Protein AF-0000000077615994 (afdb_homodimer)

pLDDT: mean 76.35, std 24.0, range [14.27, 98.44]

Structure (mmCIF, N/CA/C/O backbone):
data_AF-0000000077615994-model_v1
#
loop_
_entity.id
_entity.type
_entity.pdbx_description
1 polymer 'Hydroxyproline O-arabinosyltransferase-like domain-containing protein'
#
loop_
_atom_site.group_PDB
_atom_site.id
_atom_site.type_symbol
_atom_site.label_atom_id
_atom_site.label_alt_id
_atom_site.label_comp_id
_atom_site.label_asym_id
_atom_site.label_entity_id
_atom_site.label_seq_id
_atom_site.pdbx_PDB_ins_code
_atom_site.Cartn_x
_atom_site.Cartn_y
_atom_site.Cartn_z
_atom_site.occupancy
_atom_site.B_iso_or_equiv
_atom_site.auth_seq_id
_atom_site.auth_comp_id
_atom_site.auth_asym_id
_atom_site.auth_atom_id
_atom_site.pdbx_PDB_model_num
ATOM 1 N N . MET A 1 1 ? -50.781 -60.438 -4.234 1 17.06 1 MET A N 1
ATOM 2 C CA . MET A 1 1 ? -51.781 -60.625 -3.178 1 17.06 1 MET A CA 1
ATOM 3 C C . MET A 1 1 ? -51.125 -60.625 -1.803 1 17.06 1 MET A C 1
ATOM 5 O O . MET A 1 1 ? -51.562 -59.938 -0.894 1 17.06 1 MET A O 1
ATOM 9 N N . LEU A 1 2 ? -50.469 -61.656 -1.183 1 14.94 2 LEU A N 1
ATOM 10 C CA . LEU A 1 2 ? -51.156 -62.062 0.047 1 14.94 2 LEU A CA 1
ATOM 11 C C . LEU A 1 2 ? -50.844 -61.062 1.172 1 14.94 2 LEU A C 1
ATOM 13 O O . LEU A 1 2 ? -49.938 -60.25 1.052 1 14.94 2 LEU A O 1
ATOM 17 N N . PRO A 1 3 ? -50.562 -61.25 2.441 1 15.77 3 PRO A N 1
ATOM 18 C CA . PRO A 1 3 ? -50.938 -61.656 3.789 1 15.77 3 PRO A CA 1
ATOM 19 C C . PRO A 1 3 ? -50.094 -61.031 4.879 1 15.77 3 PRO A C 1
ATOM 21 O O . PRO A 1 3 ? -49.031 -60.469 4.586 1 15.77 3 PRO A O 1
ATOM 24 N N . GLN A 1 4 ? -49.781 -61.625 6.039 1 14.88 4 GLN A N 1
ATOM 25 C CA . GLN A 1 4 ? -49.719 -61.5 7.492 1 14.88 4 GLN A CA 1
ATOM 26 C C . GLN A 1 4 ? -48.312 -61.031 7.918 1 14.88 4 GLN A C 1
ATOM 28 O O . GLN A 1 4 ? -47.969 -61.125 9.094 1 14.88 4 GLN A O 1
ATOM 33 N N . ARG A 1 5 ? -47.375 -60.594 6.938 1 19.38 5 ARG A N 1
ATOM 34 C CA . ARG A 1 5 ? -46.031 -60 7.004 1 19.38 5 ARG A CA 1
ATOM 35 C C . ARG A 1 5 ? -46.062 -58.719 7.824 1 19.38 5 ARG A C 1
ATOM 37 O O . ARG A 1 5 ? -46.531 -57.656 7.348 1 19.38 5 ARG A O 1
ATOM 44 N N . GLN A 1 6 ? -45.938 -58.344 9.297 1 15.24 6 GLN A N 1
ATOM 45 C CA . GLN A 1 6 ? -46.531 -58.969 10.461 1 15.24 6 GLN A CA 1
ATOM 46 C C . GLN A 1 6 ? -46.656 -58 11.633 1 15.24 6 GLN A C 1
ATOM 48 O O . GLN A 1 6 ? -46 -56.938 11.633 1 15.24 6 GLN A O 1
ATOM 53 N N . ASN A 1 7 ? -46.531 -58.375 12.969 1 14.45 7 ASN A N 1
ATOM 54 C CA . ASN A 1 7 ? -47.281 -58.719 14.172 1 14.45 7 ASN A CA 1
ATOM 55 C C . ASN A 1 7 ? -47.062 -57.719 15.289 1 14.45 7 ASN A C 1
ATOM 57 O O . ASN A 1 7 ? -48.031 -57.125 15.797 1 14.45 7 ASN A O 1
ATOM 61 N N . SER A 1 8 ? -46.344 -57.969 16.438 1 14.8 8 SER A N 1
ATOM 62 C CA . SER A 1 8 ? -46.75 -58.406 17.766 1 14.8 8 SER A CA 1
ATOM 63 C C . SER A 1 8 ? -46.625 -57.281 18.781 1 14.8 8 SER A C 1
ATOM 65 O O . SER A 1 8 ? -47.594 -56.875 19.406 1 14.8 8 SER A O 1
ATOM 67 N N . GLY A 1 9 ? -45.875 -57.406 19.891 1 14.79 9 GLY A N 1
ATOM 68 C CA . GLY A 1 9 ? -46.156 -57.719 21.297 1 14.79 9 GLY A CA 1
ATOM 69 C C . GLY A 1 9 ? -46.125 -56.5 22.172 1 14.79 9 GLY A C 1
ATOM 70 O O . GLY A 1 9 ? -45.688 -55.406 21.75 1 14.79 9 GLY A O 1
ATOM 71 N N . LYS A 1 10 ? -45.719 -56.469 23.484 1 15.23 10 LYS A N 1
ATOM 72 C CA . LYS A 1 10 ? -46.156 -56.469 24.875 1 15.23 10 LYS A CA 1
ATOM 73 C C . LYS A 1 10 ? -45.844 -55.125 25.562 1 15.23 10 LYS A C 1
ATOM 75 O O . LYS A 1 10 ? -45.406 -54.188 24.906 1 15.23 10 LYS A O 1
ATOM 80 N N . ARG A 1 11 ? -45 -54.906 26.781 1 14.82 11 ARG A N 1
ATOM 81 C CA . ARG A 1 11 ? -45.281 -54.812 28.219 1 14.82 11 ARG A CA 1
ATOM 82 C C . ARG A 1 11 ? -44.938 -53.438 28.766 1 14.82 11 ARG A C 1
ATOM 84 O O . ARG A 1 11 ? -45.656 -52.875 29.578 1 14.82 11 ARG A O 1
ATOM 91 N N . ALA A 1 12 ? -43.625 -52.812 28.859 1 15.65 12 ALA A N 1
ATOM 92 C CA . ALA A 1 12 ? -43.125 -52.625 30.219 1 15.65 12 ALA A CA 1
ATOM 93 C C . ALA A 1 12 ? -43.688 -51.375 30.859 1 15.65 12 ALA A C 1
ATOM 95 O O . ALA A 1 12 ? -44 -50.406 30.172 1 15.65 12 ALA A O 1
ATOM 96 N N . ASN A 1 13 ? -43.719 -50.969 32.219 1 15.1 13 ASN A N 1
ATOM 97 C CA . ASN A 1 13 ? -44.344 -50.719 33.5 1 15.1 13 ASN A CA 1
ATOM 98 C C . ASN A 1 13 ? -44.375 -49.219 33.844 1 15.1 13 ASN A C 1
ATOM 100 O O . ASN A 1 13 ? -44.906 -48.406 33.094 1 15.1 13 ASN A O 1
ATOM 104 N N . SER A 1 14 ? -43.625 -48.562 34.906 1 15.54 14 SER A N 1
ATOM 105 C CA . SER A 1 14 ? -44.125 -48.156 36.219 1 15.54 14 SER A CA 1
ATOM 106 C C . SER A 1 14 ? -44.281 -46.656 36.312 1 15.54 14 SER A C 1
ATOM 108 O O . SER A 1 14 ? -44.531 -45.969 35.312 1 15.54 14 SER A O 1
ATOM 110 N N . SER A 1 15 ? -43.531 -45.719 37.281 1 16.31 15 SER A N 1
ATOM 111 C CA . SER A 1 15 ? -43.938 -45.188 38.562 1 16.31 15 SER A CA 1
ATOM 112 C C . SER A 1 15 ? -44.188 -43.688 38.469 1 16.31 15 SER A C 1
ATOM 114 O O . SER A 1 15 ? -43.812 -43.031 37.5 1 16.31 15 SER A O 1
ATOM 116 N N . HIS A 1 16 ? -43.969 -42.625 39.594 1 17.16 16 HIS A N 1
ATOM 117 C CA . HIS A 1 16 ? -44.688 -41.812 40.562 1 17.16 16 HIS A CA 1
ATOM 118 C C . HIS A 1 16 ? -44.438 -40.312 40.344 1 17.16 16 HIS A C 1
ATOM 120 O O . HIS A 1 16 ? -44.844 -39.5 41.125 1 17.16 16 HIS A O 1
ATOM 126 N N . ARG A 1 17 ? -44 -39.75 39.188 1 16.31 17 ARG A N 1
ATOM 127 C CA . ARG A 1 17 ? -43.125 -38.562 39.281 1 16.31 17 ARG A CA 1
ATOM 128 C C . ARG A 1 17 ? -43.938 -37.344 39.656 1 16.31 17 ARG A C 1
ATOM 130 O O . ARG A 1 17 ? -44.875 -36.938 38.938 1 16.31 17 ARG A O 1
ATOM 137 N N . LYS A 1 18 ? -43.75 -36.719 40.875 1 18.58 18 LYS A N 1
ATOM 138 C CA . LYS A 1 18 ? -44.312 -35.812 41.875 1 18.58 18 LYS A CA 1
ATOM 139 C C . LYS A 1 18 ? -44.375 -34.375 41.406 1 18.58 18 LYS A C 1
ATOM 141 O O . LYS A 1 18 ? -43.344 -33.781 41.062 1 18.58 18 LYS A O 1
ATOM 146 N N . ALA A 1 19 ? -45.438 -33.812 40.781 1 19.78 19 ALA A N 1
ATOM 147 C CA . ALA A 1 19 ? -45.75 -32.594 40.062 1 19.78 19 ALA A CA 1
ATOM 148 C C . ALA A 1 19 ? -45.812 -31.406 41 1 19.78 19 ALA A C 1
ATOM 150 O O . ALA A 1 19 ? -46.594 -30.484 40.781 1 19.78 19 ALA A O 1
ATOM 151 N N . LYS A 1 20 ? -44.969 -31.5 42.031 1 20.48 20 LYS A N 1
ATOM 152 C CA . LYS A 1 20 ? -45.469 -30.641 43.125 1 20.48 20 LYS A CA 1
ATOM 153 C C . LYS A 1 20 ? -45.594 -29.203 42.656 1 20.48 20 LYS A C 1
ATOM 155 O O . LYS A 1 20 ? -44.781 -28.734 41.844 1 20.48 20 LYS A O 1
ATOM 160 N N . PHE A 1 21 ? -46.719 -28.469 42.844 1 20.42 21 PHE A N 1
ATOM 161 C CA . PHE A 1 21 ? -47.5 -27.281 42.469 1 20.42 21 PHE A CA 1
ATOM 162 C C . PHE A 1 21 ? -46.812 -26.016 42.938 1 20.42 21 PHE A C 1
ATOM 164 O O . PHE A 1 21 ? -47.375 -24.922 42.844 1 20.42 21 PHE A O 1
ATOM 171 N N . ASN A 1 22 ? -45.406 -26.031 43.219 1 19.73 22 ASN A N 1
ATOM 172 C CA . ASN A 1 22 ? -45.031 -25.109 44.281 1 19.73 22 ASN A CA 1
ATOM 173 C C . ASN A 1 22 ? -45.406 -23.656 43.938 1 19.73 22 ASN A C 1
ATOM 175 O O . ASN A 1 22 ? -45.562 -23.328 42.781 1 19.73 22 ASN A O 1
ATOM 179 N N . VAL A 1 23 ? -45.375 -22.703 44.906 1 23.8 23 VAL A N 1
ATOM 180 C CA . VAL A 1 23 ? -45.781 -21.422 45.5 1 23.8 23 VAL A CA 1
ATOM 181 C C . VAL A 1 23 ? -45.25 -20.266 44.656 1 23.8 23 VAL A C 1
ATOM 183 O O . VAL A 1 23 ? -45.781 -19.156 44.719 1 23.8 23 VAL A O 1
ATOM 186 N N . ARG A 1 24 ? -44.062 -20.531 43.969 1 22.97 24 ARG A N 1
ATOM 187 C CA . ARG A 1 24 ? -43.125 -19.438 43.75 1 22.97 24 ARG A CA 1
ATOM 188 C C . ARG A 1 24 ? -43.625 -18.484 42.688 1 22.97 24 ARG A C 1
ATOM 190 O O . ARG A 1 24 ? -42.906 -17.578 42.25 1 22.97 24 ARG A O 1
ATOM 197 N N . ASN A 1 25 ? -44.75 -18.906 42.031 1 24.12 25 ASN A N 1
ATOM 198 C CA . ASN A 1 25 ? -45.312 -18.188 40.906 1 24.12 25 ASN A CA 1
ATOM 199 C C . ASN A 1 25 ? -45.781 -16.781 41.281 1 24.12 25 ASN A C 1
ATOM 201 O O . ASN A 1 25 ? -46.125 -15.992 40.406 1 24.12 25 ASN A O 1
ATOM 205 N N . ALA A 1 26 ? -46.188 -16.922 42.531 1 25.3 26 ALA A N 1
ATOM 206 C CA . ALA A 1 26 ? -47.031 -15.82 43 1 25.3 26 ALA A CA 1
ATOM 207 C C . ALA A 1 26 ? -46.344 -14.469 42.812 1 25.3 26 ALA A C 1
ATOM 209 O O . ALA A 1 26 ? -47 -13.469 42.5 1 25.3 26 ALA A O 1
ATOM 210 N N . VAL A 1 27 ? -45.031 -14.586 43.125 1 26.67 27 VAL A N 1
ATOM 211 C CA . VAL A 1 27 ? -44.438 -13.32 43.562 1 26.67 27 VAL A CA 1
ATOM 212 C C . VAL A 1 27 ? -44.281 -12.406 42.344 1 26.67 27 VAL A C 1
ATOM 214 O O . VAL A 1 27 ? -44.062 -11.203 42.5 1 26.67 27 VAL A O 1
ATOM 217 N N . PHE A 1 28 ? -44.406 -13.078 41.25 1 25.27 28 PHE A N 1
ATOM 218 C CA . PHE A 1 28 ? -44.031 -12.344 40.031 1 25.27 28 PHE A CA 1
ATOM 219 C C . PHE A 1 28 ? -45.031 -11.242 39.719 1 25.27 28 PHE A C 1
ATOM 221 O O . PHE A 1 28 ? -44.688 -10.258 39.062 1 25.27 28 PHE A O 1
ATOM 228 N N . VAL A 1 29 ? -46.312 -11.672 40.062 1 29.61 29 VAL A N 1
ATOM 229 C CA . VAL A 1 29 ? -47.406 -10.828 39.625 1 29.61 29 VAL A CA 1
ATOM 230 C C . VAL A 1 29 ? -47.281 -9.438 40.25 1 29.61 29 VAL A C 1
ATOM 232 O O . VAL A 1 29 ? -47.5 -8.43 39.594 1 29.61 29 VAL A O 1
ATOM 235 N N . VAL A 1 30 ? -47.031 -9.555 41.625 1 30.33 30 VAL A N 1
ATOM 236 C CA . VAL A 1 30 ? -47.125 -8.336 42.406 1 30.33 30 VAL A CA 1
ATOM 237 C C . VAL A 1 30 ? -46.094 -7.324 41.906 1 30.33 30 VAL A C 1
ATOM 239 O O . VAL A 1 30 ? -46.375 -6.121 41.875 1 30.33 30 VAL A O 1
ATOM 242 N N . LEU A 1 31 ? -44.906 -7.938 41.594 1 27.86 31 LEU A N 1
ATOM 243 C CA . LEU A 1 31 ? -43.812 -7.016 41.406 1 27.86 31 LEU A CA 1
ATOM 244 C C . LEU A 1 31 ? -44 -6.191 40.156 1 27.86 31 LEU A C 1
ATOM 246 O O . LEU A 1 31 ? -43.25 -5.246 39.906 1 27.86 31 LEU A O 1
ATOM 250 N N . GLY A 1 32 ? -44.781 -6.695 39.219 1 28.69 32 GLY A N 1
ATOM 251 C CA . GLY A 1 32 ? -45.156 -6.023 37.969 1 28.69 32 GLY A CA 1
ATOM 252 C C . GLY A 1 32 ? -45.812 -4.68 38.219 1 28.69 32 GLY A C 1
ATOM 253 O O . GLY A 1 32 ? -45.562 -3.717 37.469 1 28.69 32 GLY A O 1
ATOM 254 N N . LEU A 1 33 ? -46.844 -4.809 39.062 1 31.55 33 LEU A N 1
ATOM 255 C CA . LEU A 1 33 ? -47.75 -3.701 39.344 1 31.55 33 LEU A CA 1
ATOM 256 C C . LEU A 1 33 ? -47 -2.496 39.875 1 31.55 33 LEU A C 1
ATOM 258 O O . LEU A 1 33 ? -47.344 -1.353 39.562 1 31.55 33 LEU A O 1
ATOM 262 N N . ILE A 1 34 ? -46.125 -2.881 40.844 1 30.86 34 ILE A N 1
ATOM 263 C CA . ILE A 1 34 ? -45.469 -1.757 41.5 1 30.86 34 ILE A CA 1
ATOM 264 C C . ILE A 1 34 ? -44.688 -0.954 40.469 1 30.86 34 ILE A C 1
ATOM 266 O O . ILE A 1 34 ? -44.594 0.271 40.594 1 30.86 34 ILE A O 1
ATOM 270 N N . PHE A 1 35 ? -44.188 -1.777 39.562 1 28.83 35 PHE A N 1
ATOM 271 C CA . PHE A 1 35 ? -43.375 -1.096 38.562 1 28.83 35 PHE A CA 1
ATOM 272 C C . PHE A 1 35 ? -44.188 -0.101 37.75 1 28.83 35 PHE A C 1
ATOM 274 O O . PHE A 1 35 ? -43.719 0.986 37.438 1 28.83 35 PHE A O 1
ATOM 281 N N . ALA A 1 36 ? -45.438 -0.506 37.469 1 29.05 36 ALA A N 1
ATOM 282 C CA . ALA A 1 36 ? -46.375 0.344 36.719 1 29.05 36 ALA A CA 1
ATOM 283 C C . ALA A 1 36 ? -46.688 1.622 37.5 1 29.05 36 ALA A C 1
ATOM 285 O O . ALA A 1 36 ? -46.781 2.703 36.906 1 29.05 36 ALA A O 1
ATOM 286 N N . LEU A 1 37 ? -47.094 1.357 38.781 1 28.27 37 LEU A N 1
ATOM 287 C CA . LEU A 1 37 ? -47.531 2.492 39.594 1 28.27 37 LEU A CA 1
ATOM 288 C C . LEU A 1 37 ? -46.406 3.518 39.719 1 28.27 37 LEU A C 1
ATOM 290 O O . LEU A 1 37 ? -46.656 4.727 39.688 1 28.27 37 LEU A O 1
ATOM 294 N N . CYS A 1 38 ? -45.156 2.951 40.062 1 25.77 38 CYS A N 1
ATOM 295 C CA . CYS A 1 38 ? -44.156 3.98 40.312 1 25.77 38 CYS A CA 1
ATOM 296 C C . CYS A 1 38 ? -43.906 4.801 39.062 1 25.77 38 CYS A C 1
ATOM 298 O O . CYS A 1 38 ? -43.219 5.828 39.094 1 25.77 38 CYS A O 1
ATOM 300 N N . MET A 1 39 ? -44.25 4.234 37.938 1 27.11 39 MET A N 1
ATOM 301 C CA . MET A 1 39 ? -44.312 5.016 36.688 1 27.11 39 MET A CA 1
ATOM 302 C C . MET A 1 39 ? -45.344 6.129 36.812 1 27.11 39 MET A C 1
ATOM 304 O O . MET A 1 39 ? -45.281 7.137 36.125 1 27.11 39 MET A O 1
ATOM 308 N N . TYR A 1 40 ? -46.531 5.73 37.375 1 26.12 40 TYR A N 1
ATOM 309 C CA . TYR A 1 40 ? -47.656 6.66 37.406 1 26.12 40 TYR A CA 1
ATOM 310 C C . TYR A 1 40 ? -47.281 7.953 38.125 1 26.12 40 TYR A C 1
ATOM 312 O O . TYR A 1 40 ? -47.625 9.047 37.656 1 26.12 40 TYR A O 1
ATOM 320 N N . PHE A 1 41 ? -46.906 7.832 39.469 1 24.16 41 PHE A N 1
ATOM 321 C CA . PHE A 1 41 ? -46.812 9.109 40.188 1 24.16 41 PHE A CA 1
ATOM 322 C C . PHE A 1 41 ? -45.812 10.023 39.469 1 24.16 41 PHE A C 1
ATOM 324 O O . PHE A 1 41 ? -45.969 11.25 39.5 1 24.16 41 PHE A O 1
ATOM 331 N N . ASN A 1 42 ? -44.688 9.445 39.125 1 21.39 42 ASN A N 1
ATOM 332 C CA . ASN A 1 42 ? -43.75 10.531 38.781 1 21.39 42 ASN A CA 1
ATOM 333 C C . ASN A 1 42 ? -44.188 11.273 37.531 1 21.39 42 ASN A C 1
ATOM 335 O O . ASN A 1 42 ? -43.438 12.062 36.969 1 21.39 42 ASN A O 1
ATOM 339 N N . LEU A 1 43 ? -45.312 10.82 36.844 1 21.45 43 LEU A N 1
ATOM 340 C CA . LEU A 1 43 ? -46.031 11.469 35.75 1 21.45 43 LEU A CA 1
ATOM 341 C C . LEU A 1 43 ? -46.594 12.812 36.188 1 21.45 43 LEU A C 1
ATOM 343 O O . LEU A 1 43 ? -46.594 13.773 35.406 1 21.45 43 LEU A O 1
ATOM 347 N N . ARG A 1 44 ? -47.438 12.703 37.25 1 20.36 44 ARG A N 1
ATOM 348 C CA . ARG A 1 44 ? -48.406 13.742 37.562 1 20.36 44 ARG A CA 1
ATOM 349 C C . ARG A 1 44 ? -47.719 15.07 37.844 1 20.36 44 ARG A C 1
ATOM 351 O O . ARG A 1 44 ? -48.344 16.125 37.844 1 20.36 44 ARG A O 1
ATOM 358 N N . PHE A 1 45 ? -46.656 14.977 38.75 1 20.23 45 PHE A N 1
ATOM 359 C CA . PHE A 1 45 ? -46.344 16.266 39.344 1 20.23 45 PHE A CA 1
ATOM 360 C C . PHE A 1 45 ? -46.094 17.328 38.281 1 20.23 45 PHE A C 1
ATOM 362 O O . PHE A 1 45 ? -45.938 18.5 38.594 1 20.23 45 PHE A O 1
ATOM 369 N N . PHE A 1 46 ? -45.75 16.938 37.062 1 20.64 46 PHE A N 1
ATOM 370 C CA . PHE A 1 46 ? -45.625 18.109 36.219 1 20.64 46 PHE A CA 1
ATOM 371 C C . PHE A 1 46 ? -47 18.656 35.844 1 20.64 46 PHE A C 1
ATOM 373 O O . PHE A 1 46 ? -47.094 19.531 34.969 1 20.64 46 PHE A O 1
ATOM 380 N N . ALA A 1 47 ? -48 17.875 36.156 1 19.61 47 ALA A N 1
ATOM 381 C CA . ALA A 1 47 ? -49.25 18.312 35.562 1 19.61 47 ALA A CA 1
ATOM 382 C C . ALA A 1 47 ? -49.625 19.719 36 1 19.61 47 ALA A C 1
ATOM 384 O O . ALA A 1 47 ? -50.094 20.516 35.219 1 19.61 47 ALA A O 1
ATOM 385 N N . THR A 1 48 ? -50 19.797 37.281 1 18.84 48 THR A N 1
ATOM 386 C CA . THR A 1 48 ? -51.156 20.594 37.625 1 18.84 48 THR A CA 1
ATOM 387 C C . THR A 1 48 ? -50.906 22.078 37.438 1 18.84 48 THR A C 1
ATOM 389 O O . THR A 1 48 ? -51.844 22.875 37.344 1 18.84 48 THR A O 1
ATOM 392 N N . SER A 1 49 ? -49.812 22.562 38.125 1 19.34 49 SER A N 1
ATOM 393 C CA . SER A 1 49 ? -50.062 23.906 38.625 1 19.34 49 SER A CA 1
ATOM 394 C C . SER A 1 49 ? -50.375 24.875 37.5 1 19.34 49 SER A C 1
ATOM 396 O O . SER A 1 49 ? -49.656 24.906 36.469 1 19.34 49 SER A O 1
ATOM 398 N N . THR A 1 50 ? -51.656 25.156 37.344 1 19.67 50 THR A N 1
ATOM 399 C CA . THR A 1 50 ? -52.5 26.047 36.562 1 19.67 50 THR A CA 1
ATOM 400 C C . THR A 1 50 ? -51.875 27.438 36.438 1 19.67 50 THR A C 1
ATOM 402 O O . THR A 1 50 ? -51.938 28.219 37.406 1 19.67 50 THR A O 1
ATOM 405 N N . ILE A 1 51 ? -50.656 27.391 36.062 1 18.2 51 ILE A N 1
ATOM 406 C CA . ILE A 1 51 ? -50 28.703 36.094 1 18.2 51 ILE A CA 1
ATOM 407 C C . ILE A 1 51 ? -50.906 29.734 35.406 1 18.2 51 ILE A C 1
ATOM 409 O O . ILE A 1 51 ? -51.219 29.609 34.219 1 18.2 51 ILE A O 1
ATOM 413 N N . SER A 1 52 ? -51.938 30.219 36.219 1 18.77 52 SER A N 1
ATOM 414 C CA . SER A 1 52 ? -52.75 31.359 35.844 1 18.77 52 SER A CA 1
ATOM 415 C C . SER A 1 52 ? -51.969 32.375 35.031 1 18.77 52 SER A C 1
ATOM 417 O O . SER A 1 52 ? -50.906 32.844 35.469 1 18.77 52 SER A O 1
ATOM 419 N N . THR A 1 53 ? -52.031 32.094 33.844 1 19.78 53 THR A N 1
ATOM 420 C CA . THR A 1 53 ? -51.344 32.844 32.781 1 19.78 53 THR A CA 1
ATOM 421 C C . THR A 1 53 ? -51.594 34.344 32.938 1 19.78 53 THR A C 1
ATOM 423 O O . THR A 1 53 ? -51.5 35.094 31.969 1 19.78 53 THR A O 1
ATOM 426 N N . ASN A 1 54 ? -51.875 34.75 34.25 1 17.77 54 ASN A N 1
ATOM 427 C CA . ASN A 1 54 ? -52.281 36.125 34.344 1 17.77 54 ASN A CA 1
ATOM 428 C C . ASN A 1 54 ? -51.438 37.031 33.406 1 17.77 54 ASN A C 1
ATOM 430 O O . ASN A 1 54 ? -50.25 36.812 33.25 1 17.77 54 ASN A O 1
ATOM 434 N N . SER A 1 55 ? -52.156 37.594 32.5 1 19.73 55 SER A N 1
ATOM 435 C CA . SER A 1 55 ? -51.844 38.438 31.344 1 19.73 55 SER A CA 1
ATOM 436 C C . SER A 1 55 ? -50.938 39.594 31.734 1 19.73 55 SER A C 1
ATOM 438 O O . SER A 1 55 ? -50.812 40.562 30.984 1 19.73 55 SER A O 1
ATOM 440 N N . ILE A 1 56 ? -50.344 39.469 32.938 1 19.02 56 ILE A N 1
ATOM 441 C CA . ILE A 1 56 ? -50.031 40.812 33.438 1 19.02 56 ILE A CA 1
ATOM 442 C C . ILE A 1 56 ? -49.312 41.594 32.344 1 19.02 56 ILE A C 1
ATOM 444 O O . ILE A 1 56 ? -48.375 41.094 31.719 1 19.02 56 ILE A O 1
ATOM 448 N N . THR A 1 57 ? -49.844 42.719 31.938 1 19.84 57 THR A N 1
ATOM 449 C CA . THR A 1 57 ? -49.625 43.875 31.062 1 19.84 57 THR A CA 1
ATOM 450 C C . THR A 1 57 ? -48.188 44.406 31.219 1 19.84 57 THR A C 1
ATOM 452 O O . THR A 1 57 ? -47.875 45.5 30.75 1 19.84 57 THR A O 1
ATOM 455 N N . ALA A 1 58 ? -47.406 43.594 31.797 1 19.81 58 ALA A N 1
ATOM 456 C CA . ALA A 1 58 ? -46.25 44.25 32.438 1 19.81 58 ALA A CA 1
ATOM 457 C C . ALA A 1 58 ? -45.562 45.219 31.5 1 19.81 58 ALA A C 1
ATOM 459 O O . ALA A 1 58 ? -45.188 44.844 30.375 1 19.81 58 ALA A O 1
ATOM 460 N N . THR A 1 59 ? -45.812 46.5 31.781 1 20.5 59 THR A N 1
ATOM 461 C CA . THR A 1 59 ? -45.438 47.719 31.094 1 20.5 59 THR A CA 1
ATOM 462 C C . THR A 1 59 ? -43.969 47.656 30.656 1 20.5 59 THR A C 1
ATOM 464 O O . THR A 1 59 ? -43.062 47.5 31.484 1 20.5 59 THR A O 1
ATOM 467 N N . GLY A 1 60 ? -43.781 46.938 29.75 1 19.5 60 GLY A N 1
ATOM 468 C CA . GLY A 1 60 ? -42.594 46.5 29.047 1 19.5 60 GLY A CA 1
ATOM 469 C C . GLY A 1 60 ? -41.531 47.594 28.922 1 19.5 60 GLY A C 1
ATOM 470 O O . GLY A 1 60 ? -41.469 48.312 27.938 1 19.5 60 GLY A O 1
ATOM 471 N N . LYS A 1 61 ? -41.375 48.312 30.125 1 21.08 61 LYS A N 1
ATOM 472 C CA . LYS A 1 61 ? -40.531 49.5 30.125 1 21.08 61 LYS A CA 1
ATOM 473 C C . LYS A 1 61 ? -39.219 49.25 29.375 1 21.08 61 LYS A C 1
ATOM 475 O O . LYS A 1 61 ? -38.688 48.156 29.453 1 21.08 61 LYS A O 1
ATOM 480 N N . GLY A 1 62 ? -38.969 50.031 28.438 1 19.62 62 GLY A N 1
ATOM 481 C CA . GLY A 1 62 ? -38.094 50.188 27.297 1 19.62 62 GLY A CA 1
ATOM 482 C C . GLY A 1 62 ? -36.625 49.969 27.625 1 19.62 62 GLY A C 1
ATOM 483 O O . GLY A 1 62 ? -36.156 50.375 28.688 1 19.62 62 GLY A O 1
ATOM 484 N N . TRP A 1 63 ? -36.156 48.844 27.688 1 20.42 63 TRP A N 1
ATOM 485 C CA . TRP A 1 63 ? -34.75 48.688 28.047 1 20.42 63 TRP A CA 1
ATOM 486 C C . TRP A 1 63 ? -33.938 49.875 27.609 1 20.42 63 TRP A C 1
ATOM 488 O O . TRP A 1 63 ? -33.906 50.219 26.422 1 20.42 63 TRP A O 1
ATOM 498 N N . ARG A 1 64 ? -33.969 50.875 28.312 1 19.66 64 ARG A N 1
ATOM 499 C CA . ARG A 1 64 ? -33.375 52.156 27.938 1 19.66 64 ARG A CA 1
ATOM 500 C C . ARG A 1 64 ? -32 51.938 27.281 1 19.66 64 ARG A C 1
ATOM 502 O O . ARG A 1 64 ? -31.219 51.094 27.703 1 19.66 64 ARG A O 1
ATOM 509 N N . SER A 1 65 ? -31.953 52.188 26.047 1 21.16 65 SER A N 1
ATOM 510 C CA . SER A 1 65 ? -30.844 52.562 25.156 1 21.16 65 SER A CA 1
ATOM 511 C C . SER A 1 65 ? -29.859 53.469 25.844 1 21.16 65 SER A C 1
ATOM 513 O O . SER A 1 65 ? -30.234 54.531 26.375 1 21.16 65 SER A O 1
ATOM 515 N N . PHE A 1 66 ? -29.047 53 26.875 1 20.94 66 PHE A N 1
ATOM 516 C CA . PHE A 1 66 ? -28.266 54.031 27.562 1 20.94 66 PHE A CA 1
ATOM 517 C C . PHE A 1 66 ? -27.797 55.094 26.578 1 20.94 66 PHE A C 1
ATOM 519 O O . PHE A 1 66 ? -26.812 54.906 25.859 1 20.94 66 PHE A O 1
ATOM 526 N N . ASP A 1 67 ? -28.703 55.688 25.891 1 22.05 67 ASP A N 1
ATOM 527 C CA . ASP A 1 67 ? -28.672 56.844 24.984 1 22.05 67 ASP A CA 1
ATOM 528 C C . ASP A 1 67 ? -28.016 58.062 25.656 1 22.05 67 ASP A C 1
ATOM 530 O O . ASP A 1 67 ? -28.172 59.188 25.203 1 22.05 67 ASP A O 1
ATOM 534 N N . GLY A 1 68 ? -27.938 58 26.984 1 21.98 68 GLY A N 1
ATOM 535 C CA . GLY A 1 68 ? -27.594 59.344 27.406 1 21.98 68 GLY A CA 1
ATOM 536 C C . GLY A 1 68 ? -26.25 59.812 26.875 1 21.98 68 GLY A C 1
ATOM 537 O O . GLY A 1 68 ? -25.312 59.031 26.781 1 21.98 68 GLY A O 1
ATOM 538 N N . ALA A 1 69 ? -26.266 60.844 26.031 1 24 69 ALA A N 1
ATOM 539 C CA . ALA A 1 69 ? -25.25 61.594 25.312 1 24 69 ALA A CA 1
ATOM 540 C C . ALA A 1 69 ? -24.094 61.969 26.219 1 24 69 ALA A C 1
ATOM 542 O O . ALA A 1 69 ? -23.922 63.156 26.547 1 24 69 ALA A O 1
ATOM 543 N N . PRO A 1 70 ? -23.812 61.125 27.281 1 25.11 70 PRO A N 1
ATOM 544 C CA . PRO A 1 70 ? -23 62.062 28.078 1 25.11 70 PRO A CA 1
ATOM 545 C C . PRO A 1 70 ? -21.953 62.812 27.234 1 25.11 70 PRO A C 1
ATOM 547 O O . PRO A 1 70 ? -21.609 62.344 26.141 1 25.11 70 PRO A O 1
ATOM 550 N N . ASN A 1 71 ? -21.672 64 27.578 1 25.3 71 ASN A N 1
ATOM 551 C CA . ASN A 1 71 ? -20.672 64.812 26.859 1 25.3 71 ASN A CA 1
ATOM 552 C C . ASN A 1 71 ? -19.422 64 26.531 1 25.3 71 ASN A C 1
ATOM 554 O O . ASN A 1 71 ? -18.922 63.25 27.391 1 25.3 71 ASN A O 1
ATOM 558 N N . LYS A 1 72 ? -19.219 63.656 25.188 1 28.83 72 LYS A N 1
ATOM 559 C CA . LYS A 1 72 ? -18.094 63 24.516 1 28.83 72 LYS A CA 1
ATOM 560 C C . LYS A 1 72 ? -16.766 63.438 25.125 1 28.83 72 LYS A C 1
ATOM 562 O O . LYS A 1 72 ? -16.344 64.562 24.953 1 28.83 72 LYS A O 1
ATOM 567 N N . PRO A 1 73 ? -16.484 63.031 26.406 1 27.88 73 PRO A N 1
ATOM 568 C CA . PRO A 1 73 ? -15.344 63.906 26.703 1 27.88 73 PRO A CA 1
ATOM 569 C C . PRO A 1 73 ? -14.352 64 25.547 1 27.88 73 PRO A C 1
ATOM 571 O O . PRO A 1 73 ? -14.359 63.156 24.656 1 27.88 73 PRO A O 1
ATOM 574 N N . ASN A 1 74 ? -13.477 64.938 25.438 1 26.36 74 ASN A N 1
ATOM 575 C CA . ASN A 1 74 ? -12.516 65.188 24.359 1 26.36 74 ASN A CA 1
ATOM 576 C C . ASN A 1 74 ? -11.781 63.906 23.953 1 26.36 74 ASN A C 1
ATOM 578 O O . ASN A 1 74 ? -11.344 63.156 24.812 1 26.36 74 ASN A O 1
ATOM 582 N N . GLU A 1 75 ? -12.047 63.219 22.797 1 29.2 75 GLU A N 1
ATOM 583 C CA . GLU A 1 75 ? -11.82 62.062 21.938 1 29.2 75 GLU A CA 1
ATOM 584 C C . GLU A 1 75 ? -10.375 61.562 22.047 1 29.2 75 GLU A C 1
ATOM 586 O O . GLU A 1 75 ? -9.961 60.688 21.281 1 29.2 75 GLU A O 1
ATOM 591 N N . ALA A 1 76 ? -9.453 62.25 22.859 1 27.47 76 ALA A N 1
ATOM 592 C CA . ALA A 1 76 ? -8 62.094 22.734 1 27.47 76 ALA A CA 1
ATOM 593 C C . ALA A 1 76 ? -7.523 60.75 23.25 1 27.47 76 ALA A C 1
ATOM 595 O O . ALA A 1 76 ? -6.699 60.094 22.609 1 27.47 76 ALA A O 1
ATOM 596 N N . ASN A 1 77 ? -7.707 60.344 24.594 1 26.17 77 ASN A N 1
ATOM 597 C CA . ASN A 1 77 ? -6.742 59.5 25.266 1 26.17 77 ASN A CA 1
ATOM 598 C C . ASN A 1 77 ? -7.195 58.031 25.281 1 26.17 77 ASN A C 1
ATOM 600 O O . ASN A 1 77 ? -6.77 57.25 26.125 1 26.17 77 ASN A O 1
ATOM 604 N N . GLY A 1 78 ? -8.242 57.594 24.797 1 29.48 78 GLY A N 1
ATOM 605 C CA . GLY A 1 78 ? -8.773 56.281 25.078 1 29.48 78 GLY A CA 1
ATOM 606 C C . GLY A 1 78 ? -7.906 55.156 24.531 1 29.48 78 GLY A C 1
ATOM 607 O O . GLY A 1 78 ? -8.273 53.969 24.609 1 29.48 78 GLY A O 1
ATOM 608 N N . ASP A 1 79 ? -7.191 55.312 23.484 1 29.67 79 ASP A N 1
ATOM 609 C CA . ASP A 1 79 ? -6.238 54.5 22.734 1 29.67 79 ASP A CA 1
ATOM 610 C C . ASP A 1 79 ? -5.152 53.938 23.656 1 29.67 79 ASP A C 1
ATOM 612 O O . ASP A 1 79 ? -4.199 53.312 23.188 1 29.67 79 ASP A O 1
ATOM 616 N N . LEU A 1 80 ? -5.094 54.312 24.953 1 28.86 80 LEU A N 1
ATOM 617 C CA . LEU A 1 80 ? -3.941 54.031 25.812 1 28.86 80 LEU A CA 1
ATOM 618 C C . LEU A 1 80 ? -4.02 52.625 26.375 1 28.86 80 LEU A C 1
ATOM 620 O O . LEU A 1 80 ? -2.992 52 26.609 1 28.86 80 LEU A O 1
ATOM 624 N N . LEU A 1 81 ? -5.164 52.188 26.891 1 30.06 81 LEU A N 1
ATOM 625 C CA . LEU A 1 81 ? -4.984 51.094 27.844 1 30.06 81 LEU A CA 1
ATOM 626 C C . LEU A 1 81 ? -4.859 49.75 27.125 1 30.06 81 LEU A C 1
ATOM 628 O O . LEU A 1 81 ? -4.66 48.719 27.766 1 30.06 81 LEU A O 1
ATOM 632 N N . VAL A 1 82 ? -5.598 49.469 26.109 1 35.69 82 VAL A N 1
ATOM 633 C CA . VAL A 1 82 ? -5.406 48.188 25.438 1 35.69 82 VAL A CA 1
ATOM 634 C C . VAL A 1 82 ? -3.945 48 25.031 1 35.69 82 VAL A C 1
ATOM 636 O O . VAL A 1 82 ? -3.602 47.094 24.266 1 35.69 82 VAL A O 1
ATOM 639 N N . ASP A 1 83 ? -3.074 48.969 25.125 1 32.78 83 ASP A N 1
ATOM 640 C CA . ASP A 1 83 ? -1.708 49.094 24.641 1 32.78 83 ASP A CA 1
ATOM 641 C C . ASP A 1 83 ? -0.812 48 25.156 1 32.78 83 ASP A C 1
ATOM 643 O O . ASP A 1 83 ? -0.141 47.312 24.391 1 32.78 83 ASP A O 1
ATOM 647 N N . ALA A 1 84 ? -0.171 48.156 26.406 1 37.09 84 ALA A N 1
ATOM 648 C CA . ALA A 1 84 ? 1.048 47.531 26.922 1 37.09 84 ALA A CA 1
ATOM 649 C C . ALA A 1 84 ? 0.783 46.094 27.406 1 37.09 84 ALA A C 1
ATOM 651 O O . ALA A 1 84 ? 1.705 45.281 27.484 1 37.09 84 ALA A O 1
ATOM 652 N N . SER A 1 85 ? -0.364 45.75 27.875 1 40.91 85 SER A N 1
ATOM 653 C CA . SER A 1 85 ? -0.625 44.5 28.578 1 40.91 85 SER A CA 1
ATOM 654 C C . SER A 1 85 ? -0.792 43.312 27.609 1 40.91 85 SER A C 1
ATOM 656 O O . SER A 1 85 ? -0.805 42.156 28.016 1 40.91 85 SER A O 1
ATOM 658 N N . ALA A 1 86 ? -1.353 43.469 26.484 1 44.56 86 ALA A N 1
ATOM 659 C CA . ALA A 1 86 ? -1.652 42.438 25.469 1 44.56 86 ALA A CA 1
ATOM 660 C C . ALA A 1 86 ? -0.409 41.625 25.125 1 44.56 86 ALA A C 1
ATOM 662 O O . ALA A 1 86 ? -0.514 40.531 24.578 1 44.56 86 ALA A O 1
ATOM 663 N N . THR A 1 87 ? 0.657 42.188 25.344 1 54.5 87 THR A N 1
ATOM 664 C CA . THR A 1 87 ? 1.882 41.5 24.922 1 54.5 87 THR A CA 1
ATOM 665 C C . THR A 1 87 ? 2.43 40.625 26.031 1 54.5 87 THR A C 1
ATOM 667 O O . THR A 1 87 ? 3.48 40 25.875 1 54.5 87 THR A O 1
ATOM 670 N N . ARG A 1 88 ? 1.58 40.469 27.109 1 73.38 88 ARG A N 1
ATOM 671 C CA . ARG A 1 88 ? 2.18 39.719 28.203 1 73.38 88 ARG A CA 1
ATOM 672 C C . ARG A 1 88 ? 1.912 38.219 28.062 1 73.38 88 ARG A C 1
ATOM 674 O O . ARG A 1 88 ? 0.786 37.812 27.766 1 73.38 88 ARG A O 1
ATOM 681 N N . GLN A 1 89 ? 2.852 37.406 27.859 1 81.56 89 GLN A N 1
ATOM 682 C CA . GLN A 1 89 ? 2.777 35.969 27.703 1 81.56 89 GLN A CA 1
ATOM 683 C C . GLN A 1 89 ? 3.236 35.25 28.984 1 81.56 89 GLN A C 1
ATOM 685 O O . GLN A 1 89 ? 3.879 35.844 29.844 1 81.56 89 GLN A O 1
ATOM 690 N N . VAL A 1 90 ? 2.699 34.094 29.141 1 91.19 90 VAL A N 1
ATOM 691 C CA . VAL A 1 90 ? 3.199 33.25 30.219 1 91.19 90 VAL A CA 1
ATOM 692 C C . VAL A 1 90 ? 4.695 33 30.031 1 91.19 90 VAL A C 1
ATOM 694 O O . VAL A 1 90 ? 5.105 32.375 29.031 1 91.19 90 VAL A O 1
ATOM 697 N N . LYS A 1 91 ? 5.438 33.531 30.984 1 91.69 91 LYS A N 1
ATOM 698 C CA . LYS A 1 91 ? 6.887 33.438 30.828 1 91.69 91 LYS A CA 1
ATOM 699 C C . LYS A 1 91 ? 7.445 32.219 31.547 1 91.69 91 LYS A C 1
ATOM 701 O O . LYS A 1 91 ? 8.57 31.781 31.266 1 91.69 91 LYS A O 1
ATOM 706 N N . HIS A 1 92 ? 6.688 31.703 32.469 1 93.75 92 HIS A N 1
ATOM 707 C CA . HIS A 1 92 ? 7.195 30.594 33.281 1 93.75 92 HIS A CA 1
ATOM 708 C C . HIS A 1 92 ? 6.078 29.625 33.625 1 93.75 92 HIS A C 1
ATOM 710 O O . HIS A 1 92 ? 4.977 30.031 34 1 93.75 92 HIS A O 1
ATOM 716 N N . LEU A 1 93 ? 6.367 28.344 33.406 1 95.69 93 LEU A N 1
ATOM 717 C CA . LEU A 1 93 ? 5.465 27.266 33.844 1 95.69 93 LEU A CA 1
ATOM 718 C C . LEU A 1 93 ? 6.086 26.438 34.969 1 95.69 93 LEU A C 1
ATOM 720 O O . LEU A 1 93 ? 7.277 26.125 34.906 1 95.69 93 LEU A O 1
ATOM 724 N N . VAL A 1 94 ? 5.23 26.125 36 1 95.38 94 VAL A N 1
ATOM 725 C CA . VAL A 1 94 ? 5.73 25.359 37.125 1 95.38 94 VAL A CA 1
ATOM 726 C C . VAL A 1 94 ? 4.742 24.234 37.469 1 95.38 94 VAL A C 1
ATOM 728 O O . VAL A 1 94 ? 3.531 24.406 37.312 1 95.38 94 VAL A O 1
ATOM 731 N N . PHE A 1 95 ? 5.266 23.062 37.844 1 94.62 95 PHE A N 1
ATOM 732 C CA . PHE A 1 95 ? 4.434 21.969 38.312 1 94.62 95 PHE A CA 1
ATOM 733 C C . PHE A 1 95 ? 5.133 21.219 39.438 1 94.62 95 PHE A C 1
ATOM 735 O O . PHE A 1 95 ? 6.352 21.312 39.594 1 94.62 95 PHE A O 1
ATOM 742 N N . THR A 1 96 ? 4.305 20.562 40.281 1 92.12 96 THR A N 1
ATOM 743 C CA . THR A 1 96 ? 4.812 19.859 41.438 1 92.12 96 THR A CA 1
ATOM 744 C C . THR A 1 96 ? 4.504 18.375 41.375 1 92.12 96 THR A C 1
ATOM 746 O O . THR A 1 96 ? 3.498 17.969 40.781 1 92.12 96 THR A O 1
ATOM 749 N N . SER A 1 97 ? 5.453 17.547 41.844 1 90.38 97 SER A N 1
ATOM 750 C CA . SER A 1 97 ? 5.184 16.109 41.938 1 90.38 97 SER A CA 1
ATOM 751 C C . SER A 1 97 ? 6.094 15.453 42.969 1 90.38 97 SER A C 1
ATOM 753 O O . SER A 1 97 ? 7.074 16.047 43.406 1 90.38 97 SER A O 1
ATOM 755 N N . THR A 1 98 ? 5.645 14.234 43.312 1 88.88 98 THR A N 1
ATOM 756 C CA . THR A 1 98 ? 6.551 13.383 44.094 1 88.88 98 THR A CA 1
ATOM 757 C C . THR A 1 98 ? 7.52 12.656 43.156 1 88.88 98 THR A C 1
ATOM 759 O O . THR A 1 98 ? 7.656 13.023 41.969 1 88.88 98 THR A O 1
ATOM 762 N N . CYS A 1 99 ? 8.289 11.672 43.75 1 89.19 99 CYS A N 1
ATOM 763 C CA . CYS A 1 99 ? 9.305 10.977 42.969 1 89.19 99 CYS A CA 1
ATOM 764 C C . CYS A 1 99 ? 8.852 9.562 42.625 1 89.19 99 CYS A C 1
ATOM 766 O O . CYS A 1 99 ? 9.688 8.695 42.344 1 89.19 99 CYS A O 1
ATOM 768 N N . ARG A 1 100 ? 7.566 9.305 42.656 1 85.81 100 ARG A N 1
ATOM 769 C CA . ARG A 1 100 ? 7.059 8.008 42.188 1 85.81 100 ARG A CA 1
ATOM 770 C C . ARG A 1 100 ? 7.328 7.797 40.719 1 85.81 100 ARG A C 1
ATOM 772 O O . ARG A 1 100 ? 7.395 8.758 39.938 1 85.81 100 ARG A O 1
ATOM 779 N N . ASP A 1 101 ? 7.355 6.508 40.375 1 87.62 101 ASP A N 1
ATOM 780 C CA . ASP A 1 101 ? 7.59 6.176 38.969 1 87.62 101 ASP A CA 1
ATOM 781 C C . ASP A 1 101 ? 6.488 6.742 38.094 1 87.62 101 ASP A C 1
ATOM 783 O O . ASP A 1 101 ? 6.762 7.246 37 1 87.62 101 ASP A O 1
ATOM 787 N N . LEU A 1 102 ? 5.242 6.68 38.531 1 87.94 102 LEU A N 1
ATOM 788 C CA . LEU A 1 102 ? 4.117 7.176 37.75 1 87.94 102 LEU A CA 1
ATOM 789 C C . LEU A 1 102 ? 4.188 8.695 37.594 1 87.94 102 LEU A C 1
ATOM 791 O O . LEU A 1 102 ? 3.793 9.234 36.562 1 87.94 102 LEU A O 1
ATOM 795 N N . ASP A 1 103 ? 4.648 9.367 38.656 1 89.94 103 ASP A N 1
ATOM 796 C CA . ASP A 1 103 ? 4.785 10.812 38.594 1 89.94 103 ASP A CA 1
ATOM 797 C C . ASP A 1 103 ? 5.836 11.227 37.562 1 89.94 103 ASP A C 1
ATOM 799 O O . ASP A 1 103 ? 5.688 12.25 36.875 1 89.94 103 ASP A O 1
ATOM 803 N N .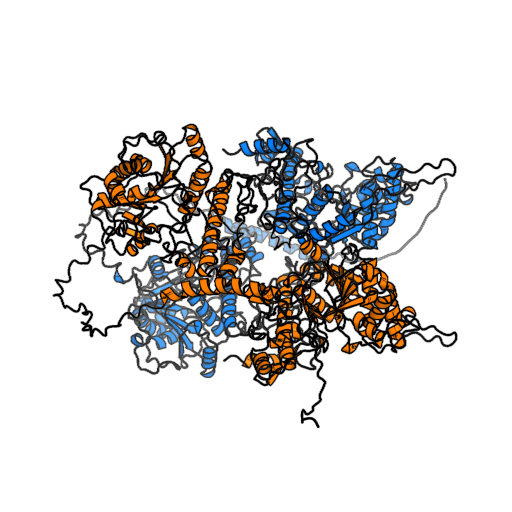 PHE A 1 104 ? 6.836 10.391 37.531 1 93.31 104 PHE A N 1
ATOM 804 C CA . PHE A 1 104 ? 7.852 10.648 36.531 1 93.31 104 PHE A CA 1
ATOM 805 C C . PHE A 1 104 ? 7.258 10.555 35.125 1 93.31 104 PHE A C 1
ATOM 807 O O . PHE A 1 104 ? 7.508 11.414 34.281 1 93.31 104 PHE A O 1
ATOM 814 N N . ILE A 1 105 ? 6.469 9.539 34.875 1 93.62 105 ILE A N 1
ATOM 815 C CA . ILE A 1 105 ? 5.867 9.328 33.562 1 93.62 105 ILE A CA 1
ATOM 816 C C . ILE A 1 105 ? 4.957 10.5 33.219 1 93.62 105 ILE A C 1
ATOM 818 O O . ILE A 1 105 ? 5.047 11.062 32.125 1 93.62 105 ILE A O 1
ATOM 822 N N . HIS A 1 106 ? 4.148 10.922 34.125 1 93.69 106 HIS A N 1
ATOM 823 C CA . HIS A 1 106 ? 3.244 12.047 33.906 1 93.69 106 HIS A CA 1
ATOM 824 C C . HIS A 1 106 ? 4.016 13.328 33.625 1 93.69 106 HIS A C 1
ATOM 826 O O . HIS A 1 106 ? 3.658 14.078 32.688 1 93.69 106 HIS A O 1
ATOM 832 N N . ALA A 1 107 ? 5.059 13.492 34.344 1 94.75 107 ALA A N 1
ATOM 833 C CA . ALA A 1 107 ? 5.859 14.703 34.188 1 94.75 107 ALA A CA 1
ATOM 834 C C . ALA A 1 107 ? 6.488 14.773 32.781 1 94.75 107 ALA A C 1
ATOM 836 O O . ALA A 1 107 ? 6.539 15.844 32.188 1 94.75 107 ALA A O 1
ATOM 837 N N . GLU A 1 108 ? 6.957 13.641 32.375 1 96.38 108 GLU A N 1
ATOM 838 C CA . GLU A 1 108 ? 7.578 13.609 31.062 1 96.38 108 GLU A CA 1
ATOM 839 C C . GLU A 1 108 ? 6.543 13.812 29.969 1 96.38 108 GLU A C 1
ATOM 841 O O . GLU A 1 108 ? 6.828 14.445 28.953 1 96.38 108 GLU A O 1
ATOM 846 N N . VAL A 1 109 ? 5.328 13.266 30.109 1 96.88 109 VAL A N 1
ATOM 847 C CA . VAL A 1 109 ? 4.262 13.469 29.141 1 96.88 109 VAL A CA 1
ATOM 848 C C . VAL A 1 109 ? 3.861 14.938 29.109 1 96.88 109 VAL A C 1
ATOM 850 O O . VAL A 1 109 ? 3.672 15.516 28.031 1 96.88 109 VAL A O 1
ATOM 853 N N . LEU A 1 110 ? 3.799 15.539 30.266 1 96.44 110 LEU A N 1
ATOM 854 C CA . LEU A 1 110 ? 3.5 16.953 30.359 1 96.44 110 LEU A CA 1
ATOM 855 C C . LEU A 1 110 ? 4.551 17.781 29.625 1 96.44 110 LEU A C 1
ATOM 857 O O . LEU A 1 110 ? 4.215 18.641 28.797 1 96.44 110 LEU A O 1
ATOM 861 N N . ALA A 1 111 ? 5.793 17.516 29.938 1 97 111 ALA A N 1
ATOM 862 C CA . ALA A 1 111 ? 6.883 18.297 29.344 1 97 111 ALA A CA 1
ATOM 863 C C . ALA A 1 111 ? 6.891 18.141 27.828 1 97 111 ALA A C 1
ATOM 865 O O . ALA A 1 111 ? 7.055 19.125 27.094 1 97 111 ALA A O 1
ATOM 866 N N . PHE A 1 112 ? 6.715 16.953 27.391 1 96.62 112 PHE A N 1
ATOM 867 C CA . PHE A 1 112 ? 6.719 16.672 25.969 1 96.62 112 PHE A CA 1
ATOM 868 C C . PHE A 1 112 ? 5.594 17.406 25.266 1 96.62 112 PHE A C 1
ATOM 870 O O . PHE A 1 112 ? 5.82 18.078 24.25 1 96.62 112 PHE A O 1
ATOM 877 N N . THR A 1 113 ? 4.355 17.266 25.766 1 96.75 113 THR A N 1
ATOM 878 C CA . THR A 1 113 ? 3.205 17.859 25.094 1 96.75 113 THR A CA 1
ATOM 879 C C . THR A 1 113 ? 3.27 19.391 25.172 1 96.75 113 THR A C 1
ATOM 881 O O . THR A 1 113 ? 2.816 20.078 24.25 1 96.75 113 THR A O 1
ATOM 884 N N . LEU A 1 114 ? 3.82 19.906 26.219 1 95.81 114 LEU A N 1
ATOM 885 C CA . LEU A 1 114 ? 3.998 21.344 26.375 1 95.81 114 LEU A CA 1
ATOM 886 C C . LEU A 1 114 ? 4.898 21.906 25.266 1 95.81 114 LEU A C 1
ATOM 888 O O . LEU A 1 114 ? 4.566 22.906 24.641 1 95.81 114 LEU A O 1
ATOM 892 N N . ARG A 1 115 ? 5.957 21.281 25.078 1 95.38 115 ARG A N 1
ATOM 893 C CA . ARG A 1 115 ? 6.895 21.734 24.062 1 95.38 115 ARG A CA 1
ATOM 894 C C . ARG A 1 115 ? 6.336 21.484 22.656 1 95.38 115 ARG A C 1
ATOM 896 O O . ARG A 1 115 ? 6.52 22.297 21.766 1 95.38 115 ARG A O 1
ATOM 903 N N . ARG A 1 116 ? 5.645 20.344 22.516 1 92.69 116 ARG A N 1
ATOM 904 C CA . ARG A 1 116 ? 5.074 20 21.219 1 92.69 116 ARG A CA 1
ATOM 905 C C . ARG A 1 116 ? 4.07 21.047 20.766 1 92.69 116 ARG A C 1
ATOM 907 O O . ARG A 1 116 ? 3.943 21.328 19.562 1 92.69 116 ARG A O 1
ATOM 914 N N . THR A 1 117 ? 3.389 21.656 21.703 1 90.56 117 THR A N 1
ATOM 915 C CA . THR A 1 117 ? 2.365 22.641 21.359 1 90.56 117 THR A CA 1
ATOM 916 C C . THR A 1 117 ? 2.988 24 21.109 1 90.56 117 THR A C 1
ATOM 918 O O . THR A 1 117 ? 2.285 24.953 20.766 1 90.56 117 THR A O 1
ATOM 921 N N . GLY A 1 118 ? 4.309 24.188 21.375 1 88 118 GLY A N 1
ATOM 922 C CA . GLY A 1 118 ? 5.012 25.391 20.938 1 88 118 GLY A CA 1
ATOM 923 C C . GLY A 1 118 ? 5.406 26.297 22.078 1 88 118 GLY A C 1
ATOM 924 O O . GLY A 1 118 ? 5.891 27.406 21.859 1 88 118 GLY A O 1
ATOM 925 N N . TYR A 1 119 ? 5.234 25.875 23.297 1 92.12 119 TYR A N 1
ATOM 926 C CA . TYR A 1 119 ? 5.652 26.703 24.422 1 92.12 119 TYR A CA 1
ATOM 927 C C . TYR A 1 119 ? 7.168 26.734 24.547 1 92.12 119 TYR A C 1
ATOM 929 O O . TYR A 1 119 ? 7.809 25.688 24.656 1 92.12 119 TYR A O 1
ATOM 937 N N . THR A 1 120 ? 7.773 27.922 24.594 1 88.75 120 THR A N 1
ATOM 938 C CA . THR A 1 120 ? 9.227 28.031 24.609 1 88.75 120 THR A CA 1
ATOM 939 C C . THR A 1 120 ? 9.703 28.688 25.906 1 88.75 120 THR A C 1
ATOM 941 O O . THR A 1 120 ? 10.898 28.906 26.094 1 88.75 120 THR A O 1
ATOM 944 N N . GLY A 1 121 ? 8.805 29.062 26.844 1 89.75 121 GLY A N 1
ATOM 945 C CA . GLY A 1 121 ? 9.172 29.703 28.094 1 89.75 121 GLY A CA 1
ATOM 946 C C . GLY A 1 121 ? 9.859 28.766 29.062 1 89.75 121 GLY A C 1
ATOM 947 O O . GLY A 1 121 ? 10.148 27.625 28.734 1 89.75 121 GLY A O 1
ATOM 948 N N . ASN A 1 122 ? 10.148 29.328 30.234 1 92.38 122 ASN A N 1
ATOM 949 C CA . ASN A 1 122 ? 10.805 28.547 31.281 1 92.38 122 ASN A CA 1
ATOM 950 C C . ASN A 1 122 ? 9.844 27.547 31.938 1 92.38 122 ASN A C 1
ATOM 952 O O . ASN A 1 122 ? 8.648 27.828 32.062 1 92.38 122 ASN A O 1
ATOM 956 N N . VAL A 1 123 ? 10.375 26.422 32.25 1 95 123 VAL A N 1
ATOM 957 C CA . VAL A 1 123 ? 9.594 25.391 32.938 1 95 123 VAL A CA 1
ATOM 958 C C . VAL A 1 123 ? 10.359 24.875 34.156 1 95 123 VAL A C 1
ATOM 960 O O . VAL A 1 123 ? 11.555 24.594 34.062 1 95 123 VAL A O 1
ATOM 963 N N . THR A 1 124 ? 9.68 24.844 35.25 1 94.88 124 THR A N 1
ATOM 964 C CA . THR A 1 124 ? 10.312 24.344 36.469 1 94.88 124 THR A CA 1
ATOM 965 C C . THR A 1 124 ? 9.5 23.203 37.094 1 94.88 124 THR A C 1
ATOM 967 O O . THR A 1 124 ? 8.281 23.328 37.25 1 94.88 124 THR A O 1
ATOM 970 N N . HIS A 1 125 ? 10.172 22.125 37.438 1 95.19 125 HIS A N 1
ATOM 971 C CA . HIS A 1 125 ? 9.633 20.969 38.125 1 95.19 125 HIS A CA 1
ATOM 972 C C . HIS A 1 125 ? 10.039 20.969 39.594 1 95.19 125 HIS A C 1
ATOM 974 O O . HIS A 1 125 ? 11.227 20.859 39.906 1 95.19 125 HIS A O 1
ATOM 980 N N . LEU A 1 126 ? 9.023 21.094 40.469 1 93.75 126 LEU A N 1
ATOM 981 C CA . LEU A 1 126 ? 9.289 21.125 41.906 1 93.75 126 LEU A CA 1
ATOM 982 C C . LEU A 1 126 ? 9.016 19.766 42.531 1 93.75 126 LEU A C 1
ATOM 984 O O . LEU A 1 126 ? 7.863 19.328 42.594 1 93.75 126 LEU A O 1
ATOM 988 N N . LEU A 1 127 ? 10.094 19.141 43 1 91.94 127 LEU A N 1
ATOM 989 C CA . LEU A 1 127 ? 9.977 17.828 43.594 1 91.94 127 LEU A CA 1
ATOM 990 C C . LEU A 1 127 ? 9.891 17.938 45.125 1 91.94 127 LEU A C 1
ATOM 992 O O . LEU A 1 127 ? 10.555 18.766 45.719 1 91.94 127 LEU A O 1
ATOM 996 N N . TYR A 1 128 ? 9 17.094 45.656 1 89.69 128 TYR A N 1
ATOM 997 C CA . TYR A 1 128 ? 8.867 17.047 47.125 1 89.69 128 TYR A CA 1
ATOM 998 C C . TYR A 1 128 ? 8.586 15.625 47.594 1 89.69 128 TYR A C 1
ATOM 1000 O O . TYR A 1 128 ? 8.234 14.75 46.812 1 89.69 128 TYR A O 1
ATOM 1008 N N . GLY A 1 129 ? 8.859 15.406 48.844 1 87.69 129 GLY A N 1
ATOM 1009 C CA . GLY A 1 129 ? 8.633 14.078 49.406 1 87.69 129 GLY A CA 1
ATOM 1010 C C . GLY A 1 129 ? 9.594 13.039 48.875 1 87.69 129 GLY A C 1
ATOM 1011 O O . GLY A 1 129 ? 9.273 11.844 48.812 1 87.69 129 GLY A O 1
ATOM 1012 N N . CYS A 1 130 ? 10.711 13.414 48.375 1 90.81 130 CYS A N 1
ATOM 1013 C CA . CYS A 1 130 ? 11.664 12.531 47.719 1 90.81 130 CYS A CA 1
ATOM 1014 C C . CYS A 1 130 ? 12.961 12.43 48.531 1 90.81 130 CYS A C 1
ATOM 1016 O O . CYS A 1 130 ? 13.328 13.375 49.25 1 90.81 130 CYS A O 1
ATOM 1018 N N . THR A 1 131 ? 13.602 11.266 48.406 1 89.62 131 THR A N 1
ATOM 1019 C CA . THR A 1 131 ? 14.969 11.148 48.906 1 89.62 131 THR A CA 1
ATOM 1020 C C . THR A 1 131 ? 15.961 11.75 47.938 1 89.62 131 THR A C 1
ATOM 1022 O O . THR A 1 131 ? 15.625 11.969 46.75 1 89.62 131 THR A O 1
ATOM 1025 N N . SER A 1 132 ? 17.125 12.023 48.438 1 88.5 132 SER A N 1
ATOM 1026 C CA . SER A 1 132 ? 18.156 12.586 47.562 1 88.5 132 SER A CA 1
ATOM 1027 C C . SER A 1 132 ? 18.516 11.609 46.438 1 88.5 132 SER A C 1
ATOM 1029 O O . SER A 1 132 ? 18.812 12.023 45.312 1 88.5 132 SER A O 1
ATOM 1031 N N . GLU A 1 133 ? 18.469 10.43 46.812 1 91.44 133 GLU A N 1
ATOM 1032 C CA . GLU A 1 133 ? 18.781 9.406 45.812 1 91.44 133 GLU A CA 1
ATOM 1033 C C . GLU A 1 133 ? 17.703 9.336 44.719 1 91.44 133 GLU A C 1
ATOM 1035 O O . GLU A 1 133 ? 18.016 9.211 43.531 1 91.44 133 GLU A O 1
ATOM 1040 N N . ALA A 1 134 ? 16.516 9.422 45.156 1 92 134 ALA A N 1
ATOM 1041 C CA . ALA A 1 134 ? 15.398 9.359 44.219 1 92 134 ALA A CA 1
ATOM 1042 C C . ALA A 1 134 ? 15.422 10.555 43.25 1 92 134 ALA A C 1
ATOM 1044 O O . ALA A 1 134 ? 15.125 10.422 42.062 1 92 134 ALA A O 1
ATOM 1045 N N . VAL A 1 135 ? 15.789 11.68 43.781 1 92.56 135 VAL A N 1
ATOM 1046 C CA . VAL A 1 135 ? 15.852 12.891 42.969 1 92.56 135 VAL A CA 1
ATOM 1047 C C . VAL A 1 135 ? 16.953 12.773 41.938 1 92.56 135 VAL A C 1
ATOM 1049 O O . VAL A 1 135 ? 16.766 13.156 40.781 1 92.56 135 VAL A O 1
ATOM 1052 N N . SER A 1 136 ? 18.047 12.227 42.375 1 92 136 SER A N 1
ATOM 1053 C CA . SER A 1 136 ? 19.156 12.047 41.469 1 92 136 SER A CA 1
ATOM 1054 C C . SER A 1 136 ? 18.781 11.102 40.312 1 92 136 SER A C 1
ATOM 1056 O O . SER A 1 136 ? 19.156 11.32 39.156 1 92 136 SER A O 1
ATOM 1058 N N . GLU A 1 137 ? 18.078 10.141 40.688 1 92.31 137 GLU A N 1
ATOM 1059 C CA . GLU A 1 137 ? 17.641 9.188 39.656 1 92.31 137 GLU A CA 1
ATOM 1060 C C . GLU A 1 137 ? 16.672 9.844 38.688 1 92.31 137 GLU A C 1
ATOM 1062 O O . GLU A 1 137 ? 16.781 9.633 37.469 1 92.31 137 GLU A O 1
ATOM 1067 N N . ILE A 1 138 ? 15.75 10.633 39.125 1 92.38 138 ILE A N 1
ATOM 1068 C CA . ILE A 1 138 ? 14.773 11.32 38.281 1 92.38 138 ILE A CA 1
ATOM 1069 C C . ILE A 1 138 ? 15.492 12.297 37.375 1 92.38 138 ILE A C 1
ATOM 1071 O O . ILE A 1 138 ? 15.156 12.391 36.188 1 92.38 138 ILE A O 1
ATOM 1075 N N . MET A 1 139 ? 16.469 12.93 37.875 1 92.56 139 MET A N 1
ATOM 1076 C CA . MET A 1 139 ? 17.219 13.906 37.062 1 92.56 139 MET A CA 1
ATOM 1077 C C . MET A 1 139 ? 17.984 13.227 35.938 1 92.56 139 MET A C 1
ATOM 1079 O O . MET A 1 139 ? 18.047 13.75 34.844 1 92.56 139 MET A O 1
ATOM 1083 N N . ARG A 1 140 ? 18.406 12.117 36.281 1 91.12 140 ARG A N 1
ATOM 1084 C CA . ARG A 1 140 ? 19.141 11.359 35.25 1 91.12 140 ARG A CA 1
ATOM 1085 C C . ARG A 1 140 ? 18.219 10.883 34.156 1 91.12 140 ARG A C 1
ATOM 1087 O O . ARG A 1 140 ? 18.609 10.859 32.969 1 91.12 140 ARG A O 1
ATOM 1094 N N . LYS A 1 141 ? 17.047 10.586 34.531 1 93.12 141 LYS A N 1
ATOM 1095 C CA . LYS A 1 141 ? 16.094 9.992 33.594 1 93.12 141 LYS A CA 1
ATOM 1096 C C . LYS A 1 141 ? 15.398 11.07 32.75 1 93.12 141 LYS A C 1
ATOM 1098 O O . LYS A 1 141 ? 14.875 10.781 31.672 1 93.12 141 LYS A O 1
ATOM 1103 N N . LYS A 1 142 ? 15.336 12.289 33.188 1 94.75 142 LYS A N 1
ATOM 1104 C CA . LYS A 1 142 ? 14.594 13.352 32.531 1 94.75 142 LYS A CA 1
ATOM 1105 C C . LYS A 1 142 ? 15.156 13.641 31.141 1 94.75 142 LYS A C 1
ATOM 1107 O O . LYS A 1 142 ? 16.375 13.586 30.938 1 94.75 142 LYS A O 1
ATOM 1112 N N . ASP A 1 143 ? 14.305 13.883 30.219 1 94.81 143 ASP A N 1
ATOM 1113 C CA . ASP A 1 143 ? 14.711 14.242 28.859 1 94.81 143 ASP A CA 1
ATOM 1114 C C . ASP A 1 143 ? 15.219 15.688 28.812 1 94.81 143 ASP A C 1
ATOM 1116 O O . ASP A 1 143 ? 14.438 16.625 28.984 1 94.81 143 ASP A O 1
ATOM 1120 N N . PRO A 1 144 ? 16.453 15.883 28.547 1 93.12 144 PRO A N 1
ATOM 1121 C CA . PRO A 1 144 ? 17 17.234 28.562 1 93.12 144 PRO A CA 1
ATOM 1122 C C . PRO A 1 144 ? 16.453 18.094 27.422 1 93.12 144 PRO A C 1
ATOM 1124 O O . PRO A 1 144 ? 16.516 19.328 27.484 1 93.12 144 PRO A O 1
ATOM 1127 N N . ARG A 1 145 ? 15.867 17.484 26.469 1 91.69 145 ARG A N 1
ATOM 1128 C CA . ARG A 1 145 ? 15.391 18.203 25.297 1 91.69 145 ARG A CA 1
ATOM 1129 C C . ARG A 1 145 ? 14.211 19.109 25.656 1 91.69 145 ARG A C 1
ATOM 1131 O O . ARG A 1 145 ? 13.906 20.062 24.938 1 91.69 145 ARG A O 1
ATOM 1138 N N . HIS A 1 146 ? 13.57 18.797 26.797 1 94.69 146 HIS A N 1
ATOM 1139 C CA . HIS A 1 146 ? 12.406 19.578 27.203 1 94.69 146 HIS A CA 1
ATOM 1140 C C . HIS A 1 146 ? 12.82 20.797 28.016 1 94.69 146 HIS A C 1
ATOM 1142 O O . HIS A 1 146 ? 12.008 21.703 28.266 1 94.69 146 HIS A O 1
ATOM 1148 N N . ASN A 1 147 ? 14.055 20.906 28.391 1 93.25 147 ASN A N 1
ATOM 1149 C CA . ASN A 1 147 ? 14.594 22.031 29.125 1 93.25 147 ASN A CA 1
ATOM 1150 C C . ASN A 1 147 ? 13.75 22.375 30.344 1 93.25 147 ASN A C 1
ATOM 1152 O O . ASN A 1 147 ? 13.32 23.516 30.516 1 93.25 147 ASN A O 1
ATOM 1156 N N . VAL A 1 148 ? 13.523 21.344 31.172 1 95 148 VAL A N 1
ATOM 1157 C CA . VAL A 1 148 ? 12.773 21.516 32.406 1 95 148 VAL A CA 1
ATOM 1158 C C . VAL A 1 148 ? 13.742 21.609 33.594 1 95 148 VAL A C 1
ATOM 1160 O O . VAL A 1 148 ? 14.523 20.688 33.844 1 95 148 VAL A O 1
ATOM 1163 N N . GLN A 1 149 ? 13.695 22.734 34.25 1 92.31 149 GLN A N 1
ATOM 1164 C CA . GLN A 1 149 ? 14.5 22.891 35.438 1 92.31 149 GLN A CA 1
ATOM 1165 C C . GLN A 1 149 ? 13.867 22.156 36.625 1 92.31 149 GLN A C 1
ATOM 1167 O O . GLN A 1 149 ? 12.648 22.172 36.781 1 92.31 149 GLN A O 1
ATOM 1172 N N . THR A 1 150 ? 14.781 21.516 37.438 1 92.88 150 THR A N 1
ATOM 1173 C CA . THR A 1 150 ? 14.25 20.734 38.562 1 92.88 150 THR A CA 1
ATOM 1174 C C . THR A 1 150 ? 14.773 21.281 39.875 1 92.88 150 THR A C 1
ATOM 1176 O O . THR A 1 150 ? 15.961 21.594 40 1 92.88 150 THR A O 1
ATOM 1179 N N . ARG A 1 151 ? 13.836 21.484 40.812 1 91.44 151 ARG A N 1
ATOM 1180 C CA . ARG A 1 151 ? 14.172 21.875 42.188 1 91.44 151 ARG A CA 1
ATOM 1181 C C . ARG A 1 151 ? 13.594 20.875 43.188 1 91.44 151 ARG A C 1
ATOM 1183 O O . ARG A 1 151 ? 12.547 20.281 42.938 1 91.44 151 ARG A O 1
ATOM 1190 N N . HIS A 1 152 ? 14.383 20.688 44.281 1 92.06 152 HIS A N 1
ATOM 1191 C CA . HIS A 1 152 ? 13.984 19.703 45.281 1 92.06 152 HIS A CA 1
ATOM 1192 C C . HIS A 1 152 ? 13.75 20.359 46.625 1 92.06 152 HIS A C 1
ATOM 1194 O O . HIS A 1 152 ? 14.578 21.156 47.094 1 92.06 152 HIS A O 1
ATOM 1200 N N . TYR A 1 153 ? 12.625 20.031 47.25 1 89.69 153 TYR A N 1
ATOM 1201 C CA . TYR A 1 153 ? 12.258 20.531 48.562 1 89.69 153 TYR A CA 1
ATOM 1202 C C . TYR A 1 153 ? 12.062 19.375 49.531 1 89.69 153 TYR A C 1
ATOM 1204 O O . TYR A 1 153 ? 10.93 18.953 49.781 1 89.69 153 TYR A O 1
ATOM 1212 N N . PRO A 1 154 ? 13.102 18.922 50.125 1 87.19 154 PRO A N 1
ATOM 1213 C CA . PRO A 1 154 ? 13.078 17.719 50.969 1 87.19 154 PRO A CA 1
ATOM 1214 C C . PRO A 1 154 ? 12.25 17.891 52.219 1 87.19 154 PRO A C 1
ATOM 1216 O O . PRO A 1 154 ? 11.789 16.906 52.812 1 87.19 154 PRO A O 1
ATOM 1219 N N . ASP A 1 155 ? 12.086 19.062 52.719 1 83.75 155 ASP A N 1
ATOM 1220 C CA . ASP A 1 155 ? 11.422 19.312 54 1 83.75 155 ASP A CA 1
ATOM 1221 C C . ASP A 1 155 ? 9.906 19.172 53.875 1 83.75 155 ASP A C 1
ATOM 1223 O O . ASP A 1 155 ? 9.195 19.109 54.875 1 83.75 155 ASP A O 1
ATOM 1227 N N . VAL A 1 156 ? 9.461 19.203 52.625 1 85.19 156 VAL A N 1
ATOM 1228 C CA . VAL A 1 156 ? 8.023 19.047 52.406 1 85.19 156 VAL A CA 1
ATOM 1229 C C . VAL A 1 156 ? 7.695 17.562 52.219 1 85.19 156 VAL A C 1
ATOM 1231 O O . VAL A 1 156 ? 8.234 16.906 51.312 1 85.19 156 VAL A O 1
ATOM 1234 N N . SER A 1 157 ? 6.859 17 53.062 1 80.56 157 SER A N 1
ATOM 1235 C CA . SER A 1 157 ? 6.512 15.586 53.031 1 80.56 157 SER A CA 1
ATOM 1236 C C . SER A 1 157 ? 5.516 15.289 51.938 1 80.56 157 SER A C 1
ATOM 1238 O O . SER A 1 157 ? 4.738 16.156 51.531 1 80.56 157 SER A O 1
ATOM 1240 N N . ALA A 1 158 ? 5.75 14.055 51.469 1 75.12 158 ALA A N 1
ATOM 1241 C CA . ALA A 1 158 ? 4.789 13.602 50.438 1 75.12 158 ALA A CA 1
ATOM 1242 C C . ALA A 1 158 ? 3.408 13.398 51.062 1 75.12 158 ALA A C 1
ATOM 1244 O O . ALA A 1 158 ? 3.291 12.898 52.188 1 75.12 158 ALA A O 1
ATOM 1245 N N . VAL A 1 159 ? 2.41 14.148 50.625 1 62.25 159 VAL A N 1
ATOM 1246 C CA . VAL A 1 159 ? 1.047 13.977 51.125 1 62.25 159 VAL A CA 1
ATOM 1247 C C . VAL A 1 159 ? 0.176 13.367 50.031 1 62.25 159 VAL A C 1
ATOM 1249 O O . VAL A 1 159 ? 0.375 13.641 48.844 1 62.25 159 VAL A O 1
ATOM 1252 N N . ASN A 1 160 ? -0.517 12.266 50.375 1 54.59 160 ASN A N 1
ATOM 1253 C CA . ASN A 1 160 ? -1.512 11.719 49.469 1 54.59 160 ASN A CA 1
ATOM 1254 C C . ASN A 1 160 ? -2.605 12.734 49.156 1 54.59 160 ASN A C 1
ATOM 1256 O O . ASN A 1 160 ? -3.168 13.344 50.062 1 54.59 160 ASN A O 1
ATOM 1260 N N . THR A 1 161 ? -2.58 13.445 48.094 1 51.38 161 THR A N 1
ATOM 1261 C CA . THR A 1 161 ? -3.631 14.414 47.781 1 51.38 161 THR A CA 1
ATOM 1262 C C . THR A 1 161 ? -4.719 13.789 46.938 1 51.38 161 THR A C 1
ATOM 1264 O O . THR A 1 161 ? -4.574 13.695 45.719 1 51.38 161 THR A O 1
ATOM 1267 N N . THR A 1 162 ? -5.555 12.773 47.312 1 48.38 162 THR A N 1
ATOM 1268 C CA . THR A 1 162 ? -6.664 12.25 46.5 1 48.38 162 THR A CA 1
ATOM 1269 C C . THR A 1 162 ? -7.832 13.234 46.5 1 48.38 162 THR A C 1
ATOM 1271 O O . THR A 1 162 ? -8.25 13.703 47.562 1 48.38 162 THR A O 1
ATOM 1274 N N . PHE A 1 163 ? -8.062 13.898 45.312 1 45.94 163 PHE A N 1
ATOM 1275 C CA . PHE A 1 163 ? -9.195 14.82 45.344 1 45.94 163 PHE A CA 1
ATOM 1276 C C . PHE A 1 163 ? -10.414 14.195 44.688 1 45.94 163 PHE A C 1
ATOM 1278 O O . PHE A 1 163 ? -10.281 13.5 43.688 1 45.94 163 PHE A O 1
ATOM 1285 N N . GLY A 1 164 ? -11.758 14.43 45.094 1 42.28 164 GLY A N 1
ATOM 1286 C CA . GLY A 1 164 ? -13.102 14.094 44.656 1 42.28 164 GLY A CA 1
ATOM 1287 C C . GLY A 1 164 ? -13.406 12.609 44.719 1 42.28 164 GLY A C 1
ATOM 1288 O O . GLY A 1 164 ? -12.742 11.867 45.438 1 42.28 164 GLY A O 1
ATOM 1289 N N . GLU A 1 165 ? -14.672 12.203 44.062 1 39.16 165 GLU A N 1
ATOM 1290 C CA . GLU A 1 165 ? -15.172 10.836 44 1 39.16 165 GLU A CA 1
ATOM 1291 C C . GLU A 1 165 ? -14.258 9.945 43.156 1 39.16 165 GLU A C 1
ATOM 1293 O O . GLU A 1 165 ? -14.602 8.805 42.844 1 39.16 165 GLU A O 1
ATOM 1298 N N . LYS A 1 166 ? -12.945 10.078 43.031 1 46.22 166 LYS A N 1
ATOM 1299 C CA . LYS A 1 166 ? -11.82 9.328 42.469 1 46.22 166 LYS A CA 1
ATOM 1300 C C . LYS A 1 166 ? -10.531 10.133 42.562 1 46.22 166 LYS A C 1
ATOM 1302 O O . LYS A 1 166 ? -10.508 11.328 42.25 1 46.22 166 LYS A O 1
ATOM 1307 N N . ILE A 1 167 ? -9.469 9.781 43.344 1 43.22 167 ILE A N 1
ATOM 1308 C CA . ILE A 1 167 ? -8.344 10.328 44.125 1 43.22 167 ILE A CA 1
ATOM 1309 C C . ILE A 1 167 ? -7.359 11 43.156 1 43.22 167 ILE A C 1
ATOM 1311 O O . ILE A 1 167 ? -6.699 10.32 42.375 1 43.22 167 ILE A O 1
ATOM 1315 N N . LEU A 1 168 ? -7.629 12.258 42.75 1 44.94 168 LEU A N 1
ATOM 1316 C CA . LEU A 1 168 ? -6.602 13.078 42.125 1 44.94 168 LEU A CA 1
ATOM 1317 C C . LEU A 1 168 ? -5.355 13.156 43 1 44.94 168 LEU A C 1
ATOM 1319 O O . LEU A 1 168 ? -5.426 13.625 44.125 1 44.94 168 LEU A O 1
ATOM 1323 N N . THR A 1 169 ? -4.594 12.438 43 1 46.94 169 THR A N 1
ATOM 1324 C CA . THR A 1 169 ? -3.387 12.375 43.812 1 46.94 169 THR A CA 1
ATOM 1325 C C . THR A 1 169 ? -2.443 13.523 43.469 1 46.94 169 THR A C 1
ATOM 1327 O O . THR A 1 169 ? -1.528 13.836 44.219 1 46.94 169 THR A O 1
ATOM 1330 N N . THR A 1 170 ? -2.482 14 42.188 1 54.38 170 THR A N 1
ATOM 1331 C CA . THR A 1 170 ? -1.343 14.867 41.938 1 54.38 170 THR A CA 1
ATOM 1332 C C . THR A 1 170 ? -1.807 16.297 41.656 1 54.38 170 THR A C 1
ATOM 1334 O O . THR A 1 170 ? -2.557 16.547 40.719 1 54.38 170 THR A O 1
ATOM 1337 N N . THR A 1 171 ? -2.246 17.062 42.844 1 62.59 171 THR A N 1
ATOM 1338 C CA . THR A 1 171 ? -2.621 18.469 42.688 1 62.59 171 THR A CA 1
ATOM 1339 C C . THR A 1 171 ? -1.436 19.375 43 1 62.59 171 THR A C 1
ATOM 1341 O O . THR A 1 171 ? -0.51 18.984 43.719 1 62.59 171 THR A O 1
ATOM 1344 N N . LEU A 1 172 ? -1.578 20.516 42.5 1 80.44 172 LEU A N 1
ATOM 1345 C CA . LEU A 1 172 ? -0.643 21.609 42.75 1 80.44 172 LEU A CA 1
ATOM 1346 C C . LEU A 1 172 ? -0.454 21.797 44.281 1 80.44 172 LEU A C 1
ATOM 1348 O O . LEU A 1 172 ? -1.431 21.938 45 1 80.44 172 LEU A O 1
ATOM 1352 N N . ASN A 1 173 ? 0.744 21.594 44.781 1 86.19 173 ASN A N 1
ATOM 1353 C CA . ASN A 1 173 ? 1.082 21.797 46.188 1 86.19 173 ASN A CA 1
ATOM 1354 C C . ASN A 1 173 ? 1.503 23.25 46.438 1 86.19 173 ASN A C 1
ATOM 1356 O O . ASN A 1 173 ? 2.631 23.641 46.156 1 86.19 173 ASN A O 1
ATOM 1360 N N . PRO A 1 174 ? 0.585 24 47.094 1 89.81 174 PRO A N 1
ATOM 1361 C CA . PRO A 1 174 ? 0.902 25.422 47.281 1 89.81 174 PRO A CA 1
ATOM 1362 C C . PRO A 1 174 ? 2.068 25.641 48.219 1 89.81 174 PRO A C 1
ATOM 1364 O O . PRO A 1 174 ? 2.719 26.688 48.188 1 89.81 174 PRO A O 1
ATOM 1367 N N . VAL A 1 175 ? 2.383 24.688 49.125 1 89.25 175 VAL A N 1
ATOM 1368 C CA . VAL A 1 175 ? 3.496 24.828 50.062 1 89.25 175 VAL A CA 1
ATOM 1369 C C . VAL A 1 175 ? 4.816 24.844 49.312 1 89.25 175 VAL A C 1
ATOM 1371 O O . VAL A 1 175 ? 5.672 25.688 49.531 1 89.25 175 VAL A O 1
ATOM 1374 N N . VAL A 1 176 ? 4.895 23.938 48.406 1 90.81 176 VAL A N 1
ATOM 1375 C CA . VAL A 1 176 ? 6.109 23.828 47.594 1 90.81 176 VAL A CA 1
ATOM 1376 C C . VAL A 1 176 ? 6.234 25.031 46.688 1 90.81 176 VAL A C 1
ATOM 1378 O O . VAL A 1 176 ? 7.328 25.562 46.5 1 90.81 176 VAL A O 1
ATOM 1381 N N . LEU A 1 177 ? 5.133 25.422 46.094 1 92.19 177 LEU A N 1
ATOM 1382 C CA . LEU A 1 177 ? 5.125 26.594 45.219 1 92.19 177 LEU A CA 1
ATOM 1383 C C . LEU A 1 177 ? 5.582 27.844 46 1 92.19 177 LEU A C 1
ATOM 1385 O O . LEU A 1 177 ? 6.328 28.656 45.438 1 92.19 177 LEU A O 1
ATOM 1389 N N . SER A 1 178 ? 5.113 27.938 47.25 1 91.44 178 SER A N 1
ATOM 1390 C CA . SER A 1 178 ? 5.465 29.094 48.094 1 91.44 178 SER A CA 1
ATOM 1391 C C . SER A 1 178 ? 6.953 29.094 48.438 1 91.44 178 SER A C 1
ATOM 1393 O O . SER A 1 178 ? 7.602 30.141 48.375 1 91.44 178 SER A O 1
ATOM 1395 N N . GLU A 1 179 ? 7.438 27.969 48.719 1 89.31 179 GLU A N 1
ATOM 1396 C CA . GLU A 1 179 ? 8.859 27.875 49.031 1 89.31 179 GLU A CA 1
ATOM 1397 C C . GLU A 1 179 ? 9.703 28.266 47.812 1 89.31 179 GLU A C 1
ATOM 1399 O O . GLU A 1 179 ? 10.766 28.875 47.969 1 89.31 179 GLU A O 1
ATOM 1404 N N . TRP A 1 180 ? 9.266 27.953 46.688 1 91.31 180 TRP A N 1
ATOM 1405 C CA . TRP A 1 180 ? 9.977 28.234 45.438 1 91.31 180 TRP A CA 1
ATOM 1406 C C . TRP A 1 180 ? 9.914 29.719 45.125 1 91.31 180 TRP A C 1
ATOM 1408 O O . TRP A 1 180 ? 10.93 30.328 44.781 1 91.31 180 TRP A O 1
ATOM 1418 N N . LEU A 1 181 ? 8.758 30.312 45.25 1 89.06 181 LEU A N 1
ATOM 1419 C CA . LEU A 1 181 ? 8.531 31.672 44.75 1 89.06 181 LEU A CA 1
ATOM 1420 C C . LEU A 1 181 ? 8.953 32.688 45.812 1 89.06 181 LEU A C 1
ATOM 1422 O O . LEU A 1 181 ? 9.469 33.75 45.469 1 89.06 181 LEU A O 1
ATOM 1426 N N . LEU A 1 182 ? 8.688 32.438 47.188 1 83.81 182 LEU A N 1
ATOM 1427 C CA . LEU A 1 182 ? 8.891 33.406 48.25 1 83.81 182 LEU A CA 1
ATOM 1428 C C . LEU A 1 182 ? 10.156 33.125 49.031 1 83.81 182 LEU A C 1
ATOM 1430 O O . LEU A 1 182 ? 10.68 34 49.75 1 83.81 182 LEU A O 1
ATOM 1434 N N . GLY A 1 183 ? 10.523 31.891 49.219 1 71.38 183 GLY A N 1
ATOM 1435 C CA . GLY A 1 183 ? 11.602 31.5 50.125 1 71.38 183 GLY A CA 1
ATOM 1436 C C . GLY A 1 183 ? 12.977 31.906 49.625 1 71.38 183 GLY A C 1
ATOM 1437 O O . GLY A 1 183 ? 13.102 32.469 48.531 1 71.38 183 GLY A O 1
ATOM 1438 N N . SER A 1 184 ? 13.859 31.859 50.625 1 57.97 184 SER A N 1
ATOM 1439 C CA . SER A 1 184 ? 15.273 31.938 50.281 1 57.97 184 SER A CA 1
ATOM 1440 C C . SER A 1 184 ? 15.711 30.688 49.5 1 57.97 184 SER A C 1
ATOM 1442 O O . SER A 1 184 ? 15.445 29.562 49.906 1 57.97 184 SER A O 1
ATOM 1444 N N . ASP A 1 185 ? 15.555 30.562 48.25 1 54.62 185 ASP A N 1
ATOM 1445 C CA . ASP A 1 185 ? 15.648 29.422 47.375 1 54.62 185 ASP A CA 1
ATOM 1446 C C . ASP A 1 185 ? 16.594 28.359 47.938 1 54.62 185 ASP A C 1
ATOM 1448 O O . ASP A 1 185 ? 17.797 28.391 47.688 1 54.62 185 ASP A O 1
ATOM 1452 N N . THR A 1 186 ? 16.234 27.719 48.938 1 53.22 186 THR A N 1
ATOM 1453 C CA . THR A 1 186 ? 17.047 26.656 49.562 1 53.22 186 THR A CA 1
ATOM 1454 C C . THR A 1 186 ? 16.906 25.359 48.781 1 53.22 186 THR A C 1
ATOM 1456 O O . THR A 1 186 ? 17.328 24.297 49.25 1 53.22 186 THR A O 1
ATOM 1459 N N . GLY A 1 187 ? 16.156 25.219 47.719 1 55.72 187 GLY A N 1
ATOM 1460 C CA . GLY A 1 187 ? 16.078 23.953 47 1 55.72 187 GLY A CA 1
ATOM 1461 C C . GLY A 1 187 ? 17.438 23.391 46.625 1 55.72 187 GLY A C 1
ATOM 1462 O O . GLY A 1 187 ? 18.391 24.141 46.469 1 55.72 187 GLY A O 1
ATOM 1463 N N . GLU A 1 188 ? 17.594 22.125 46.75 1 57.09 188 GLU A N 1
ATOM 1464 C CA . GLU A 1 188 ? 18.812 21.359 46.5 1 57.09 188 GLU A CA 1
ATOM 1465 C C . GLU A 1 188 ? 18.984 21.062 45.031 1 57.09 188 GLU A C 1
ATOM 1467 O O . GLU A 1 188 ? 18 20.922 44.281 1 57.09 188 GLU A O 1
ATOM 1472 N N . LEU A 1 189 ? 20.109 21.562 44.281 1 56.62 189 LEU A N 1
ATOM 1473 C CA . LEU A 1 189 ? 20.703 21.203 42.969 1 56.62 189 LEU A CA 1
ATOM 1474 C C . LEU A 1 189 ? 21 22.469 42.156 1 56.62 189 LEU A C 1
ATOM 1476 O O . LEU A 1 189 ? 21.656 22.391 41.125 1 56.62 189 LEU A O 1
ATOM 1480 N N . SER A 1 190 ? 20.188 23.484 42.406 1 47.56 190 SER A N 1
ATOM 1481 C CA . SER A 1 190 ? 20.484 24.641 41.562 1 47.56 190 SER A CA 1
ATOM 1482 C C . SER A 1 190 ? 21.562 25.516 42.188 1 47.56 190 SER A C 1
ATOM 1484 O O . SER A 1 190 ? 21.891 25.359 43.375 1 47.56 190 SER A O 1
ATOM 1486 N N . ASP A 1 191 ? 21.781 26.703 41.531 1 48.88 191 ASP A N 1
ATOM 1487 C CA . ASP A 1 191 ? 22.641 27.875 41.688 1 48.88 191 ASP A CA 1
ATOM 1488 C C . ASP A 1 191 ? 22.516 28.469 43.062 1 48.88 191 ASP A C 1
ATOM 1490 O O . ASP A 1 191 ? 21.438 28.875 43.469 1 48.88 191 ASP A O 1
ATOM 1494 N N . LYS A 1 192 ? 23.297 28.062 43.969 1 49.47 192 LYS A N 1
ATOM 1495 C CA . LYS A 1 192 ? 23.406 28.547 45.344 1 49.47 192 LYS A CA 1
ATOM 1496 C C . LYS A 1 192 ? 23.484 30.078 45.375 1 49.47 192 LYS A C 1
ATOM 1498 O O . LYS A 1 192 ? 23.672 30.672 46.438 1 49.47 192 LYS A O 1
ATOM 1503 N N . ARG A 1 193 ? 23.469 30.719 44.375 1 49.69 193 ARG A N 1
ATOM 1504 C CA . ARG A 1 193 ? 23.625 32.156 44.438 1 49.69 193 ARG A CA 1
ATOM 1505 C C . ARG A 1 193 ? 22.422 32.812 45.125 1 49.69 193 ARG A C 1
ATOM 1507 O O . ARG A 1 193 ? 21.281 32.438 44.875 1 49.69 193 ARG A O 1
ATOM 1514 N N . ALA A 1 194 ? 22.516 33.5 46.031 1 53.12 194 ALA A N 1
ATOM 1515 C CA . ALA A 1 194 ? 21.516 34.312 46.719 1 53.12 194 ALA A CA 1
ATOM 1516 C C . ALA A 1 194 ? 20.875 35.312 45.75 1 53.12 194 ALA A C 1
ATOM 1518 O O . ALA A 1 194 ? 21.391 36.438 45.562 1 53.12 194 ALA A O 1
ATOM 1519 N N . MET A 1 195 ? 20.203 34.969 44.812 1 62.5 195 MET A N 1
ATOM 1520 C CA . MET A 1 195 ? 19.5 35.875 43.906 1 62.5 195 MET A CA 1
ATOM 1521 C C . MET A 1 195 ? 18 35.875 44.188 1 62.5 195 MET A C 1
ATOM 1523 O O . MET A 1 195 ? 17.453 34.844 44.625 1 62.5 195 MET A O 1
ATOM 1527 N N . SER A 1 196 ? 17.469 37.031 44.156 1 67.31 196 SER A N 1
ATOM 1528 C CA . SER A 1 196 ? 16.016 37.156 44.25 1 67.31 196 SER A CA 1
ATOM 1529 C C . SER A 1 196 ? 15.32 36.344 43.156 1 67.31 196 SER A C 1
ATOM 1531 O O . SER A 1 196 ? 15.922 36.062 42.125 1 67.31 196 SER A O 1
ATOM 1533 N N . PHE A 1 197 ? 14.094 35.812 43.438 1 77.06 197 PHE A N 1
ATOM 1534 C CA . PHE A 1 197 ? 13.25 35.062 42.5 1 77.06 197 PHE A CA 1
ATOM 1535 C C . PHE A 1 197 ? 13.188 35.781 41.156 1 77.06 197 PHE A C 1
ATOM 1537 O O . PHE A 1 197 ? 13.336 35.156 40.094 1 77.06 197 PHE A O 1
ATOM 1544 N N . GLU A 1 198 ? 13.07 37.094 41.188 1 76.31 198 GLU A N 1
ATOM 1545 C CA . GLU A 1 198 ? 12.953 37.938 39.969 1 76.31 198 GLU A CA 1
ATOM 1546 C C . GLU A 1 198 ? 14.25 37.906 39.156 1 76.31 198 GLU A C 1
ATOM 1548 O O . G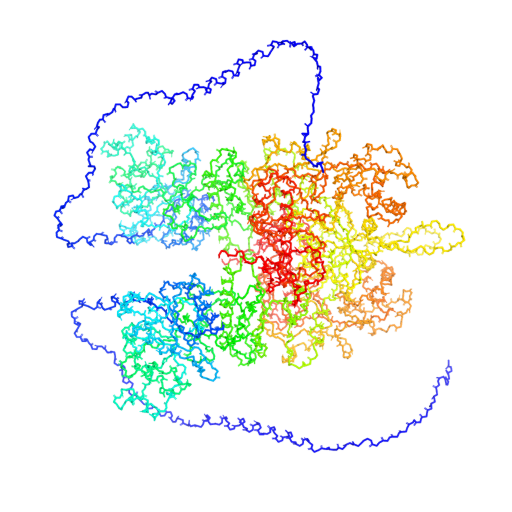LU A 1 198 ? 14.219 37.844 37.938 1 76.31 198 GLU A O 1
ATOM 1553 N N . GLN A 1 199 ? 15.219 37.906 39.906 1 74.38 199 GLN A N 1
ATOM 1554 C CA . GLN A 1 199 ? 16.516 37.969 39.219 1 74.38 199 GLN A CA 1
ATOM 1555 C C . GLN A 1 199 ? 16.906 36.594 38.688 1 74.38 199 GLN A C 1
ATOM 1557 O O . GLN A 1 199 ? 17.484 36.469 37.625 1 74.38 199 GLN A O 1
ATOM 1562 N N . ARG A 1 200 ? 16.453 35.594 39.406 1 77.31 200 ARG A N 1
ATOM 1563 C CA . ARG A 1 200 ? 16.844 34.25 39.062 1 77.31 200 ARG A CA 1
ATOM 1564 C C . ARG A 1 200 ? 16.172 33.781 37.75 1 77.31 200 ARG A C 1
ATOM 1566 O O . ARG A 1 200 ? 16.797 33.156 36.906 1 77.31 200 ARG A O 1
ATOM 1573 N N . TYR A 1 201 ? 14.938 34.125 37.719 1 83.5 201 TYR A N 1
ATOM 1574 C CA . TYR A 1 201 ? 14.18 33.625 36.562 1 83.5 201 TYR A CA 1
ATOM 1575 C C . TYR A 1 201 ? 13.844 34.719 35.594 1 83.5 201 TYR A C 1
ATOM 1577 O O . TYR A 1 201 ? 13.102 34.531 34.625 1 83.5 201 TYR A O 1
ATOM 1585 N N . ALA A 1 202 ? 14.398 35.969 35.781 1 81.69 202 ALA A N 1
ATOM 1586 C CA . ALA A 1 202 ? 14.172 37.125 34.938 1 81.69 202 ALA A CA 1
ATOM 1587 C C . ALA A 1 202 ? 12.68 37.406 34.75 1 81.69 202 ALA A C 1
ATOM 1589 O O . ALA A 1 202 ? 12.203 37.5 33.625 1 81.69 202 ALA A O 1
ATOM 1590 N N . LEU A 1 203 ? 11.984 37.312 35.906 1 87.5 203 LEU A N 1
ATOM 1591 C CA . LEU A 1 203 ? 10.539 37.531 35.906 1 87.5 203 LEU A CA 1
ATOM 1592 C C . LEU A 1 203 ? 10.195 38.906 36.5 1 87.5 203 LEU A C 1
ATOM 1594 O O . LEU A 1 203 ? 10.672 39.25 37.594 1 87.5 203 LEU A O 1
ATOM 1598 N N . ALA A 1 204 ? 9.461 39.656 35.812 1 86 204 ALA A N 1
ATOM 1599 C CA . ALA A 1 204 ? 8.93 40.906 36.344 1 86 204 ALA A CA 1
ATOM 1600 C C . ALA A 1 204 ? 7.672 40.656 37.156 1 86 204 ALA A C 1
ATOM 1602 O O . ALA A 1 204 ? 7.113 39.562 37.156 1 86 204 ALA A O 1
ATOM 1603 N N . SER A 1 205 ? 7.27 41.656 37.938 1 86.94 205 SER A N 1
ATOM 1604 C CA . SER A 1 205 ? 6.129 41.531 38.812 1 86.94 205 SER A CA 1
ATOM 1605 C C . SER A 1 205 ? 4.832 41.312 38.062 1 86.94 205 SER A C 1
ATOM 1607 O O . SER A 1 205 ? 3.896 40.688 38.562 1 86.94 205 SER A O 1
ATOM 1609 N N . ASP A 1 206 ? 4.809 41.719 36.812 1 88.12 206 ASP A N 1
ATOM 1610 C CA . ASP A 1 206 ? 3.576 41.625 36.031 1 88.12 206 ASP A CA 1
ATOM 1611 C C . ASP A 1 206 ? 3.686 40.5 35 1 88.12 206 ASP A C 1
ATOM 1613 O O . ASP A 1 206 ? 2.805 40.344 34.156 1 88.12 206 ASP A O 1
ATOM 1617 N N . ASP A 1 207 ? 4.75 39.719 35.156 1 90.25 207 ASP A N 1
ATOM 1618 C CA . ASP A 1 207 ? 4.855 38.531 34.312 1 90.25 207 ASP A CA 1
ATOM 1619 C C . ASP A 1 207 ? 3.949 37.406 34.781 1 90.25 207 ASP A C 1
ATOM 1621 O O . ASP A 1 207 ? 3.791 37.219 36 1 90.25 207 ASP A O 1
ATOM 1625 N N . PHE A 1 208 ? 3.42 36.656 33.844 1 93.31 208 PHE A N 1
ATOM 1626 C CA . PHE A 1 208 ? 2.523 35.562 34.219 1 93.31 208 PHE A CA 1
ATOM 1627 C C . PHE A 1 208 ? 3.301 34.281 34.438 1 93.31 208 PHE A C 1
ATOM 1629 O O . PHE A 1 208 ? 4.227 33.969 33.656 1 93.31 208 PHE A O 1
ATOM 1636 N N . VAL A 1 209 ? 2.92 33.531 35.5 1 94.38 209 VAL A N 1
ATOM 1637 C CA . VAL A 1 209 ? 3.412 32.188 35.844 1 94.38 209 VAL A CA 1
ATOM 1638 C C . VAL A 1 209 ? 2.248 31.203 35.875 1 94.38 209 VAL A C 1
ATOM 1640 O O . VAL A 1 209 ? 1.245 31.453 36.562 1 94.38 209 VAL A O 1
ATOM 1643 N N . MET A 1 210 ? 2.42 30.172 35.125 1 95.56 210 MET A N 1
ATOM 1644 C CA . MET A 1 210 ? 1.393 29.141 35.125 1 95.56 210 MET A CA 1
ATOM 1645 C C . MET A 1 210 ? 1.775 28 36.062 1 95.56 210 MET A C 1
ATOM 1647 O O . MET A 1 210 ? 2.887 27.469 36 1 95.56 210 MET A O 1
ATOM 1651 N N . ALA A 1 211 ? 0.896 27.641 36.969 1 95.25 211 ALA A N 1
ATOM 1652 C CA . ALA A 1 211 ? 1.004 26.453 37.812 1 95.25 211 ALA A CA 1
ATOM 1653 C C . ALA A 1 211 ? 0.033 25.375 37.344 1 95.25 211 ALA A C 1
ATOM 1655 O O . ALA A 1 211 ? -1.179 25.594 37.312 1 95.25 211 ALA A O 1
ATOM 1656 N N . VAL A 1 212 ? 0.607 24.266 37.031 1 93.56 212 VAL A N 1
ATOM 1657 C CA . VAL A 1 212 ? -0.217 23.219 36.406 1 93.56 212 VAL A CA 1
ATOM 1658 C C . VAL A 1 212 ? 0.024 21.891 37.125 1 93.56 212 VAL A C 1
ATOM 1660 O O . VAL A 1 212 ? 1.037 21.719 37.812 1 93.56 212 VAL A O 1
ATOM 1663 N N . ASP A 1 213 ? -0.953 20.969 37 1 89.25 213 ASP A N 1
ATOM 1664 C CA . ASP A 1 213 ? -0.82 19.625 37.562 1 89.25 213 ASP A CA 1
ATOM 1665 C C . ASP A 1 213 ? 0.159 18.781 36.75 1 89.25 213 ASP A C 1
ATOM 1667 O O . ASP A 1 213 ? 0.261 18.953 35.531 1 89.25 213 ASP A O 1
ATOM 1671 N N . SER A 1 214 ? 0.798 17.844 37.406 1 91.12 214 SER A N 1
ATOM 1672 C CA . SER A 1 214 ? 1.878 17.094 36.781 1 91.12 214 SER A CA 1
ATOM 1673 C C . SER A 1 214 ? 1.339 16.125 35.719 1 91.12 214 SER A C 1
ATOM 1675 O O . SER A 1 214 ? 2.086 15.664 34.875 1 91.12 214 SER A O 1
ATOM 1677 N N . ASP A 1 215 ? 0.041 15.773 35.781 1 90.31 215 ASP A N 1
ATOM 1678 C CA . ASP A 1 215 ? -0.522 14.828 34.844 1 90.31 215 ASP A CA 1
ATOM 1679 C C . ASP A 1 215 ? -1.237 15.562 33.688 1 90.31 215 ASP A C 1
ATOM 1681 O O . ASP A 1 215 ? -2.012 14.961 32.969 1 90.31 215 ASP A O 1
ATOM 1685 N N . ALA A 1 216 ? -1.019 16.844 33.562 1 92.94 216 ALA A N 1
ATOM 1686 C CA . ALA A 1 216 ? -1.627 17.625 32.5 1 92.94 216 ALA A CA 1
ATOM 1687 C C . ALA A 1 216 ? -1.036 17.25 31.125 1 92.94 216 ALA A C 1
ATOM 1689 O O . ALA A 1 216 ? 0.171 17.016 31.016 1 92.94 216 ALA A O 1
ATOM 1690 N N . ILE A 1 217 ? -1.911 17.141 30.156 1 94.94 217 ILE A N 1
ATOM 1691 C CA . ILE A 1 217 ? -1.54 16.922 28.75 1 94.94 217 ILE A CA 1
ATOM 1692 C C . ILE A 1 217 ? -1.879 18.172 27.938 1 94.94 217 ILE A C 1
ATOM 1694 O O . ILE A 1 217 ? -3.051 18.516 27.781 1 94.94 217 ILE A O 1
ATOM 1698 N N . PHE A 1 218 ? -0.915 18.844 27.422 1 94.62 218 PHE A N 1
ATOM 1699 C CA . PHE A 1 218 ? -1.173 20.062 26.656 1 94.62 218 PHE A CA 1
ATOM 1700 C C . PHE A 1 218 ? -1.623 19.719 25.234 1 94.62 218 PHE A C 1
ATOM 1702 O O . PHE A 1 218 ? -1.021 18.875 24.578 1 94.62 218 PHE A O 1
ATOM 1709 N N . THR A 1 219 ? -2.646 20.375 24.844 1 91.81 219 THR A N 1
ATOM 1710 C CA . THR A 1 219 ? -3.238 20.109 23.547 1 91.81 219 THR A CA 1
ATOM 1711 C C . THR A 1 219 ? -3.045 21.297 22.609 1 91.81 219 THR A C 1
ATOM 1713 O O . THR A 1 219 ? -3.154 21.156 21.391 1 91.81 219 THR A O 1
ATOM 1716 N N . LYS A 1 220 ? -2.875 22.422 23.125 1 88.81 220 LYS A N 1
ATOM 1717 C CA . LYS A 1 220 ? -2.621 23.625 22.328 1 88.81 220 LYS A CA 1
ATOM 1718 C C . LYS A 1 220 ? -1.777 24.625 23.125 1 88.81 220 LYS A C 1
ATOM 1720 O O . LYS A 1 220 ? -1.647 24.516 24.344 1 88.81 220 LYS A O 1
ATOM 1725 N N . LYS A 1 221 ? -1.171 25.562 22.422 1 87.12 221 LYS A N 1
ATOM 1726 C CA . LYS A 1 221 ? -0.328 26.578 23.047 1 87.12 221 LYS A CA 1
ATOM 1727 C C . LYS A 1 221 ? -1.161 27.547 23.891 1 87.12 221 LYS A C 1
ATOM 1729 O O . LYS A 1 221 ? -2.26 27.938 23.484 1 87.12 221 LYS A O 1
ATOM 1734 N N . LEU A 1 222 ? -0.649 27.828 25.078 1 82.5 222 LEU A N 1
ATOM 1735 C CA . LEU A 1 222 ? -1.303 28.781 25.953 1 82.5 222 LEU A CA 1
ATOM 1736 C C . LEU A 1 222 ? -1.314 30.172 25.328 1 82.5 222 LEU A C 1
ATOM 1738 O O . LEU A 1 222 ? -0.262 30.703 24.953 1 82.5 222 LEU A O 1
ATOM 1742 N N . ASP A 1 223 ? -2.5 30.719 25.156 1 76.56 223 ASP A N 1
ATOM 1743 C CA . ASP A 1 223 ? -2.707 32.031 24.578 1 76.56 223 ASP A CA 1
ATOM 1744 C C . ASP A 1 223 ? -3.393 32.969 25.578 1 76.56 223 ASP A C 1
ATOM 1746 O O . ASP A 1 223 ? -4.566 32.781 25.891 1 76.56 223 ASP A O 1
ATOM 1750 N N . MET A 1 224 ? -2.666 34.031 26.016 1 82.38 224 MET A N 1
ATOM 1751 C CA . MET A 1 224 ? -3.188 34.938 27.047 1 82.38 224 MET A CA 1
ATOM 1752 C C . MET A 1 224 ? -4.324 35.781 26.484 1 82.38 224 MET A C 1
ATOM 1754 O O . MET A 1 224 ? -5.254 36.125 27.219 1 82.38 224 MET A O 1
ATOM 1758 N N . TRP A 1 225 ? -4.191 36 25.203 1 73.88 225 TRP A N 1
ATOM 1759 C CA . TRP A 1 225 ? -5.262 36.781 24.594 1 73.88 225 TRP A CA 1
ATOM 1760 C C . TRP A 1 225 ? -6.59 36.031 24.672 1 73.88 225 TRP A C 1
ATOM 1762 O O . TRP A 1 225 ? -7.621 36.625 25 1 73.88 225 TRP A O 1
ATOM 1772 N N . ASN A 1 226 ? -6.535 34.875 24.484 1 72.5 226 ASN A N 1
ATOM 1773 C CA . ASN A 1 226 ? -7.742 34.031 24.531 1 72.5 226 ASN A CA 1
ATOM 1774 C C . ASN A 1 226 ? -8.266 33.906 25.969 1 72.5 226 ASN A C 1
ATOM 1776 O O . ASN A 1 226 ? -9.477 33.906 26.188 1 72.5 226 ASN A O 1
ATOM 1780 N N . LEU A 1 227 ? -7.387 33.812 26.906 1 80.12 227 LEU A N 1
ATOM 1781 C CA . LEU A 1 227 ? -7.801 33.688 28.297 1 80.12 227 LEU A CA 1
ATOM 1782 C C . LEU A 1 227 ? -8.477 34.969 28.766 1 80.12 227 LEU A C 1
ATOM 1784 O O . LEU A 1 227 ? -9.492 34.938 29.469 1 80.12 227 LEU A O 1
ATOM 1788 N N . MET A 1 228 ? -7.988 36.094 28.297 1 76.12 228 MET A N 1
ATOM 1789 C CA . MET A 1 228 ? -8.547 37.375 28.672 1 76.12 228 MET A CA 1
ATOM 1790 C C . MET A 1 228 ? -9.922 37.594 28.031 1 76.12 228 MET A C 1
ATOM 1792 O O . MET A 1 228 ? -10.82 38.125 28.656 1 76.12 228 MET A O 1
ATOM 1796 N N . ALA A 1 229 ? -9.969 37.031 26.859 1 70 229 ALA A N 1
ATOM 1797 C CA . ALA A 1 229 ? -11.227 37.188 26.125 1 70 229 ALA A CA 1
ATOM 1798 C C . ALA A 1 229 ? -12.32 36.312 26.75 1 70 229 ALA A C 1
ATOM 1800 O O . ALA A 1 229 ? -13.5 36.688 26.734 1 70 229 ALA A O 1
ATOM 1801 N N . GLU A 1 230 ? -11.984 35.312 27.359 1 70.75 230 GLU A N 1
ATOM 1802 C CA . GLU A 1 230 ? -12.961 34.375 27.906 1 70.75 230 GLU A CA 1
ATOM 1803 C C . GLU A 1 230 ? -13.336 34.719 29.328 1 70.75 230 GLU A C 1
ATOM 1805 O O . GLU A 1 230 ? -14.406 34.344 29.812 1 70.75 230 GLU A O 1
ATOM 1810 N N . ALA A 1 231 ? -12.438 35.469 29.984 1 68.81 231 ALA A N 1
ATOM 1811 C CA . ALA A 1 231 ? -12.734 35.812 31.375 1 68.81 231 ALA A CA 1
ATOM 1812 C C . ALA A 1 231 ? -13.758 36.938 31.453 1 68.81 231 ALA A C 1
ATOM 1814 O O . ALA A 1 231 ? -13.43 38.125 31.203 1 68.81 231 ALA A O 1
ATOM 1815 N N . ASN A 1 232 ? -15.07 36.844 31.188 1 58.22 232 ASN A N 1
ATOM 1816 C CA . ASN A 1 232 ? -16.141 37.812 31.062 1 58.22 232 ASN A CA 1
ATOM 1817 C C . ASN A 1 232 ? -16.234 38.688 32.312 1 58.22 232 ASN A C 1
ATOM 1819 O O . ASN A 1 232 ? -16.484 39.906 32.219 1 58.22 232 ASN A O 1
ATOM 1823 N N . ASP A 1 233 ? -16.031 38.094 33.531 1 56.28 233 ASP A N 1
ATOM 1824 C CA . ASP A 1 233 ? -16.531 38.812 34.719 1 56.28 233 ASP A CA 1
ATOM 1825 C C . ASP A 1 233 ? -15.422 39.656 35.344 1 56.28 233 ASP A C 1
ATOM 1827 O O . ASP A 1 233 ? -15.688 40.469 36.219 1 56.28 233 ASP A O 1
ATOM 1831 N N . VAL A 1 234 ? -14.164 39.375 34.969 1 67.25 234 VAL A N 1
ATOM 1832 C CA . VAL A 1 234 ? -13.07 40.094 35.594 1 67.25 234 VAL A CA 1
ATOM 1833 C C . VAL A 1 234 ? -12.266 40.844 34.531 1 67.25 234 VAL A C 1
ATOM 1835 O O . VAL A 1 234 ? -11.688 40.25 33.656 1 67.25 234 VAL A O 1
ATOM 1838 N N . ILE A 1 235 ? -12.461 42.219 34.562 1 66.81 235 ILE A N 1
ATOM 1839 C CA . ILE A 1 235 ? -11.688 43.031 33.656 1 66.81 235 ILE A CA 1
ATOM 1840 C C . ILE A 1 235 ? -10.211 42.969 34.031 1 66.81 235 ILE A C 1
ATOM 1842 O O . ILE A 1 235 ? -9.828 43.312 35.156 1 66.81 235 ILE A O 1
ATOM 1846 N N . ASP A 1 236 ? -9.305 42.469 33.281 1 73.75 236 ASP A N 1
ATOM 1847 C CA . ASP A 1 236 ? -7.848 42.344 33.375 1 73.75 236 ASP A CA 1
ATOM 1848 C C . ASP A 1 236 ? -7.43 41.594 34.625 1 73.75 236 ASP A C 1
ATOM 1850 O O . ASP A 1 236 ? -6.723 42.156 35.5 1 73.75 236 ASP A O 1
ATOM 1854 N N . PRO A 1 237 ? -7.859 40.469 34.75 1 84.69 237 PRO A N 1
ATOM 1855 C CA . PRO A 1 237 ? -7.504 39.688 35.906 1 84.69 237 PRO A CA 1
ATOM 1856 C C . PRO A 1 237 ? -6 39.438 36.062 1 84.69 237 PRO A C 1
ATOM 1858 O O . PRO A 1 237 ? -5.309 39.25 35.062 1 84.69 237 PRO A O 1
ATOM 1861 N N . ARG A 1 238 ? -5.469 39.5 37.281 1 90.38 238 ARG A N 1
ATOM 1862 C CA . ARG A 1 238 ? -4.07 39.219 37.562 1 90.38 238 ARG A CA 1
ATOM 1863 C C . ARG A 1 238 ? -3.867 37.719 37.781 1 90.38 238 ARG A C 1
ATOM 1865 O O . ARG A 1 238 ? -2.734 37.25 37.906 1 90.38 238 ARG A O 1
ATOM 1872 N N . ILE A 1 239 ? -5.016 37.031 37.875 1 91.81 239 ILE A N 1
ATOM 1873 C CA . ILE A 1 239 ? -4.992 35.562 38.094 1 91.81 239 ILE A CA 1
ATOM 1874 C C . ILE A 1 239 ? -6.148 34.938 37.312 1 91.81 239 ILE A C 1
ATOM 1876 O O . ILE A 1 239 ? -7.262 35.469 37.281 1 91.81 239 ILE A O 1
ATOM 1880 N N . PHE A 1 240 ? -5.801 33.844 36.594 1 89.88 240 PHE A N 1
ATOM 1881 C CA . PHE A 1 240 ? -6.777 33 35.875 1 89.88 240 PHE A CA 1
ATOM 1882 C C . PHE A 1 240 ? -6.816 31.594 36.438 1 89.88 240 PHE A C 1
ATOM 1884 O O . PHE A 1 240 ? -5.785 31.047 36.844 1 89.88 240 PHE A O 1
ATOM 1891 N N . GLY A 1 241 ? -7.996 30.984 36.531 1 87.5 241 GLY A N 1
ATOM 1892 C CA . GLY A 1 241 ? -8.141 29.594 36.938 1 87.5 241 GLY A CA 1
ATOM 1893 C C . GLY A 1 241 ? -9.141 28.828 36.125 1 87.5 241 GLY A C 1
ATOM 1894 O O . GLY A 1 241 ? -9.969 29.422 35.406 1 87.5 241 GLY A O 1
ATOM 1895 N N . GLN A 1 242 ? -8.938 27.562 36.125 1 83.06 242 GLN A N 1
ATOM 1896 C CA . GLN A 1 242 ? -9.883 26.672 35.438 1 83.06 242 GLN A CA 1
ATOM 1897 C C . GLN A 1 242 ? -11.25 26.719 36.125 1 83.06 242 GLN A C 1
ATOM 1899 O O . GLN A 1 242 ? -11.336 26.703 37.375 1 83.06 242 GLN A O 1
ATOM 1904 N N . ASP A 1 243 ? -12.266 26.734 35.25 1 75.12 243 ASP A N 1
ATOM 1905 C CA . ASP A 1 243 ? -13.633 26.688 35.75 1 75.12 243 ASP A CA 1
ATOM 1906 C C . ASP A 1 243 ? -13.859 25.406 36.562 1 75.12 243 ASP A C 1
ATOM 1908 O O . ASP A 1 243 ? -13.523 24.312 36.125 1 75.12 243 ASP A O 1
ATOM 1912 N N . ALA A 1 244 ? -14.141 25.609 37.875 1 68.38 244 ALA A N 1
ATOM 1913 C CA . ALA A 1 244 ? -14.227 24.516 38.812 1 68.38 244 ALA A CA 1
ATOM 1914 C C . ALA A 1 244 ? -15.617 23.891 38.812 1 68.38 244 ALA A C 1
ATOM 1916 O O . ALA A 1 244 ? -16.625 24.609 38.75 1 68.38 244 ALA A O 1
ATOM 1917 N N . SER A 1 245 ? -15.695 22.547 38.594 1 54.53 245 SER A N 1
ATOM 1918 C CA . SER A 1 245 ? -16.922 21.75 38.625 1 54.53 245 SER A CA 1
ATOM 1919 C C . SER A 1 245 ? -17.641 21.906 39.969 1 54.53 245 SER A C 1
ATOM 1921 O O . SER A 1 245 ? -18.766 21.422 40.125 1 54.53 245 SER A O 1
ATOM 1923 N N . TRP A 1 246 ? -16.984 22.234 41 1 53.81 246 TRP A N 1
ATOM 1924 C CA . TRP A 1 246 ? -17.688 22.234 42.281 1 53.81 246 TRP A CA 1
ATOM 1925 C C . TRP A 1 246 ? -18.844 23.234 42.281 1 53.81 246 TRP A C 1
ATOM 1927 O O . TRP A 1 246 ? -19.672 23.25 43.188 1 53.81 246 TRP A O 1
ATOM 1937 N N . TYR A 1 247 ? -18.688 24.109 41.344 1 49.09 247 TYR A N 1
ATOM 1938 C CA . TYR A 1 247 ? -19.844 25 41.438 1 49.09 247 TYR A CA 1
ATOM 1939 C C . TYR A 1 247 ? -21.094 24.312 40.906 1 49.09 247 TYR A C 1
ATOM 1941 O O . TYR A 1 247 ? -21.297 24.203 39.688 1 49.09 247 TYR A O 1
ATOM 1949 N N . TRP A 1 248 ? -21.359 23.234 41.344 1 43.53 248 TRP A N 1
ATOM 1950 C CA . TRP A 1 248 ? -22.781 23 41.094 1 43.53 248 TRP A CA 1
ATOM 1951 C C . TRP A 1 248 ? -23.594 24.266 41.375 1 43.53 248 TRP A C 1
ATOM 1953 O O . TRP A 1 248 ? -23.25 25.047 42.281 1 43.53 248 TRP A O 1
ATOM 1963 N N . PRO A 1 249 ? -24.422 24.578 40.562 1 47.09 249 PRO A N 1
ATOM 1964 C CA . PRO A 1 249 ? -25.016 25.922 40.562 1 47.09 249 PRO A CA 1
ATOM 1965 C C . PRO A 1 249 ? -25.141 26.516 41.969 1 47.09 249 PRO A C 1
ATOM 1967 O O . PRO A 1 249 ? -25.094 27.734 42.125 1 47.09 249 PRO A O 1
ATOM 1970 N N . LYS A 1 250 ? -25.125 25.688 43.219 1 50.53 250 LYS A N 1
ATOM 1971 C CA . LYS A 1 250 ? -25.609 26.562 44.281 1 50.53 250 LYS A CA 1
ATOM 1972 C C . LYS A 1 250 ? -24.812 26.344 45.562 1 50.53 250 LYS A C 1
ATOM 1974 O O . LYS A 1 250 ? -25.281 26.734 46.656 1 50.53 250 LYS A O 1
ATOM 1979 N N . ARG A 1 251 ? -23.625 25.516 45.625 1 58.44 251 ARG A N 1
ATOM 1980 C CA . ARG A 1 251 ? -23.109 25.531 47 1 58.44 251 ARG A CA 1
ATOM 1981 C C . ARG A 1 251 ? -21.594 25.375 47 1 58.44 251 ARG A C 1
ATOM 1983 O O . ARG A 1 251 ? -21.031 24.547 46.281 1 58.44 251 ARG A O 1
ATOM 1990 N N . PHE A 1 252 ? -20.812 26.281 47.5 1 69.5 252 PHE A N 1
ATOM 1991 C CA . PHE A 1 252 ? -19.422 26.188 47.875 1 69.5 252 PHE A CA 1
ATOM 1992 C C . PHE A 1 252 ? -19.172 24.938 48.719 1 69.5 252 PHE A C 1
ATOM 1994 O O . PHE A 1 252 ? -20 24.578 49.562 1 69.5 252 PHE A O 1
ATOM 2001 N N . PRO A 1 253 ? -18.109 24.188 48.312 1 74.44 253 PRO A N 1
ATOM 2002 C CA . PRO A 1 253 ? -17.922 22.875 48.938 1 74.44 253 PRO A CA 1
ATOM 2003 C C . PRO A 1 253 ? -17.781 22.953 50.438 1 74.44 253 PRO A C 1
ATOM 2005 O O . PRO A 1 253 ? -17.969 21.953 51.125 1 74.44 253 PRO A O 1
ATOM 2008 N N . LEU A 1 254 ? -17.469 24.156 50.969 1 83.62 254 LEU A N 1
ATOM 2009 C CA . LEU A 1 254 ? -17.344 24.281 52.438 1 83.62 254 LEU A CA 1
ATOM 2010 C C . LEU A 1 254 ? -18.594 24.938 53.031 1 83.62 254 LEU A C 1
ATOM 2012 O O . LEU A 1 254 ? -19.203 25.812 52.406 1 83.62 254 LEU A O 1
ATOM 2016 N N . THR A 1 255 ? -18.938 24.484 54.312 1 82.62 255 THR A N 1
ATOM 2017 C CA . THR A 1 255 ? -20.016 25.125 55.062 1 82.62 255 THR A CA 1
ATOM 2018 C C . THR A 1 255 ? -19.562 26.453 55.625 1 82.62 255 THR A C 1
ATOM 2020 O O . THR A 1 255 ? -18.359 26.719 55.719 1 82.62 255 THR A O 1
ATOM 2023 N N . GLY A 1 256 ? -20.469 27.312 55.969 1 83.88 256 GLY A N 1
ATOM 2024 C CA . GLY A 1 256 ? -20.125 28.578 56.594 1 83.88 256 GLY A CA 1
ATOM 2025 C C . GLY A 1 256 ? -19.297 28.422 57.844 1 83.88 256 GLY A C 1
ATOM 2026 O O . GLY A 1 256 ? -18.375 29.203 58.094 1 83.88 256 GLY A O 1
ATOM 2027 N N . GLU A 1 257 ? -19.578 27.359 58.594 1 88.56 257 GLU A N 1
ATOM 2028 C CA . GLU A 1 257 ? -18.844 27.078 59.844 1 88.56 257 GLU A CA 1
ATOM 2029 C C . GLU A 1 257 ? -17.406 26.656 59.531 1 88.56 257 GLU A C 1
ATOM 2031 O O . GLU A 1 257 ? -16.484 27.078 60.219 1 88.56 257 GLU A O 1
ATOM 2036 N N . GLN A 1 258 ? -17.25 25.906 58.5 1 89.31 258 GLN A N 1
ATOM 2037 C CA . GLN A 1 258 ? -15.922 25.469 58.094 1 89.31 258 GLN A CA 1
ATOM 2038 C C . GLN A 1 258 ? -15.07 26.641 57.625 1 89.31 258 GLN A C 1
ATOM 2040 O O . GLN A 1 258 ? -13.883 26.719 57.938 1 89.31 258 GLN A O 1
ATOM 2045 N N . LEU A 1 259 ? -15.664 27.5 56.906 1 90.69 259 LEU A N 1
ATOM 2046 C CA . LEU A 1 259 ? -14.953 28.672 56.375 1 90.69 259 LEU A CA 1
ATOM 2047 C C . LEU A 1 259 ? -14.516 29.578 57.531 1 90.69 259 LEU A C 1
ATOM 2049 O O . LEU A 1 259 ? -13.406 30.125 57.5 1 90.69 259 LEU A O 1
ATOM 2053 N N . ARG A 1 260 ? -15.32 29.688 58.594 1 92.31 260 ARG A N 1
ATOM 2054 C CA . ARG A 1 260 ? -15.016 30.547 59.719 1 92.31 260 ARG A CA 1
ATOM 2055 C C . ARG A 1 260 ? -13.883 29.953 60.562 1 92.31 260 ARG A C 1
ATOM 2057 O O . ARG A 1 260 ? -13.141 30.688 61.219 1 92.31 260 ARG A O 1
ATOM 2064 N N . SER A 1 261 ? -13.844 28.688 60.469 1 93.25 261 SER A N 1
ATOM 2065 C CA . SER A 1 261 ? -12.836 28.016 61.312 1 93.25 261 SER A CA 1
ATOM 2066 C C . SER A 1 261 ? -11.445 28.156 60.688 1 93.25 261 SER A C 1
ATOM 2068 O O . SER A 1 261 ? -10.438 28.031 61.406 1 93.25 261 SER A O 1
ATOM 2070 N N . ILE A 1 262 ? -11.391 28.391 59.375 1 93.38 262 ILE A N 1
ATOM 2071 C CA . ILE A 1 262 ? -10.07 28.375 58.75 1 93.38 262 ILE A CA 1
ATOM 2072 C C . ILE A 1 262 ? -9.641 29.797 58.406 1 93.38 262 ILE A C 1
ATOM 2074 O O . ILE A 1 262 ? -8.484 30.031 58.062 1 93.38 262 ILE A O 1
ATOM 2078 N N . LEU A 1 263 ? -10.508 30.781 58.469 1 94 263 LEU A N 1
ATOM 2079 C CA . LEU A 1 263 ? -10.211 32.156 58.094 1 94 263 LEU A CA 1
ATOM 2080 C C . LEU A 1 263 ? -10.281 33.094 59.312 1 94 263 LEU A C 1
ATOM 2082 O O . LEU A 1 263 ? -10.984 32.781 60.281 1 94 263 LEU A O 1
ATOM 2086 N N . PRO A 1 264 ? -9.461 34.156 59.25 1 90.25 264 PRO A N 1
ATOM 2087 C CA . PRO A 1 264 ? -9.641 35.156 60.281 1 90.25 264 PRO A CA 1
ATOM 2088 C C . PRO A 1 264 ? -11.031 35.781 60.281 1 90.25 264 PRO A C 1
ATOM 2090 O O . PRO A 1 264 ? -11.695 35.812 59.25 1 90.25 264 PRO A O 1
ATOM 2093 N N . THR A 1 265 ? -11.469 36.312 61.406 1 86.06 265 THR A N 1
ATOM 2094 C CA . THR A 1 265 ? -12.82 36.812 61.594 1 86.06 265 THR A CA 1
ATOM 2095 C C . THR A 1 265 ? -13.078 38.031 60.719 1 86.06 265 THR A C 1
ATOM 2097 O O . THR A 1 265 ? -14.219 38.312 60.344 1 86.06 265 THR A O 1
ATOM 2100 N N . ASN A 1 266 ? -11.977 38.688 60.312 1 86.94 266 ASN A N 1
ATOM 2101 C CA . ASN A 1 266 ? -12.125 39.875 59.469 1 86.94 266 ASN A CA 1
ATOM 2102 C C . ASN A 1 266 ? -11.883 39.562 58 1 86.94 266 ASN A C 1
ATOM 2104 O O . ASN A 1 266 ? -11.727 40.5 57.188 1 86.94 266 ASN A O 1
ATOM 2108 N N . SER A 1 267 ? -11.977 38.344 57.688 1 91.75 267 SER A N 1
ATOM 2109 C CA . SER A 1 267 ? -11.68 37.969 56.281 1 91.75 267 SER A CA 1
ATOM 2110 C C . SER A 1 267 ? -12.844 38.344 55.375 1 91.75 267 SER A C 1
ATOM 2112 O O . SER A 1 267 ? -14.008 38.125 55.719 1 91.75 267 SER A O 1
ATOM 2114 N N . ARG A 1 268 ? -12.531 38.875 54.188 1 88.38 268 ARG A N 1
ATOM 2115 C CA . ARG A 1 268 ? -13.516 39.219 53.188 1 88.38 268 ARG A CA 1
ATOM 2116 C C . ARG A 1 268 ? -14.203 38 52.625 1 88.38 268 ARG A C 1
ATOM 2118 O O . ARG A 1 268 ? -15.344 38.062 52.188 1 88.38 268 ARG A O 1
ATOM 2125 N N . ALA A 1 269 ? -13.586 36.906 52.656 1 89.94 269 ALA A N 1
ATOM 2126 C CA . ALA A 1 269 ? -14.125 35.656 52.156 1 89.94 269 ALA A CA 1
ATOM 2127 C C . ALA A 1 269 ? -15.367 35.25 52.906 1 89.94 269 ALA A C 1
ATOM 2129 O O . ALA A 1 269 ? -16.25 34.562 52.375 1 89.94 269 ALA A O 1
ATOM 2130 N N . LEU A 1 270 ? -15.492 35.656 54.094 1 90 270 LEU A N 1
ATOM 2131 C CA . LEU A 1 270 ? -16.609 35.281 54.969 1 90 270 LEU A CA 1
ATOM 2132 C C . LEU A 1 270 ? -17.859 36.094 54.594 1 90 270 LEU A C 1
ATOM 2134 O O . LEU A 1 270 ? -18.984 35.719 54.938 1 90 270 LEU A O 1
ATOM 2138 N N . LEU A 1 271 ? -17.609 37.156 53.875 1 86.12 271 LEU A N 1
ATOM 2139 C CA . LEU A 1 271 ? -18.703 38.062 53.531 1 86.12 271 LEU A CA 1
ATOM 2140 C C . LEU A 1 271 ? -19.234 37.75 52.125 1 86.12 271 LEU A C 1
ATOM 2142 O O . LEU A 1 271 ? -20.203 38.375 51.688 1 86.12 271 LEU A O 1
ATOM 2146 N N . LEU A 1 272 ? -18.656 36.812 51.5 1 84.06 272 LEU A N 1
ATOM 2147 C CA . LEU A 1 272 ? -19.062 36.531 50.125 1 84.06 272 LEU A CA 1
ATOM 2148 C C . LEU A 1 272 ? -20.344 35.688 50.094 1 84.06 272 LEU A C 1
ATOM 2150 O O . LEU A 1 272 ? -20.422 34.656 50.75 1 84.06 272 LEU A O 1
ATOM 2154 N N . ASP A 1 273 ? -21.359 36.188 49.406 1 75.56 273 ASP A N 1
ATOM 2155 C CA . ASP A 1 273 ? -22.594 35.406 49.156 1 75.56 273 ASP A CA 1
ATOM 2156 C C . ASP A 1 273 ? -22.5 34.594 47.875 1 75.56 273 ASP A C 1
ATOM 2158 O O . ASP A 1 273 ? -23.156 33.562 47.75 1 75.56 273 ASP A O 1
ATOM 2162 N N . ASP A 1 274 ? -21.766 35.125 46.906 1 74.44 274 ASP A N 1
ATOM 2163 C CA . ASP A 1 274 ? -21.578 34.5 45.594 1 74.44 274 ASP A CA 1
ATOM 2164 C C . ASP A 1 274 ? -20.094 34.219 45.344 1 74.44 274 ASP A C 1
ATOM 2166 O O . ASP A 1 274 ? -19.281 35.156 45.375 1 74.44 274 ASP A O 1
ATOM 2170 N N . TRP A 1 275 ? -19.703 32.906 45.156 1 79.5 275 TRP A N 1
ATOM 2171 C CA . TRP A 1 275 ? -18.312 32.531 44.969 1 79.5 275 TRP A CA 1
ATOM 2172 C C . TRP A 1 275 ? -17.953 32.375 43.5 1 79.5 275 TRP A C 1
ATOM 2174 O O . TRP A 1 275 ? -16.906 31.828 43.156 1 79.5 275 TRP A O 1
ATOM 2184 N N . ARG A 1 276 ? -18.734 32.812 42.562 1 74.06 276 ARG A N 1
ATOM 2185 C CA . ARG A 1 276 ? -18.547 32.625 41.125 1 74.06 276 ARG A CA 1
ATOM 2186 C C . ARG A 1 276 ? -17.219 33.219 40.656 1 74.06 276 ARG A C 1
ATOM 2188 O O . ARG A 1 276 ? -16.562 32.656 39.781 1 74.06 276 ARG A O 1
ATOM 2195 N N . GLU A 1 277 ? -16.812 34.25 41.281 1 79.12 277 GLU A N 1
ATOM 2196 C CA . GLU A 1 277 ? -15.594 34.938 40.875 1 79.12 277 GLU A CA 1
ATOM 2197 C C . GLU A 1 277 ? -14.352 34.219 41.375 1 79.12 277 GLU A C 1
ATOM 2199 O O . GLU A 1 277 ? -13.234 34.531 40.969 1 79.12 277 GLU A O 1
ATOM 2204 N N . TYR A 1 278 ? -14.531 33.219 42.25 1 85.88 278 TYR A N 1
ATOM 2205 C CA . TYR A 1 278 ? -13.398 32.531 42.844 1 85.88 278 TYR A CA 1
ATOM 2206 C C . TYR A 1 278 ? -13.523 31.016 42.625 1 85.88 278 TYR A C 1
ATOM 2208 O O . TYR A 1 278 ? -12.703 30.25 43.125 1 85.88 278 TYR A O 1
ATOM 2216 N N . ALA A 1 279 ? -14.594 30.609 41.875 1 80.44 279 ALA A N 1
ATOM 2217 C CA . ALA A 1 279 ? -14.859 29.203 41.656 1 80.44 279 ALA A CA 1
ATOM 2218 C C . ALA A 1 279 ? -13.914 28.609 40.625 1 80.44 279 ALA A C 1
ATOM 2220 O O . ALA A 1 279 ? -14.32 28.312 39.5 1 80.44 279 ALA A O 1
ATOM 2221 N N . ALA A 1 280 ? -12.609 28.438 41.031 1 82.75 280 ALA A N 1
ATOM 2222 C CA . ALA A 1 280 ? -11.578 28 40.094 1 82.75 280 ALA A CA 1
ATOM 2223 C C . ALA A 1 280 ? -10.734 26.891 40.688 1 82.75 280 ALA A C 1
ATOM 2225 O O . ALA A 1 280 ? -10.703 26.703 41.906 1 82.75 280 ALA A O 1
ATOM 2226 N N . ILE A 1 281 ? -10.219 26.031 39.875 1 81.88 281 ILE A N 1
ATOM 2227 C CA . ILE A 1 281 ? -9.227 25.016 40.219 1 81.88 281 ILE A CA 1
ATOM 2228 C C . ILE A 1 281 ? -8.008 25.156 39.312 1 81.88 281 ILE A C 1
ATOM 2230 O O . ILE A 1 281 ? -7.984 26.016 38.406 1 81.88 281 ILE A O 1
ATOM 2234 N N . ALA A 1 282 ? -6.938 24.422 39.562 1 85.19 282 ALA A N 1
ATOM 2235 C CA . ALA A 1 282 ? -5.781 24.422 38.688 1 85.19 282 ALA A CA 1
ATOM 2236 C C . ALA A 1 282 ? -6.145 23.828 37.312 1 85.19 282 ALA A C 1
ATOM 2238 O O . ALA A 1 282 ? -7.066 23.016 37.219 1 85.19 282 ALA A O 1
ATOM 2239 N N . PRO A 1 283 ? -5.418 24.188 36.375 1 90.06 283 PRO A N 1
ATOM 2240 C CA . PRO A 1 283 ? -4.238 25.062 36.375 1 90.06 283 PRO A CA 1
ATOM 2241 C C . PRO A 1 283 ? -4.582 26.531 36.656 1 90.06 283 PRO A C 1
ATOM 2243 O O . PRO A 1 283 ? -5.719 26.953 36.438 1 90.06 283 PRO A O 1
ATOM 2246 N N . PHE A 1 284 ? -3.566 27.234 37.188 1 93.56 284 PHE A N 1
ATOM 2247 C CA . PHE A 1 284 ? -3.666 28.656 37.469 1 93.56 284 PHE A CA 1
ATOM 2248 C C . PHE A 1 284 ? -2.617 29.438 36.688 1 93.56 284 PHE A C 1
ATOM 2250 O O . PHE A 1 284 ? -1.469 29 36.562 1 93.56 284 PHE A O 1
ATOM 2257 N N . VAL A 1 285 ? -3.07 30.5 36.125 1 94.12 285 VAL A N 1
ATOM 2258 C CA . VAL A 1 285 ? -2.174 31.469 35.5 1 94.12 285 VAL A CA 1
ATOM 2259 C C . VAL A 1 285 ? -2.26 32.781 36.25 1 94.12 285 VAL A C 1
ATOM 2261 O O . VAL A 1 285 ? -3.316 33.438 36.281 1 94.12 285 VAL A O 1
ATOM 2264 N N . ALA A 1 286 ? -1.128 33.188 36.844 1 94.94 286 ALA A N 1
ATOM 2265 C CA . ALA A 1 286 ? -1.161 34.406 37.656 1 94.94 286 ALA A CA 1
ATOM 2266 C C . ALA A 1 286 ? 0.116 35.219 37.469 1 94.94 286 ALA A C 1
ATOM 2268 O O . ALA A 1 286 ? 1.175 34.688 37.156 1 94.94 286 ALA A O 1
ATOM 2269 N N . GLU A 1 287 ? -0.031 36.531 37.688 1 93.56 287 GLU A N 1
ATOM 2270 C CA . GLU A 1 287 ? 1.157 37.375 37.75 1 93.56 287 GLU A CA 1
ATOM 2271 C C . GLU A 1 287 ? 2.033 37 38.938 1 93.56 287 GLU A C 1
ATOM 2273 O O . GLU A 1 287 ? 1.529 36.531 39.969 1 93.56 287 GLU A O 1
ATOM 2278 N N . ALA A 1 288 ? 3.312 37.25 38.812 1 92.5 288 ALA A N 1
ATOM 2279 C CA . ALA A 1 288 ? 4.238 36.938 39.906 1 92.5 288 ALA A CA 1
ATOM 2280 C C . ALA A 1 288 ? 3.846 37.656 41.188 1 92.5 288 ALA A C 1
ATOM 2282 O O . ALA A 1 288 ? 3.869 37.094 42.281 1 92.5 288 ALA A O 1
ATOM 2283 N N . SER A 1 289 ? 3.4 38.906 41.031 1 92.5 289 SER A N 1
ATOM 2284 C CA . SER A 1 289 ? 2.992 39.688 42.188 1 92.5 289 SER A CA 1
ATOM 2285 C C . SER A 1 289 ? 1.729 39.125 42.844 1 92.5 289 SER A C 1
ATOM 2287 O O . SER A 1 289 ? 1.584 39.125 44.062 1 92.5 289 SER A O 1
ATOM 2289 N N . ALA A 1 290 ? 0.853 38.656 42.031 1 94.62 290 ALA A N 1
ATOM 2290 C CA . ALA A 1 290 ? -0.376 38.062 42.531 1 94.62 290 ALA A CA 1
ATOM 2291 C C . ALA A 1 290 ? -0.078 36.781 43.312 1 94.62 290 ALA A C 1
ATOM 2293 O O . ALA A 1 290 ? -0.666 36.562 44.375 1 94.62 290 ALA A O 1
ATOM 2294 N N . TRP A 1 291 ? 0.827 36 42.844 1 94.94 291 TRP A N 1
ATOM 2295 C CA . TRP A 1 291 ? 1.247 34.812 43.562 1 94.94 291 TRP A CA 1
ATOM 2296 C C . TRP A 1 291 ? 1.839 35.188 44.938 1 94.94 291 TRP A C 1
ATOM 2298 O O . TRP A 1 291 ? 1.537 34.531 45.938 1 94.94 291 TRP A O 1
ATOM 2308 N N . GLN A 1 292 ? 2.641 36.188 44.969 1 92 292 GLN A N 1
ATOM 2309 C CA . GLN A 1 292 ? 3.293 36.625 46.188 1 92 292 GLN A CA 1
ATOM 2310 C C . GLN A 1 292 ? 2.27 37.031 47.25 1 92 292 GLN A C 1
ATOM 2312 O O . GLN A 1 292 ? 2.475 36.844 48.438 1 92 292 GLN A O 1
ATOM 2317 N N . GLU A 1 293 ? 1.216 37.562 46.75 1 93.5 293 GLU A N 1
ATOM 2318 C CA . GLU A 1 293 ? 0.17 38.062 47.625 1 93.5 293 GLU A CA 1
ATOM 2319 C C . GLU A 1 293 ? -0.689 36.906 48.156 1 93.5 293 GLU A C 1
ATOM 2321 O O . GLU A 1 293 ? -1.069 36.906 49.344 1 93.5 293 GLU A O 1
ATOM 2326 N N . ILE A 1 294 ? -0.899 35.906 47.406 1 95 294 ILE A N 1
ATOM 2327 C CA . ILE A 1 294 ? -1.914 34.906 47.719 1 95 294 ILE A CA 1
ATOM 2328 C C . ILE A 1 294 ? -1.264 33.719 48.406 1 95 294 ILE A C 1
ATOM 2330 O O . ILE A 1 294 ? -1.891 33.062 49.25 1 95 294 ILE A O 1
ATOM 2334 N N . LEU A 1 295 ? -0.047 33.406 48.188 1 94.62 295 LEU A N 1
ATOM 2335 C CA . LEU A 1 295 ? 0.566 32.125 48.562 1 94.62 295 LEU A CA 1
ATOM 2336 C C . LEU A 1 295 ? 0.708 32 50.062 1 94.62 295 LEU A C 1
ATOM 2338 O O . LEU A 1 295 ? 0.453 30.938 50.656 1 94.62 295 LEU A O 1
ATOM 2342 N N . PRO A 1 296 ? 1.113 33.094 50.812 1 93.75 296 PRO A N 1
ATOM 2343 C CA . PRO A 1 296 ? 1.202 32.938 52.25 1 93.75 296 PRO A CA 1
ATOM 2344 C C . PRO A 1 296 ? -0.118 32.469 52.875 1 93.75 296 PRO A C 1
ATOM 2346 O O . PRO A 1 296 ? -0.133 31.578 53.75 1 93.75 296 PRO A O 1
ATOM 2349 N N . THR A 1 297 ? -1.181 33.094 52.406 1 95.19 297 THR A N 1
ATOM 2350 C CA . THR A 1 297 ? -2.5 32.719 52.875 1 95.19 297 THR A CA 1
ATOM 2351 C C . THR A 1 297 ? -2.861 31.297 52.438 1 95.19 297 THR A C 1
ATOM 2353 O O . THR A 1 297 ? -3.436 30.531 53.219 1 95.19 297 THR A O 1
ATOM 2356 N N . ALA A 1 298 ? -2.539 30.953 51.188 1 94.88 298 ALA A N 1
ATOM 2357 C CA . ALA A 1 298 ? -2.836 29.625 50.688 1 94.88 298 ALA A CA 1
ATOM 2358 C C . ALA A 1 298 ? -2.115 28.547 51.469 1 94.88 298 ALA A C 1
ATOM 2360 O O . ALA A 1 298 ? -2.678 27.469 51.719 1 94.88 298 ALA A O 1
ATOM 2361 N N . VAL A 1 299 ? -0.873 28.797 51.906 1 92.75 299 VAL A N 1
ATOM 2362 C CA . VAL A 1 299 ? -0.088 27.844 52.656 1 92.75 299 VAL A CA 1
ATOM 2363 C C . VAL A 1 299 ? -0.735 27.641 54.031 1 92.75 299 VAL A C 1
ATOM 2365 O O . VAL A 1 299 ? -0.839 26.516 54.531 1 92.75 299 VAL A O 1
ATOM 2368 N N . ASP A 1 300 ? -1.163 28.734 54.625 1 93.56 300 ASP A N 1
ATOM 2369 C CA . ASP A 1 300 ? -1.843 28.656 55.906 1 93.56 300 ASP A CA 1
ATOM 2370 C C . ASP A 1 300 ? -3.129 27.828 55.812 1 93.56 300 ASP A C 1
ATOM 2372 O O . ASP A 1 300 ? -3.408 26.984 56.656 1 93.56 300 ASP A O 1
ATOM 2376 N N . LEU A 1 301 ? -3.832 28.078 54.75 1 93.38 301 LEU A N 1
ATOM 2377 C CA . LEU A 1 301 ? -5.094 27.375 54.531 1 93.38 301 LEU A CA 1
ATOM 2378 C C . LEU A 1 301 ? -4.852 25.906 54.219 1 93.38 301 LEU A C 1
ATOM 2380 O O . LEU A 1 301 ? -5.648 25.047 54.625 1 93.38 301 LEU A O 1
ATOM 2384 N N . TRP A 1 302 ? -3.803 25.609 53.531 1 88.88 302 TRP A N 1
ATOM 2385 C CA . TRP A 1 302 ? -3.451 24.234 53.156 1 88.88 302 TRP A CA 1
ATOM 2386 C C . TRP A 1 302 ? -3.363 23.359 54.406 1 88.88 302 TRP A C 1
ATOM 2388 O O . TRP A 1 302 ? -3.826 22.219 54.406 1 88.88 302 TRP A O 1
ATOM 2398 N N . ASP A 1 303 ? -2.896 23.875 55.438 1 85.5 303 ASP A N 1
ATOM 2399 C CA . ASP A 1 303 ? -2.729 23.125 56.688 1 85.5 303 ASP A CA 1
ATOM 2400 C C . ASP A 1 303 ? -4.055 23 57.438 1 85.5 303 ASP A C 1
ATOM 2402 O O . ASP A 1 303 ? -4.281 22.031 58.156 1 85.5 303 ASP A O 1
ATOM 2406 N N . LYS A 1 304 ? -4.918 23.922 57.188 1 91.06 304 LYS A N 1
ATOM 2407 C CA . LYS A 1 304 ? -6.16 23.984 57.938 1 91.06 304 LYS A CA 1
ATOM 2408 C C . LYS A 1 304 ? -7.277 23.219 57.25 1 91.06 304 LYS A C 1
ATOM 2410 O O . LYS A 1 304 ? -8.234 22.781 57.906 1 91.06 304 LYS A O 1
ATOM 2415 N N . LEU A 1 305 ? -7.152 23.047 55.938 1 87.88 305 LEU A N 1
ATOM 2416 C CA . LEU A 1 305 ? -8.172 22.359 55.188 1 87.88 305 LEU A CA 1
ATOM 2417 C C . LEU A 1 305 ? -8.023 20.844 55.312 1 87.88 305 LEU A C 1
ATOM 2419 O O . LEU A 1 305 ? -6.91 20.344 55.469 1 87.88 305 LEU A O 1
ATOM 2423 N N . ALA A 1 306 ? -9.242 20.172 55.281 1 79.56 306 ALA A N 1
ATOM 2424 C CA . ALA A 1 306 ? -9.219 18.703 55.188 1 79.56 306 ALA A CA 1
ATOM 2425 C C . ALA A 1 306 ? -8.539 18.25 53.906 1 79.56 306 ALA A C 1
ATOM 2427 O O . ALA A 1 306 ? -8.492 18.984 52.938 1 79.56 306 ALA A O 1
ATOM 2428 N N . HIS A 1 307 ? -8.062 17.141 54 1 75.69 307 HIS A N 1
ATOM 2429 C CA . HIS A 1 307 ? -7.289 16.578 52.875 1 75.69 307 HIS A CA 1
ATOM 2430 C C . HIS A 1 307 ? -8.07 16.656 51.562 1 75.69 307 HIS A C 1
ATOM 2432 O O . HIS A 1 307 ? -7.516 17.031 50.531 1 75.69 307 HIS A O 1
ATOM 2438 N N . GLU A 1 308 ? -9.312 16.375 51.531 1 73.62 308 GLU A N 1
ATOM 2439 C CA . GLU A 1 308 ? -10.141 16.312 50.312 1 73.62 308 GLU A CA 1
ATOM 2440 C C . GLU A 1 308 ? -10.516 17.719 49.844 1 73.62 308 GLU A C 1
ATOM 2442 O O . GLU A 1 308 ? -10.93 17.891 48.688 1 73.62 308 GLU A O 1
ATOM 2447 N N . GLU A 1 309 ? -10.188 18.703 50.625 1 78.75 309 GLU A N 1
ATOM 2448 C CA . GLU A 1 309 ? -10.617 20.062 50.312 1 78.75 309 GLU A CA 1
ATOM 2449 C C . GLU A 1 309 ? -9.43 20.984 50.062 1 78.75 309 GLU A C 1
ATOM 2451 O O . GLU A 1 309 ? -9.602 22.188 49.812 1 78.75 309 GLU A O 1
ATOM 2456 N N . ARG A 1 310 ? -8.289 20.422 49.969 1 82.06 310 ARG A N 1
ATOM 2457 C CA . ARG A 1 310 ? -7.07 21.219 49.875 1 82.06 310 ARG A CA 1
ATOM 2458 C C . ARG A 1 310 ? -6.98 21.938 48.531 1 82.06 310 ARG A C 1
ATOM 2460 O O . ARG A 1 310 ? -6.281 22.953 48.438 1 82.06 310 ARG A O 1
ATOM 2467 N N . TYR A 1 311 ? -7.719 21.422 47.531 1 80.38 311 TYR A N 1
ATOM 2468 C CA . TYR A 1 311 ? -7.711 22.078 46.219 1 80.38 311 TYR A CA 1
ATOM 2469 C C . TYR A 1 311 ? -8.352 23.469 46.312 1 80.38 311 TYR A C 1
ATOM 2471 O O . TYR A 1 311 ? -8.188 24.281 45.406 1 80.38 311 TYR A O 1
ATOM 2479 N N . LEU A 1 312 ? -8.977 23.797 47.406 1 84.56 312 LEU A N 1
ATOM 2480 C CA . LEU A 1 312 ? -9.672 25.062 47.594 1 84.56 312 LEU A CA 1
ATOM 2481 C C . LEU A 1 312 ? -8.742 26.109 48.188 1 84.56 312 LEU A C 1
ATOM 2483 O O . LEU A 1 312 ? -9.102 27.281 48.281 1 84.56 312 LEU A O 1
ATOM 2487 N N . ALA A 1 313 ? -7.539 25.75 48.5 1 89.38 313 ALA A N 1
ATOM 2488 C CA . ALA A 1 313 ? -6.629 26.641 49.188 1 89.38 313 ALA A CA 1
ATOM 2489 C C . ALA A 1 313 ? -6.383 27.922 48.406 1 89.38 313 ALA A C 1
ATOM 2491 O O . ALA A 1 313 ? -6.473 29.016 48.938 1 89.38 313 ALA A O 1
ATOM 2492 N N . VAL A 1 314 ? -6.219 27.766 47.125 1 91.38 314 VAL A N 1
ATOM 2493 C CA . VAL A 1 314 ? -5.859 28.922 46.312 1 91.38 314 VAL A CA 1
ATOM 2494 C C . VAL A 1 314 ? -7.09 29.797 46.062 1 91.38 314 VAL A C 1
ATOM 2496 O O . VAL A 1 314 ? -7.043 31.016 46.281 1 91.38 314 VAL A O 1
ATOM 2499 N N . PRO A 1 315 ? -8.203 29.188 45.719 1 90.12 315 PRO A N 1
ATOM 2500 C CA . PRO A 1 315 ? -9.383 30.031 45.531 1 90.12 315 PRO A CA 1
ATOM 2501 C C . PRO A 1 315 ? -9.812 30.766 46.812 1 90.12 315 PRO A C 1
ATOM 2503 O O . PRO A 1 315 ? -10.195 31.938 46.75 1 90.12 315 PRO A O 1
ATOM 2506 N N . ILE A 1 316 ? -9.766 30.188 47.969 1 92.19 316 ILE A N 1
ATOM 2507 C CA . ILE A 1 316 ? -10.156 30.812 49.219 1 92.19 316 ILE A CA 1
ATOM 2508 C C . ILE A 1 316 ? -9.148 31.906 49.562 1 92.19 316 ILE A C 1
ATOM 2510 O O . ILE A 1 316 ? -9.531 32.969 50.031 1 92.19 316 ILE A O 1
ATOM 2514 N N . ALA A 1 317 ? -7.883 31.625 49.344 1 94.81 317 ALA A N 1
ATOM 2515 C CA . ALA A 1 317 ? -6.848 32.625 49.594 1 94.81 317 ALA A CA 1
ATOM 2516 C C . ALA A 1 317 ? -7.047 33.875 48.719 1 94.81 317 ALA A C 1
ATOM 2518 O O . ALA A 1 317 ? -6.871 35 49.156 1 94.81 317 ALA A O 1
ATOM 2519 N N . ALA A 1 318 ? -7.375 33.656 47.469 1 94.31 318 ALA A N 1
ATOM 2520 C CA . ALA A 1 318 ? -7.625 34.75 46.562 1 94.31 318 ALA A CA 1
ATOM 2521 C C . ALA A 1 318 ? -8.797 35.625 47.031 1 94.31 318 ALA A C 1
ATOM 2523 O O . ALA A 1 318 ? -8.758 36.844 46.969 1 94.31 318 ALA A O 1
ATOM 2524 N N . ALA A 1 319 ? -9.812 35 47.531 1 91.88 319 ALA A N 1
ATOM 2525 C CA . ALA A 1 319 ? -10.969 35.719 48.062 1 91.88 319 ALA A CA 1
ATOM 2526 C C . ALA A 1 319 ? -10.594 36.5 49.281 1 91.88 319 ALA A C 1
ATOM 2528 O O . ALA A 1 319 ? -11.031 37.656 49.438 1 91.88 319 ALA A O 1
ATOM 2529 N N . HIS A 1 320 ? -9.82 35.938 50.125 1 94.44 320 HIS A N 1
ATOM 2530 C CA . HIS A 1 320 ? -9.352 36.594 51.312 1 94.44 320 HIS A CA 1
ATOM 2531 C C . HIS A 1 320 ? -8.531 37.844 50.969 1 94.44 320 HIS A C 1
ATOM 2533 O O . HIS A 1 320 ? -8.688 38.875 51.625 1 94.44 320 HIS A O 1
ATOM 2539 N N . GLU A 1 321 ? -7.652 37.719 49.969 1 94.06 321 GLU A N 1
ATOM 2540 C CA . GLU A 1 321 ? -6.758 38.812 49.594 1 94.06 321 GLU A CA 1
ATOM 2541 C C . GLU A 1 321 ? -7.43 39.75 48.594 1 94.06 321 GLU A C 1
ATOM 2543 O O . GLU A 1 321 ? -6.793 40.688 48.062 1 94.06 321 GLU A O 1
ATOM 2548 N N . LYS A 1 322 ? -8.656 39.594 48.281 1 90.31 322 LYS A N 1
ATOM 2549 C CA . LYS A 1 322 ? -9.461 40.406 47.375 1 90.31 322 LYS A CA 1
ATOM 2550 C C . LYS A 1 322 ? -8.844 40.438 45.969 1 90.31 322 LYS A C 1
ATOM 2552 O O . LYS A 1 322 ? -8.75 41.5 45.344 1 90.31 322 LYS A O 1
ATOM 2557 N N . MET A 1 323 ? -8.383 39.25 45.625 1 91.62 323 MET A N 1
ATOM 2558 C CA . MET A 1 323 ? -7.848 39.094 44.281 1 91.62 323 MET A CA 1
ATOM 2559 C C . MET A 1 323 ? -8.828 38.344 43.375 1 91.62 323 MET A C 1
ATOM 2561 O O . MET A 1 323 ? -8.898 37.094 43.438 1 91.62 323 MET A O 1
ATOM 2565 N N . LEU A 1 324 ? -9.453 39.062 42.5 1 88.56 324 LEU A N 1
ATOM 2566 C CA . LEU A 1 324 ? -10.422 38.406 41.594 1 88.56 324 LEU A CA 1
ATOM 2567 C C . LEU A 1 324 ? -9.719 37.469 40.625 1 88.56 324 LEU A C 1
ATOM 2569 O O . LEU A 1 324 ? -8.641 37.781 40.125 1 88.56 324 LEU A O 1
ATOM 2573 N N . ILE A 1 325 ? -10.273 36.25 40.469 1 89.5 325 ILE A N 1
ATOM 2574 C CA . ILE A 1 325 ? -9.75 35.25 39.562 1 89.5 325 ILE A CA 1
ATOM 2575 C C . ILE A 1 325 ? -10.555 35.281 38.25 1 89.5 325 ILE A C 1
ATOM 2577 O O . ILE A 1 325 ? -11.781 35.125 38.281 1 89.5 325 ILE A O 1
ATOM 2581 N N . GLY A 1 326 ? -9.859 35.562 37.062 1 87.31 326 GLY A N 1
ATOM 2582 C CA . GLY A 1 326 ? -10.5 35.281 35.781 1 87.31 326 GLY A CA 1
ATOM 2583 C C . GLY A 1 326 ? -10.766 33.812 35.531 1 87.31 326 GLY A C 1
ATOM 2584 O O . GLY A 1 326 ? -9.844 33.062 35.281 1 87.31 326 GLY A O 1
ATOM 2585 N N . VAL A 1 327 ? -12.039 33.344 35.656 1 81.69 327 VAL A N 1
ATOM 2586 C CA . VAL A 1 327 ? -12.406 31.953 35.5 1 81.69 327 VAL A CA 1
ATOM 2587 C C . VAL A 1 327 ? -12.594 31.625 34 1 81.69 327 VAL A C 1
ATOM 2589 O O . VAL A 1 327 ? -13.312 32.344 33.312 1 81.69 327 VAL A O 1
ATOM 2592 N N . SER A 1 328 ? -11.781 30.672 33.594 1 80 328 SER A N 1
ATOM 2593 C CA . SER A 1 328 ? -11.812 30.25 32.188 1 80 328 SER A CA 1
ATOM 2594 C C . SER A 1 328 ? -12.125 28.766 32.062 1 80 328 SER A C 1
ATOM 2596 O O . SER A 1 328 ? -11.602 27.953 32.812 1 80 328 SER A O 1
ATOM 2598 N N . GLY A 1 329 ? -12.938 28.406 31.094 1 77.12 329 GLY A N 1
ATOM 2599 C CA . GLY A 1 329 ? -13.266 27.016 30.844 1 77.12 329 GLY A CA 1
ATOM 2600 C C . GLY A 1 329 ? -12.328 26.359 29.844 1 77.12 329 GLY A C 1
ATOM 2601 O O . GLY A 1 329 ? -12.438 25.156 29.578 1 77.12 329 GLY A O 1
ATOM 2602 N N . VAL A 1 330 ? -11.352 27.062 29.328 1 80.5 330 VAL A N 1
ATOM 2603 C CA . VAL A 1 330 ? -10.578 26.547 28.203 1 80.5 330 VAL A CA 1
ATOM 2604 C C . VAL A 1 330 ? -9.219 26.062 28.688 1 80.5 330 VAL A C 1
ATOM 2606 O O . VAL A 1 330 ? -8.453 25.469 27.922 1 80.5 330 VAL A O 1
ATOM 2609 N N . LEU A 1 331 ? -8.961 26.266 29.969 1 86.44 331 LEU A N 1
ATOM 2610 C CA . LEU A 1 331 ? -7.641 25.906 30.469 1 86.44 331 LEU A CA 1
ATOM 2611 C C . LEU A 1 331 ? -7.453 24.391 30.5 1 86.44 331 LEU A C 1
ATOM 2613 O O . LEU A 1 331 ? -6.391 23.891 30.125 1 86.44 331 LEU A O 1
ATOM 2617 N N . SER A 1 332 ? -8.508 23.688 30.891 1 87.19 332 SER A N 1
ATOM 2618 C CA . SER A 1 332 ? -8.336 22.25 31.016 1 87.19 332 SER A CA 1
ATOM 2619 C C . SER A 1 332 ? -9.68 21.531 31 1 87.19 332 SER A C 1
ATOM 2621 O O . SER A 1 332 ? -10.695 22.094 31.422 1 87.19 332 SER A O 1
ATOM 2623 N N . VAL A 1 333 ? -9.672 20.359 30.406 1 82 333 VAL A N 1
ATOM 2624 C CA . VAL A 1 333 ? -10.82 19.469 30.547 1 82 333 VAL A CA 1
ATOM 2625 C C . VAL A 1 333 ? -10.383 18.156 31.203 1 82 333 VAL A C 1
ATOM 2627 O O . VAL A 1 333 ? -9.281 17.672 30.953 1 82 333 VAL A O 1
ATOM 2630 N N . HIS A 1 334 ? -11.195 17.578 32.062 1 76.12 334 HIS A N 1
ATOM 2631 C CA . HIS A 1 334 ? -10.766 16.391 32.781 1 76.12 334 HIS A CA 1
ATOM 2632 C C . HIS A 1 334 ? -11.867 15.344 32.844 1 76.12 334 HIS A C 1
ATOM 2634 O O . HIS A 1 334 ? -11.594 14.164 33.031 1 76.12 334 HIS A O 1
ATOM 2640 N N . HIS A 1 335 ? -13.094 15.781 32.844 1 65.06 335 HIS A N 1
ATOM 2641 C CA . HIS A 1 335 ? -14.211 14.852 32.938 1 65.06 335 HIS A CA 1
ATOM 2642 C C . HIS A 1 335 ? -15.289 15.156 31.906 1 65.06 335 HIS A C 1
ATOM 2644 O O . HIS A 1 335 ? -15.945 16.188 31.969 1 65.06 335 HIS A O 1
ATOM 2650 N N . TYR A 1 336 ? -15.336 14.328 30.953 1 64 336 TYR A N 1
ATOM 2651 C CA . TYR A 1 336 ? -16.25 14.648 29.859 1 64 336 TYR A CA 1
ATOM 2652 C C . TYR A 1 336 ? -17.703 14.562 30.328 1 64 336 TYR A C 1
ATOM 2654 O O . TYR A 1 336 ? -18.578 15.18 29.719 1 64 336 TYR A O 1
ATOM 2662 N N . PRO A 1 337 ? -17.953 13.781 31.453 1 53.59 337 PRO A N 1
ATOM 2663 C CA . PRO A 1 337 ? -19.344 13.891 31.891 1 53.59 337 PRO A CA 1
ATOM 2664 C C . PRO A 1 337 ? -19.625 15.211 32.594 1 53.59 337 PRO A C 1
ATOM 2666 O O . PRO A 1 337 ? -20.781 15.516 32.906 1 53.59 337 PRO A O 1
ATOM 2669 N N . SER A 1 338 ? -18.516 15.969 32.719 1 56.69 338 SER A N 1
ATOM 2670 C CA . SER A 1 338 ? -18.719 17.203 33.5 1 56.69 338 SER A CA 1
ATOM 2671 C C . SER A 1 338 ? -19.453 18.25 32.656 1 56.69 338 SER A C 1
ATOM 2673 O O . SER A 1 338 ? -19.062 18.531 31.531 1 56.69 338 SER A O 1
ATOM 2675 N N . ARG A 1 339 ? -20.531 18.703 33.125 1 46.41 339 ARG A N 1
ATOM 2676 C CA . ARG A 1 339 ? -21.297 19.766 32.5 1 46.41 339 ARG A CA 1
ATOM 2677 C C . ARG A 1 339 ? -20.594 21.109 32.656 1 46.41 339 ARG A C 1
ATOM 2679 O O . ARG A 1 339 ? -20.938 22.094 31.984 1 46.41 339 ARG A O 1
ATOM 2686 N N . TYR A 1 340 ? -19.562 21.172 33.438 1 53.41 340 TYR A N 1
ATOM 2687 C CA . TYR A 1 340 ? -18.969 22.453 33.781 1 53.41 340 TYR A CA 1
ATOM 2688 C C . TYR A 1 340 ? -17.688 22.688 32.969 1 53.41 340 TYR A C 1
ATOM 2690 O O . TYR A 1 340 ? -17.141 23.797 32.969 1 53.41 340 TYR A O 1
ATOM 2698 N N . GLN A 1 341 ? -17.266 21.656 32.438 1 69.25 341 GLN A N 1
ATOM 2699 C CA . GLN A 1 341 ? -16.078 21.797 31.578 1 69.25 341 GLN A CA 1
ATOM 2700 C C . GLN A 1 341 ? -16.469 22.031 30.125 1 69.25 341 GLN A C 1
ATOM 2702 O O . GLN A 1 341 ? -17.484 21.5 29.656 1 69.25 341 GLN A O 1
ATOM 2707 N N . ASN A 1 342 ? -15.797 22.922 29.547 1 70.62 342 ASN A N 1
ATOM 2708 C CA . ASN A 1 342 ? -16.141 23.312 28.188 1 70.62 342 ASN A CA 1
ATOM 2709 C C . ASN A 1 342 ? -15.742 22.234 27.188 1 70.62 342 ASN A C 1
ATOM 2711 O O . ASN A 1 342 ? -14.656 22.281 26.609 1 70.62 342 ASN A O 1
ATOM 2715 N N . TRP A 1 343 ? -16.703 21.297 27.016 1 74.44 343 TRP A N 1
ATOM 2716 C CA . TRP A 1 343 ? -16.484 20.234 26.062 1 74.44 343 TRP A CA 1
ATOM 2717 C C . TRP A 1 343 ? -17.094 20.578 24.703 1 74.44 343 TRP A C 1
ATOM 2719 O O . TRP A 1 343 ? -17.125 19.75 23.797 1 74.44 343 TRP A O 1
ATOM 2729 N N . ASP A 1 344 ? -17.516 21.812 24.547 1 70.31 344 ASP A N 1
ATOM 2730 C CA . ASP A 1 344 ? -18.234 22.234 23.344 1 70.31 344 ASP A CA 1
ATOM 2731 C C . ASP A 1 344 ? -17.328 22.172 22.125 1 70.31 344 ASP A C 1
ATOM 2733 O O . ASP A 1 344 ? -17.797 22.047 21 1 70.31 344 ASP A O 1
ATOM 2737 N N . PHE A 1 345 ? -16.047 22.156 22.484 1 76.94 345 PHE A N 1
ATOM 2738 C CA . PHE A 1 345 ? -15.125 22.156 21.359 1 76.94 345 PHE A CA 1
ATOM 2739 C C . PHE A 1 345 ? -15.25 20.859 20.562 1 76.94 345 PHE A C 1
ATOM 2741 O O . PHE A 1 345 ? -14.953 20.812 19.375 1 76.94 345 PHE A O 1
ATOM 2748 N N . VAL A 1 346 ? -15.719 19.766 21.172 1 79.75 346 VAL A N 1
ATOM 2749 C CA . VAL A 1 346 ? -15.805 18.453 20.547 1 79.75 346 VAL A CA 1
ATOM 2750 C C . VAL A 1 346 ? -16.875 18.469 19.469 1 79.75 346 VAL A C 1
ATOM 2752 O O . VAL A 1 346 ? -16.766 17.766 18.453 1 79.75 346 VAL A O 1
ATOM 2755 N N . ASP A 1 347 ? -17.844 19.312 19.688 1 69.06 347 ASP A N 1
ATOM 2756 C CA . ASP A 1 347 ? -18.953 19.391 18.75 1 69.06 347 ASP A CA 1
ATOM 2757 C C . ASP A 1 347 ? -18.562 20.203 17.5 1 69.06 347 ASP A C 1
ATOM 2759 O O . ASP A 1 347 ? -19.188 20.047 16.453 1 69.06 347 ASP A O 1
ATOM 2763 N N . ASP A 1 348 ? -17.5 20.938 17.672 1 69.69 348 ASP A N 1
ATOM 2764 C CA . ASP A 1 348 ? -17.094 21.828 16.578 1 69.69 348 ASP A CA 1
ATOM 2765 C C . ASP A 1 348 ? -16 21.203 15.734 1 69.69 348 ASP A C 1
ATOM 2767 O O . ASP A 1 348 ? -15.695 21.672 14.641 1 69.69 348 ASP A O 1
ATOM 2771 N N . ILE A 1 349 ? -15.445 20.188 16.266 1 75.94 349 ILE A N 1
ATOM 2772 C CA . ILE A 1 349 ? -14.297 19.641 15.539 1 75.94 349 ILE A CA 1
ATOM 2773 C C . ILE A 1 349 ? -14.781 18.781 14.383 1 75.94 349 ILE A C 1
ATOM 2775 O O . ILE A 1 349 ? -15.781 18.062 14.508 1 75.94 349 ILE A O 1
ATOM 2779 N N . LYS A 1 350 ? -14.078 18.969 13.25 1 70.81 350 LYS A N 1
ATOM 2780 C CA . LYS A 1 350 ? -14.461 18.219 12.055 1 70.81 350 LYS A CA 1
ATOM 2781 C C . LYS A 1 350 ? -13.414 17.172 11.695 1 70.81 350 LYS A C 1
ATOM 2783 O O . LYS A 1 350 ? -13.648 16.328 10.836 1 70.81 350 LYS A O 1
ATOM 2788 N N . HIS A 1 351 ? -12.297 17.188 12.43 1 79.06 351 HIS A N 1
ATOM 2789 C CA . HIS A 1 351 ? -11.266 16.203 12.133 1 79.06 351 HIS A CA 1
ATOM 2790 C C . HIS A 1 351 ? -11.445 14.945 12.984 1 79.06 351 HIS A C 1
ATOM 2792 O O . HIS A 1 351 ? -12.164 14.969 13.984 1 79.06 351 HIS A O 1
ATOM 2798 N N . ASP A 1 352 ? -10.883 13.82 12.547 1 85.19 352 ASP A N 1
ATOM 2799 C CA . ASP A 1 352 ? -10.867 12.578 13.32 1 85.19 352 ASP A CA 1
ATOM 2800 C C . ASP A 1 352 ? -9.727 12.594 14.336 1 85.19 352 ASP A C 1
ATOM 2802 O O . ASP A 1 352 ? -8.562 12.422 13.977 1 85.19 352 ASP A O 1
ATOM 2806 N N . PRO A 1 353 ? -10.094 12.781 15.609 1 88.94 353 PRO A N 1
ATOM 2807 C CA . PRO A 1 353 ? -9.047 12.898 16.625 1 88.94 353 PRO A CA 1
ATOM 2808 C C . PRO A 1 353 ? -8.297 11.594 16.859 1 88.94 353 PRO A C 1
ATOM 2810 O O . PRO A 1 353 ? -7.246 11.586 17.516 1 88.94 353 PRO A O 1
ATOM 2813 N N . CYS A 1 354 ? -8.82 10.508 16.438 1 90.31 354 CYS A N 1
ATOM 2814 C CA . CYS A 1 354 ? -8.172 9.219 16.641 1 90.31 354 CYS A CA 1
ATOM 2815 C C . CYS A 1 354 ? -7.102 8.977 15.578 1 90.31 354 CYS A C 1
ATOM 2817 O O . CYS A 1 354 ? -6.262 8.086 15.727 1 90.31 354 CYS A O 1
ATOM 2819 N N . GLU A 1 355 ? -7.18 9.789 14.539 1 87 355 GLU A N 1
ATOM 2820 C CA . GLU A 1 355 ? -6.234 9.594 13.445 1 87 355 GLU A CA 1
ATOM 2821 C C . GLU A 1 355 ? -5.199 10.719 13.398 1 87 355 GLU A C 1
ATOM 2823 O O . GLU A 1 355 ? -4.043 10.492 13.047 1 87 355 GLU A O 1
ATOM 2828 N N . THR A 1 356 ? -5.738 11.945 13.656 1 82.5 356 THR A N 1
ATOM 2829 C CA . THR A 1 356 ? -4.84 13.094 13.547 1 82.5 356 THR A CA 1
ATOM 2830 C C . THR A 1 356 ? -5.094 14.086 14.672 1 82.5 356 THR A C 1
ATOM 2832 O O . THR A 1 356 ? -6.215 14.203 15.164 1 82.5 356 THR A O 1
ATOM 2835 N N . LEU A 1 357 ? -3.965 14.766 15.039 1 80.88 357 LEU A N 1
ATOM 2836 C CA . LEU A 1 357 ? -4.094 15.859 16 1 80.88 357 LEU A CA 1
ATOM 2837 C C . LEU A 1 357 ? -4.719 17.078 15.344 1 80.88 357 LEU A C 1
ATOM 2839 O O . LEU A 1 357 ? -4.617 17.266 14.133 1 80.88 357 LEU A O 1
ATOM 2843 N N . ALA A 1 358 ? -5.363 17.812 16.219 1 75 358 ALA A N 1
ATOM 2844 C CA . ALA A 1 358 ? -5.969 19.047 15.734 1 75 358 ALA A CA 1
ATOM 2845 C C . ALA A 1 358 ? -4.902 20.016 15.242 1 75 358 ALA A C 1
ATOM 2847 O O . ALA A 1 358 ? -3.838 20.141 15.852 1 75 358 ALA A O 1
ATOM 2848 N N . GLU A 1 359 ? -5.043 20.547 14.07 1 72.06 359 GLU A N 1
ATOM 2849 C CA . GLU A 1 359 ? -4.125 21.562 13.539 1 72.06 359 GLU A CA 1
ATOM 2850 C C . GLU A 1 359 ? -4.887 22.75 12.977 1 72.06 359 GLU A C 1
ATOM 2852 O O . GLU A 1 359 ? -6.105 22.688 12.781 1 72.06 359 GLU A O 1
ATOM 2857 N N . GLY A 1 360 ? -4.328 23.828 12.938 1 62.66 360 GLY A N 1
ATOM 2858 C CA . GLY A 1 360 ? -4.871 25.016 12.281 1 62.66 360 GLY A CA 1
ATOM 2859 C C . GLY A 1 360 ? -6.129 25.531 12.945 1 62.66 360 GLY A C 1
ATOM 2860 O O . GLY A 1 360 ? -6.129 25.828 14.148 1 62.66 360 GLY A O 1
ATOM 2861 N N . LYS A 1 361 ? -7.164 25.578 12.188 1 59.28 361 LYS A N 1
ATOM 2862 C CA . LYS A 1 361 ? -8.438 26.156 12.602 1 59.28 361 LYS A CA 1
ATOM 2863 C C . LYS A 1 361 ? -9.086 25.328 13.711 1 59.28 361 LYS A C 1
ATOM 2865 O O . LYS A 1 361 ? -9.805 25.875 14.555 1 59.28 361 LYS A O 1
ATOM 2870 N N . ASP A 1 362 ? -8.734 24.109 13.742 1 65 362 ASP A N 1
ATOM 2871 C CA . ASP A 1 362 ? -9.336 23.234 14.742 1 65 362 ASP A CA 1
ATOM 2872 C C . ASP A 1 362 ? -8.773 23.531 16.141 1 65 362 ASP A C 1
ATOM 2874 O O . ASP A 1 362 ? -9.492 23.453 17.125 1 65 362 ASP A O 1
ATOM 2878 N N . LEU A 1 363 ? -7.52 23.922 16.125 1 68.31 363 LEU A N 1
ATOM 2879 C CA . LEU A 1 363 ? -6.871 24.266 17.391 1 68.31 363 LEU A CA 1
ATOM 2880 C C . LEU A 1 363 ? -7.195 25.703 17.781 1 68.31 363 LEU A C 1
ATOM 2882 O O . LEU A 1 363 ? -7.145 26.047 18.969 1 68.31 363 LEU A O 1
ATOM 2886 N N . ALA A 1 364 ? -7.535 26.422 16.656 1 58.69 364 ALA A N 1
ATOM 2887 C CA . ALA A 1 364 ? -7.742 27.844 16.875 1 58.69 364 ALA A CA 1
ATOM 2888 C C . ALA A 1 364 ? -9.117 28.109 17.484 1 58.69 364 ALA A C 1
ATOM 2890 O O . ALA A 1 364 ? -9.406 29.234 17.922 1 58.69 364 ALA A O 1
ATOM 2891 N N . LEU A 1 365 ? -9.883 27.031 17.578 1 57.66 365 LEU A N 1
ATOM 2892 C CA . LEU A 1 365 ? -11.172 27.234 18.234 1 57.66 365 LEU A CA 1
ATOM 2893 C C . LEU A 1 365 ? -10.992 27.781 19.641 1 57.66 365 LEU A C 1
ATOM 2895 O O . LEU A 1 365 ? -10.227 27.219 20.438 1 57.66 365 LEU A O 1
ATOM 2899 N N . SER A 1 366 ? -11.656 28.844 19.859 1 64.19 366 SER A N 1
ATOM 2900 C CA . SER A 1 366 ? -11.547 29.484 21.156 1 64.19 366 SER A CA 1
ATOM 2901 C C . SER A 1 366 ? -11.961 28.531 22.281 1 64.19 366 SER A C 1
ATOM 2903 O O . SER A 1 366 ? -11.484 28.656 23.406 1 64.19 366 SER A O 1
ATOM 2905 N N . SER A 1 367 ? -12.641 27.469 21.828 1 69.12 367 SER A N 1
ATOM 2906 C CA . SER A 1 367 ? -13.164 26.562 22.859 1 69.12 367 SER A CA 1
ATOM 2907 C C . SER A 1 367 ? -12.242 25.359 23.062 1 69.12 367 SER A C 1
ATOM 2909 O O . SER A 1 367 ? -12.398 24.625 24.031 1 69.12 367 SER A O 1
ATOM 2911 N N . TYR A 1 368 ? -11.266 25.219 22.266 1 82.88 368 TYR A N 1
ATOM 2912 C CA . TYR A 1 368 ? -10.367 24.062 22.406 1 82.88 368 TYR A CA 1
ATOM 2913 C C . TYR A 1 368 ? -9.516 24.188 23.656 1 82.88 368 TYR A C 1
ATOM 2915 O O . TYR A 1 368 ? -8.922 25.234 23.922 1 82.88 368 TYR A O 1
ATOM 2923 N N . PRO A 1 369 ? -9.547 23.141 24.422 1 86.5 369 PRO A N 1
ATOM 2924 C CA . PRO A 1 369 ? -8.852 23.281 25.703 1 86.5 369 PRO A CA 1
ATOM 2925 C C . PRO A 1 369 ? -7.332 23.359 25.547 1 86.5 369 PRO A C 1
ATOM 2927 O O . PRO A 1 369 ? -6.77 22.75 24.641 1 86.5 369 PRO A O 1
ATOM 2930 N N . ILE A 1 370 ? -6.73 24.078 26.438 1 90 370 ILE A N 1
ATOM 2931 C CA . ILE A 1 370 ? -5.281 24.219 26.469 1 90 370 ILE A CA 1
ATOM 2932 C C . ILE A 1 370 ? -4.641 22.922 26.953 1 90 370 ILE A C 1
ATOM 2934 O O . ILE A 1 370 ? -3.555 22.547 26.5 1 90 370 ILE A O 1
ATOM 2938 N N . SER A 1 371 ? -5.324 22.219 27.891 1 91.38 371 SER A N 1
ATOM 2939 C CA . SER A 1 371 ? -4.809 20.953 28.406 1 91.38 371 SER A CA 1
ATOM 2940 C C . SER A 1 371 ? -5.945 20.016 28.781 1 91.38 371 SER A C 1
ATOM 2942 O O . SER A 1 371 ? -7.102 20.422 28.875 1 91.38 371 SER A O 1
ATOM 2944 N N . ILE A 1 372 ? -5.586 18.75 28.875 1 90.69 372 ILE A N 1
ATOM 2945 C CA . ILE A 1 372 ? -6.504 17.734 29.375 1 90.69 372 ILE A CA 1
ATOM 2946 C C . ILE A 1 372 ? -5.836 16.953 30.516 1 90.69 372 ILE A C 1
ATOM 2948 O O . ILE A 1 372 ? -4.613 16.828 30.547 1 90.69 372 ILE A O 1
ATOM 2952 N N . ARG A 1 373 ? -6.609 16.562 31.469 1 87.38 373 ARG A N 1
ATOM 2953 C CA . ARG A 1 373 ? -6.16 15.617 32.5 1 87.38 373 ARG A CA 1
ATOM 2954 C C . ARG A 1 373 ? -6.906 14.297 32.375 1 87.38 373 ARG A C 1
ATOM 2956 O O . ARG A 1 373 ? -8.125 14.25 32.531 1 87.38 373 ARG A O 1
ATOM 2963 N N . ALA A 1 374 ? -6.18 13.297 31.969 1 82.81 374 ALA A N 1
ATOM 2964 C CA . ALA A 1 374 ? -6.805 12.008 31.688 1 82.81 374 ALA A CA 1
ATOM 2965 C C . ALA A 1 374 ? -6.844 11.133 32.938 1 82.81 374 ALA A C 1
ATOM 2967 O O . ALA A 1 374 ? -6.387 9.984 32.906 1 82.81 374 ALA A O 1
ATOM 2968 N N . LEU A 1 375 ? -7.52 11.641 33.906 1 76.94 375 LEU A N 1
ATOM 2969 C CA . LEU A 1 375 ? -7.582 10.93 35.188 1 76.94 375 LEU A CA 1
ATOM 2970 C C . LEU A 1 375 ? -8.422 9.656 35.062 1 76.94 375 LEU A C 1
ATOM 2972 O O . LEU A 1 375 ? -7.996 8.586 35.469 1 76.94 375 LEU A O 1
ATOM 2976 N N . ASN A 1 376 ? -9.578 9.828 34.531 1 76.25 376 ASN A N 1
ATOM 2977 C CA . ASN A 1 376 ? -10.523 8.734 34.375 1 76.25 376 ASN A CA 1
ATOM 2978 C C . ASN A 1 376 ? -11.484 9 33.219 1 76.25 376 ASN A C 1
ATOM 2980 O O . ASN A 1 376 ? -12.508 9.664 33.375 1 76.25 376 ASN A O 1
ATOM 2984 N N . PHE A 1 377 ? -11.164 8.461 32.156 1 82.75 377 PHE A N 1
ATOM 2985 C CA . PHE A 1 377 ? -12.047 8.523 30.984 1 82.75 377 PHE A CA 1
ATOM 2986 C C . PHE A 1 377 ? -12.664 7.156 30.703 1 82.75 377 PHE A C 1
ATOM 2988 O O . PHE A 1 377 ? -11.992 6.27 30.156 1 82.75 377 PHE A O 1
ATOM 2995 N N . THR A 1 378 ? -13.844 6.969 31.172 1 79.31 378 THR A N 1
ATOM 2996 C CA . THR A 1 378 ? -14.562 5.719 30.922 1 79.31 378 THR A CA 1
ATOM 2997 C C . THR A 1 378 ? -16.031 5.992 30.609 1 79.31 378 THR A C 1
ATOM 2999 O O . THR A 1 378 ? -16.594 6.977 31.078 1 79.31 378 THR A O 1
ATOM 3002 N N . LEU A 1 379 ? -16.531 5.285 29.734 1 77.81 379 LEU A N 1
ATOM 3003 C CA . LEU A 1 379 ? -17.953 5.32 29.391 1 77.81 379 LEU A CA 1
ATOM 3004 C C . LEU A 1 379 ? -18.5 3.912 29.203 1 77.81 379 LEU A C 1
ATOM 3006 O O . LEU A 1 379 ? -18.797 3.502 28.078 1 77.81 379 LEU A O 1
ATOM 3010 N N . PRO A 1 380 ? -18.672 3.25 30.312 1 69 380 PRO A N 1
ATOM 3011 C CA . PRO A 1 380 ? -19.016 1.83 30.25 1 69 380 PRO A CA 1
ATOM 3012 C C . PRO A 1 380 ? -20.391 1.59 29.609 1 69 380 PRO A C 1
ATOM 3014 O O . PRO A 1 380 ? -20.656 0.494 29.109 1 69 380 PRO A O 1
ATOM 3017 N N . GLN A 1 381 ? -21.25 2.637 29.641 1 67.69 381 GLN A N 1
ATOM 3018 C CA . GLN A 1 381 ? -22.594 2.486 29.094 1 67.69 381 GLN A CA 1
ATOM 3019 C C . GLN A 1 381 ? -22.562 2.375 27.578 1 67.69 381 GLN A C 1
ATOM 3021 O O . GLN A 1 381 ? -23.516 1.88 26.953 1 67.69 381 GLN A O 1
ATOM 3026 N N . TRP A 1 382 ? -21.516 2.885 27.016 1 74.5 382 TRP A N 1
ATOM 3027 C CA . TRP A 1 382 ? -21.391 2.811 25.562 1 74.5 382 TRP A CA 1
ATOM 3028 C C . TRP A 1 382 ? -20.672 1.528 25.141 1 74.5 382 TRP A C 1
ATOM 3030 O O . TRP A 1 382 ? -19.453 1.4 25.328 1 74.5 382 TRP A O 1
ATOM 3040 N N . ILE A 1 383 ? -21.375 0.662 24.547 1 67.25 383 ILE A N 1
ATOM 3041 C CA . ILE A 1 383 ? -20.906 -0.691 24.266 1 67.25 383 ILE A CA 1
ATOM 3042 C C . ILE A 1 383 ? -19.656 -0.633 23.375 1 67.25 383 ILE A C 1
ATOM 3044 O O . ILE A 1 383 ? -18.688 -1.351 23.609 1 67.25 383 ILE A O 1
ATOM 3048 N N . ASP A 1 384 ? -19.688 0.234 22.375 1 71.06 384 ASP A N 1
ATOM 3049 C CA . ASP A 1 384 ? -18.562 0.308 21.438 1 71.06 384 ASP A CA 1
ATOM 3050 C C . ASP A 1 384 ? -17.391 1.055 22.047 1 71.06 384 ASP A C 1
ATOM 3052 O O . ASP A 1 384 ? -16.25 0.938 21.562 1 71.06 384 ASP A O 1
ATOM 3056 N N . GLY A 1 385 ? -17.75 1.809 23.078 1 74.25 385 GLY A N 1
ATOM 3057 C CA . GLY A 1 385 ? -16.734 2.625 23.719 1 74.25 385 GLY A CA 1
ATOM 3058 C C . GLY A 1 385 ? -16.203 2.021 25 1 74.25 385 GLY A C 1
ATOM 3059 O O . GLY A 1 385 ? -15.195 2.484 25.547 1 74.25 385 GLY A O 1
ATOM 3060 N N . ARG A 1 386 ? -16.797 0.97 25.375 1 72.44 386 ARG A N 1
ATOM 3061 C CA . ARG A 1 386 ? -16.5 0.419 26.688 1 72.44 386 ARG A CA 1
ATOM 3062 C C . ARG A 1 386 ? -15.086 -0.163 26.734 1 72.44 386 ARG A C 1
ATOM 3064 O O . ARG A 1 386 ? -14.453 -0.21 27.781 1 72.44 386 ARG A O 1
ATOM 3071 N N . ASP A 1 387 ? -14.617 -0.573 25.547 1 75.06 387 ASP A N 1
ATOM 3072 C CA . ASP A 1 387 ? -13.281 -1.175 25.516 1 75.06 387 ASP A CA 1
ATOM 3073 C C . ASP A 1 387 ? -12.195 -0.103 25.469 1 75.06 387 ASP A C 1
ATOM 3075 O O . ASP A 1 387 ? -11.008 -0.416 25.547 1 75.06 387 ASP A O 1
ATOM 3079 N N . TRP A 1 388 ? -12.68 1.079 25.375 1 84.75 388 TRP A N 1
ATOM 3080 C CA . TRP A 1 388 ? -11.734 2.186 25.266 1 84.75 388 TRP A CA 1
ATOM 3081 C C . TRP A 1 388 ? -11.859 3.117 26.469 1 84.75 388 TRP A C 1
ATOM 3083 O O . TRP A 1 388 ? -12.859 3.822 26.609 1 84.75 388 TRP A O 1
ATOM 3093 N N . SER A 1 389 ? -10.961 3 27.344 1 82.88 389 SER A N 1
ATOM 3094 C CA . SER A 1 389 ? -10.867 3.848 28.531 1 82.88 389 SER A CA 1
ATOM 3095 C C . SER A 1 389 ? -9.43 4.312 28.766 1 82.88 389 SER A C 1
ATOM 3097 O O . SER A 1 389 ? -8.508 3.844 28.109 1 82.88 389 SER A O 1
ATOM 3099 N N . PHE A 1 390 ? -9.273 5.312 29.562 1 86.94 390 PHE A N 1
ATOM 3100 C CA . PHE A 1 390 ? -7.953 5.758 30 1 86.94 390 PHE A CA 1
ATOM 3101 C C . PHE A 1 390 ? -7.945 6.07 31.484 1 86.94 390 PHE A C 1
ATOM 3103 O O . PHE A 1 390 ? -8.828 6.766 31.984 1 86.94 390 PHE A O 1
ATOM 3110 N N . PHE A 1 391 ? -7.004 5.438 32.125 1 80.44 391 PHE A N 1
ATOM 3111 C CA . PHE A 1 391 ? -6.77 5.668 33.562 1 80.44 391 PHE A CA 1
ATOM 3112 C C . PHE A 1 391 ? -5.328 6.09 33.812 1 80.44 391 PHE A C 1
ATOM 3114 O O . PHE A 1 391 ? -4.41 5.281 33.688 1 80.44 391 PHE A O 1
ATOM 3121 N N . ALA A 1 392 ? -5.133 7.301 34.219 1 81.38 392 ALA A N 1
ATOM 3122 C CA . ALA A 1 392 ? -3.779 7.816 34.406 1 81.38 392 ALA A CA 1
ATOM 3123 C C . ALA A 1 392 ? -3.037 7.023 35.469 1 81.38 392 ALA A C 1
ATOM 3125 O O . ALA A 1 392 ? -1.827 6.805 35.375 1 81.38 392 ALA A O 1
ATOM 3126 N N . ASP A 1 393 ? -3.754 6.523 36.438 1 77.69 393 ASP A N 1
ATOM 3127 C CA . ASP A 1 393 ? -3.127 5.848 37.562 1 77.69 393 ASP A CA 1
ATOM 3128 C C . ASP A 1 393 ? -2.832 4.383 37.219 1 77.69 393 ASP A C 1
ATOM 3130 O O . ASP A 1 393 ? -2.168 3.691 38 1 77.69 393 ASP A O 1
ATOM 3134 N N . GLN A 1 394 ? -3.248 3.984 36.125 1 78.75 394 GLN A N 1
ATOM 3135 C CA . GLN A 1 394 ? -3.043 2.588 35.75 1 78.75 394 GLN A CA 1
ATOM 3136 C C . GLN A 1 394 ? -1.972 2.453 34.688 1 78.75 394 GLN A C 1
ATOM 3138 O O . GLN A 1 394 ? -1.732 1.357 34.188 1 78.75 394 GLN A O 1
ATOM 3143 N N . VAL A 1 395 ? -1.371 3.57 34.344 1 86.25 395 VAL A N 1
ATOM 3144 C CA . VAL A 1 395 ? -0.254 3.51 33.406 1 86.25 395 VAL A CA 1
ATOM 3145 C C . VAL A 1 395 ? 0.904 2.736 34.031 1 86.25 395 VAL A C 1
ATOM 3147 O O . VAL A 1 395 ? 1.274 2.984 35.188 1 86.25 395 VAL A O 1
ATOM 3150 N N . PRO A 1 396 ? 1.446 1.773 33.344 1 82.44 396 PRO A N 1
ATOM 3151 C CA . PRO A 1 396 ? 2.529 0.976 33.906 1 82.44 396 PRO A CA 1
ATOM 3152 C C . PRO A 1 396 ? 3.748 1.817 34.281 1 82.44 396 PRO A C 1
ATOM 3154 O O . PRO A 1 396 ? 4.102 2.754 33.562 1 82.44 396 PRO A O 1
ATOM 3157 N N . SER A 1 397 ? 4.438 1.366 35.344 1 83.31 397 SER A N 1
ATOM 3158 C CA . SER A 1 397 ? 5.574 2.121 35.875 1 83.31 397 SER A CA 1
ATOM 3159 C C . SER A 1 397 ? 6.762 2.053 34.906 1 83.31 397 SER A C 1
ATOM 3161 O O . SER A 1 397 ? 7.652 2.904 34.969 1 83.31 397 SER A O 1
ATOM 3163 N N . ASP A 1 398 ? 6.82 1.014 34.094 1 85.06 398 ASP A N 1
ATOM 3164 C CA . ASP A 1 398 ? 7.938 0.853 33.156 1 85.06 398 ASP A CA 1
ATOM 3165 C C . ASP A 1 398 ? 7.531 1.239 31.734 1 85.06 398 ASP A C 1
ATOM 3167 O O . ASP A 1 398 ? 8.109 0.748 30.766 1 85.06 398 ASP A O 1
ATOM 3171 N N . PHE A 1 399 ? 6.551 2.109 31.578 1 89.19 399 PHE A N 1
ATOM 3172 C CA . PHE A 1 399 ? 5.949 2.488 30.297 1 89.19 399 PHE A CA 1
ATOM 3173 C C . PHE A 1 399 ? 7.004 3.033 29.344 1 89.19 399 PHE A C 1
ATOM 3175 O O . PHE A 1 399 ? 6.895 2.865 28.125 1 89.19 399 PHE A O 1
ATOM 3182 N N . PHE A 1 400 ? 8.125 3.607 29.859 1 91.44 400 PHE A N 1
ATOM 3183 C CA . PHE A 1 400 ? 9.125 4.262 29.016 1 91.44 400 PHE A CA 1
ATOM 3184 C C . PHE A 1 400 ? 10.297 3.324 28.734 1 91.44 400 PHE A C 1
ATOM 3186 O O . PHE A 1 400 ? 11.258 3.707 28.062 1 91.44 400 PHE A O 1
ATOM 3193 N N . SER A 1 401 ? 10.156 2.094 29.219 1 86.38 401 SER A N 1
ATOM 3194 C CA . SER A 1 401 ? 11.234 1.145 28.969 1 86.38 401 SER A CA 1
ATOM 3195 C C . SER A 1 401 ? 11.297 0.757 27.5 1 86.38 401 SER A C 1
ATOM 3197 O O . SER A 1 401 ? 10.281 0.765 26.797 1 86.38 401 SER A O 1
ATOM 3199 N N . CYS A 1 402 ? 12.453 0.431 27.016 1 85.62 402 CYS A N 1
ATOM 3200 C CA . CYS A 1 402 ? 12.688 0.179 25.594 1 85.62 402 CYS A CA 1
ATOM 3201 C C . CYS A 1 402 ? 11.859 -1.009 25.109 1 85.62 402 CYS A C 1
ATOM 3203 O O . CYS A 1 402 ? 11.43 -1.043 23.953 1 85.62 402 CYS A O 1
ATOM 3205 N N . ASP A 1 403 ? 11.508 -2.025 25.938 1 81.94 403 ASP A N 1
ATOM 3206 C CA . ASP A 1 403 ? 10.828 -3.242 25.5 1 81.94 403 ASP A CA 1
ATOM 3207 C C . ASP A 1 403 ? 9.359 -3.219 25.906 1 81.94 403 ASP A C 1
ATOM 3209 O O . ASP A 1 403 ? 8.609 -4.148 25.594 1 81.94 403 ASP A O 1
ATOM 3213 N N . ALA A 1 404 ? 8.922 -2.146 26.547 1 84.69 404 ALA A N 1
ATOM 3214 C CA . ALA A 1 404 ? 7.535 -2.059 27 1 84.69 404 ALA A CA 1
ATOM 3215 C C . ALA A 1 404 ? 6.594 -1.841 25.812 1 84.69 404 ALA A C 1
ATOM 3217 O O . ALA A 1 404 ? 6.945 -1.164 24.844 1 84.69 404 ALA A O 1
ATOM 3218 N N . TRP A 1 405 ? 5.398 -2.457 25.922 1 85.19 405 TRP A N 1
ATOM 3219 C CA . TRP A 1 405 ? 4.348 -2.168 24.953 1 85.19 405 TRP A CA 1
ATOM 3220 C C . TRP A 1 405 ? 3.814 -0.751 25.125 1 85.19 405 TRP A C 1
ATOM 3222 O O . TRP A 1 405 ? 3.969 -0.154 26.203 1 85.19 405 TRP A O 1
ATOM 3232 N N . MET A 1 406 ? 3.305 -0.267 24.094 1 89.19 406 MET A N 1
ATOM 3233 C CA . MET A 1 406 ? 2.549 0.98 24.141 1 89.19 406 MET A CA 1
ATOM 3234 C C . MET A 1 406 ? 1.053 0.704 24.25 1 89.19 406 MET A C 1
ATOM 3236 O O . MET A 1 406 ? 0.626 -0.452 24.219 1 89.19 406 MET A O 1
ATOM 3240 N N . MET A 1 407 ? 0.33 1.744 24.469 1 89.12 407 MET A N 1
ATOM 3241 C CA . MET A 1 407 ? -1.11 1.595 24.656 1 89.12 407 MET A CA 1
ATOM 3242 C C . MET A 1 407 ? -1.804 1.312 23.328 1 89.12 407 MET A C 1
ATOM 3244 O O . MET A 1 407 ? -1.452 1.897 22.297 1 89.12 407 MET A O 1
ATOM 3248 N N . HIS A 1 408 ? -2.721 0.404 23.406 1 87 408 HIS A N 1
ATOM 3249 C CA . HIS A 1 408 ? -3.539 0.128 22.234 1 87 408 HIS A CA 1
ATOM 3250 C C . HIS A 1 408 ? -4.289 1.376 21.781 1 87 408 HIS A C 1
ATOM 3252 O O . HIS A 1 408 ? -4.988 2.01 22.578 1 87 408 HIS A O 1
ATOM 3258 N N . GLN A 1 409 ? -4.066 1.786 20.562 1 87.06 409 GLN A N 1
ATOM 3259 C CA . GLN A 1 409 ? -4.621 3.029 20.031 1 87.06 409 GLN A CA 1
ATOM 3260 C C . GLN A 1 409 ? -5.867 2.764 19.188 1 87.06 409 GLN A C 1
ATOM 3262 O O . GLN A 1 409 ? -5.867 1.871 18.344 1 87.06 409 GLN A O 1
ATOM 3267 N N . PRO A 1 410 ? -6.922 3.586 19.578 1 85.69 410 PRO A N 1
ATOM 3268 C CA . PRO A 1 410 ? -8.109 3.461 18.734 1 85.69 410 PRO A CA 1
ATOM 3269 C C . PRO A 1 410 ? -7.875 3.967 17.312 1 85.69 410 PRO A C 1
ATOM 3271 O O . PRO A 1 410 ? -6.992 4.801 17.094 1 85.69 410 PRO A O 1
ATOM 3274 N N . THR A 1 411 ? -8.648 3.518 16.438 1 82.62 411 THR A N 1
ATOM 3275 C CA . THR A 1 411 ? -8.602 3.961 15.047 1 82.62 411 THR A CA 1
ATOM 3276 C C . THR A 1 411 ? -9.773 4.895 14.734 1 82.62 411 THR A C 1
ATOM 3278 O O . THR A 1 411 ? -10.617 5.145 15.594 1 82.62 411 THR A O 1
ATOM 3281 N N . GLY A 1 412 ? -9.719 5.41 13.516 1 81.62 412 GLY A N 1
ATOM 3282 C CA . GLY A 1 412 ? -10.805 6.285 13.078 1 81.62 412 GLY A CA 1
ATOM 3283 C C . GLY A 1 412 ? -12.172 5.641 13.18 1 81.62 412 GLY A C 1
ATOM 3284 O O . GLY A 1 412 ? -13.188 6.336 13.258 1 81.62 412 GLY A O 1
ATOM 3285 N N . ASN A 1 413 ? -12.172 4.352 13.406 1 76.5 413 ASN A N 1
ATOM 3286 C CA . ASN A 1 413 ? -13.438 3.639 13.555 1 76.5 413 ASN A CA 1
ATOM 3287 C C . ASN A 1 413 ? -14.164 4.047 14.836 1 76.5 413 ASN A C 1
ATOM 3289 O O . ASN A 1 413 ? -15.391 4.164 14.852 1 76.5 413 ASN A O 1
ATOM 3293 N N . LEU A 1 414 ? -13.438 4.238 15.891 1 84.25 414 LEU A N 1
ATOM 3294 C CA . LEU A 1 414 ? -14.055 4.656 17.141 1 84.25 414 LEU A CA 1
ATOM 3295 C C . LEU A 1 414 ? -14.719 6.02 16.984 1 84.25 414 LEU A C 1
ATOM 3297 O O . LEU A 1 414 ? -15.836 6.227 17.469 1 84.25 414 LEU A O 1
ATOM 3301 N N . TRP A 1 415 ? -14.008 6.949 16.359 1 86.62 415 TRP A N 1
ATOM 3302 C CA . TRP A 1 415 ? -14.562 8.281 16.141 1 86.62 415 TRP A CA 1
ATOM 3303 C C . TRP A 1 415 ? -15.797 8.211 15.242 1 86.62 415 TRP A C 1
ATOM 3305 O O . TRP A 1 415 ? -16.797 8.898 15.492 1 86.62 415 TRP A O 1
ATOM 3315 N N . HIS A 1 416 ? -15.648 7.383 14.25 1 77.5 416 HIS A N 1
ATOM 3316 C CA . HIS A 1 416 ? -16.797 7.184 13.375 1 77.5 416 HIS A CA 1
ATOM 3317 C C . HIS A 1 416 ? -18 6.672 14.148 1 77.5 416 HIS A C 1
ATOM 3319 O O . HIS A 1 416 ? -19.125 7.172 13.977 1 77.5 416 HIS A O 1
ATOM 3325 N N . LEU A 1 417 ? -17.766 5.738 15.07 1 72.81 417 LEU A N 1
ATOM 3326 C CA . LEU A 1 417 ? -18.844 5.18 15.883 1 72.81 417 LEU A CA 1
ATOM 3327 C C . LEU A 1 417 ? -19.406 6.227 16.844 1 72.81 417 LEU A C 1
ATOM 3329 O O . LEU A 1 417 ? -20.609 6.289 17.047 1 72.81 417 LEU A O 1
ATOM 3333 N N . ALA A 1 418 ? -18.578 7.035 17.328 1 80.94 418 ALA A N 1
ATOM 3334 C CA . ALA A 1 418 ? -18.984 8.07 18.281 1 80.94 418 ALA A CA 1
ATOM 3335 C C . ALA A 1 418 ? -19.844 9.141 17.594 1 80.94 418 ALA A C 1
ATOM 3337 O O . ALA A 1 418 ? -20.766 9.688 18.188 1 80.94 418 ALA A O 1
ATOM 3338 N N . THR A 1 419 ? -19.531 9.43 16.344 1 75.56 419 THR A N 1
ATOM 3339 C CA . THR A 1 419 ? -20.125 10.555 15.648 1 75.56 419 THR A CA 1
ATOM 3340 C C . THR A 1 419 ? -21.391 10.125 14.898 1 75.56 419 THR A C 1
ATOM 3342 O O . THR A 1 419 ? -22.344 10.898 14.773 1 75.56 419 THR A O 1
ATOM 3345 N N . HIS A 1 420 ? -21.328 9.086 14.391 1 60.69 420 HIS A N 1
ATOM 3346 C CA . HIS A 1 420 ? -22.359 8.773 13.406 1 60.69 420 HIS A CA 1
ATOM 3347 C C . HIS A 1 420 ? -23.297 7.68 13.914 1 60.69 420 HIS A C 1
ATOM 3349 O O . HIS A 1 420 ? -24.25 7.309 13.234 1 60.69 420 HIS A O 1
ATOM 3355 N N . THR A 1 421 ? -22.828 7.176 14.945 1 55.62 421 THR A N 1
ATOM 3356 C CA . THR A 1 421 ? -23.703 6.098 15.406 1 55.62 421 THR A CA 1
ATOM 3357 C C . THR A 1 421 ? -24.562 6.559 16.578 1 55.62 421 THR A C 1
ATOM 3359 O O . THR A 1 421 ? -24.188 7.469 17.312 1 55.62 421 THR A O 1
ATOM 3362 N N . SER A 1 422 ? -25.781 6.648 16.469 1 50.19 422 SER A N 1
ATOM 3363 C CA . SER A 1 422 ? -26.672 6.945 17.578 1 50.19 422 SER A CA 1
ATOM 3364 C C . SER A 1 422 ? -26.859 5.727 18.484 1 50.19 422 SER A C 1
ATOM 3366 O O . SER A 1 422 ? -27.172 4.637 18 1 50.19 422 SER A O 1
ATOM 3368 N N . GLY A 1 423 ? -25.953 5.488 19.281 1 44.75 423 GLY A N 1
ATOM 3369 C CA . GLY A 1 423 ? -26 4.27 20.062 1 44.75 423 GLY A CA 1
ATOM 3370 C C . GLY A 1 423 ? -27.312 4.09 20.797 1 44.75 423 GLY A C 1
ATOM 3371 O O . GLY A 1 423 ? -28.047 5.059 21.016 1 44.75 423 GLY A O 1
ATOM 3372 N N . TYR A 1 424 ? -28.016 2.979 20.641 1 42.31 424 TYR A N 1
ATOM 3373 C CA . TYR A 1 424 ? -29.188 2.584 21.422 1 42.31 424 TYR A CA 1
ATOM 3374 C C . TYR A 1 424 ? -28.922 2.738 22.906 1 42.31 424 TYR A C 1
ATOM 3376 O O . TYR A 1 424 ? -29.844 2.627 23.719 1 42.31 424 TYR A O 1
ATOM 3384 N N . GLU A 1 425 ? -27.672 2.805 23.375 1 52.44 425 GLU A N 1
ATOM 3385 C CA . GLU A 1 425 ? -27.312 2.744 24.797 1 52.44 425 GLU A CA 1
ATOM 3386 C C . GLU A 1 425 ? -27.719 4.023 25.516 1 52.44 425 GLU A C 1
ATOM 3388 O O . GLU A 1 425 ? -27.562 4.125 26.734 1 52.44 425 GLU A O 1
ATOM 3393 N N . ARG A 1 426 ? -28.625 4.695 24.797 1 51.56 426 ARG A N 1
ATOM 3394 C CA . ARG A 1 426 ? -29.109 5.938 25.391 1 51.56 426 ARG A CA 1
ATOM 3395 C C . ARG A 1 426 ? -27.953 6.828 25.812 1 51.56 426 ARG A C 1
ATOM 3397 O O . ARG A 1 426 ? -28.016 7.492 26.859 1 51.56 426 ARG A O 1
ATOM 3404 N N . VAL A 1 427 ? -26.781 6.535 25.172 1 65.44 427 VAL A N 1
ATOM 3405 C CA . VAL A 1 427 ? -25.672 7.469 25.406 1 65.44 427 VAL A CA 1
ATOM 3406 C C . VAL A 1 427 ? -25.656 8.516 24.297 1 65.44 427 VAL A C 1
ATOM 3408 O O . VAL A 1 427 ? -25.5 8.188 23.125 1 65.44 427 VAL A O 1
ATOM 3411 N N . PRO A 1 428 ? -25.938 9.68 24.688 1 63.19 428 PRO A N 1
ATOM 3412 C CA . PRO A 1 428 ? -26 10.734 23.672 1 63.19 428 PRO A CA 1
ATOM 3413 C C . PRO A 1 428 ? -24.719 10.844 22.844 1 63.19 428 PRO A C 1
ATOM 3415 O O . PRO A 1 428 ? -23.641 10.539 23.344 1 63.19 428 PRO A O 1
ATOM 3418 N N . ASN A 1 429 ? -24.891 11.25 21.594 1 70.44 429 ASN A N 1
ATOM 3419 C CA . ASN A 1 429 ? -23.781 11.445 20.672 1 70.44 429 ASN A CA 1
ATOM 3420 C C . ASN A 1 429 ? -22.719 12.383 21.25 1 70.44 429 ASN A C 1
ATOM 3422 O O . ASN A 1 429 ? -21.516 12.156 21.078 1 70.44 429 ASN A O 1
ATOM 3426 N N . ILE A 1 430 ? -23.219 13.273 21.922 1 71.88 430 ILE A N 1
ATOM 3427 C CA . ILE A 1 430 ? -22.297 14.273 22.484 1 71.88 430 ILE A CA 1
ATOM 3428 C C . ILE A 1 430 ? -21.375 13.609 23.5 1 71.88 430 ILE A C 1
ATOM 3430 O O . ILE A 1 430 ? -20.172 13.867 23.5 1 71.88 430 ILE A O 1
ATOM 3434 N N . LEU A 1 431 ? -21.922 12.703 24.281 1 76.81 431 LEU A N 1
ATOM 3435 C CA . LEU A 1 431 ? -21.109 12.031 25.297 1 76.81 431 LEU A CA 1
ATOM 3436 C C . LEU A 1 431 ? -20.156 11.039 24.656 1 76.81 431 LEU A C 1
ATOM 3438 O O . LEU A 1 431 ? -19.016 10.898 25.094 1 76.81 431 LEU A O 1
ATOM 3442 N N . ARG A 1 432 ? -20.562 10.445 23.656 1 81.62 432 ARG A N 1
ATOM 3443 C CA . ARG A 1 432 ? -19.719 9.492 22.938 1 81.62 432 ARG A CA 1
ATOM 3444 C C . ARG A 1 432 ? -18.547 10.203 22.281 1 81.62 432 ARG A C 1
ATOM 3446 O O . ARG A 1 432 ? -17.406 9.727 22.344 1 81.62 432 ARG A O 1
ATOM 3453 N N . ARG A 1 433 ? -18.828 11.32 21.672 1 84.31 433 ARG A N 1
ATOM 3454 C CA . ARG A 1 433 ? -17.781 12.109 21.016 1 84.31 433 ARG A CA 1
ATOM 3455 C C . ARG A 1 433 ? -16.781 12.641 22.031 1 84.31 433 ARG A C 1
ATOM 3457 O O . ARG A 1 433 ? -15.57 12.602 21.797 1 84.31 433 ARG A O 1
ATOM 3464 N N . ARG A 1 434 ? -17.359 13.031 23.141 1 84.06 434 ARG A N 1
ATOM 3465 C CA . ARG A 1 434 ? -16.484 13.531 24.203 1 84.06 434 ARG A CA 1
ATOM 3466 C C . ARG A 1 434 ? -15.586 12.422 24.734 1 84.06 434 ARG A C 1
ATOM 3468 O O . ARG A 1 434 ? -14.391 12.641 24.969 1 84.06 434 ARG A O 1
ATOM 3475 N N . HIS A 1 435 ? -16.172 11.273 24.812 1 85.75 435 HIS A N 1
ATOM 3476 C CA . HIS A 1 435 ? -15.422 10.117 25.281 1 85.75 435 HIS A CA 1
ATOM 3477 C C . HIS A 1 435 ? -14.328 9.734 24.281 1 85.75 435 HIS A C 1
ATOM 3479 O O . HIS A 1 435 ? -13.164 9.602 24.656 1 85.75 435 HIS A O 1
ATOM 3485 N N . ALA A 1 436 ? -14.727 9.609 23.031 1 88.56 436 ALA A N 1
ATOM 3486 C CA . ALA A 1 436 ? -13.781 9.211 22 1 88.56 436 ALA A CA 1
ATOM 3487 C C . ALA A 1 436 ? -12.648 10.227 21.859 1 88.56 436 ALA A C 1
ATOM 3489 O O . ALA A 1 436 ? -11.477 9.844 21.797 1 88.56 436 ALA A O 1
ATOM 3490 N N . MET A 1 437 ? -13.023 11.414 21.938 1 89.88 437 MET A N 1
ATOM 3491 C CA . MET A 1 437 ? -12.023 12.477 21.828 1 89.88 437 MET A CA 1
ATOM 3492 C C . MET A 1 437 ? -11.031 12.414 22.984 1 89.88 437 MET A C 1
ATOM 3494 O O . MET A 1 437 ? -9.82 12.477 22.781 1 89.88 437 MET A O 1
ATOM 3498 N N . SER A 1 438 ? -11.539 12.227 24.125 1 89.31 438 SER A N 1
ATOM 3499 C CA . SER A 1 438 ? -10.703 12.242 25.328 1 89.31 438 SER A CA 1
ATOM 3500 C C . SER A 1 438 ? -9.742 11.055 25.344 1 89.31 438 SER A C 1
ATOM 3502 O O . SER A 1 438 ? -8.547 11.227 25.594 1 89.31 438 SER A O 1
ATOM 3504 N N . VAL A 1 439 ? -10.281 9.953 25.031 1 90.75 439 VAL A N 1
ATOM 3505 C CA . VAL A 1 439 ? -9.469 8.742 25.047 1 90.75 439 VAL A CA 1
ATOM 3506 C C . VAL A 1 439 ? -8.391 8.82 23.969 1 90.75 439 VAL A C 1
ATOM 3508 O O . VAL A 1 439 ? -7.223 8.531 24.219 1 90.75 439 VAL A O 1
ATOM 3511 N N . CYS A 1 440 ? -8.805 9.281 22.781 1 92.62 440 CYS A N 1
ATOM 3512 C CA . CYS A 1 440 ? -7.871 9.359 21.656 1 92.62 440 CYS A CA 1
ATOM 3513 C C . CYS A 1 440 ? -6.75 10.344 21.938 1 92.62 440 CYS A C 1
ATOM 3515 O O . CYS A 1 440 ? -5.578 10.062 21.688 1 92.62 440 CYS A O 1
ATOM 3517 N N . LEU A 1 441 ? -7.078 11.422 22.531 1 92.06 441 LEU A N 1
ATOM 3518 C CA . LEU A 1 441 ? -6.074 12.438 22.828 1 92.06 441 LEU A CA 1
ATOM 3519 C C . LEU A 1 441 ? -5.113 11.945 23.906 1 92.06 441 LEU A C 1
ATOM 3521 O O . LEU A 1 441 ? -3.898 12.141 23.797 1 92.06 441 LEU A O 1
ATOM 3525 N N . ALA A 1 442 ? -5.668 11.281 24.844 1 92.56 442 ALA A N 1
ATOM 3526 C CA . ALA A 1 442 ? -4.84 10.82 25.969 1 92.56 442 ALA A CA 1
ATOM 3527 C C . ALA A 1 442 ? -3.883 9.719 25.516 1 92.56 442 ALA A C 1
ATOM 3529 O O . ALA A 1 442 ? -2.68 9.789 25.766 1 92.56 442 ALA A O 1
ATOM 3530 N N . VAL A 1 443 ? -4.441 8.773 24.875 1 92.94 443 VAL A N 1
ATOM 3531 C CA . VAL A 1 443 ? -3.641 7.637 24.422 1 92.94 443 VAL A CA 1
ATOM 3532 C C . VAL A 1 443 ? -2.559 8.109 23.453 1 92.94 443 VAL A C 1
ATOM 3534 O O . VAL A 1 443 ? -1.401 7.703 23.562 1 92.94 443 VAL A O 1
ATOM 3537 N N . GLU A 1 444 ? -2.992 8.961 22.547 1 94.56 444 GLU A N 1
ATOM 3538 C CA . GLU A 1 444 ? -2.039 9.5 21.578 1 94.56 444 GLU A CA 1
ATOM 3539 C C . GLU A 1 444 ? -0.916 10.266 22.266 1 94.56 444 GLU A C 1
ATOM 3541 O O . GLU A 1 444 ? 0.251 10.148 21.891 1 94.56 444 GLU A O 1
ATOM 3546 N N . ALA A 1 445 ? -1.191 10.984 23.219 1 95.62 445 ALA A N 1
ATOM 3547 C CA . ALA A 1 445 ? -0.196 11.773 23.938 1 95.62 445 ALA A CA 1
ATOM 3548 C C . ALA A 1 445 ? 0.81 10.875 24.641 1 95.62 445 ALA A C 1
ATOM 3550 O O . ALA A 1 445 ? 2.02 11.102 24.562 1 95.62 445 ALA A O 1
ATOM 3551 N N . TYR A 1 446 ? 0.33 9.906 25.312 1 95.25 446 TYR A N 1
ATOM 3552 C CA . TYR A 1 446 ? 1.215 9.008 26.047 1 95.25 446 TYR A CA 1
ATOM 3553 C C . TYR A 1 446 ? 2.082 8.195 25.094 1 95.25 446 TYR A C 1
ATOM 3555 O O . TYR A 1 446 ? 3.287 8.055 25.312 1 95.25 446 TYR A O 1
ATOM 3563 N N . ASN A 1 447 ? 1.424 7.68 24.125 1 94.56 447 ASN A N 1
ATOM 3564 C CA . ASN A 1 447 ? 2.186 6.926 23.125 1 94.56 447 ASN A CA 1
ATOM 3565 C C . ASN A 1 447 ? 3.238 7.793 22.453 1 94.56 447 ASN A C 1
ATOM 3567 O O . ASN A 1 447 ? 4.383 7.371 22.281 1 94.56 447 ASN A O 1
ATOM 3571 N N . SER A 1 448 ? 2.852 9.055 22.047 1 95.62 448 SER A N 1
ATOM 3572 C CA . SER A 1 448 ? 3.789 9.953 21.391 1 95.62 448 SER A CA 1
ATOM 3573 C C . SER A 1 448 ? 4.93 10.344 22.312 1 95.62 448 SER A C 1
ATOM 3575 O O . SER A 1 448 ? 6.082 10.445 21.891 1 95.62 448 SER A O 1
ATOM 3577 N N . ALA A 1 449 ? 4.582 10.555 23.516 1 96.75 449 ALA A N 1
ATOM 3578 C CA . ALA A 1 449 ? 5.613 10.867 24.5 1 96.75 449 ALA A CA 1
ATOM 3579 C C . ALA A 1 449 ? 6.559 9.688 24.703 1 96.75 449 ALA A C 1
ATOM 3581 O O . ALA A 1 449 ? 7.773 9.875 24.812 1 96.75 449 ALA A O 1
ATOM 3582 N N . SER A 1 450 ? 5.988 8.562 24.766 1 94.56 450 SER A N 1
ATOM 3583 C CA . SER A 1 450 ? 6.801 7.355 24.922 1 94.56 450 SER A CA 1
ATOM 3584 C C . SER A 1 450 ? 7.75 7.18 23.734 1 94.56 450 SER A C 1
ATOM 3586 O O . SER A 1 450 ? 8.938 6.906 23.922 1 94.56 450 SER A O 1
ATOM 3588 N N . GLU A 1 451 ? 7.203 7.383 22.578 1 94.12 451 GLU A N 1
ATOM 3589 C CA . GLU A 1 451 ? 8.031 7.262 21.391 1 94.12 451 GLU A CA 1
ATOM 3590 C C . GLU A 1 451 ? 9.164 8.289 21.391 1 94.12 451 GLU A C 1
ATOM 3592 O O . GLU A 1 451 ? 10.305 7.965 21.062 1 94.12 451 GLU A O 1
ATOM 3597 N N . ASN A 1 452 ? 8.789 9.523 21.75 1 94.31 452 ASN A N 1
ATOM 3598 C CA . ASN A 1 452 ? 9.797 10.586 21.812 1 94.31 452 ASN A CA 1
ATOM 3599 C C . ASN A 1 452 ? 10.875 10.273 22.859 1 94.31 452 ASN A C 1
ATOM 3601 O O . ASN A 1 452 ? 12.062 10.422 22.578 1 94.31 452 ASN A O 1
ATOM 3605 N N . TYR A 1 453 ? 10.477 9.852 23.969 1 95.62 453 TYR A N 1
ATOM 3606 C CA . TYR A 1 453 ? 11.398 9.539 25.047 1 95.62 453 TYR A CA 1
ATOM 3607 C C . TYR A 1 453 ? 12.312 8.375 24.672 1 95.62 453 TYR A C 1
ATOM 3609 O O . TYR A 1 453 ? 13.531 8.461 24.828 1 95.62 453 TYR A O 1
ATOM 3617 N N . ARG A 1 454 ? 11.781 7.371 24.188 1 92.12 454 ARG A N 1
ATOM 3618 C CA . ARG A 1 454 ? 12.516 6.156 23.844 1 92.12 454 ARG A CA 1
ATOM 3619 C C . ARG A 1 454 ? 13.453 6.391 22.656 1 92.12 454 ARG A C 1
ATOM 3621 O O . ARG A 1 454 ? 14.484 5.738 22.547 1 92.12 454 ARG A O 1
ATOM 3628 N N . SER A 1 455 ? 13.016 7.316 21.75 1 91.25 455 SER A N 1
ATOM 3629 C CA . SER A 1 455 ? 13.875 7.633 20.609 1 91.25 455 SER A CA 1
ATOM 3630 C C . SER A 1 455 ? 15.242 8.141 21.078 1 91.25 455 SER A C 1
ATOM 3632 O O . SER A 1 455 ? 16.234 8.039 20.359 1 91.25 455 SER A O 1
ATOM 3634 N N . ARG A 1 456 ? 15.289 8.602 22.297 1 89.06 456 ARG A N 1
ATOM 3635 C CA . ARG A 1 456 ? 16.531 9.125 22.859 1 89.06 456 ARG A CA 1
ATOM 3636 C C . ARG A 1 456 ? 17.266 8.055 23.656 1 89.06 456 ARG A C 1
ATOM 3638 O O . ARG A 1 456 ? 18.484 7.887 23.531 1 89.06 456 ARG A O 1
ATOM 3645 N N . ILE A 1 457 ? 16.531 7.309 24.391 1 91 457 ILE A N 1
ATOM 3646 C CA . ILE A 1 457 ? 17.188 6.484 25.406 1 91 457 ILE A CA 1
ATOM 3647 C C . ILE A 1 457 ? 17.391 5.07 24.875 1 91 457 ILE A C 1
ATOM 3649 O O . ILE A 1 457 ? 18.078 4.262 25.484 1 91 457 ILE A O 1
ATOM 3653 N N . CYS A 1 458 ? 16.75 4.781 23.844 1 88 458 CYS A N 1
ATOM 3654 C CA . CYS A 1 458 ? 16.844 3.445 23.266 1 88 458 CYS A CA 1
ATOM 3655 C C . CYS A 1 458 ? 17.578 3.482 21.938 1 88 458 CYS A C 1
ATOM 3657 O O . CYS A 1 458 ? 16.953 3.422 20.875 1 88 458 CYS A O 1
ATOM 3659 N N . PRO A 1 459 ? 18.844 3.502 21.922 1 82 459 PRO A N 1
ATOM 3660 C CA . PRO A 1 459 ? 19.609 3.709 20.688 1 82 459 PRO A CA 1
ATOM 3661 C C . PRO A 1 459 ? 19.484 2.549 19.719 1 82 459 PRO A C 1
ATOM 3663 O O . PRO A 1 459 ? 19.703 2.729 18.5 1 82 459 PRO A O 1
ATOM 3666 N N . THR A 1 460 ? 19.078 1.357 20.203 1 82.31 460 THR A N 1
ATOM 3667 C CA . THR A 1 460 ? 19.031 0.192 19.328 1 82.31 460 THR A CA 1
ATOM 3668 C C . THR A 1 460 ? 17.594 -0.067 18.859 1 82.31 460 THR A C 1
ATOM 3670 O O . THR A 1 460 ? 17.312 -1.096 18.25 1 82.31 460 THR A O 1
ATOM 3673 N N . GLY A 1 461 ? 16.766 0.861 19.25 1 85.19 461 GLY A N 1
ATOM 3674 C CA . GLY A 1 461 ? 15.359 0.707 18.906 1 85.19 461 GLY A CA 1
ATOM 3675 C C . GLY A 1 461 ? 14.492 0.374 20.109 1 85.19 461 GLY A C 1
ATOM 3676 O O . GLY A 1 461 ? 15.008 0.195 21.219 1 85.19 461 GLY A O 1
ATOM 3677 N N . PHE A 1 462 ? 13.203 0.37 19.906 1 88.94 462 PHE A N 1
ATOM 3678 C CA . PHE A 1 462 ? 12.289 0.063 21 1 88.94 462 PHE A CA 1
ATOM 3679 C C . PHE A 1 462 ? 11.023 -0.611 20.469 1 88.94 462 PHE A C 1
ATOM 3681 O O . PHE A 1 462 ? 10.844 -0.743 19.266 1 88.94 462 PHE A O 1
ATOM 3688 N N . ASN A 1 463 ? 10.234 -1.196 21.328 1 87.19 463 ASN A N 1
ATOM 3689 C CA . ASN A 1 463 ? 9 -1.923 21.031 1 87.19 463 ASN A CA 1
ATOM 3690 C C . ASN A 1 463 ? 7.879 -0.978 20.625 1 87.19 463 ASN A C 1
ATOM 3692 O O . ASN A 1 463 ? 7.496 -0.086 21.375 1 87.19 463 ASN A O 1
ATOM 3696 N N . HIS A 1 464 ? 7.344 -1.124 19.438 1 88.94 464 HIS A N 1
ATOM 3697 C CA . HIS A 1 464 ? 6.285 -0.274 18.906 1 88.94 464 HIS A CA 1
ATOM 3698 C C . HIS A 1 464 ? 4.93 -0.964 19 1 88.94 464 HIS A C 1
ATOM 3700 O O . HIS A 1 464 ? 3.928 -0.436 18.516 1 88.94 464 HIS A O 1
ATOM 3706 N N . ASN A 1 465 ? 4.898 -2.174 19.656 1 84.19 465 ASN A N 1
ATOM 3707 C CA . ASN A 1 465 ? 3.631 -2.881 19.797 1 84.19 465 ASN A CA 1
ATOM 3708 C C . ASN A 1 465 ? 2.66 -2.109 20.688 1 84.19 465 ASN A C 1
ATOM 3710 O O . ASN A 1 465 ? 3.008 -1.725 21.812 1 84.19 465 ASN A O 1
ATOM 3714 N N . ARG A 1 466 ? 1.531 -1.83 20.141 1 86.94 466 ARG A N 1
ATOM 3715 C CA . ARG A 1 466 ? 0.476 -1.162 20.906 1 86.94 466 ARG A CA 1
ATOM 3716 C C . ARG A 1 466 ? -0.579 -2.16 21.375 1 86.94 466 ARG A C 1
ATOM 3718 O O . ARG A 1 466 ? -1.615 -2.322 20.719 1 86.94 466 ARG A O 1
ATOM 3725 N N . ARG A 1 467 ? -0.341 -2.752 22.594 1 78.38 467 ARG A N 1
ATOM 3726 C CA . ARG A 1 467 ? -1.195 -3.867 22.984 1 78.38 467 ARG A CA 1
ATOM 3727 C C . ARG A 1 467 ? -1.711 -3.684 24.406 1 78.38 467 ARG A C 1
ATOM 3729 O O . ARG A 1 467 ? -2.512 -4.488 24.891 1 78.38 467 ARG A O 1
ATOM 3736 N N . ILE A 1 468 ? -1.246 -2.617 25.078 1 79.62 468 ILE A N 1
ATOM 3737 C CA . ILE A 1 468 ? -1.772 -2.389 26.406 1 79.62 468 ILE A CA 1
ATOM 3738 C C . ILE A 1 468 ? -3.254 -2.027 26.328 1 79.62 468 ILE A C 1
ATOM 3740 O O . ILE A 1 468 ? -3.617 -0.995 25.766 1 79.62 468 ILE A O 1
ATOM 3744 N N . PRO A 1 469 ? -4.059 -2.998 26.828 1 73.88 469 PRO A N 1
ATOM 3745 C CA . PRO A 1 469 ? -5.492 -2.699 26.797 1 73.88 469 PRO A CA 1
ATOM 3746 C C . PRO A 1 469 ? -5.898 -1.633 27.812 1 73.88 469 PRO A C 1
ATOM 3748 O O . PRO A 1 469 ? -5.418 -1.636 28.938 1 73.88 469 PRO A O 1
ATOM 3751 N N . MET A 1 470 ? -6.59 -0.575 27.375 1 71.88 470 MET A N 1
ATOM 3752 C CA . MET A 1 470 ? -7.145 0.387 28.328 1 71.88 470 MET A CA 1
ATOM 3753 C C . MET A 1 470 ? -8.641 0.176 28.5 1 71.88 470 MET A C 1
ATOM 3755 O O . MET A 1 470 ? -9.414 1.139 28.516 1 71.88 470 MET A O 1
ATOM 3759 N N . GLU A 1 471 ? -9 -1.179 28.516 1 66.81 471 GLU A N 1
ATOM 3760 C CA . GLU A 1 471 ? -10.398 -1.548 28.703 1 66.81 471 GLU A CA 1
ATOM 3761 C C . GLU A 1 471 ? -10.82 -1.408 30.172 1 66.81 471 GLU A C 1
ATOM 3763 O O . GLU A 1 471 ? -10.031 -1.682 31.078 1 66.81 471 GLU A O 1
ATOM 3768 N N . PHE A 1 472 ? -12.117 -0.949 30.234 1 61.81 472 PHE A N 1
ATOM 3769 C CA . PHE A 1 472 ? -12.711 -0.807 31.547 1 61.81 472 PHE A CA 1
ATOM 3770 C C . PHE A 1 472 ? -12.727 -2.145 32.281 1 61.81 472 PHE A C 1
ATOM 3772 O O . PHE A 1 472 ? -13.141 -3.16 31.719 1 61.81 472 PHE A O 1
ATOM 3779 N N . LYS A 1 473 ? -12.211 -2.324 33.469 1 57.28 473 LYS A N 1
ATOM 3780 C CA . LYS A 1 473 ? -12.195 -3.465 34.375 1 57.28 473 LYS A CA 1
ATOM 3781 C C . LYS A 1 473 ? -11.031 -4.402 34.062 1 57.28 473 LYS A C 1
ATOM 3783 O O . LYS A 1 473 ? -10.727 -5.301 34.844 1 57.28 473 LYS A O 1
ATOM 3788 N N . LYS A 1 474 ? -10.523 -4.336 32.812 1 54.78 474 LYS A N 1
ATOM 3789 C CA . LYS A 1 474 ? -9.375 -5.172 32.469 1 54.78 474 LYS A CA 1
ATOM 3790 C C . LYS A 1 474 ? -8.062 -4.426 32.719 1 54.78 474 LYS A C 1
ATOM 3792 O O . LYS A 1 474 ? -6.98 -5.008 32.594 1 54.78 474 LYS A O 1
ATOM 3797 N N . ALA A 1 475 ? -8.125 -3.141 32.938 1 50.34 475 ALA A N 1
ATOM 3798 C CA . ALA A 1 475 ? -6.926 -2.301 32.938 1 50.34 475 ALA A CA 1
ATOM 3799 C C . ALA A 1 475 ? -6.031 -2.633 34.125 1 50.34 475 ALA A C 1
ATOM 3801 O O . ALA A 1 475 ? -5.613 -1.738 34.875 1 50.34 475 ALA A O 1
ATOM 3802 N N . LYS A 1 476 ? -6.156 -3.766 34.656 1 48.31 476 LYS A N 1
ATOM 3803 C CA . LYS A 1 476 ? -5.105 -3.91 35.656 1 48.31 476 LYS A CA 1
ATOM 3804 C C . LYS A 1 476 ? -3.732 -3.619 35.031 1 48.31 476 LYS A C 1
ATOM 3806 O O . LYS A 1 476 ? -3.514 -3.832 33.844 1 48.31 476 LYS A O 1
ATOM 3811 N N . ALA A 1 477 ? -2.908 -2.834 35.875 1 45.69 477 ALA A N 1
ATOM 3812 C CA . ALA A 1 477 ? -1.546 -2.387 35.625 1 45.69 477 ALA A CA 1
ATOM 3813 C C . ALA A 1 477 ? -0.761 -3.455 34.844 1 45.69 477 ALA A C 1
ATOM 3815 O O . ALA A 1 477 ? -0.507 -4.539 35.375 1 45.69 477 ALA A O 1
ATOM 3816 N N . TRP A 1 478 ? -1.012 -3.594 33.594 1 42.53 478 TRP A N 1
ATOM 3817 C CA . TRP A 1 478 ? -0.321 -4.598 32.781 1 42.53 478 TRP A CA 1
ATOM 3818 C C . TRP A 1 478 ? 1.188 -4.371 32.812 1 42.53 478 TRP A C 1
ATOM 3820 O O . TRP A 1 478 ? 1.653 -3.232 32.75 1 42.53 478 TRP A O 1
ATOM 3830 N N . LYS A 1 479 ? 1.785 -5.09 33.625 1 44.94 479 LYS A N 1
ATOM 3831 C CA . LYS A 1 479 ? 3.227 -5.062 33.406 1 44.94 479 LYS A CA 1
ATOM 3832 C C . LYS A 1 479 ? 3.547 -5.004 31.906 1 44.94 479 LYS A C 1
ATOM 3834 O O . LYS A 1 479 ? 3.023 -5.797 31.125 1 44.94 479 LYS A O 1
ATOM 3839 N N . THR A 1 480 ? 3.662 -3.814 31.453 1 50.66 480 THR A N 1
ATOM 3840 C CA . THR A 1 480 ? 3.941 -3.494 30.062 1 50.66 480 THR A CA 1
ATOM 3841 C C . THR A 1 480 ? 5.133 -4.297 29.547 1 50.66 480 THR A C 1
ATOM 3843 O O . THR A 1 480 ? 5.645 -4.031 28.453 1 50.66 480 THR A O 1
ATOM 3846 N N . ALA A 1 481 ? 5.82 -5.062 30.594 1 42.94 481 ALA A N 1
ATOM 3847 C CA . ALA A 1 481 ? 7.062 -5.691 30.141 1 42.94 481 ALA A CA 1
ATOM 3848 C C . ALA A 1 481 ? 6.828 -6.535 28.891 1 42.94 481 ALA A C 1
ATOM 3850 O O . ALA A 1 481 ? 5.73 -7.055 28.688 1 42.94 481 ALA A O 1
ATOM 3851 N N . VAL A 1 482 ? 7.746 -6.441 28.094 1 47.44 482 VAL A N 1
ATOM 3852 C CA . VAL A 1 482 ? 8.023 -7.062 26.797 1 47.44 482 VAL A CA 1
ATOM 3853 C C . VAL A 1 482 ? 7.742 -8.562 26.875 1 47.44 482 VAL A C 1
ATOM 3855 O O . VAL A 1 482 ? 7.879 -9.172 27.938 1 47.44 482 VAL A O 1
ATOM 3858 N N . ALA A 1 483 ? 7.207 -9.117 25.906 1 45.91 483 ALA A N 1
ATOM 3859 C CA . ALA A 1 483 ? 6.941 -10.508 25.562 1 45.91 483 ALA A CA 1
ATOM 3860 C C . ALA A 1 483 ? 7.965 -11.438 26.203 1 45.91 483 ALA A C 1
ATOM 3862 O O . ALA A 1 483 ? 7.664 -12.594 26.5 1 45.91 483 ALA A O 1
ATOM 3863 N N . LEU A 1 484 ? 9.18 -10.914 26.516 1 46.97 484 LEU A N 1
ATOM 3864 C CA . LEU A 1 484 ? 10.195 -11.891 26.922 1 46.97 484 LEU A CA 1
ATOM 3865 C C . LEU A 1 484 ? 10.258 -12.008 28.438 1 46.97 484 LEU A C 1
ATOM 3867 O O . LEU A 1 484 ? 11.055 -12.781 28.969 1 46.97 484 LEU A O 1
ATOM 3871 N N . ALA A 1 485 ? 9.562 -11.289 29.172 1 41.94 485 ALA A N 1
ATOM 3872 C CA . ALA A 1 485 ? 9.672 -11.391 30.625 1 41.94 485 ALA A CA 1
ATOM 3873 C C . ALA A 1 485 ? 9.031 -12.68 31.125 1 41.94 485 ALA A C 1
ATOM 3875 O O . ALA A 1 485 ? 8.031 -13.148 30.562 1 41.94 485 ALA A O 1
ATOM 3876 N N . GLU A 1 486 ? 9.648 -13.297 32.062 1 44.53 486 GLU A N 1
ATOM 3877 C CA . GLU A 1 486 ? 9.172 -14.539 32.688 1 44.53 486 GLU A CA 1
ATOM 3878 C C . GLU A 1 486 ? 7.75 -14.383 33.219 1 44.53 486 GLU A C 1
ATOM 3880 O O . GLU A 1 486 ? 7.434 -13.391 33.875 1 44.53 486 GLU A O 1
ATOM 3885 N N . GLY A 1 487 ? 6.816 -15.156 32.906 1 43.31 487 GLY A N 1
ATOM 3886 C CA . GLY A 1 487 ? 5.457 -15.211 33.406 1 43.31 487 GLY A CA 1
ATOM 3887 C C . GLY A 1 487 ? 4.473 -14.391 32.594 1 43.31 487 GLY A C 1
ATOM 3888 O O . GLY A 1 487 ? 3.305 -14.266 32.969 1 43.31 487 GLY A O 1
ATOM 3889 N N . THR A 1 488 ? 5.031 -13.562 31.859 1 42.66 488 THR A N 1
ATOM 3890 C CA . THR A 1 488 ? 4.082 -12.82 31.047 1 42.66 488 THR A CA 1
ATOM 3891 C C . THR A 1 488 ? 3.238 -13.766 30.188 1 42.66 488 THR A C 1
ATOM 3893 O O . THR A 1 488 ? 3.775 -14.625 29.5 1 42.66 488 THR A O 1
ATOM 3896 N N . GLN A 1 489 ? 2.141 -14.133 30.688 1 38.97 489 GLN A N 1
ATOM 3897 C CA . GLN A 1 489 ? 1.215 -14.922 29.875 1 38.97 489 GLN A CA 1
ATOM 3898 C C . GLN A 1 489 ? 0.926 -14.234 28.547 1 38.97 489 GLN A C 1
ATOM 3900 O O . GLN A 1 489 ? 0.319 -13.164 28.516 1 38.97 489 GLN A O 1
ATOM 3905 N N . LEU A 1 490 ? 1.923 -14.227 27.734 1 38.56 490 LEU A N 1
ATOM 3906 C CA . LEU A 1 490 ? 1.509 -13.719 26.422 1 38.56 490 LEU A CA 1
ATOM 3907 C C . LEU A 1 490 ? 0.378 -14.562 25.859 1 38.56 490 LEU A C 1
ATOM 3909 O O . LEU A 1 490 ? 0.424 -15.797 25.922 1 38.56 490 LEU A O 1
ATOM 3913 N N . GLY A 1 491 ? -0.721 -14.078 25.922 1 35.75 491 GLY A N 1
ATOM 3914 C CA . GLY A 1 491 ? -1.709 -14.844 25.172 1 35.75 491 GLY A CA 1
ATOM 3915 C C . GLY A 1 491 ? -1.176 -15.383 23.859 1 35.75 491 GLY A C 1
ATOM 3916 O O . GLY A 1 491 ? -0.229 -14.836 23.297 1 35.75 491 GLY A O 1
ATOM 3917 N N . GLU A 1 492 ? -0.953 -16.641 23.781 1 33.56 492 GLU A N 1
ATOM 3918 C CA . GLU A 1 492 ? -0.627 -17.203 22.484 1 33.56 492 GLU A CA 1
ATOM 3919 C C . GLU A 1 492 ? -1.049 -16.281 21.359 1 33.56 492 GLU A C 1
ATOM 3921 O O . GLU A 1 492 ? -2.219 -15.898 21.25 1 33.56 492 GLU A O 1
ATOM 3926 N N . GLU A 1 493 ? -0.226 -15.297 21.219 1 33.12 493 GLU A N 1
ATOM 3927 C CA . GLU A 1 493 ? -0.566 -14.477 20.078 1 33.12 493 GLU A CA 1
ATOM 3928 C C . GLU A 1 493 ? -1.209 -15.312 18.969 1 33.12 493 GLU A C 1
ATOM 3930 O O . GLU A 1 493 ? -0.643 -16.312 18.531 1 33.12 493 GLU A O 1
ATOM 3935 N N . PRO A 1 494 ? -2.504 -15.367 18.953 1 30.42 494 PRO A N 1
ATOM 3936 C CA . PRO A 1 494 ? -2.955 -16.094 17.766 1 30.42 494 PRO A CA 1
ATOM 3937 C C . PRO A 1 494 ? -2.131 -15.773 16.531 1 30.42 494 PRO A C 1
ATOM 3939 O O . PRO A 1 494 ? -1.531 -14.695 16.453 1 30.42 494 PRO A O 1
ATOM 3942 N N . PRO A 1 495 ? -1.519 -16.719 15.969 1 28.97 495 PRO A N 1
ATOM 3943 C CA . PRO A 1 495 ? -0.9 -16.312 14.703 1 28.97 495 PRO A CA 1
ATOM 3944 C C . PRO A 1 495 ? -1.602 -15.125 14.062 1 28.97 495 PRO A C 1
ATOM 3946 O O . PRO A 1 495 ? -2.834 -15.055 14.062 1 28.97 495 PRO A O 1
ATOM 3949 N N . VAL A 1 496 ? -1.097 -13.906 14.367 1 28.75 496 VAL A N 1
ATOM 3950 C CA . VAL A 1 496 ? -1.638 -12.734 13.688 1 28.75 496 VAL A CA 1
ATOM 3951 C C . VAL A 1 496 ? -2.025 -13.102 12.25 1 28.75 496 VAL A C 1
ATOM 3953 O O . VAL A 1 496 ? -1.162 -13.414 11.43 1 28.75 496 VAL A O 1
ATOM 3956 N N . TYR A 1 497 ? -2.992 -13.836 12.242 1 25.81 497 TYR A N 1
ATOM 3957 C CA . TYR A 1 497 ? -3.473 -13.906 10.859 1 25.81 497 TYR A CA 1
ATOM 3958 C C . TYR A 1 497 ? -3.809 -12.516 10.336 1 25.81 497 TYR A C 1
ATOM 3960 O O . TYR A 1 497 ? -4.273 -11.656 11.086 1 25.81 497 TYR A O 1
ATOM 3968 N N . PHE A 1 498 ? -3.09 -12 9.445 1 24.67 498 PHE A N 1
ATOM 3969 C CA . PHE A 1 498 ? -3.377 -10.711 8.836 1 24.67 498 PHE A CA 1
ATOM 3970 C C . PHE A 1 498 ? -4.871 -10.406 8.875 1 24.67 498 PHE A C 1
ATOM 3972 O O . PHE A 1 498 ? -5.273 -9.25 8.953 1 24.67 498 PHE A O 1
ATOM 3979 N N . GLY A 1 499 ? -5.77 -11.289 8.664 1 24.53 499 GLY A N 1
ATOM 3980 C CA . GLY A 1 499 ? -7.16 -10.914 8.445 1 24.53 499 GLY A CA 1
ATOM 3981 C C . GLY A 1 499 ? -7.918 -10.672 9.742 1 24.53 499 GLY A C 1
ATOM 3982 O O . GLY A 1 499 ? -9.148 -10.688 9.758 1 24.53 499 GLY A O 1
ATOM 3983 N N . ASP A 1 500 ? -7.289 -10.57 10.867 1 27.5 500 ASP A N 1
ATOM 3984 C CA . ASP A 1 500 ? -8.148 -10.602 12.039 1 27.5 500 ASP A CA 1
ATOM 3985 C C . ASP A 1 500 ? -8.844 -9.258 12.25 1 27.5 500 ASP A C 1
ATOM 3987 O O . ASP A 1 500 ? -8.312 -8.375 12.922 1 27.5 500 ASP A O 1
ATOM 3991 N N . TYR A 1 501 ? -9.617 -8.758 11.422 1 23.36 501 TYR A N 1
ATOM 3992 C CA . TYR A 1 501 ? -10.438 -7.648 11.898 1 23.36 501 TYR A CA 1
ATOM 3993 C C . TYR A 1 501 ? -11.242 -8.055 13.133 1 23.36 501 TYR A C 1
ATOM 3995 O O . TYR A 1 501 ? -11.281 -7.32 14.125 1 23.36 501 TYR A O 1
ATOM 4003 N N . LYS A 1 502 ? -12.359 -8.875 13.164 1 24.58 502 LYS A N 1
ATOM 4004 C CA . LYS A 1 502 ? -13.523 -8.719 14.023 1 24.58 502 LYS A CA 1
ATOM 4005 C C . LYS A 1 502 ? -13.289 -9.367 15.391 1 24.58 502 LYS A C 1
ATOM 4007 O O . LYS A 1 502 ? -14.234 -9.547 16.172 1 24.58 502 LYS A O 1
ATOM 4012 N N . ARG A 1 503 ? -12.406 -9.945 15.984 1 26.83 503 ARG A N 1
ATOM 4013 C CA . ARG A 1 503 ? -12.992 -10.672 17.109 1 26.83 503 ARG A CA 1
ATOM 4014 C C . ARG A 1 503 ? -13.367 -9.711 18.234 1 26.83 503 ARG A C 1
ATOM 4016 O O . ARG A 1 503 ? -12.523 -8.984 18.75 1 26.83 503 ARG A O 1
ATOM 4023 N N . LYS A 1 504 ? -14.75 -9.594 18.547 1 24.52 504 LYS A N 1
ATOM 4024 C CA . LYS A 1 504 ? -15.547 -9.133 19.672 1 24.52 504 LYS A CA 1
ATOM 4025 C C . LYS A 1 504 ? -15.133 -9.844 20.969 1 24.52 504 LYS A C 1
ATOM 4027 O O . LYS A 1 504 ? -15.562 -9.453 22.062 1 24.52 504 LYS A O 1
ATOM 4032 N N . LYS A 1 505 ? -14.578 -10.875 21.422 1 25.67 505 LYS A N 1
ATOM 4033 C CA . LYS A 1 505 ? -15.195 -11.594 22.531 1 25.67 505 LYS A CA 1
ATOM 4034 C C . LYS A 1 505 ? -15.141 -10.773 23.812 1 25.67 505 LYS A C 1
ATOM 4036 O O . LYS A 1 505 ? -14.117 -10.75 24.5 1 25.67 505 LYS A O 1
ATOM 4041 N N . SER A 1 506 ? -15.672 -9.766 24.141 1 23.12 506 SER A N 1
ATOM 4042 C CA . SER A 1 506 ? -15.617 -9.625 25.594 1 23.12 506 SER A CA 1
ATOM 4043 C C . SER A 1 506 ? -16.594 -10.578 26.281 1 23.12 506 SER A C 1
ATOM 4045 O O . SER A 1 506 ? -17.703 -10.188 26.641 1 23.12 506 SER A O 1
ATOM 4047 N N . PRO A 1 507 ? -16.953 -11.828 26.375 1 22.61 507 PRO A N 1
ATOM 4048 C CA . PRO A 1 507 ? -18.062 -11.984 27.312 1 22.61 507 PRO A CA 1
ATOM 4049 C C . PRO A 1 507 ? -17.797 -11.336 28.672 1 22.61 507 PRO A C 1
ATOM 4051 O O . PRO A 1 507 ? -16.641 -10.992 28.969 1 22.61 507 PRO A O 1
ATOM 4054 N N . GLY A 1 508 ? -18.5 -11.445 29.938 1 25.7 508 GLY A N 1
ATOM 4055 C CA . GLY A 1 508 ? -18.375 -11.656 31.375 1 25.7 508 GLY A CA 1
ATOM 4056 C C . GLY A 1 508 ? -17.297 -12.656 31.734 1 25.7 508 GLY A C 1
ATOM 4057 O O . GLY A 1 508 ? -16.469 -12.391 32.625 1 25.7 508 GLY A O 1
ATOM 4058 N N . ALA A 1 509 ? -17.781 -14.102 31.922 1 25.62 509 ALA A N 1
ATOM 4059 C CA . ALA A 1 509 ? -18.641 -15.266 32.094 1 25.62 509 ALA A CA 1
ATOM 4060 C C . ALA A 1 509 ? -18.203 -16.406 31.203 1 25.62 509 ALA A C 1
ATOM 4062 O O . ALA A 1 509 ? -17.469 -16.203 30.234 1 25.62 509 ALA A O 1
ATOM 4063 N N . PRO A 1 510 ? -18.984 -17.125 30.219 1 26.69 510 PRO A N 1
ATOM 4064 C CA . PRO A 1 510 ? -18.859 -18.422 29.547 1 26.69 510 PRO A CA 1
ATOM 4065 C C . PRO A 1 510 ? -17.609 -18.516 28.672 1 26.69 510 PRO A C 1
ATOM 4067 O O . PRO A 1 510 ? -17.078 -17.484 28.25 1 26.69 510 PRO A O 1
ATOM 4070 N N . LEU A 1 511 ? -17.219 -19.875 28.219 1 25.3 511 LEU A N 1
ATOM 4071 C CA . LEU A 1 511 ? -16.047 -20.609 27.766 1 25.3 511 LEU A CA 1
ATOM 4072 C C . LEU A 1 511 ? -15.453 -19.953 26.516 1 25.3 511 LEU A C 1
ATOM 4074 O O . LEU A 1 511 ? -16.188 -19.531 25.625 1 25.3 511 LEU A O 1
ATOM 4078 N N . GLU A 1 512 ? -14.305 -19.453 26.484 1 27.33 512 GLU A N 1
ATOM 4079 C CA . GLU A 1 512 ? -13.195 -19.031 25.641 1 27.33 512 GLU A CA 1
ATOM 4080 C C . GLU A 1 512 ? -13.242 -19.75 24.297 1 27.33 512 GLU A C 1
ATOM 4082 O O . GLU A 1 512 ? -12.352 -19.578 23.453 1 27.33 512 GLU A O 1
ATOM 4087 N N . SER A 1 513 ? -14.039 -20.875 24.094 1 26.91 513 SER A N 1
ATOM 4088 C CA . SER A 1 513 ? -14.422 -21.812 23.031 1 26.91 513 SER A CA 1
ATOM 4089 C C . SER A 1 513 ? -15.078 -21.078 21.875 1 26.91 513 SER A C 1
ATOM 4091 O O . SER A 1 513 ? -15.047 -21.562 20.734 1 26.91 513 SER A O 1
ATOM 4093 N N . ASP A 1 514 ? -15.945 -20.078 22.078 1 25.95 514 ASP A N 1
ATOM 4094 C CA . ASP A 1 514 ? -16.953 -19.625 21.125 1 25.95 514 ASP A CA 1
ATOM 4095 C C . ASP A 1 514 ? -16.375 -18.562 20.188 1 25.95 514 ASP A C 1
ATOM 4097 O O . ASP A 1 514 ? -16.953 -18.281 19.141 1 25.95 514 ASP A O 1
ATOM 4101 N N . LEU A 1 515 ? -15.672 -17.625 20.656 1 29.48 515 LEU A N 1
ATOM 4102 C CA . LEU A 1 515 ? -15.242 -16.531 19.781 1 29.48 515 LEU A CA 1
ATOM 4103 C C . LEU A 1 515 ? -14.266 -17.047 18.734 1 29.48 515 LEU A C 1
ATOM 4105 O O . LEU A 1 515 ? -13.945 -16.344 17.766 1 29.48 515 LEU A O 1
ATOM 4109 N N . ARG A 1 516 ? -13.406 -17.969 18.969 1 30.27 516 ARG A N 1
ATOM 4110 C CA . ARG A 1 516 ? -12.531 -18.781 18.109 1 30.27 516 ARG A CA 1
ATOM 4111 C C . ARG A 1 516 ? -13.328 -19.469 17.016 1 30.27 516 ARG A C 1
ATOM 4113 O O . ARG A 1 516 ? -12.75 -20.109 16.125 1 30.27 516 ARG A O 1
ATOM 4120 N N . ARG A 1 517 ? -14.477 -19.797 17.266 1 29.72 517 ARG A N 1
ATOM 4121 C CA . ARG A 1 517 ? -15.352 -20.562 16.375 1 29.72 517 ARG A CA 1
ATOM 4122 C C . ARG A 1 517 ? -15.766 -19.734 15.164 1 29.72 517 ARG A C 1
ATOM 4124 O O . ARG A 1 517 ? -15.938 -20.266 14.07 1 29.72 517 ARG A O 1
ATOM 4131 N N . ASP A 1 518 ? -16.156 -18.469 15.352 1 32.38 518 ASP A N 1
ATOM 4132 C CA . ASP A 1 518 ? -16.703 -17.734 14.203 1 32.38 518 ASP A CA 1
ATOM 4133 C C . ASP A 1 518 ? -15.609 -17.359 13.211 1 32.38 518 ASP A C 1
ATOM 4135 O O . ASP A 1 518 ? -15.836 -17.344 12 1 32.38 518 ASP A O 1
ATOM 4139 N N . GLN A 1 519 ? -14.414 -16.766 13.617 1 35.16 519 GLN A N 1
ATOM 4140 C CA . GLN A 1 519 ? -13.336 -16.422 12.703 1 35.16 519 GLN A CA 1
ATOM 4141 C C . GLN A 1 519 ? -12.688 -17.672 12.109 1 35.16 519 GLN A C 1
ATOM 4143 O O . GLN A 1 519 ? -12.242 -17.656 10.961 1 35.16 519 GLN A O 1
ATOM 4148 N N . GLU A 1 520 ? -12.414 -18.641 12.875 1 37.34 520 GLU A N 1
ATOM 4149 C CA . GLU A 1 520 ? -11.906 -19.922 12.414 1 37.34 520 GLU A CA 1
ATOM 4150 C C . GLU A 1 520 ? -12.844 -20.547 11.383 1 37.34 520 GLU A C 1
ATOM 4152 O O . GLU A 1 520 ? -12.406 -21.297 10.516 1 37.34 520 GLU A O 1
ATOM 4157 N N . GLU A 1 521 ? -14.062 -20.391 11.562 1 40.59 521 GLU A N 1
ATOM 4158 C CA . GLU A 1 521 ? -15.086 -20.984 10.719 1 40.59 521 GLU A CA 1
ATOM 4159 C C . GLU A 1 521 ? -15.023 -20.438 9.297 1 40.59 521 GLU A C 1
ATOM 4161 O O . GLU A 1 521 ? -15.266 -21.172 8.328 1 40.59 521 GLU A O 1
ATOM 4166 N N . SER A 1 522 ? -14.805 -19.141 9.219 1 46.69 522 SER A N 1
ATOM 4167 C CA . SER A 1 522 ? -14.812 -18.516 7.898 1 46.69 522 SER A CA 1
ATOM 4168 C C . SER A 1 522 ? -13.555 -18.875 7.109 1 46.69 522 SER A C 1
ATOM 4170 O O . SER A 1 522 ? -13.602 -19.016 5.887 1 46.69 522 SER A O 1
ATOM 4172 N N . GLU A 1 523 ? -12.406 -19.156 7.82 1 54.03 523 GLU A N 1
ATOM 4173 C CA . GLU A 1 523 ? -11.141 -19.453 7.16 1 54.03 523 GLU A CA 1
ATOM 4174 C C . GLU A 1 523 ? -11.148 -20.859 6.559 1 54.03 523 GLU A C 1
ATOM 4176 O O . GLU A 1 523 ? -10.234 -21.219 5.82 1 54.03 523 GLU A O 1
ATOM 4181 N N . GLU A 1 524 ? -12.32 -21.391 6.582 1 73.44 524 GLU A N 1
ATOM 4182 C CA . GLU A 1 524 ? -12.438 -22.766 6.113 1 73.44 524 GLU A CA 1
ATOM 4183 C C . GLU A 1 524 ? -13.164 -22.828 4.773 1 73.44 524 GLU A C 1
ATOM 4185 O O . GLU A 1 524 ? -13.477 -23.922 4.285 1 73.44 524 GLU A O 1
ATOM 4190 N N . LEU A 1 525 ? -13.32 -21.656 4.207 1 89 525 LEU A N 1
ATOM 4191 C CA . LEU A 1 525 ? -14 -21.672 2.916 1 89 525 LEU A CA 1
ATOM 4192 C C . LEU A 1 525 ? -12.992 -21.641 1.772 1 89 525 LEU A C 1
ATOM 4194 O O . LEU A 1 525 ? -11.992 -20.922 1.844 1 89 525 LEU A O 1
ATOM 4198 N N . HIS A 1 526 ? -13.164 -22.484 0.797 1 94.94 526 HIS A N 1
ATOM 4199 C CA . HIS A 1 526 ? -12.445 -22.422 -0.469 1 94.94 526 HIS A CA 1
ATOM 4200 C C . HIS A 1 526 ? -13.398 -22.156 -1.632 1 94.94 526 HIS A C 1
ATOM 4202 O O . HIS A 1 526 ? -14.203 -23.031 -1.985 1 94.94 526 HIS A O 1
ATOM 4208 N N . PHE A 1 527 ? -13.328 -20.953 -2.158 1 97.69 527 PHE A N 1
ATOM 4209 C CA . PHE A 1 527 ? -14.117 -20.594 -3.33 1 97.69 527 PHE A CA 1
ATOM 4210 C C . PHE A 1 527 ? -13.43 -21.062 -4.609 1 97.69 527 PHE A C 1
ATOM 4212 O O . PHE A 1 527 ? -12.211 -20.922 -4.75 1 97.69 527 PHE A O 1
ATOM 4219 N N . VAL A 1 528 ? -14.18 -21.688 -5.504 1 98.44 528 VAL A N 1
ATOM 4220 C CA . VAL A 1 528 ? -13.602 -22.188 -6.75 1 98.44 528 VAL A CA 1
ATOM 4221 C C . VAL A 1 528 ? -14.57 -21.922 -7.906 1 98.44 528 VAL A C 1
ATOM 4223 O O . VAL A 1 528 ? -15.789 -22 -7.734 1 98.44 528 VAL A O 1
ATOM 4226 N N . PHE A 1 529 ? -14.062 -21.547 -9.023 1 98.25 529 PHE A N 1
ATOM 4227 C CA . PHE A 1 529 ? -14.852 -21.375 -10.242 1 98.25 529 PHE A CA 1
ATOM 4228 C C . PHE A 1 529 ? -14.062 -21.844 -11.461 1 98.25 529 PHE A C 1
ATOM 4230 O O . PHE A 1 529 ? -12.836 -21.922 -11.422 1 98.25 529 PHE A O 1
ATOM 4237 N N . THR A 1 530 ? -14.773 -22.219 -12.469 1 97.19 530 THR A N 1
ATOM 4238 C CA . THR A 1 530 ? -14.172 -22.812 -13.656 1 97.19 530 THR A CA 1
ATOM 4239 C C . THR A 1 530 ? -14.375 -21.906 -14.867 1 97.19 530 THR A C 1
ATOM 4241 O O . THR A 1 530 ? -15.438 -21.297 -15.023 1 97.19 530 THR A O 1
ATOM 4244 N N . THR A 1 531 ? -13.312 -21.844 -15.664 1 96 531 THR A N 1
ATOM 4245 C CA . THR A 1 531 ? -13.367 -21.016 -16.875 1 96 531 THR A CA 1
ATOM 4246 C C . THR A 1 531 ? -12.625 -21.688 -18.016 1 96 531 THR A C 1
ATOM 4248 O O . THR A 1 531 ? -11.82 -22.609 -17.797 1 96 531 THR A O 1
ATOM 4251 N N . SER A 1 532 ? -13.039 -21.25 -19.172 1 91.69 532 SER A N 1
ATOM 4252 C CA . SER A 1 532 ? -12.156 -21.484 -20.312 1 91.69 532 SER A CA 1
ATOM 4253 C C . SER A 1 532 ? -11.102 -20.375 -20.422 1 91.69 532 SER A C 1
ATOM 4255 O O . SER A 1 532 ? -10.984 -19.531 -19.531 1 91.69 532 SER A O 1
ATOM 4257 N N . CYS A 1 533 ? -10.281 -20.406 -21.422 1 88.75 533 CYS A N 1
ATOM 4258 C CA . CYS A 1 533 ? -9.242 -19.406 -21.625 1 88.75 533 CYS A CA 1
ATOM 4259 C C . CYS A 1 533 ? -9.656 -18.391 -22.688 1 88.75 533 CYS A C 1
ATOM 4261 O O . CYS A 1 533 ? -8.82 -17.922 -23.453 1 88.75 533 CYS A O 1
ATOM 4263 N N . GLU A 1 534 ? -10.938 -18.156 -22.688 1 86.69 534 GLU A N 1
ATOM 4264 C CA . GLU A 1 534 ? -11.469 -17.156 -23.609 1 86.69 534 GLU A CA 1
ATOM 4265 C C . GLU A 1 534 ? -11.43 -15.758 -22.984 1 86.69 534 GLU A C 1
ATOM 4267 O O . GLU A 1 534 ? -11.5 -15.609 -21.766 1 86.69 534 GLU A O 1
ATOM 4272 N N . PRO A 1 535 ? -11.344 -14.719 -23.797 1 84.5 535 PRO A N 1
ATOM 4273 C CA . PRO A 1 535 ? -11.18 -13.352 -23.297 1 84.5 535 PRO A CA 1
ATOM 4274 C C . PRO A 1 535 ? -12.32 -12.93 -22.375 1 84.5 535 PRO A C 1
ATOM 4276 O O . PRO A 1 535 ? -12.086 -12.242 -21.375 1 84.5 535 PRO A O 1
ATOM 4279 N N . HIS A 1 536 ? -13.578 -13.312 -22.719 1 88.56 536 HIS A N 1
ATOM 4280 C CA . HIS A 1 536 ? -14.688 -12.883 -21.875 1 88.56 536 HIS A CA 1
ATOM 4281 C C . HIS A 1 536 ? -14.625 -13.547 -20.5 1 88.56 536 HIS A C 1
ATOM 4283 O O . HIS A 1 536 ? -15.047 -12.961 -19.5 1 88.56 536 HIS A O 1
ATOM 4289 N N . GLN A 1 537 ? -14.062 -14.742 -20.406 1 91.81 537 GLN A N 1
ATOM 4290 C CA . GLN A 1 537 ? -13.938 -15.406 -19.109 1 91.81 537 GLN A CA 1
ATOM 4291 C C . GLN A 1 537 ? -12.758 -14.852 -18.328 1 91.81 537 GLN A C 1
ATOM 4293 O O . GLN A 1 537 ? -12.766 -14.883 -17.094 1 91.81 537 GLN A O 1
ATOM 4298 N N . ASP A 1 538 ? -11.812 -14.281 -19.094 1 90.25 538 ASP A N 1
ATOM 4299 C CA . ASP A 1 538 ? -10.68 -13.641 -18.422 1 90.25 538 ASP A CA 1
ATOM 4300 C C . ASP A 1 538 ? -11.125 -12.398 -17.656 1 90.25 538 ASP A C 1
ATOM 4302 O O . ASP A 1 538 ? -10.812 -12.242 -16.469 1 90.25 538 ASP A O 1
ATOM 4306 N N . TRP A 1 539 ? -11.891 -11.523 -18.344 1 91.62 539 TRP A N 1
ATOM 4307 C CA . TRP A 1 539 ? -12.258 -10.305 -17.625 1 91.62 539 TRP A CA 1
ATOM 4308 C C . TRP A 1 539 ? -13.305 -10.602 -16.547 1 91.62 539 TRP A C 1
ATOM 4310 O O . TRP A 1 539 ? -13.336 -9.938 -15.508 1 91.62 539 TRP A O 1
ATOM 4320 N N . GLN A 1 540 ? -14.188 -11.609 -16.75 1 94.94 540 GLN A N 1
ATOM 4321 C CA . GLN A 1 540 ? -15.125 -12.016 -15.711 1 94.94 540 GLN A CA 1
ATOM 4322 C C . GLN A 1 540 ? -14.383 -12.5 -14.469 1 94.94 540 GLN A C 1
ATOM 4324 O O . GLN A 1 540 ? -14.727 -12.125 -13.344 1 94.94 540 GLN A O 1
ATOM 4329 N N . SER A 1 541 ? -13.352 -13.336 -14.734 1 95.81 541 SER A N 1
ATOM 4330 C CA . SER A 1 541 ? -12.547 -13.867 -13.641 1 95.81 541 SER A CA 1
ATOM 4331 C C . SER A 1 541 ? -11.859 -12.742 -12.867 1 95.81 541 SER A C 1
ATOM 4333 O O . SER A 1 541 ? -11.805 -12.773 -11.633 1 95.81 541 SER A O 1
ATOM 4335 N N . GLU A 1 542 ? -11.359 -11.82 -13.648 1 95.06 542 GLU A N 1
ATOM 4336 C CA . GLU A 1 542 ? -10.68 -10.68 -13.031 1 95.06 542 GLU A CA 1
ATOM 4337 C C . GLU A 1 542 ? -11.648 -9.867 -12.172 1 95.06 542 GLU A C 1
ATOM 4339 O O . GLU A 1 542 ? -11.312 -9.484 -11.047 1 95.06 542 GLU A O 1
ATOM 4344 N N . ALA A 1 543 ? -12.828 -9.602 -12.695 1 97.06 543 ALA A N 1
ATOM 4345 C CA . ALA A 1 543 ? -13.828 -8.844 -11.945 1 97.06 543 ALA A CA 1
ATOM 4346 C C . ALA A 1 543 ? -14.227 -9.578 -10.664 1 97.06 543 ALA A C 1
ATOM 4348 O O . ALA A 1 543 ? -14.344 -8.969 -9.602 1 97.06 543 ALA A O 1
ATOM 4349 N N . LEU A 1 544 ? -14.383 -10.867 -10.781 1 98.06 544 LEU A N 1
ATOM 4350 C CA . LEU A 1 544 ? -14.727 -11.688 -9.625 1 98.06 544 LEU A CA 1
ATOM 4351 C C . LEU A 1 544 ? -13.633 -11.625 -8.57 1 98.06 544 LEU A C 1
ATOM 4353 O O . LEU A 1 544 ? -13.914 -11.414 -7.387 1 98.06 544 LEU A O 1
ATOM 4357 N N . ALA A 1 545 ? -12.406 -11.758 -9 1 97.19 545 ALA A N 1
ATOM 4358 C CA . ALA A 1 545 ? -11.273 -11.727 -8.078 1 97.19 545 ALA A CA 1
ATOM 4359 C C . ALA A 1 545 ? -11.164 -10.367 -7.387 1 97.19 545 ALA A C 1
ATOM 4361 O O . ALA A 1 545 ? -10.922 -10.297 -6.18 1 97.19 545 ALA A O 1
ATOM 4362 N N . GLN A 1 546 ? -11.367 -9.312 -8.141 1 96.69 546 GLN A N 1
ATOM 4363 C CA . GLN A 1 546 ? -11.273 -7.973 -7.57 1 96.69 546 GLN A CA 1
ATOM 4364 C C . GLN A 1 546 ? -12.375 -7.73 -6.551 1 96.69 546 GLN A C 1
ATOM 4366 O O . GLN A 1 546 ? -12.133 -7.156 -5.488 1 96.69 546 GLN A O 1
ATOM 4371 N N . THR A 1 547 ? -13.578 -8.141 -6.863 1 97.5 547 THR A N 1
ATOM 4372 C CA . THR A 1 547 ? -14.688 -7.902 -5.949 1 97.5 547 THR A CA 1
ATOM 4373 C C . THR A 1 547 ? -14.57 -8.781 -4.711 1 97.5 547 THR A C 1
ATOM 4375 O O . THR A 1 547 ? -14.977 -8.383 -3.615 1 97.5 547 THR A O 1
ATOM 4378 N N . PHE A 1 548 ? -13.961 -9.992 -4.879 1 96.81 548 PHE A N 1
ATOM 4379 C CA . PHE A 1 548 ? -13.641 -10.867 -3.756 1 96.81 548 PHE A CA 1
ATOM 4380 C C . PHE A 1 548 ? -12.758 -10.141 -2.742 1 96.81 548 PHE A C 1
ATOM 4382 O O . PHE A 1 548 ? -13.047 -10.148 -1.544 1 96.81 548 PHE A O 1
ATOM 4389 N N . ALA A 1 549 ? -11.75 -9.547 -3.246 1 93.12 549 ALA A N 1
ATOM 4390 C CA . ALA A 1 549 ? -10.805 -8.82 -2.4 1 93.12 549 ALA A CA 1
ATOM 4391 C C . ALA A 1 549 ? -11.445 -7.559 -1.823 1 93.12 549 ALA A C 1
ATOM 4393 O O . ALA A 1 549 ? -11.25 -7.234 -0.65 1 93.12 549 ALA A O 1
ATOM 4394 N N . ARG A 1 550 ? -12.258 -6.859 -2.584 1 92.31 550 ARG A N 1
ATOM 4395 C CA . ARG A 1 550 ? -12.812 -5.566 -2.199 1 92.31 550 ARG A CA 1
ATOM 4396 C C . ARG A 1 550 ? -13.758 -5.703 -1.013 1 92.31 550 ARG A C 1
ATOM 4398 O O . ARG A 1 550 ? -13.789 -4.848 -0.129 1 92.31 550 ARG A O 1
ATOM 4405 N N . VAL A 1 551 ? -14.555 -6.766 -1 1 91.69 551 VAL A N 1
ATOM 4406 C CA . VAL A 1 551 ? -15.531 -6.922 0.079 1 91.69 551 VAL A CA 1
ATOM 4407 C C . VAL A 1 551 ? -14.852 -7.539 1.3 1 91.69 551 VAL A C 1
ATOM 4409 O O . VAL A 1 551 ? -15.5 -7.801 2.314 1 91.69 551 VAL A O 1
ATOM 4412 N N . GLY A 1 552 ? -13.562 -7.914 1.141 1 87.06 552 GLY A N 1
ATOM 4413 C CA . GLY A 1 552 ? -12.836 -8.523 2.244 1 87.06 552 GLY A CA 1
ATOM 4414 C C . GLY A 1 552 ? -13.227 -9.961 2.5 1 87.06 552 GLY A C 1
ATOM 4415 O O . GLY A 1 552 ? -13.289 -10.398 3.652 1 87.06 552 GLY A O 1
ATOM 4416 N N . GLN A 1 553 ? -13.586 -10.648 1.396 1 90.81 553 GLN A N 1
ATOM 4417 C CA . GLN A 1 553 ? -13.992 -12.047 1.534 1 90.81 553 GLN A CA 1
ATOM 4418 C C . GLN A 1 553 ? -12.859 -12.891 2.117 1 90.81 553 GLN A C 1
ATOM 4420 O O . GLN A 1 553 ? -11.734 -12.844 1.629 1 90.81 553 GLN A O 1
ATOM 4425 N N . ARG A 1 554 ? -13.227 -13.625 3.135 1 83.62 554 ARG A N 1
ATOM 4426 C CA . ARG A 1 554 ? -12.258 -14.547 3.732 1 83.62 554 ARG A CA 1
ATOM 4427 C C . ARG A 1 554 ? -12.258 -15.891 3.01 1 83.62 554 ARG A C 1
ATOM 4429 O O . ARG A 1 554 ? -13.258 -16.266 2.383 1 83.62 554 ARG A O 1
ATOM 4436 N N . GLY A 1 555 ? -11.102 -16.562 3.1 1 87.31 555 GLY A N 1
ATOM 4437 C CA . GLY A 1 555 ? -10.961 -17.859 2.453 1 87.31 555 GLY A CA 1
ATOM 4438 C C . GLY A 1 555 ? -10.094 -17.812 1.209 1 87.31 555 GLY A C 1
ATOM 4439 O O . GLY A 1 555 ? -9.617 -16.75 0.815 1 87.31 555 GLY A O 1
ATOM 4440 N N . ALA A 1 556 ? -9.945 -18.984 0.604 1 90 556 ALA A N 1
ATOM 4441 C CA . ALA A 1 556 ? -9.133 -19.109 -0.606 1 90 556 ALA A CA 1
ATOM 4442 C C . ALA A 1 556 ? -10 -18.969 -1.857 1 90 556 ALA A C 1
ATOM 4444 O O . ALA A 1 556 ? -11.211 -19.188 -1.815 1 90 556 ALA A O 1
ATOM 4445 N N . LEU A 1 557 ? -9.461 -18.5 -2.877 1 94.44 557 LEU A N 1
ATOM 4446 C CA . LEU A 1 557 ? -10.109 -18.375 -4.176 1 94.44 557 LEU A CA 1
ATOM 4447 C C . LEU A 1 557 ? -9.281 -19.031 -5.27 1 94.44 557 LEU A C 1
ATOM 4449 O O . LEU A 1 557 ? -8.086 -18.75 -5.402 1 94.44 557 LEU A O 1
ATOM 4453 N N . THR A 1 558 ? -9.859 -19.984 -6.023 1 96.75 558 THR A N 1
ATOM 4454 C CA . THR A 1 558 ? -9.141 -20.656 -7.094 1 96.75 558 THR A CA 1
ATOM 4455 C C . THR A 1 558 ? -9.891 -20.531 -8.414 1 96.75 558 THR A C 1
ATOM 4457 O O . THR A 1 558 ? -11.109 -20.75 -8.461 1 96.75 558 THR A O 1
ATOM 4460 N N . ARG A 1 559 ? -9.242 -20.156 -9.461 1 97.69 559 ARG A N 1
ATOM 4461 C CA . ARG A 1 559 ? -9.719 -20.234 -10.836 1 97.69 559 ARG A CA 1
ATOM 4462 C C . ARG A 1 559 ? -9.195 -21.484 -11.531 1 97.69 559 ARG A C 1
ATOM 4464 O O . ARG A 1 559 ? -7.98 -21.688 -11.625 1 97.69 559 ARG A O 1
ATOM 4471 N N . ILE A 1 560 ? -10.062 -22.344 -11.945 1 97.81 560 ILE A N 1
ATOM 4472 C CA . ILE A 1 560 ? -9.68 -23.469 -12.805 1 97.81 560 ILE A CA 1
ATOM 4473 C C . ILE A 1 560 ? -9.781 -23.047 -14.273 1 97.81 560 ILE A C 1
ATOM 4475 O O . ILE A 1 560 ? -10.883 -22.781 -14.773 1 97.81 560 ILE A O 1
ATOM 4479 N N . ALA A 1 561 ? -8.656 -22.922 -14.906 1 96.12 561 ALA A N 1
ATOM 4480 C CA . ALA A 1 561 ? -8.594 -22.5 -16.312 1 96.12 561 ALA A CA 1
ATOM 4481 C C . ALA A 1 561 ? -8.391 -23.703 -17.234 1 96.12 561 ALA A C 1
ATOM 4483 O O . ALA A 1 561 ? -7.371 -24.391 -17.156 1 96.12 561 ALA A O 1
ATOM 4484 N N . SER A 1 562 ? -9.328 -23.906 -18.125 1 94.44 562 SER A N 1
ATOM 4485 C CA . SER A 1 562 ? -9.297 -25.078 -18.984 1 94.44 562 SER A CA 1
ATOM 4486 C C . SER A 1 562 ? -8.992 -24.703 -20.422 1 94.44 562 SER A C 1
ATOM 4488 O O . SER A 1 562 ? -9.461 -23.688 -20.922 1 94.44 562 SER A O 1
ATOM 4490 N N . GLY A 1 563 ? -8.188 -25.5 -21.016 1 91.88 563 GLY A N 1
ATOM 4491 C CA . GLY A 1 563 ? -7.988 -25.438 -22.453 1 91.88 563 GLY A CA 1
ATOM 4492 C C . GLY A 1 563 ? -7.105 -24.281 -22.875 1 91.88 563 GLY A C 1
ATOM 4493 O O . GLY A 1 563 ? -7.219 -23.781 -24 1 91.88 563 GLY A O 1
ATOM 4494 N N . CYS A 1 564 ? -6.27 -23.781 -22 1 91.88 564 CYS A N 1
ATOM 4495 C CA . CYS A 1 564 ? -5.387 -22.656 -22.328 1 91.88 564 CYS A CA 1
ATOM 4496 C C . CYS A 1 564 ? -4.137 -23.156 -23.047 1 91.88 564 CYS A C 1
ATOM 4498 O O . CYS A 1 564 ? -3.6 -24.219 -22.719 1 91.88 564 CYS A O 1
ATOM 4500 N N . SER A 1 565 ? -3.758 -22.406 -24.078 1 89.69 565 SER A N 1
ATOM 4501 C CA . SER A 1 565 ? -2.443 -22.656 -24.656 1 89.69 565 SER A CA 1
ATOM 4502 C C . SER A 1 565 ? -1.329 -22.344 -23.656 1 89.69 565 SER A C 1
ATOM 4504 O O . SER A 1 565 ? -1.556 -21.656 -22.672 1 89.69 565 SER A O 1
ATOM 4506 N N . ASP A 1 566 ? -0.18 -22.812 -23.922 1 84.94 566 ASP A N 1
ATOM 4507 C CA . ASP A 1 566 ? 0.954 -22.578 -23.031 1 84.94 566 ASP A CA 1
ATOM 4508 C C . ASP A 1 566 ? 1.241 -21.078 -22.891 1 84.94 566 ASP A C 1
ATOM 4510 O O . ASP A 1 566 ? 1.496 -20.594 -21.781 1 84.94 566 ASP A O 1
ATOM 4514 N N . ASP A 1 567 ? 1.187 -20.375 -23.984 1 83.62 567 ASP A N 1
ATOM 4515 C CA . ASP A 1 567 ? 1.444 -18.938 -23.969 1 83.62 567 ASP A CA 1
ATOM 4516 C C . ASP A 1 567 ? 0.367 -18.188 -23.172 1 83.62 567 ASP A C 1
ATOM 4518 O O . ASP A 1 567 ? 0.665 -17.234 -22.453 1 83.62 567 ASP A O 1
ATOM 4522 N N . ALA A 1 568 ? -0.831 -18.688 -23.312 1 88 568 ALA A N 1
ATOM 4523 C CA . ALA A 1 568 ? -1.935 -18.062 -22.594 1 88 568 ALA A CA 1
ATOM 4524 C C . ALA A 1 568 ? -1.806 -18.281 -21.094 1 88 568 ALA A C 1
ATOM 4526 O O . ALA A 1 568 ? -2.125 -17.391 -20.297 1 88 568 ALA A O 1
ATOM 4527 N N . VAL A 1 569 ? -1.376 -19.484 -20.734 1 88.56 569 VAL A N 1
ATOM 4528 C CA . VAL A 1 569 ? -1.176 -19.797 -19.312 1 88.56 569 VAL A CA 1
ATOM 4529 C C . VAL A 1 569 ? -0.089 -18.891 -18.734 1 88.56 569 VAL A C 1
ATOM 4531 O O . VAL A 1 569 ? -0.245 -18.344 -17.641 1 88.56 569 VAL A O 1
ATOM 4534 N N . LYS A 1 570 ? 1.005 -18.766 -19.5 1 82.38 570 LYS A N 1
ATOM 4535 C CA . LYS A 1 570 ? 2.109 -17.922 -19.062 1 82.38 570 LYS A CA 1
ATOM 4536 C C . LYS A 1 570 ? 1.637 -16.5 -18.812 1 82.38 570 LYS A C 1
ATOM 4538 O O . LYS A 1 570 ? 1.951 -15.906 -17.781 1 82.38 570 LYS A O 1
ATOM 4543 N N . GLU A 1 571 ? 0.93 -16.031 -19.703 1 82.88 571 GLU A N 1
ATOM 4544 C CA . GLU A 1 571 ? 0.429 -14.664 -19.609 1 82.88 571 GLU A CA 1
ATOM 4545 C C . GLU A 1 571 ? -0.549 -14.523 -18.438 1 82.88 571 GLU A C 1
ATOM 4547 O O . GLU A 1 571 ? -0.529 -13.516 -17.719 1 82.88 571 GLU A O 1
ATOM 4552 N N . LEU A 1 572 ? -1.374 -15.477 -18.297 1 88.62 572 LEU A N 1
ATOM 4553 C CA . LEU A 1 572 ? -2.357 -15.492 -17.219 1 88.62 572 LEU A CA 1
ATOM 4554 C C . LEU A 1 572 ? -1.674 -15.461 -15.859 1 88.62 572 LEU A C 1
ATOM 4556 O O . LEU A 1 572 ? -2.064 -14.688 -14.984 1 88.62 572 LEU A O 1
ATOM 4560 N N . LEU A 1 573 ? -0.708 -16.25 -15.734 1 85.38 573 LEU A N 1
ATOM 4561 C CA . LEU A 1 573 ? -0.002 -16.344 -14.461 1 85.38 573 LEU A CA 1
ATOM 4562 C C . LEU A 1 573 ? 0.746 -15.047 -14.156 1 85.38 573 LEU A C 1
ATOM 4564 O O . LEU A 1 573 ? 0.717 -14.555 -13.023 1 85.38 573 LEU A O 1
ATOM 4568 N N . ARG A 1 574 ? 1.393 -14.523 -15.109 1 81.38 574 ARG A N 1
ATOM 4569 C CA . ARG A 1 574 ? 2.129 -13.273 -14.93 1 81.38 574 ARG A CA 1
ATOM 4570 C C . ARG A 1 574 ? 1.197 -12.141 -14.516 1 81.38 574 ARG A C 1
ATOM 4572 O O . ARG A 1 574 ? 1.496 -11.398 -13.578 1 81.38 574 ARG A O 1
ATOM 4579 N N . ARG A 1 575 ? 0.158 -12.062 -15.148 1 83.38 575 ARG A N 1
ATOM 4580 C CA . ARG A 1 575 ? -0.807 -11 -14.875 1 83.38 575 ARG A CA 1
ATOM 4581 C C . ARG A 1 575 ? -1.445 -11.188 -13.5 1 83.38 575 ARG A C 1
ATOM 4583 O O . ARG A 1 575 ? -1.554 -10.234 -12.727 1 83.38 575 ARG A O 1
ATOM 4590 N N . THR A 1 576 ? -1.852 -12.352 -13.203 1 86.94 576 THR A N 1
ATOM 4591 C CA . THR A 1 576 ? -2.568 -12.648 -11.969 1 86.94 576 THR A CA 1
ATOM 4592 C C . THR A 1 576 ? -1.679 -12.398 -10.758 1 86.94 576 THR A C 1
ATOM 4594 O O . THR A 1 576 ? -2.15 -11.922 -9.727 1 86.94 576 THR A O 1
ATOM 4597 N N . GLN A 1 577 ? -0.438 -12.672 -10.938 1 81.69 577 GLN A N 1
ATOM 4598 C CA . GLN A 1 577 ? 0.504 -12.461 -9.844 1 81.69 577 GLN A CA 1
ATOM 4599 C C . GLN A 1 577 ? 0.53 -11 -9.414 1 81.69 577 GLN A C 1
ATOM 4601 O O . GLN A 1 577 ? 0.697 -10.703 -8.227 1 81.69 577 GLN A O 1
ATOM 4606 N N . LYS A 1 578 ? 0.283 -10.18 -10.266 1 81.06 578 LYS A N 1
ATOM 4607 C CA . LYS A 1 578 ? 0.336 -8.75 -9.969 1 81.06 578 LYS A CA 1
ATOM 4608 C C . LYS A 1 578 ? -1.05 -8.211 -9.633 1 81.06 578 LYS A C 1
ATOM 4610 O O . LYS A 1 578 ? -1.21 -7.465 -8.664 1 81.06 578 LYS A O 1
ATOM 4615 N N . SER A 1 579 ? -2.012 -8.57 -10.461 1 88.31 579 SER A N 1
ATOM 4616 C CA . SER A 1 579 ? -3.336 -7.961 -10.352 1 88.31 579 SER A CA 1
ATOM 4617 C C . SER A 1 579 ? -4.125 -8.555 -9.188 1 88.31 579 SER A C 1
ATOM 4619 O O . SER A 1 579 ? -4.867 -7.844 -8.508 1 88.31 579 SER A O 1
ATOM 4621 N N . ALA A 1 580 ? -3.941 -9.828 -9.008 1 90.25 580 ALA A N 1
ATOM 4622 C CA . ALA A 1 580 ? -4.715 -10.547 -8.008 1 90.25 580 ALA A CA 1
ATOM 4623 C C . ALA A 1 580 ? -3.883 -11.648 -7.359 1 90.25 580 ALA A C 1
ATOM 4625 O O . ALA A 1 580 ? -4.195 -12.836 -7.504 1 90.25 580 ALA A O 1
ATOM 4626 N N . PRO A 1 581 ? -2.939 -11.289 -6.562 1 82.94 581 PRO A N 1
ATOM 4627 C CA . PRO A 1 581 ? -2.045 -12.289 -5.965 1 82.94 581 PRO A CA 1
ATOM 4628 C C . PRO A 1 581 ? -2.781 -13.273 -5.062 1 82.94 581 PRO A C 1
ATOM 4630 O O . PRO A 1 581 ? -2.268 -14.359 -4.785 1 82.94 581 PRO A O 1
ATOM 4633 N N . HIS A 1 582 ? -4.012 -12.961 -4.684 1 85.56 582 HIS A N 1
ATOM 4634 C CA . HIS A 1 582 ? -4.805 -13.812 -3.811 1 85.56 582 HIS A CA 1
ATOM 4635 C C . HIS A 1 582 ? -5.527 -14.898 -4.605 1 85.56 582 HIS A C 1
ATOM 4637 O O . HIS A 1 582 ? -6.102 -15.82 -4.027 1 85.56 582 HIS A O 1
ATOM 4643 N N . LEU A 1 583 ? -5.535 -14.789 -5.91 1 92.44 583 LEU A N 1
ATOM 4644 C CA . LEU A 1 583 ? -6.203 -15.742 -6.785 1 92.44 583 LEU A CA 1
ATOM 4645 C C . LEU A 1 583 ? -5.262 -16.875 -7.168 1 92.44 583 LEU A C 1
ATOM 4647 O O . LEU A 1 583 ? -4.234 -16.656 -7.812 1 92.44 583 LEU A O 1
ATOM 4651 N N . ARG A 1 584 ? -5.617 -18.109 -6.809 1 91.5 584 ARG A N 1
ATOM 4652 C CA . ARG A 1 584 ? -4.883 -19.281 -7.242 1 91.5 584 ARG A CA 1
ATOM 4653 C C . ARG A 1 584 ? -5.359 -19.75 -8.617 1 91.5 584 ARG A C 1
ATOM 4655 O O . ARG A 1 584 ? -6.547 -19.656 -8.93 1 91.5 584 ARG A O 1
ATOM 4662 N N . ILE A 1 585 ? -4.414 -20.234 -9.398 1 93.44 585 ILE A N 1
ATOM 4663 C CA . ILE A 1 585 ? -4.754 -20.719 -10.734 1 93.44 585 ILE A CA 1
ATOM 4664 C C . ILE A 1 585 ? -4.484 -22.219 -10.82 1 93.44 585 ILE A C 1
ATOM 4666 O O . ILE A 1 585 ? -3.449 -22.703 -10.359 1 93.44 585 ILE A O 1
ATOM 4670 N N . HIS A 1 586 ? -5.449 -22.984 -11.266 1 95.56 586 HIS A N 1
ATOM 4671 C CA . HIS A 1 586 ? -5.332 -24.391 -11.633 1 95.56 586 HIS A CA 1
ATOM 4672 C C . HIS A 1 586 ? -5.625 -24.609 -13.109 1 95.56 586 HIS A C 1
ATOM 4674 O O . HIS A 1 586 ? -6.664 -24.172 -13.609 1 95.56 586 HIS A O 1
ATOM 4680 N N . VAL A 1 587 ? -4.703 -25.25 -13.836 1 95.12 587 VAL A N 1
ATOM 4681 C CA . VAL A 1 587 ? -4.832 -25.391 -15.281 1 95.12 587 VAL A CA 1
ATOM 4682 C C . VAL A 1 587 ? -5.207 -26.828 -15.625 1 95.12 587 VAL A C 1
ATOM 4684 O O . VAL A 1 587 ? -4.668 -27.766 -15.039 1 95.12 587 VAL A O 1
ATOM 4687 N N . THR A 1 588 ? -6.184 -26.969 -16.484 1 94.56 588 THR A N 1
ATOM 4688 C CA . THR A 1 588 ? -6.594 -28.281 -16.953 1 94.56 588 THR A CA 1
ATOM 4689 C C . THR A 1 588 ? -6.664 -28.312 -18.469 1 94.56 588 THR A C 1
ATOM 4691 O O . THR A 1 588 ? -6.57 -27.281 -19.125 1 94.56 588 THR A O 1
ATOM 4694 N N . ARG A 1 589 ? -6.773 -29.516 -18.984 1 91 589 ARG A N 1
ATOM 4695 C CA . ARG A 1 589 ? -7.066 -29.656 -20.406 1 91 589 ARG A CA 1
ATOM 4696 C C . ARG A 1 589 ? -8.477 -29.172 -20.719 1 91 589 ARG A C 1
ATOM 4698 O O . ARG A 1 589 ? -9.266 -28.906 -19.812 1 91 589 ARG A O 1
ATOM 4705 N N . ASP A 1 590 ? -8.766 -29.062 -21.984 1 91.19 590 ASP A N 1
ATOM 4706 C CA . ASP A 1 590 ? -10.125 -28.719 -22.406 1 91.19 590 ASP A CA 1
ATOM 4707 C C . ASP A 1 590 ? -11.023 -29.953 -22.406 1 91.19 590 ASP A C 1
ATOM 4709 O O . ASP A 1 590 ? -10.68 -30.984 -22.984 1 91.19 590 ASP A O 1
ATOM 4713 N N . PHE A 1 591 ? -12.102 -29.891 -21.734 1 91.25 591 PHE A N 1
ATOM 4714 C CA . PHE A 1 591 ? -12.977 -31.047 -21.625 1 91.25 591 PHE A CA 1
ATOM 4715 C C . PHE A 1 591 ? -14.18 -30.906 -22.562 1 91.25 591 PHE A C 1
ATOM 4717 O O . PHE A 1 591 ? -15.047 -31.766 -22.609 1 91.25 591 PHE A O 1
ATOM 4724 N N . ARG A 1 592 ? -14.148 -29.844 -23.312 1 86.56 592 ARG A N 1
ATOM 4725 C CA . ARG A 1 592 ? -15.312 -29.531 -24.141 1 86.56 592 ARG A CA 1
ATOM 4726 C C . ARG A 1 592 ? -15.57 -30.625 -25.156 1 86.56 592 ARG A C 1
ATOM 4728 O O . ARG A 1 592 ? -16.719 -30.844 -25.562 1 86.56 592 ARG A O 1
ATOM 4735 N N . SER A 1 593 ? -14.422 -31.312 -25.562 1 78.12 593 SER A N 1
ATOM 4736 C CA . SER A 1 593 ? -14.555 -32.281 -26.641 1 78.12 593 SER A CA 1
ATOM 4737 C C . SER A 1 593 ? -14.617 -33.719 -26.094 1 78.12 593 SER A C 1
ATOM 4739 O O . SER A 1 593 ? -14.281 -34.656 -26.797 1 78.12 593 SER A O 1
ATOM 4741 N N . LEU A 1 594 ? -15.008 -33.875 -24.844 1 67.94 594 LEU A N 1
ATOM 4742 C CA . LEU A 1 594 ? -15.086 -35.219 -24.312 1 67.94 594 LEU A CA 1
ATOM 4743 C C . LEU A 1 594 ? -15.859 -36.156 -25.25 1 67.94 594 LEU A C 1
ATOM 4745 O O . LEU A 1 594 ? -16.859 -35.75 -25.844 1 67.94 594 LEU A O 1
ATOM 4749 N N . PRO A 1 595 ? -15.117 -37.344 -25.75 1 54.28 595 PRO A N 1
ATOM 4750 C CA . PRO A 1 595 ? -15.75 -38.312 -26.656 1 54.28 595 PRO A CA 1
ATOM 4751 C C . PRO A 1 595 ? -17.078 -38.844 -26.125 1 54.28 595 PRO A C 1
ATOM 4753 O O . PRO A 1 595 ? -17.281 -38.906 -24.922 1 54.28 595 PRO A O 1
ATOM 4756 N N . SER A 1 596 ? -18.109 -38.75 -26.844 1 49.94 596 SER A N 1
ATOM 4757 C CA . SER A 1 596 ? -19.344 -39.5 -26.594 1 49.94 596 SER A CA 1
ATOM 4758 C C . SER A 1 596 ? -19.062 -40.969 -26.375 1 49.94 596 SER A C 1
ATOM 4760 O O . SER A 1 596 ? -18.25 -41.562 -27.078 1 49.94 596 SER A O 1
ATOM 4762 N N . PHE A 1 597 ? -19.172 -41.469 -25.172 1 39.72 597 PHE A N 1
ATOM 4763 C CA . PHE A 1 597 ? -19.156 -42.906 -24.953 1 39.72 597 PHE A CA 1
ATOM 4764 C C . PHE A 1 597 ? -20.234 -43.594 -25.797 1 39.72 597 PHE A C 1
ATOM 4766 O O . PHE A 1 597 ? -21.391 -43.688 -25.406 1 39.72 597 PHE A O 1
ATOM 4773 N N . LYS A 1 598 ? -20.609 -43.25 -26.938 1 40.84 598 LYS A N 1
ATOM 4774 C CA . LYS A 1 598 ? -21.594 -44.156 -27.469 1 40.84 598 LYS A CA 1
ATOM 4775 C C . LYS A 1 598 ? -21.047 -45.594 -27.562 1 40.84 598 LYS A C 1
ATOM 4777 O O . LYS A 1 598 ? -19.875 -45.781 -27.906 1 40.84 598 LYS A O 1
ATOM 4782 N N . GLU A 1 599 ? -21.672 -46.469 -26.844 1 36.5 599 GLU A N 1
ATOM 4783 C CA . GLU A 1 599 ? -21.609 -47.875 -27.172 1 36.5 599 GLU A CA 1
ATOM 4784 C C . GLU A 1 599 ? -21.672 -48.094 -28.672 1 36.5 599 GLU A C 1
ATOM 4786 O O . GLU A 1 599 ? -22.656 -47.75 -29.328 1 36.5 599 GLU A O 1
ATOM 4791 N N . VAL A 1 600 ? -20.547 -48.125 -29.344 1 36.94 600 VAL A N 1
ATOM 4792 C CA . VAL A 1 600 ? -20.516 -48.562 -30.734 1 36.94 600 VAL A CA 1
ATOM 4793 C C . VAL A 1 600 ? -21.094 -49.969 -30.828 1 36.94 600 VAL A C 1
ATOM 4795 O O . VAL A 1 600 ? -20.594 -50.906 -30.203 1 36.94 600 VAL A O 1
ATOM 4798 N N . SER A 1 601 ? -22.344 -50.188 -31.031 1 33.72 601 SER A N 1
ATOM 4799 C CA . SER A 1 601 ? -22.625 -51.469 -31.641 1 33.72 601 SER A CA 1
ATOM 4800 C C . SER A 1 601 ? -21.719 -51.719 -32.844 1 33.72 601 SER A C 1
ATOM 4802 O O . SER A 1 601 ? -21.188 -50.781 -33.438 1 33.72 601 SER A O 1
ATOM 4804 N N . ASN A 1 602 ? -21.266 -53 -33.312 1 37.16 602 ASN A N 1
ATOM 4805 C CA . ASN A 1 602 ? -20.375 -53.562 -34.312 1 37.16 602 ASN A CA 1
ATOM 4806 C C . ASN A 1 602 ? -20.406 -52.75 -35.594 1 37.16 602 ASN A C 1
ATOM 4808 O O . ASN A 1 602 ? -19.5 -52.844 -36.438 1 37.16 602 ASN A O 1
ATOM 4812 N N . ASP A 1 603 ? -21.641 -52.625 -36.344 1 37.03 603 ASP A N 1
ATOM 4813 C CA . ASP A 1 603 ? -21.625 -52.312 -37.75 1 37.03 603 ASP A CA 1
ATOM 4814 C C . ASP A 1 603 ? -21.109 -50.875 -38 1 37.03 603 ASP A C 1
ATOM 4816 O O . ASP A 1 603 ? -20.281 -50.688 -38.906 1 37.03 603 ASP A O 1
ATOM 4820 N N . VAL A 1 604 ? -22.016 -49.844 -38.125 1 38.19 604 VAL A N 1
ATOM 4821 C CA . VAL A 1 604 ? -21.703 -48.562 -38.719 1 38.19 604 VAL A CA 1
ATOM 4822 C C . VAL A 1 604 ? -20.828 -47.75 -37.781 1 38.19 604 VAL A C 1
ATOM 4824 O O . VAL A 1 604 ? -21.188 -47.531 -36.594 1 38.19 604 VAL A O 1
ATOM 4827 N N . GLY A 1 605 ? -19.547 -47.719 -37.875 1 38.69 605 GLY A N 1
ATOM 4828 C CA . GLY A 1 605 ? -18.547 -46.844 -37.312 1 38.69 605 GLY A CA 1
ATOM 4829 C C . GLY A 1 605 ? -19.047 -45.438 -37.062 1 38.69 605 GLY A C 1
ATOM 4830 O O . GLY A 1 605 ? -18.906 -44.562 -37.938 1 38.69 605 GLY A O 1
ATOM 4831 N N . LYS A 1 606 ? -20.188 -45.156 -36.531 1 39.34 606 LYS A N 1
ATOM 4832 C CA . LYS A 1 606 ? -20.578 -43.781 -36.375 1 39.34 606 LYS A CA 1
ATOM 4833 C C . LYS A 1 606 ? -19.547 -43 -35.562 1 39.34 606 LYS A C 1
ATOM 4835 O O . LYS A 1 606 ? -19.266 -43.344 -34.406 1 39.34 606 LYS A O 1
ATOM 4840 N N . ALA A 1 607 ? -18.578 -42.375 -36.125 1 40.91 607 ALA A N 1
ATOM 4841 C CA . ALA A 1 607 ? -17.672 -41.312 -35.625 1 40.91 607 ALA A CA 1
ATOM 4842 C C . ALA A 1 607 ? -18.406 -40.375 -34.688 1 40.91 607 ALA A C 1
ATOM 4844 O O . ALA A 1 607 ? -19.391 -39.719 -35.062 1 40.91 607 ALA A O 1
ATOM 4845 N N . SER A 1 608 ? -18.547 -40.594 -33.469 1 48.12 608 SER A N 1
ATOM 4846 C CA . SER A 1 608 ? -19.156 -39.688 -32.469 1 48.12 608 SER A CA 1
ATOM 4847 C C . SER A 1 608 ? -18.516 -38.312 -32.531 1 48.12 608 SER A C 1
ATOM 4849 O O . SER A 1 608 ? -17.281 -38.188 -32.531 1 48.12 608 SER A O 1
ATOM 4851 N N . THR A 1 609 ? -19.062 -37.375 -33.188 1 57.91 609 THR A N 1
ATOM 4852 C CA . THR A 1 609 ? -18.656 -36 -33.281 1 57.91 609 THR A CA 1
ATOM 4853 C C . THR A 1 609 ? -18.438 -35.406 -31.875 1 57.91 609 THR A C 1
ATOM 4855 O O . THR A 1 609 ? -19.25 -35.625 -30.969 1 57.91 609 THR A O 1
ATOM 4858 N N . PRO A 1 610 ? -17.188 -34.938 -31.641 1 69.81 610 PRO A N 1
ATOM 4859 C CA . PRO A 1 610 ? -16.891 -34.281 -30.375 1 69.81 610 PRO A CA 1
ATOM 4860 C C . PRO A 1 610 ? -17.953 -33.25 -30 1 69.81 610 PRO A C 1
ATOM 4862 O O . PRO A 1 610 ? -18.531 -32.594 -30.891 1 69.81 610 PRO A O 1
ATOM 4865 N N . ASP A 1 611 ? -18.531 -33.375 -28.859 1 78.5 611 ASP A N 1
ATOM 4866 C CA . ASP A 1 611 ? -19.391 -32.312 -28.312 1 78.5 611 ASP A CA 1
ATOM 4867 C C . ASP A 1 611 ? -18.641 -31 -28.172 1 78.5 611 ASP A C 1
ATOM 4869 O O . ASP A 1 611 ? -17.406 -30.969 -28.297 1 78.5 611 ASP A O 1
ATOM 4873 N N . ASP A 1 612 ? -19.125 -29.812 -28.453 1 83.94 612 ASP A N 1
ATOM 4874 C CA . ASP A 1 612 ? -18.656 -28.469 -28.094 1 83.94 612 ASP A CA 1
ATOM 4875 C C . ASP A 1 612 ? -19.516 -27.859 -27 1 83.94 612 ASP A C 1
ATOM 4877 O O . ASP A 1 612 ? -20.328 -26.969 -27.25 1 83.94 612 ASP A O 1
ATOM 4881 N N . TYR A 1 613 ? -19.25 -28.641 -25.812 1 91.69 613 TYR A N 1
ATOM 4882 C CA . TYR A 1 613 ? -20.047 -28.234 -24.656 1 91.69 613 TYR A CA 1
ATOM 4883 C C . TYR A 1 613 ? -19.156 -27.703 -23.531 1 91.69 613 TYR A C 1
ATOM 4885 O O . TYR A 1 613 ? -18.656 -28.484 -22.719 1 91.69 613 TYR A O 1
ATOM 4893 N N . ALA A 1 614 ? -19 -26.406 -23.469 1 89.69 614 ALA A N 1
ATOM 4894 C CA . ALA A 1 614 ? -18.078 -25.719 -22.578 1 89.69 614 ALA A CA 1
ATOM 4895 C C . ALA A 1 614 ? -18.359 -26.062 -21.125 1 89.69 614 ALA A C 1
ATOM 4897 O O . ALA A 1 614 ? -17.438 -26.188 -20.312 1 89.69 614 ALA A O 1
ATOM 4898 N N . PRO A 1 615 ? -19.578 -26.344 -20.75 1 93.38 615 PRO A N 1
ATOM 4899 C CA . PRO A 1 615 ? -19.875 -26.578 -19.328 1 93.38 615 PRO A CA 1
ATOM 4900 C C . PRO A 1 615 ? -19.281 -27.891 -18.812 1 93.38 615 PRO A C 1
ATOM 4902 O O . PRO A 1 615 ? -19.234 -28.125 -17.594 1 93.38 615 PRO A O 1
ATOM 4905 N N . TYR A 1 616 ? -18.75 -28.812 -19.734 1 94.31 616 TYR A N 1
ATOM 4906 C CA . TYR A 1 616 ? -18.031 -29.984 -19.281 1 94.31 616 TYR A CA 1
ATOM 4907 C C . TYR A 1 616 ? -16.828 -29.594 -18.422 1 94.31 616 TYR A C 1
ATOM 4909 O O . TYR A 1 616 ? -16.391 -30.344 -17.547 1 94.31 616 TYR A O 1
ATOM 4917 N N . ASN A 1 617 ? -16.328 -28.453 -18.609 1 94.38 617 ASN A N 1
ATOM 4918 C CA . ASN A 1 617 ? -15.148 -27.984 -17.906 1 94.38 617 ASN A CA 1
ATOM 4919 C C . ASN A 1 617 ? -15.406 -27.828 -16.406 1 94.38 617 ASN A C 1
ATOM 4921 O O . ASN A 1 617 ? -14.477 -27.875 -15.609 1 94.38 617 ASN A O 1
ATOM 4925 N N . LYS A 1 618 ? -16.625 -27.672 -16.047 1 96.06 618 LYS A N 1
ATOM 4926 C CA . LYS A 1 618 ? -16.906 -27.453 -14.625 1 96.06 618 LYS A CA 1
ATOM 4927 C C . LYS A 1 618 ? -16.734 -28.734 -13.828 1 96.06 618 LYS A C 1
ATOM 4929 O O . LYS A 1 618 ? -15.82 -28.859 -13.016 1 96.06 618 LYS A O 1
ATOM 4934 N N . PRO A 1 619 ? -17.562 -29.844 -14.109 1 96.75 619 PRO A N 1
ATOM 4935 C CA . PRO A 1 619 ? -17.375 -31.047 -13.289 1 96.75 619 PRO A CA 1
ATOM 4936 C C . PRO A 1 619 ? -16.016 -31.688 -13.484 1 96.75 619 PRO A C 1
ATOM 4938 O O . PRO A 1 619 ? -15.367 -32.094 -12.516 1 96.75 619 PRO A O 1
ATOM 4941 N N . PHE A 1 620 ? -15.547 -31.75 -14.703 1 96.06 620 PHE A N 1
ATOM 4942 C CA . PHE A 1 620 ? -14.273 -32.438 -14.969 1 96.06 620 PHE A CA 1
ATOM 4943 C C . PHE A 1 620 ? -13.109 -31.594 -14.445 1 96.06 620 PHE A C 1
ATOM 4945 O O . PHE A 1 620 ? -12.109 -32.156 -13.977 1 96.06 620 PHE A O 1
ATOM 4952 N N . GLY A 1 621 ? -13.203 -30.281 -14.602 1 96.56 621 GLY A N 1
ATOM 4953 C CA . GLY A 1 621 ? -12.188 -29.422 -14.016 1 96.56 621 GLY A CA 1
ATOM 4954 C C . GLY A 1 621 ? -12.125 -29.516 -12.5 1 96.56 621 GLY A C 1
ATOM 4955 O O . GLY A 1 621 ? -11.039 -29.547 -11.922 1 96.56 621 GLY A O 1
ATOM 4956 N N . LEU A 1 622 ? -13.266 -29.531 -11.844 1 97.56 622 LEU A N 1
ATOM 4957 C CA . LEU A 1 622 ? -13.336 -29.672 -10.398 1 97.56 622 LEU A CA 1
ATOM 4958 C C . LEU A 1 622 ? -12.711 -30.984 -9.945 1 97.56 622 LEU A C 1
ATOM 4960 O O . LEU A 1 622 ? -11.984 -31.031 -8.953 1 97.56 622 LEU A O 1
ATOM 4964 N N . ARG A 1 623 ? -13.039 -32.062 -10.68 1 96.38 623 ARG A N 1
ATOM 4965 C CA . ARG A 1 623 ? -12.461 -33.344 -10.359 1 96.38 623 ARG A CA 1
ATOM 4966 C C . ARG A 1 623 ? -10.938 -33.312 -10.438 1 96.38 623 ARG A C 1
ATOM 4968 O O . ARG A 1 623 ? -10.25 -33.781 -9.531 1 96.38 623 ARG A O 1
ATOM 4975 N N . ASP A 1 624 ? -10.484 -32.75 -11.547 1 95.38 624 ASP A N 1
ATOM 4976 C CA . ASP A 1 624 ? -9.047 -32.656 -11.734 1 95.38 624 ASP A CA 1
ATOM 4977 C C . ASP A 1 624 ? -8.406 -31.828 -10.617 1 95.38 624 ASP A C 1
ATOM 4979 O O . ASP A 1 624 ? -7.367 -32.219 -10.07 1 95.38 624 ASP A O 1
ATOM 4983 N N . TRP A 1 625 ? -9.039 -30.719 -10.25 1 97.12 625 TRP A N 1
ATOM 4984 C CA . TRP A 1 625 ? -8.555 -29.812 -9.219 1 97.12 625 TRP A CA 1
ATOM 4985 C C . TRP A 1 625 ? -8.492 -30.516 -7.867 1 97.12 625 TRP A C 1
ATOM 4987 O O . TRP A 1 625 ? -7.477 -30.438 -7.168 1 97.12 625 TRP A O 1
ATOM 4997 N N . LEU A 1 626 ? -9.5 -31.219 -7.473 1 95.69 626 LEU A N 1
ATOM 4998 C CA . LEU A 1 626 ? -9.555 -31.922 -6.195 1 95.69 626 LEU A CA 1
ATOM 4999 C C . LEU A 1 626 ? -8.5 -33.031 -6.129 1 95.69 626 LEU A C 1
ATOM 5001 O O . LEU A 1 626 ? -7.938 -33.281 -5.062 1 95.69 626 LEU A O 1
ATOM 5005 N N . GLU A 1 627 ? -8.203 -33.562 -7.305 1 92.12 627 GLU A N 1
ATOM 5006 C CA . GLU A 1 627 ? -7.309 -34.688 -7.348 1 92.12 627 GLU A CA 1
ATOM 5007 C C . GLU A 1 627 ? -5.852 -34.25 -7.449 1 92.12 627 GLU A C 1
ATOM 5009 O O . GLU A 1 627 ? -4.957 -34.906 -6.922 1 92.12 627 GLU A O 1
ATOM 5014 N N . SER A 1 628 ? -5.672 -33.125 -8.156 1 92.12 628 SER A N 1
ATOM 5015 C CA . SER A 1 628 ? -4.293 -32.906 -8.578 1 92.12 628 SER A CA 1
ATOM 5016 C C . SER A 1 628 ? -3.789 -31.531 -8.148 1 92.12 628 SER A C 1
ATOM 5018 O O . SER A 1 628 ? -2.643 -31.172 -8.422 1 92.12 628 SER A O 1
ATOM 5020 N N . ALA A 1 629 ? -4.652 -30.766 -7.504 1 92.31 629 ALA A N 1
ATOM 5021 C CA . ALA A 1 629 ? -4.195 -29.438 -7.078 1 92.31 629 ALA A CA 1
ATOM 5022 C C . ALA A 1 629 ? -2.961 -29.547 -6.191 1 92.31 629 ALA A C 1
ATOM 5024 O O . ALA A 1 629 ? -2.871 -30.453 -5.348 1 92.31 629 ALA A O 1
ATOM 5025 N N . ASN A 1 630 ? -1.993 -28.656 -6.371 1 88.56 630 ASN A N 1
ATOM 5026 C CA . ASN A 1 630 ? -0.816 -28.516 -5.52 1 88.56 630 ASN A CA 1
ATOM 5027 C C . ASN A 1 630 ? -0.461 -27.047 -5.293 1 88.56 630 ASN A C 1
ATOM 5029 O O . ASN A 1 630 ? 0.025 -26.375 -6.203 1 88.56 630 ASN A O 1
ATOM 5033 N N . PRO A 1 631 ? -0.68 -26.578 -4.137 1 87.75 631 PRO A N 1
ATOM 5034 C CA . PRO A 1 631 ? -0.974 -27.281 -2.885 1 87.75 631 PRO A CA 1
ATOM 5035 C C . PRO A 1 631 ? -2.367 -27.906 -2.873 1 87.75 631 PRO A C 1
ATOM 5037 O O . PRO A 1 631 ? -3.27 -27.422 -3.559 1 87.75 631 PRO A O 1
ATOM 5040 N N . PRO A 1 632 ? -2.424 -29 -2.113 1 89.06 632 PRO A N 1
ATOM 5041 C CA . PRO A 1 632 ? -3.711 -29.703 -2.066 1 89.06 632 PRO A CA 1
ATOM 5042 C C . PRO A 1 632 ? -4.801 -28.891 -1.375 1 89.06 632 PRO A C 1
ATOM 5044 O O . PRO A 1 632 ? -4.504 -28.062 -0.51 1 89.06 632 PRO A O 1
ATOM 5047 N N . VAL A 1 633 ? -6.027 -29.172 -1.833 1 91.31 633 VAL A N 1
ATOM 5048 C CA . VAL A 1 633 ? -7.184 -28.531 -1.224 1 91.31 633 VAL A CA 1
ATOM 5049 C C . VAL A 1 633 ? -7.441 -29.125 0.158 1 91.31 633 VAL A C 1
ATOM 5051 O O . VAL A 1 633 ? -7.719 -30.312 0.285 1 91.31 633 VAL A O 1
ATOM 5054 N N . ARG A 1 634 ? -7.355 -28.312 1.234 1 86.19 634 ARG A N 1
ATOM 5055 C CA . ARG A 1 634 ? -7.473 -28.844 2.584 1 86.19 634 ARG A CA 1
ATOM 5056 C C . ARG A 1 634 ? -8.602 -28.172 3.352 1 86.19 634 ARG A C 1
ATOM 5058 O O . ARG A 1 634 ? -8.961 -28.594 4.449 1 86.19 634 ARG A O 1
ATOM 5065 N N . GLU A 1 635 ? -9.156 -27.172 2.777 1 88.81 635 GLU A N 1
ATOM 5066 C CA . GLU A 1 635 ? -10.312 -26.516 3.398 1 88.81 635 GLU A CA 1
ATOM 5067 C C . GLU A 1 635 ? -11.5 -27.469 3.49 1 88.81 635 GLU A C 1
ATOM 5069 O O . GLU A 1 635 ? -11.734 -28.266 2.576 1 88.81 635 GLU A O 1
ATOM 5074 N N . GLU A 1 636 ? -12.258 -27.328 4.457 1 89.12 636 GLU A N 1
ATOM 5075 C CA . GLU A 1 636 ? -13.359 -28.25 4.703 1 89.12 636 GLU A CA 1
ATOM 5076 C C . GLU A 1 636 ? -14.578 -27.906 3.848 1 89.12 636 GLU A C 1
ATOM 5078 O O . GLU A 1 636 ? -15.336 -28.781 3.445 1 89.12 636 GLU A O 1
ATOM 5083 N N . LEU A 1 637 ? -14.797 -26.656 3.648 1 95.12 637 LEU A N 1
ATOM 5084 C CA . LEU A 1 637 ? -15.953 -26.203 2.879 1 95.12 637 LEU A CA 1
ATOM 5085 C C . LEU A 1 637 ? -15.516 -25.656 1.526 1 95.12 637 LEU A C 1
ATOM 5087 O O . LEU A 1 637 ? -14.531 -24.906 1.442 1 95.12 637 LEU A O 1
ATOM 5091 N N . ILE A 1 638 ? -16.203 -26.094 0.525 1 97.38 638 ILE A N 1
ATOM 5092 C CA . ILE A 1 638 ? -15.961 -25.625 -0.833 1 97.38 638 ILE A CA 1
ATOM 5093 C C . ILE A 1 638 ? -17.172 -24.844 -1.33 1 97.38 638 ILE A C 1
ATOM 5095 O O . ILE A 1 638 ? -18.312 -25.297 -1.17 1 97.38 638 ILE A O 1
ATOM 5099 N N . VAL A 1 639 ? -16.953 -23.688 -1.809 1 98.19 639 VAL A N 1
ATOM 5100 C CA . VAL A 1 639 ? -18 -22.906 -2.443 1 98.19 639 VAL A CA 1
ATOM 5101 C C . VAL A 1 639 ? -17.75 -22.828 -3.949 1 98.19 639 VAL A C 1
ATOM 5103 O O . VAL A 1 639 ? -16.766 -22.234 -4.391 1 98.19 639 VAL A O 1
ATOM 5106 N N . MET A 1 640 ? -18.609 -23.422 -4.727 1 98.31 640 MET A N 1
ATOM 5107 C CA . MET A 1 640 ? -18.5 -23.406 -6.18 1 98.31 640 MET A CA 1
ATOM 5108 C C . MET A 1 640 ? -19.25 -22.203 -6.762 1 98.31 640 MET A C 1
ATOM 5110 O O . MET A 1 640 ? -20.438 -22.016 -6.496 1 98.31 640 MET A O 1
ATOM 5114 N N . LEU A 1 641 ? -18.516 -21.453 -7.543 1 98.12 641 LEU A N 1
ATOM 5115 C CA . LEU A 1 641 ? -19.062 -20.266 -8.164 1 98.12 641 LEU A CA 1
ATOM 5116 C C . LEU A 1 641 ? -19.016 -20.359 -9.68 1 98.12 641 LEU A C 1
ATOM 5118 O O . LEU A 1 641 ? -18.391 -21.281 -10.227 1 98.12 641 LEU A O 1
ATOM 5122 N N . ASP A 1 642 ? -19.719 -19.484 -10.312 1 96.81 642 ASP A N 1
ATOM 5123 C CA . ASP A 1 642 ? -19.547 -19.219 -11.734 1 96.81 642 ASP A CA 1
ATOM 5124 C C . ASP A 1 642 ? -18.688 -17.969 -11.945 1 96.81 642 ASP A C 1
ATOM 5126 O O . ASP A 1 642 ? -18.594 -17.109 -11.062 1 96.81 642 ASP A O 1
ATOM 5130 N N . PRO A 1 643 ? -18.047 -17.938 -13.102 1 96.12 643 PRO A N 1
ATOM 5131 C CA . PRO A 1 643 ? -17.109 -16.828 -13.305 1 96.12 643 PRO A CA 1
ATOM 5132 C C . PRO A 1 643 ? -17.812 -15.469 -13.406 1 96.12 643 PRO A C 1
ATOM 5134 O O . PRO A 1 643 ? -17.172 -14.43 -13.242 1 96.12 643 PRO A O 1
ATOM 5137 N N . ASP A 1 644 ? -19.109 -15.453 -13.656 1 96.44 644 ASP A N 1
ATOM 5138 C CA . ASP A 1 644 ? -19.812 -14.188 -13.836 1 96.44 644 ASP A CA 1
ATOM 5139 C C . ASP A 1 644 ? -20.484 -13.742 -12.539 1 96.44 644 ASP A C 1
ATOM 5141 O O . ASP A 1 644 ? -21.469 -13 -12.562 1 96.44 644 ASP A O 1
ATOM 5145 N N . PHE A 1 645 ? -20.016 -14.258 -11.414 1 98 645 PHE A N 1
ATOM 5146 C CA . PHE A 1 645 ? -20.438 -13.758 -10.117 1 98 645 PHE A CA 1
ATOM 5147 C C . PHE A 1 645 ? -19.609 -12.539 -9.711 1 98 645 PHE A C 1
ATOM 5149 O O . PHE A 1 645 ? -18.438 -12.422 -10.078 1 98 645 PHE A O 1
ATOM 5156 N N . LEU A 1 646 ? -20.203 -11.625 -9.031 1 98 646 LEU A N 1
ATOM 5157 C CA . LEU A 1 646 ? -19.531 -10.5 -8.391 1 98 646 LEU A CA 1
ATOM 5158 C C . LEU A 1 646 ? -19.922 -10.406 -6.914 1 98 646 LEU A C 1
ATOM 5160 O O . LEU A 1 646 ? -21.109 -10.492 -6.574 1 98 646 LEU A O 1
ATOM 5164 N N . PHE A 1 647 ? -18.969 -10.273 -6.07 1 97.75 647 PHE A N 1
ATOM 5165 C CA . PHE A 1 647 ? -19.234 -10.086 -4.652 1 97.75 647 PHE A CA 1
ATOM 5166 C C . PHE A 1 647 ? -19.656 -8.656 -4.363 1 97.75 647 PHE A C 1
ATOM 5168 O O . PHE A 1 647 ? -19.016 -7.703 -4.816 1 97.75 647 PHE A O 1
ATOM 5175 N N . ILE A 1 648 ? -20.703 -8.469 -3.711 1 96 648 ILE A N 1
ATOM 5176 C CA . ILE A 1 648 ? -21.078 -7.125 -3.293 1 96 648 ILE A CA 1
ATOM 5177 C C . ILE A 1 648 ? -21.109 -7.047 -1.768 1 96 648 ILE A C 1
ATOM 5179 O O . ILE A 1 648 ? -21.141 -5.957 -1.195 1 96 648 ILE A O 1
ATOM 5183 N N . ARG A 1 649 ? -21.094 -8.211 -1.15 1 91.44 649 ARG A N 1
ATOM 5184 C CA . ARG A 1 649 ? -20.891 -8.43 0.28 1 91.44 649 ARG A CA 1
ATOM 5185 C C . ARG A 1 649 ? -20.203 -9.758 0.542 1 91.44 649 ARG A C 1
ATOM 5187 O O . ARG A 1 649 ? -20.141 -10.625 -0.335 1 91.44 649 ARG A O 1
ATOM 5194 N N . PRO A 1 650 ? -19.656 -9.906 1.73 1 90.06 650 PRO A N 1
ATOM 5195 C CA . PRO A 1 650 ? -19.031 -11.203 2.002 1 90.06 650 PRO A CA 1
ATOM 5196 C C . PRO A 1 650 ? -20.031 -12.352 2.039 1 90.06 650 PRO A C 1
ATOM 5198 O O . PRO A 1 650 ? -21.141 -12.195 2.561 1 90.06 650 PRO A O 1
ATOM 5201 N N . PHE A 1 651 ? -19.734 -13.352 1.418 1 94.88 651 PHE A N 1
ATOM 5202 C CA . PHE A 1 651 ? -20.484 -14.602 1.438 1 94.88 651 PHE A CA 1
ATOM 5203 C C . PHE A 1 651 ? -20.141 -15.422 2.676 1 94.88 651 PHE A C 1
ATOM 5205 O O . PHE A 1 651 ? -18.984 -15.5 3.072 1 94.88 651 PHE A O 1
ATOM 5212 N N . ALA A 1 652 ? -21.156 -15.938 3.355 1 90.81 652 ALA A N 1
ATOM 5213 C CA . ALA A 1 652 ? -20.922 -16.766 4.535 1 90.81 652 ALA A CA 1
ATOM 5214 C C . ALA A 1 652 ? -22 -17.812 4.707 1 90.81 652 ALA A C 1
ATOM 5216 O O . ALA A 1 652 ? -23.156 -17.594 4.309 1 90.81 652 ALA A O 1
ATOM 5217 N N . VAL A 1 653 ? -21.656 -18.922 5.164 1 93.5 653 VAL A N 1
ATOM 5218 C CA . VAL A 1 653 ? -22.531 -20 5.602 1 93.5 653 VAL A CA 1
ATOM 5219 C C . VAL A 1 653 ? -22.125 -20.453 7.004 1 93.5 653 VAL A C 1
ATOM 5221 O O . VAL A 1 653 ? -21.094 -20.047 7.527 1 93.5 653 VAL A O 1
ATOM 5224 N N . ASN A 1 654 ? -23 -21.312 7.598 1 92.12 654 ASN A N 1
ATOM 5225 C CA . ASN A 1 654 ? -22.781 -21.734 8.977 1 92.12 654 ASN A CA 1
ATOM 5226 C C . ASN A 1 654 ? -22.719 -20.547 9.93 1 92.12 654 ASN A C 1
ATOM 5228 O O . ASN A 1 654 ? -21.844 -20.5 10.797 1 92.12 654 ASN A O 1
ATOM 5232 N N . THR A 1 655 ? -23.562 -19.594 9.664 1 87.56 655 THR A N 1
ATOM 5233 C CA . THR A 1 655 ? -23.547 -18.359 10.453 1 87.56 655 THR A CA 1
ATOM 5234 C C . THR A 1 655 ? -24.531 -18.453 11.609 1 87.56 655 THR A C 1
ATOM 5236 O O . THR A 1 655 ? -24.438 -17.688 12.57 1 87.56 655 THR A O 1
ATOM 5239 N N . GLY A 1 656 ? -25.422 -19.375 11.438 1 86.19 656 GLY A N 1
ATOM 5240 C CA . GLY A 1 656 ? -26.516 -19.406 12.391 1 86.19 656 GLY A CA 1
ATOM 5241 C C . GLY A 1 656 ? -27.5 -18.266 12.203 1 86.19 656 GLY A C 1
ATOM 5242 O O . GLY A 1 656 ? -28.234 -17.922 13.125 1 86.19 656 GLY A O 1
ATOM 5243 N N . GLY A 1 657 ? -27.516 -17.75 11.023 1 86.25 657 GLY A N 1
ATOM 5244 C CA . GLY A 1 657 ? -28.406 -16.625 10.734 1 86.25 657 GLY A CA 1
ATOM 5245 C C . GLY A 1 657 ? -29.859 -17.031 10.68 1 86.25 657 GLY A C 1
ATOM 5246 O O . GLY A 1 657 ? -30.172 -18.203 10.445 1 86.25 657 GLY A O 1
ATOM 5247 N N . ARG A 1 658 ? -30.703 -16.047 10.766 1 89.75 658 ARG A N 1
ATOM 5248 C CA . ARG A 1 658 ? -32.156 -16.25 10.727 1 89.75 658 ARG A CA 1
ATOM 5249 C C . ARG A 1 658 ? -32.594 -16.734 9.352 1 89.75 658 ARG A C 1
ATOM 5251 O O . ARG A 1 658 ? -32.156 -16.203 8.328 1 89.75 658 ARG A O 1
ATOM 5258 N N . VAL A 1 659 ? -33.375 -17.797 9.289 1 94.12 659 VAL A N 1
ATOM 5259 C CA . VAL A 1 659 ? -34.031 -18.25 8.062 1 94.12 659 VAL A CA 1
ATOM 5260 C C . VAL A 1 659 ? -35.469 -17.812 8.047 1 94.12 659 VAL A C 1
ATOM 5262 O O . VAL A 1 659 ? -36.219 -18.062 9.016 1 94.12 659 VAL A O 1
ATOM 5265 N N . THR A 1 660 ? -35.875 -17.156 7.016 1 92.56 660 THR A N 1
ATOM 5266 C CA . THR A 1 660 ? -37.219 -16.609 6.957 1 92.56 660 THR A CA 1
ATOM 5267 C C . THR A 1 660 ? -37.781 -16.719 5.547 1 92.56 660 THR A C 1
ATOM 5269 O O . THR A 1 660 ? -37.094 -17.188 4.629 1 92.56 660 THR A O 1
ATOM 5272 N N . THR A 1 661 ? -39.062 -16.453 5.395 1 91.81 661 THR A N 1
ATOM 5273 C CA . THR A 1 661 ? -39.688 -16.359 4.086 1 91.81 661 THR A CA 1
ATOM 5274 C C . THR A 1 661 ? -39.531 -14.945 3.518 1 91.81 661 THR A C 1
ATOM 5276 O O . THR A 1 661 ? -39.125 -14.023 4.23 1 91.81 661 THR A O 1
ATOM 5279 N N . ALA A 1 662 ? -39.812 -14.875 2.268 1 89.69 662 ALA A N 1
ATOM 5280 C CA . ALA A 1 662 ? -39.656 -13.578 1.607 1 89.69 662 ALA A CA 1
ATOM 5281 C C . ALA A 1 662 ? -40.469 -12.508 2.332 1 89.69 662 ALA A C 1
ATOM 5283 O O . ALA A 1 662 ? -40.031 -11.375 2.492 1 89.69 662 ALA A O 1
ATOM 5284 N N . ASN A 1 663 ? -41.625 -12.852 2.803 1 85.75 663 ASN A N 1
ATOM 5285 C CA . ASN A 1 663 ? -42.5 -11.906 3.48 1 85.75 663 ASN A CA 1
ATOM 5286 C C . ASN A 1 663 ? -42.031 -11.625 4.906 1 85.75 663 ASN A C 1
ATOM 5288 O O . ASN A 1 663 ? -42.406 -10.617 5.496 1 85.75 663 ASN A O 1
ATOM 5292 N N . GLY A 1 664 ? -41.25 -12.523 5.336 1 86.38 664 GLY A N 1
ATOM 5293 C CA . GLY A 1 664 ? -40.812 -12.406 6.719 1 86.38 664 GLY A CA 1
ATOM 5294 C C . GLY A 1 664 ? -39.5 -11.625 6.879 1 86.38 664 GLY A C 1
ATOM 5295 O O . GLY A 1 664 ? -39.031 -11.43 8 1 86.38 664 GLY A O 1
ATOM 5296 N N . VAL A 1 665 ? -39 -11.188 5.77 1 86.38 665 VAL A N 1
ATOM 5297 C CA . VAL A 1 665 ? -37.719 -10.5 5.836 1 86.38 665 VAL A CA 1
ATOM 5298 C C . VAL A 1 665 ? -37.844 -9.219 6.656 1 86.38 665 VAL A C 1
ATOM 5300 O O . VAL A 1 665 ? -37.062 -8.969 7.566 1 86.38 665 VAL A O 1
ATOM 5303 N N . ASP A 1 666 ? -38.812 -8.461 6.285 1 80.19 666 ASP A N 1
ATOM 5304 C CA . ASP A 1 666 ? -39.125 -7.285 7.105 1 80.19 666 ASP A CA 1
ATOM 5305 C C . ASP A 1 666 ? -39.906 -7.668 8.359 1 80.19 666 ASP A C 1
ATOM 5307 O O . ASP A 1 666 ? -41.094 -7.461 8.43 1 80.19 666 ASP A O 1
ATOM 5311 N N . SER A 1 667 ? -39.281 -8.219 9.289 1 75.31 667 SER A N 1
ATOM 5312 C CA . SER A 1 667 ? -39.906 -8.766 10.492 1 75.31 667 SER A CA 1
ATOM 5313 C C . SER A 1 667 ? -40.406 -7.652 11.406 1 75.31 667 SER A C 1
ATOM 5315 O O . SER A 1 667 ? -41.281 -7.875 12.234 1 75.31 667 SER A O 1
ATOM 5317 N N . GLY A 1 668 ? -39.812 -6.523 11.305 1 71.25 668 GLY A N 1
ATOM 5318 C CA . GLY A 1 668 ? -40.125 -5.434 12.219 1 71.25 668 GLY A CA 1
ATOM 5319 C C . GLY A 1 668 ? -39.5 -5.594 13.586 1 71.25 668 GLY A C 1
ATOM 5320 O O . GLY A 1 668 ? -39.531 -4.668 14.398 1 71.25 668 GLY A O 1
ATOM 5321 N N . ASN A 1 669 ? -39.031 -6.84 13.75 1 79.12 669 ASN A N 1
ATOM 5322 C CA . ASN A 1 669 ? -38.344 -7.102 15.016 1 79.12 669 ASN A CA 1
ATOM 5323 C C . ASN A 1 669 ? -36.875 -6.684 14.969 1 79.12 669 ASN A C 1
ATOM 5325 O O . ASN A 1 669 ? -36 -7.535 14.93 1 79.12 669 ASN A O 1
ATOM 5329 N N . TYR A 1 670 ? -36.688 -5.535 15.031 1 70.81 670 TYR A N 1
ATOM 5330 C CA . TYR A 1 670 ? -35.344 -4.973 14.852 1 70.81 670 TYR A CA 1
ATOM 5331 C C . TYR A 1 670 ? -34.438 -5.328 16.031 1 70.81 670 TYR A C 1
ATOM 5333 O O . TYR A 1 670 ? -33.219 -5.41 15.875 1 70.81 670 TYR A O 1
ATOM 5341 N N . GLU A 1 671 ? -35 -5.531 17.188 1 68.44 671 GLU A N 1
ATOM 5342 C CA . GLU A 1 671 ? -34.219 -5.875 18.375 1 68.44 671 GLU A CA 1
ATOM 5343 C C . GLU A 1 671 ? -33.5 -7.203 18.188 1 68.44 671 GLU A C 1
ATOM 5345 O O . GLU A 1 671 ? -32.312 -7.34 18.578 1 68.44 671 GLU A O 1
ATOM 5350 N N . GLN A 1 672 ? -34.188 -8.055 17.516 1 75.44 672 GLN A N 1
ATOM 5351 C CA . GLN A 1 672 ? -33.625 -9.391 17.375 1 75.44 672 GLN A CA 1
ATOM 5352 C C . GLN A 1 672 ? -32.938 -9.562 16.031 1 75.44 672 GLN A C 1
ATOM 5354 O O . GLN A 1 672 ? -31.891 -10.219 15.938 1 75.44 672 GLN A O 1
ATOM 5359 N N . ASP A 1 673 ? -33.531 -8.922 15.023 1 80.88 673 ASP A N 1
ATOM 5360 C CA . ASP A 1 673 ? -33.156 -9.312 13.672 1 80.88 673 ASP A CA 1
ATOM 5361 C C . ASP A 1 673 ? -32.281 -8.25 13.016 1 80.88 673 ASP A C 1
ATOM 5363 O O . ASP A 1 673 ? -31.859 -8.398 11.867 1 80.88 673 ASP A O 1
ATOM 5367 N N . ALA A 1 674 ? -32.031 -7.242 13.672 1 72.56 674 ALA A N 1
ATOM 5368 C CA . ALA A 1 674 ? -31.281 -6.156 13.047 1 72.56 674 ALA A CA 1
ATOM 5369 C C . ALA A 1 674 ? -29.984 -5.895 13.781 1 72.56 674 ALA A C 1
ATOM 5371 O O . ALA A 1 674 ? -29.797 -6.34 14.922 1 72.56 674 ALA A O 1
ATOM 5372 N N . GLU A 1 675 ? -29.109 -5.473 12.969 1 67.88 675 GLU A N 1
ATOM 5373 C CA . GLU A 1 675 ? -27.844 -4.996 13.508 1 67.88 675 GLU A CA 1
ATOM 5374 C C . GLU A 1 675 ? -27.484 -3.617 12.953 1 67.88 675 GLU A C 1
ATOM 5376 O O . GLU A 1 675 ? -28.109 -3.145 12.008 1 67.88 675 GLU A O 1
ATOM 5381 N N . VAL A 1 676 ? -26.906 -2.965 13.625 1 51.53 676 VAL A N 1
ATOM 5382 C CA . VAL A 1 676 ? -26.484 -1.647 13.172 1 51.53 676 VAL A CA 1
ATOM 5383 C C . VAL A 1 676 ? -25.078 -1.737 12.578 1 51.53 676 VAL A C 1
ATOM 5385 O O . VAL A 1 676 ? -24.125 -2.105 13.273 1 51.53 676 VAL A O 1
ATOM 5388 N N . VAL A 1 677 ? -24.906 -1.622 11.281 1 51.78 677 VAL A N 1
ATOM 5389 C CA . VAL A 1 677 ? -23.641 -1.622 10.555 1 51.78 677 VAL A CA 1
ATOM 5390 C C . VAL A 1 677 ? -23.359 -0.225 10.008 1 51.78 677 VAL A C 1
ATOM 5392 O O . VAL A 1 677 ? -24.172 0.339 9.273 1 51.78 677 VAL A O 1
ATOM 5395 N N . GLU A 1 678 ? -22.328 0.388 10.273 1 42.25 678 GLU A N 1
ATOM 5396 C CA . GLU A 1 678 ? -21.922 1.716 9.828 1 42.25 678 GLU A CA 1
ATOM 5397 C C . GLU A 1 678 ? -23.016 2.742 10.055 1 42.25 678 GLU A C 1
ATOM 5399 O O . GLU A 1 678 ? -23.328 3.533 9.164 1 42.25 678 GLU A O 1
ATOM 5404 N N . GLY A 1 679 ? -23.672 2.619 11.188 1 41.28 679 GLY A N 1
ATOM 5405 C CA . GLY A 1 679 ? -24.688 3.57 11.602 1 41.28 679 GLY A CA 1
ATOM 5406 C C . GLY A 1 679 ? -26.047 3.311 10.969 1 41.28 679 GLY A C 1
ATOM 5407 O O . GLY A 1 679 ? -27.031 3.994 11.281 1 41.28 679 GLY A O 1
ATOM 5408 N N . MET A 1 680 ? -26.094 2.393 10.125 1 51.91 680 MET A N 1
ATOM 5409 C CA . MET A 1 680 ? -27.344 2.055 9.453 1 51.91 680 MET A CA 1
ATOM 5410 C C . MET A 1 680 ? -27.922 0.755 10.008 1 51.91 680 MET A C 1
ATOM 5412 O O . MET A 1 680 ? -27.203 -0.237 10.148 1 51.91 680 MET A O 1
ATOM 5416 N N . ARG A 1 681 ? -29.047 0.956 10.602 1 56.94 681 ARG A N 1
ATOM 5417 C CA . ARG A 1 681 ? -29.75 -0.257 11.008 1 56.94 681 ARG A CA 1
ATOM 5418 C C . ARG A 1 681 ? -30.078 -1.131 9.805 1 56.94 681 ARG A C 1
ATOM 5420 O O . ARG A 1 681 ? -30.641 -0.65 8.82 1 56.94 681 ARG A O 1
ATOM 5427 N N . GLN A 1 682 ? -29.609 -2.25 9.852 1 69.44 682 GLN A N 1
ATOM 5428 C CA . GLN A 1 682 ? -29.922 -3.209 8.797 1 69.44 682 GLN A CA 1
ATOM 5429 C C . GLN A 1 682 ? -30.188 -4.598 9.375 1 69.44 682 GLN A C 1
ATOM 5431 O O . GLN A 1 682 ? -29.812 -4.879 10.516 1 69.44 682 GLN A O 1
ATOM 5436 N N . TYR A 1 683 ? -30.875 -5.199 8.758 1 74.44 683 TYR A N 1
ATOM 5437 C CA . TYR A 1 683 ? -31.109 -6.57 9.203 1 74.44 683 TYR A CA 1
ATOM 5438 C C . TYR A 1 683 ? -29.797 -7.352 9.25 1 74.44 683 TYR A C 1
ATOM 5440 O O . TYR A 1 683 ? -28.938 -7.184 8.383 1 74.44 683 TYR A O 1
ATOM 5448 N N . LYS A 1 684 ? -29.703 -8.172 10.297 1 77.06 684 LYS A N 1
ATOM 5449 C CA . LYS A 1 684 ? -28.625 -9.164 10.32 1 77.06 684 LYS A CA 1
ATOM 5450 C C . LYS A 1 684 ? -28.719 -10.094 9.109 1 77.06 684 LYS A C 1
ATOM 5452 O O . LYS A 1 684 ? -29.734 -10.117 8.414 1 77.06 684 LYS A O 1
ATOM 5457 N N . ARG A 1 685 ? -27.625 -10.781 8.922 1 84.81 685 ARG A N 1
ATOM 5458 C CA . ARG A 1 685 ? -27.656 -11.75 7.832 1 84.81 685 ARG A CA 1
ATOM 5459 C C . ARG A 1 685 ? -28.797 -12.734 8.008 1 84.81 685 ARG A C 1
ATOM 5461 O O . ARG A 1 685 ? -29.047 -13.219 9.117 1 84.81 685 ARG A O 1
ATOM 5468 N N . PHE A 1 686 ? -29.516 -12.867 7.016 1 91.25 686 PHE A N 1
ATOM 5469 C CA . PHE A 1 686 ? -30.625 -13.805 7 1 91.25 686 PHE A CA 1
ATOM 5470 C C . PHE A 1 686 ? -30.656 -14.594 5.695 1 91.25 686 PHE A C 1
ATOM 5472 O O . PHE A 1 686 ? -29.938 -14.258 4.75 1 91.25 686 PHE A O 1
ATOM 5479 N N . PHE A 1 687 ? -31.406 -15.625 5.742 1 95.31 687 PHE A N 1
ATOM 5480 C CA . PHE A 1 687 ? -31.594 -16.484 4.582 1 95.31 687 PHE A CA 1
ATOM 5481 C C . PHE A 1 687 ? -33.062 -16.641 4.254 1 95.31 687 PHE A C 1
ATOM 5483 O O . PHE A 1 687 ? -33.906 -16.766 5.156 1 95.31 687 PHE A O 1
ATOM 5490 N N . VAL A 1 688 ? -33.344 -16.531 3.008 1 96.44 688 VAL A N 1
ATOM 5491 C CA . VAL A 1 688 ? -34.75 -16.641 2.57 1 96.44 688 VAL A CA 1
ATOM 5492 C C . VAL A 1 688 ? -35 -18.047 2.025 1 96.44 688 VAL A C 1
ATOM 5494 O O . VAL A 1 688 ? -34.375 -18.469 1.055 1 96.44 688 VAL A O 1
ATOM 5497 N N . TYR A 1 689 ? -35.875 -18.688 2.652 1 96.69 689 TYR A N 1
ATOM 5498 C CA . TYR A 1 689 ? -36.219 -20.062 2.324 1 96.69 689 TYR A CA 1
ATOM 5499 C C . TYR A 1 689 ? -37.656 -20.188 1.896 1 96.69 689 TYR A C 1
ATOM 5501 O O . TYR A 1 689 ? -38.562 -19.781 2.633 1 96.69 689 TYR A O 1
ATOM 5509 N N . ALA A 1 690 ? -37.938 -20.734 0.72 1 92.88 690 ALA A N 1
ATOM 5510 C CA . ALA A 1 690 ? -39.281 -20.859 0.182 1 92.88 690 ALA A CA 1
ATOM 5511 C C . ALA A 1 690 ? -39.75 -22.312 0.156 1 92.88 690 ALA A C 1
ATOM 5513 O O . ALA A 1 690 ? -40.812 -22.625 -0.374 1 92.88 690 ALA A O 1
ATOM 5514 N N . GLY A 1 691 ? -38.969 -23.188 0.729 1 90.44 691 GLY A N 1
ATOM 5515 C CA . GLY A 1 691 ? -39.344 -24.609 0.724 1 90.44 691 GLY A CA 1
ATOM 5516 C C . GLY A 1 691 ? -40.375 -24.969 1.76 1 90.44 691 GLY A C 1
ATOM 5517 O O . GLY A 1 691 ? -41.062 -24.078 2.299 1 90.44 691 GLY A O 1
ATOM 5518 N N . ALA A 1 692 ? -40.562 -26.281 1.965 1 90.5 692 ALA A N 1
ATOM 5519 C CA . ALA A 1 692 ? -41.688 -26.766 2.787 1 90.5 692 ALA A CA 1
ATOM 5520 C C . ALA A 1 692 ? -41.156 -27.281 4.129 1 90.5 692 ALA A C 1
ATOM 5522 O O . ALA A 1 692 ? -41.969 -27.641 5.004 1 90.5 692 ALA A O 1
ATOM 5523 N N . ARG A 1 693 ? -39.906 -27.234 4.34 1 92.06 693 ARG A N 1
ATOM 5524 C CA . ARG A 1 693 ? -39.375 -27.812 5.559 1 92.06 693 ARG A CA 1
ATOM 5525 C C . ARG A 1 693 ? -39.406 -26.812 6.707 1 92.06 693 ARG A C 1
ATOM 5527 O O . ARG A 1 693 ? -39.344 -25.594 6.488 1 92.06 693 ARG A O 1
ATOM 5534 N N . GLU A 1 694 ? -39.469 -27.531 7.914 1 86.81 694 GLU A N 1
ATOM 5535 C CA . GLU A 1 694 ? -39.375 -26.734 9.141 1 86.81 694 GLU A CA 1
ATOM 5536 C C . GLU A 1 694 ? -37.969 -26.75 9.727 1 86.81 694 GLU A C 1
ATOM 5538 O O . GLU A 1 694 ? -37.219 -27.672 9.469 1 86.81 694 GLU A O 1
ATOM 5543 N N . ASN A 1 695 ? -37.5 -25.828 10.383 1 87.88 695 ASN A N 1
ATOM 5544 C CA . ASN A 1 695 ? -36.219 -25.719 11.109 1 87.88 695 ASN A CA 1
ATOM 5545 C C . ASN A 1 695 ? -35.031 -25.797 10.172 1 87.88 695 ASN A C 1
ATOM 5547 O O . ASN A 1 695 ? -34.094 -26.578 10.398 1 87.88 695 ASN A O 1
ATOM 55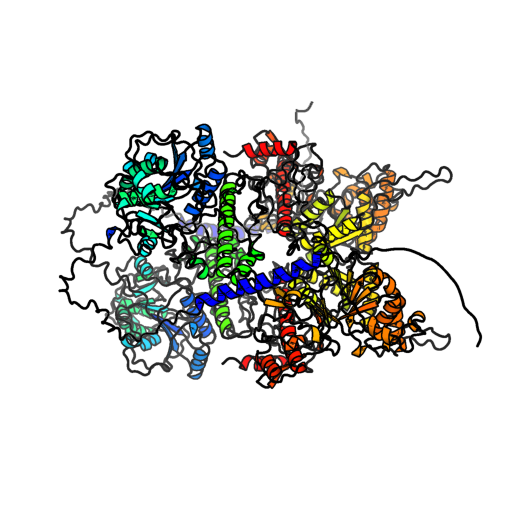51 N N . VAL A 1 696 ? -35.125 -25.172 9.062 1 93.56 696 VAL A N 1
ATOM 5552 C CA . VAL A 1 696 ? -34.062 -25.078 8.07 1 93.56 696 VAL A CA 1
ATOM 5553 C C . VAL A 1 696 ? -33 -24.094 8.555 1 93.56 696 VAL A C 1
ATOM 5555 O O . VAL A 1 696 ? -33.281 -23.141 9.258 1 93.56 696 VAL A O 1
ATOM 5558 N N . SER A 1 697 ? -31.734 -24.391 8.391 1 94.25 697 SER A N 1
ATOM 5559 C CA . SER A 1 697 ? -30.625 -23.516 8.734 1 94.25 697 SER A CA 1
ATOM 5560 C C . SER A 1 697 ? -29.641 -23.391 7.582 1 94.25 697 SER A C 1
ATOM 5562 O O . SER A 1 697 ? -29.781 -24.078 6.562 1 94.25 697 SER A O 1
ATOM 5564 N N . ASP A 1 698 ? -28.703 -22.5 7.73 1 94.25 698 ASP A N 1
ATOM 5565 C CA . ASP A 1 698 ? -27.656 -22.312 6.723 1 94.25 698 ASP A CA 1
ATOM 5566 C C . ASP A 1 698 ? -26.469 -23.219 6.984 1 94.25 698 ASP A C 1
ATOM 5568 O O . ASP A 1 698 ? -25.359 -22.953 6.516 1 94.25 698 ASP A O 1
ATOM 5572 N N . ALA A 1 699 ? -26.656 -24.281 7.699 1 94.56 699 ALA A N 1
ATOM 5573 C CA . ALA A 1 699 ? -25.578 -25.203 8.07 1 94.56 699 ALA A CA 1
ATOM 5574 C C . ALA A 1 699 ? -25.125 -26.047 6.883 1 94.56 699 ALA A C 1
ATOM 5576 O O . ALA A 1 699 ? -25.969 -26.562 6.133 1 94.56 699 ALA A O 1
ATOM 5577 N N . VAL A 1 700 ? -23.922 -26.141 6.664 1 96.31 700 VAL A N 1
ATOM 5578 C CA . VAL A 1 700 ? -23.297 -27.031 5.695 1 96.31 700 VAL A CA 1
ATOM 5579 C C . VAL A 1 700 ? -22.5 -28.109 6.43 1 96.31 700 VAL A C 1
ATOM 5581 O O . VAL A 1 700 ? -21.5 -27.812 7.094 1 96.31 700 VAL A O 1
ATOM 5584 N N . THR A 1 701 ? -22.891 -29.25 6.41 1 95.44 701 THR A N 1
ATOM 5585 C CA . THR A 1 701 ? -22.266 -30.422 7.016 1 95.44 701 THR A CA 1
ATOM 5586 C C . THR A 1 701 ? -22.281 -31.594 6.055 1 95.44 701 THR A C 1
ATOM 5588 O O . THR A 1 701 ? -22.844 -31.5 4.957 1 95.44 701 THR A O 1
ATOM 5591 N N . ASP A 1 702 ? -21.672 -32.688 6.426 1 95.44 702 ASP A N 1
ATOM 5592 C CA . ASP A 1 702 ? -21.703 -33.875 5.578 1 95.44 702 ASP A CA 1
ATOM 5593 C C . ASP A 1 702 ? -23.141 -34.312 5.293 1 95.44 702 ASP A C 1
ATOM 5595 O O . ASP A 1 702 ? -23.938 -34.469 6.219 1 95.44 702 ASP A O 1
ATOM 5599 N N . GLY A 1 703 ? -23.438 -34.344 4.074 1 96.88 703 GLY A N 1
ATOM 5600 C CA . GLY A 1 703 ? -24.766 -34.75 3.658 1 96.88 703 GLY A CA 1
ATOM 5601 C C . GLY A 1 703 ? -25.734 -33.625 3.479 1 96.88 703 GLY A C 1
ATOM 5602 O O . GLY A 1 703 ? -26.844 -33.812 2.979 1 96.88 703 GLY A O 1
ATOM 5603 N N . VAL A 1 704 ? -25.359 -32.469 3.934 1 97.19 704 VAL A N 1
ATOM 5604 C CA . VAL A 1 704 ? -26.219 -31.297 3.83 1 97.19 704 VAL A CA 1
ATOM 5605 C C . VAL A 1 704 ? -25.453 -30.141 3.195 1 97.19 704 VAL A C 1
ATOM 5607 O O . VAL A 1 704 ? -24.469 -29.656 3.766 1 97.19 704 VAL A O 1
ATOM 5610 N N . ALA A 1 705 ? -25.875 -29.703 2.027 1 98.06 705 ALA A N 1
ATOM 5611 C CA . ALA A 1 705 ? -25.25 -28.594 1.323 1 98.06 705 ALA A CA 1
ATOM 5612 C C . ALA A 1 705 ? -26.203 -27.406 1.244 1 98.06 705 ALA A C 1
ATOM 5614 O O . ALA A 1 705 ? -27.391 -27.516 1.569 1 98.06 705 ALA A O 1
ATOM 5615 N N . VAL A 1 706 ? -25.688 -26.25 0.961 1 97.75 706 VAL A N 1
ATOM 5616 C CA . VAL A 1 706 ? -26.469 -25.031 0.733 1 97.75 706 VAL A CA 1
ATOM 5617 C C . VAL A 1 706 ? -26.297 -24.562 -0.713 1 97.75 706 VAL A C 1
ATOM 5619 O O . VAL A 1 706 ? -25.203 -24.656 -1.271 1 97.75 706 VAL A O 1
ATOM 5622 N N . ALA A 1 707 ? -27.406 -24.156 -1.371 1 98.25 707 ALA A N 1
ATOM 5623 C CA . ALA A 1 707 ? -27.312 -23.703 -2.756 1 98.25 707 ALA A CA 1
ATOM 5624 C C . ALA A 1 707 ? -28.406 -22.688 -3.07 1 98.25 707 ALA A C 1
ATOM 5626 O O . ALA A 1 707 ? -29.328 -22.484 -2.271 1 98.25 707 ALA A O 1
ATOM 5627 N N . GLN A 1 708 ? -28.234 -22.031 -4.16 1 97.44 708 GLN A N 1
ATOM 5628 C CA . GLN A 1 708 ? -29.281 -21.172 -4.691 1 97.44 708 GLN A CA 1
ATOM 5629 C C . GLN A 1 708 ? -30.422 -21.984 -5.312 1 97.44 708 GLN A C 1
ATOM 5631 O O . GLN A 1 708 ? -30.172 -22.969 -6.012 1 97.44 708 GLN A O 1
ATOM 5636 N N . ARG A 1 709 ? -31.609 -21.562 -5.082 1 96.62 709 ARG A N 1
ATOM 5637 C CA . ARG A 1 709 ? -32.781 -22.234 -5.645 1 96.62 709 ARG A CA 1
ATOM 5638 C C . ARG A 1 709 ? -32.906 -21.969 -7.141 1 96.62 709 ARG A C 1
ATOM 5640 O O . ARG A 1 709 ? -32.75 -20.828 -7.586 1 96.62 709 ARG A O 1
ATOM 5647 N N . TRP A 1 710 ? -33.188 -23.031 -7.902 1 96.06 710 TRP A N 1
ATOM 5648 C CA . TRP A 1 710 ? -33.375 -22.938 -9.344 1 96.06 710 TRP A CA 1
ATOM 5649 C C . TRP A 1 710 ? -34.594 -23.75 -9.766 1 96.06 710 TRP A C 1
ATOM 5651 O O . TRP A 1 710 ? -34.625 -24.328 -10.852 1 96.06 710 TRP A O 1
ATOM 5661 N N . SER A 1 711 ? -35.562 -23.828 -9.008 1 93.5 711 SER A N 1
ATOM 5662 C CA . SER A 1 711 ? -36.719 -24.703 -9.211 1 93.5 711 SER A CA 1
ATOM 5663 C C . SER A 1 711 ? -37.5 -24.281 -10.438 1 93.5 711 SER A C 1
ATOM 5665 O O . SER A 1 711 ? -38.062 -25.109 -11.141 1 93.5 711 SER A O 1
ATOM 5667 N N . GLN A 1 712 ? -37.625 -23.047 -10.742 1 90.62 712 GLN A N 1
ATOM 5668 C CA . GLN A 1 712 ? -38.406 -22.562 -11.875 1 90.62 712 GLN A CA 1
ATOM 5669 C C . GLN A 1 712 ? -37.75 -22.953 -13.203 1 90.62 712 GLN A C 1
ATOM 5671 O O . GLN A 1 712 ? -38.438 -23.047 -14.227 1 90.62 712 GLN A O 1
ATOM 5676 N N . TYR A 1 713 ? -36.5 -23.219 -13.172 1 89.88 713 TYR A N 1
ATOM 5677 C CA . TYR A 1 713 ? -35.781 -23.5 -14.406 1 89.88 713 TYR A CA 1
ATOM 5678 C C . TYR A 1 713 ? -35.5 -24.984 -14.555 1 89.88 713 TYR A C 1
ATOM 5680 O O . TYR A 1 713 ? -35.531 -25.531 -15.664 1 89.88 713 TYR A O 1
ATOM 5688 N N . LEU A 1 714 ? -35.25 -25.594 -13.398 1 93.19 714 LEU A N 1
ATOM 5689 C CA . LEU A 1 714 ? -34.812 -26.984 -13.469 1 93.19 714 LEU A CA 1
ATOM 5690 C C . LEU A 1 714 ? -35.969 -27.922 -13.109 1 93.19 714 LEU A C 1
ATOM 5692 O O . LEU A 1 714 ? -36.062 -29.016 -13.68 1 93.19 714 LEU A O 1
ATOM 5696 N N . GLY A 1 715 ? -36.781 -27.469 -12.156 1 90.75 715 GLY A N 1
ATOM 5697 C CA . GLY A 1 715 ? -37.844 -28.328 -11.695 1 90.75 715 GLY A CA 1
ATOM 5698 C C . GLY A 1 715 ? -37.406 -29.734 -11.383 1 90.75 715 GLY A C 1
ATOM 5699 O O . GLY A 1 715 ? -36.469 -29.938 -10.609 1 90.75 715 GLY A O 1
ATOM 5700 N N . THR A 1 716 ? -38.062 -30.703 -12.078 1 93.31 716 THR A N 1
ATOM 5701 C CA . THR A 1 716 ? -37.75 -32.125 -11.852 1 93.31 716 THR A CA 1
ATOM 5702 C C . THR A 1 716 ? -37.031 -32.719 -13.055 1 93.31 716 THR A C 1
ATOM 5704 O O . THR A 1 716 ? -36.906 -33.938 -13.164 1 93.31 716 THR A O 1
ATOM 5707 N N . ALA A 1 717 ? -36.594 -31.922 -13.867 1 91.69 717 ALA A N 1
ATOM 5708 C CA . ALA A 1 717 ? -36.062 -32.312 -15.164 1 91.69 717 ALA A CA 1
ATOM 5709 C C . ALA A 1 717 ? -34.938 -33.344 -14.992 1 91.69 717 ALA A C 1
ATOM 5711 O O . ALA A 1 717 ? -34.812 -34.281 -15.797 1 91.69 717 ALA A O 1
ATOM 5712 N N . ALA A 1 718 ? -34.156 -33.156 -13.961 1 94.25 718 ALA A N 1
ATOM 5713 C CA . ALA A 1 718 ? -33.031 -34.062 -13.734 1 94.25 718 ALA A CA 1
ATOM 5714 C C . ALA A 1 718 ? -33.5 -35.5 -13.539 1 94.25 718 ALA A C 1
ATOM 5716 O O . ALA A 1 718 ? -32.844 -36.469 -13.961 1 94.25 718 ALA A O 1
ATOM 5717 N N . PHE A 1 719 ? -34.625 -35.656 -13.047 1 95.06 719 PHE A N 1
ATOM 5718 C CA . PHE A 1 719 ? -35.094 -36.969 -12.578 1 95.06 719 PHE A CA 1
ATOM 5719 C C . PHE A 1 719 ? -36.062 -37.594 -13.578 1 95.06 719 PHE A C 1
ATOM 5721 O O . PHE A 1 719 ? -36.469 -38.75 -13.414 1 95.06 719 PHE A O 1
ATOM 5728 N N . GLU A 1 720 ? -36.344 -36.844 -14.578 1 91.38 720 GLU A N 1
ATOM 5729 C CA . GLU A 1 720 ? -37.219 -37.375 -15.633 1 91.38 720 GLU A CA 1
ATOM 5730 C C . GLU A 1 720 ? -36.469 -38.375 -16.5 1 91.38 720 GLU A C 1
ATOM 5732 O O . GLU A 1 720 ? -35.344 -38.062 -16.984 1 91.38 720 GLU A O 1
ATOM 5737 N N . ASN A 1 721 ? -37 -39.594 -16.641 1 88.19 721 ASN A N 1
ATOM 5738 C CA . ASN A 1 721 ? -36.438 -40.656 -17.469 1 88.19 721 ASN A CA 1
ATOM 5739 C C . ASN A 1 721 ? -35 -40.938 -17.094 1 88.19 721 ASN A C 1
ATOM 5741 O O . ASN A 1 721 ? -34.125 -41.094 -17.969 1 88.19 721 ASN A O 1
ATOM 5745 N N . SER A 1 722 ? -34.625 -40.781 -15.805 1 90.06 722 SER A N 1
ATOM 5746 C CA . SER A 1 722 ? -33.25 -40.875 -15.375 1 90.06 722 SER A CA 1
ATOM 5747 C C . SER A 1 722 ? -32.906 -42.281 -14.859 1 90.06 722 SER A C 1
ATOM 5749 O O . SER A 1 722 ? -31.797 -42.5 -14.352 1 90.06 722 SER A O 1
ATOM 5751 N N . SER A 1 723 ? -33.75 -43.219 -14.984 1 91.31 723 SER A N 1
ATOM 5752 C CA . SER A 1 723 ? -33.531 -44.562 -14.438 1 91.31 723 SER A CA 1
ATOM 5753 C C . SER A 1 723 ? -32.312 -45.188 -15.031 1 91.31 723 SER A C 1
ATOM 5755 O O . SER A 1 723 ? -31.578 -45.938 -14.352 1 91.31 723 SER A O 1
ATOM 5757 N N . SER A 1 724 ? -32.094 -44.938 -16.266 1 90.38 724 SER A N 1
ATOM 5758 C CA . SER A 1 724 ? -30.953 -45.531 -16.922 1 90.38 724 SER A CA 1
ATOM 5759 C C . SER A 1 724 ? -29.656 -44.844 -16.531 1 90.38 724 SER A C 1
ATOM 5761 O O . SER A 1 724 ? -28.578 -45.438 -16.594 1 90.38 724 SER A O 1
ATOM 5763 N N . ILE A 1 725 ? -29.75 -43.625 -16.141 1 92.62 725 ILE A N 1
ATOM 5764 C CA . ILE A 1 725 ? -28.594 -42.812 -15.789 1 92.62 725 ILE A CA 1
ATOM 5765 C C . ILE A 1 725 ? -28.266 -43 -14.305 1 92.62 725 ILE A C 1
ATOM 5767 O O . ILE A 1 725 ? -27.109 -43.125 -13.922 1 92.62 725 ILE A O 1
ATOM 5771 N N . CYS A 1 726 ? -29.312 -43 -13.539 1 94.69 726 CYS A N 1
ATOM 5772 C CA . CYS A 1 726 ? -29.188 -43.094 -12.086 1 94.69 726 CYS A CA 1
ATOM 5773 C C . CYS A 1 726 ? -30.297 -43.969 -11.5 1 94.69 726 CYS A C 1
ATOM 5775 O O . CYS A 1 726 ? -31.328 -43.469 -11.047 1 94.69 726 CYS A O 1
ATOM 5777 N N . PRO A 1 727 ? -30.094 -45.188 -11.438 1 92.75 727 PRO A N 1
ATOM 5778 C CA . PRO A 1 727 ? -31.109 -46.094 -10.914 1 92.75 727 PRO A CA 1
ATOM 5779 C C . PRO A 1 727 ? -31.484 -45.781 -9.469 1 92.75 727 PRO A C 1
ATOM 5781 O O . PRO A 1 727 ? -32.656 -45.969 -9.07 1 92.75 727 PRO A O 1
ATOM 5784 N N . GLU A 1 728 ? -30.531 -45.312 -8.711 1 92.12 728 GLU A N 1
ATOM 5785 C CA . GLU A 1 728 ? -30.766 -45 -7.301 1 92.12 728 GLU A CA 1
ATOM 5786 C C . GLU A 1 728 ? -31.672 -43.781 -7.156 1 92.12 728 GLU A C 1
ATOM 5788 O O . GLU A 1 728 ? -32.344 -43.625 -6.133 1 92.12 728 GLU A O 1
ATOM 5793 N N . CYS A 1 729 ? -31.719 -42.969 -8.211 1 93.12 729 CYS A N 1
ATOM 5794 C CA . CYS A 1 729 ? -32.406 -41.688 -8.125 1 93.12 729 CYS A CA 1
ATOM 5795 C C . CYS A 1 729 ? -33.906 -41.844 -8.383 1 93.12 729 CYS A C 1
ATOM 5797 O O . CYS A 1 729 ? -34.688 -40.938 -8.148 1 93.12 729 CYS A O 1
ATOM 5799 N N . VAL A 1 730 ? -34.281 -43 -8.812 1 88.31 730 VAL A N 1
ATOM 5800 C CA . VAL A 1 730 ? -35.688 -43.25 -9.117 1 88.31 730 VAL A CA 1
ATOM 5801 C C . VAL A 1 730 ? -36.531 -43.125 -7.84 1 88.31 730 VAL A C 1
ATOM 5803 O O . VAL A 1 730 ? -37.719 -42.781 -7.895 1 88.31 730 VAL A O 1
ATOM 5806 N N . LYS A 1 731 ? -35.906 -43.312 -6.734 1 88.06 731 LYS A N 1
ATOM 5807 C CA . LYS A 1 731 ? -36.594 -43.312 -5.445 1 88.06 731 LYS A CA 1
ATOM 5808 C C . LYS A 1 731 ? -36.875 -41.875 -4.992 1 88.06 731 LYS A C 1
ATOM 5810 O O . LYS A 1 731 ? -37.625 -41.656 -4.051 1 88.06 731 LYS A O 1
ATOM 5815 N N . VAL A 1 732 ? -36.312 -40.938 -5.703 1 94.19 732 VAL A N 1
ATOM 5816 C CA . VAL A 1 732 ? -36.5 -39.562 -5.309 1 94.19 732 VAL A CA 1
ATOM 5817 C C . VAL A 1 732 ? -37.875 -39.062 -5.77 1 94.19 732 VAL A C 1
ATOM 5819 O O . VAL A 1 732 ? -38.188 -39.125 -6.957 1 94.19 732 VAL A O 1
ATOM 5822 N N . SER A 1 733 ? -38.688 -38.656 -4.848 1 93.19 733 SER A N 1
ATOM 5823 C CA . SER A 1 733 ? -40.031 -38.156 -5.191 1 93.19 733 SER A CA 1
ATOM 5824 C C . SER A 1 733 ? -39.906 -36.812 -5.918 1 93.19 733 SER A C 1
ATOM 5826 O O . SER A 1 733 ? -38.906 -36.125 -5.824 1 93.19 733 SER A O 1
ATOM 5828 N N . LYS A 1 734 ? -40.938 -36.5 -6.598 1 92.12 734 LYS A N 1
ATOM 5829 C CA . LYS A 1 734 ? -41 -35.188 -7.277 1 92.12 734 LYS A CA 1
ATOM 5830 C C . LYS A 1 734 ? -40.875 -34.062 -6.277 1 92.12 734 LYS A C 1
ATOM 5832 O O . LYS A 1 734 ? -40.219 -33.031 -6.562 1 92.12 734 LYS A O 1
ATOM 5837 N N . ALA A 1 735 ? -41.531 -34.219 -5.184 1 92.5 735 ALA A N 1
ATOM 5838 C CA . ALA A 1 735 ? -41.469 -33.188 -4.137 1 92.5 735 ALA A CA 1
ATOM 5839 C C . ALA A 1 735 ? -40.031 -33.031 -3.625 1 92.5 735 ALA A C 1
ATOM 5841 O O . ALA A 1 735 ? -39.562 -31.906 -3.432 1 92.5 735 ALA A O 1
ATOM 5842 N N . ASP A 1 736 ? -39.344 -34.125 -3.473 1 94.19 736 ASP A N 1
ATOM 5843 C CA . ASP A 1 736 ? -37.969 -34.094 -2.99 1 94.19 736 ASP A CA 1
ATOM 5844 C C . ASP A 1 736 ? -37.031 -33.531 -4.059 1 94.19 736 ASP A C 1
ATOM 5846 O O . ASP A 1 736 ? -36.094 -32.812 -3.742 1 94.19 736 ASP A O 1
ATOM 5850 N N . ALA A 1 737 ? -37.312 -33.906 -5.309 1 95.38 737 ALA A N 1
ATOM 5851 C CA . ALA A 1 737 ? -36.5 -33.406 -6.414 1 95.38 737 ALA A CA 1
ATOM 5852 C C . ALA A 1 737 ? -36.531 -31.875 -6.449 1 95.38 737 ALA A C 1
ATOM 5854 O O . ALA A 1 737 ? -35.469 -31.234 -6.625 1 95.38 737 ALA A O 1
ATOM 5855 N N . THR A 1 738 ? -37.594 -31.281 -6.207 1 94.12 738 THR A N 1
ATOM 5856 C CA . THR A 1 738 ? -37.75 -29.828 -6.25 1 94.12 738 THR A CA 1
ATOM 5857 C C . THR A 1 738 ? -37.219 -29.188 -4.98 1 94.12 738 THR A C 1
ATOM 5859 O O . THR A 1 738 ? -36.594 -28.125 -5.035 1 94.12 738 THR A O 1
ATOM 5862 N N . GLU A 1 739 ? -37.375 -29.891 -3.881 1 94.06 739 GLU A N 1
ATOM 5863 C CA . GLU A 1 739 ? -37.031 -29.344 -2.574 1 94.06 739 GLU A CA 1
ATOM 5864 C C . GLU A 1 739 ? -35.531 -29.375 -2.355 1 94.06 739 GLU A C 1
ATOM 5866 O O . GLU A 1 739 ? -34.938 -28.438 -1.818 1 94.06 739 GLU A O 1
ATOM 5871 N N . TYR A 1 740 ? -34.875 -30.422 -2.812 1 96.44 740 TYR A N 1
ATOM 5872 C CA . TYR A 1 740 ? -33.5 -30.641 -2.393 1 96.44 740 TYR A CA 1
ATOM 5873 C C . TYR A 1 740 ? -32.531 -30.531 -3.574 1 96.44 740 TYR A C 1
ATOM 5875 O O . TYR A 1 740 ? -31.344 -30.328 -3.391 1 96.44 740 TYR A O 1
ATOM 5883 N N . PHE A 1 741 ? -33.031 -30.594 -4.871 1 97.38 741 PHE A N 1
ATOM 5884 C CA . PHE A 1 741 ? -32.031 -30.859 -5.914 1 97.38 741 PHE A CA 1
ATOM 5885 C C . PHE A 1 741 ? -32.219 -29.922 -7.094 1 97.38 741 PHE A C 1
ATOM 5887 O O . PHE A 1 741 ? -31.438 -29.938 -8.039 1 97.38 741 PHE A O 1
ATOM 5894 N N . ALA A 1 742 ? -33.25 -29.078 -7.156 1 96.44 742 ALA A N 1
ATOM 5895 C CA . ALA A 1 742 ? -33.344 -28.016 -8.148 1 96.44 742 ALA A CA 1
ATOM 5896 C C . ALA A 1 742 ? -32.531 -26.812 -7.762 1 96.44 742 ALA A C 1
ATOM 5898 O O . ALA A 1 742 ? -33.062 -25.766 -7.406 1 96.44 742 ALA A O 1
ATOM 5899 N N . VAL A 1 743 ? -31.25 -27.016 -7.898 1 96.56 743 VAL A N 1
ATOM 5900 C CA . VAL A 1 743 ? -30.312 -26.062 -7.305 1 96.56 743 VAL A CA 1
ATOM 5901 C C . VAL A 1 743 ? -29.297 -25.625 -8.352 1 96.56 743 VAL A C 1
ATOM 5903 O O . VAL A 1 743 ? -29.078 -26.312 -9.352 1 96.56 743 VAL A O 1
ATOM 5906 N N . GLY A 1 744 ? -28.734 -24.469 -8.211 1 96.06 744 GLY A N 1
ATOM 5907 C CA . GLY A 1 744 ? -27.609 -23.906 -8.945 1 96.06 744 GLY A CA 1
ATOM 5908 C C . GLY A 1 744 ? -26.625 -23.172 -8.062 1 96.06 744 GLY A C 1
ATOM 5909 O O . GLY A 1 744 ? -26.812 -23.078 -6.844 1 96.06 744 GLY A O 1
ATOM 5910 N N . PRO A 1 745 ? -25.516 -22.719 -8.633 1 96.12 745 PRO A N 1
ATOM 5911 C CA . PRO A 1 745 ? -24.531 -21.984 -7.832 1 96.12 745 PRO A CA 1
ATOM 5912 C C . PRO A 1 745 ? -25.062 -20.656 -7.305 1 96.12 745 PRO A C 1
ATOM 5914 O O . PRO A 1 745 ? -25.984 -20.078 -7.898 1 96.12 745 PRO A O 1
ATOM 5917 N N . PRO A 1 746 ? -24.422 -20.281 -6.215 1 97.69 746 PRO A N 1
ATOM 5918 C CA . PRO A 1 746 ? -23.312 -20.906 -5.492 1 97.69 746 PRO A CA 1
ATOM 5919 C C . PRO A 1 746 ? -23.719 -22.172 -4.738 1 97.69 746 PRO A C 1
ATOM 5921 O O . PRO A 1 746 ? -24.812 -22.234 -4.195 1 97.69 746 PRO A O 1
ATOM 5924 N N . TYR A 1 747 ? -22.797 -23.141 -4.758 1 97.88 747 TYR A N 1
ATOM 5925 C CA . TYR A 1 747 ? -22.922 -24.344 -3.943 1 97.88 747 TYR A CA 1
ATOM 5926 C C . TYR A 1 747 ? -21.953 -24.297 -2.77 1 97.88 747 TYR A C 1
ATOM 5928 O O . TYR A 1 747 ? -20.734 -24.141 -2.959 1 97.88 747 TYR A O 1
ATOM 5936 N N . ALA A 1 748 ? -22.422 -24.312 -1.604 1 98 748 ALA A N 1
ATOM 5937 C CA . ALA A 1 748 ? -21.562 -24.562 -0.458 1 98 748 ALA A CA 1
ATOM 5938 C C . ALA A 1 748 ? -21.672 -26.016 0.018 1 98 748 ALA A C 1
ATOM 5940 O O . ALA A 1 748 ? -22.766 -26.453 0.39 1 98 748 ALA A O 1
ATOM 5941 N N . ILE A 1 749 ? -20.641 -26.734 -0.076 1 98.12 749 ILE A N 1
ATOM 5942 C CA . ILE A 1 749 ? -20.656 -28.172 0.168 1 98.12 749 ILE A CA 1
ATOM 5943 C C . ILE A 1 749 ? -19.359 -28.578 0.878 1 98.12 749 ILE A C 1
ATOM 5945 O O . ILE A 1 749 ? -18.328 -27.922 0.746 1 98.12 749 ILE A O 1
ATOM 5949 N N . THR A 1 750 ? -19.422 -29.578 1.688 1 97.19 750 THR A N 1
ATOM 5950 C CA . THR A 1 750 ? -18.188 -30.078 2.309 1 97.19 750 THR A CA 1
ATOM 5951 C C . THR A 1 750 ? -17.266 -30.688 1.267 1 97.19 750 THR A C 1
ATOM 5953 O O . THR A 1 750 ? -17.734 -31.281 0.292 1 97.19 750 THR A O 1
ATOM 5956 N N . ARG A 1 751 ? -16 -30.562 1.472 1 95.94 751 ARG A N 1
ATOM 5957 C CA . ARG A 1 751 ? -15.023 -31.188 0.574 1 95.94 751 ARG A CA 1
ATOM 5958 C C . ARG A 1 751 ? -15.25 -32.688 0.478 1 95.94 751 ARG A C 1
ATOM 5960 O O . ARG A 1 751 ? -15.133 -33.281 -0.604 1 95.94 751 ARG A O 1
ATOM 5967 N N . LYS A 1 752 ? -15.617 -33.312 1.576 1 95.81 752 LYS A N 1
ATOM 5968 C CA . LYS A 1 752 ? -15.867 -34.75 1.619 1 95.81 752 LYS A CA 1
ATOM 5969 C C . LYS A 1 752 ? -17.016 -35.125 0.687 1 95.81 752 LYS A C 1
ATOM 5971 O O . LYS A 1 752 ? -16.875 -36.031 -0.136 1 95.81 752 LYS A O 1
ATOM 5976 N N . ASP A 1 753 ? -18.156 -34.469 0.826 1 97.94 753 ASP A N 1
ATOM 5977 C CA . ASP A 1 753 ? -19.312 -34.75 -0.023 1 97.94 753 ASP A CA 1
ATOM 5978 C C . ASP A 1 753 ? -18.984 -34.531 -1.495 1 97.94 753 ASP A C 1
ATOM 5980 O O . ASP A 1 753 ? -19.359 -35.312 -2.355 1 97.94 753 ASP A O 1
ATOM 5984 N N . LEU A 1 754 ? -18.297 -33.406 -1.735 1 98.06 754 LEU A N 1
ATOM 5985 C CA . LEU A 1 754 ? -17.938 -33.125 -3.117 1 98.06 754 LEU A CA 1
ATOM 5986 C C . LEU A 1 754 ? -17.062 -34.219 -3.707 1 98.06 754 LEU A C 1
ATOM 5988 O O . LEU A 1 754 ? -17.281 -34.656 -4.832 1 98.06 754 LEU A O 1
ATOM 5992 N N . ASN A 1 755 ? -16.047 -34.688 -2.969 1 96.25 755 ASN A N 1
ATOM 5993 C CA . ASN A 1 755 ? -15.164 -35.75 -3.424 1 96.25 755 ASN A CA 1
ATOM 5994 C C . ASN A 1 755 ? -15.953 -37.031 -3.727 1 96.25 755 ASN A C 1
ATOM 5996 O O . ASN A 1 755 ? -15.688 -37.719 -4.719 1 96.25 755 ASN A O 1
ATOM 6000 N N . GLN A 1 756 ? -16.922 -37.25 -2.926 1 96.38 756 GLN A N 1
ATOM 6001 C CA . GLN A 1 756 ? -17.688 -38.5 -3.059 1 96.38 756 GLN A CA 1
ATOM 6002 C C . GLN A 1 756 ? -18.562 -38.469 -4.312 1 96.38 756 GLN A C 1
ATOM 6004 O O . GLN A 1 756 ? -18.75 -39.5 -4.957 1 96.38 756 GLN A O 1
ATOM 6009 N N . LEU A 1 757 ? -19.062 -37.312 -4.633 1 96.88 757 LEU A N 1
ATOM 6010 C CA . LEU A 1 757 ? -20.016 -37.312 -5.746 1 96.88 757 LEU A CA 1
ATOM 6011 C C . LEU A 1 757 ? -19.312 -36.906 -7.047 1 96.88 757 LEU A C 1
ATOM 6013 O O . LEU A 1 757 ? -19.922 -36.938 -8.117 1 96.88 757 LEU A O 1
ATOM 6017 N N . MET A 1 758 ? -18.047 -36.656 -7.031 1 96.88 758 MET A N 1
ATOM 6018 C CA . MET A 1 758 ? -17.375 -36.031 -8.148 1 96.88 758 MET A CA 1
ATOM 6019 C C . MET A 1 758 ? -17.406 -36.906 -9.391 1 96.88 758 MET A C 1
ATOM 6021 O O . MET A 1 758 ? -17.734 -36.438 -10.484 1 96.88 758 MET A O 1
ATOM 6025 N N . ASP A 1 759 ? -17.125 -38.156 -9.297 1 95.38 759 ASP A N 1
ATOM 6026 C CA . ASP A 1 759 ? -17.109 -39.062 -10.438 1 95.38 759 ASP A CA 1
ATOM 6027 C C . ASP A 1 759 ? -18.5 -39.188 -11.055 1 95.38 759 ASP A C 1
ATOM 6029 O O . ASP A 1 759 ? -18.641 -39.188 -12.281 1 95.38 759 ASP A O 1
ATOM 6033 N N . ASP A 1 760 ? -19.5 -39.344 -10.188 1 96.31 760 ASP A N 1
ATOM 6034 C CA . ASP A 1 760 ? -20.875 -39.438 -10.672 1 96.31 760 ASP A CA 1
ATOM 6035 C C . ASP A 1 760 ? -21.328 -38.125 -11.312 1 96.31 760 ASP A C 1
ATOM 6037 O O . ASP A 1 760 ? -22.062 -38.125 -12.297 1 96.31 760 ASP A O 1
ATOM 6041 N N . TYR A 1 761 ? -20.969 -37.062 -10.695 1 97.19 761 TYR A N 1
ATOM 6042 C CA . TYR A 1 761 ? -21.266 -35.75 -11.266 1 97.19 761 TYR A CA 1
ATOM 6043 C C . TYR A 1 761 ? -20.766 -35.656 -12.703 1 97.19 761 TYR A C 1
ATOM 6045 O O . TYR A 1 761 ? -21.516 -35.25 -13.602 1 97.19 761 TYR A O 1
ATOM 6053 N N . CYS A 1 762 ? -19.531 -36.062 -12.977 1 95.62 762 CYS A N 1
ATOM 6054 C CA . CYS A 1 762 ? -18.953 -36.062 -14.32 1 95.62 762 CYS A CA 1
ATOM 6055 C C . CYS A 1 762 ? -19.719 -37 -15.242 1 95.62 762 CYS A C 1
ATOM 6057 O O . CYS A 1 762 ? -20.203 -36.594 -16.297 1 95.62 762 CYS A O 1
ATOM 6059 N N . ASN A 1 763 ? -19.906 -38.188 -14.766 1 93.88 763 ASN A N 1
ATOM 6060 C CA . ASN A 1 763 ? -20.547 -39.219 -15.578 1 93.88 763 ASN A CA 1
ATOM 6061 C C . ASN A 1 763 ? -21.984 -38.875 -15.906 1 93.88 763 ASN A C 1
ATOM 6063 O O . ASN A 1 763 ? -22.422 -39 -17.062 1 93.88 763 ASN A O 1
ATOM 6067 N N . MET A 1 764 ? -22.688 -38.406 -14.945 1 95.5 764 MET A N 1
ATOM 6068 C CA . MET A 1 764 ? -24.109 -38.125 -15.141 1 95.5 764 MET A CA 1
ATOM 6069 C C . MET A 1 764 ? -24.312 -36.875 -15.984 1 95.5 764 MET A C 1
ATOM 6071 O O . MET A 1 764 ? -25.312 -36.75 -16.688 1 95.5 764 MET A O 1
ATOM 6075 N N . THR A 1 765 ? -23.406 -35.906 -15.953 1 94.31 765 THR A N 1
ATOM 6076 C CA . THR A 1 765 ? -23.438 -34.781 -16.859 1 94.31 765 THR A CA 1
ATOM 6077 C C . THR A 1 765 ? -23.359 -35.219 -18.312 1 94.31 765 THR A C 1
ATOM 6079 O O . THR A 1 765 ? -24.156 -34.812 -19.156 1 94.31 765 THR A O 1
ATOM 6082 N N . VAL A 1 766 ? -22.453 -36.188 -18.547 1 91.38 766 VAL A N 1
ATOM 6083 C CA . VAL A 1 766 ? -22.266 -36.719 -19.906 1 91.38 766 VAL A CA 1
ATOM 6084 C C . VAL A 1 766 ? -23.516 -37.438 -20.344 1 91.38 766 VAL A C 1
ATOM 6086 O O . VAL A 1 766 ? -24.031 -37.219 -21.438 1 91.38 766 VAL A O 1
ATOM 6089 N N . LEU A 1 767 ? -24.031 -38.281 -19.453 1 91.69 767 LEU A N 1
ATOM 6090 C CA . LEU A 1 767 ? -25.172 -39.125 -19.797 1 91.69 767 LEU A CA 1
ATOM 6091 C C . LEU A 1 767 ? -26.438 -38.281 -19.969 1 91.69 767 LEU A C 1
ATOM 6093 O O . LEU A 1 767 ? -27.234 -38.562 -20.875 1 91.69 767 LEU A O 1
ATOM 6097 N N . LYS A 1 768 ? -26.625 -37.312 -19.109 1 92.94 768 LYS A N 1
ATOM 6098 C CA . LYS A 1 768 ? -27.797 -36.438 -19.266 1 92.94 768 LYS A CA 1
ATOM 6099 C C . LYS A 1 768 ? -27.703 -35.625 -20.531 1 92.94 768 LYS A C 1
ATOM 6101 O O . LYS A 1 768 ? -28.703 -35.375 -21.203 1 92.94 768 LYS A O 1
ATOM 6106 N N . ARG A 1 769 ? -26.531 -35.125 -20.844 1 91.94 769 ARG A N 1
ATOM 6107 C CA . ARG A 1 769 ? -26.297 -34.375 -22.078 1 91.94 769 ARG A CA 1
ATOM 6108 C C . ARG A 1 769 ? -26.688 -35.219 -23.297 1 91.94 769 ARG A C 1
ATOM 6110 O O . ARG A 1 769 ? -27.344 -34.719 -24.203 1 91.94 769 ARG A O 1
ATOM 6117 N N . GLU A 1 770 ? -26.359 -36.438 -23.234 1 87.94 770 GLU A N 1
ATOM 6118 C CA . GLU A 1 770 ? -26.688 -37.375 -24.328 1 87.94 770 GLU A CA 1
ATOM 6119 C C . GLU A 1 770 ? -28.188 -37.656 -24.359 1 87.94 770 GLU A C 1
ATOM 6121 O O . GLU A 1 770 ? -28.797 -37.688 -25.438 1 87.94 770 GLU A O 1
ATOM 6126 N N . GLN A 1 771 ? -28.672 -37.844 -23.219 1 90.19 771 GLN A N 1
ATOM 6127 C CA . GLN A 1 771 ? -30.094 -38.125 -23.125 1 90.19 771 GLN A CA 1
ATOM 6128 C C . GLN A 1 771 ? -30.922 -36.969 -23.688 1 90.19 771 GLN A C 1
ATOM 6130 O O . GLN A 1 771 ? -31.984 -37.188 -24.281 1 90.19 771 GLN A O 1
ATOM 6135 N N . MET A 1 772 ? -30.422 -35.844 -23.531 1 89.81 772 MET A N 1
ATOM 6136 C CA . MET A 1 772 ? -31.141 -34.656 -23.984 1 89.81 772 MET A CA 1
ATOM 6137 C C . MET A 1 772 ? -30.688 -34.25 -25.391 1 89.81 772 MET A C 1
ATOM 6139 O O . MET A 1 772 ? -30.781 -33.094 -25.766 1 89.81 772 MET A O 1
ATOM 6143 N N . ASN A 1 773 ? -30.109 -35.031 -26.156 1 86.31 773 ASN A N 1
ATOM 6144 C CA . ASN A 1 773 ? -29.703 -34.906 -27.547 1 86.31 773 ASN A CA 1
ATOM 6145 C C . ASN A 1 773 ? -28.688 -33.781 -27.734 1 86.31 773 ASN A C 1
ATOM 6147 O O . ASN A 1 773 ? -28.703 -33.094 -28.766 1 86.31 773 ASN A O 1
ATOM 6151 N N . ARG A 1 774 ? -28.047 -33.375 -26.609 1 86.88 774 ARG A N 1
ATOM 6152 C CA . ARG A 1 774 ? -26.969 -32.375 -26.625 1 86.88 774 ARG A CA 1
ATOM 6153 C C . ARG A 1 774 ? -27.516 -31 -26.938 1 86.88 774 ARG A C 1
ATOM 6155 O O . ARG A 1 774 ? -26.828 -30.172 -27.516 1 86.88 774 ARG A O 1
ATOM 6162 N N . GLU A 1 775 ? -28.703 -30.812 -26.547 1 84.31 775 GLU A N 1
ATOM 6163 C CA . GLU A 1 775 ? -29.344 -29.547 -26.891 1 84.31 775 GLU A CA 1
ATOM 6164 C C . GLU A 1 775 ? -29.578 -28.688 -25.656 1 84.31 775 GLU A C 1
ATOM 6166 O O . GLU A 1 775 ? -29.734 -27.469 -25.75 1 84.31 775 GLU A O 1
ATOM 6171 N N . HIS A 1 776 ? -29.469 -29.281 -24.562 1 85.06 776 HIS A N 1
ATOM 6172 C CA . HIS A 1 776 ? -29.828 -28.562 -23.344 1 85.06 776 HIS A CA 1
ATOM 6173 C C . HIS A 1 776 ? -28.578 -28.031 -22.641 1 85.06 776 HIS A C 1
ATOM 6175 O O . HIS A 1 776 ? -27.75 -28.797 -22.172 1 85.06 776 HIS A O 1
ATOM 6181 N N . TRP A 1 777 ? -28.5 -26.734 -22.469 1 87.56 777 TRP A N 1
ATOM 6182 C CA . TRP A 1 777 ? -27.344 -26.047 -21.906 1 87.56 777 TRP A CA 1
ATOM 6183 C C . TRP A 1 777 ? -27.203 -26.344 -20.422 1 87.56 777 TRP A C 1
ATOM 6185 O O . TRP A 1 777 ? -26.078 -26.359 -19.891 1 87.56 777 TRP A O 1
ATOM 6195 N N . MET A 1 778 ? -28.266 -26.719 -19.734 1 92.06 778 MET A N 1
ATOM 6196 C CA . MET A 1 778 ? -28.219 -26.891 -18.297 1 92.06 778 MET A CA 1
ATOM 6197 C C . MET A 1 778 ? -27.984 -28.359 -17.938 1 92.06 778 MET A C 1
ATOM 6199 O O . MET A 1 778 ? -28.203 -28.766 -16.797 1 92.06 778 MET A O 1
ATOM 6203 N N . SER A 1 779 ? -27.562 -29.141 -18.906 1 93 779 SER A N 1
ATOM 6204 C CA . SER A 1 779 ? -27.312 -30.562 -18.688 1 93 779 SER A CA 1
ATOM 6205 C C . SER A 1 779 ? -26.328 -30.781 -17.531 1 93 779 SER A C 1
ATOM 6207 O O . SER A 1 779 ? -26.453 -31.734 -16.781 1 93 779 SER A O 1
ATOM 6209 N N . GLU A 1 780 ? -25.375 -29.875 -17.469 1 95.44 780 GLU A N 1
ATOM 6210 C CA . GLU A 1 780 ? -24.406 -29.953 -16.391 1 95.44 780 GLU A CA 1
ATOM 6211 C C . GLU A 1 780 ? -25.062 -29.828 -15.023 1 95.44 780 GLU A C 1
ATOM 6213 O O . GLU A 1 780 ? -24.766 -30.594 -14.109 1 95.44 780 GLU A O 1
ATOM 6218 N N . MET A 1 781 ? -25.969 -28.922 -14.852 1 96.75 781 MET A N 1
ATOM 6219 C CA . MET A 1 781 ? -26.688 -28.734 -13.586 1 96.75 781 MET A CA 1
ATOM 6220 C C . MET A 1 781 ? -27.562 -29.938 -13.266 1 96.75 781 MET A C 1
ATOM 6222 O O . MET A 1 781 ? -27.703 -30.328 -12.109 1 96.75 781 MET A O 1
ATOM 6226 N N . LEU A 1 782 ? -28.141 -30.531 -14.289 1 96.56 782 LEU A N 1
ATOM 6227 C CA . LEU A 1 782 ? -28.953 -31.719 -14.109 1 96.56 782 LEU A CA 1
ATOM 6228 C C . LEU A 1 782 ? -28.094 -32.906 -13.648 1 96.56 782 LEU A C 1
ATOM 6230 O O . LEU A 1 782 ? -28.516 -33.688 -12.789 1 96.56 782 LEU A O 1
ATOM 6234 N N . GLY A 1 783 ? -26.922 -33 -14.289 1 96.44 783 GLY A N 1
ATOM 6235 C CA . GLY A 1 783 ? -26 -34.031 -13.844 1 96.44 783 GLY A CA 1
ATOM 6236 C C . GLY A 1 783 ? -25.594 -33.875 -12.391 1 96.44 783 GLY A C 1
ATOM 6237 O O . GLY A 1 783 ? -25.484 -34.875 -11.664 1 96.44 783 GLY A O 1
ATOM 6238 N N . TYR A 1 784 ? -25.375 -32.688 -11.953 1 98 784 TYR A N 1
ATOM 6239 C CA . TYR A 1 784 ? -25.031 -32.406 -10.562 1 98 784 TYR A CA 1
ATOM 6240 C C . TYR A 1 784 ? -26.156 -32.844 -9.633 1 98 784 TYR A C 1
ATOM 6242 O O . TYR A 1 784 ? -25.906 -33.469 -8.602 1 98 784 TYR A O 1
ATOM 6250 N N . SER A 1 785 ? -27.375 -32.5 -9.977 1 97.25 785 SER A N 1
ATOM 6251 C CA . SER A 1 785 ? -28.531 -32.844 -9.156 1 97.25 785 SER A CA 1
ATOM 6252 C C . SER A 1 785 ? -28.656 -34.344 -8.977 1 97.25 785 SER A C 1
ATOM 6254 O O . SER A 1 785 ? -28.938 -34.812 -7.867 1 97.25 785 SER A O 1
ATOM 6256 N N . LEU A 1 786 ? -28.469 -35.094 -10.047 1 97.19 786 LEU A N 1
ATOM 6257 C CA . LEU A 1 786 ? -28.562 -36.562 -9.977 1 97.19 786 LEU A CA 1
ATOM 6258 C C . LEU A 1 786 ? -27.453 -37.125 -9.094 1 97.19 786 LEU A C 1
ATOM 6260 O O . LEU A 1 786 ? -27.703 -38 -8.273 1 97.19 786 LEU A O 1
ATOM 6264 N N . ALA A 1 787 ? -26.25 -36.562 -9.281 1 97.88 787 ALA A N 1
ATOM 6265 C CA . ALA A 1 787 ? -25.109 -37.031 -8.492 1 97.88 787 ALA A CA 1
ATOM 6266 C C . ALA A 1 787 ? -25.328 -36.781 -7.004 1 97.88 787 ALA A C 1
ATOM 6268 O O . ALA A 1 787 ? -25.062 -37.625 -6.168 1 97.88 787 ALA A O 1
ATOM 6269 N N . ALA A 1 788 ? -25.781 -35.594 -6.672 1 98.06 788 ALA A N 1
ATOM 6270 C CA . ALA A 1 788 ? -26.062 -35.219 -5.281 1 98.06 788 ALA A CA 1
ATOM 6271 C C . ALA A 1 788 ? -27.125 -36.156 -4.688 1 98.06 788 ALA A C 1
ATOM 6273 O O . ALA A 1 788 ? -26.984 -36.625 -3.551 1 98.06 788 ALA A O 1
ATOM 6274 N N . ALA A 1 789 ? -28.141 -36.438 -5.438 1 97.38 789 ALA A N 1
ATOM 6275 C CA . ALA A 1 789 ? -29.219 -37.312 -4.977 1 97.38 789 ALA A CA 1
ATOM 6276 C C . ALA A 1 789 ? -28.719 -38.75 -4.719 1 97.38 789 ALA A C 1
ATOM 6278 O O . ALA A 1 789 ? -29.062 -39.344 -3.707 1 97.38 789 ALA A O 1
ATOM 6279 N N . LYS A 1 790 ? -27.953 -39.188 -5.645 1 96.94 790 LYS A N 1
ATOM 6280 C CA . LYS A 1 790 ? -27.406 -40.531 -5.512 1 96.94 790 LYS A CA 1
ATOM 6281 C C . LYS A 1 790 ? -26.625 -40.688 -4.203 1 96.94 790 LYS A C 1
ATOM 6283 O O . LYS A 1 790 ? -26.688 -41.75 -3.562 1 96.94 790 LYS A O 1
ATOM 6288 N N . HIS A 1 791 ? -25.922 -39.688 -3.844 1 96.94 791 HIS A N 1
ATOM 6289 C CA . HIS A 1 791 ? -25.047 -39.75 -2.674 1 96.94 791 HIS A CA 1
ATOM 6290 C C . HIS A 1 791 ? -25.734 -39.156 -1.446 1 96.94 791 HIS A C 1
ATOM 6292 O O . HIS A 1 791 ? -25.078 -38.906 -0.425 1 96.94 791 HIS A O 1
ATOM 6298 N N . ASN A 1 792 ? -26.969 -38.812 -1.553 1 95.25 792 ASN A N 1
ATOM 6299 C CA . ASN A 1 792 ? -27.828 -38.344 -0.473 1 95.25 792 ASN A CA 1
ATOM 6300 C C . ASN A 1 792 ? -27.297 -37.031 0.106 1 95.25 792 ASN A C 1
ATOM 6302 O O . ASN A 1 792 ? -27.234 -36.844 1.326 1 95.25 792 ASN A O 1
ATOM 6306 N N . VAL A 1 793 ? -26.75 -36.188 -0.779 1 97.88 793 VAL A N 1
ATOM 6307 C CA . VAL A 1 793 ? -26.391 -34.844 -0.38 1 97.88 793 VAL A CA 1
ATOM 6308 C C . VAL A 1 793 ? -27.578 -33.906 -0.646 1 97.88 793 VAL A C 1
ATOM 6310 O O . VAL A 1 793 ? -27.781 -33.469 -1.781 1 97.88 793 VAL A O 1
ATOM 6313 N N . LYS A 1 794 ? -28.266 -33.562 0.344 1 97 794 LYS A N 1
ATOM 6314 C CA . LYS A 1 794 ? -29.438 -32.688 0.229 1 97 794 LYS A CA 1
ATOM 6315 C C . LYS A 1 794 ? -29.078 -31.234 0.421 1 97 794 LYS A C 1
ATOM 6317 O O . LYS A 1 794 ? -28.234 -30.891 1.257 1 97 794 LYS A O 1
ATOM 6322 N N . HIS A 1 795 ? -29.766 -30.453 -0.353 1 97.75 795 HIS A N 1
ATOM 6323 C CA . HIS A 1 795 ? -29.469 -29.016 -0.283 1 97.75 795 HIS A CA 1
ATOM 6324 C C . HIS A 1 795 ? -30.547 -28.266 0.495 1 97.75 795 HIS A C 1
ATOM 6326 O O . HIS A 1 795 ? -31.734 -28.578 0.366 1 97.75 795 HIS A O 1
ATOM 6332 N N . THR A 1 796 ? -30.078 -27.422 1.348 1 97.31 796 THR A N 1
ATOM 6333 C CA . THR A 1 796 ? -30.938 -26.312 1.742 1 97.31 796 THR A CA 1
ATOM 6334 C C . THR A 1 796 ? -30.875 -25.188 0.722 1 97.31 796 THR A C 1
ATOM 6336 O O . THR A 1 796 ? -29.828 -24.578 0.52 1 97.31 796 THR A O 1
ATOM 6339 N N . THR A 1 797 ? -31.969 -24.922 0.116 1 97 797 THR A N 1
ATOM 6340 C CA . THR A 1 797 ? -31.984 -23.953 -0.967 1 97 797 THR A CA 1
ATOM 6341 C C . THR A 1 797 ? -32.438 -22.578 -0.459 1 97 797 THR A C 1
ATOM 6343 O O . THR A 1 797 ? -33.438 -22.484 0.269 1 97 797 THR A O 1
ATOM 6346 N N . PHE A 1 798 ? -31.688 -21.594 -0.764 1 97.31 798 PHE A N 1
ATOM 6347 C CA . PHE A 1 798 ? -32.062 -20.234 -0.389 1 97.31 798 PHE A CA 1
ATOM 6348 C C . PHE A 1 798 ? -32.281 -19.375 -1.626 1 97.31 798 PHE A C 1
ATOM 6350 O O . PHE A 1 798 ? -31.688 -19.625 -2.678 1 97.31 798 PHE A O 1
ATOM 6357 N N . ASP A 1 799 ? -33.031 -18.375 -1.453 1 97.06 799 ASP A N 1
ATOM 6358 C CA . ASP A 1 799 ? -33.406 -17.484 -2.562 1 97.06 799 ASP A CA 1
ATOM 6359 C C . ASP A 1 799 ? -32.5 -16.266 -2.609 1 97.06 799 ASP A C 1
ATOM 6361 O O . ASP A 1 799 ? -32.469 -15.531 -3.598 1 97.06 799 ASP A O 1
ATOM 6365 N N . ASN A 1 800 ? -31.703 -16.078 -1.589 1 96.75 800 ASN A N 1
ATOM 6366 C CA . ASN A 1 800 ? -31 -14.812 -1.482 1 96.75 800 ASN A CA 1
ATOM 6367 C C . ASN A 1 800 ? -29.484 -15.023 -1.331 1 96.75 800 ASN A C 1
ATOM 6369 O O . ASN A 1 800 ? -28.828 -14.297 -0.585 1 96.75 800 ASN A O 1
ATOM 6373 N N . LEU A 1 801 ? -28.938 -16.062 -2.008 1 97.31 801 LEU A N 1
ATOM 6374 C CA . LEU A 1 801 ? -27.5 -16.203 -2.057 1 97.31 801 LEU A CA 1
ATOM 6375 C C . LEU A 1 801 ? -26.906 -15.359 -3.178 1 97.31 801 LEU A C 1
ATOM 6377 O O . LEU A 1 801 ? -25.75 -14.945 -3.102 1 97.31 801 LEU A O 1
ATOM 6381 N N . ALA A 1 802 ? -27.688 -15.195 -4.223 1 97.56 802 ALA A N 1
ATOM 6382 C CA . ALA A 1 802 ? -27.25 -14.383 -5.359 1 97.56 802 ALA A CA 1
ATOM 6383 C C . ALA A 1 802 ? -28.438 -13.711 -6.031 1 97.56 802 ALA A C 1
ATOM 6385 O O . ALA A 1 802 ? -29.578 -14.195 -5.934 1 97.56 802 ALA A O 1
ATOM 6386 N N . LEU A 1 803 ? -28.188 -12.641 -6.625 1 96.56 803 LEU A N 1
ATOM 6387 C CA . LEU A 1 803 ? -29.188 -11.93 -7.426 1 96.56 803 LEU A CA 1
ATOM 6388 C C . LEU A 1 803 ? -28.875 -12.047 -8.914 1 96.56 803 LEU A C 1
ATOM 6390 O O . LEU A 1 803 ? -27.875 -11.508 -9.383 1 96.56 803 LEU A O 1
ATOM 6394 N N . GLY A 1 804 ? -29.703 -12.789 -9.688 1 94.69 804 GLY A N 1
ATOM 6395 C CA . GLY A 1 804 ? -29.438 -13.031 -11.094 1 94.69 804 GLY A CA 1
ATOM 6396 C C . GLY A 1 804 ? -30.609 -12.648 -11.992 1 94.69 804 GLY A C 1
ATOM 6397 O O . GLY A 1 804 ? -30.672 -13.078 -13.141 1 94.69 804 GLY A O 1
ATOM 6398 N N . ASN A 1 805 ? -31.562 -11.852 -11.414 1 94.81 805 ASN A N 1
ATOM 6399 C CA . ASN A 1 805 ? -32.75 -11.43 -12.148 1 94.81 805 ASN A CA 1
ATOM 6400 C C . ASN A 1 805 ? -33.562 -12.625 -12.648 1 94.81 805 ASN A C 1
ATOM 6402 O O . ASN A 1 805 ? -34 -12.648 -13.805 1 94.81 805 ASN A O 1
ATOM 6406 N N . LYS A 1 806 ? -33.688 -13.594 -11.812 1 91.81 806 LYS A N 1
ATOM 6407 C CA . LYS A 1 806 ? -34.469 -14.789 -12.125 1 91.81 806 LYS A CA 1
ATOM 6408 C C . LYS A 1 806 ? -35.719 -14.891 -11.219 1 91.81 806 LYS A C 1
ATOM 6410 O O . LYS A 1 806 ? -35.75 -14.297 -10.141 1 91.81 806 LYS A O 1
ATOM 6415 N N . ALA A 1 807 ? -36.594 -15.703 -11.57 1 90.56 807 ALA A N 1
ATOM 6416 C CA . ALA A 1 807 ? -37.875 -15.789 -10.898 1 90.56 807 ALA A CA 1
ATOM 6417 C C . ALA A 1 807 ? -37.719 -16.312 -9.469 1 90.56 807 ALA A C 1
ATOM 6419 O O . ALA A 1 807 ? -38.469 -15.891 -8.57 1 90.56 807 ALA A O 1
ATOM 6420 N N . ASP A 1 808 ? -36.75 -17.172 -9.211 1 92.69 808 ASP A N 1
ATOM 6421 C CA . ASP A 1 808 ? -36.562 -17.812 -7.906 1 92.69 808 ASP A CA 1
ATOM 6422 C C . ASP A 1 808 ? -35.844 -16.875 -6.934 1 92.69 808 ASP A C 1
ATOM 6424 O O . ASP A 1 808 ? -35.812 -17.141 -5.73 1 92.69 808 ASP A O 1
ATOM 6428 N N . ASP A 1 809 ? -35.375 -15.727 -7.34 1 95.12 809 ASP A N 1
ATOM 6429 C CA . ASP A 1 809 ? -34.562 -14.859 -6.5 1 95.12 809 ASP A CA 1
ATOM 6430 C C . ASP A 1 809 ? -35.406 -14.07 -5.52 1 95.12 809 ASP A C 1
ATOM 6432 O O . ASP A 1 809 ? -36.531 -13.672 -5.848 1 95.12 809 ASP A O 1
ATOM 6436 N N . TYR A 1 810 ? -34.906 -13.914 -4.359 1 94.69 810 TYR A N 1
ATOM 6437 C CA . TYR A 1 810 ? -35.5 -12.938 -3.463 1 94.69 810 TYR A CA 1
ATOM 6438 C C . TYR A 1 810 ? -35.219 -11.516 -3.924 1 94.69 810 TYR A C 1
ATOM 6440 O O . TYR A 1 810 ? -34.062 -11.102 -3.98 1 94.69 810 TYR A O 1
ATOM 6448 N N . THR A 1 811 ? -36.25 -10.789 -4.223 1 93.88 811 THR A N 1
ATOM 6449 C CA . THR A 1 811 ? -36.062 -9.445 -4.762 1 93.88 811 THR A CA 1
ATOM 6450 C C . THR A 1 811 ? -36.812 -8.422 -3.912 1 93.88 811 THR A C 1
ATOM 6452 O O . THR A 1 811 ? -36.812 -7.23 -4.223 1 93.88 811 THR A O 1
ATOM 6455 N N . GLY A 1 812 ? -37.469 -8.836 -2.828 1 90.69 812 GLY A N 1
ATOM 6456 C CA . GLY A 1 812 ? -38.344 -7.984 -2.029 1 90.69 812 GLY A CA 1
ATOM 6457 C C . GLY A 1 812 ? -37.594 -6.824 -1.383 1 90.69 812 GLY A C 1
ATOM 6458 O O . GLY A 1 812 ? -38.219 -5.836 -0.984 1 90.69 812 GLY A O 1
ATOM 6459 N N . PHE A 1 813 ? -36.344 -6.93 -1.336 1 90.5 813 PHE A N 1
ATOM 6460 C CA . PHE A 1 813 ? -35.562 -5.898 -0.645 1 90.5 813 PHE A CA 1
ATOM 6461 C C . PHE A 1 813 ? -35.688 -4.566 -1.37 1 90.5 813 PHE A C 1
ATOM 6463 O O . PHE A 1 813 ? -35.531 -3.506 -0.759 1 90.5 813 PHE A O 1
ATOM 6470 N N . VAL A 1 814 ? -35.969 -4.543 -2.664 1 92.88 814 VAL A N 1
ATOM 6471 C CA . VAL A 1 814 ? -36 -3.311 -3.445 1 92.88 814 VAL A CA 1
ATOM 6472 C C . VAL A 1 814 ? -37.188 -2.453 -2.994 1 92.88 814 VAL A C 1
ATOM 6474 O O . VAL A 1 814 ? -37.156 -1.23 -3.146 1 92.88 814 VAL A O 1
ATOM 6477 N N . ASN A 1 815 ? -38.219 -3.086 -2.4 1 88 815 ASN A N 1
ATOM 6478 C CA . ASN A 1 815 ? -39.406 -2.375 -1.939 1 88 815 ASN A CA 1
ATOM 6479 C C . ASN A 1 815 ? -39.156 -1.607 -0.648 1 88 815 ASN A C 1
ATOM 6481 O O . ASN A 1 815 ? -39.844 -0.658 -0.323 1 88 815 ASN A O 1
ATOM 6485 N N . ILE A 1 816 ? -38.156 -2.039 0.003 1 79.69 816 ILE A N 1
ATOM 6486 C CA . ILE A 1 816 ? -37.938 -1.43 1.311 1 79.69 816 ILE A CA 1
ATOM 6487 C C . ILE A 1 816 ? -36.688 -0.562 1.278 1 79.69 816 ILE A C 1
ATOM 6489 O O . ILE A 1 816 ? -36.281 -0.009 2.303 1 79.69 816 ILE A O 1
ATOM 6493 N N . MET A 1 817 ? -36.156 -0.414 0.108 1 84.62 817 MET A N 1
ATOM 6494 C CA . MET A 1 817 ? -34.938 0.391 -0.025 1 84.62 817 MET A CA 1
ATOM 6495 C C . MET A 1 817 ? -35.25 1.873 0.162 1 84.62 817 MET A C 1
ATOM 6497 O O . MET A 1 817 ? -36.219 2.389 -0.409 1 84.62 817 MET A O 1
ATOM 6501 N N . LYS A 1 818 ? -34.438 2.561 0.921 1 76.81 818 LYS A N 1
ATOM 6502 C CA . LYS A 1 818 ? -34.656 3.977 1.206 1 76.81 818 LYS A CA 1
ATOM 6503 C C . LYS A 1 818 ? -33.812 4.852 0.288 1 76.81 818 LYS A C 1
ATOM 6505 O O . LYS A 1 818 ? -34.281 5.871 -0.221 1 76.81 818 LYS A O 1
ATOM 6510 N N . GLY A 1 819 ? -32.625 4.477 -0.025 1 84.06 819 GLY A N 1
ATOM 6511 C CA . GLY A 1 819 ? -31.75 5.289 -0.841 1 84.06 819 GLY A CA 1
ATOM 6512 C C . GLY A 1 819 ? -31.859 4.996 -2.324 1 84.06 819 GLY A C 1
ATOM 6513 O O . GLY A 1 819 ? -32.312 3.912 -2.715 1 84.06 819 GLY A O 1
ATOM 6514 N N . ASN A 1 820 ? -31.656 6.039 -3.162 1 92.69 820 ASN A N 1
ATOM 6515 C CA . ASN A 1 820 ? -31.578 5.875 -4.609 1 92.69 820 ASN A CA 1
ATOM 6516 C C . ASN A 1 820 ? -30.25 5.23 -5.023 1 92.69 820 ASN A C 1
ATOM 6518 O O . ASN A 1 820 ? -29.188 5.855 -4.922 1 92.69 820 ASN A O 1
ATOM 6522 N N . PRO A 1 821 ? -30.312 3.98 -5.488 1 94.56 821 PRO A N 1
ATOM 6523 C CA . PRO A 1 821 ? -29.062 3.289 -5.809 1 94.56 821 PRO A CA 1
ATOM 6524 C C . PRO A 1 821 ? -28.328 3.912 -6.996 1 94.56 821 PRO A C 1
ATOM 6526 O O . PRO A 1 821 ? -27.156 3.596 -7.242 1 94.56 821 PRO A O 1
ATOM 6529 N N . CYS A 1 822 ? -28.969 4.801 -7.707 1 95.25 822 CYS A N 1
ATOM 6530 C CA . CYS A 1 822 ? -28.375 5.402 -8.891 1 95.25 822 CYS A CA 1
ATOM 6531 C C . CYS A 1 822 ? -27.859 6.809 -8.594 1 95.25 822 CYS A C 1
ATOM 6533 O O . CYS A 1 822 ? -27.297 7.465 -9.461 1 95.25 822 CYS A O 1
ATOM 6535 N N . GLU A 1 823 ? -28.047 7.266 -7.375 1 90.12 823 GLU A N 1
ATOM 6536 C CA . GLU A 1 823 ? -27.75 8.656 -7.043 1 90.12 823 GLU A CA 1
ATOM 6537 C C . GLU A 1 823 ? -26.25 8.945 -7.129 1 90.12 823 GLU A C 1
ATOM 6539 O O . GLU A 1 823 ? -25.828 9.867 -7.836 1 90.12 823 GLU A O 1
ATOM 6544 N N . ASP A 1 824 ? -25.469 8.133 -6.371 1 87.75 824 ASP A N 1
ATOM 6545 C CA . ASP A 1 824 ? -24.016 8.25 -6.438 1 87.75 824 ASP A CA 1
ATOM 6546 C C . ASP A 1 824 ? -23.453 7.492 -7.641 1 87.75 824 ASP A C 1
ATOM 6548 O O . ASP A 1 824 ? -23.703 6.297 -7.793 1 87.75 824 ASP A O 1
ATOM 6552 N N . PRO A 1 825 ? -22.766 8.102 -8.5 1 88.19 825 PRO A N 1
ATOM 6553 C CA . PRO A 1 825 ? -22.266 7.426 -9.703 1 88.19 825 PRO A CA 1
ATOM 6554 C C . PRO A 1 825 ? -21.125 6.453 -9.398 1 88.19 825 PRO A C 1
ATOM 6556 O O . PRO A 1 825 ? -20.75 5.652 -10.258 1 88.19 825 PRO A O 1
ATOM 6559 N N . VAL A 1 826 ? -20.547 6.488 -8.258 1 87.38 826 VAL A N 1
ATOM 6560 C CA . VAL A 1 826 ? -19.328 5.738 -7.984 1 87.38 826 VAL A CA 1
ATOM 6561 C C . VAL A 1 826 ? -19.609 4.633 -6.973 1 87.38 826 VAL A C 1
ATOM 6563 O O . VAL A 1 826 ? -19.297 3.467 -7.211 1 87.38 826 VAL A O 1
ATOM 6566 N N . THR A 1 827 ? -20.297 4.957 -5.902 1 88.31 827 THR A N 1
ATOM 6567 C CA . THR A 1 827 ? -20.453 4.035 -4.785 1 88.31 827 THR A CA 1
ATOM 6568 C C . THR A 1 827 ? -21.812 3.344 -4.84 1 88.31 827 THR A C 1
ATOM 6570 O O . THR A 1 827 ? -22.859 4.004 -4.836 1 88.31 827 THR A O 1
ATOM 6573 N N . PRO A 1 828 ? -21.812 2.068 -4.898 1 93.38 828 PRO A N 1
ATOM 6574 C CA . PRO A 1 828 ? -23.094 1.371 -4.867 1 93.38 828 PRO A CA 1
ATOM 6575 C C . PRO A 1 828 ? -23.734 1.369 -3.479 1 93.38 828 PRO A C 1
ATOM 6577 O O . PRO A 1 828 ? -23.016 1.347 -2.471 1 93.38 828 PRO A O 1
ATOM 6580 N N . ILE A 1 829 ? -25.031 1.414 -3.488 1 87.75 829 ILE A N 1
ATOM 6581 C CA . ILE A 1 829 ? -25.781 1.208 -2.254 1 87.75 829 ILE A CA 1
ATOM 6582 C C . ILE A 1 829 ? -26.156 -0.264 -2.123 1 87.75 829 ILE A C 1
ATOM 6584 O O . ILE A 1 829 ? -26.922 -0.789 -2.939 1 87.75 829 ILE A O 1
ATOM 6588 N N . ILE A 1 830 ? -25.609 -0.877 -1.166 1 88.25 830 ILE A N 1
ATOM 6589 C CA . ILE A 1 830 ? -25.875 -2.291 -0.921 1 88.25 830 ILE A CA 1
ATOM 6590 C C . ILE A 1 830 ? -26.609 -2.455 0.409 1 88.25 830 ILE A C 1
ATOM 6592 O O . ILE A 1 830 ? -25.969 -2.506 1.469 1 88.25 830 ILE A O 1
ATOM 6596 N N . PRO A 1 831 ? -27.906 -2.549 0.274 1 81.94 831 PRO A N 1
ATOM 6597 C CA . PRO A 1 831 ? -28.625 -2.754 1.53 1 81.94 831 PRO A CA 1
ATOM 6598 C C . PRO A 1 831 ? -28.281 -4.082 2.199 1 81.94 831 PRO A C 1
ATOM 6600 O O . PRO A 1 831 ? -27.875 -5.035 1.521 1 81.94 831 PRO A O 1
ATOM 6603 N N . GLY A 1 832 ? -28.484 -4.168 3.451 1 79.12 832 GLY A N 1
ATOM 6604 C CA . GLY A 1 832 ? -28.219 -5.387 4.199 1 79.12 832 GLY A CA 1
ATOM 6605 C C . GLY A 1 832 ? -29.062 -6.559 3.756 1 79.12 832 GLY A C 1
ATOM 6606 O O . GLY A 1 832 ? -28.703 -7.715 3.973 1 79.12 832 GLY A O 1
ATOM 6607 N N . GLU A 1 833 ? -30.141 -6.211 3.064 1 85.62 833 GLU A N 1
ATOM 6608 C CA . GLU A 1 833 ? -31.078 -7.242 2.652 1 85.62 833 GLU A CA 1
ATOM 6609 C C . GLU A 1 833 ? -30.734 -7.805 1.281 1 85.62 833 GLU A C 1
ATOM 6611 O O . GLU A 1 833 ? -31.266 -8.836 0.87 1 85.62 833 GLU A O 1
ATOM 6616 N N . ALA A 1 834 ? -29.812 -7.125 0.637 1 89.31 834 ALA A N 1
ATOM 6617 C CA . ALA A 1 834 ? -29.406 -7.605 -0.68 1 89.31 834 ALA A CA 1
ATOM 6618 C C . ALA A 1 834 ? -28.547 -8.859 -0.561 1 89.31 834 ALA A C 1
ATOM 6620 O O . ALA A 1 834 ? -27.844 -9.047 0.436 1 89.31 834 ALA A O 1
ATOM 6621 N N . PRO A 1 835 ? -28.609 -9.727 -1.509 1 94.44 835 PRO A N 1
ATOM 6622 C CA . PRO A 1 835 ? -27.75 -10.914 -1.501 1 94.44 835 PRO A CA 1
ATOM 6623 C C . PRO A 1 835 ? -26.266 -10.57 -1.591 1 94.44 835 PRO A C 1
ATOM 6625 O O . PRO A 1 835 ? -25.906 -9.453 -1.987 1 94.44 835 PRO A O 1
ATOM 6628 N N . PRO A 1 836 ? -25.422 -11.484 -1.188 1 95.38 836 PRO A N 1
ATOM 6629 C CA . PRO A 1 836 ? -23.984 -11.203 -1.187 1 95.38 836 PRO A CA 1
ATOM 6630 C C . PRO A 1 836 ? -23.375 -11.234 -2.588 1 95.38 836 PRO A C 1
ATOM 6632 O O . PRO A 1 836 ? -22.312 -10.656 -2.814 1 95.38 836 PRO A O 1
ATOM 6635 N N . LEU A 1 837 ? -24.062 -11.938 -3.578 1 97.94 837 LEU A N 1
ATOM 6636 C CA . LEU A 1 837 ? -23.469 -12.086 -4.906 1 97.94 837 LEU A CA 1
ATOM 6637 C C . LEU A 1 837 ? -24.422 -11.562 -5.98 1 97.94 837 LEU A C 1
ATOM 6639 O O . LEU A 1 837 ? -25.641 -11.703 -5.852 1 97.94 837 LEU A O 1
ATOM 6643 N N . LEU A 1 838 ? -23.844 -10.938 -6.98 1 97.69 838 LEU A N 1
ATOM 6644 C CA . LEU A 1 838 ? -24.531 -10.727 -8.258 1 97.69 838 LEU A CA 1
ATOM 6645 C C . LEU A 1 838 ? -24.203 -11.844 -9.242 1 97.69 838 LEU A C 1
ATOM 6647 O O . LEU A 1 838 ? -23.047 -12.305 -9.297 1 97.69 838 LEU A O 1
ATOM 6651 N N . HIS A 1 839 ? -25.156 -12.305 -9.898 1 97 839 HIS A N 1
ATOM 6652 C CA . HIS A 1 839 ? -24.984 -13.328 -10.922 1 97 839 HIS A CA 1
ATOM 6653 C C . HIS A 1 839 ? -25.344 -12.789 -12.305 1 97 839 HIS A C 1
ATOM 6655 O O . HIS A 1 839 ? -26.453 -12.289 -12.508 1 97 839 HIS A O 1
ATOM 6661 N N . GLY A 1 840 ? -24.438 -12.875 -13.273 1 93.19 840 GLY A N 1
ATOM 6662 C CA . GLY A 1 840 ? -24.625 -12.336 -14.609 1 93.19 840 GLY A CA 1
ATOM 6663 C C . GLY A 1 840 ? -25.453 -13.242 -15.508 1 93.19 840 GLY A C 1
ATOM 6664 O O . GLY A 1 840 ? -25.203 -13.328 -16.703 1 93.19 840 GLY A O 1
ATOM 6665 N N . CYS A 1 841 ? -26.406 -13.875 -14.953 1 90.81 841 CYS A N 1
ATOM 6666 C CA . CYS A 1 841 ? -27.219 -14.836 -15.688 1 90.81 841 CYS A CA 1
ATOM 6667 C C . CYS A 1 841 ? -28.172 -14.133 -16.641 1 90.81 841 CYS A C 1
ATOM 6669 O O . CYS A 1 841 ? -28.312 -14.531 -17.797 1 90.81 841 CYS A O 1
ATOM 6671 N N . HIS A 1 842 ? -28.844 -13.086 -16.203 1 93.06 842 HIS A N 1
ATOM 6672 C CA . HIS A 1 842 ? -29.766 -12.328 -17.031 1 93.06 842 HIS A CA 1
ATOM 6673 C C . HIS A 1 842 ? -29.406 -10.844 -17.047 1 93.06 842 HIS A C 1
ATOM 6675 O O . HIS A 1 842 ? -28.672 -10.375 -16.188 1 93.06 842 HIS A O 1
ATOM 6681 N N . SER A 1 843 ? -29.938 -10.18 -18.031 1 94.25 843 SER A N 1
ATOM 6682 C CA . SER A 1 843 ? -29.672 -8.758 -18.172 1 94.25 843 SER A CA 1
ATOM 6683 C C . SER A 1 843 ? -30.594 -7.926 -17.281 1 94.25 843 SER A C 1
ATOM 6685 O O . SER A 1 843 ? -31.609 -8.422 -16.812 1 94.25 843 SER A O 1
ATOM 6687 N N . TYR A 1 844 ? -30.188 -6.758 -16.969 1 96.88 844 TYR A N 1
ATOM 6688 C CA . TYR A 1 844 ? -31 -5.703 -16.375 1 96.88 844 TYR A CA 1
ATOM 6689 C C . TYR A 1 844 ? -31.203 -4.551 -17.359 1 96.88 844 TYR A C 1
ATOM 6691 O O . TYR A 1 844 ? -30.266 -4.168 -18.078 1 96.88 844 TYR A O 1
ATOM 6699 N N . GLU A 1 845 ? -32.406 -4.062 -17.453 1 95.56 845 GLU A N 1
ATOM 6700 C CA . GLU A 1 845 ? -32.719 -2.967 -18.359 1 95.56 845 GLU A CA 1
ATOM 6701 C C . GLU A 1 845 ? -33.625 -1.931 -17.703 1 95.56 845 GLU A C 1
ATOM 6703 O O . GLU A 1 845 ? -34.531 -2.283 -16.953 1 95.56 845 GLU A O 1
ATOM 6708 N N . ALA A 1 846 ? -33.344 -0.651 -17.938 1 96.19 846 ALA A N 1
ATOM 6709 C CA . ALA A 1 846 ? -34.156 0.446 -17.391 1 96.19 846 ALA A CA 1
ATOM 6710 C C . ALA A 1 846 ? -34.062 1.68 -18.297 1 96.19 846 ALA A C 1
ATOM 6712 O O . ALA A 1 846 ? -33.25 1.717 -19.234 1 96.19 846 ALA A O 1
ATOM 6713 N N . GLU A 1 847 ? -34.938 2.578 -18.031 1 94.5 847 GLU A N 1
ATOM 6714 C CA . GLU A 1 847 ? -34.969 3.818 -18.812 1 94.5 847 GLU A CA 1
ATOM 6715 C C . GLU A 1 847 ? -34.875 5.035 -17.891 1 94.5 847 GLU A C 1
ATOM 6717 O O . GLU A 1 847 ? -35.312 5.012 -16.75 1 94.5 847 GLU A O 1
ATOM 6722 N N . ASP A 1 848 ? -34.25 6.051 -18.422 1 94.12 848 ASP A N 1
ATOM 6723 C CA . ASP A 1 848 ? -34.156 7.285 -17.641 1 94.12 848 ASP A CA 1
ATOM 6724 C C . ASP A 1 848 ? -35.25 8.281 -18.094 1 94.12 848 ASP A C 1
ATOM 6726 O O . ASP A 1 848 ? -36.125 7.938 -18.891 1 94.12 848 ASP A O 1
ATOM 6730 N N . ASP A 1 849 ? -35.219 9.492 -17.516 1 92.31 849 ASP A N 1
ATOM 6731 C CA . ASP A 1 849 ? -36.25 10.477 -17.734 1 92.31 849 ASP A CA 1
ATOM 6732 C C . ASP A 1 849 ? -36.156 11.086 -19.141 1 92.31 849 ASP A C 1
ATOM 6734 O O . ASP A 1 849 ? -37.062 11.766 -19.594 1 92.31 849 ASP A O 1
ATOM 6738 N N . ARG A 1 850 ? -35.156 10.797 -19.938 1 91.75 850 ARG A N 1
ATOM 6739 C CA . ARG A 1 850 ? -34.969 11.281 -21.297 1 91.75 850 ARG A CA 1
ATOM 6740 C C . ARG A 1 850 ? -35.344 10.211 -22.312 1 91.75 850 ARG A C 1
ATOM 6742 O O . ARG A 1 850 ? -35.219 10.422 -23.531 1 91.75 850 ARG A O 1
ATOM 6749 N N . GLY A 1 851 ? -35.625 9.078 -21.828 1 89.88 851 GLY A N 1
ATOM 6750 C CA . GLY A 1 851 ? -36 7.984 -22.703 1 89.88 851 GLY A CA 1
ATOM 6751 C C . GLY A 1 851 ? -34.812 7.148 -23.141 1 89.88 851 GLY A C 1
ATOM 6752 O O . GLY A 1 851 ? -34.938 6.297 -24.031 1 89.88 851 GLY A O 1
ATOM 6753 N N . LEU A 1 852 ? -33.656 7.43 -22.562 1 89.94 852 LEU A N 1
ATOM 6754 C CA . LEU A 1 852 ? -32.469 6.645 -22.906 1 89.94 852 LEU A CA 1
ATOM 6755 C C . LEU A 1 852 ? -32.531 5.281 -22.219 1 89.94 852 LEU A C 1
ATOM 6757 O O . LEU A 1 852 ? -32.906 5.176 -21.047 1 89.94 852 LEU A O 1
ATOM 6761 N N . LYS A 1 853 ? -32.125 4.277 -22.969 1 91 853 LYS A N 1
ATOM 6762 C CA . LYS A 1 853 ? -32.125 2.91 -22.453 1 91 853 LYS A CA 1
ATOM 6763 C C . LYS A 1 853 ? -30.781 2.553 -21.828 1 91 853 LYS A C 1
ATOM 6765 O O . LYS A 1 853 ? -29.734 2.77 -22.422 1 91 853 LYS A O 1
ATOM 6770 N N . TRP A 1 854 ? -30.891 2.098 -20.656 1 93.94 854 TRP A N 1
ATOM 6771 C CA . TRP A 1 854 ? -29.719 1.608 -19.922 1 93.94 854 TRP A CA 1
ATOM 6772 C C . TRP A 1 854 ? -29.797 0.099 -19.719 1 93.94 854 TRP A C 1
ATOM 6774 O O . TRP A 1 854 ? -30.875 -0.442 -19.453 1 93.94 854 TRP A O 1
ATOM 6784 N N . MET A 1 855 ? -28.641 -0.552 -19.891 1 92.94 855 MET A N 1
ATOM 6785 C CA . MET A 1 855 ? -28.656 -2.002 -19.719 1 92.94 855 MET A CA 1
ATOM 6786 C C . MET A 1 855 ? -27.312 -2.496 -19.188 1 92.94 855 MET A C 1
ATOM 6788 O O . MET A 1 855 ? -26.281 -1.839 -19.375 1 92.94 855 MET A O 1
ATOM 6792 N N . PHE A 1 856 ? -27.359 -3.549 -18.484 1 95.06 856 PHE A N 1
ATOM 6793 C CA . PHE A 1 856 ? -26.172 -4.312 -18.094 1 95.06 856 PHE A CA 1
ATOM 6794 C C . PHE A 1 856 ? -26.328 -5.777 -18.5 1 95.06 856 PHE A C 1
ATOM 6796 O O . PHE A 1 856 ? -27.25 -6.453 -18.047 1 95.06 856 PHE A O 1
ATOM 6803 N N . TYR A 1 857 ? -25.406 -6.156 -19.359 1 92.94 857 TYR A N 1
ATOM 6804 C CA . TYR A 1 857 ? -25.406 -7.539 -19.828 1 92.94 857 TYR A CA 1
ATOM 6805 C C . TYR A 1 857 ? -24 -7.988 -20.203 1 92.94 857 TYR A C 1
ATOM 6807 O O . TYR A 1 857 ? -23.344 -7.355 -21.031 1 92.94 857 TYR A O 1
ATOM 6815 N N . LYS A 1 858 ? -23.562 -9.094 -19.672 1 89.75 858 LYS A N 1
ATOM 6816 C CA . LYS A 1 858 ? -22.188 -9.547 -19.828 1 89.75 858 LYS A CA 1
ATOM 6817 C C . LYS A 1 858 ? -21.859 -9.82 -21.281 1 89.75 858 LYS A C 1
ATOM 6819 O O . LYS A 1 858 ? -20.719 -9.664 -21.719 1 89.75 858 LYS A O 1
ATOM 6824 N N . GLN A 1 859 ? -22.859 -10.188 -22.078 1 87.56 859 GLN A N 1
ATOM 6825 C CA . GLN A 1 859 ? -22.609 -10.539 -23.469 1 87.56 859 GLN A CA 1
ATOM 6826 C C . GLN A 1 859 ? -22.344 -9.297 -24.312 1 87.56 859 GLN A C 1
ATOM 6828 O O . GLN A 1 859 ? -21.828 -9.398 -25.422 1 87.56 859 GLN A O 1
ATOM 6833 N N . LEU A 1 860 ? -22.641 -8.125 -23.75 1 85.69 860 LEU A N 1
ATOM 6834 C CA . LEU A 1 860 ? -22.422 -6.871 -24.484 1 85.69 860 LEU A CA 1
ATOM 6835 C C . LEU A 1 860 ? -21.125 -6.207 -24.047 1 85.69 860 LEU A C 1
ATOM 6837 O O . LEU A 1 860 ? -20.719 -5.191 -24.625 1 85.69 860 LEU A O 1
ATOM 6841 N N . MET A 1 861 ? -20.453 -6.805 -23.109 1 87.38 861 MET A N 1
ATOM 6842 C CA . MET A 1 861 ? -19.234 -6.215 -22.562 1 87.38 861 MET A CA 1
ATOM 6843 C C . MET A 1 861 ? -18.062 -6.391 -23.516 1 87.38 861 MET A C 1
ATOM 6845 O O . MET A 1 861 ? -17.859 -7.48 -24.047 1 87.38 861 MET A O 1
ATOM 6849 N N . PRO A 1 862 ? -17.297 -5.324 -23.719 1 81.75 862 PRO A N 1
ATOM 6850 C CA . PRO A 1 862 ? -16.094 -5.477 -24.531 1 81.75 862 PRO A CA 1
ATOM 6851 C C . PRO A 1 862 ? -15.008 -6.297 -23.844 1 81.75 862 PRO A C 1
ATOM 6853 O O . PRO A 1 862 ? -14.922 -6.301 -22.609 1 81.75 862 PRO A O 1
ATOM 6856 N N . ASN A 1 863 ? -14.062 -6.906 -24.609 1 81 863 ASN A N 1
ATOM 6857 C CA . ASN A 1 863 ? -13.031 -7.781 -24.062 1 81 863 ASN A CA 1
ATOM 6858 C C . ASN A 1 863 ? -11.844 -6.984 -23.531 1 81 863 ASN A C 1
ATOM 6860 O O . ASN A 1 863 ? -11.008 -7.52 -22.797 1 81 863 ASN A O 1
ATOM 6864 N N . ASP A 1 864 ? -11.75 -5.664 -23.828 1 79.38 864 ASP A N 1
ATOM 6865 C CA . ASP A 1 864 ? -10.578 -4.887 -23.453 1 79.38 864 ASP A CA 1
ATOM 6866 C C . ASP A 1 864 ? -10.922 -3.861 -22.375 1 79.38 864 ASP A C 1
ATOM 6868 O O . ASP A 1 864 ? -10.289 -2.807 -22.297 1 79.38 864 ASP A O 1
ATOM 6872 N N . LEU A 1 865 ? -11.891 -4.109 -21.578 1 83.25 865 LEU A N 1
ATOM 6873 C CA . LEU A 1 865 ? -12.352 -3.182 -20.547 1 83.25 865 LEU A CA 1
ATOM 6874 C C . LEU A 1 865 ? -11.258 -2.918 -19.531 1 83.25 865 LEU A C 1
ATOM 6876 O O . LEU A 1 865 ? -11.219 -1.848 -18.906 1 83.25 865 LEU A O 1
ATOM 6880 N N . PHE A 1 866 ? -10.359 -3.803 -19.359 1 86.69 866 PHE A N 1
ATOM 6881 C CA . PHE A 1 866 ? -9.367 -3.691 -18.312 1 86.69 866 PHE A CA 1
ATOM 6882 C C . PHE A 1 866 ? -8.109 -2.998 -18.812 1 86.69 866 PHE A C 1
ATOM 6884 O O . PHE A 1 866 ? -7.176 -2.758 -18.047 1 86.69 866 PHE A O 1
ATOM 6891 N N . ALA A 1 867 ? -8.133 -2.619 -20.047 1 82.06 867 ALA A N 1
ATOM 6892 C CA . ALA A 1 867 ? -7.031 -1.821 -20.578 1 82.06 867 ALA A CA 1
ATOM 6893 C C . ALA A 1 867 ? -6.992 -0.444 -19.922 1 82.06 867 ALA A C 1
ATOM 6895 O O . ALA A 1 867 ? -8.039 0.134 -19.609 1 82.06 867 ALA A O 1
ATOM 6896 N N . CYS A 1 868 ? -5.832 0.098 -19.766 1 82.44 868 CYS A N 1
ATOM 6897 C CA . CYS A 1 868 ? -5.633 1.348 -19.031 1 82.44 868 CYS A CA 1
ATOM 6898 C C . CYS A 1 868 ? -6.363 2.496 -19.719 1 82.44 868 CYS A C 1
ATOM 6900 O O . CYS A 1 868 ? -6.84 3.42 -19.062 1 82.44 868 CYS A O 1
ATOM 6902 N N . ASP A 1 869 ? -6.582 2.469 -21.047 1 79.31 869 ASP A N 1
ATOM 6903 C CA . ASP A 1 869 ? -7.152 3.578 -21.812 1 79.31 869 ASP A CA 1
ATOM 6904 C C . ASP A 1 869 ? -8.648 3.379 -22.031 1 79.31 869 ASP A C 1
ATOM 6906 O O . ASP A 1 869 ? -9.328 4.27 -22.547 1 79.31 869 ASP A O 1
ATOM 6910 N N . SER A 1 870 ? -9.133 2.197 -21.688 1 82.69 870 SER A N 1
ATOM 6911 C CA . SER A 1 870 ? -10.555 1.934 -21.891 1 82.69 870 SER A CA 1
ATOM 6912 C C . SER A 1 870 ? -11.414 2.75 -20.922 1 82.69 870 SER A C 1
ATOM 6914 O O . SER A 1 870 ? -11.031 2.951 -19.766 1 82.69 870 SER A O 1
ATOM 6916 N N . TRP A 1 871 ? -12.594 3.186 -21.469 1 86.19 871 TRP A N 1
ATOM 6917 C CA . TRP A 1 871 ? -13.57 3.885 -20.656 1 86.19 871 TRP A CA 1
ATOM 6918 C C . TRP A 1 871 ? -14.125 2.967 -19.562 1 86.19 871 TRP A C 1
ATOM 6920 O O . TRP A 1 871 ? -14.188 1.748 -19.75 1 86.19 871 TRP A O 1
ATOM 6930 N N . LEU A 1 872 ? -14.469 3.615 -18.453 1 91.06 872 LEU A N 1
ATOM 6931 C CA . LEU A 1 872 ? -15.328 2.91 -17.5 1 91.06 872 LEU A CA 1
ATOM 6932 C C . LEU A 1 872 ? -16.781 2.891 -18 1 91.06 872 LEU A C 1
ATOM 6934 O O . LEU A 1 872 ? -17.125 3.627 -18.922 1 91.06 872 LEU A O 1
ATOM 6938 N N . LEU A 1 873 ? -17.547 2.035 -17.484 1 93.12 873 LEU A N 1
ATOM 6939 C CA . LEU A 1 873 ? -18.969 1.999 -17.812 1 93.12 873 LEU A CA 1
ATOM 6940 C C . LEU A 1 873 ? -19.656 3.277 -17.344 1 93.12 873 LEU A C 1
ATOM 6942 O O . LEU A 1 873 ? -19.375 3.789 -16.266 1 93.12 873 LEU A O 1
ATOM 6946 N N . ALA A 1 874 ? -20.578 3.764 -18.188 1 92.5 874 ALA A N 1
ATOM 6947 C CA . ALA A 1 874 ? -21.344 4.961 -17.844 1 92.5 874 ALA A CA 1
ATOM 6948 C C . ALA A 1 874 ? -22.297 4.68 -16.688 1 92.5 874 ALA A C 1
ATOM 6950 O O . ALA A 1 874 ? -22.938 3.627 -16.641 1 92.5 874 ALA A O 1
ATOM 6951 N N . ALA A 1 875 ? -22.406 5.621 -15.742 1 90.88 875 ALA A N 1
ATOM 6952 C CA . ALA A 1 875 ? -23.328 5.477 -14.625 1 90.88 875 ALA A CA 1
ATOM 6953 C C . ALA A 1 875 ? -24.719 6.012 -14.977 1 90.88 875 ALA A C 1
ATOM 6955 O O . ALA A 1 875 ? -24.844 7.121 -15.492 1 90.88 875 ALA A O 1
ATOM 6956 N N . PRO A 1 876 ? -25.672 5.168 -14.703 1 93.94 876 PRO A N 1
ATOM 6957 C CA . PRO A 1 876 ? -27.031 5.676 -14.945 1 93.94 876 PRO A CA 1
ATOM 6958 C C . PRO A 1 876 ? -27.406 6.828 -14.016 1 93.94 876 PRO A C 1
ATOM 6960 O O . PRO A 1 876 ? -26.953 6.867 -12.867 1 93.94 876 PRO A O 1
ATOM 6963 N N . PRO A 1 877 ? -28.219 7.77 -14.555 1 93.56 877 PRO A N 1
ATOM 6964 C CA . PRO A 1 877 ? -28.625 8.891 -13.703 1 93.56 877 PRO A CA 1
ATOM 6965 C C . PRO A 1 877 ? -29.656 8.492 -12.648 1 93.56 877 PRO A C 1
ATOM 6967 O O . PRO A 1 877 ? -30.266 7.426 -12.758 1 93.56 877 PRO A O 1
ATOM 6970 N N . ALA A 1 878 ? -29.875 9.305 -11.648 1 93.88 878 ALA A N 1
ATOM 6971 C CA . ALA A 1 878 ? -30.766 9.062 -10.523 1 93.88 878 ALA A CA 1
ATOM 6972 C C . ALA A 1 878 ? -32.188 8.859 -11.008 1 93.88 878 ALA A C 1
ATOM 6974 O O . ALA A 1 878 ? -33 8.164 -10.359 1 93.88 878 ALA A O 1
ATOM 6975 N N . SER A 1 879 ? -32.562 9.422 -12.211 1 95.25 879 SER A N 1
ATOM 6976 C CA . SER A 1 879 ? -33.906 9.352 -12.727 1 95.25 879 SER A CA 1
ATOM 6977 C C . SER A 1 879 ? -34.312 7.918 -13.055 1 95.25 879 SER A C 1
ATOM 6979 O O . SER A 1 879 ? -35.5 7.59 -13.078 1 95.25 879 SER A O 1
ATOM 6981 N N . VAL A 1 880 ? -33.344 7.008 -13.281 1 96.94 880 VAL A N 1
ATOM 6982 C CA . VAL A 1 880 ? -33.625 5.605 -13.57 1 96.94 880 VAL A CA 1
ATOM 6983 C C . VAL A 1 880 ? -34.375 4.973 -12.398 1 96.94 880 VAL A C 1
ATOM 6985 O O . VAL A 1 880 ? -35.406 4.336 -12.594 1 96.94 880 VAL A O 1
ATOM 6988 N N . TRP A 1 881 ? -33.875 5.227 -11.219 1 96.94 881 TRP A N 1
ATOM 6989 C CA . TRP A 1 881 ? -34.531 4.688 -10.023 1 96.94 881 TRP A CA 1
ATOM 6990 C C . TRP A 1 881 ? -35.812 5.453 -9.688 1 96.94 881 TRP A C 1
ATOM 6992 O O . TRP A 1 881 ? -36.812 4.855 -9.328 1 96.94 881 TRP A O 1
ATOM 7002 N N . THR A 1 882 ? -35.781 6.793 -9.867 1 96.31 882 THR A N 1
ATOM 7003 C CA . THR A 1 882 ? -36.938 7.621 -9.523 1 96.31 882 THR A CA 1
ATOM 7004 C C . THR A 1 882 ? -38.156 7.207 -10.336 1 96.31 882 THR A C 1
ATOM 7006 O O . THR A 1 882 ? -39.25 7.09 -9.797 1 96.31 882 THR A O 1
ATOM 7009 N N . LEU A 1 883 ? -37.938 6.98 -11.586 1 96.56 883 LEU A N 1
ATOM 7010 C CA . LEU A 1 883 ? -39.031 6.559 -12.461 1 96.56 883 LEU A CA 1
ATOM 7011 C C . LEU A 1 883 ? -39.531 5.168 -12.086 1 96.56 883 LEU A C 1
ATOM 7013 O O . LEU A 1 883 ? -40.719 4.926 -12.055 1 96.56 883 LEU A O 1
ATOM 7017 N N . ALA A 1 884 ? -38.562 4.254 -11.789 1 97.06 884 ALA A N 1
ATOM 7018 C CA . ALA A 1 884 ? -38.938 2.898 -11.391 1 97.06 884 ALA A CA 1
ATOM 7019 C C . ALA A 1 884 ? -39.719 2.91 -10.078 1 97.06 884 ALA A C 1
ATOM 7021 O O . ALA A 1 884 ? -40.75 2.227 -9.953 1 97.06 884 ALA A O 1
ATOM 7022 N N . LYS A 1 885 ? -39.281 3.686 -9.133 1 95.19 885 LYS A N 1
ATOM 7023 C CA . LYS A 1 885 ? -39.938 3.764 -7.828 1 95.19 885 LYS A CA 1
ATOM 7024 C C . LYS A 1 885 ? -41.344 4.359 -7.945 1 95.19 885 LYS A C 1
ATOM 7026 O O . LYS A 1 885 ? -42.281 3.9 -7.285 1 95.19 885 LYS A O 1
ATOM 7031 N N . ARG A 1 886 ? -41.5 5.395 -8.812 1 94.81 886 ARG A N 1
ATOM 7032 C CA . ARG A 1 886 ? -42.781 6.027 -9.031 1 94.81 886 ARG A CA 1
ATOM 7033 C C . ARG A 1 886 ? -43.781 5.039 -9.609 1 94.81 886 ARG A C 1
ATOM 7035 O O . ARG A 1 886 ? -44.969 5.113 -9.32 1 94.81 886 ARG A O 1
ATOM 7042 N N . SER A 1 887 ? -43.312 4.145 -10.367 1 94.38 887 SER A N 1
ATOM 7043 C CA . SER A 1 887 ? -44.156 3.148 -10.984 1 94.38 887 SER A CA 1
ATOM 7044 C C . SER A 1 887 ? -44.719 2.172 -9.945 1 94.38 887 SER A C 1
ATOM 7046 O O . SER A 1 887 ? -45.688 1.478 -10.203 1 94.38 887 SER A O 1
ATOM 7048 N N . ARG A 1 888 ? -44.062 1.964 -8.883 1 91.88 888 ARG A N 1
ATOM 7049 C CA . ARG A 1 888 ? -44.406 1.043 -7.797 1 91.88 888 ARG A CA 1
ATOM 7050 C C . ARG A 1 888 ? -44.406 -0.401 -8.289 1 91.88 888 ARG A C 1
ATOM 7052 O O . ARG A 1 888 ? -45.062 -1.26 -7.707 1 91.88 888 ARG A O 1
ATOM 7059 N N . ASP A 1 889 ? -43.75 -0.569 -9.422 1 94.44 889 ASP A N 1
ATOM 7060 C CA . ASP A 1 889 ? -43.562 -1.909 -9.969 1 94.44 889 ASP A CA 1
ATOM 7061 C C . ASP A 1 889 ? -42.281 -2.541 -9.461 1 94.44 889 ASP A C 1
ATOM 7063 O O . ASP A 1 889 ? -41.188 -2.037 -9.742 1 94.44 889 ASP A O 1
ATOM 7067 N N . GLN A 1 890 ? -42.406 -3.611 -8.758 1 93.94 890 GLN A N 1
ATOM 7068 C CA . GLN A 1 890 ? -41.25 -4.262 -8.133 1 93.94 890 GLN A CA 1
ATOM 7069 C C . GLN A 1 890 ? -40.219 -4.699 -9.18 1 93.94 890 GLN A C 1
ATOM 7071 O O . GLN A 1 890 ? -39.031 -4.594 -8.953 1 93.94 890 GLN A O 1
ATOM 7076 N N . GLN A 1 891 ? -40.688 -5.223 -10.289 1 95.38 891 GLN A N 1
ATOM 7077 C CA . GLN A 1 891 ? -39.781 -5.688 -11.328 1 95.38 891 GLN A CA 1
ATOM 7078 C C . GLN A 1 891 ? -39 -4.523 -11.93 1 95.38 891 GLN A C 1
ATOM 7080 O O . GLN A 1 891 ? -37.781 -4.648 -12.188 1 95.38 891 GLN A O 1
ATOM 7085 N N . LEU A 1 892 ? -39.656 -3.434 -12.172 1 96.38 892 LEU A N 1
ATOM 7086 C CA . LEU A 1 892 ? -38.969 -2.26 -12.711 1 96.38 892 LEU A CA 1
ATOM 7087 C C . LEU A 1 892 ? -37.938 -1.73 -11.719 1 96.38 892 LEU A C 1
ATOM 7089 O O . LEU A 1 892 ? -36.875 -1.279 -12.117 1 96.38 892 LEU A O 1
ATOM 7093 N N . MET A 1 893 ? -38.344 -1.794 -10.445 1 96.62 893 MET A N 1
ATOM 7094 C CA . MET A 1 893 ? -37.375 -1.375 -9.414 1 96.62 893 MET A CA 1
ATOM 7095 C C . MET A 1 893 ? -36.188 -2.303 -9.367 1 96.62 893 MET A C 1
ATOM 7097 O O . MET A 1 893 ? -35.031 -1.847 -9.203 1 96.62 893 MET A O 1
ATOM 7101 N N . LEU A 1 894 ? -36.438 -3.564 -9.531 1 97.12 894 LEU A N 1
ATOM 7102 C CA . LEU A 1 894 ? -35.344 -4.535 -9.555 1 97.12 894 LEU A CA 1
ATOM 7103 C C . LEU A 1 894 ? -34.438 -4.277 -10.742 1 97.12 894 LEU A C 1
ATOM 7105 O O . LEU A 1 894 ? -33.188 -4.328 -10.594 1 97.12 894 LEU A O 1
ATOM 7109 N N . GLU A 1 895 ? -35.031 -4.02 -11.891 1 97.56 895 GLU A N 1
ATOM 7110 C CA . GLU A 1 895 ? -34.281 -3.713 -13.086 1 97.56 895 GLU A CA 1
ATOM 7111 C C . GLU A 1 895 ? -33.375 -2.484 -12.883 1 97.56 895 GLU A C 1
ATOM 7113 O O . GLU A 1 895 ? -32.219 -2.49 -13.242 1 97.56 895 GLU A O 1
ATOM 7118 N N . ALA A 1 896 ? -33.938 -1.511 -12.273 1 97.75 896 ALA A N 1
ATOM 7119 C CA . ALA A 1 896 ? -33.219 -0.277 -12.016 1 97.75 896 ALA A CA 1
ATOM 7120 C C . ALA A 1 896 ? -32.094 -0.516 -11.023 1 97.75 896 ALA A C 1
ATOM 7122 O O . ALA A 1 896 ? -30.953 -0.057 -11.234 1 97.75 896 ALA A O 1
ATOM 7123 N N . TYR A 1 897 ? -32.406 -1.242 -9.961 1 97.12 897 TYR A N 1
ATOM 7124 C CA . TYR A 1 897 ? -31.375 -1.578 -8.984 1 97.12 897 TYR A CA 1
ATOM 7125 C C . TYR A 1 897 ? -30.25 -2.375 -9.633 1 97.12 897 TYR A C 1
ATOM 7127 O O . TYR A 1 897 ? -29.078 -2.094 -9.414 1 97.12 897 TYR A O 1
ATOM 7135 N N . GLY A 1 898 ? -30.609 -3.338 -10.43 1 97.5 898 GLY A N 1
ATOM 7136 C CA . GLY A 1 898 ? -29.641 -4.191 -11.094 1 97.5 898 GLY A CA 1
ATOM 7137 C C . GLY A 1 898 ? -28.703 -3.432 -12.023 1 97.5 898 GLY A C 1
ATOM 7138 O O . GLY A 1 898 ? -27.5 -3.641 -12 1 97.5 898 GLY A O 1
ATOM 7139 N N . VAL A 1 899 ? -29.25 -2.539 -12.789 1 96.75 899 VAL A N 1
ATOM 7140 C CA . VAL A 1 899 ? -28.453 -1.766 -13.734 1 96.75 899 VAL A CA 1
ATOM 7141 C C . VAL A 1 899 ? -27.469 -0.882 -12.969 1 96.75 899 VAL A C 1
ATOM 7143 O O . VAL A 1 899 ? -26.266 -0.897 -13.25 1 96.75 899 VAL A O 1
ATOM 7146 N N . CYS A 1 900 ? -27.938 -0.155 -11.969 1 97.31 900 CYS A N 1
ATOM 7147 C CA . CYS A 1 900 ? -27.125 0.816 -11.25 1 97.31 900 CYS A CA 1
ATOM 7148 C C . CYS A 1 900 ? -26.047 0.119 -10.422 1 97.31 900 CYS A C 1
ATOM 7150 O O . CYS A 1 900 ? -24.875 0.504 -10.469 1 97.31 900 CYS A O 1
ATOM 7152 N N . THR A 1 901 ? -26.422 -0.906 -9.797 1 96.88 901 THR A N 1
ATOM 7153 C CA . THR A 1 901 ? -25.5 -1.58 -8.883 1 96.88 901 THR A CA 1
ATOM 7154 C C . THR A 1 901 ? -24.469 -2.395 -9.656 1 96.88 901 THR A C 1
ATOM 7156 O O . THR A 1 901 ? -23.281 -2.346 -9.344 1 96.88 901 THR A O 1
ATOM 7159 N N . SER A 1 902 ? -24.891 -3.135 -10.68 1 97.38 902 SER A N 1
ATOM 7160 C CA . SER A 1 902 ? -23.969 -3.955 -11.445 1 97.38 902 SER A CA 1
ATOM 7161 C C . SER A 1 902 ? -22.891 -3.1 -12.109 1 97.38 902 SER A C 1
ATOM 7163 O O . SER A 1 902 ? -21.703 -3.451 -12.094 1 97.38 902 SER A O 1
ATOM 7165 N N . ILE A 1 903 ? -23.266 -2.008 -12.625 1 96.56 903 ILE A N 1
ATOM 7166 C CA . ILE A 1 903 ? -22.328 -1.117 -13.297 1 96.56 903 ILE A CA 1
ATOM 7167 C C . ILE A 1 903 ? -21.312 -0.571 -12.297 1 96.56 903 ILE A C 1
ATOM 7169 O O . ILE A 1 903 ? -20.109 -0.575 -12.555 1 96.56 903 ILE A O 1
ATOM 7173 N N . LYS A 1 904 ? -21.812 -0.143 -11.164 1 96.06 904 LYS A N 1
ATOM 7174 C CA . LYS A 1 904 ? -20.938 0.449 -10.164 1 96.06 904 LYS A CA 1
ATOM 7175 C C . LYS A 1 904 ? -19.969 -0.59 -9.602 1 96.06 904 LYS A C 1
ATOM 7177 O O . LYS A 1 904 ? -18.781 -0.312 -9.43 1 96.06 904 LYS A O 1
ATOM 7182 N N . VAL A 1 905 ? -20.469 -1.763 -9.344 1 97.31 905 VAL A N 1
ATOM 7183 C CA . VAL A 1 905 ? -19.641 -2.828 -8.805 1 97.31 905 VAL A CA 1
ATOM 7184 C C . VAL A 1 905 ? -18.562 -3.223 -9.82 1 97.31 905 VAL A C 1
ATOM 7186 O O . VAL A 1 905 ? -17.406 -3.416 -9.469 1 97.31 905 VAL A O 1
ATOM 7189 N N . PHE A 1 906 ? -18.953 -3.283 -11.023 1 97 906 PHE A N 1
ATOM 7190 C CA . PHE A 1 906 ? -18 -3.631 -12.07 1 97 906 PHE A CA 1
ATOM 7191 C C . PHE A 1 906 ? -16.969 -2.527 -12.242 1 97 906 PHE A C 1
ATOM 7193 O O . PHE A 1 906 ? -15.773 -2.805 -12.391 1 97 906 PHE A O 1
ATOM 7200 N N . ASN A 1 907 ? -17.406 -1.271 -12.258 1 96.44 907 ASN A N 1
ATOM 7201 C CA . ASN A 1 907 ? -16.484 -0.153 -12.336 1 96.44 907 ASN A CA 1
ATOM 7202 C C . ASN A 1 907 ? -15.484 -0.171 -11.18 1 96.44 907 ASN A C 1
ATOM 7204 O O . ASN A 1 907 ? -14.312 0.156 -11.359 1 96.44 907 ASN A O 1
ATOM 7208 N N . GLN A 1 908 ? -16 -0.534 -10.047 1 95.75 908 GLN A N 1
ATOM 7209 C CA . GLN A 1 908 ? -15.094 -0.637 -8.906 1 95.75 908 GLN A CA 1
ATOM 7210 C C . GLN A 1 908 ? -14.016 -1.694 -9.148 1 95.75 908 GLN A C 1
ATOM 7212 O O . GLN A 1 908 ? -12.852 -1.492 -8.812 1 95.75 908 GLN A O 1
ATOM 7217 N N . ALA A 1 909 ? -14.414 -2.777 -9.719 1 97 909 ALA A N 1
ATOM 7218 C CA . ALA A 1 909 ? -13.453 -3.826 -10.055 1 97 909 ALA A CA 1
ATOM 7219 C C . ALA A 1 909 ? -12.43 -3.326 -11.078 1 97 909 ALA A C 1
ATOM 7221 O O . ALA A 1 909 ? -11.234 -3.604 -10.953 1 97 909 ALA A O 1
ATOM 7222 N N . LEU A 1 910 ? -12.898 -2.592 -12.039 1 95.06 910 LEU A N 1
ATOM 7223 C CA . LEU A 1 910 ? -12.023 -2.021 -13.055 1 95.06 910 LEU A CA 1
ATOM 7224 C C . LEU A 1 910 ? -11.008 -1.075 -12.422 1 95.06 910 LEU A C 1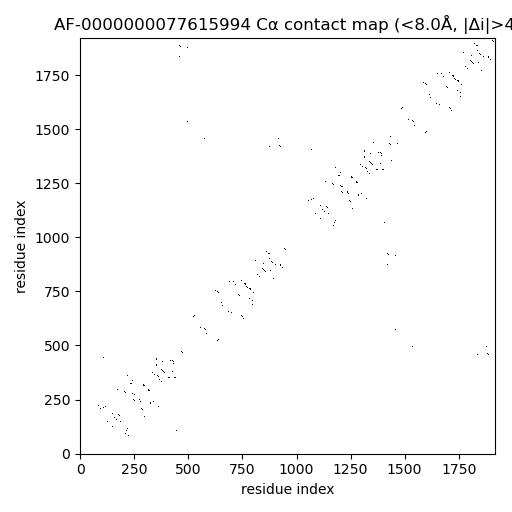
ATOM 7226 O O . LEU A 1 910 ? -9.812 -1.148 -12.719 1 95.06 910 LEU A O 1
ATOM 7230 N N . VAL A 1 911 ? -11.484 -0.258 -11.578 1 94.69 911 VAL A N 1
ATOM 7231 C CA . VAL A 1 911 ? -10.633 0.741 -10.945 1 94.69 911 VAL A CA 1
ATOM 7232 C C . VAL A 1 911 ? -9.602 0.051 -10.055 1 94.69 911 VAL A C 1
ATOM 7234 O O . VAL A 1 911 ? -8.422 0.408 -10.078 1 94.69 911 VAL A O 1
ATOM 7237 N N . ASP A 1 912 ? -10.031 -0.972 -9.281 1 93.12 912 ASP A N 1
ATOM 7238 C CA . ASP A 1 912 ? -9.109 -1.708 -8.414 1 93.12 912 ASP A CA 1
ATOM 7239 C C . ASP A 1 912 ? -8 -2.365 -9.227 1 93.12 912 ASP A C 1
ATOM 7241 O O . ASP A 1 912 ? -6.832 -2.312 -8.852 1 93.12 912 ASP A O 1
ATOM 7245 N N . PHE A 1 913 ? -8.32 -2.945 -10.336 1 94.81 913 PHE A N 1
ATOM 7246 C CA . PHE A 1 913 ? -7.352 -3.562 -11.227 1 94.81 913 PHE A CA 1
ATOM 7247 C C . PHE A 1 913 ? -6.41 -2.516 -11.82 1 94.81 913 PHE A C 1
ATOM 7249 O O . PHE A 1 913 ? -5.191 -2.664 -11.75 1 94.81 913 PHE A O 1
ATOM 7256 N N . LYS A 1 914 ? -6.988 -1.504 -12.383 1 90.5 914 LYS A N 1
ATOM 7257 C CA . LYS A 1 914 ? -6.219 -0.513 -13.125 1 90.5 914 LYS A CA 1
ATOM 7258 C C . LYS A 1 914 ? -5.301 0.282 -12.203 1 90.5 914 LYS A C 1
ATOM 7260 O O . LYS A 1 914 ? -4.215 0.703 -12.609 1 90.5 914 LYS A O 1
ATOM 7265 N N . THR A 1 915 ? -5.723 0.494 -11.016 1 89.81 915 THR A N 1
ATOM 7266 C CA . THR A 1 915 ? -4.883 1.175 -10.031 1 89.81 915 THR A CA 1
ATOM 7267 C C . THR A 1 915 ? -3.576 0.418 -9.828 1 89.81 915 THR A C 1
ATOM 7269 O O . THR A 1 915 ? -2.521 1.029 -9.633 1 89.81 915 THR A O 1
ATOM 7272 N N . LYS A 1 916 ? -3.637 -0.878 -9.977 1 82.88 916 LYS A N 1
ATOM 7273 C CA . LYS A 1 916 ? -2.463 -1.72 -9.758 1 82.88 916 LYS A CA 1
ATOM 7274 C C . LYS A 1 916 ? -1.668 -1.897 -11.047 1 82.88 916 LYS A C 1
ATOM 7276 O O . LYS A 1 916 ? -0.436 -1.911 -11.031 1 82.88 916 LYS A O 1
ATOM 7281 N N . MET A 1 917 ? -2.363 -1.961 -12.031 1 86.75 917 MET A N 1
ATOM 7282 C CA . MET A 1 917 ? -1.756 -2.439 -13.273 1 86.75 917 MET A CA 1
ATOM 7283 C C . MET A 1 917 ? -1.361 -1.271 -14.172 1 86.75 917 MET A C 1
ATOM 7285 O O . MET A 1 917 ? -0.624 -1.451 -15.141 1 86.75 917 MET A O 1
ATOM 7289 N N . CYS A 1 918 ? -1.909 -0.044 -13.828 1 85 918 CYS A N 1
ATOM 7290 C CA . CYS A 1 918 ? -1.654 1.131 -14.656 1 85 918 CYS A CA 1
ATOM 7291 C C . CYS A 1 918 ? -0.894 2.193 -13.867 1 85 918 CYS A C 1
ATOM 7293 O O . CYS A 1 918 ? -1.479 3.188 -13.43 1 85 918 CYS A O 1
ATOM 7295 N N . PRO A 1 919 ? 0.392 2.1 -13.734 1 75.62 919 PRO A N 1
ATOM 7296 C CA . PRO A 1 919 ? 1.18 2.99 -12.883 1 75.62 919 PRO A CA 1
ATOM 7297 C C . PRO A 1 919 ? 1.159 4.441 -13.359 1 75.62 919 PRO A C 1
ATOM 7299 O O . PRO A 1 919 ? 1.302 5.363 -12.555 1 75.62 919 PRO A O 1
ATOM 7302 N N . ASP A 1 920 ? 0.919 4.715 -14.641 1 76.88 920 ASP A N 1
ATOM 7303 C CA . ASP A 1 920 ? 0.912 6.066 -15.195 1 76.88 920 ASP A CA 1
ATOM 7304 C C . ASP A 1 920 ? -0.495 6.66 -15.18 1 76.88 920 ASP A C 1
ATOM 7306 O O . ASP A 1 920 ? -0.736 7.715 -15.766 1 76.88 920 ASP A O 1
ATOM 7310 N N . GLY A 1 921 ? -1.384 5.875 -14.617 1 80.69 921 GLY A N 1
ATOM 7311 C CA . GLY A 1 921 ? -2.771 6.309 -14.594 1 80.69 921 GLY A CA 1
ATOM 7312 C C . GLY A 1 921 ? -3.643 5.57 -15.594 1 80.69 921 GLY A C 1
ATOM 7313 O O . GLY A 1 921 ? -3.148 4.75 -16.375 1 80.69 921 GLY A O 1
ATOM 7314 N N . PHE A 1 922 ? -4.934 5.789 -15.508 1 87.44 922 PHE A N 1
ATOM 7315 C CA . PHE A 1 922 ? -5.871 5.145 -16.422 1 87.44 922 PHE A CA 1
ATOM 7316 C C . PHE A 1 922 ? -7.062 6.051 -16.703 1 87.44 922 PHE A C 1
ATOM 7318 O O . PHE A 1 922 ? -7.207 7.105 -16.078 1 87.44 922 PHE A O 1
ATOM 7325 N N . ASN A 1 923 ? -7.852 5.797 -17.703 1 85.75 923 ASN A N 1
ATOM 7326 C CA . ASN A 1 923 ? -9.031 6.559 -18.109 1 85.75 923 ASN A CA 1
ATOM 7327 C C . ASN A 1 923 ? -10.195 6.336 -17.156 1 85.75 923 ASN A C 1
ATOM 7329 O O . ASN A 1 923 ? -10.766 5.242 -17.109 1 85.75 923 ASN A O 1
ATOM 7333 N N . GLN A 1 924 ? -10.602 7.375 -16.406 1 89 924 GLN A N 1
ATOM 7334 C CA . GLN A 1 924 ? -11.672 7.273 -15.414 1 89 924 GLN A CA 1
ATOM 7335 C C . GLN A 1 924 ? -12.977 7.84 -15.961 1 89 924 GLN A C 1
ATOM 7337 O O . GLN A 1 924 ? -13.945 8 -15.219 1 89 924 GLN A O 1
ATOM 7342 N N . ASN A 1 925 ? -12.906 8.172 -17.25 1 86.94 925 ASN A N 1
ATOM 7343 C CA . ASN A 1 925 ? -14.117 8.711 -17.875 1 86.94 925 ASN A CA 1
ATOM 7344 C C . ASN A 1 925 ? -15.203 7.652 -18 1 86.94 925 ASN A C 1
ATOM 7346 O O . ASN A 1 925 ? -15.023 6.641 -18.672 1 86.94 925 ASN A O 1
ATOM 7350 N N . ARG A 1 926 ? -16.344 7.832 -17.297 1 89.81 926 ARG A N 1
ATOM 7351 C CA . ARG A 1 926 ? -17.484 6.918 -17.328 1 89.81 926 ARG A CA 1
ATOM 7352 C C . ARG A 1 926 ? -18.422 7.234 -18.5 1 89.81 926 ARG A C 1
ATOM 7354 O O . ARG A 1 926 ? -19.516 7.754 -18.297 1 89.81 926 ARG A O 1
ATOM 7361 N N . ARG A 1 927 ? -18.062 6.691 -19.75 1 85.38 927 ARG A N 1
ATOM 7362 C CA . ARG A 1 927 ? -18.781 7.094 -20.969 1 85.38 927 ARG A CA 1
ATOM 7363 C C . ARG A 1 927 ? -19.328 5.879 -21.703 1 85.38 927 ARG A C 1
ATOM 7365 O O . ARG A 1 927 ? -20.172 6.016 -22.594 1 85.38 927 ARG A O 1
ATOM 7372 N N . LEU A 1 928 ? -18.906 4.746 -21.312 1 86.56 928 LEU A N 1
ATOM 7373 C CA . LEU A 1 928 ? -19.297 3.564 -22.062 1 86.56 928 LEU A CA 1
ATOM 7374 C C . LEU A 1 928 ? -20.688 3.1 -21.656 1 86.56 928 LEU A C 1
ATOM 7376 O O . LEU A 1 928 ? -20.859 2.49 -20.609 1 86.56 928 LEU A O 1
ATOM 7380 N N . ARG A 1 929 ? -21.641 3.398 -22.438 1 89.69 929 ARG A N 1
ATOM 7381 C CA . ARG A 1 929 ? -22.984 2.865 -22.25 1 89.69 929 ARG A CA 1
ATOM 7382 C C . ARG A 1 929 ? -23.234 1.669 -23.156 1 89.69 929 ARG A C 1
ATOM 7384 O O . ARG A 1 929 ? -23.047 1.76 -24.375 1 89.69 929 ARG A O 1
ATOM 7391 N N . LEU A 1 930 ? -23.641 0.535 -22.547 1 88.69 930 LEU A N 1
ATOM 7392 C CA . LEU A 1 930 ? -23.922 -0.664 -23.328 1 88.69 930 LEU A CA 1
ATOM 7393 C C . LEU A 1 930 ? -25.188 -0.48 -24.156 1 88.69 930 LEU A C 1
ATOM 7395 O O . LEU A 1 930 ? -26.188 0.066 -23.672 1 88.69 930 LEU A O 1
ATOM 7399 N N . VAL A 1 931 ? -25.078 -0.836 -25.406 1 84.31 931 VAL A N 1
ATOM 7400 C CA . VAL A 1 931 ? -26.172 -0.677 -26.344 1 84.31 931 VAL A CA 1
ATOM 7401 C C . VAL A 1 931 ? -26.641 -2.049 -26.828 1 84.31 931 VAL A C 1
ATOM 7403 O O . VAL A 1 931 ? -25.828 -2.91 -27.156 1 84.31 931 VAL A O 1
ATOM 7406 N N . LYS A 1 932 ? -27.938 -2.193 -26.844 1 81 932 LYS A N 1
ATOM 7407 C CA . LYS A 1 932 ? -28.562 -3.463 -27.219 1 81 932 LYS A CA 1
ATOM 7408 C C . LYS A 1 932 ? -28.109 -3.896 -28.625 1 81 932 LYS A C 1
ATOM 7410 O O . LYS A 1 932 ? -28.062 -3.08 -29.547 1 81 932 LYS A O 1
ATOM 7415 N N . ASP A 1 933 ? -27.781 -5.168 -28.797 1 70.88 933 ASP A N 1
ATOM 7416 C CA . ASP A 1 933 ? -27.453 -5.883 -30.031 1 70.88 933 ASP A CA 1
ATOM 7417 C C . ASP A 1 933 ? -26.141 -5.395 -30.609 1 70.88 933 ASP A C 1
ATOM 7419 O O . ASP A 1 933 ? -25.906 -5.508 -31.812 1 70.88 933 ASP A O 1
ATOM 7423 N N . VAL A 1 934 ? -25.484 -4.461 -29.953 1 64.06 934 VAL A N 1
ATOM 7424 C CA . VAL A 1 934 ? -24.141 -4.105 -30.359 1 64.06 934 VAL A CA 1
ATOM 7425 C C . VAL A 1 934 ? -23.125 -4.957 -29.594 1 64.06 934 VAL A C 1
ATOM 7427 O O . VAL A 1 934 ? -23 -4.828 -28.375 1 64.06 934 VAL A O 1
ATOM 7430 N N . ARG A 1 935 ? -22.906 -6.168 -30.062 1 57.62 935 ARG A N 1
ATOM 7431 C CA . ARG A 1 935 ? -22.141 -7.168 -29.312 1 57.62 935 ARG A CA 1
ATOM 7432 C C . ARG A 1 935 ? -20.703 -6.711 -29.109 1 57.62 935 ARG A C 1
ATOM 7434 O O . ARG A 1 935 ? -20.266 -6.562 -27.969 1 57.62 935 ARG A O 1
ATOM 7441 N N . LEU A 1 936 ? -19.766 -7.223 -30.047 1 51.62 936 LEU A N 1
ATOM 7442 C CA . LEU A 1 936 ? -18.406 -7.711 -29.891 1 51.62 936 LEU A CA 1
ATOM 7443 C C . LEU A 1 936 ? -17.453 -6.574 -29.5 1 51.62 936 LEU A C 1
ATOM 7445 O O . LEU A 1 936 ? -17.875 -5.414 -29.438 1 51.62 936 LEU A O 1
ATOM 7449 N N . ASP A 1 937 ? -16.125 -6.859 -29.969 1 52.88 937 ASP A N 1
ATOM 7450 C CA . ASP A 1 937 ? -14.734 -6.465 -29.75 1 52.88 937 ASP A CA 1
ATOM 7451 C C . ASP A 1 937 ? -14.547 -4.973 -30 1 52.88 937 ASP A C 1
ATOM 7453 O O . ASP A 1 937 ? -13.5 -4.551 -30.5 1 52.88 937 ASP A O 1
ATOM 7457 N N . LEU A 1 938 ? -15.609 -4.254 -29.734 1 55.97 938 LEU A N 1
ATOM 7458 C CA . LEU A 1 938 ? -15.68 -3.012 -30.5 1 55.97 938 LEU A CA 1
ATOM 7459 C C . LEU A 1 938 ? -15.023 -1.868 -29.734 1 55.97 938 LEU A C 1
ATOM 7461 O O . LEU A 1 938 ? -14.992 -0.734 -30.219 1 55.97 938 LEU A O 1
ATOM 7465 N N . LEU A 1 939 ? -14.953 -2.045 -28.5 1 55.31 939 LEU A N 1
ATOM 7466 C CA . LEU A 1 939 ? -14.078 -1.029 -27.922 1 55.31 939 LEU A CA 1
ATOM 7467 C C . LEU A 1 939 ? -12.617 -1.459 -28.016 1 55.31 939 LEU A C 1
ATOM 7469 O O . LEU A 1 939 ? -12.227 -2.463 -27.406 1 55.31 939 LEU A O 1
ATOM 7473 N N . LYS A 1 940 ? -12.016 -1.134 -29.016 1 58.34 940 LYS A N 1
ATOM 7474 C CA . LYS A 1 940 ? -10.57 -1.34 -29.078 1 58.34 940 LYS A CA 1
ATOM 7475 C C . LYS A 1 940 ? -9.82 -0.045 -28.797 1 58.34 940 LYS A C 1
ATOM 7477 O O . LYS A 1 940 ? -10.203 1.023 -29.281 1 58.34 940 LYS A O 1
ATOM 7482 N N . VAL A 1 941 ? -8.984 -0.199 -27.828 1 56.97 941 VAL A N 1
ATOM 7483 C CA . VAL A 1 941 ? -8.086 0.928 -27.625 1 56.97 941 VAL A CA 1
ATOM 7484 C C . VAL A 1 941 ? -7.566 1.438 -28.969 1 56.97 941 VAL A C 1
ATOM 7486 O O . VAL A 1 941 ? -7.152 0.65 -29.812 1 56.97 941 VAL A O 1
ATOM 7489 N N . GLY A 1 942 ? -7.762 2.594 -29.312 1 57 942 GLY A N 1
ATOM 7490 C CA . GLY A 1 942 ? -7.438 3.246 -30.578 1 57 942 GLY A CA 1
ATOM 7491 C C . GLY A 1 942 ? -8.609 3.318 -31.531 1 57 942 GLY A C 1
ATOM 7492 O O . GLY A 1 942 ? -8.547 3.996 -32.562 1 57 942 GLY A O 1
ATOM 7493 N N . LYS A 1 943 ? -9.797 2.457 -31.203 1 62.16 943 LYS A N 1
ATOM 7494 C CA . LYS A 1 943 ? -10.969 2.457 -32.062 1 62.16 943 LYS A CA 1
ATOM 7495 C C . LYS A 1 943 ? -12.242 2.156 -31.281 1 62.16 943 LYS A C 1
ATOM 7497 O O . LYS A 1 943 ? -12.453 1.026 -30.844 1 62.16 943 LYS A O 1
ATOM 7502 N N . ALA A 1 944 ? -13.055 3.309 -31.062 1 64.62 944 ALA A N 1
ATOM 7503 C CA . ALA A 1 944 ? -14.359 3.068 -30.438 1 64.62 944 ALA A CA 1
ATOM 7504 C C . ALA A 1 944 ? -15.453 2.945 -31.5 1 64.62 944 ALA A C 1
ATOM 7506 O O . ALA A 1 944 ? -15.469 3.703 -32.469 1 64.62 944 ALA A O 1
ATOM 7507 N N . HIS A 1 945 ? -16.188 1.938 -31.406 1 67.25 945 HIS A N 1
ATOM 7508 C CA . HIS A 1 945 ? -17.312 1.743 -32.312 1 67.25 945 HIS A CA 1
ATOM 7509 C C . HIS A 1 945 ? -18.281 2.924 -32.25 1 67.25 945 HIS A C 1
ATOM 7511 O O . HIS A 1 945 ? -18.5 3.504 -31.203 1 67.25 945 HIS A O 1
ATOM 7517 N N . LYS A 1 946 ? -18.812 3.307 -33.406 1 71.62 946 LYS A N 1
ATOM 7518 C CA . LYS A 1 946 ? -19.672 4.473 -33.562 1 71.62 946 LYS A CA 1
ATOM 7519 C C . LYS A 1 946 ? -20.844 4.441 -32.594 1 71.62 946 LYS A C 1
ATOM 7521 O O . LYS A 1 946 ? -21.203 5.469 -32.031 1 71.62 946 LYS A O 1
ATOM 7526 N N . ALA A 1 947 ? -21.391 3.271 -32.438 1 70.88 947 ALA A N 1
ATOM 7527 C CA . ALA A 1 947 ? -22.547 3.154 -31.547 1 70.88 947 ALA A CA 1
ATOM 7528 C C . ALA A 1 947 ? -22.203 3.6 -30.125 1 70.88 947 ALA A C 1
ATOM 7530 O O . ALA A 1 947 ? -23.016 4.242 -29.453 1 70.88 947 ALA A O 1
ATOM 7531 N N . TRP A 1 948 ? -21.094 3.309 -29.672 1 74.19 948 TRP A N 1
ATOM 7532 C CA . TRP A 1 948 ? -20.656 3.695 -28.344 1 74.19 948 TRP A CA 1
ATOM 7533 C C . TRP A 1 948 ? -20.328 5.184 -28.281 1 74.19 948 TRP A C 1
ATOM 7535 O O . TRP A 1 948 ? -20.625 5.852 -27.281 1 74.19 948 TRP A O 1
ATOM 7545 N N . LEU A 1 949 ? -19.75 5.711 -29.391 1 72.12 949 LEU A N 1
ATOM 7546 C CA . LEU A 1 949 ? -19.484 7.141 -29.484 1 72.12 949 LEU A CA 1
ATOM 7547 C C . LEU A 1 949 ? -20.781 7.938 -29.453 1 72.12 949 LEU A C 1
ATOM 7549 O O . LEU A 1 949 ? -20.875 8.953 -28.75 1 72.12 949 LEU A O 1
ATOM 7553 N N . ASP A 1 950 ? -21.781 7.43 -30.172 1 73.44 950 ASP A N 1
ATOM 7554 C CA . ASP A 1 950 ? -23.078 8.086 -30.188 1 73.44 950 ASP A CA 1
ATOM 7555 C C . ASP A 1 950 ? -23.719 8.039 -28.797 1 73.44 950 ASP A C 1
ATOM 7557 O O . ASP A 1 950 ? -24.234 9.055 -28.312 1 73.44 950 ASP A O 1
ATOM 7561 N N . ALA A 1 951 ? -23.641 6.906 -28.219 1 72.12 951 ALA A N 1
ATOM 7562 C CA . ALA A 1 951 ? -24.219 6.746 -26.891 1 72.12 951 ALA A CA 1
ATOM 7563 C C . ALA A 1 951 ? -23.516 7.656 -25.875 1 72.12 951 ALA A C 1
ATOM 7565 O O . ALA A 1 951 ? -24.156 8.25 -25.016 1 72.12 951 ALA A O 1
ATOM 7566 N N . ALA A 1 952 ? -22.266 7.758 -25.984 1 73 952 ALA A N 1
ATOM 7567 C CA . ALA A 1 952 ? -21.484 8.609 -25.094 1 73 952 ALA A CA 1
ATOM 7568 C C . ALA A 1 952 ? -21.891 10.078 -25.25 1 73 952 ALA A C 1
ATOM 7570 O O . ALA A 1 952 ? -21.953 10.812 -24.266 1 73 952 ALA A O 1
ATOM 7571 N N . GLN A 1 953 ? -22.094 10.469 -26.469 1 71.62 953 GLN A N 1
ATOM 7572 C CA . GLN A 1 953 ? -22.516 11.836 -26.734 1 71.62 953 GLN A CA 1
ATOM 7573 C C . GLN A 1 953 ? -23.906 12.102 -26.156 1 71.62 953 GLN A C 1
ATOM 7575 O O . GLN A 1 953 ? -24.172 13.188 -25.641 1 71.62 953 GLN A O 1
ATOM 7580 N N . GLU A 1 954 ? -24.75 11.062 -26.266 1 70.19 954 GLU A N 1
ATOM 7581 C CA . GLU A 1 954 ? -26.078 11.172 -25.688 1 70.19 954 GLU A CA 1
ATOM 7582 C C . GLU A 1 954 ? -26 11.375 -24.172 1 70.19 954 GLU A C 1
ATOM 7584 O O . GLU A 1 954 ? -26.75 12.164 -23.609 1 70.19 954 GLU A O 1
ATOM 7589 N N . ASN A 1 955 ? -25.047 10.719 -23.562 1 70.38 955 ASN A N 1
ATOM 7590 C CA . ASN A 1 955 ? -24.875 10.805 -22.125 1 70.38 955 ASN A CA 1
ATOM 7591 C C . ASN A 1 955 ? -24.391 12.188 -21.688 1 70.38 955 ASN A C 1
ATOM 7593 O O . ASN A 1 955 ? -24.812 12.695 -20.641 1 70.38 955 ASN A O 1
ATOM 7597 N N . ALA A 1 956 ? -23.453 12.82 -22.438 1 62.25 956 ALA A N 1
ATOM 7598 C CA . ALA A 1 956 ? -22.797 14.086 -22.109 1 62.25 956 ALA A CA 1
ATOM 7599 C C . ALA A 1 956 ? -23.781 15.25 -22.219 1 62.25 956 ALA A C 1
ATOM 7601 O O . ALA A 1 956 ? -23.609 16.281 -21.562 1 62.25 956 ALA A O 1
ATOM 7602 N N . ARG A 1 957 ? -24.766 15.273 -23.016 1 54.25 957 ARG A N 1
ATOM 7603 C CA . ARG A 1 957 ? -25.703 16.375 -23.203 1 54.25 957 ARG A CA 1
ATOM 7604 C C . ARG A 1 957 ? -26.406 16.719 -21.891 1 54.25 957 ARG A C 1
ATOM 7606 O O . ARG A 1 957 ? -27.109 17.734 -21.812 1 54.25 957 ARG A O 1
ATOM 7613 N N . GLU A 1 958 ? -26.234 16.094 -20.828 1 47.38 958 GLU A N 1
ATOM 7614 C CA . GLU A 1 958 ? -26.938 16.375 -19.578 1 47.38 958 GLU A CA 1
ATOM 7615 C C . GLU A 1 958 ? -26.328 17.578 -18.859 1 47.38 958 GLU A C 1
ATOM 7617 O O . GLU A 1 958 ? -26.781 17.969 -17.781 1 47.38 958 GLU A O 1
ATOM 7622 N N . GLY A 1 959 ? -25.109 18.172 -19.109 1 38.88 959 GLY A N 1
ATOM 7623 C CA . GLY A 1 959 ? -24.719 19.219 -18.188 1 38.88 959 GLY A CA 1
ATOM 7624 C C . GLY A 1 959 ? -25.5 20.516 -18.375 1 38.88 959 GLY A C 1
ATOM 7625 O O . GLY A 1 959 ? -25.859 20.859 -19.5 1 38.88 959 GLY A O 1
ATOM 7626 N N . PRO A 1 960 ? -26.266 21.031 -17.266 1 36.25 960 PRO A N 1
ATOM 7627 C CA . PRO A 1 960 ? -26.969 22.312 -17.391 1 36.25 960 PRO A CA 1
ATOM 7628 C C . PRO A 1 960 ? -26.141 23.375 -18.078 1 36.25 960 PRO A C 1
ATOM 7630 O O . PRO A 1 960 ? -24.906 23.344 -18.016 1 36.25 960 PRO A O 1
ATOM 7633 N N . MET B 1 1 ? 54.844 -23.469 14.141 1 16.72 1 MET B N 1
ATOM 7634 C CA . MET B 1 1 ? 56.312 -23.328 14.266 1 16.72 1 MET B CA 1
ATOM 7635 C C . MET B 1 1 ? 56.875 -22.562 13.078 1 16.72 1 MET B C 1
ATOM 7637 O O . MET B 1 1 ? 56.688 -22.953 11.93 1 16.72 1 MET B O 1
ATOM 7641 N N . LEU B 1 2 ? 56.562 -21.484 12.508 1 14.78 2 LEU B N 1
ATOM 7642 C CA . LEU B 1 2 ? 55.125 -21.297 12.352 1 14.78 2 LEU B CA 1
ATOM 7643 C C . LEU B 1 2 ? 54.812 -20.047 11.531 1 14.78 2 LEU B C 1
ATOM 7645 O O . LEU B 1 2 ? 53.656 -19.828 11.133 1 14.78 2 LEU B O 1
ATOM 7649 N N . PRO B 1 3 ? 55.906 -18.922 11.008 1 17.59 3 PRO B N 1
ATOM 7650 C CA . PRO B 1 3 ? 56.812 -17.766 11.062 1 17.59 3 PRO B CA 1
ATOM 7651 C C . PRO B 1 3 ? 57.062 -17.156 9.688 1 17.59 3 PRO B C 1
ATOM 7653 O O . PRO B 1 3 ? 56.688 -16 9.438 1 17.59 3 PRO B O 1
ATOM 7656 N N . GLN B 1 4 ? 58.594 -17.5 9.133 1 15.95 4 GLN B N 1
ATOM 7657 C CA . GLN B 1 4 ? 59.719 -16.922 8.438 1 15.95 4 GLN B CA 1
ATOM 7658 C C . GLN B 1 4 ? 59.562 -17.031 6.922 1 15.95 4 GLN B C 1
ATOM 7660 O O . GLN B 1 4 ? 59.531 -18.141 6.383 1 15.95 4 GLN B O 1
ATOM 7665 N N . ARG B 1 5 ? 58.969 -16.031 6.168 1 15.97 5 ARG B N 1
ATOM 7666 C CA . ARG B 1 5 ? 58.156 -16.062 4.957 1 15.97 5 ARG B CA 1
ATOM 7667 C C . ARG B 1 5 ? 59.031 -16.219 3.715 1 15.97 5 ARG B C 1
ATOM 7669 O O . ARG B 1 5 ? 59.562 -15.242 3.189 1 15.97 5 ARG B O 1
ATOM 7676 N N . GLN B 1 6 ? 59.688 -17.094 3.273 1 14.43 6 GLN B N 1
ATOM 7677 C CA . GLN B 1 6 ? 61 -16.938 2.656 1 14.43 6 GLN B CA 1
ATOM 7678 C C . GLN B 1 6 ? 60.875 -16.656 1.161 1 14.43 6 GLN B C 1
ATOM 7680 O O . GLN B 1 6 ? 61.406 -15.664 0.661 1 14.43 6 GLN B O 1
ATOM 7685 N N . ASN B 1 7 ? 61.281 -17.516 0.075 1 14.27 7 ASN B N 1
ATOM 7686 C CA . ASN B 1 7 ? 62.531 -17.547 -0.672 1 14.27 7 ASN B CA 1
ATOM 7687 C C . ASN B 1 7 ? 62.344 -17.078 -2.111 1 14.27 7 ASN B C 1
ATOM 7689 O O . ASN B 1 7 ? 61.219 -17.016 -2.602 1 14.27 7 ASN B O 1
ATOM 7693 N N . SER B 1 8 ? 62.875 -17.719 -3.258 1 15.11 8 SER B N 1
ATOM 7694 C CA . SER B 1 8 ? 64.062 -17.531 -4.094 1 15.11 8 SER B CA 1
ATOM 7695 C C . SER B 1 8 ? 63.688 -17.109 -5.508 1 15.11 8 SER B C 1
ATOM 7697 O O . SER B 1 8 ? 62.531 -17.266 -5.914 1 15.11 8 SER B O 1
ATOM 7699 N N . GLY B 1 9 ? 64.5 -17.344 -6.594 1 14.73 9 GLY B N 1
ATOM 7700 C CA . GLY B 1 9 ? 65.5 -16.797 -7.531 1 14.73 9 GLY B CA 1
ATOM 7701 C C . GLY B 1 9 ? 64.938 -16.766 -8.961 1 14.73 9 GLY B C 1
ATOM 7702 O O . GLY B 1 9 ? 65.125 -15.75 -9.656 1 14.73 9 GLY B O 1
ATOM 7703 N N . LYS B 1 10 ? 64.5 -17.781 -9.789 1 14.95 10 LYS B N 1
ATOM 7704 C CA . LYS B 1 10 ? 65.375 -18.094 -10.938 1 14.95 10 LYS B CA 1
ATOM 7705 C C . LYS B 1 10 ? 64.938 -17.312 -12.172 1 14.95 10 LYS B C 1
ATOM 7707 O O . LYS B 1 10 ? 63.75 -16.922 -12.289 1 14.95 10 LYS B O 1
ATOM 7712 N N . ARG B 1 11 ? 65.5 -17.484 -13.586 1 14.73 11 ARG B N 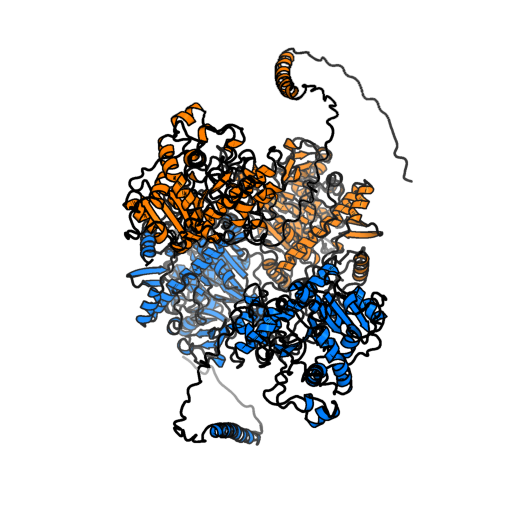1
ATOM 7713 C CA . ARG B 1 11 ? 66.438 -17.062 -14.633 1 14.73 11 ARG B CA 1
ATOM 7714 C C . ARG B 1 11 ? 65.688 -16.844 -15.953 1 14.73 11 ARG B C 1
ATOM 7716 O O . ARG B 1 11 ? 66.25 -16.328 -16.906 1 14.73 11 ARG B O 1
ATOM 7723 N N . ALA B 1 12 ? 64.375 -17.062 -16.297 1 14.51 12 ALA B N 1
ATOM 7724 C CA . ALA B 1 12 ? 64.375 -17.641 -17.625 1 14.51 12 ALA B CA 1
ATOM 7725 C C . ALA B 1 12 ? 64.562 -16.562 -18.688 1 14.51 12 ALA B C 1
ATOM 7727 O O . ALA B 1 12 ? 64.062 -15.43 -18.5 1 14.51 12 ALA B O 1
ATOM 7728 N N . ASN B 1 13 ? 64.938 -16.812 -20.016 1 14.88 13 ASN B N 1
ATOM 7729 C CA . ASN B 1 13 ? 65.75 -16.562 -21.172 1 14.88 13 ASN B CA 1
ATOM 7730 C C . ASN B 1 13 ? 65.125 -15.578 -22.141 1 14.88 13 ASN B C 1
ATOM 7732 O O . ASN B 1 13 ? 63.906 -15.406 -22.141 1 14.88 13 ASN B O 1
ATOM 7736 N N . SER B 1 14 ? 65.75 -15.094 -23.422 1 15.42 14 SER B N 1
ATOM 7737 C CA . SER B 1 14 ? 66.375 -14.047 -24.188 1 15.42 14 SER B CA 1
ATOM 7738 C C . SER B 1 14 ? 65.562 -13.664 -25.422 1 15.42 14 SER B C 1
ATOM 7740 O O . SER B 1 14 ? 65.688 -12.539 -25.906 1 15.42 14 SER B O 1
ATOM 7742 N N . SER B 1 15 ? 64.688 -14.414 -26.188 1 16.36 15 SER B N 1
ATOM 7743 C CA . SER B 1 15 ? 65.125 -14.422 -27.578 1 16.36 15 SER B CA 1
ATOM 7744 C C . SER B 1 15 ? 64.625 -13.172 -28.312 1 16.36 15 SER B C 1
ATOM 7746 O O . SER B 1 15 ? 63.656 -12.539 -27.875 1 16.36 15 SER B O 1
ATOM 7748 N N . HIS B 1 16 ? 64.938 -12.727 -29.719 1 16.88 16 HIS B N 1
ATOM 7749 C CA . HIS B 1 16 ? 65.625 -11.758 -30.594 1 16.88 16 HIS B CA 1
ATOM 7750 C C . HIS B 1 16 ? 64.562 -11.016 -31.438 1 16.88 16 HIS B C 1
ATOM 7752 O O . HIS B 1 16 ? 64.75 -9.852 -31.797 1 16.88 16 HIS B O 1
ATOM 7758 N N . ARG B 1 17 ? 63.406 -11.516 -31.906 1 18.02 17 ARG B N 1
ATOM 7759 C CA . ARG B 1 17 ? 63.25 -11.375 -33.344 1 18.02 17 ARG B CA 1
ATOM 7760 C C . ARG B 1 17 ? 62.844 -9.953 -33.719 1 18.02 17 ARG B C 1
ATOM 7762 O O . ARG B 1 17 ? 62.25 -9.234 -32.906 1 18.02 17 ARG B O 1
ATOM 7769 N N . LYS B 1 18 ? 62.719 -9.531 -35.094 1 19.56 18 LYS B N 1
ATOM 7770 C CA . LYS B 1 18 ? 63.094 -8.586 -36.156 1 19.56 18 LYS B CA 1
ATOM 7771 C C . LYS B 1 18 ? 62 -7.531 -36.344 1 19.56 18 LYS B C 1
ATOM 7773 O O . LYS B 1 18 ? 60.875 -7.867 -36.656 1 19.56 18 LYS B O 1
ATOM 7778 N N . ALA B 1 19 ? 62.125 -6.199 -35.938 1 19.55 19 ALA B N 1
ATOM 7779 C CA . ALA B 1 19 ? 61.219 -5.09 -35.625 1 19.55 19 ALA B CA 1
ATOM 7780 C C . ALA B 1 19 ? 60.812 -4.348 -36.906 1 19.55 19 ALA B C 1
ATOM 7782 O O . ALA B 1 19 ? 61.625 -3.578 -37.438 1 19.55 19 ALA B O 1
ATOM 7783 N N . LYS B 1 20 ? 60.219 -5.078 -37.875 1 21.67 20 LYS B N 1
ATOM 7784 C CA . LYS B 1 20 ? 60.094 -4.496 -39.219 1 21.67 20 LYS B CA 1
ATOM 7785 C C . LYS B 1 20 ? 59.406 -3.137 -39.156 1 21.67 20 LYS B C 1
ATOM 7787 O O . LYS B 1 20 ? 58.344 -2.998 -38.531 1 21.67 20 LYS B O 1
ATOM 7792 N N . PHE B 1 21 ? 60.094 -1.963 -39.5 1 20.39 21 PHE B N 1
ATOM 7793 C CA . PHE B 1 21 ? 60.031 -0.534 -39.219 1 20.39 21 PHE B CA 1
ATOM 7794 C C . PHE B 1 21 ? 58.875 0.12 -39.969 1 20.39 21 PHE B C 1
ATOM 7796 O O . PHE B 1 21 ? 58.75 1.345 -39.969 1 20.39 21 PHE B O 1
ATOM 7803 N N . ASN B 1 22 ? 57.875 -0.648 -40.469 1 21.08 22 ASN B N 1
ATOM 7804 C CA . ASN B 1 22 ? 57.156 -0.12 -41.625 1 21.08 22 ASN B CA 1
ATOM 7805 C C . ASN B 1 22 ? 56.656 1.294 -41.375 1 21.08 22 ASN B C 1
ATOM 7807 O O . ASN B 1 22 ? 56.219 1.622 -40.25 1 21.08 22 ASN B O 1
ATOM 7811 N N . VAL B 1 23 ? 56.906 2.209 -42.406 1 24.31 23 VAL B N 1
ATOM 7812 C CA . VAL B 1 23 ? 56.938 3.656 -42.594 1 24.31 23 VAL B CA 1
ATOM 7813 C C . VAL B 1 23 ? 55.625 4.281 -42.188 1 24.31 23 VAL B C 1
ATOM 7815 O O . VAL B 1 23 ? 55.562 5.426 -41.75 1 24.31 23 VAL B O 1
ATOM 7818 N N . ARG B 1 24 ? 54.625 3.492 -42.688 1 26.12 24 ARG B N 1
ATOM 7819 C CA . ARG B 1 24 ? 53.312 4.141 -42.906 1 26.12 24 ARG B CA 1
ATOM 7820 C C . ARG B 1 24 ? 52.781 4.75 -41.594 1 26.12 24 ARG B C 1
ATOM 7822 O O . ARG B 1 24 ? 51.656 5.242 -41.562 1 26.12 24 ARG B O 1
ATOM 7829 N N . ASN B 1 25 ? 53.625 4.398 -40.531 1 23.05 25 ASN B N 1
ATOM 7830 C CA . ASN B 1 25 ? 53.344 4.852 -39.156 1 23.05 25 ASN B CA 1
ATOM 7831 C C . ASN B 1 25 ? 53.469 6.367 -39.031 1 23.05 25 ASN B C 1
ATOM 7833 O O . ASN B 1 25 ? 53.312 6.922 -37.938 1 23.05 25 ASN B O 1
ATOM 7837 N N . ALA B 1 26 ? 54.25 6.777 -40.062 1 24.7 26 ALA B N 1
ATOM 7838 C CA . ALA B 1 26 ? 54.781 8.133 -39.938 1 24.7 26 ALA B CA 1
ATOM 7839 C C . ALA B 1 26 ? 53.656 9.156 -39.844 1 24.7 26 ALA B C 1
ATOM 7841 O O . ALA B 1 26 ? 53.75 10.133 -39.094 1 24.7 26 ALA B O 1
ATOM 7842 N N . VAL B 1 27 ? 52.75 8.938 -40.875 1 28.44 27 VAL B N 1
ATOM 7843 C CA . VAL B 1 27 ? 51.906 10.07 -41.25 1 28.44 27 VAL B CA 1
ATOM 7844 C C . VAL B 1 27 ? 51 10.43 -40.094 1 28.44 27 VAL B C 1
ATOM 7846 O O . VAL B 1 27 ? 50.562 11.578 -39.938 1 28.44 27 VAL B O 1
ATOM 7849 N N . PHE B 1 28 ? 50.719 9.305 -39.406 1 24.95 28 PHE B N 1
ATOM 7850 C CA . PHE B 1 28 ? 49.781 9.484 -38.344 1 24.95 28 PHE B CA 1
ATOM 7851 C C . PHE B 1 28 ? 50.312 10.438 -37.281 1 24.95 28 PHE B C 1
ATOM 7853 O O . PHE B 1 28 ? 49.594 10.836 -36.375 1 24.95 28 PHE B O 1
ATOM 7860 N N . VAL B 1 29 ? 51.719 10.562 -37.312 1 28.12 29 VAL B N 1
ATOM 7861 C CA . VAL B 1 29 ? 52.438 11.406 -36.344 1 28.12 29 VAL B CA 1
ATOM 7862 C C . VAL B 1 29 ? 51.969 12.852 -36.5 1 28.12 29 VAL B C 1
ATOM 7864 O O . VAL B 1 29 ? 51.75 13.555 -35.5 1 28.12 29 VAL B O 1
ATOM 7867 N N . VAL B 1 30 ? 52.031 13.234 -37.812 1 31.02 30 VAL B N 1
ATOM 7868 C CA . VAL B 1 30 ? 51.938 14.664 -38.094 1 31.02 30 VAL B CA 1
ATOM 7869 C C . VAL B 1 30 ? 50.594 15.195 -37.594 1 31.02 30 VAL B C 1
ATOM 7871 O O . VAL B 1 30 ? 50.5 16.266 -37 1 31.02 30 VAL B O 1
ATOM 7874 N N . LEU B 1 31 ? 49.531 14.445 -38.125 1 29.62 31 LEU B N 1
ATOM 7875 C CA . LEU B 1 31 ? 48.188 15.031 -37.969 1 29.62 31 LEU B CA 1
ATOM 7876 C C . LEU B 1 31 ? 47.812 15.141 -36.5 1 29.62 31 LEU B C 1
ATOM 7878 O O . LEU B 1 31 ? 46.844 15.836 -36.125 1 29.62 31 LEU B O 1
ATOM 7882 N N . GLY B 1 32 ? 48.375 14.242 -35.625 1 27.33 32 GLY B N 1
ATOM 7883 C CA . GLY B 1 32 ? 48.25 14.273 -34.188 1 27.33 32 GLY B CA 1
ATOM 7884 C C . GLY B 1 32 ? 48.781 15.562 -33.562 1 27.33 32 GLY B C 1
ATOM 7885 O O . GLY B 1 32 ? 48.281 15.992 -32.531 1 27.33 32 GLY B O 1
ATOM 7886 N N . LEU B 1 33 ? 49.969 16 -34.125 1 30.89 33 LEU B N 1
ATOM 7887 C CA . LEU B 1 33 ? 50.656 17.203 -33.656 1 30.89 33 LEU B CA 1
ATOM 7888 C C . LEU B 1 33 ? 49.75 18.438 -33.781 1 30.89 33 LEU B C 1
ATOM 7890 O O . LEU B 1 33 ? 49.781 19.312 -32.938 1 30.89 33 LEU B O 1
ATOM 7894 N N . ILE B 1 34 ? 49.188 18.5 -35 1 32.25 34 ILE B N 1
ATOM 7895 C CA . ILE B 1 34 ? 48.438 19.719 -35.25 1 32.25 34 ILE B CA 1
ATOM 7896 C C . ILE B 1 34 ? 47.312 19.859 -34.219 1 32.25 34 ILE B C 1
ATOM 7898 O O . ILE B 1 34 ? 47.031 20.953 -33.719 1 32.25 34 ILE B O 1
ATOM 7902 N N . PHE B 1 35 ? 46.656 18.656 -34.062 1 29.23 35 PHE B N 1
ATOM 7903 C CA . PHE B 1 35 ? 45.531 18.719 -33.156 1 29.23 35 PHE B CA 1
ATOM 7904 C C . PHE B 1 35 ? 46 19.109 -31.75 1 29.23 35 PHE B C 1
ATOM 7906 O O . PHE B 1 35 ? 45.25 19.766 -31 1 29.23 35 PHE B O 1
ATOM 7913 N N . ALA B 1 36 ? 47.219 18.672 -31.281 1 28.58 36 ALA B N 1
ATOM 7914 C CA . ALA B 1 36 ? 47.875 19.062 -30.047 1 28.58 36 ALA B CA 1
ATOM 7915 C C . ALA B 1 36 ? 48.125 20.578 -30 1 28.58 36 ALA B C 1
ATOM 7917 O O . ALA B 1 36 ? 47.938 21.219 -28.969 1 28.58 36 ALA B O 1
ATOM 7918 N N . LEU B 1 37 ? 48.75 21.016 -31.109 1 29.23 37 LEU B N 1
ATOM 7919 C CA . LEU B 1 37 ? 49.156 22.422 -31.188 1 29.23 37 LEU B CA 1
ATOM 7920 C C . LEU B 1 37 ? 47.938 23.328 -31.031 1 29.23 37 LEU B C 1
ATOM 7922 O O . LEU B 1 37 ? 48 24.359 -30.359 1 29.23 37 LEU B O 1
ATOM 7926 N N . CYS B 1 38 ? 46.875 23.016 -31.922 1 27.3 38 CYS B N 1
ATOM 7927 C CA . CYS B 1 38 ? 45.75 23.953 -31.859 1 27.3 38 CYS B CA 1
ATOM 7928 C C . CYS B 1 38 ? 45.188 23.984 -30.453 1 27.3 38 CYS B C 1
ATOM 7930 O O . CYS B 1 38 ? 44.469 24.938 -30.094 1 27.3 38 CYS B O 1
ATOM 7932 N N . MET B 1 39 ? 45.281 22.844 -29.781 1 26.45 39 MET B N 1
ATOM 7933 C CA . MET B 1 39 ? 44.938 22.844 -28.359 1 26.45 39 MET B CA 1
ATOM 7934 C C . MET B 1 39 ? 45.875 23.75 -27.594 1 26.45 39 MET B C 1
ATOM 7936 O O . MET B 1 39 ? 45.562 24.188 -26.469 1 26.45 39 MET B O 1
ATOM 7940 N N . TYR B 1 40 ? 47.188 23.688 -27.953 1 26.14 40 TYR B N 1
ATOM 7941 C CA . TYR B 1 40 ? 48.219 24.453 -27.219 1 26.14 40 TYR B CA 1
ATOM 7942 C C . TYR B 1 40 ? 47.906 25.953 -27.281 1 26.14 40 TYR B C 1
ATOM 7944 O O . TYR B 1 40 ? 48.031 26.656 -26.281 1 26.14 40 TYR B O 1
ATOM 7952 N N . PHE B 1 41 ? 47.844 26.547 -28.562 1 24.88 41 PHE B N 1
ATOM 7953 C CA . PHE B 1 41 ? 47.75 28 -28.594 1 24.88 41 PHE B CA 1
ATOM 7954 C C . PHE B 1 41 ? 46.562 28.469 -27.781 1 24.88 41 PHE B C 1
ATOM 7956 O O . PHE B 1 41 ? 46.594 29.516 -27.141 1 24.88 41 PHE B O 1
ATOM 7963 N N . ASN B 1 42 ? 45.375 27.891 -28.109 1 22.03 42 ASN B N 1
ATOM 7964 C CA . ASN B 1 42 ? 44.281 28.672 -27.516 1 22.03 42 ASN B CA 1
ATOM 7965 C C . ASN B 1 42 ? 44.344 28.625 -25.984 1 22.03 42 ASN B C 1
ATOM 7967 O O . ASN B 1 42 ? 43.375 29.047 -25.312 1 22.03 42 ASN B O 1
ATOM 7971 N N . LEU B 1 43 ? 45.219 27.828 -25.375 1 21.5 43 LEU B N 1
ATOM 7972 C CA . LEU B 1 43 ? 45.562 27.812 -23.953 1 21.5 43 LEU B CA 1
ATOM 7973 C C . LEU B 1 43 ? 46.188 29.141 -23.547 1 21.5 43 LEU B C 1
ATOM 7975 O O . LEU B 1 43 ? 46.094 29.547 -22.391 1 21.5 43 LEU B O 1
ATOM 7979 N N . ARG B 1 44 ? 47.188 29.547 -24.297 1 20.81 44 ARG B N 1
ATOM 7980 C CA . ARG B 1 44 ? 48.188 30.562 -23.969 1 20.81 44 ARG B CA 1
ATOM 7981 C C . ARG B 1 44 ? 47.531 31.906 -23.672 1 20.81 44 ARG B C 1
ATOM 7983 O O . ARG B 1 44 ? 48.188 32.812 -23.156 1 20.81 44 ARG B O 1
ATOM 7990 N N . PHE B 1 45 ? 46.625 32.344 -24.625 1 20.62 45 PHE B N 1
ATOM 7991 C CA . PHE B 1 45 ? 46.406 33.781 -24.578 1 20.62 45 PHE B CA 1
ATOM 7992 C C . PHE B 1 45 ? 46.062 34.219 -23.156 1 20.62 45 PHE B C 1
ATOM 7994 O O . PHE B 1 45 ? 45.969 35.438 -22.891 1 20.62 45 PHE B O 1
ATOM 8001 N N . PHE B 1 46 ? 45.562 33.344 -22.328 1 20.11 46 PHE B N 1
ATOM 8002 C CA . PHE B 1 46 ? 45.312 33.938 -21.016 1 20.11 46 PHE B CA 1
ATOM 8003 C C . PHE B 1 46 ? 46.594 34.188 -20.266 1 20.11 46 PHE B C 1
ATOM 8005 O O . PHE B 1 46 ? 46.562 34.562 -19.094 1 20.11 46 PHE B O 1
ATOM 8012 N N . ALA B 1 47 ? 47.656 33.656 -20.781 1 19.45 47 ALA B N 1
ATOM 8013 C CA . ALA B 1 47 ? 48.781 33.656 -19.875 1 19.45 47 ALA B CA 1
ATOM 8014 C C . ALA B 1 47 ? 49.312 35.062 -19.625 1 19.45 47 ALA B C 1
ATOM 8016 O O . ALA B 1 47 ? 49.719 35.375 -18.516 1 19.45 47 ALA B O 1
ATOM 8017 N N . THR B 1 48 ? 49.75 35.719 -20.703 1 18.52 48 THR B N 1
ATOM 8018 C CA . THR B 1 48 ? 50.969 36.5 -20.641 1 18.52 48 THR B CA 1
ATOM 8019 C C . THR B 1 48 ? 50.812 37.719 -19.734 1 18.52 48 THR B C 1
ATOM 8021 O O . THR B 1 48 ? 51.781 38.344 -19.328 1 18.52 48 THR B O 1
ATOM 8024 N N . SER B 1 49 ? 49.812 38.562 -20.016 1 18.8 49 SER B N 1
ATOM 8025 C CA . SER B 1 49 ? 50.125 39.969 -19.828 1 18.8 49 SER B CA 1
ATOM 8026 C C . SER B 1 49 ? 50.562 40.25 -18.391 1 18.8 49 SER B C 1
ATOM 8028 O O . SER B 1 49 ? 49.875 39.844 -17.438 1 18.8 49 SER B O 1
ATOM 8030 N N . THR B 1 50 ? 51.875 40.438 -18.156 1 19.48 50 THR B N 1
ATOM 8031 C CA . THR B 1 50 ? 52.812 40.719 -17.062 1 19.48 50 THR B CA 1
ATOM 8032 C C . THR B 1 50 ? 52.344 41.938 -16.281 1 19.48 50 THR B C 1
ATOM 8034 O O . THR B 1 50 ? 53.094 42.5 -15.469 1 19.48 50 THR B O 1
ATOM 8037 N N . ILE B 1 51 ? 51.156 42.312 -16.344 1 17.88 51 ILE B N 1
ATOM 8038 C CA . ILE B 1 51 ? 50.875 43.719 -16.016 1 17.88 51 ILE B CA 1
ATOM 8039 C C . ILE B 1 51 ? 51.562 44.062 -14.695 1 17.88 51 ILE B C 1
ATOM 8041 O O . ILE B 1 51 ? 51.469 43.312 -13.719 1 17.88 51 ILE B O 1
ATOM 8045 N N . SER B 1 52 ? 52.656 44.938 -14.773 1 18.5 52 SER B N 1
ATOM 8046 C CA . SER B 1 52 ? 53.5 45.656 -13.797 1 18.5 52 SER B CA 1
ATOM 8047 C C . SER B 1 52 ? 52.688 46.062 -12.586 1 18.5 52 SER B C 1
ATOM 8049 O O . SER B 1 52 ? 51.688 46.781 -12.719 1 18.5 52 SER B O 1
ATOM 8051 N N . THR B 1 53 ? 52.625 45.188 -11.75 1 19.25 53 THR B N 1
ATOM 8052 C CA . THR B 1 53 ? 51.875 45.312 -10.508 1 19.25 53 THR B CA 1
ATOM 8053 C C . THR B 1 53 ? 52.312 46.562 -9.742 1 19.25 53 THR B C 1
ATOM 8055 O O . THR B 1 53 ? 53.312 46.531 -9.016 1 19.25 53 THR B O 1
ATOM 8058 N N . ASN B 1 54 ? 52.656 47.688 -10.617 1 17.91 54 ASN B N 1
ATOM 8059 C CA . ASN B 1 54 ? 53.156 48.844 -9.891 1 17.91 54 ASN B CA 1
ATOM 8060 C C . ASN B 1 54 ? 52.469 49 -8.539 1 17.91 54 ASN B C 1
ATOM 8062 O O . ASN B 1 54 ? 51.281 48.75 -8.414 1 17.91 54 ASN B O 1
ATOM 8066 N N . SER B 1 55 ? 53.312 48.906 -7.566 1 19.66 55 SER B N 1
ATOM 8067 C CA . SER B 1 55 ? 53.188 48.938 -6.113 1 19.66 55 SER B CA 1
ATOM 8068 C C . SER B 1 55 ? 52.375 50.188 -5.676 1 19.66 55 SER B C 1
ATOM 8070 O O . SER B 1 55 ? 52.5 50.625 -4.527 1 19.66 55 SER B O 1
ATOM 8072 N N . ILE B 1 56 ? 51.75 50.812 -6.684 1 19.08 56 ILE B N 1
ATOM 8073 C CA . ILE B 1 56 ? 51.469 52.188 -6.23 1 19.08 56 ILE B CA 1
ATOM 8074 C C . ILE B 1 56 ? 50.844 52.125 -4.828 1 19.08 56 ILE B C 1
ATOM 8076 O O . ILE B 1 56 ? 49.938 51.344 -4.559 1 19.08 56 ILE B O 1
ATOM 8080 N N . THR B 1 57 ? 51.562 52.688 -3.869 1 19.73 57 THR B N 1
ATOM 8081 C CA . THR B 1 57 ? 51.469 52.969 -2.441 1 19.73 57 THR B CA 1
ATOM 8082 C C . THR B 1 57 ? 50.062 53.469 -2.096 1 19.73 57 THR B C 1
ATOM 8084 O O . THR B 1 57 ? 49.844 54 -1.008 1 19.73 57 THR B O 1
ATOM 8087 N N . ALA B 1 58 ? 49.188 53.094 -2.908 1 19.53 58 ALA B N 1
ATOM 8088 C CA . ALA B 1 58 ? 48 53.969 -2.939 1 19.53 58 ALA B CA 1
ATOM 8089 C C . ALA B 1 58 ? 47.438 54.188 -1.535 1 19.53 58 ALA B C 1
ATOM 8091 O O . ALA B 1 58 ? 47.188 53.219 -0.807 1 19.53 58 ALA B O 1
ATOM 8092 N N . THR B 1 59 ? 47.719 55.375 -0.987 1 20.67 59 THR B N 1
ATOM 8093 C CA . THR B 1 59 ? 47.469 55.938 0.327 1 20.67 59 THR B CA 1
ATOM 8094 C C . THR B 1 59 ? 46.062 55.562 0.816 1 20.67 59 THR B C 1
ATOM 8096 O O . THR B 1 59 ? 45.094 55.812 0.115 1 20.67 59 THR B O 1
ATOM 8099 N N . GLY B 1 60 ? 46.031 54.531 1.358 1 19.77 60 GLY B N 1
ATOM 8100 C CA . GLY B 1 60 ? 45 53.656 1.87 1 19.77 60 GLY B CA 1
ATOM 8101 C C . GLY B 1 60 ? 43.875 54.406 2.549 1 19.77 60 GLY B C 1
ATOM 8102 O O . GLY B 1 60 ? 43.781 54.406 3.777 1 19.77 60 GLY B O 1
ATOM 8103 N N . LYS B 1 61 ? 43.625 55.688 1.964 1 21.19 61 LYS B N 1
ATOM 8104 C CA . LYS B 1 61 ? 42.75 56.594 2.662 1 21.19 61 LYS B CA 1
ATOM 8105 C C . LYS B 1 61 ? 41.469 55.906 3.162 1 21.19 61 LYS B C 1
ATOM 8107 O O . LYS B 1 61 ? 40.906 55.094 2.447 1 21.19 61 LYS B O 1
ATOM 8112 N N . GLY B 1 62 ? 41.344 55.844 4.395 1 19.75 62 GLY B N 1
ATOM 8113 C CA . GLY B 1 62 ? 40.531 55.188 5.426 1 19.75 62 GLY B CA 1
ATOM 8114 C C . GLY B 1 62 ? 39.062 55.219 5.117 1 19.75 62 GLY B C 1
ATOM 8115 O O . GLY B 1 62 ? 38.531 56.219 4.594 1 19.75 62 GLY B O 1
ATOM 8116 N N . TRP B 1 63 ? 38.562 54.344 4.438 1 20.64 63 TRP B N 1
ATOM 8117 C CA . TRP B 1 63 ? 37.156 54.406 4.082 1 20.64 63 TRP B CA 1
ATOM 8118 C C . TRP B 1 63 ? 36.344 55.031 5.207 1 20.64 63 TRP B C 1
ATOM 8120 O O . TRP B 1 63 ? 36.344 54.562 6.34 1 20.64 63 TRP B O 1
ATOM 8130 N N . ARG B 1 64 ? 36.312 56.281 5.328 1 19.3 64 ARG B N 1
ATOM 8131 C CA . ARG B 1 64 ? 35.781 57.062 6.445 1 19.3 64 ARG B CA 1
ATOM 8132 C C . ARG B 1 64 ? 34.438 56.469 6.914 1 19.3 64 ARG B C 1
ATOM 8134 O O . ARG B 1 64 ? 33.625 56.062 6.102 1 19.3 64 ARG B O 1
ATOM 8141 N N . SER B 1 65 ? 34.469 55.906 8.039 1 20.92 65 SER B N 1
ATOM 8142 C CA . SER B 1 65 ? 33.406 55.625 8.977 1 20.92 65 SER B CA 1
ATOM 8143 C C . SER B 1 65 ? 32.406 56.781 8.992 1 20.92 65 SER B C 1
ATOM 8145 O O . SER B 1 65 ? 32.781 57.938 9.203 1 20.92 65 SER B O 1
ATOM 8147 N N . PHE B 1 66 ? 31.547 57.031 7.934 1 20.48 66 PHE B N 1
ATOM 8148 C CA . PHE B 1 66 ? 30.797 58.281 8.016 1 20.48 66 PHE B CA 1
ATOM 8149 C C . PHE B 1 66 ? 30.344 58.562 9.445 1 20.48 66 PHE B C 1
ATOM 8151 O O . PHE B 1 66 ? 29.344 58 9.898 1 20.48 66 PHE B O 1
ATOM 8158 N N . ASP B 1 67 ? 31.281 58.5 10.344 1 21.69 67 ASP B N 1
ATOM 8159 C CA . ASP B 1 67 ? 31.188 58.938 11.734 1 21.69 67 ASP B CA 1
ATOM 8160 C C . ASP B 1 67 ? 30.625 60.344 11.844 1 21.69 67 ASP B C 1
ATOM 8162 O O . ASP B 1 67 ? 30.781 61 12.883 1 21.69 67 ASP B O 1
ATOM 8166 N N . GLY B 1 68 ? 30.625 61.062 10.719 1 21.31 68 GLY B N 1
ATOM 8167 C CA . GLY B 1 68 ? 30.438 62.438 11.117 1 21.31 68 GLY B CA 1
ATOM 8168 C C . GLY B 1 68 ? 29.141 62.656 11.867 1 21.31 68 GLY B C 1
ATOM 8169 O O . GLY B 1 68 ? 28.125 62.031 11.57 1 21.31 68 GLY B O 1
ATOM 8170 N N . ALA B 1 69 ? 29.266 63.062 13.102 1 23.58 69 ALA B N 1
ATOM 8171 C CA . ALA B 1 69 ? 28.297 63.438 14.125 1 23.58 69 ALA B CA 1
ATOM 8172 C C . ALA B 1 69 ? 27.219 64.375 13.562 1 23.58 69 ALA B C 1
ATOM 8174 O O . ALA B 1 69 ? 26.938 65.438 14.133 1 23.58 69 ALA B O 1
ATOM 8175 N N . PRO B 1 70 ? 26.953 64.25 12.219 1 24.09 70 PRO B N 1
ATOM 8176 C CA . PRO B 1 70 ? 26.281 65.5 12 1 24.09 70 PRO B CA 1
ATOM 8177 C C . PRO B 1 70 ? 25.266 65.875 13.094 1 24.09 70 PRO B C 1
ATOM 8179 O O . PRO B 1 70 ? 24.797 64.938 13.797 1 24.09 70 PRO B O 1
ATOM 8182 N N . ASN B 1 71 ? 25.188 67.062 13.469 1 24.42 71 ASN B N 1
ATOM 8183 C CA . ASN B 1 71 ? 24.203 67.5 14.461 1 24.42 71 ASN B CA 1
ATOM 8184 C C . ASN B 1 71 ? 22.859 66.812 14.25 1 24.42 71 ASN B C 1
ATOM 8186 O O . ASN B 1 71 ? 22.391 66.688 13.117 1 24.42 71 ASN B O 1
ATOM 8190 N N . LYS B 1 72 ? 22.516 65.875 15.195 1 27.88 72 LYS B N 1
ATOM 8191 C CA . LYS B 1 72 ? 21.266 65.125 15.383 1 27.88 72 LYS B CA 1
ATOM 8192 C C . LYS B 1 72 ? 20.062 66 15.008 1 27.88 72 LYS B C 1
ATOM 8194 O O . LYS B 1 72 ? 19.703 66.938 15.742 1 27.88 72 LYS B O 1
ATOM 8199 N N . PRO B 1 73 ? 19.938 66.438 13.695 1 26.98 73 PRO B N 1
ATOM 8200 C CA . PRO B 1 73 ? 18.906 67.438 13.844 1 26.98 73 PRO B CA 1
ATOM 8201 C C . PRO B 1 73 ? 17.797 67 14.805 1 26.98 73 PRO B C 1
ATOM 8203 O O . PRO B 1 73 ? 17.625 65.812 15.094 1 26.98 73 PRO B O 1
ATOM 8206 N N . ASN B 1 74 ? 16.969 67.875 15.305 1 26.06 74 ASN B N 1
ATOM 8207 C CA . ASN B 1 74 ? 15.922 67.625 16.312 1 26.06 74 ASN B CA 1
ATOM 8208 C C . ASN B 1 74 ? 15.062 66.438 15.969 1 26.06 74 ASN B C 1
ATOM 8210 O O . ASN B 1 74 ? 14.625 66.25 14.828 1 26.06 74 ASN B O 1
ATOM 8214 N N . GLU B 1 75 ? 15.227 65.25 16.562 1 28.56 75 GLU B N 1
ATOM 8215 C CA . GLU B 1 75 ? 14.867 63.812 16.656 1 28.56 75 GLU B CA 1
ATOM 8216 C C . GLU B 1 75 ? 13.398 63.594 16.312 1 28.56 75 GLU B C 1
ATOM 8218 O O . GLU B 1 75 ? 12.867 62.5 16.531 1 28.56 75 GLU B O 1
ATOM 8223 N N . ALA B 1 76 ? 12.594 64.688 15.938 1 26.5 76 ALA B N 1
ATOM 8224 C CA . ALA B 1 76 ? 11.133 64.688 15.945 1 26.5 76 ALA B CA 1
ATOM 8225 C C . ALA B 1 76 ? 10.578 63.844 14.828 1 26.5 76 ALA B C 1
ATOM 8227 O O . ALA B 1 76 ? 9.727 62.969 15.07 1 26.5 76 ALA B O 1
ATOM 8228 N N . ASN B 1 77 ? 10.539 64.25 13.484 1 25.75 77 ASN B N 1
ATOM 8229 C CA . ASN B 1 77 ? 9.469 63.906 12.562 1 25.75 77 ASN B CA 1
ATOM 8230 C C . ASN B 1 77 ? 9.836 62.719 11.695 1 25.75 77 ASN B C 1
ATOM 8232 O O . ASN B 1 77 ? 9.352 62.594 10.57 1 25.75 77 ASN B O 1
ATOM 8236 N N . GLY B 1 78 ? 10.836 62.031 11.797 1 28.5 78 GLY B N 1
ATOM 8237 C CA . GLY B 1 78 ? 11.312 61.094 10.805 1 28.5 78 GLY B CA 1
ATOM 8238 C C . GLY B 1 78 ? 10.383 59.906 10.609 1 28.5 78 GLY B C 1
ATOM 8239 O O . GLY B 1 78 ? 10.742 58.938 9.938 1 28.5 78 GLY B O 1
ATOM 8240 N N . ASP B 1 79 ? 9.562 59.562 11.508 1 29.11 79 ASP B N 1
ATOM 8241 C CA . ASP B 1 79 ? 8.469 58.594 11.656 1 29.11 79 ASP B CA 1
ATOM 8242 C C . ASP B 1 79 ? 7.48 58.719 10.492 1 29.11 79 ASP B C 1
ATOM 8244 O O . ASP B 1 79 ? 6.441 58.062 10.492 1 29.11 79 ASP B O 1
ATOM 8248 N N . LEU B 1 80 ? 7.613 59.719 9.594 1 28.42 80 LEU B N 1
ATOM 8249 C CA . LEU B 1 80 ? 6.531 60.031 8.664 1 28.42 80 LEU B CA 1
ATOM 8250 C C . LEU B 1 80 ? 6.57 59.094 7.453 1 28.42 80 LEU B C 1
ATOM 8252 O O . LEU B 1 80 ? 5.523 58.688 6.945 1 28.42 80 LEU B O 1
ATOM 8256 N N . LEU B 1 81 ? 7.684 58.938 6.754 1 28.48 81 LEU B N 1
ATOM 8257 C CA . LEU B 1 81 ? 7.441 58.562 5.363 1 28.48 81 LEU B CA 1
ATOM 8258 C C . LEU B 1 81 ? 7.25 57.062 5.223 1 28.48 81 LEU B C 1
ATOM 8260 O O . LEU B 1 81 ? 7.18 56.531 4.105 1 28.48 81 LEU B O 1
ATOM 8264 N N . VAL B 1 82 ? 7.852 56.188 5.961 1 35.12 82 VAL B N 1
ATOM 8265 C CA . VAL B 1 82 ? 7.473 54.812 5.801 1 35.12 82 VAL B CA 1
ATOM 8266 C C . VAL B 1 82 ? 5.953 54.656 5.875 1 35.12 82 VAL B C 1
ATOM 8268 O O . VAL B 1 82 ? 5.418 54.156 6.859 1 35.12 82 VAL B O 1
ATOM 8271 N N . ASP B 1 83 ? 5.156 55.656 5.742 1 31.72 83 ASP B N 1
ATOM 8272 C CA . ASP B 1 83 ? 3.725 55.906 5.859 1 31.72 83 ASP B CA 1
ATOM 8273 C C . ASP B 1 83 ? 2.91 54.906 5.027 1 31.72 83 ASP B C 1
ATOM 8275 O O . ASP B 1 83 ? 3.426 53.875 4.605 1 31.72 83 ASP B O 1
ATOM 8279 N N . ALA B 1 84 ? 1.874 55.375 4.141 1 36.56 84 ALA B N 1
ATOM 8280 C CA . ALA B 1 84 ? 0.676 54.938 3.428 1 36.56 84 ALA B CA 1
ATOM 8281 C C . ALA B 1 84 ? 1.034 54.031 2.258 1 36.56 84 ALA B C 1
ATOM 8283 O O . ALA B 1 84 ? 0.167 53.344 1.702 1 36.56 84 ALA B O 1
ATOM 8284 N N . SER B 1 85 ? 2.156 54.031 1.667 1 40.12 85 SER B N 1
ATOM 8285 C CA . SER B 1 85 ? 2.457 53.406 0.387 1 40.12 85 SER B CA 1
ATOM 8286 C C . SER B 1 85 ? 2.73 51.906 0.557 1 40.12 85 SER B C 1
ATOM 8288 O O . SER B 1 85 ? 2.822 51.188 -0.427 1 40.12 85 SER B O 1
ATOM 8290 N N . ALA B 1 86 ? 3.328 51.406 1.558 1 43.94 86 ALA B N 1
ATOM 8291 C CA . ALA B 1 86 ? 3.729 50.031 1.829 1 43.94 86 ALA B CA 1
ATOM 8292 C C . ALA B 1 86 ? 2.555 49.094 1.647 1 43.94 86 ALA B C 1
ATOM 8294 O O . ALA B 1 86 ? 2.748 47.875 1.511 1 43.94 86 ALA B O 1
ATOM 8295 N N . THR B 1 87 ? 1.471 49.562 1.779 1 54.22 87 THR B N 1
ATOM 8296 C CA . THR B 1 87 ? 0.303 48.688 1.771 1 54.22 87 THR B CA 1
ATOM 8297 C C . THR B 1 87 ? -0.258 48.531 0.36 1 54.22 87 THR B C 1
ATOM 8299 O O . THR B 1 87 ? -1.306 47.906 0.162 1 54.22 87 THR B O 1
ATOM 8302 N N . ARG B 1 88 ? 0.579 49.031 -0.628 1 72.81 88 ARG B N 1
ATOM 8303 C CA . ARG B 1 88 ? -0.063 49 -1.938 1 72.81 88 ARG B CA 1
ATOM 8304 C C . ARG B 1 88 ? 0.194 47.656 -2.643 1 72.81 88 ARG B C 1
ATOM 8306 O O . ARG B 1 88 ? 1.332 47.188 -2.693 1 72.81 88 ARG B O 1
ATOM 8313 N N . GLN B 1 89 ? -0.719 46.844 -2.859 1 81.56 89 GLN B N 1
ATOM 8314 C CA . GLN B 1 89 ? -0.669 45.562 -3.537 1 81.56 89 GLN B CA 1
ATOM 8315 C C . GLN B 1 89 ? -1.145 45.688 -4.98 1 81.56 89 GLN B C 1
ATOM 8317 O O . GLN B 1 89 ? -1.756 46.688 -5.359 1 81.56 89 GLN B O 1
ATOM 8322 N N . VAL B 1 90 ? -0.632 44.75 -5.762 1 90.88 90 VAL B N 1
ATOM 8323 C CA . VAL B 1 90 ? -1.145 44.688 -7.129 1 90.88 90 VAL B CA 1
ATOM 8324 C C . VAL B 1 90 ? -2.652 44.438 -7.102 1 90.88 90 VAL B C 1
ATOM 8326 O O . VAL B 1 90 ? -3.111 43.438 -6.594 1 90.88 90 VAL B O 1
ATOM 8329 N N . LYS B 1 91 ? -3.336 45.438 -7.594 1 91.75 91 LYS B N 1
ATOM 8330 C CA . LYS B 1 91 ? -4.789 45.344 -7.512 1 91.75 91 LYS B CA 1
ATOM 8331 C C . LYS B 1 91 ? -5.379 44.719 -8.773 1 91.75 91 LYS B C 1
ATOM 8333 O O . LYS B 1 91 ? -6.52 44.25 -8.766 1 91.75 91 LYS B O 1
ATOM 8338 N N . HIS B 1 92 ? -4.617 44.781 -9.836 1 93.69 92 HIS B N 1
ATOM 8339 C CA . HIS B 1 92 ? -5.145 44.281 -11.109 1 93.69 92 HIS B CA 1
ATOM 8340 C C . HIS B 1 92 ? -4.055 43.625 -11.938 1 93.69 92 HIS B C 1
ATOM 8342 O O . HIS B 1 92 ? -2.93 44.125 -12.008 1 93.69 92 HIS B O 1
ATOM 8348 N N . LEU B 1 93 ? -4.395 42.438 -12.461 1 95.44 93 LEU B N 1
ATOM 8349 C CA . LEU B 1 93 ? -3.521 41.75 -13.391 1 95.44 93 LEU B CA 1
ATOM 8350 C C . LEU B 1 93 ? -4.152 41.688 -14.781 1 95.44 93 LEU B C 1
ATOM 8352 O O . LEU B 1 93 ? -5.359 41.438 -14.906 1 95.44 93 LEU B O 1
ATOM 8356 N N . VAL B 1 94 ? -3.291 41.938 -15.82 1 95.31 94 VAL B N 1
ATOM 8357 C CA . VAL B 1 94 ? -3.799 41.938 -17.188 1 95.31 94 VAL B CA 1
ATOM 8358 C C . VAL B 1 94 ? -2.846 41.125 -18.078 1 95.31 94 VAL B C 1
ATOM 8360 O O . VAL B 1 94 ? -1.631 41.125 -17.859 1 95.31 94 VAL B O 1
ATOM 8363 N N . PHE B 1 95 ? -3.408 40.375 -19.016 1 94.38 95 PHE B N 1
ATOM 8364 C CA . PHE B 1 95 ? -2.605 39.688 -20.016 1 94.38 95 PHE B CA 1
ATOM 8365 C C . PHE B 1 95 ? -3.309 39.688 -21.375 1 94.38 95 PHE B C 1
ATOM 8367 O O . PHE B 1 95 ? -4.52 39.906 -21.453 1 94.38 95 PHE B O 1
ATOM 8374 N N . THR B 1 96 ? -2.49 39.531 -22.422 1 92 96 THR B N 1
ATOM 8375 C CA . THR B 1 96 ? -2.996 39.625 -23.781 1 92 96 THR B CA 1
ATOM 8376 C C . THR B 1 96 ? -2.738 38.312 -24.531 1 92 96 THR B C 1
ATOM 8378 O O . THR B 1 96 ? -1.75 37.625 -24.266 1 92 96 THR B O 1
ATOM 8381 N N . SER B 1 97 ? -3.717 37.906 -25.375 1 90.44 97 SER B N 1
ATOM 8382 C CA . SER B 1 97 ? -3.494 36.75 -26.234 1 90.44 97 SER B CA 1
ATOM 8383 C C . SER B 1 97 ? -4.414 36.781 -27.453 1 90.44 97 SER B C 1
ATOM 8385 O O . SER B 1 97 ? -5.359 37.562 -27.5 1 90.44 97 SER B O 1
ATOM 8387 N N . THR B 1 98 ? -4.016 35.938 -28.406 1 89.19 98 THR B N 1
ATOM 8388 C CA . THR B 1 98 ? -4.945 35.688 -29.5 1 89.19 98 THR B CA 1
ATOM 8389 C C . THR B 1 98 ? -5.961 34.625 -29.109 1 89.19 98 THR B C 1
ATOM 8391 O O . THR B 1 98 ? -6.117 34.312 -27.922 1 89.19 98 THR B O 1
ATOM 8394 N N . CYS B 1 99 ? -6.75 34.125 -30.141 1 89.31 99 CYS B N 1
ATOM 8395 C CA . CYS B 1 99 ? -7.809 33.156 -29.844 1 89.31 99 CYS B CA 1
ATOM 8396 C C . CYS B 1 99 ? -7.418 31.766 -30.328 1 89.31 99 CYS B C 1
ATOM 8398 O O . CYS B 1 99 ? -8.289 30.922 -30.578 1 89.31 99 CYS B O 1
ATOM 8400 N N . ARG B 1 100 ? -6.141 31.516 -30.5 1 86.25 100 ARG B N 1
ATOM 8401 C CA . ARG B 1 100 ? -5.691 30.172 -30.828 1 86.25 100 ARG B CA 1
ATOM 8402 C C . ARG B 1 100 ? -5.996 29.188 -29.703 1 86.25 100 ARG B C 1
ATOM 8404 O O . ARG B 1 100 ? -6.047 29.578 -28.531 1 86.25 100 ARG B O 1
ATOM 8411 N N . ASP B 1 101 ? -6.094 27.922 -30.109 1 87.88 101 ASP B N 1
ATOM 8412 C CA . ASP B 1 101 ? -6.371 26.891 -29.109 1 87.88 101 ASP B CA 1
ATOM 8413 C C . ASP B 1 101 ? -5.27 26.844 -28.062 1 87.88 101 ASP B C 1
ATOM 8415 O O . ASP B 1 101 ? -5.547 26.672 -26.875 1 87.88 101 ASP B O 1
ATOM 8419 N N . LEU B 1 102 ? -4.008 26.984 -28.484 1 87.75 102 LEU B N 1
ATOM 8420 C CA . LEU B 1 102 ? -2.887 26.938 -27.547 1 87.75 102 LEU B CA 1
ATOM 8421 C C . LEU B 1 102 ? -2.902 28.125 -26.609 1 87.75 102 LEU B C 1
ATOM 8423 O O . LEU B 1 102 ? -2.51 28.016 -25.438 1 87.75 102 LEU B O 1
ATOM 8427 N N . ASP B 1 103 ? -3.312 29.266 -27.125 1 89.81 103 ASP B N 1
ATOM 8428 C CA . ASP B 1 103 ? -3.402 30.453 -26.281 1 89.81 103 ASP B CA 1
ATOM 8429 C C . ASP B 1 103 ? -4.457 30.297 -25.203 1 89.81 103 ASP B C 1
ATOM 8431 O O . ASP B 1 103 ? -4.285 30.781 -24.078 1 89.81 103 ASP B O 1
ATOM 8435 N N . PHE B 1 104 ? -5.473 29.625 -25.625 1 93.38 104 PHE B N 1
ATOM 8436 C CA . PHE B 1 104 ? -6.5 29.328 -24.625 1 93.38 104 PHE B CA 1
ATOM 8437 C C . PHE B 1 104 ? -5.934 28.469 -23.516 1 93.38 104 PHE B C 1
ATOM 8439 O O . PHE B 1 104 ? -6.168 28.734 -22.328 1 93.38 104 PHE B O 1
ATOM 8446 N N . ILE B 1 105 ? -5.188 27.438 -23.844 1 93.5 105 ILE B N 1
ATOM 8447 C CA . ILE B 1 105 ? -4.617 26.531 -22.859 1 93.5 105 ILE B CA 1
ATOM 8448 C C . ILE B 1 105 ? -3.674 27.297 -21.938 1 93.5 105 ILE B C 1
ATOM 8450 O O . ILE B 1 105 ? -3.758 27.172 -20.703 1 93.5 105 ILE B O 1
ATOM 8454 N N . HIS B 1 106 ? -2.838 28.125 -22.484 1 93.5 106 HIS B N 1
ATOM 8455 C CA . HIS B 1 106 ? -1.899 28.922 -21.688 1 93.5 106 HIS B CA 1
ATOM 8456 C C . HIS B 1 106 ? -2.633 29.859 -20.75 1 93.5 106 HIS B C 1
ATOM 8458 O O . HIS B 1 106 ? -2.264 29.984 -19.578 1 93.5 106 HIS B O 1
ATOM 8464 N N . ALA B 1 107 ? -3.648 30.422 -21.266 1 94.75 107 ALA B N 1
ATOM 8465 C CA . ALA B 1 107 ? -4.406 31.391 -20.484 1 94.75 107 ALA B CA 1
ATOM 8466 C C . ALA B 1 107 ? -5.059 30.734 -19.266 1 94.75 107 ALA B C 1
ATOM 8468 O O . ALA B 1 107 ? -5.086 31.297 -18.172 1 94.75 107 ALA B O 1
ATOM 8469 N N . GLU B 1 108 ? -5.582 29.578 -19.531 1 96.31 108 GLU B N 1
ATOM 8470 C CA . GLU B 1 108 ? -6.223 28.859 -18.438 1 96.31 108 GLU B CA 1
ATOM 8471 C C . GLU B 1 108 ? -5.199 28.391 -17.406 1 96.31 108 GLU B C 1
ATOM 8473 O O . GLU B 1 108 ? -5.48 28.375 -16.203 1 96.31 108 GLU B O 1
ATOM 8478 N N . VAL B 1 109 ? -4.008 27.953 -17.828 1 96.81 109 VAL B N 1
ATOM 8479 C CA . VAL B 1 109 ? -2.949 27.562 -16.906 1 96.81 109 VAL B CA 1
ATOM 8480 C C . VAL B 1 109 ? -2.496 28.75 -16.078 1 96.81 109 VAL B C 1
ATOM 8482 O O . VAL B 1 109 ? -2.301 28.641 -14.875 1 96.81 109 VAL B O 1
ATOM 8485 N N . LEU B 1 110 ? -2.385 29.875 -16.734 1 96.44 110 LEU B N 1
ATOM 8486 C CA . LEU B 1 110 ? -2.029 31.109 -16.031 1 96.44 110 LEU B CA 1
ATOM 8487 C C . LEU B 1 110 ? -3.064 31.453 -14.969 1 96.44 110 LEU B C 1
ATOM 8489 O O . LEU B 1 110 ? -2.713 31.703 -13.812 1 96.44 110 LEU B O 1
ATOM 8493 N N . ALA B 1 111 ? -4.305 31.453 -15.375 1 96.88 111 ALA B N 1
ATOM 8494 C CA . ALA B 1 111 ? -5.375 31.812 -14.453 1 96.88 111 ALA B CA 1
ATOM 8495 C C . ALA B 1 111 ? -5.418 30.859 -13.266 1 96.88 111 ALA B C 1
ATOM 8497 O O . ALA B 1 111 ? -5.562 31.297 -12.117 1 96.88 111 ALA B O 1
ATOM 8498 N N . PHE B 1 112 ? -5.293 29.625 -13.539 1 96.56 112 PHE B N 1
ATOM 8499 C CA . PHE B 1 112 ? -5.336 28.609 -12.492 1 96.56 112 PHE B CA 1
ATOM 8500 C C . PHE B 1 112 ? -4.199 28.812 -11.5 1 96.56 112 PHE B C 1
ATOM 8502 O O . PHE B 1 112 ? -4.422 28.828 -10.289 1 96.56 112 PHE B O 1
ATOM 8509 N N . THR B 1 113 ? -2.963 28.922 -12.023 1 96.69 113 THR B N 1
ATOM 8510 C CA . THR B 1 113 ? -1.807 29.016 -11.141 1 96.69 113 THR B CA 1
ATOM 8511 C C . THR B 1 113 ? -1.815 30.328 -10.367 1 96.69 113 THR B C 1
ATOM 8513 O O . THR B 1 113 ? -1.359 30.391 -9.227 1 96.69 113 THR B O 1
ATOM 8516 N N . LEU B 1 114 ? -2.326 31.359 -10.969 1 95.62 114 LEU B N 1
ATOM 8517 C CA . LEU B 1 114 ? -2.451 32.656 -10.312 1 95.62 114 LEU B CA 1
ATOM 8518 C C . LEU B 1 114 ? -3.352 32.562 -9.086 1 95.62 114 LEU B C 1
ATOM 8520 O O . LEU B 1 114 ? -2.998 33.062 -8.008 1 95.62 114 LEU B O 1
ATOM 8524 N N . ARG B 1 115 ? -4.438 31.984 -9.273 1 95.12 115 ARG B N 1
ATOM 8525 C CA . ARG B 1 115 ? -5.379 31.844 -8.164 1 95.12 115 ARG B CA 1
ATOM 8526 C C . ARG B 1 115 ? -4.859 30.859 -7.125 1 95.12 115 ARG B C 1
ATOM 8528 O O . ARG B 1 115 ? -5.031 31.062 -5.922 1 95.12 115 ARG B O 1
ATOM 8535 N N . ARG B 1 116 ? -4.219 29.797 -7.609 1 92.56 116 ARG B N 1
ATOM 8536 C CA . ARG B 1 116 ? -3.688 28.781 -6.707 1 92.56 116 ARG B CA 1
ATOM 8537 C C . ARG B 1 116 ? -2.654 29.375 -5.758 1 92.56 116 ARG B C 1
ATOM 8539 O O . ARG B 1 116 ? -2.545 28.938 -4.605 1 92.56 116 ARG B O 1
ATOM 8546 N N . THR B 1 117 ? -1.931 30.359 -6.227 1 90.12 117 THR B N 1
ATOM 8547 C CA . THR B 1 117 ? -0.881 30.953 -5.402 1 90.12 117 THR B CA 1
ATOM 8548 C C . THR B 1 117 ? -1.462 31.984 -4.449 1 90.12 117 THR B C 1
ATOM 8550 O O . THR B 1 117 ? -0.733 32.594 -3.652 1 90.12 117 THR B O 1
ATOM 8553 N N . GLY B 1 118 ? -2.768 32.344 -4.582 1 87.94 118 GLY B N 1
ATOM 8554 C CA . GLY B 1 118 ? -3.439 33.125 -3.564 1 87.94 118 GLY B CA 1
ATOM 8555 C C . GLY B 1 118 ? -3.771 34.531 -4.031 1 87.94 118 GLY B C 1
ATOM 8556 O O . GLY B 1 118 ? -4.219 35.375 -3.236 1 87.94 118 GLY B O 1
ATOM 8557 N N . TYR B 1 119 ? -3.582 34.844 -5.281 1 91.88 119 TYR B N 1
ATOM 8558 C CA . TYR B 1 119 ? -3.947 36.156 -5.777 1 91.88 119 TYR B CA 1
ATOM 8559 C C . TYR B 1 119 ? -5.461 36.312 -5.863 1 91.88 119 TYR B C 1
ATOM 8561 O O . TYR B 1 119 ? -6.133 35.531 -6.531 1 91.88 119 TYR B O 1
ATOM 8569 N N . THR B 1 120 ? -6.02 37.344 -5.258 1 88.5 120 THR B N 1
ATOM 8570 C CA . THR B 1 120 ? -7.469 37.5 -5.207 1 88.5 120 THR B CA 1
ATOM 8571 C C . THR B 1 120 ? -7.891 38.781 -5.941 1 88.5 120 THR B C 1
ATOM 8573 O O . THR B 1 120 ? -9.078 39.094 -5.977 1 88.5 120 THR B O 1
ATOM 8576 N N . GLY B 1 121 ? -6.965 39.562 -6.523 1 89.69 121 GLY B N 1
ATOM 8577 C CA . GLY B 1 121 ? -7.289 40.812 -7.215 1 89.69 121 GLY B CA 1
ATOM 8578 C C . GLY B 1 121 ? -7.984 40.562 -8.547 1 89.69 121 GLY B C 1
ATOM 8579 O O . GLY B 1 121 ? -8.32 39.438 -8.891 1 89.69 121 GLY B O 1
ATOM 8580 N N . ASN B 1 122 ? -8.219 41.688 -9.242 1 91.94 122 ASN B N 1
ATOM 8581 C CA . ASN B 1 122 ? -8.875 41.625 -10.539 1 91.94 122 ASN B CA 1
ATOM 8582 C C . ASN B 1 122 ? -7.938 41.125 -11.625 1 91.94 122 ASN B C 1
ATOM 8584 O O . ASN B 1 122 ? -6.734 41.375 -11.594 1 91.94 122 ASN B O 1
ATOM 8588 N N . VAL B 1 123 ? -8.508 40.375 -12.5 1 94.81 123 VAL B N 1
ATOM 8589 C CA . VAL B 1 123 ? -7.75 39.844 -13.633 1 94.81 123 VAL B CA 1
ATOM 8590 C C . VAL B 1 123 ? -8.508 40.094 -14.93 1 94.81 123 VAL B C 1
ATOM 8592 O O . VAL B 1 123 ? -9.711 39.875 -15.008 1 94.81 123 VAL B O 1
ATOM 8595 N N . THR B 1 124 ? -7.809 40.656 -15.891 1 94.75 124 THR B N 1
ATOM 8596 C CA . THR B 1 124 ? -8.438 40.906 -17.188 1 94.75 124 THR B CA 1
ATOM 8597 C C . THR B 1 124 ? -7.648 40.25 -18.312 1 94.75 124 THR B C 1
ATOM 8599 O O . THR B 1 124 ? -6.426 40.375 -18.391 1 94.75 124 THR B O 1
ATOM 8602 N N . HIS B 1 125 ? -8.359 39.562 -19.172 1 95.06 125 HIS B N 1
ATOM 8603 C CA . HIS B 1 125 ? -7.848 38.938 -20.391 1 95.06 125 HIS B CA 1
ATOM 8604 C C . HIS B 1 125 ? -8.227 39.75 -21.625 1 95.06 125 HIS B C 1
ATOM 8606 O O . HIS B 1 125 ? -9.414 39.875 -21.953 1 95.06 125 HIS B O 1
ATOM 8612 N N . LEU B 1 126 ? -7.191 40.281 -22.297 1 93.5 126 LEU B N 1
ATOM 8613 C CA . LEU B 1 126 ? -7.426 41.094 -23.484 1 93.5 126 LEU B CA 1
ATOM 8614 C C . LEU B 1 126 ? -7.184 40.281 -24.75 1 93.5 126 LEU B C 1
ATOM 8616 O O . LEU B 1 126 ? -6.043 39.906 -25.047 1 93.5 126 LEU B O 1
ATOM 8620 N N . LEU B 1 127 ? -8.273 40.031 -25.469 1 92 127 LEU B N 1
ATOM 8621 C CA . LEU B 1 127 ? -8.188 39.25 -26.688 1 92 127 LEU B CA 1
ATOM 8622 C C . LEU B 1 127 ? -8.062 40.156 -27.906 1 92 127 LEU B C 1
ATOM 8624 O O . LEU B 1 127 ? -8.68 41.219 -27.969 1 92 127 LEU B O 1
ATOM 8628 N N . TYR B 1 128 ? -7.195 39.719 -28.844 1 89.81 128 TYR B N 1
ATOM 8629 C CA . TYR B 1 128 ? -7.035 40.469 -30.078 1 89.81 128 TYR B CA 1
ATOM 8630 C C . TYR B 1 128 ? -6.793 39.5 -31.25 1 89.81 128 TYR B C 1
ATOM 8632 O O . TYR B 1 128 ? -6.492 38.344 -31.062 1 89.81 128 TYR B O 1
ATOM 8640 N N . GLY B 1 129 ? -7.047 40 -32.406 1 88 129 GLY B N 1
ATOM 8641 C CA . GLY B 1 129 ? -6.855 39.188 -33.594 1 88 129 GLY B CA 1
ATOM 8642 C C . GLY B 1 129 ? -7.871 38.062 -33.719 1 88 129 GLY B C 1
ATOM 8643 O O . GLY B 1 129 ? -7.59 37.031 -34.312 1 88 129 GLY B O 1
ATOM 8644 N N . CYS B 1 130 ? -8.992 38.188 -33.125 1 91.06 130 CYS B N 1
ATOM 8645 C CA . CYS B 1 130 ? -9.992 37.125 -33.062 1 91.06 130 CYS B CA 1
ATOM 8646 C C . CYS B 1 130 ? -11.273 37.531 -33.781 1 91.06 130 CYS B C 1
ATOM 8648 O O . CYS B 1 130 ? -11.594 38.719 -33.875 1 91.06 130 CYS B O 1
ATOM 8650 N N . THR B 1 131 ? -11.961 36.5 -34.312 1 89.94 131 THR B N 1
ATOM 8651 C CA . THR B 1 131 ? -13.32 36.719 -34.812 1 89.94 131 THR B CA 1
ATOM 8652 C C . THR B 1 131 ? -14.312 36.719 -33.625 1 89.94 131 THR B C 1
ATOM 8654 O O . THR B 1 131 ? -13.992 36.281 -32.531 1 89.94 131 THR B O 1
ATOM 8657 N N . SER B 1 132 ? -15.453 37.281 -33.906 1 88.5 132 SER B N 1
ATOM 8658 C CA . SER B 1 132 ? -16.469 37.312 -32.875 1 88.5 132 SER B CA 1
ATOM 8659 C C . SER B 1 132 ? -16.891 35.906 -32.438 1 88.5 132 SER B C 1
ATOM 8661 O O . SER B 1 132 ? -17.188 35.656 -31.281 1 88.5 132 SER B O 1
ATOM 8663 N N . GLU B 1 133 ? -16.891 35.125 -33.375 1 91.56 133 GLU B N 1
ATOM 8664 C CA . GLU B 1 133 ? -17.266 33.719 -33.094 1 91.56 133 GLU B CA 1
ATOM 8665 C C . GLU B 1 133 ? -16.203 33.031 -32.219 1 91.56 133 GLU B C 1
ATOM 8667 O O . GLU B 1 133 ? -16.547 32.312 -31.297 1 91.56 133 GLU B O 1
ATOM 8672 N N . ALA B 1 134 ? -14.992 33.281 -32.531 1 92.19 134 ALA B N 1
ATOM 8673 C CA . ALA B 1 134 ? -13.898 32.688 -31.781 1 92.19 134 ALA B CA 1
ATOM 8674 C C . ALA B 1 134 ? -13.898 33.188 -30.344 1 92.19 134 ALA B C 1
ATOM 8676 O O . ALA B 1 134 ? -13.633 32.406 -29.406 1 92.19 134 ALA B O 1
ATOM 8677 N N . VAL B 1 135 ? -14.227 34.406 -30.172 1 92.69 135 VAL B N 1
ATOM 8678 C CA . VAL B 1 135 ? -14.258 35 -28.844 1 92.69 135 VAL B CA 1
ATOM 8679 C C . VAL B 1 135 ? -15.391 34.375 -28.016 1 92.69 135 VAL B C 1
ATOM 8681 O O . VAL B 1 135 ? -15.211 34.094 -26.844 1 92.69 135 VAL B O 1
ATOM 8684 N N . SER B 1 136 ? -16.484 34.219 -28.688 1 91.94 136 SER B N 1
ATOM 8685 C CA . SER B 1 136 ? -17.625 33.625 -28 1 91.94 136 SER B CA 1
ATOM 8686 C C . SER B 1 136 ? -17.297 32.188 -27.562 1 91.94 136 SER B C 1
ATOM 8688 O O . SER B 1 136 ? -17.688 31.766 -26.469 1 91.94 136 SER B O 1
ATOM 8690 N N . GLU B 1 137 ? -16.625 31.547 -28.375 1 92.38 137 GLU B N 1
ATOM 8691 C CA . GLU B 1 137 ? -16.234 30.188 -28.047 1 92.38 137 GLU B CA 1
ATOM 8692 C C . GLU B 1 137 ? -15.273 30.172 -26.859 1 92.38 137 GLU B C 1
ATOM 8694 O O . GLU B 1 137 ? -15.414 29.344 -25.953 1 92.38 137 GLU B O 1
ATOM 8699 N N . ILE B 1 138 ? -14.312 31.047 -26.812 1 92.38 138 ILE B N 1
ATOM 8700 C CA . ILE B 1 138 ? -13.336 31.125 -25.734 1 92.38 138 ILE B CA 1
ATOM 8701 C C . ILE B 1 138 ? -14.039 31.469 -24.422 1 92.38 138 ILE B C 1
ATOM 8703 O O . ILE B 1 138 ? -13.734 30.906 -23.375 1 92.38 138 ILE B O 1
ATOM 8707 N N . MET B 1 139 ? -14.977 32.312 -24.5 1 92.38 139 MET B N 1
ATOM 8708 C CA . MET B 1 139 ? -15.703 32.75 -23.312 1 92.38 139 MET B CA 1
ATOM 8709 C C . MET B 1 139 ? -16.516 31.594 -22.719 1 92.38 139 MET B C 1
ATOM 8711 O O . MET B 1 139 ? -16.594 31.438 -21.5 1 92.38 139 MET B O 1
ATOM 8715 N N . ARG B 1 140 ? -16.969 30.844 -23.594 1 91.19 140 ARG B N 1
ATOM 8716 C CA . ARG B 1 140 ? -17.766 29.703 -23.156 1 91.19 140 ARG B CA 1
ATOM 8717 C C . ARG B 1 140 ? -16.875 28.656 -22.469 1 91.19 140 ARG B C 1
ATOM 8719 O O . ARG B 1 140 ? -17.281 28.016 -21.5 1 91.19 140 ARG B O 1
ATOM 8726 N N . LYS B 1 141 ? -15.703 28.547 -22.953 1 93.19 141 LYS B N 1
ATOM 8727 C CA . LYS B 1 141 ? -14.789 27.5 -22.484 1 93.19 141 LYS B CA 1
ATOM 8728 C C . LYS B 1 141 ? -14.078 27.938 -21.219 1 93.19 141 LYS B C 1
ATOM 8730 O O . LYS B 1 141 ? -13.586 27.094 -20.453 1 93.19 141 LYS B O 1
ATOM 8735 N N . LYS B 1 142 ? -13.961 29.188 -20.922 1 94.69 142 LYS B N 1
ATOM 8736 C CA . LYS B 1 142 ? -13.195 29.703 -19.781 1 94.69 142 LYS B CA 1
ATOM 8737 C C . LYS B 1 142 ? -13.773 29.203 -18.469 1 94.69 142 LYS B C 1
ATOM 8739 O O . LYS B 1 142 ? -14.992 29.094 -18.312 1 94.69 142 LYS B O 1
ATOM 8744 N N . ASP B 1 143 ? -12.938 28.891 -17.547 1 94.75 143 ASP B N 1
ATOM 8745 C CA . ASP B 1 143 ? -13.359 28.484 -16.219 1 94.75 143 ASP B CA 1
ATOM 8746 C C . ASP B 1 143 ? -13.805 29.688 -15.391 1 94.75 143 ASP B C 1
ATOM 8748 O O . ASP B 1 143 ? -12.992 30.531 -15.023 1 94.75 143 ASP B O 1
ATOM 8752 N N . PRO B 1 144 ? -15.039 29.766 -15.078 1 93 144 PRO B N 1
ATOM 8753 C CA . PRO B 1 144 ? -15.531 30.922 -14.344 1 93 144 PRO B CA 1
ATOM 8754 C C . PRO B 1 144 ? -14.977 31.016 -12.922 1 93 144 PRO B C 1
ATOM 8756 O O . PRO B 1 144 ? -15.008 32.094 -12.305 1 93 144 PRO B O 1
ATOM 8759 N N . ARG B 1 145 ? -14.414 29.984 -12.461 1 92.31 145 ARG B N 1
ATOM 8760 C CA . ARG B 1 145 ? -13.93 29.938 -11.086 1 92.31 145 ARG B CA 1
ATOM 8761 C C . ARG B 1 145 ? -12.719 30.844 -10.906 1 92.31 145 ARG B C 1
ATOM 8763 O O . ARG B 1 145 ? -12.383 31.219 -9.781 1 92.31 145 ARG B O 1
ATOM 8770 N N . HIS B 1 146 ? -12.102 31.141 -12.023 1 94.75 146 HIS B N 1
ATOM 8771 C CA . HIS B 1 146 ? -10.906 31.969 -11.945 1 94.75 146 HIS B CA 1
ATOM 8772 C C . HIS B 1 146 ? -11.258 33.438 -11.969 1 94.75 146 HIS B C 1
ATOM 8774 O O . HIS B 1 146 ? -10.406 34.312 -11.688 1 94.75 146 HIS B O 1
ATOM 8780 N N . ASN B 1 147 ? -12.477 33.781 -12.219 1 93.12 147 ASN B N 1
ATOM 8781 C CA . ASN B 1 147 ? -12.953 35.156 -12.219 1 93.12 147 ASN B CA 1
ATOM 8782 C C . ASN B 1 147 ? -12.062 36.062 -13.062 1 93.12 147 ASN B C 1
ATOM 8784 O O . ASN B 1 147 ? -11.586 37.094 -12.586 1 93.12 147 ASN B O 1
ATOM 8788 N N . VAL B 1 148 ? -11.859 35.656 -14.32 1 94.94 148 VAL B N 1
ATOM 8789 C CA . VAL B 1 148 ? -11.086 36.438 -15.273 1 94.94 148 VAL B CA 1
ATOM 8790 C C . VAL B 1 148 ? -12.023 37.188 -16.219 1 94.94 148 VAL B C 1
ATOM 8792 O O . VAL B 1 148 ? -12.828 36.594 -16.922 1 94.94 148 VAL B O 1
ATOM 8795 N N . GLN B 1 149 ? -11.93 38.469 -16.156 1 92.31 149 GLN B N 1
ATOM 8796 C CA . GLN B 1 149 ? -12.703 39.281 -17.094 1 92.31 149 GLN B CA 1
ATOM 8797 C C . GLN B 1 149 ? -12.07 39.281 -18.484 1 92.31 149 GLN B C 1
ATOM 8799 O O . GLN B 1 149 ? -10.844 39.344 -18.609 1 92.31 149 GLN B O 1
ATOM 8804 N N . THR B 1 150 ? -12.984 39.219 -19.516 1 92.75 150 THR B N 1
ATOM 8805 C CA . THR B 1 150 ? -12.461 39.156 -20.875 1 92.75 150 THR B CA 1
ATOM 8806 C C . THR B 1 150 ? -12.938 40.344 -21.703 1 92.75 150 THR B C 1
ATOM 8808 O O . THR B 1 150 ? -14.109 40.719 -21.641 1 92.75 150 THR B O 1
ATOM 8811 N N . ARG B 1 151 ? -11.969 41 -22.375 1 91.38 151 ARG B N 1
ATOM 8812 C CA . ARG B 1 151 ? -12.266 42.062 -23.328 1 91.38 151 ARG B CA 1
ATOM 8813 C C . ARG B 1 151 ? -11.695 41.75 -24.703 1 91.38 151 ARG B C 1
ATOM 8815 O O . ARG B 1 151 ? -10.672 41.094 -24.828 1 91.38 151 ARG B O 1
ATOM 8822 N N . HIS B 1 152 ? -12.469 42.188 -25.734 1 91.94 152 HIS B N 1
ATOM 8823 C CA . HIS B 1 152 ? -12.078 41.906 -27.094 1 91.94 152 HIS B CA 1
ATOM 8824 C C . HIS B 1 152 ? -11.797 43.156 -27.891 1 91.94 152 HIS B C 1
ATOM 8826 O O . HIS B 1 152 ? -12.586 44.125 -27.844 1 91.94 152 HIS B O 1
ATOM 8832 N N . TYR B 1 153 ? -10.672 43.188 -28.594 1 89.56 153 TYR B N 1
ATOM 8833 C CA . TYR B 1 153 ? -10.258 44.281 -29.438 1 89.56 153 TYR B CA 1
ATOM 8834 C C . TYR B 1 153 ? -10.078 43.844 -30.875 1 89.56 153 TYR B C 1
ATOM 8836 O O . TYR B 1 153 ? -8.961 43.562 -31.312 1 89.56 153 TYR B O 1
ATOM 8844 N N . PRO B 1 154 ? -11.117 43.812 -31.625 1 87.06 154 PRO B N 1
ATOM 8845 C CA . PRO B 1 154 ? -11.117 43.25 -32.969 1 87.06 154 PRO B CA 1
ATOM 8846 C C . PRO B 1 154 ? -10.258 44.031 -33.938 1 87.06 154 PRO B C 1
ATOM 8848 O O . PRO B 1 154 ? -9.82 43.5 -34.969 1 87.06 154 PRO B O 1
ATOM 8851 N N . ASP B 1 155 ? -10.039 45.281 -33.719 1 83.44 155 ASP B N 1
ATOM 8852 C CA . ASP B 1 155 ? -9.352 46.156 -34.688 1 83.44 155 ASP B CA 1
ATOM 8853 C C . ASP B 1 155 ? -7.84 45.938 -34.625 1 83.44 155 ASP B C 1
ATOM 8855 O O . ASP B 1 155 ? -7.109 46.406 -35.5 1 83.44 155 ASP B O 1
ATOM 8859 N N . VAL B 1 156 ? -7.418 45.281 -33.531 1 85.38 156 VAL B N 1
ATOM 8860 C CA . VAL B 1 156 ? -5.992 44.969 -33.438 1 85.38 156 VAL B CA 1
ATOM 8861 C C . VAL B 1 156 ? -5.695 43.625 -34.094 1 85.38 156 VAL B C 1
ATOM 8863 O O . VAL B 1 156 ? -6.277 42.594 -33.688 1 85.38 156 VAL B O 1
ATOM 8866 N N . SER B 1 157 ? -4.852 43.594 -35.094 1 81 157 SER B N 1
ATOM 8867 C CA . SER B 1 157 ? -4.531 42.375 -35.844 1 81 157 SER B CA 1
ATOM 8868 C C . SER B 1 157 ? -3.566 41.5 -35.062 1 81 157 SER B C 1
ATOM 8870 O O . SER B 1 157 ? -2.793 42 -34.219 1 81 157 SER B O 1
ATOM 8872 N N . ALA B 1 158 ? -3.838 40.219 -35.312 1 75.25 158 ALA B N 1
ATOM 8873 C CA . ALA B 1 158 ? -2.92 39.281 -34.688 1 75.25 158 ALA B CA 1
ATOM 8874 C C . ALA B 1 158 ? -1.537 39.344 -35.344 1 75.25 158 ALA B C 1
ATOM 8876 O O . ALA B 1 158 ? -1.417 39.469 -36.562 1 75.25 158 ALA B O 1
ATOM 8877 N N . VAL B 1 159 ? -0.52 39.75 -34.625 1 63.62 159 VAL B N 1
ATOM 8878 C CA . VAL B 1 159 ? 0.85 39.75 -35.125 1 63.62 159 VAL B CA 1
ATOM 8879 C C . VAL B 1 159 ? 1.652 38.625 -34.438 1 63.62 159 VAL B C 1
ATOM 8881 O O . VAL B 1 159 ? 1.455 38.344 -33.25 1 63.62 159 VAL B O 1
ATOM 8884 N N . ASN B 1 160 ? 2.215 37.75 -35.344 1 55.53 160 ASN B N 1
ATOM 8885 C CA . ASN B 1 160 ? 3.137 36.781 -34.75 1 55.53 160 ASN B CA 1
ATOM 8886 C C . ASN B 1 160 ? 4.371 37.438 -34.156 1 55.53 160 ASN B C 1
ATOM 8888 O O . ASN B 1 160 ? 4.961 38.344 -34.781 1 55.53 160 ASN B O 1
ATOM 8892 N N . THR B 1 161 ? 4.414 37.5 -32.875 1 51.25 161 THR B N 1
ATOM 8893 C CA . THR B 1 161 ? 5.625 38.094 -32.312 1 51.25 161 THR B CA 1
ATOM 8894 C C . THR B 1 161 ? 6.605 37 -31.906 1 51.25 161 THR B C 1
ATOM 8896 O O . THR B 1 161 ? 6.23 36.031 -31.219 1 51.25 161 THR B O 1
ATOM 8899 N N . THR B 1 162 ? 7.539 36.469 -32.812 1 47.94 162 THR B N 1
ATOM 8900 C CA . THR B 1 162 ? 8.625 35.562 -32.438 1 47.94 162 THR B CA 1
ATOM 8901 C C . THR B 1 162 ? 9.805 36.344 -31.875 1 47.94 162 THR B C 1
ATOM 8903 O O . THR B 1 162 ? 10.227 37.344 -32.438 1 47.94 162 THR B O 1
ATOM 8906 N N . PHE B 1 163 ? 9.898 36.25 -30.547 1 44.72 163 PHE B N 1
ATOM 8907 C CA . PHE B 1 163 ? 11.039 37.031 -30.078 1 44.72 163 PHE B CA 1
ATOM 8908 C C . PHE B 1 163 ? 12.219 36.125 -29.766 1 44.72 163 PHE B C 1
ATOM 8910 O O . PHE B 1 163 ? 12.047 35 -29.25 1 44.72 163 PHE B O 1
ATOM 8917 N N . GLY B 1 164 ? 13.391 36.594 -30.078 1 41.84 164 GLY B N 1
ATOM 8918 C CA . GLY B 1 164 ? 14.695 35.969 -29.891 1 41.84 164 GLY B CA 1
ATOM 8919 C C . GLY B 1 164 ? 14.906 34.75 -30.75 1 41.84 164 GLY B C 1
ATOM 8920 O O . GLY B 1 164 ? 14.289 34.594 -31.812 1 41.84 164 GLY B O 1
ATOM 8921 N N . GLU B 1 165 ? 15.977 33.906 -30.547 1 39.53 165 GLU B N 1
ATOM 8922 C CA . GLU B 1 165 ? 16.25 32.688 -31.297 1 39.53 165 GLU B CA 1
ATOM 8923 C C . GLU B 1 165 ? 15.039 31.766 -31.281 1 39.53 165 GLU B C 1
ATOM 8925 O O . GLU B 1 165 ? 15.117 30.656 -30.75 1 39.53 165 GLU B O 1
ATOM 8930 N N . LYS B 1 166 ? 13.875 32.281 -31.828 1 46.22 166 LYS B N 1
ATOM 8931 C CA . LYS B 1 166 ? 12.648 31.547 -32.125 1 46.22 166 LYS B CA 1
ATOM 8932 C C . LYS B 1 166 ? 11.812 31.344 -30.859 1 46.22 166 LYS B C 1
ATOM 8934 O O . LYS B 1 166 ? 10.922 30.5 -30.828 1 46.22 166 LYS B O 1
ATOM 8939 N N . ILE B 1 167 ? 12.281 31.953 -29.781 1 41.69 167 ILE B N 1
ATOM 8940 C CA . ILE B 1 167 ? 11.859 31.578 -28.438 1 41.69 167 ILE B CA 1
ATOM 8941 C C . ILE B 1 167 ? 10.469 32.156 -28.156 1 41.69 167 ILE B C 1
ATOM 8943 O O . ILE B 1 167 ? 9.57 31.422 -27.703 1 41.69 167 ILE B O 1
ATOM 8947 N N . LEU B 1 168 ? 10.344 33.594 -27.688 1 45.41 168 LEU B N 1
ATOM 8948 C CA . LEU B 1 168 ? 9.164 34.062 -26.969 1 45.41 168 LEU B CA 1
ATOM 8949 C C . LEU B 1 168 ? 8.062 34.469 -27.938 1 45.41 168 LEU B C 1
ATOM 8951 O O . LEU B 1 168 ? 8.242 35.344 -28.766 1 45.41 168 LEU B O 1
ATOM 8955 N N . THR B 1 169 ? 7.316 33.75 -28.406 1 46 169 THR B N 1
ATOM 8956 C CA . THR B 1 169 ? 6.195 34.094 -29.281 1 46 169 THR B CA 1
ATOM 8957 C C . THR B 1 169 ? 5.23 35.031 -28.578 1 46 169 THR B C 1
ATOM 8959 O O . THR B 1 169 ? 4.508 35.781 -29.234 1 46 169 THR B O 1
ATOM 8962 N N . THR B 1 170 ? 4.754 34.656 -27.359 1 52.88 170 THR B N 1
ATOM 8963 C CA . THR B 1 170 ? 3.58 35.375 -26.859 1 52.88 170 THR B CA 1
ATOM 8964 C C . THR B 1 170 ? 3.988 36.5 -25.891 1 52.88 170 THR B C 1
ATOM 8966 O O . THR B 1 170 ? 4.715 36.25 -24.922 1 52.88 170 THR B O 1
ATOM 8969 N N . THR B 1 171 ? 4.25 37.875 -26.453 1 61.38 171 THR B N 1
ATOM 8970 C CA . THR B 1 171 ? 4.621 38.969 -25.578 1 61.38 171 THR B CA 1
ATOM 8971 C C . THR B 1 171 ? 3.422 39.875 -25.312 1 61.38 171 THR B C 1
ATOM 8973 O O . THR B 1 171 ? 2.488 39.938 -26.109 1 61.38 171 THR B O 1
ATOM 8976 N N . LEU B 1 172 ? 3.486 40.5 -24.297 1 79.06 172 LEU B N 1
ATOM 8977 C CA . LEU B 1 172 ? 2.59 41.594 -23.938 1 79.06 172 LEU B CA 1
ATOM 8978 C C . LEU B 1 172 ? 2.432 42.562 -25.094 1 79.06 172 LEU B C 1
ATOM 8980 O O . LEU B 1 172 ? 3.424 43.031 -25.656 1 79.06 172 LEU B O 1
ATOM 8984 N N . ASN B 1 173 ? 1.224 42.719 -25.672 1 85.94 173 ASN B N 1
ATOM 8985 C CA . ASN B 1 173 ? 0.922 43.688 -26.734 1 85.94 173 ASN B CA 1
ATOM 8986 C C . ASN B 1 173 ? 0.555 45.031 -26.172 1 85.94 173 ASN B C 1
ATOM 8988 O O . ASN B 1 173 ? -0.573 45.25 -25.719 1 85.94 173 ASN B O 1
ATOM 8992 N N . PRO B 1 174 ? 1.519 45.969 -26.281 1 89.44 174 PRO B N 1
ATOM 8993 C CA . PRO B 1 174 ? 1.252 47.25 -25.672 1 89.44 174 PRO B CA 1
ATOM 8994 C C . PRO B 1 174 ? 0.118 48.031 -26.359 1 89.44 174 PRO B C 1
ATOM 8996 O O . PRO B 1 174 ? -0.5 48.906 -25.766 1 89.44 174 PRO B O 1
ATOM 8999 N N . VAL B 1 175 ? -0.204 47.719 -27.656 1 89 175 VAL B N 1
ATOM 9000 C CA . VAL B 1 175 ? -1.288 48.406 -28.359 1 89 175 VAL B CA 1
ATOM 9001 C C . VAL B 1 175 ? -2.627 48.031 -27.719 1 89 175 VAL B C 1
ATOM 9003 O O . VAL B 1 175 ? -3.447 48.938 -27.453 1 89 175 VAL B O 1
ATOM 9006 N N . VAL B 1 176 ? -2.766 46.781 -27.438 1 90.5 176 VAL B N 1
ATOM 9007 C CA . VAL B 1 176 ? -4.004 46.312 -26.828 1 90.5 176 VAL B CA 1
ATOM 9008 C C . VAL B 1 176 ? -4.109 46.844 -25.391 1 90.5 176 VAL B C 1
ATOM 9010 O O . VAL B 1 176 ? -5.188 47.25 -24.953 1 90.5 176 VAL B O 1
ATOM 9013 N N . LEU B 1 177 ? -3.002 46.812 -24.703 1 91.94 177 LEU B N 1
ATOM 9014 C CA . LEU B 1 177 ? -2.979 47.344 -23.328 1 91.94 177 LEU B CA 1
ATOM 9015 C C . LEU B 1 177 ? -3.375 48.812 -23.297 1 91.94 177 LEU B C 1
ATOM 9017 O O . LEU B 1 177 ? -4.105 49.25 -22.406 1 91.94 177 LEU B O 1
ATOM 9021 N N . SER B 1 178 ? -2.879 49.562 -24.312 1 91.19 178 SER B N 1
ATOM 9022 C CA . SER B 1 178 ? -3.176 51 -24.406 1 91.19 178 SER B CA 1
ATOM 9023 C C . SER B 1 178 ? -4.656 51.25 -24.672 1 91.19 178 SER B C 1
ATOM 9025 O O . SER B 1 178 ? -5.273 52.125 -24.078 1 91.19 178 SER B O 1
ATOM 9027 N N . GLU B 1 179 ? -5.176 50.469 -25.547 1 89.12 179 GLU B N 1
ATOM 9028 C CA . GLU B 1 179 ? -6.598 50.625 -25.844 1 89.12 179 GLU B CA 1
ATOM 9029 C C . GLU B 1 179 ? -7.449 50.312 -24.609 1 89.12 179 GLU B C 1
ATOM 9031 O O . GLU B 1 179 ? -8.5 50.938 -24.422 1 89.12 179 GLU B O 1
ATOM 9036 N N . TRP B 1 180 ? -7.031 49.438 -23.828 1 91.12 180 TRP B N 1
ATOM 9037 C CA . TRP B 1 180 ? -7.758 49.031 -22.625 1 91.12 180 TRP B CA 1
ATOM 9038 C C . TRP B 1 180 ? -7.652 50.094 -21.547 1 91.12 180 TRP B C 1
ATOM 9040 O O . TRP B 1 180 ? -8.656 50.469 -20.922 1 91.12 180 TRP B O 1
ATOM 9050 N N . LEU B 1 181 ? -6.473 50.594 -21.344 1 89 181 LEU B N 1
ATOM 9051 C CA . LEU B 1 181 ? -6.215 51.469 -20.203 1 89 181 LEU B CA 1
ATOM 9052 C C . LEU B 1 181 ? -6.578 52.906 -20.531 1 89 181 LEU B C 1
ATOM 9054 O O . LEU B 1 181 ? -7.066 53.656 -19.672 1 89 181 LEU B O 1
ATOM 9058 N N . LEU B 1 182 ? -6.309 53.438 -21.828 1 83.75 182 LEU B N 1
ATOM 9059 C CA . LEU B 1 182 ? -6.461 54.844 -22.188 1 83.75 182 LEU B CA 1
ATOM 9060 C C . LEU B 1 182 ? -7.727 55.062 -23.016 1 83.75 182 LEU B C 1
ATOM 9062 O O . LEU B 1 182 ? -8.211 56.188 -23.125 1 83.75 182 LEU B O 1
ATOM 9066 N N . GLY B 1 183 ? -8.125 54.156 -23.812 1 71 183 GLY B N 1
ATOM 9067 C CA . GLY B 1 183 ? -9.195 54.344 -24.781 1 71 183 GLY B CA 1
ATOM 9068 C C . GLY B 1 183 ? -10.57 54.469 -24.141 1 71 183 GLY B C 1
ATOM 9069 O O . GLY B 1 183 ? -10.703 54.375 -22.922 1 71 183 GLY B O 1
ATOM 9070 N N . SER B 1 184 ? -11.422 55.062 -25.016 1 57.34 184 SER B N 1
ATOM 9071 C CA . SER B 1 184 ? -12.836 54.969 -24.688 1 57.34 184 SER B CA 1
ATOM 9072 C C . SER B 1 184 ? -13.336 53.531 -24.688 1 57.34 184 SER B C 1
ATOM 9074 O O . SER B 1 184 ? -13.102 52.812 -25.656 1 57.34 184 SER B O 1
ATOM 9076 N N . ASP B 1 185 ? -13.219 52.75 -23.734 1 54.19 185 ASP B N 1
ATOM 9077 C CA . ASP B 1 185 ? -13.367 51.312 -23.594 1 54.19 185 ASP B CA 1
ATOM 9078 C C . ASP B 1 185 ? -14.305 50.75 -24.656 1 54.19 185 ASP B C 1
ATOM 9080 O O . ASP B 1 185 ? -15.516 50.656 -24.438 1 54.19 185 ASP B O 1
ATOM 9084 N N . THR B 1 186 ? -13.953 50.75 -25.859 1 52.56 186 THR B N 1
ATOM 9085 C CA . THR B 1 186 ? -14.773 50.219 -26.938 1 52.56 186 THR B CA 1
ATOM 9086 C C . THR B 1 186 ? -14.688 48.719 -26.984 1 52.56 186 THR B C 1
ATOM 9088 O O . THR B 1 186 ? -15.148 48.094 -27.938 1 52.56 186 THR B O 1
ATOM 9091 N N . GLY B 1 187 ? -13.953 48 -26.156 1 54.66 187 GLY B N 1
ATOM 9092 C CA . GLY B 1 187 ? -13.938 46.531 -26.219 1 54.66 187 GLY B CA 1
ATOM 9093 C C . GLY B 1 187 ? -15.32 45.938 -26.203 1 54.66 187 GLY B C 1
ATOM 9094 O O . GLY B 1 187 ? -16.25 46.5 -25.625 1 54.66 187 GLY B O 1
ATOM 9095 N N . GLU B 1 188 ? -15.555 44.938 -27.031 1 57.75 188 GLU B N 1
ATOM 9096 C CA . GLU B 1 188 ? -16.828 44.25 -27.203 1 57.75 188 GLU B CA 1
ATOM 9097 C C . GLU B 1 188 ? -17.031 43.188 -26.125 1 57.75 188 GLU B C 1
ATOM 9099 O O . GLU B 1 188 ? -16.062 42.594 -25.641 1 57.75 188 GLU B O 1
ATOM 9104 N N . LEU B 1 189 ? -18.25 43.188 -25.297 1 55.91 189 LEU B N 1
ATOM 9105 C CA . LEU B 1 189 ? -18.891 42.219 -24.422 1 55.91 189 LEU B CA 1
ATOM 9106 C C . LEU B 1 189 ? -19.281 42.844 -23.094 1 55.91 189 LEU B C 1
ATOM 9108 O O . LEU B 1 189 ? -20.156 42.312 -22.391 1 55.91 189 LEU B O 1
ATOM 9112 N N . SER B 1 190 ? -18.297 43.406 -22.406 1 46.97 190 SER B N 1
ATOM 9113 C CA . SER B 1 190 ? -18.797 43.812 -21.094 1 46.97 190 SER B CA 1
ATOM 9114 C C . SER B 1 190 ? -19.609 45.094 -21.156 1 46.97 190 SER B C 1
ATOM 9116 O O . SER B 1 190 ? -19.656 45.75 -22.203 1 46.97 190 SER B O 1
ATOM 9118 N N . ASP B 1 191 ? -19.578 45.906 -19.984 1 48.12 191 ASP B N 1
ATOM 9119 C CA . ASP B 1 191 ? -20.344 47.031 -19.438 1 48.12 191 ASP B CA 1
ATOM 9120 C C . ASP B 1 191 ? -20.203 48.25 -20.344 1 48.12 191 ASP B C 1
ATOM 9122 O O . ASP B 1 191 ? -19.109 48.781 -20.531 1 48.12 191 ASP B O 1
ATOM 9126 N N . LYS B 1 192 ? -21.031 48.438 -21.297 1 48.84 192 LYS B N 1
ATOM 9127 C CA . LYS B 1 192 ? -21.125 49.562 -22.188 1 48.84 192 LYS B CA 1
ATOM 9128 C C . LYS B 1 192 ? -21.156 50.875 -21.422 1 48.84 192 LYS B C 1
ATOM 9130 O O . LYS B 1 192 ? -21.328 51.938 -22 1 48.84 192 LYS B O 1
ATOM 9135 N N . ARG B 1 193 ? -21.156 50.875 -20.234 1 48.91 193 ARG B N 1
ATOM 9136 C CA . ARG B 1 193 ? -21.281 52.156 -19.516 1 48.91 193 ARG B CA 1
ATOM 9137 C C . ARG B 1 193 ? -20.078 53.062 -19.781 1 48.91 193 ARG B C 1
ATOM 9139 O O . ARG B 1 193 ? -18.938 52.594 -19.797 1 48.91 193 ARG B O 1
ATOM 9146 N N . ALA B 1 194 ? -20.188 54.125 -20.141 1 52.34 194 ALA B N 1
ATOM 9147 C CA . ALA B 1 194 ? -19.172 55.156 -20.312 1 52.34 194 ALA B CA 1
ATOM 9148 C C . ALA B 1 194 ? -18.5 55.5 -18.984 1 52.34 194 ALA B C 1
ATOM 9150 O O . ALA B 1 194 ? -18.969 56.344 -18.234 1 52.34 194 ALA B O 1
ATOM 9151 N N . MET B 1 195 ? -17.844 54.625 -18.391 1 62.84 195 MET B N 1
ATOM 9152 C CA . MET B 1 195 ? -17.109 54.906 -17.156 1 62.84 195 MET B CA 1
ATOM 9153 C C . MET B 1 195 ? -15.609 55 -17.422 1 62.84 195 MET B C 1
ATOM 9155 O O . MET B 1 195 ? -15.094 54.375 -18.359 1 62.84 195 MET B O 1
ATOM 9159 N N . SER B 1 196 ? -15.023 55.938 -16.781 1 67.5 196 SER B N 1
ATOM 9160 C CA . SER B 1 196 ? -13.57 56.062 -16.828 1 67.5 196 SER B CA 1
ATOM 9161 C C . SER B 1 196 ? -12.898 54.781 -16.328 1 67.5 196 SER B C 1
ATOM 9163 O O . SER B 1 196 ? -13.516 53.969 -15.617 1 67.5 196 SER B O 1
ATOM 9165 N N . PHE B 1 197 ? -11.695 54.438 -16.891 1 77.31 197 PHE B N 1
ATOM 9166 C CA . PHE B 1 197 ? -10.883 53.281 -16.484 1 77.31 197 PHE B CA 1
ATOM 9167 C C . PHE B 1 197 ? -10.82 53.156 -14.977 1 77.31 197 PHE B C 1
ATOM 9169 O O . PHE B 1 197 ? -10.992 52.062 -14.422 1 77.31 197 PHE B O 1
ATOM 9176 N N . GLU B 1 198 ? -10.648 54.281 -14.266 1 76.94 198 GLU B N 1
ATOM 9177 C CA . GLU B 1 198 ? -10.523 54.312 -12.812 1 76.94 198 GLU B CA 1
ATOM 9178 C C . GLU B 1 198 ? -11.82 53.875 -12.133 1 76.94 198 GLU B C 1
ATOM 9180 O O . GLU B 1 198 ? -11.805 53.156 -11.133 1 76.94 198 GLU B O 1
ATOM 9185 N N . GLN B 1 199 ? -12.797 54.344 -12.711 1 74.75 199 GLN B N 1
ATOM 9186 C CA . GLN B 1 199 ? -14.102 54.031 -12.125 1 74.75 199 GLN B CA 1
ATOM 9187 C C . GLN B 1 199 ? -14.531 52.625 -12.422 1 74.75 199 GLN B C 1
ATOM 9189 O O . GLN B 1 199 ? -15.117 51.938 -11.57 1 74.75 199 GLN B O 1
ATOM 9194 N N . ARG B 1 200 ? -14.125 52.156 -13.555 1 77.5 200 ARG B N 1
ATOM 9195 C CA . ARG B 1 200 ? -14.57 50.844 -13.992 1 77.5 200 ARG B CA 1
ATOM 9196 C C . ARG B 1 200 ? -13.914 49.75 -13.156 1 77.5 200 ARG B C 1
ATOM 9198 O O . ARG B 1 200 ? -14.562 48.781 -12.781 1 77.5 200 ARG B O 1
ATOM 9205 N N . TYR B 1 201 ? -12.68 49.969 -12.922 1 83.94 201 TYR B N 1
ATOM 9206 C CA . TYR B 1 201 ? -11.945 48.875 -12.25 1 83.94 201 TYR B CA 1
ATOM 9207 C C . TYR B 1 201 ? -11.594 49.281 -10.82 1 83.94 201 TYR B C 1
ATOM 9209 O O . TYR B 1 201 ? -10.859 48.562 -10.133 1 83.94 201 TYR B O 1
ATOM 9217 N N . ALA B 1 202 ? -12.094 50.469 -10.328 1 82.06 202 ALA B N 1
ATOM 9218 C CA . ALA B 1 202 ? -11.844 50.969 -8.977 1 82.06 202 ALA B CA 1
ATOM 9219 C C . ALA B 1 202 ? -10.344 51.031 -8.688 1 82.06 202 ALA B C 1
ATOM 9221 O O . ALA B 1 202 ? -9.875 50.5 -7.684 1 82.06 202 ALA B O 1
ATOM 9222 N N . LEU B 1 203 ? -9.633 51.562 -9.727 1 87.56 203 LEU B N 1
ATOM 9223 C CA . LEU B 1 203 ? -8.18 51.688 -9.602 1 87.56 203 LEU B CA 1
ATOM 9224 C C . LEU B 1 203 ? -7.777 53.125 -9.398 1 87.56 203 LEU B C 1
ATOM 9226 O O . LEU B 1 203 ? -8.195 54.031 -10.156 1 87.56 203 LEU B O 1
ATOM 9230 N N . ALA B 1 204 ? -7.043 53.375 -8.398 1 86.12 204 ALA B N 1
ATOM 9231 C CA . ALA B 1 204 ? -6.465 54.688 -8.164 1 86.12 204 ALA B CA 1
ATOM 9232 C C . ALA B 1 204 ? -5.191 54.875 -8.984 1 86.12 204 ALA B C 1
ATOM 9234 O O . ALA B 1 204 ? -4.664 53.938 -9.562 1 86.12 204 ALA B O 1
ATOM 9235 N N . SER B 1 205 ? -4.746 56.094 -9.078 1 87 205 SER B N 1
ATOM 9236 C CA . SER B 1 205 ? -3.586 56.469 -9.891 1 87 205 SER B CA 1
ATOM 9237 C C . SER B 1 205 ? -2.318 55.781 -9.359 1 87 205 SER B C 1
ATOM 9239 O O . SER B 1 205 ? -1.392 55.5 -10.125 1 87 205 SER B O 1
ATOM 9241 N N . ASP B 1 206 ? -2.314 55.5 -8.078 1 88.25 206 ASP B N 1
ATOM 9242 C CA . ASP B 1 206 ? -1.106 54.906 -7.488 1 88.25 206 ASP B CA 1
ATOM 9243 C C . ASP B 1 206 ? -1.276 53.406 -7.227 1 88.25 206 ASP B C 1
ATOM 9245 O O . ASP B 1 206 ? -0.421 52.781 -6.598 1 88.25 206 ASP B O 1
ATOM 9249 N N . ASP B 1 207 ? -2.361 52.906 -7.777 1 90.38 207 ASP B N 1
ATOM 9250 C CA . ASP B 1 207 ? -2.523 51.438 -7.688 1 90.38 207 ASP B CA 1
ATOM 9251 C C . ASP B 1 207 ? -1.646 50.719 -8.711 1 90.38 207 ASP B C 1
ATOM 9253 O O . ASP B 1 207 ? -1.465 51.219 -9.828 1 90.38 207 ASP B O 1
ATOM 9257 N N . PHE B 1 208 ? -1.168 49.562 -8.328 1 93.19 208 PHE B N 1
ATOM 9258 C CA . PHE B 1 208 ? -0.297 48.812 -9.219 1 93.19 208 PHE B CA 1
ATOM 9259 C C . PHE B 1 208 ? -1.107 47.844 -10.102 1 93.19 208 PHE B C 1
ATOM 9261 O O . PHE B 1 208 ? -2.061 47.219 -9.633 1 93.19 208 PHE B O 1
ATOM 9268 N N . VAL B 1 209 ? -0.727 47.812 -11.406 1 94.25 209 VAL B N 1
ATOM 9269 C CA . VAL B 1 209 ? -1.257 46.875 -12.406 1 94.25 209 VAL B CA 1
ATOM 9270 C C . VAL B 1 209 ? -0.126 46.031 -12.984 1 94.25 209 VAL B C 1
ATOM 9272 O O . VAL B 1 209 ? 0.899 46.562 -13.414 1 94.25 209 VAL B O 1
ATOM 9275 N N . MET B 1 210 ? -0.356 44.75 -12.898 1 95.38 210 MET B N 1
ATOM 9276 C CA . MET B 1 210 ? 0.636 43.875 -13.469 1 95.38 210 MET B CA 1
ATOM 9277 C C . MET B 1 210 ? 0.233 43.438 -14.875 1 95.38 210 MET B C 1
ATOM 9279 O O . MET B 1 210 ? -0.902 43 -15.102 1 95.38 210 MET B O 1
ATOM 9283 N N . ALA B 1 211 ? 1.111 43.562 -15.836 1 95 211 ALA B N 1
ATOM 9284 C CA . ALA B 1 211 ? 0.977 43.031 -17.188 1 95 211 ALA B CA 1
ATOM 9285 C C . ALA B 1 211 ? 1.898 41.812 -17.391 1 95 211 ALA B C 1
ATOM 9287 O O . ALA B 1 211 ? 3.115 41.938 -17.219 1 95 211 ALA B O 1
ATOM 9288 N N . VAL B 1 212 ? 1.278 40.75 -17.719 1 93.44 212 VAL B N 1
ATOM 9289 C CA . VAL B 1 212 ? 2.051 39.5 -17.766 1 93.44 212 VAL B CA 1
ATOM 9290 C C . VAL B 1 212 ? 1.771 38.781 -19.094 1 93.44 212 VAL B C 1
ATOM 9292 O O . VAL B 1 212 ? 0.761 39.062 -19.75 1 93.44 212 VAL B O 1
ATOM 9295 N N . ASP B 1 213 ? 2.707 37.906 -19.5 1 89.44 213 ASP B N 1
ATOM 9296 C CA . ASP B 1 213 ? 2.531 37.094 -20.688 1 89.44 213 ASP B CA 1
ATOM 9297 C C . ASP B 1 213 ? 1.512 36 -20.453 1 89.44 213 ASP B C 1
ATOM 9299 O O . ASP B 1 213 ? 1.405 35.469 -19.344 1 89.44 213 ASP B O 1
ATOM 9303 N N . SER B 1 214 ? 0.846 35.562 -21.5 1 91 214 SER B N 1
ATOM 9304 C CA . SER B 1 214 ? -0.27 34.656 -21.375 1 91 214 SER B CA 1
ATOM 9305 C C . SER B 1 214 ? 0.218 33.25 -21 1 91 214 SER B C 1
ATOM 9307 O O . SER B 1 214 ? -0.555 32.406 -20.516 1 91 214 SER B O 1
ATOM 9309 N N . ASP B 1 215 ? 1.489 32.906 -21.281 1 90.06 215 ASP B N 1
ATOM 9310 C CA . ASP B 1 215 ? 2.006 31.578 -20.984 1 90.06 215 ASP B CA 1
ATOM 9311 C C . ASP B 1 215 ? 2.723 31.547 -19.641 1 90.06 215 ASP B C 1
ATOM 9313 O O . ASP B 1 215 ? 3.461 30.609 -19.344 1 90.06 215 ASP B O 1
ATOM 9317 N N . ALA B 1 216 ? 2.549 32.562 -18.828 1 92.88 216 ALA B N 1
ATOM 9318 C CA . ALA B 1 216 ? 3.162 32.625 -17.5 1 92.88 216 ALA B CA 1
ATOM 9319 C C . ALA B 1 216 ? 2.527 31.594 -16.562 1 92.88 216 ALA B C 1
ATOM 9321 O O . ALA B 1 216 ? 1.311 31.406 -16.578 1 92.88 216 ALA B O 1
ATOM 9322 N N . ILE B 1 217 ? 3.377 30.938 -15.797 1 94.88 217 ILE B N 1
ATOM 9323 C CA . ILE B 1 217 ? 2.965 30.031 -14.734 1 94.88 217 ILE B CA 1
ATOM 9324 C C . ILE B 1 217 ? 3.33 30.609 -13.375 1 94.88 217 ILE B C 1
ATOM 9326 O O . ILE B 1 217 ? 4.512 30.797 -13.062 1 94.88 217 ILE B O 1
ATOM 9330 N N . PHE B 1 218 ? 2.389 30.938 -12.578 1 94.31 218 PHE B N 1
ATOM 9331 C CA . PHE B 1 218 ? 2.676 31.531 -11.273 1 94.31 218 PHE B CA 1
ATOM 9332 C C . PHE B 1 218 ? 3.086 30.453 -10.266 1 94.31 218 PHE B C 1
ATOM 9334 O O . PHE B 1 218 ? 2.436 29.422 -10.164 1 94.31 218 PHE B O 1
ATOM 9341 N N . THR B 1 219 ? 4.121 30.734 -9.602 1 91.44 219 THR B N 1
ATOM 9342 C CA . THR B 1 219 ? 4.672 29.781 -8.641 1 91.44 219 THR B CA 1
ATOM 9343 C C . THR B 1 219 ? 4.5 30.297 -7.215 1 91.44 219 THR B C 1
ATOM 9345 O O . THR B 1 219 ? 4.562 29.516 -6.262 1 91.44 219 THR B O 1
ATOM 9348 N N . LYS B 1 220 ? 4.383 31.531 -7.043 1 88.5 220 LYS B N 1
ATOM 9349 C CA . LYS B 1 220 ? 4.16 32.125 -5.73 1 88.5 220 LYS B CA 1
ATOM 9350 C C . LYS B 1 220 ? 3.344 33.406 -5.852 1 88.5 220 LYS B C 1
ATOM 9352 O O . LYS B 1 220 ? 3.229 34 -6.938 1 88.5 220 LYS B O 1
ATOM 9357 N N . LYS B 1 221 ? 2.758 33.844 -4.742 1 86.69 221 LYS B N 1
ATOM 9358 C CA . LYS B 1 221 ? 1.951 35.062 -4.73 1 86.69 221 LYS B CA 1
ATOM 9359 C C . LYS B 1 221 ? 2.822 36.312 -4.918 1 86.69 221 LYS B C 1
ATOM 9361 O O . LYS B 1 221 ? 3.922 36.375 -4.367 1 86.69 221 LYS B O 1
ATOM 9366 N N . LEU B 1 222 ? 2.355 37.188 -5.758 1 81.25 222 LEU B N 1
ATOM 9367 C CA . LEU B 1 222 ? 3.051 38.438 -5.973 1 81.25 222 LEU B CA 1
ATOM 9368 C C . LEU B 1 222 ? 3.066 39.281 -4.699 1 81.25 222 LEU B C 1
ATOM 9370 O O . LEU B 1 222 ? 2.014 39.562 -4.109 1 81.25 222 LEU B O 1
ATOM 9374 N N . ASP B 1 223 ? 4.246 39.625 -4.246 1 76.06 223 ASP B N 1
ATOM 9375 C CA . ASP B 1 223 ? 4.457 40.438 -3.053 1 76.06 223 ASP B CA 1
ATOM 9376 C C . ASP B 1 223 ? 5.215 41.719 -3.385 1 76.06 223 ASP B C 1
ATOM 9378 O O . ASP B 1 223 ? 6.395 41.656 -3.736 1 76.06 223 ASP B O 1
ATOM 9382 N N . MET B 1 224 ? 4.566 42.875 -3.211 1 82.5 224 MET B N 1
ATOM 9383 C CA . MET B 1 224 ? 5.152 44.156 -3.584 1 82.5 224 MET B CA 1
ATOM 9384 C C . MET B 1 224 ? 6.281 44.531 -2.637 1 82.5 224 MET B C 1
ATOM 9386 O O . MET B 1 224 ? 7.246 45.188 -3.041 1 82.5 224 MET B O 1
ATOM 9390 N N . TRP B 1 225 ? 6.125 44.031 -1.443 1 73.12 225 TRP B N 1
ATOM 9391 C CA . TRP B 1 225 ? 7.188 44.344 -0.486 1 73.12 225 TRP B CA 1
ATOM 9392 C C . TRP B 1 225 ? 8.508 43.719 -0.936 1 73.12 225 TRP B C 1
ATOM 9394 O O . TRP B 1 225 ? 9.555 44.344 -0.856 1 73.12 225 TRP B O 1
ATOM 9404 N N . ASN B 1 226 ? 8.43 42.656 -1.439 1 71.44 226 ASN B N 1
ATOM 9405 C CA . ASN B 1 226 ? 9.625 41.969 -1.915 1 71.44 226 ASN B CA 1
ATOM 9406 C C . ASN B 1 226 ? 10.188 42.625 -3.172 1 71.44 226 ASN B C 1
ATOM 9408 O O . ASN B 1 226 ? 11.406 42.719 -3.342 1 71.44 226 ASN B O 1
ATOM 9412 N N . LEU B 1 227 ? 9.336 43.094 -4.023 1 79.62 227 LEU B N 1
ATOM 9413 C CA . LEU B 1 227 ? 9.789 43.75 -5.242 1 79.62 227 LEU B CA 1
ATOM 9414 C C . LEU B 1 227 ? 10.484 45.062 -4.922 1 79.62 227 LEU B C 1
ATOM 9416 O O . LEU B 1 227 ? 11.516 45.375 -5.52 1 79.62 227 LEU B O 1
ATOM 9420 N N . MET B 1 228 ? 10 45.719 -3.924 1 76.12 228 MET B N 1
ATOM 9421 C CA . MET B 1 228 ? 10.586 47 -3.516 1 76.12 228 MET B CA 1
ATOM 9422 C C . MET B 1 228 ? 11.945 46.781 -2.854 1 76.12 228 MET B C 1
ATOM 9424 O O . MET B 1 228 ? 12.867 47.562 -3.055 1 76.12 228 MET B O 1
ATOM 9428 N N . ALA B 1 229 ? 11.961 45.688 -2.172 1 68.88 229 ALA B N 1
ATOM 9429 C CA . ALA B 1 229 ? 13.211 45.375 -1.477 1 68.88 229 ALA B CA 1
ATOM 9430 C C . ALA B 1 229 ? 14.305 44.969 -2.465 1 68.88 229 ALA B C 1
ATOM 9432 O O . ALA B 1 229 ? 15.484 45.25 -2.223 1 68.88 229 ALA B O 1
ATOM 9433 N N . GLU B 1 230 ? 13.969 44.5 -3.557 1 69.56 230 GLU B N 1
ATOM 9434 C CA . GLU B 1 230 ? 14.938 44 -4.531 1 69.56 230 GLU B CA 1
ATOM 9435 C C . GLU B 1 230 ? 15.352 45.094 -5.504 1 69.56 230 GLU B C 1
ATOM 9437 O O . GLU B 1 230 ? 16.406 45.031 -6.121 1 69.56 230 GLU B O 1
ATOM 9442 N N . ALA B 1 231 ? 14.492 46.125 -5.594 1 67.44 231 ALA B N 1
ATOM 9443 C CA . ALA B 1 231 ? 14.812 47.188 -6.551 1 67.44 231 ALA B CA 1
ATOM 9444 C C . ALA B 1 231 ? 15.945 48.062 -6.031 1 67.44 231 ALA B C 1
ATOM 9446 O O . ALA B 1 231 ? 15.727 48.906 -5.164 1 67.44 231 ALA B O 1
ATOM 9447 N N . ASN B 1 232 ? 17.234 47.719 -5.969 1 57.41 232 ASN B N 1
ATOM 9448 C CA . ASN B 1 232 ? 18.391 48.375 -5.371 1 57.41 232 ASN B CA 1
ATOM 9449 C C . ASN B 1 232 ? 18.516 49.812 -5.832 1 57.41 232 ASN B C 1
ATOM 9451 O O . ASN B 1 232 ? 18.844 50.719 -5.035 1 57.41 232 ASN B O 1
ATOM 9455 N N . ASP B 1 233 ? 18.344 50.094 -7.215 1 55.59 233 ASP B N 1
ATOM 9456 C CA . ASP B 1 233 ? 18.859 51.344 -7.762 1 55.59 233 ASP B CA 1
ATOM 9457 C C . ASP B 1 233 ? 17.766 52.375 -7.863 1 55.59 233 ASP B C 1
ATOM 9459 O O . ASP B 1 233 ? 18.016 53.531 -8.234 1 55.59 233 ASP B O 1
ATOM 9463 N N . VAL B 1 234 ? 16.516 52 -7.641 1 65.25 234 VAL B N 1
ATOM 9464 C CA . VAL B 1 234 ? 15.422 52.938 -7.809 1 65.25 234 VAL B CA 1
ATOM 9465 C C . VAL B 1 234 ? 14.609 53.031 -6.52 1 65.25 234 VAL B C 1
ATOM 9467 O O . VAL B 1 234 ? 13.992 52.062 -6.098 1 65.25 234 VAL B O 1
ATOM 9470 N N . ILE B 1 235 ? 14.844 54.156 -5.777 1 66.19 235 ILE B N 1
ATOM 9471 C CA . ILE B 1 235 ? 14.07 54.375 -4.562 1 66.19 235 ILE B CA 1
ATOM 9472 C C . ILE B 1 235 ? 12.594 54.531 -4.914 1 66.19 235 ILE B C 1
ATOM 9474 O O . ILE B 1 235 ? 12.234 55.406 -5.707 1 66.19 235 ILE B O 1
ATOM 9478 N N . ASP B 1 236 ? 11.648 53.719 -4.602 1 73.12 236 ASP B N 1
ATOM 9479 C CA . ASP B 1 236 ? 10.195 53.719 -4.746 1 73.12 236 ASP B CA 1
ATOM 9480 C C . ASP B 1 236 ? 9.781 53.75 -6.219 1 73.12 236 ASP B C 1
ATOM 9482 O O . ASP B 1 236 ? 9.117 54.688 -6.66 1 73.12 236 ASP B O 1
ATOM 9486 N N . PRO B 1 237 ? 10.172 52.812 -6.918 1 84.31 237 PRO B N 1
ATOM 9487 C CA . PRO B 1 237 ? 9.844 52.781 -8.344 1 84.31 237 PRO B CA 1
ATOM 9488 C C . PRO B 1 237 ? 8.336 52.75 -8.602 1 84.31 237 PRO B C 1
ATOM 9490 O O . PRO B 1 237 ? 7.598 52.094 -7.863 1 84.31 237 PRO B O 1
ATOM 9493 N N . ARG B 1 238 ? 7.863 53.5 -9.602 1 89.81 238 ARG B N 1
ATOM 9494 C CA . ARG B 1 238 ? 6.469 53.469 -10.031 1 89.81 238 ARG B CA 1
ATOM 9495 C C . ARG B 1 238 ? 6.227 52.312 -11.016 1 89.81 238 ARG B C 1
ATOM 9497 O O . ARG B 1 238 ? 5.086 52.031 -11.383 1 89.81 238 ARG B O 1
ATOM 9504 N N . ILE B 1 239 ? 7.367 51.75 -11.492 1 91.31 239 ILE B N 1
ATOM 9505 C CA . ILE B 1 239 ? 7.301 50.656 -12.445 1 91.31 239 ILE B CA 1
ATOM 9506 C C . ILE B 1 239 ? 8.422 49.656 -12.148 1 91.31 239 ILE B C 1
ATOM 9508 O O . ILE B 1 239 ? 9.547 50.031 -11.836 1 91.31 239 ILE B O 1
ATOM 9512 N N . PHE B 1 240 ? 8.023 48.375 -12.172 1 89.56 240 PHE B N 1
ATOM 9513 C CA . PHE B 1 240 ? 8.961 47.25 -12.023 1 89.56 240 PHE B CA 1
ATOM 9514 C C . PHE B 1 240 ? 8.961 46.375 -13.273 1 89.56 240 PHE B C 1
ATOM 9516 O O . PHE B 1 240 ? 7.918 46.188 -13.906 1 89.56 240 PHE B O 1
ATOM 9523 N N . GLY B 1 241 ? 10.117 45.812 -13.664 1 87.31 241 GLY B N 1
ATOM 9524 C CA . GLY B 1 241 ? 10.227 44.875 -14.766 1 87.31 241 GLY B CA 1
ATOM 9525 C C . GLY B 1 241 ? 11.18 43.75 -14.484 1 87.31 241 GLY B C 1
ATOM 9526 O O . GLY B 1 241 ? 12.016 43.844 -13.578 1 87.31 241 GLY B O 1
ATOM 9527 N N . GLN B 1 242 ? 10.93 42.688 -15.156 1 82.69 242 GLN B N 1
ATOM 9528 C CA . GLN B 1 242 ? 11.844 41.562 -15.078 1 82.69 242 GLN B CA 1
ATOM 9529 C C . GLN B 1 242 ? 13.219 41.906 -15.625 1 82.69 242 GLN B C 1
ATOM 9531 O O . GLN B 1 242 ? 13.328 42.562 -16.672 1 82.69 242 GLN B O 1
ATOM 9536 N N . ASP B 1 243 ? 14.234 41.469 -14.859 1 75.31 243 ASP B N 1
ATOM 9537 C CA . ASP B 1 243 ? 15.609 41.625 -15.32 1 75.31 243 ASP B CA 1
ATOM 9538 C C . ASP B 1 243 ? 15.812 41 -16.688 1 75.31 243 ASP B C 1
ATOM 9540 O O . ASP B 1 243 ? 15.492 39.812 -16.891 1 75.31 243 ASP B O 1
ATOM 9544 N N . ALA B 1 244 ? 16.156 42 -17.656 1 69.69 244 ALA B N 1
ATOM 9545 C CA . ALA B 1 244 ? 16.297 41.562 -19.047 1 69.69 244 ALA B CA 1
ATOM 9546 C C . ALA B 1 244 ? 17.734 41.125 -19.328 1 69.69 244 ALA B C 1
ATOM 9548 O O . ALA B 1 244 ? 18.688 41.812 -18.938 1 69.69 244 ALA B O 1
ATOM 9549 N N . SER B 1 245 ? 18.094 39.938 -19.703 1 56.69 245 SER B N 1
ATOM 9550 C CA . SER B 1 245 ? 19.406 39.406 -20.016 1 56.69 245 SER B CA 1
ATOM 9551 C C . SER B 1 245 ? 20.109 40.219 -21.094 1 56.69 245 SER B C 1
ATOM 9553 O O . SER B 1 245 ? 21.297 40.031 -21.344 1 56.69 245 SER B O 1
ATOM 9555 N N . TRP B 1 246 ? 19.359 40.938 -21.922 1 55.5 246 TRP B N 1
ATOM 9556 C CA . TRP B 1 246 ? 20.016 41.562 -23.062 1 55.5 246 TRP B CA 1
ATOM 9557 C C . TRP B 1 246 ? 21.062 42.562 -22.594 1 55.5 246 TRP B C 1
ATOM 9559 O O . TRP B 1 246 ? 21.938 42.969 -23.359 1 55.5 246 TRP B O 1
ATOM 9569 N N . TYR B 1 247 ? 21.047 42.969 -21.297 1 51.34 247 TYR B N 1
ATOM 9570 C CA . TYR B 1 247 ? 22.031 43.969 -20.922 1 51.34 247 TYR B CA 1
ATOM 9571 C C . TYR B 1 247 ? 23.359 43.344 -20.562 1 51.34 247 TYR B C 1
ATOM 9573 O O . TYR B 1 247 ? 24.391 44.031 -20.516 1 51.34 247 TYR B O 1
ATOM 9581 N N . TRP B 1 248 ? 23.516 42.25 -20.141 1 47.84 248 TRP B N 1
ATOM 9582 C CA . TRP B 1 248 ? 24.844 41.875 -19.703 1 47.84 248 TRP B CA 1
ATOM 9583 C C . TRP B 1 248 ? 25.812 41.844 -20.875 1 47.84 248 TRP B C 1
ATOM 9585 O O . TRP B 1 248 ? 27 41.594 -20.703 1 47.84 248 TRP B O 1
ATOM 9595 N N . PRO B 1 249 ? 25.375 41.375 -22.109 1 50.12 249 PRO B N 1
ATOM 9596 C CA . PRO B 1 249 ? 26.562 41.562 -22.953 1 50.12 249 PRO B CA 1
ATOM 9597 C C . PRO B 1 249 ? 26.922 43.031 -23.172 1 50.12 249 PRO B C 1
ATOM 9599 O O . PRO B 1 249 ? 27.812 43.312 -23.953 1 50.12 249 PRO B O 1
ATOM 9602 N N . LYS B 1 250 ? 26.578 43.906 -22.281 1 52.19 250 LYS B N 1
ATOM 9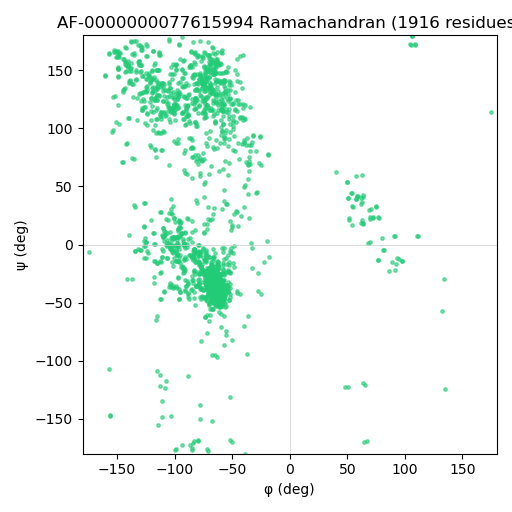603 C CA . LYS B 1 250 ? 26.906 45.344 -22.281 1 52.19 250 LYS B CA 1
ATOM 9604 C C . LYS B 1 250 ? 26.484 46 -23.594 1 52.19 250 LYS B C 1
ATOM 9606 O O . LYS B 1 250 ? 27.125 46.938 -24.047 1 52.19 250 LYS B O 1
ATOM 9611 N N . ARG B 1 251 ? 25.578 45.25 -24.328 1 60.59 251 ARG B N 1
ATOM 9612 C CA . ARG B 1 251 ? 25.188 45.969 -25.547 1 60.59 251 ARG B CA 1
ATOM 9613 C C . ARG B 1 251 ? 23.672 46.031 -25.656 1 60.59 251 ARG B C 1
ATOM 9615 O O . ARG B 1 251 ? 22.984 45.031 -25.5 1 60.59 251 ARG B O 1
ATOM 9622 N N . PHE B 1 252 ? 23.109 47.156 -25.641 1 71 252 PHE B N 1
ATOM 9623 C CA . PHE B 1 252 ? 21.719 47.406 -26 1 71 252 PHE B CA 1
ATOM 9624 C C . PHE B 1 252 ? 21.406 46.844 -27.375 1 71 252 PHE B C 1
ATOM 9626 O O . PHE B 1 252 ? 22.219 46.969 -28.297 1 71 252 PHE B O 1
ATOM 9633 N N . PRO B 1 253 ? 20.266 46.125 -27.453 1 74.94 253 PRO B N 1
ATOM 9634 C CA . PRO B 1 253 ? 20 45.375 -28.672 1 74.94 253 PRO B CA 1
ATOM 9635 C C . PRO B 1 253 ? 19.875 46.281 -29.906 1 74.94 253 PRO B C 1
ATOM 9637 O O . PRO B 1 253 ? 20.016 45.812 -31.031 1 74.94 253 PRO B O 1
ATOM 9640 N N . LEU B 1 254 ? 19.656 47.594 -29.672 1 84.44 254 LEU B N 1
ATOM 9641 C CA . LEU B 1 254 ? 19.547 48.5 -30.797 1 84.44 254 LEU B CA 1
ATOM 9642 C C . LEU B 1 254 ? 20.828 49.312 -30.938 1 84.44 254 LEU B C 1
ATOM 9644 O O . LEU B 1 254 ? 21.438 49.719 -29.938 1 84.44 254 LEU B O 1
ATOM 9648 N N . THR B 1 255 ? 21.156 49.625 -32.281 1 83 255 THR B N 1
ATOM 9649 C CA . THR B 1 255 ? 22.281 50.531 -32.562 1 83 255 THR B CA 1
ATOM 9650 C C . THR B 1 255 ? 21.859 52 -32.312 1 83 255 THR B C 1
ATOM 9652 O O . THR B 1 255 ? 20.672 52.312 -32.25 1 83 255 THR B O 1
ATOM 9655 N N . GLY B 1 256 ? 22.812 52.844 -32.094 1 84.62 256 GLY B N 1
ATOM 9656 C CA . GLY B 1 256 ? 22.531 54.281 -31.953 1 84.62 256 GLY B CA 1
ATOM 9657 C C . GLY B 1 256 ? 21.719 54.844 -33.094 1 84.62 256 GLY B C 1
ATOM 9658 O O . GLY B 1 256 ? 20.828 55.656 -32.875 1 84.62 256 GLY B O 1
ATOM 9659 N N . GLU B 1 257 ? 21.984 54.375 -34.312 1 88.88 257 GLU B N 1
ATOM 9660 C CA . GLU B 1 257 ? 21.266 54.844 -35.469 1 88.88 257 GLU B CA 1
ATOM 9661 C C . GLU B 1 257 ? 19.812 54.375 -35.469 1 88.88 257 GLU B C 1
ATOM 9663 O O . GLU B 1 257 ? 18.906 55.125 -35.812 1 88.88 257 GLU B O 1
ATOM 9668 N N . GLN B 1 258 ? 19.609 53.156 -34.969 1 89.56 258 GLN B N 1
ATOM 9669 C CA . GLN B 1 258 ? 18.266 52.625 -34.906 1 89.56 258 GLN B CA 1
ATOM 9670 C C . GLN B 1 258 ? 17.438 53.375 -33.844 1 89.56 258 GLN B C 1
ATOM 9672 O O . GLN B 1 258 ? 16.266 53.656 -34.062 1 89.56 258 GLN B O 1
ATOM 9677 N N . LEU B 1 259 ? 18.047 53.688 -32.781 1 91 259 LEU B N 1
ATOM 9678 C CA . LEU B 1 259 ? 17.359 54.438 -31.719 1 91 259 LEU B CA 1
ATOM 9679 C C . LEU B 1 259 ? 16.984 55.812 -32.188 1 91 259 LEU B C 1
ATOM 9681 O O . LEU B 1 259 ? 15.883 56.312 -31.875 1 91 259 LEU B O 1
ATOM 9685 N N . ARG B 1 260 ? 17.828 56.469 -33 1 92.38 260 ARG B N 1
ATOM 9686 C CA . ARG B 1 260 ? 17.562 57.812 -33.5 1 92.38 260 ARG B CA 1
ATOM 9687 C C . ARG B 1 260 ? 16.438 57.812 -34.531 1 92.38 260 ARG B C 1
ATOM 9689 O O . ARG B 1 260 ? 15.727 58.812 -34.656 1 92.38 260 ARG B O 1
ATOM 9696 N N . SER B 1 261 ? 16.328 56.719 -35.156 1 93.31 261 SER B N 1
ATOM 9697 C CA . SER B 1 261 ? 15.312 56.625 -36.188 1 93.31 261 SER B CA 1
ATOM 9698 C C . SER B 1 261 ? 13.914 56.469 -35.594 1 93.31 261 SER B C 1
ATOM 9700 O O . SER B 1 261 ? 12.922 56.781 -36.25 1 93.31 261 SER B O 1
ATOM 9702 N N . ILE B 1 262 ? 13.852 55.938 -34.344 1 93.38 262 ILE B N 1
ATOM 9703 C CA . ILE B 1 262 ? 12.531 55.656 -33.812 1 93.38 262 ILE B CA 1
ATOM 9704 C C . ILE B 1 262 ? 12.141 56.656 -32.75 1 93.38 262 ILE B C 1
ATOM 9706 O O . ILE B 1 262 ? 10.984 56.719 -32.312 1 93.38 262 ILE B O 1
ATOM 9710 N N . LEU B 1 263 ? 13.047 57.469 -32.281 1 93.94 263 LEU B N 1
ATOM 9711 C CA . LEU B 1 263 ? 12.781 58.438 -31.203 1 93.94 263 LEU B CA 1
ATOM 9712 C C . LEU B 1 263 ? 12.914 59.875 -31.719 1 93.94 263 LEU B C 1
ATOM 9714 O O . LEU B 1 263 ? 13.625 60.125 -32.688 1 93.94 263 LEU B O 1
ATOM 9718 N N . PRO B 1 264 ? 12.125 60.75 -31.078 1 90.06 264 PRO B N 1
ATOM 9719 C CA . PRO B 1 264 ? 12.352 62.156 -31.391 1 90.06 264 PRO B CA 1
ATOM 9720 C C . PRO B 1 264 ? 13.773 62.625 -31.062 1 90.06 264 PRO B C 1
ATOM 9722 O O . PRO B 1 264 ? 14.398 62.062 -30.156 1 90.06 264 PRO B O 1
ATOM 9725 N N . THR B 1 265 ? 14.234 63.656 -31.719 1 86 265 THR B N 1
ATOM 9726 C CA . THR B 1 265 ? 15.609 64.125 -31.594 1 86 265 THR B CA 1
ATOM 9727 C C . THR B 1 265 ? 15.883 64.625 -30.172 1 86 265 THR B C 1
ATOM 9729 O O . THR B 1 265 ? 17.031 64.625 -29.719 1 86 265 THR B O 1
ATOM 9732 N N . ASN B 1 266 ? 14.82 65.062 -29.484 1 86.75 266 ASN B N 1
ATOM 9733 C CA . ASN B 1 266 ? 15 65.562 -28.141 1 86.75 266 ASN B CA 1
ATOM 9734 C C . ASN B 1 266 ? 14.719 64.5 -27.062 1 86.75 266 ASN B C 1
ATOM 9736 O O . ASN B 1 266 ? 14.578 64.875 -25.891 1 86.75 266 ASN B O 1
ATOM 9740 N N . SER B 1 267 ? 14.75 63.312 -27.453 1 91.44 267 SER B N 1
ATOM 9741 C CA . SER B 1 267 ? 14.422 62.25 -26.5 1 91.44 267 SER B CA 1
ATOM 9742 C C . SER B 1 267 ? 15.578 62.031 -25.531 1 91.44 267 SER B C 1
ATOM 9744 O O . SER B 1 267 ? 16.734 61.969 -25.938 1 91.44 267 SER B O 1
ATOM 9746 N N . ARG B 1 268 ? 15.273 61.844 -24.25 1 88.31 268 ARG B N 1
ATOM 9747 C CA . ARG B 1 268 ? 16.25 61.562 -23.219 1 88.31 268 ARG B CA 1
ATOM 9748 C C . ARG B 1 268 ? 16.875 60.188 -23.453 1 88.31 268 ARG B C 1
ATOM 9750 O O . ARG B 1 268 ? 18.016 59.938 -23.047 1 88.31 268 ARG B O 1
ATOM 9757 N N . ALA B 1 269 ? 16.219 59.312 -24.047 1 90.5 269 ALA B N 1
ATOM 9758 C CA . ALA B 1 269 ? 16.703 57.938 -24.312 1 90.5 269 ALA B CA 1
ATOM 9759 C C . ALA B 1 269 ? 17.953 57.969 -25.188 1 90.5 269 ALA B C 1
ATOM 9761 O O . ALA B 1 269 ? 18.797 57.062 -25.109 1 90.5 269 ALA B O 1
ATOM 9762 N N . LEU B 1 270 ? 18.109 59 -25.953 1 90.31 270 LEU B N 1
ATOM 9763 C CA . LEU B 1 270 ? 19.234 59.094 -26.875 1 90.31 270 LEU B CA 1
ATOM 9764 C C . LEU B 1 270 ? 20.5 59.531 -26.141 1 90.31 270 LEU B C 1
ATOM 9766 O O . LEU B 1 270 ? 21.609 59.375 -26.656 1 90.31 270 LEU B O 1
ATOM 9770 N N . LEU B 1 271 ? 20.266 60.031 -24.953 1 86.06 271 LEU B N 1
ATOM 9771 C CA . LEU B 1 271 ? 21.391 60.531 -24.188 1 86.06 271 LEU B CA 1
ATOM 9772 C C . LEU B 1 271 ? 21.891 59.5 -23.188 1 86.06 271 LEU B C 1
ATOM 9774 O O . LEU B 1 271 ? 22.875 59.719 -22.484 1 86.06 271 LEU B O 1
ATOM 9778 N N . LEU B 1 272 ? 21.281 58.375 -23.172 1 83.69 272 LEU B N 1
ATOM 9779 C CA . LEU B 1 272 ? 21.656 57.375 -22.188 1 83.69 272 LEU B CA 1
ATOM 9780 C C . LEU B 1 272 ? 22.891 56.594 -22.656 1 83.69 272 LEU B C 1
ATOM 9782 O O . LEU B 1 272 ? 22.953 56.125 -23.797 1 83.69 272 LEU B O 1
ATOM 9786 N N . ASP B 1 273 ? 23.922 56.562 -21.812 1 75.5 273 ASP B N 1
ATOM 9787 C CA . ASP B 1 273 ? 25.109 55.75 -22.078 1 75.5 273 ASP B CA 1
ATOM 9788 C C . ASP B 1 273 ? 24.969 54.375 -21.469 1 75.5 273 ASP B C 1
ATOM 9790 O O . ASP B 1 273 ? 25.609 53.406 -21.922 1 75.5 273 ASP B O 1
ATOM 9794 N N . ASP B 1 274 ? 24.234 54.281 -20.344 1 75 274 ASP B N 1
ATOM 9795 C CA . ASP B 1 274 ? 24 53.031 -19.625 1 75 274 ASP B CA 1
ATOM 9796 C C . ASP B 1 274 ? 22.5 52.75 -19.531 1 75 274 ASP B C 1
ATOM 9798 O O . ASP B 1 274 ? 21.734 53.562 -19.031 1 75 274 ASP B O 1
ATOM 9802 N N . TRP B 1 275 ? 22.078 51.562 -20.047 1 79.38 275 TRP B N 1
ATOM 9803 C CA . TRP B 1 275 ? 20.672 51.188 -20.094 1 79.38 275 TRP B CA 1
ATOM 9804 C C . TRP B 1 275 ? 20.297 50.312 -18.922 1 79.38 275 TRP B C 1
ATOM 9806 O O . TRP B 1 275 ? 19.234 49.688 -18.906 1 79.38 275 TRP B O 1
ATOM 9816 N N . ARG B 1 276 ? 21.094 50.156 -17.922 1 73.94 276 ARG B N 1
ATOM 9817 C CA . ARG B 1 276 ? 20.891 49.25 -16.797 1 73.94 276 ARG B CA 1
ATOM 9818 C C . ARG B 1 276 ? 19.578 49.562 -16.078 1 73.94 276 ARG B C 1
ATOM 9820 O O . ARG B 1 276 ? 18.875 48.625 -15.648 1 73.94 276 ARG B O 1
ATOM 9827 N N . GLU B 1 277 ? 19.219 50.75 -16.031 1 77.69 277 GLU B N 1
ATOM 9828 C CA . GLU B 1 277 ? 18.031 51.156 -15.281 1 77.69 277 GLU B CA 1
ATOM 9829 C C . GLU B 1 277 ? 16.766 50.875 -16.078 1 77.69 277 GLU B C 1
ATOM 9831 O O . GLU B 1 277 ? 15.656 50.938 -15.547 1 77.69 277 GLU B O 1
ATOM 9836 N N . TYR B 1 278 ? 16.906 50.5 -17.359 1 85.62 278 TYR B N 1
ATOM 9837 C CA . TYR B 1 278 ? 15.758 50.25 -18.219 1 85.62 278 TYR B CA 1
ATOM 9838 C C . TYR B 1 278 ? 15.828 48.875 -18.859 1 85.62 278 TYR B C 1
ATOM 9840 O O . TYR B 1 278 ? 15.016 48.531 -19.719 1 85.62 278 TYR B O 1
ATOM 9848 N N . ALA B 1 279 ? 16.859 48.094 -18.422 1 80.56 279 ALA B N 1
ATOM 9849 C CA . ALA B 1 279 ? 17.062 46.75 -18.984 1 80.56 279 ALA B CA 1
ATOM 9850 C C . ALA B 1 279 ? 16.047 45.781 -18.406 1 80.56 279 ALA B C 1
ATOM 9852 O O . ALA B 1 279 ? 16.391 44.906 -17.609 1 80.56 279 ALA B O 1
ATOM 9853 N N . ALA B 1 280 ? 14.773 45.906 -18.844 1 82.38 280 ALA B N 1
ATOM 9854 C CA . ALA B 1 280 ? 13.688 45.094 -18.297 1 82.38 280 ALA B CA 1
ATOM 9855 C C . ALA B 1 280 ? 12.82 44.5 -19.406 1 82.38 280 ALA B C 1
ATOM 9857 O O . ALA B 1 280 ? 12.805 45.031 -20.531 1 82.38 280 ALA B O 1
ATOM 9858 N N . ILE B 1 281 ? 12.266 43.344 -19.172 1 81.44 281 ILE B N 1
ATOM 9859 C CA . ILE B 1 281 ? 11.242 42.719 -20 1 81.44 281 ILE B CA 1
ATOM 9860 C C . ILE B 1 281 ? 10.008 42.406 -19.172 1 81.44 281 ILE B C 1
ATOM 9862 O O . ILE B 1 281 ? 10 42.625 -17.953 1 81.44 281 ILE B O 1
ATOM 9866 N N . ALA B 1 282 ? 8.906 42 -19.797 1 85.06 282 ALA B N 1
ATOM 9867 C CA . ALA B 1 282 ? 7.734 41.562 -19.031 1 85.06 282 ALA B CA 1
ATOM 9868 C C . ALA B 1 282 ? 8.047 40.312 -18.203 1 85.06 282 ALA B C 1
ATOM 9870 O O . ALA B 1 282 ? 8.938 39.531 -18.547 1 85.06 282 ALA B O 1
ATOM 9871 N N . PRO B 1 283 ? 7.301 40.125 -17.234 1 90.19 283 PRO B N 1
ATOM 9872 C CA . PRO B 1 283 ? 6.152 40.906 -16.766 1 90.19 283 PRO B CA 1
ATOM 9873 C C . PRO B 1 283 ? 6.555 42.281 -16.203 1 90.19 283 PRO B C 1
ATOM 9875 O O . PRO B 1 283 ? 7.703 42.469 -15.797 1 90.19 283 PRO B O 1
ATOM 9878 N N . PHE B 1 284 ? 5.574 43.219 -16.266 1 93.25 284 PHE B N 1
ATOM 9879 C CA . PHE B 1 284 ? 5.727 44.562 -15.719 1 93.25 284 PHE B CA 1
ATOM 9880 C C . PHE B 1 284 ? 4.691 44.812 -14.633 1 93.25 284 PHE B C 1
ATOM 9882 O O . PHE B 1 284 ? 3.527 44.438 -14.773 1 93.25 284 PHE B O 1
ATOM 9889 N N . VAL B 1 285 ? 5.168 45.375 -13.586 1 93.69 285 VAL B N 1
ATOM 9890 C CA . VAL B 1 285 ? 4.289 45.906 -12.539 1 93.69 285 VAL B CA 1
ATOM 9891 C C . VAL B 1 285 ? 4.434 47.406 -12.43 1 93.69 285 VAL B C 1
ATOM 9893 O O . VAL B 1 285 ? 5.516 47.906 -12.117 1 93.69 285 VAL B O 1
ATOM 9896 N N . ALA B 1 286 ? 3.334 48.125 -12.734 1 94.75 286 ALA B N 1
ATOM 9897 C CA . ALA B 1 286 ? 3.426 49.562 -12.75 1 94.75 286 ALA B CA 1
ATOM 9898 C C . ALA B 1 286 ? 2.172 50.219 -12.148 1 94.75 286 ALA B C 1
ATOM 9900 O O . ALA B 1 286 ? 1.089 49.625 -12.195 1 94.75 286 ALA B O 1
ATOM 9901 N N . GLU B 1 287 ? 2.369 51.406 -11.617 1 93.56 287 GLU B N 1
ATOM 9902 C CA . GLU B 1 287 ? 1.211 52.188 -11.219 1 93.56 287 GLU B CA 1
ATOM 9903 C C . GLU B 1 287 ? 0.349 52.562 -12.422 1 93.56 287 GLU B C 1
ATOM 9905 O O . GLU B 1 287 ? 0.858 52.688 -13.539 1 93.56 287 GLU B O 1
ATOM 9910 N N . ALA B 1 288 ? -0.912 52.75 -12.18 1 92.62 288 ALA B N 1
ATOM 9911 C CA . ALA B 1 288 ? -1.823 53.094 -13.266 1 92.62 288 ALA B CA 1
ATOM 9912 C C . ALA B 1 288 ? -1.382 54.406 -13.953 1 92.62 288 ALA B C 1
ATOM 9914 O O . ALA B 1 288 ? -1.416 54.5 -15.18 1 92.62 288 ALA B O 1
ATOM 9915 N N . SER B 1 289 ? -0.905 55.312 -13.172 1 92.5 289 SER B N 1
ATOM 9916 C CA . SER B 1 289 ? -0.448 56.594 -13.719 1 92.5 289 SER B CA 1
ATOM 9917 C C . SER B 1 289 ? 0.808 56.406 -14.562 1 92.5 289 SER B C 1
ATOM 9919 O O . SER B 1 289 ? 0.977 57.094 -15.586 1 92.5 289 SER B O 1
ATOM 9921 N N . ALA B 1 290 ? 1.656 55.562 -14.125 1 94.5 290 ALA B N 1
ATOM 9922 C CA . ALA B 1 290 ? 2.873 55.281 -14.891 1 94.5 290 ALA B CA 1
ATOM 9923 C C . ALA B 1 290 ? 2.545 54.656 -16.234 1 94.5 290 ALA B C 1
ATOM 9925 O O . ALA B 1 290 ? 3.148 55 -17.25 1 94.5 290 ALA B O 1
ATOM 9926 N N . TRP B 1 291 ? 1.604 53.781 -16.25 1 94.94 291 TRP B N 1
ATOM 9927 C CA . TRP B 1 291 ? 1.159 53.188 -17.516 1 94.94 291 TRP B CA 1
ATOM 9928 C C . TRP B 1 291 ? 0.605 54.25 -18.453 1 94.94 291 TRP B C 1
ATOM 9930 O O . TRP B 1 291 ? 0.9 54.25 -19.641 1 94.94 291 TRP B O 1
ATOM 9940 N N . GLN B 1 292 ? -0.151 55.156 -17.938 1 92 292 GLN B N 1
ATOM 9941 C CA . GLN B 1 292 ? -0.766 56.219 -18.75 1 92 292 GLN B CA 1
ATOM 9942 C C . GLN B 1 292 ? 0.292 57.094 -19.406 1 92 292 GLN B C 1
ATOM 9944 O O . GLN B 1 292 ? 0.105 57.562 -20.531 1 92 292 GLN B O 1
ATOM 9949 N N . GLU B 1 293 ? 1.337 57.219 -18.688 1 93.38 293 GLU B N 1
ATOM 9950 C CA . GLU B 1 293 ? 2.416 58.094 -19.172 1 93.38 293 GLU B CA 1
ATOM 9951 C C . GLU B 1 293 ? 3.244 57.375 -20.234 1 93.38 293 GLU B C 1
ATOM 9953 O O . GLU B 1 293 ? 3.643 57.969 -21.234 1 93.38 293 GLU B O 1
ATOM 9958 N N . ILE B 1 294 ? 3.414 56.125 -20.156 1 94.81 294 ILE B N 1
ATOM 9959 C CA . ILE B 1 294 ? 4.398 55.406 -20.969 1 94.81 294 ILE B CA 1
ATOM 9960 C C . ILE B 1 294 ? 3.723 54.812 -22.188 1 94.81 294 ILE B C 1
ATOM 9962 O O . ILE B 1 294 ? 4.344 54.656 -23.25 1 94.81 294 ILE B O 1
ATOM 9966 N N . LEU B 1 295 ? 2.504 54.469 -22.188 1 94.44 295 LEU B N 1
ATOM 9967 C CA . LEU B 1 295 ? 1.855 53.625 -23.172 1 94.44 295 LEU B CA 1
ATOM 9968 C C . LEU B 1 295 ? 1.734 54.344 -24.516 1 94.44 295 LEU B C 1
ATOM 9970 O O . LEU B 1 295 ? 1.961 53.75 -25.562 1 94.44 295 LEU B O 1
ATOM 9974 N N . PRO B 1 296 ? 1.367 55.656 -24.547 1 93.62 296 PRO B N 1
ATOM 9975 C CA . PRO B 1 296 ? 1.299 56.312 -25.859 1 93.62 296 PRO B CA 1
ATOM 9976 C C . PRO B 1 296 ? 2.615 56.219 -26.625 1 93.62 296 PRO B C 1
ATOM 9978 O O . PRO B 1 296 ? 2.615 55.938 -27.828 1 93.62 296 PRO B O 1
ATOM 9981 N N . THR B 1 297 ? 3.686 56.438 -25.891 1 95.06 297 THR B N 1
ATOM 9982 C CA . THR B 1 297 ? 5 56.344 -26.516 1 95.06 297 THR B CA 1
ATOM 9983 C C . THR B 1 297 ? 5.305 54.906 -26.906 1 95.06 297 THR B C 1
ATOM 9985 O O . THR B 1 297 ? 5.871 54.656 -27.984 1 95.06 297 THR B O 1
ATOM 9988 N N . ALA B 1 298 ? 4.949 53.938 -26.047 1 94.56 298 ALA B N 1
ATOM 9989 C CA . ALA B 1 298 ? 5.195 52.531 -26.328 1 94.56 298 ALA B CA 1
ATOM 9990 C C . ALA B 1 298 ? 4.449 52.094 -27.578 1 94.56 298 ALA B C 1
ATOM 9992 O O . ALA B 1 298 ? 4.977 51.312 -28.375 1 94.56 298 ALA B O 1
ATOM 9993 N N . VAL B 1 299 ? 3.229 52.594 -27.781 1 92.31 299 VAL B N 1
ATOM 9994 C CA . VAL B 1 299 ? 2.424 52.25 -28.953 1 92.31 299 VAL B CA 1
ATOM 9995 C C . VAL B 1 299 ? 3.086 52.781 -30.219 1 92.31 299 VAL B C 1
ATOM 9997 O O . VAL B 1 299 ? 3.15 52.094 -31.234 1 92.31 299 VAL B O 1
ATOM 10000 N N . ASP B 1 300 ? 3.543 54 -30.125 1 93.19 300 ASP B N 1
ATOM 10001 C CA . ASP B 1 300 ? 4.242 54.594 -31.25 1 93.19 300 ASP B CA 1
ATOM 10002 C C . ASP B 1 300 ? 5.496 53.812 -31.609 1 93.19 300 ASP B C 1
ATOM 10004 O O . ASP B 1 300 ? 5.766 53.562 -32.781 1 93.19 300 ASP B O 1
ATOM 10008 N N . LEU B 1 301 ? 6.203 53.406 -30.594 1 92.94 301 LEU B N 1
ATOM 10009 C CA . LEU B 1 301 ? 7.438 52.656 -30.781 1 92.94 301 LEU B CA 1
ATOM 10010 C C . LEU B 1 301 ? 7.141 51.281 -31.344 1 92.94 301 LEU B C 1
ATOM 10012 O O . LEU B 1 301 ? 7.918 50.75 -32.156 1 92.94 301 LEU B O 1
ATOM 10016 N N . TRP B 1 302 ? 6.062 50.688 -30.906 1 88.5 302 TRP B N 1
ATOM 10017 C CA . TRP B 1 302 ? 5.656 49.375 -31.359 1 88.5 302 TRP B CA 1
ATOM 10018 C C . TRP B 1 302 ? 5.566 49.312 -32.875 1 88.5 302 TRP B C 1
ATOM 10020 O O . TRP B 1 302 ? 5.988 48.312 -33.5 1 88.5 302 TRP B O 1
ATOM 10030 N N . ASP B 1 303 ? 5.133 50.312 -33.469 1 85 303 ASP B N 1
ATOM 10031 C CA . ASP B 1 303 ? 4.969 50.375 -34.938 1 85 303 ASP B CA 1
ATOM 10032 C C . ASP B 1 303 ? 6.301 50.625 -35.625 1 85 303 ASP B C 1
ATOM 10034 O O . ASP B 1 303 ? 6.508 50.188 -36.75 1 85 303 ASP B O 1
ATOM 10038 N N . LYS B 1 304 ? 7.184 51.219 -34.906 1 90.94 304 LYS B N 1
ATOM 10039 C CA . LYS B 1 304 ? 8.438 51.656 -35.5 1 90.94 304 LYS B CA 1
ATOM 10040 C C . LYS B 1 304 ? 9.523 50.594 -35.344 1 90.94 304 LYS B C 1
ATOM 10042 O O . LYS B 1 304 ? 10.484 50.562 -36.125 1 90.94 304 LYS B O 1
ATOM 10047 N N . LEU B 1 305 ? 9.359 49.75 -34.344 1 87.88 305 LEU B N 1
ATOM 10048 C CA . LEU B 1 305 ? 10.352 48.719 -34.094 1 87.88 305 LEU B CA 1
ATOM 10049 C C . LEU B 1 305 ? 10.148 47.5 -35 1 87.88 305 LEU B C 1
ATOM 10051 O O . LEU B 1 305 ? 9.016 47.219 -35.406 1 87.88 305 LEU B O 1
ATOM 10055 N N . ALA B 1 306 ? 11.344 46.875 -35.375 1 79.94 306 ALA B N 1
ATOM 10056 C CA . ALA B 1 306 ? 11.258 45.625 -36.094 1 79.94 306 ALA B CA 1
ATOM 10057 C C . ALA B 1 306 ? 10.547 44.562 -35.25 1 79.94 306 ALA B C 1
ATOM 10059 O O . ALA B 1 306 ? 10.523 44.625 -34.031 1 79.94 306 ALA B O 1
ATOM 10060 N N . HIS B 1 307 ? 10.023 43.688 -35.906 1 76.19 307 HIS B N 1
ATOM 10061 C CA . HIS B 1 307 ? 9.203 42.656 -35.281 1 76.19 307 HIS B CA 1
ATOM 10062 C C . HIS B 1 307 ? 9.969 41.969 -34.156 1 76.19 307 HIS B C 1
ATOM 10064 O O . HIS B 1 307 ? 9.414 41.75 -33.062 1 76.19 307 HIS B O 1
ATOM 10070 N N . GLU B 1 308 ? 11.219 41.688 -34.281 1 74.62 308 GLU B N 1
ATOM 10071 C CA . GLU B 1 308 ? 12.023 40.938 -33.312 1 74.62 308 GLU B CA 1
ATOM 10072 C C . GLU B 1 308 ? 12.438 41.844 -32.125 1 74.62 308 GLU B C 1
ATOM 10074 O O . GLU B 1 308 ? 12.852 41.344 -31.078 1 74.62 308 GLU B O 1
ATOM 10079 N N . GLU B 1 309 ? 12.156 43.094 -32.219 1 79.19 309 GLU B N 1
ATOM 10080 C CA . GLU B 1 309 ? 12.641 44.031 -31.219 1 79.19 309 GLU B CA 1
ATOM 10081 C C . GLU B 1 309 ? 11.477 44.719 -30.5 1 79.19 309 GLU B C 1
ATOM 10083 O O . GLU B 1 309 ? 11.688 45.594 -29.656 1 79.19 309 GLU B O 1
ATOM 10088 N N . ARG B 1 310 ? 10.312 44.25 -30.719 1 82.12 310 ARG B N 1
ATOM 10089 C CA . ARG B 1 310 ? 9.125 44.906 -30.203 1 82.12 310 ARG B CA 1
ATOM 10090 C C . ARG B 1 310 ? 9.047 44.812 -28.688 1 82.12 310 ARG B C 1
ATOM 10092 O O . ARG B 1 310 ? 8.391 45.625 -28.031 1 82.12 310 ARG B O 1
ATOM 10099 N N . TYR B 1 311 ? 9.766 43.812 -28.109 1 80.31 311 TYR B N 1
ATOM 10100 C CA . TYR B 1 311 ? 9.766 43.656 -26.656 1 80.31 311 TYR B CA 1
ATOM 10101 C C . TYR B 1 311 ? 10.453 44.844 -25.984 1 80.31 311 TYR B C 1
ATOM 10103 O O . TYR B 1 311 ? 10.305 45.062 -24.781 1 80.31 311 TYR B O 1
ATOM 10111 N N . LEU B 1 312 ? 11.109 45.656 -26.75 1 85.06 312 LEU B N 1
ATOM 10112 C CA . LEU B 1 312 ? 11.844 46.812 -26.219 1 85.06 312 LEU B CA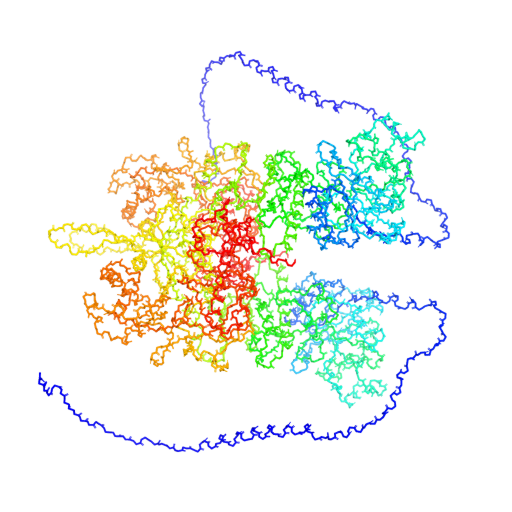 1
ATOM 10113 C C . LEU B 1 312 ? 10.953 48.031 -26.156 1 85.06 312 LEU B C 1
ATOM 10115 O O . LEU B 1 312 ? 11.352 49.062 -25.594 1 85.06 312 LEU B O 1
ATOM 10119 N N . ALA B 1 313 ? 9.734 47.938 -26.594 1 89.19 313 ALA B N 1
ATOM 10120 C CA . ALA B 1 313 ? 8.859 49.094 -26.703 1 89.19 313 ALA B CA 1
ATOM 10121 C C . ALA B 1 313 ? 8.648 49.75 -25.344 1 89.19 313 ALA B C 1
ATOM 10123 O O . ALA B 1 313 ? 8.766 50.969 -25.203 1 89.19 313 ALA B O 1
ATOM 10124 N N . VAL B 1 314 ? 8.461 48.938 -24.359 1 91.12 314 VAL B N 1
ATOM 10125 C CA . VAL B 1 314 ? 8.125 49.469 -23.031 1 91.12 314 VAL B CA 1
ATOM 10126 C C . VAL B 1 314 ? 9.383 50.031 -22.375 1 91.12 314 VAL B C 1
ATOM 10128 O O . VAL B 1 314 ? 9.375 51.125 -21.859 1 91.12 314 VAL B O 1
ATOM 10131 N N . PRO B 1 315 ? 10.469 49.281 -22.422 1 89.81 315 PRO B N 1
ATOM 10132 C CA . PRO B 1 315 ? 11.672 49.844 -21.797 1 89.81 315 PRO B CA 1
ATOM 10133 C C . PRO B 1 315 ? 12.141 51.125 -22.469 1 89.81 315 PRO B C 1
ATOM 10135 O O . PRO B 1 315 ? 12.555 52.094 -21.781 1 89.81 315 PRO B O 1
ATOM 10138 N N . ILE B 1 316 ? 12.086 51.281 -23.766 1 92.25 316 ILE B N 1
ATOM 10139 C CA . ILE B 1 316 ? 12.516 52.469 -24.469 1 92.25 316 ILE B CA 1
ATOM 10140 C C . ILE B 1 316 ? 11.547 53.625 -24.188 1 92.25 316 ILE B C 1
ATOM 10142 O O . ILE B 1 316 ? 11.969 54.75 -24 1 92.25 316 ILE B O 1
ATOM 10146 N N . ALA B 1 317 ? 10.273 53.312 -24.109 1 94.69 317 ALA B N 1
ATOM 10147 C CA . ALA B 1 317 ? 9.281 54.312 -23.781 1 94.69 317 ALA B CA 1
ATOM 10148 C C . ALA B 1 317 ? 9.508 54.875 -22.375 1 94.69 317 ALA B C 1
ATOM 10150 O O . ALA B 1 317 ? 9.375 56.062 -22.141 1 94.69 317 ALA B O 1
ATOM 10151 N N . ALA B 1 318 ? 9.82 54 -21.453 1 94.12 318 ALA B N 1
ATOM 10152 C CA . ALA B 1 318 ? 10.094 54.438 -20.078 1 94.12 318 ALA B CA 1
ATOM 10153 C C . ALA B 1 318 ? 11.305 55.375 -20.031 1 94.12 318 ALA B C 1
ATOM 10155 O O . ALA B 1 318 ? 11.305 56.344 -19.297 1 94.12 318 ALA B O 1
ATOM 10156 N N . ALA B 1 319 ? 12.305 55.062 -20.781 1 91.81 319 ALA B N 1
ATOM 10157 C CA . ALA B 1 319 ? 13.492 55.906 -20.844 1 91.81 319 ALA B CA 1
ATOM 10158 C C . ALA B 1 319 ? 13.156 57.25 -21.438 1 91.81 319 ALA B C 1
ATOM 10160 O O . ALA B 1 319 ? 13.641 58.281 -20.953 1 91.81 319 ALA B O 1
ATOM 10161 N N . HIS B 1 320 ? 12.383 57.25 -22.453 1 94.44 320 HIS B N 1
ATOM 10162 C CA . HIS B 1 320 ? 11.961 58.5 -23.094 1 94.44 320 HIS B CA 1
ATOM 10163 C C . HIS B 1 320 ? 11.172 59.375 -22.141 1 94.44 320 HIS B C 1
ATOM 10165 O O . HIS B 1 320 ? 11.383 60.594 -22.094 1 94.44 320 HIS B O 1
ATOM 10171 N N . GLU B 1 321 ? 10.281 58.75 -21.328 1 93.88 321 GLU B N 1
ATOM 10172 C CA . GLU B 1 321 ? 9.422 59.5 -20.422 1 93.88 321 GLU B CA 1
ATOM 10173 C C . GLU B 1 321 ? 10.109 59.719 -19.078 1 93.88 321 GLU B C 1
ATOM 10175 O O . GLU B 1 321 ? 9.5 60.25 -18.141 1 93.88 321 GLU B O 1
ATOM 10180 N N . LYS B 1 322 ? 11.305 59.344 -18.891 1 90.19 322 LYS B N 1
ATOM 10181 C CA . LYS B 1 322 ? 12.125 59.531 -17.688 1 90.19 322 LYS B CA 1
ATOM 10182 C C . LYS B 1 322 ? 11.484 58.812 -16.5 1 90.19 322 LYS B C 1
ATOM 10184 O O . LYS B 1 322 ? 11.398 59.406 -15.406 1 90.19 322 LYS B O 1
ATOM 10189 N N . MET B 1 323 ? 10.984 57.656 -16.859 1 91.31 323 MET B N 1
ATOM 10190 C CA . MET B 1 323 ? 10.422 56.812 -15.797 1 91.31 323 MET B CA 1
ATOM 10191 C C . MET B 1 323 ? 11.359 55.656 -15.477 1 91.31 323 MET B C 1
ATOM 10193 O O . MET B 1 323 ? 11.391 54.656 -16.188 1 91.31 323 MET B O 1
ATOM 10197 N N . LEU B 1 324 ? 11.992 55.75 -14.32 1 88.06 324 LEU B N 1
ATOM 10198 C CA . LEU B 1 324 ? 12.906 54.688 -13.922 1 88.06 324 LEU B CA 1
ATOM 10199 C C . LEU B 1 324 ? 12.148 53.406 -13.609 1 88.06 324 LEU B C 1
ATOM 10201 O O . LEU B 1 324 ? 11.07 53.438 -13.016 1 88.06 324 LEU B O 1
ATOM 10205 N N . ILE B 1 325 ? 12.664 52.281 -14.125 1 88.94 325 ILE B N 1
ATOM 10206 C CA . ILE B 1 325 ? 12.078 50.969 -13.898 1 88.94 325 ILE B CA 1
ATOM 10207 C C . ILE B 1 325 ? 12.844 50.25 -12.797 1 88.94 325 ILE B C 1
ATOM 10209 O O . ILE B 1 325 ? 14.062 50.094 -12.883 1 88.94 325 ILE B O 1
ATOM 10213 N N . GLY B 1 326 ? 12.141 49.875 -11.656 1 86.62 326 GLY B N 1
ATOM 10214 C CA . GLY B 1 326 ? 12.734 48.938 -10.719 1 86.62 326 GLY B CA 1
ATOM 10215 C C . GLY B 1 326 ? 12.945 47.562 -11.305 1 86.62 326 GLY B C 1
ATOM 10216 O O . GLY B 1 326 ? 11.984 46.812 -11.523 1 86.62 326 GLY B O 1
ATOM 10217 N N . VAL B 1 327 ? 14.188 47.156 -11.617 1 81.81 327 VAL B N 1
ATOM 10218 C CA . VAL B 1 327 ? 14.5 45.875 -12.242 1 81.81 327 VAL B CA 1
ATOM 10219 C C . VAL B 1 327 ? 14.609 44.812 -11.172 1 81.81 327 VAL B C 1
ATOM 10221 O O . VAL B 1 327 ? 15.328 44.969 -10.18 1 81.81 327 VAL B O 1
ATOM 10224 N N . SER B 1 328 ? 13.773 43.812 -11.344 1 79.69 328 SER B N 1
ATOM 10225 C CA . SER B 1 328 ? 13.742 42.688 -10.406 1 79.69 328 SER B CA 1
ATOM 10226 C C . SER B 1 328 ? 14.008 41.375 -11.102 1 79.69 328 SER B C 1
ATOM 10228 O O . SER B 1 328 ? 13.492 41.125 -12.195 1 79.69 328 SER B O 1
ATOM 10230 N N . GLY B 1 329 ? 14.781 40.5 -10.484 1 76.19 329 GLY B N 1
ATOM 10231 C CA . GLY B 1 329 ? 15.055 39.188 -11.031 1 76.19 329 GLY B CA 1
ATOM 10232 C C . GLY B 1 329 ? 14.086 38.125 -10.547 1 76.19 329 GLY B C 1
ATOM 10233 O O . GLY B 1 329 ? 14.141 36.969 -10.992 1 76.19 329 GLY B O 1
ATOM 10234 N N . VAL B 1 330 ? 13.125 38.469 -9.734 1 80.06 330 VAL B N 1
ATOM 10235 C CA . VAL B 1 330 ? 12.32 37.438 -9.086 1 80.06 330 VAL B CA 1
ATOM 10236 C C . VAL B 1 330 ? 10.945 37.344 -9.758 1 80.06 330 VAL B C 1
ATOM 10238 O O . VAL B 1 330 ? 10.148 36.469 -9.453 1 80.06 330 VAL B O 1
ATOM 10241 N N . LEU B 1 331 ? 10.734 38.25 -10.734 1 85.88 331 LEU B N 1
ATOM 10242 C CA . LEU B 1 331 ? 9.406 38.281 -11.336 1 85.88 331 LEU B CA 1
ATOM 10243 C C . LEU B 1 331 ? 9.164 37.031 -12.195 1 85.88 331 LEU B C 1
ATOM 10245 O O . LEU B 1 331 ? 8.07 36.469 -12.172 1 85.88 331 LEU B O 1
ATOM 10249 N N . SER B 1 332 ? 10.219 36.625 -12.898 1 87.19 332 SER B N 1
ATOM 10250 C CA . SER B 1 332 ? 10.008 35.469 -13.789 1 87.19 332 SER B CA 1
ATOM 10251 C C . SER B 1 332 ? 11.328 34.812 -14.156 1 87.19 332 SER B C 1
ATOM 10253 O O . SER B 1 332 ? 12.375 35.469 -14.18 1 87.19 332 SER B O 1
ATOM 10255 N N . VAL B 1 333 ? 11.266 33.5 -14.305 1 81.5 333 VAL B N 1
ATOM 10256 C CA . VAL B 1 333 ? 12.391 32.781 -14.898 1 81.5 333 VAL B CA 1
ATOM 10257 C C . VAL B 1 333 ? 11.922 32.031 -16.141 1 81.5 333 VAL B C 1
ATOM 10259 O O . VAL B 1 333 ? 10.797 31.531 -16.188 1 81.5 333 VAL B O 1
ATOM 10262 N N . HIS B 1 334 ? 12.711 31.922 -17.172 1 76.06 334 HIS B N 1
ATOM 10263 C CA . HIS B 1 334 ? 12.25 31.281 -18.391 1 76.06 334 HIS B CA 1
ATOM 10264 C C . HIS B 1 334 ? 13.352 30.438 -19.016 1 76.06 334 HIS B C 1
ATOM 10266 O O . HIS B 1 334 ? 13.078 29.547 -19.812 1 76.06 334 HIS B O 1
ATOM 10272 N N . HIS B 1 335 ? 14.594 30.844 -18.812 1 66 335 HIS B N 1
ATOM 10273 C CA . HIS B 1 335 ? 15.711 30.125 -19.406 1 66 335 HIS B CA 1
ATOM 10274 C C . HIS B 1 335 ? 16.734 29.719 -18.359 1 66 335 HIS B C 1
ATOM 10276 O O . HIS B 1 335 ? 17.5 30.578 -17.875 1 66 335 HIS B O 1
ATOM 10282 N N . TYR B 1 336 ? 16.719 28.484 -18.047 1 65.25 336 TYR B N 1
ATOM 10283 C CA . TYR B 1 336 ? 17.562 28.078 -16.922 1 65.25 336 TYR B CA 1
ATOM 10284 C C . TYR B 1 336 ? 19.031 28.156 -17.297 1 65.25 336 TYR B C 1
ATOM 10286 O O . TYR B 1 336 ? 19.891 28.234 -16.406 1 65.25 336 TYR B O 1
ATOM 10294 N N . PRO B 1 337 ? 19.328 28.125 -18.641 1 55.03 337 PRO B N 1
ATOM 10295 C CA . PRO B 1 337 ? 20.75 28.359 -18.906 1 55.03 337 PRO B CA 1
ATOM 10296 C C . PRO B 1 337 ? 21.141 29.828 -18.75 1 55.03 337 PRO B C 1
ATOM 10298 O O . PRO B 1 337 ? 22.328 30.156 -18.781 1 55.03 337 PRO B O 1
ATOM 10301 N N . SER B 1 338 ? 20.094 30.609 -18.484 1 57.56 338 SER B N 1
ATOM 10302 C CA . SER B 1 338 ? 20.391 32.031 -18.406 1 57.56 338 SER B CA 1
ATOM 10303 C C . SER B 1 338 ? 21.109 32.375 -17.109 1 57.56 338 SER B C 1
ATOM 10305 O O . SER B 1 338 ? 20.641 32.031 -16.031 1 57.56 338 SER B O 1
ATOM 10307 N N . ARG B 1 339 ? 22.219 32.938 -17.234 1 45.94 339 ARG B N 1
ATOM 10308 C CA . ARG B 1 339 ? 22.984 33.438 -16.078 1 45.94 339 ARG B CA 1
ATOM 10309 C C . ARG B 1 339 ? 22.344 34.688 -15.508 1 45.94 339 ARG B C 1
ATOM 10311 O O . ARG B 1 339 ? 22.672 35.125 -14.398 1 45.94 339 ARG B O 1
ATOM 10318 N N . TYR B 1 340 ? 21.391 35.219 -16.188 1 52.88 340 TYR B N 1
ATOM 10319 C CA . TYR B 1 340 ? 20.875 36.531 -15.812 1 52.88 340 TYR B CA 1
ATOM 10320 C C . TYR B 1 340 ? 19.562 36.406 -15.047 1 52.88 340 TYR B C 1
ATOM 10322 O O . TYR B 1 340 ? 19.094 37.375 -14.43 1 52.88 340 TYR B O 1
ATOM 10330 N N . GLN B 1 341 ? 19.031 35.281 -15.234 1 68.94 341 GLN B N 1
ATOM 10331 C CA . GLN B 1 341 ? 17.812 35.031 -14.469 1 68.94 341 GLN B CA 1
ATOM 10332 C C . GLN B 1 341 ? 18.141 34.438 -13.109 1 68.94 341 GLN B C 1
ATOM 10334 O O . GLN B 1 341 ? 19.094 33.688 -12.969 1 68.94 341 GLN B O 1
ATOM 10339 N N . ASN B 1 342 ? 17.484 34.906 -12.164 1 70.12 342 ASN B N 1
ATOM 10340 C CA . ASN B 1 342 ? 17.766 34.5 -10.789 1 70.12 342 ASN B CA 1
ATOM 10341 C C . ASN B 1 342 ? 17.312 33.062 -10.531 1 70.12 342 ASN B C 1
ATOM 10343 O O . ASN B 1 342 ? 16.219 32.812 -10.031 1 70.12 342 ASN B O 1
ATOM 10347 N N . TRP B 1 343 ? 18.25 32.156 -10.906 1 73.62 343 TRP B N 1
ATOM 10348 C CA . TRP B 1 343 ? 17.984 30.75 -10.672 1 73.62 343 TRP B CA 1
ATOM 10349 C C . TRP B 1 343 ? 18.594 30.281 -9.352 1 73.62 343 TRP B C 1
ATOM 10351 O O . TRP B 1 343 ? 18.578 29.094 -9.047 1 73.62 343 TRP B O 1
ATOM 10361 N N . ASP B 1 344 ? 19.078 31.234 -8.586 1 69.25 344 ASP B N 1
ATOM 10362 C CA . ASP B 1 344 ? 19.797 30.906 -7.355 1 69.25 344 ASP B CA 1
ATOM 10363 C C . ASP B 1 344 ? 18.859 30.234 -6.352 1 69.25 344 ASP B C 1
ATOM 10365 O O . ASP B 1 344 ? 19.312 29.484 -5.48 1 69.25 344 ASP B O 1
ATOM 10369 N N . PHE B 1 345 ? 17.609 30.484 -6.648 1 76.31 345 PHE B N 1
ATOM 10370 C CA . PHE B 1 345 ? 16.656 29.906 -5.699 1 76.31 345 PHE B CA 1
ATOM 10371 C C . PHE B 1 345 ? 16.719 28.375 -5.73 1 76.31 345 PHE B C 1
ATOM 10373 O O . PHE B 1 345 ? 16.406 27.719 -4.738 1 76.31 345 PHE B O 1
ATOM 10380 N N . VAL B 1 346 ? 17.141 27.766 -6.832 1 79.38 346 VAL B N 1
ATOM 10381 C CA . VAL B 1 346 ? 17.156 26.312 -7.008 1 79.38 346 VAL B CA 1
ATOM 10382 C C . VAL B 1 346 ? 18.219 25.703 -6.098 1 79.38 346 VAL B C 1
ATOM 10384 O O . VAL B 1 346 ? 18.062 24.578 -5.633 1 79.38 346 VAL B O 1
ATOM 10387 N N . ASP B 1 347 ? 19.219 26.484 -5.852 1 68.44 347 ASP B N 1
ATOM 10388 C CA . ASP B 1 347 ? 20.328 26 -5.031 1 68.44 347 ASP B CA 1
ATOM 10389 C C . ASP B 1 347 ? 19.953 26.031 -3.549 1 68.44 347 ASP B C 1
ATOM 10391 O O . ASP B 1 347 ? 20.562 25.328 -2.74 1 68.44 347 ASP B O 1
ATOM 10395 N N . ASP B 1 348 ? 18.906 26.781 -3.275 1 69.56 348 ASP B N 1
ATOM 10396 C CA . ASP B 1 348 ? 18.547 26.969 -1.876 1 69.56 348 ASP B CA 1
ATOM 10397 C C . ASP B 1 348 ? 17.375 26.062 -1.487 1 69.56 348 ASP B C 1
ATOM 10399 O O . ASP B 1 348 ? 17.062 25.922 -0.305 1 69.56 348 ASP B O 1
ATOM 10403 N N . ILE B 1 349 ? 16.781 25.5 -2.482 1 76 349 ILE B N 1
ATOM 10404 C CA . ILE B 1 349 ? 15.594 24.719 -2.146 1 76 349 ILE B CA 1
ATOM 10405 C C . ILE B 1 349 ? 15.992 23.344 -1.624 1 76 349 ILE B C 1
ATOM 10407 O O . ILE B 1 349 ? 16.969 22.766 -2.1 1 76 349 ILE B O 1
ATOM 10411 N N . LYS B 1 350 ? 15.266 22.938 -0.582 1 70 350 LYS B N 1
ATOM 10412 C CA . LYS B 1 350 ? 15.578 21.641 0.033 1 70 350 LYS B CA 1
ATOM 10413 C C . LYS B 1 350 ? 14.469 20.625 -0.222 1 70 350 LYS B C 1
ATOM 10415 O O . LYS B 1 350 ? 14.617 19.453 0.089 1 70 350 LYS B O 1
ATOM 10420 N N . HIS B 1 351 ? 13.383 21.094 -0.875 1 78.81 351 HIS B N 1
ATOM 10421 C CA . HIS B 1 351 ? 12.305 20.172 -1.16 1 78.81 351 HIS B CA 1
ATOM 10422 C C . HIS B 1 351 ? 12.461 19.531 -2.541 1 78.81 351 HIS B C 1
ATOM 10424 O O . HIS B 1 351 ? 13.219 20.047 -3.375 1 78.81 351 HIS B O 1
ATOM 10430 N N . ASP B 1 352 ? 11.844 18.391 -2.764 1 85.38 352 ASP B N 1
ATOM 10431 C CA . ASP B 1 352 ? 11.797 17.75 -4.074 1 85.38 352 ASP B CA 1
ATOM 10432 C C . ASP B 1 352 ? 10.695 18.359 -4.941 1 85.38 352 ASP B C 1
ATOM 10434 O O . ASP B 1 352 ? 9.516 18.062 -4.738 1 85.38 352 ASP B O 1
ATOM 10438 N N . PRO B 1 353 ? 11.094 19.172 -5.91 1 88.75 353 PRO B N 1
ATOM 10439 C CA . PRO B 1 353 ? 10.078 19.859 -6.715 1 88.75 353 PRO B CA 1
ATOM 10440 C C . PRO B 1 353 ? 9.289 18.906 -7.609 1 88.75 353 PRO B C 1
ATOM 10442 O O . PRO B 1 353 ? 8.25 19.297 -8.164 1 88.75 353 PRO B O 1
ATOM 10445 N N . CYS B 1 354 ? 9.766 17.75 -7.836 1 90.12 354 CYS B N 1
ATOM 10446 C CA . CYS B 1 354 ? 9.078 16.797 -8.688 1 90.12 354 CYS B CA 1
ATOM 10447 C C . CYS B 1 354 ? 7.973 16.078 -7.926 1 90.12 354 CYS B C 1
ATOM 10449 O O . CYS B 1 354 ? 7.109 15.438 -8.523 1 90.12 354 CYS B O 1
ATOM 10451 N N . GLU B 1 355 ? 8.062 16.219 -6.613 1 86.81 355 GLU B N 1
ATOM 10452 C CA . GLU B 1 355 ? 7.078 15.516 -5.797 1 86.81 355 GLU B CA 1
ATOM 10453 C C . GLU B 1 355 ? 6.09 16.484 -5.156 1 86.81 355 GLU B C 1
ATOM 10455 O O . GLU B 1 355 ? 4.918 16.156 -4.977 1 86.81 355 GLU B O 1
ATOM 10460 N N . THR B 1 356 ? 6.68 17.625 -4.699 1 82.19 356 THR B N 1
ATOM 10461 C CA . THR B 1 356 ? 5.828 18.578 -3.982 1 82.19 356 THR B CA 1
ATOM 10462 C C . THR B 1 356 ? 6.129 20 -4.406 1 82.19 356 THR B C 1
ATOM 10464 O O . THR B 1 356 ? 7.262 20.328 -4.777 1 82.19 356 THR B O 1
ATOM 10467 N N . LEU B 1 357 ? 5.043 20.812 -4.344 1 80.62 357 LEU B N 1
ATOM 10468 C CA . LEU B 1 357 ? 5.219 22.25 -4.57 1 80.62 357 LEU B CA 1
ATOM 10469 C C . LEU B 1 357 ? 5.875 22.906 -3.361 1 80.62 357 LEU B C 1
ATOM 10471 O O . LEU B 1 357 ? 5.773 22.406 -2.24 1 80.62 357 LEU B O 1
ATOM 10475 N N . ALA B 1 358 ? 6.535 23.984 -3.697 1 75.44 358 ALA B N 1
ATOM 10476 C CA . ALA B 1 358 ? 7.184 24.734 -2.623 1 75.44 358 ALA B CA 1
ATOM 10477 C C . ALA B 1 358 ? 6.152 25.328 -1.664 1 75.44 358 ALA B C 1
ATOM 10479 O O . ALA B 1 358 ? 5.098 25.797 -2.092 1 75.44 358 ALA B O 1
ATOM 10480 N N . GLU B 1 359 ? 6.305 25.109 -0.387 1 71.62 359 GLU B N 1
ATOM 10481 C CA . GLU B 1 359 ? 5.43 25.703 0.617 1 71.62 359 GLU B CA 1
ATOM 10482 C C . GLU B 1 359 ? 6.238 26.359 1.733 1 71.62 359 GLU B C 1
ATOM 10484 O O . GLU B 1 359 ? 7.445 26.125 1.849 1 71.62 359 GLU B O 1
ATOM 10489 N N . GLY B 1 360 ? 5.738 27.25 2.369 1 61.94 360 GLY B N 1
ATOM 10490 C CA . GLY B 1 360 ? 6.324 27.875 3.549 1 61.94 360 GLY B CA 1
ATOM 10491 C C . GLY B 1 360 ? 7.625 28.594 3.26 1 61.94 360 GLY B C 1
ATOM 10492 O O . GLY B 1 360 ? 7.672 29.484 2.4 1 61.94 360 GLY B O 1
ATOM 10493 N N . LYS B 1 361 ? 8.648 28.141 3.898 1 58.12 361 LYS B N 1
ATOM 10494 C CA . LYS B 1 361 ? 9.969 28.781 3.848 1 58.12 361 LYS B CA 1
ATOM 10495 C C . LYS B 1 361 ? 10.586 28.641 2.461 1 58.12 361 LYS B C 1
ATOM 10497 O O . LYS B 1 361 ? 11.367 29.5 2.039 1 58.12 361 LYS B O 1
ATOM 10502 N N . ASP B 1 362 ? 10.156 27.641 1.775 1 63.44 362 ASP B N 1
ATOM 10503 C CA . ASP B 1 362 ? 10.727 27.422 0.45 1 63.44 362 ASP B CA 1
ATOM 10504 C C . ASP B 1 362 ? 10.227 28.453 -0.55 1 63.44 362 ASP B C 1
ATOM 10506 O O . ASP B 1 362 ? 10.938 28.812 -1.485 1 63.44 362 ASP B O 1
ATOM 10510 N N . LEU B 1 363 ? 9 28.875 -0.302 1 66.31 363 LEU B N 1
ATOM 10511 C CA . LEU B 1 363 ? 8.414 29.922 -1.148 1 66.31 363 LEU B CA 1
ATOM 10512 C C . LEU B 1 363 ? 8.875 31.297 -0.703 1 66.31 363 LEU B C 1
ATOM 10514 O O . LEU B 1 363 ? 8.906 32.25 -1.505 1 66.31 363 LEU B O 1
ATOM 10518 N N . ALA B 1 364 ? 9.211 31.266 0.636 1 56.03 364 ALA B N 1
ATOM 10519 C CA . ALA B 1 364 ? 9.523 32.562 1.234 1 56.03 364 ALA B CA 1
ATOM 10520 C C . ALA B 1 364 ? 10.922 33 0.833 1 56.03 364 ALA B C 1
ATOM 10522 O O . ALA B 1 364 ? 11.289 34.156 1.055 1 56.03 364 ALA B O 1
ATOM 10523 N N . LEU B 1 365 ? 11.602 32.094 0.161 1 55.31 365 LEU B N 1
ATOM 10524 C CA . LEU B 1 365 ? 12.906 32.562 -0.302 1 55.31 365 LEU B CA 1
ATOM 10525 C C . LEU B 1 365 ? 12.75 33.781 -1.186 1 55.31 365 LEU B C 1
ATOM 10527 O O . LEU B 1 365 ? 11.984 33.781 -2.156 1 55.31 365 LEU B O 1
ATOM 10531 N N . SER B 1 366 ? 13.359 34.781 -0.752 1 62.56 366 SER B N 1
ATOM 10532 C CA . SER B 1 366 ? 13.281 36.062 -1.475 1 62.56 366 SER B CA 1
ATOM 10533 C C . SER B 1 366 ? 13.648 35.875 -2.943 1 62.56 366 SER B C 1
ATOM 10535 O O . SER B 1 366 ? 13.156 36.625 -3.805 1 62.56 366 SER B O 1
ATOM 10537 N N . SER B 1 367 ? 14.258 34.719 -3.199 1 67.94 367 SER B N 1
ATOM 10538 C CA . SER B 1 367 ? 14.766 34.562 -4.559 1 67.94 367 SER B CA 1
ATOM 10539 C C . SER B 1 367 ? 13.828 33.688 -5.387 1 67.94 367 SER B C 1
ATOM 10541 O O . SER B 1 367 ? 13.977 33.594 -6.605 1 67.94 367 SER B O 1
ATOM 10543 N N . TYR B 1 368 ? 12.836 33.094 -4.812 1 82.06 368 TYR B N 1
ATOM 10544 C CA . TYR B 1 368 ? 11.93 32.219 -5.551 1 82.06 368 TYR B CA 1
ATOM 10545 C C . TYR B 1 368 ? 11.094 33.031 -6.539 1 82.06 368 TYR B C 1
ATOM 10547 O O . TYR B 1 368 ? 10.539 34.094 -6.188 1 82.06 368 TYR B O 1
ATOM 10555 N N . PRO B 1 369 ? 11.078 32.562 -7.766 1 86 369 PRO B N 1
ATOM 10556 C CA . PRO B 1 369 ? 10.414 33.406 -8.773 1 86 369 PRO B CA 1
ATOM 10557 C C . PRO B 1 369 ? 8.898 33.438 -8.578 1 86 369 PRO B C 1
ATOM 10559 O O . PRO B 1 369 ? 8.289 32.469 -8.156 1 86 369 PRO B O 1
ATOM 10562 N N . ILE B 1 370 ? 8.352 34.562 -8.945 1 89.44 370 ILE B N 1
ATOM 10563 C CA . ILE B 1 370 ? 6.91 34.75 -8.883 1 89.44 370 ILE B CA 1
ATOM 10564 C C . ILE B 1 370 ? 6.234 33.969 -10 1 89.44 370 ILE B C 1
ATOM 10566 O O . ILE B 1 370 ? 5.133 33.438 -9.82 1 89.44 370 ILE B O 1
ATOM 10570 N N . SER B 1 371 ? 6.902 33.844 -11.156 1 91.19 371 SER B N 1
ATOM 10571 C CA . SER B 1 371 ? 6.352 33.094 -12.273 1 91.19 371 SER B CA 1
ATOM 10572 C C . SER B 1 371 ? 7.461 32.469 -13.109 1 91.19 371 SER B C 1
ATOM 10574 O O . SER B 1 371 ? 8.633 32.812 -12.969 1 91.19 371 SER B O 1
ATOM 10576 N N . ILE B 1 372 ? 7.062 31.484 -13.875 1 90.62 372 ILE B N 1
ATOM 10577 C CA . ILE B 1 372 ? 7.957 30.859 -14.844 1 90.62 372 ILE B CA 1
ATOM 10578 C C . ILE B 1 372 ? 7.293 30.828 -16.219 1 90.62 372 ILE B C 1
ATOM 10580 O O . ILE B 1 372 ? 6.066 30.766 -16.328 1 90.62 372 ILE B O 1
ATOM 10584 N N . ARG B 1 373 ? 8.062 30.984 -17.219 1 87.25 373 ARG B N 1
ATOM 10585 C CA . ARG B 1 373 ? 7.613 30.766 -18.594 1 87.25 373 ARG B CA 1
ATOM 10586 C C . ARG B 1 373 ? 8.312 29.562 -19.203 1 87.25 373 ARG B C 1
ATOM 10588 O O . ARG B 1 373 ? 9.531 29.562 -19.375 1 87.25 373 ARG B O 1
ATOM 10595 N N . ALA B 1 374 ? 7.535 28.547 -19.438 1 82.94 374 ALA B N 1
ATOM 10596 C CA . ALA B 1 374 ? 8.109 27.281 -19.891 1 82.94 374 ALA B CA 1
ATOM 10597 C C . ALA B 1 374 ? 8.156 27.219 -21.422 1 82.94 374 ALA B C 1
ATOM 10599 O O . ALA B 1 374 ? 7.672 26.266 -22.016 1 82.94 374 ALA B O 1
ATOM 10600 N N . LEU B 1 375 ? 8.875 28.125 -21.984 1 77.19 375 LEU B N 1
ATOM 10601 C CA . LEU B 1 375 ? 8.953 28.219 -23.438 1 77.19 375 LEU B CA 1
ATOM 10602 C C . LEU B 1 375 ? 9.734 27.047 -24.016 1 77.19 375 LEU B C 1
ATOM 10604 O O . LEU B 1 375 ? 9.273 26.391 -24.953 1 77.19 375 LEU B O 1
ATOM 10608 N N . ASN B 1 376 ? 10.898 26.859 -23.469 1 76.31 376 ASN B N 1
ATOM 10609 C CA . ASN B 1 376 ? 11.797 25.797 -23.938 1 76.31 376 ASN B CA 1
ATOM 10610 C C . ASN B 1 376 ? 12.742 25.344 -22.812 1 76.31 376 ASN B C 1
ATOM 10612 O O . ASN B 1 376 ? 13.781 25.969 -22.594 1 76.31 376 ASN B O 1
ATOM 10616 N N . PHE B 1 377 ? 12.383 24.328 -22.234 1 82.81 377 PHE B N 1
ATOM 10617 C CA . PHE B 1 377 ? 13.242 23.703 -21.234 1 82.81 377 PHE B CA 1
ATOM 10618 C C . PHE B 1 377 ? 13.797 22.375 -21.734 1 82.81 377 PHE B C 1
ATOM 10620 O O . PHE B 1 377 ? 13.086 21.375 -21.766 1 82.81 377 PHE B O 1
ATOM 10627 N N . THR B 1 378 ? 15 22.406 -22.234 1 79.94 378 THR B N 1
ATOM 10628 C CA . THR B 1 378 ? 15.664 21.203 -22.703 1 79.94 378 THR B CA 1
ATOM 10629 C C . THR B 1 378 ? 17.125 21.188 -22.297 1 79.94 378 THR B C 1
ATOM 10631 O O . THR B 1 378 ? 17.75 22.25 -22.188 1 79.94 378 THR B O 1
ATOM 10634 N N . LEU B 1 379 ? 17.594 20.109 -21.922 1 78.62 379 LEU B N 1
ATOM 10635 C CA . LEU B 1 379 ? 19 19.891 -21.609 1 78.62 379 LEU B CA 1
ATOM 10636 C C . LEU B 1 379 ? 19.5 18.578 -22.219 1 78.62 379 LEU B C 1
ATOM 10638 O O . LEU B 1 379 ? 19.75 17.625 -21.484 1 78.62 379 LEU B O 1
ATOM 10642 N N . PRO B 1 380 ? 19.672 18.594 -23.484 1 69.62 380 PRO B N 1
ATOM 10643 C CA . PRO B 1 380 ? 19.984 17.359 -24.188 1 69.62 380 PRO B CA 1
ATOM 10644 C C . PRO B 1 380 ? 21.328 16.766 -23.766 1 69.62 380 PRO B C 1
ATOM 10646 O O . PRO B 1 380 ? 21.547 15.555 -23.938 1 69.62 380 PRO B O 1
ATOM 10649 N N . GLN B 1 381 ? 22.234 17.609 -23.234 1 68.25 381 GLN B N 1
ATOM 10650 C CA . GLN B 1 381 ? 23.547 17.141 -22.844 1 68.25 381 GLN B CA 1
ATOM 10651 C C . GLN B 1 381 ? 23.484 16.234 -21.609 1 68.25 381 GLN B C 1
ATOM 10653 O O . GLN B 1 381 ? 24.391 15.445 -21.359 1 68.25 381 GLN B O 1
ATOM 10658 N N . TRP B 1 382 ? 22.422 16.438 -20.859 1 75.25 382 TRP B N 1
ATOM 10659 C CA . TRP B 1 382 ? 22.25 15.602 -19.672 1 75.25 382 TRP B CA 1
ATOM 10660 C C . TRP B 1 382 ? 21.484 14.328 -20.016 1 75.25 382 TRP B C 1
ATOM 10662 O O . TRP B 1 382 ? 20.281 14.367 -20.25 1 75.25 382 TRP B O 1
ATOM 10672 N N . ILE B 1 383 ? 22.141 13.242 -19.953 1 67.06 383 ILE B N 1
ATOM 10673 C CA . ILE B 1 383 ? 21.625 11.969 -20.453 1 67.06 383 ILE B CA 1
ATOM 10674 C C . ILE B 1 383 ? 20.359 11.594 -19.672 1 67.06 383 ILE B C 1
ATOM 10676 O O . ILE B 1 383 ? 19.359 11.156 -20.266 1 67.06 383 ILE B O 1
ATOM 10680 N N . ASP B 1 384 ? 20.359 11.789 -18.359 1 70.81 384 ASP B N 1
ATOM 10681 C CA . ASP B 1 384 ? 19.219 11.398 -17.547 1 70.81 384 ASP B CA 1
ATOM 10682 C C . ASP B 1 384 ? 18.078 12.406 -17.688 1 70.81 384 ASP B C 1
ATOM 10684 O O . ASP B 1 384 ? 16.922 12.094 -17.375 1 70.81 384 ASP B O 1
ATOM 10688 N N . GLY B 1 385 ? 18.5 13.602 -18.141 1 74.69 385 GLY B N 1
ATOM 10689 C CA . GLY B 1 385 ? 17.531 14.672 -18.266 1 74.69 385 GLY B CA 1
ATOM 10690 C C . GLY B 1 385 ? 17.016 14.859 -19.672 1 74.69 385 GLY B C 1
ATOM 10691 O O . GLY B 1 385 ? 16.031 15.586 -19.891 1 74.69 385 GLY B O 1
ATOM 10692 N N . ARG B 1 386 ? 17.594 14.133 -20.547 1 73.25 386 ARG B N 1
ATOM 10693 C CA . ARG B 1 386 ? 17.297 14.375 -21.969 1 73.25 386 ARG B CA 1
ATOM 10694 C C . ARG B 1 386 ? 15.859 13.953 -22.297 1 73.25 386 ARG B C 1
ATOM 10696 O O . ARG B 1 386 ? 15.258 14.492 -23.219 1 73.25 386 ARG B O 1
ATOM 10703 N N . ASP B 1 387 ? 15.344 13.008 -21.5 1 75.06 387 ASP B N 1
ATOM 10704 C CA . ASP B 1 387 ? 13.992 12.531 -21.781 1 75.06 387 ASP B CA 1
ATOM 10705 C C . ASP B 1 387 ? 12.945 13.461 -21.172 1 75.06 387 ASP B C 1
ATOM 10707 O O . ASP B 1 387 ? 11.742 13.273 -21.391 1 75.06 387 ASP B O 1
ATOM 10711 N N . TRP B 1 388 ? 13.453 14.422 -20.484 1 84.75 388 TRP B N 1
ATOM 10712 C CA . TRP B 1 388 ? 12.539 15.344 -19.812 1 84.75 388 TRP B CA 1
ATOM 10713 C C . TRP B 1 388 ? 12.719 16.766 -20.328 1 84.75 388 TRP B C 1
ATOM 10715 O O . TRP B 1 388 ? 13.703 17.438 -20.016 1 84.75 388 TRP B O 1
ATOM 10725 N N . SER B 1 389 ? 11.859 17.141 -21.219 1 82.81 389 SER B N 1
ATOM 10726 C CA . SER B 1 389 ? 11.828 18.484 -21.781 1 82.81 389 SER B CA 1
ATOM 10727 C C . SER B 1 389 ? 10.414 19.047 -21.766 1 82.81 389 SER B C 1
ATOM 10729 O O . SER B 1 389 ? 9.438 18.312 -21.594 1 82.81 389 SER B O 1
ATOM 10731 N N . PHE B 1 390 ? 10.312 20.344 -21.797 1 86.69 390 PHE B N 1
ATOM 10732 C CA . PHE B 1 390 ? 9.016 21 -21.906 1 86.69 390 PHE B CA 1
ATOM 10733 C C . PHE B 1 390 ? 9.055 22.094 -22.969 1 86.69 390 PHE B C 1
ATOM 10735 O O . PHE B 1 390 ? 9.969 22.922 -22.984 1 86.69 390 PHE B O 1
ATOM 10742 N N . PHE B 1 391 ? 8.117 21.984 -23.875 1 80.38 391 PHE B N 1
ATOM 10743 C CA . PHE B 1 391 ? 7.918 22.984 -24.906 1 80.38 391 PHE B CA 1
ATOM 10744 C C . PHE B 1 391 ? 6.492 23.516 -24.875 1 80.38 391 PHE B C 1
ATOM 10746 O O . PHE B 1 391 ? 5.547 22.812 -25.219 1 80.38 391 PHE B O 1
ATOM 10753 N N . ALA B 1 392 ? 6.309 24.75 -24.531 1 81.56 392 ALA B N 1
ATOM 10754 C CA . ALA B 1 392 ? 4.977 25.344 -24.406 1 81.56 392 ALA B CA 1
ATOM 10755 C C . ALA B 1 392 ? 4.227 25.297 -25.734 1 81.56 392 ALA B C 1
ATOM 10757 O O . ALA B 1 392 ? 3.01 25.094 -25.766 1 81.56 392 ALA B O 1
ATOM 10758 N N . ASP B 1 393 ? 4.941 25.406 -26.844 1 77.75 393 ASP B N 1
ATOM 10759 C CA . ASP B 1 393 ? 4.312 25.484 -28.156 1 77.75 393 ASP B CA 1
ATOM 10760 C C . ASP B 1 393 ? 3.959 24.109 -28.688 1 77.75 393 ASP B C 1
ATOM 10762 O O . ASP B 1 393 ? 3.293 23.984 -29.719 1 77.75 393 ASP B O 1
ATOM 10766 N N . GLN B 1 394 ? 4.32 23.141 -27.969 1 78.75 394 GLN B N 1
ATOM 10767 C CA . GLN B 1 394 ? 4.059 21.781 -28.438 1 78.75 394 GLN B CA 1
ATOM 10768 C C . GLN B 1 394 ? 2.961 21.109 -27.594 1 78.75 394 GLN B C 1
ATOM 10770 O O . GLN B 1 394 ? 2.65 19.938 -27.797 1 78.75 394 GLN B O 1
ATOM 10775 N N . VAL B 1 395 ? 2.408 21.859 -26.672 1 85.62 395 VAL B N 1
ATOM 10776 C CA . VAL B 1 395 ? 1.276 21.344 -25.922 1 85.62 395 VAL B CA 1
ATOM 10777 C C . VAL B 1 395 ? 0.098 21.078 -26.859 1 85.62 395 VAL B C 1
ATOM 10779 O O . VAL B 1 395 ? -0.237 21.938 -27.688 1 85.62 395 VAL B O 1
ATOM 10782 N N . PRO B 1 396 ? -0.526 19.938 -26.781 1 81.81 396 PRO B N 1
ATOM 10783 C CA . PRO B 1 396 ? -1.633 19.625 -27.688 1 81.81 396 PRO B CA 1
ATOM 10784 C C . PRO B 1 396 ? -2.805 20.594 -27.547 1 81.81 396 PRO B C 1
ATOM 10786 O O . PRO B 1 396 ? -3.135 21 -26.422 1 81.81 396 PRO B O 1
ATOM 10789 N N . SER B 1 397 ? -3.488 20.828 -28.672 1 82.81 397 SER B N 1
ATOM 10790 C CA . SER B 1 397 ? -4.586 21.797 -28.688 1 82.81 397 SER B CA 1
ATOM 10791 C C . SER B 1 397 ? -5.797 21.266 -27.938 1 82.81 397 SER B C 1
ATOM 10793 O O . SER B 1 397 ? -6.652 22.031 -27.5 1 82.81 397 SER B O 1
ATOM 10795 N N . ASP B 1 398 ? -5.91 19.938 -27.797 1 84.94 398 ASP B N 1
ATOM 10796 C CA . ASP B 1 398 ? -7.047 19.344 -27.109 1 84.94 398 ASP B CA 1
ATOM 10797 C C . ASP B 1 398 ? -6.652 18.859 -25.719 1 84.94 398 ASP B C 1
ATOM 10799 O O . ASP B 1 398 ? -7.254 17.922 -25.188 1 84.94 398 ASP B O 1
ATOM 10803 N N . PHE B 1 399 ? -5.645 19.469 -25.109 1 89 399 PHE B N 1
ATOM 10804 C CA . PHE B 1 399 ? -5.059 19.047 -23.844 1 89 399 PHE B CA 1
ATOM 10805 C C . PHE B 1 399 ? -6.105 19.031 -22.75 1 89 399 PHE B C 1
ATOM 10807 O O . PHE B 1 399 ? -6.027 18.219 -21.812 1 89 399 PHE B O 1
ATOM 10814 N N . PHE B 1 400 ? -7.191 19.812 -22.859 1 91.31 400 PHE B N 1
ATOM 10815 C CA . PHE B 1 400 ? -8.18 19.938 -21.781 1 91.31 400 PHE B CA 1
ATOM 10816 C C . PHE B 1 400 ? -9.391 19.062 -22.062 1 91.31 400 PHE B C 1
ATOM 10818 O O . PHE B 1 400 ? -10.359 19.062 -21.297 1 91.31 400 PHE B O 1
ATOM 10825 N N . SER B 1 401 ? -9.289 18.266 -23.125 1 86.31 401 SER B N 1
ATOM 10826 C CA . SER B 1 401 ? -10.406 17.375 -23.422 1 86.31 401 SER B CA 1
ATOM 10827 C C . SER B 1 401 ? -10.516 16.25 -22.391 1 86.31 401 SER B C 1
ATOM 10829 O O . SER B 1 401 ? -9.508 15.836 -21.812 1 86.31 401 SER B O 1
ATOM 10831 N N . CYS B 1 402 ? -11.68 15.766 -22.172 1 85.62 402 CYS B N 1
ATOM 10832 C CA . CYS B 1 402 ? -11.945 14.797 -21.109 1 85.62 402 CYS B CA 1
ATOM 10833 C C . CYS B 1 402 ? -11.18 13.5 -21.359 1 85.62 402 CYS B C 1
ATOM 10835 O O . CYS B 1 402 ? -10.781 12.82 -20.406 1 85.62 402 CYS B O 1
ATOM 10837 N N . ASP B 1 403 ? -10.859 13.07 -22.609 1 81.75 403 ASP B N 1
ATOM 10838 C CA . ASP B 1 403 ? -10.234 11.789 -22.906 1 81.75 403 ASP B CA 1
ATOM 10839 C C . ASP B 1 403 ? -8.75 11.969 -23.234 1 81.75 403 ASP B C 1
ATOM 10841 O O . ASP B 1 403 ? -8.047 10.992 -23.5 1 81.75 403 ASP B O 1
ATOM 10845 N N . ALA B 1 404 ? -8.25 13.203 -23.203 1 84.56 404 ALA B N 1
ATOM 10846 C CA . ALA B 1 404 ? -6.855 13.469 -23.531 1 84.56 404 ALA B CA 1
ATOM 10847 C C . ALA B 1 404 ? -5.926 12.969 -22.422 1 84.56 404 ALA B C 1
ATOM 10849 O O . ALA B 1 404 ? -6.266 13.031 -21.234 1 84.56 404 ALA B O 1
ATOM 10850 N N . TRP B 1 405 ? -4.766 12.453 -22.828 1 84.38 405 TRP B N 1
ATOM 10851 C CA . TRP B 1 405 ? -3.723 12.117 -21.859 1 84.38 405 TRP B CA 1
ATOM 10852 C C . TRP B 1 405 ? -3.129 13.383 -21.25 1 84.38 405 TRP B C 1
ATOM 10854 O O . TRP B 1 405 ? -3.234 14.469 -21.828 1 84.38 405 TRP B O 1
ATOM 10864 N N . MET B 1 406 ? -2.617 13.203 -20.109 1 89.06 406 MET B N 1
ATOM 10865 C CA . MET B 1 406 ? -1.814 14.258 -19.484 1 89.06 406 MET B CA 1
ATOM 10866 C C . MET B 1 406 ? -0.328 14.023 -19.734 1 89.06 406 MET B C 1
ATOM 10868 O O . MET B 1 406 ? 0.056 13.008 -20.328 1 89.06 406 MET B O 1
ATOM 10872 N N . MET B 1 407 ? 0.451 14.977 -19.359 1 89 407 MET B N 1
ATOM 10873 C CA . MET B 1 407 ? 1.89 14.891 -19.594 1 89 407 MET B CA 1
ATOM 10874 C C . MET B 1 407 ? 2.541 13.914 -18.609 1 89 407 MET B C 1
ATOM 10876 O O . MET B 1 407 ? 2.184 13.875 -17.438 1 89 407 MET B O 1
ATOM 10880 N N . HIS B 1 408 ? 3.432 13.148 -19.156 1 86.44 408 HIS B N 1
ATOM 10881 C CA . HIS B 1 408 ? 4.215 12.273 -18.312 1 86.44 408 HIS B CA 1
ATOM 10882 C C . HIS B 1 408 ? 4.996 13.07 -17.266 1 86.44 408 HIS B C 1
ATOM 10884 O O . HIS B 1 408 ? 5.699 14.023 -17.609 1 86.44 408 HIS B O 1
ATOM 10890 N N . GLN B 1 409 ? 4.801 12.758 -15.992 1 87 409 GLN B N 1
ATOM 10891 C CA . GLN B 1 409 ? 5.398 13.508 -14.898 1 87 409 GLN B CA 1
ATOM 10892 C C . GLN B 1 409 ? 6.621 12.789 -14.336 1 87 409 GLN B C 1
ATOM 10894 O O . GLN B 1 409 ? 6.582 11.578 -14.102 1 87 409 GLN B O 1
ATOM 10899 N N . PRO B 1 410 ? 7.711 13.664 -14.211 1 85.88 410 PRO B N 1
ATOM 10900 C CA . PRO B 1 410 ? 8.875 13.055 -13.555 1 85.88 410 PRO B CA 1
ATOM 10901 C C . PRO B 1 410 ? 8.625 12.734 -12.078 1 85.88 410 PRO B C 1
ATOM 10903 O O . PRO B 1 410 ? 7.77 13.359 -11.445 1 85.88 410 PRO B O 1
ATOM 10906 N N . THR B 1 411 ? 9.352 11.844 -11.562 1 82.25 411 THR B N 1
ATOM 10907 C CA . THR B 1 411 ? 9.281 11.484 -10.148 1 82.25 411 THR B CA 1
ATOM 10908 C C . THR B 1 411 ? 10.477 12.055 -9.383 1 82.25 411 THR B C 1
ATOM 10910 O O . THR B 1 411 ? 11.352 12.688 -9.977 1 82.25 411 THR B O 1
ATOM 10913 N N . GLY B 1 412 ? 10.438 11.828 -8.07 1 82.06 412 GLY B N 1
ATOM 10914 C CA . GLY B 1 412 ? 11.531 12.289 -7.238 1 82.06 412 GLY B CA 1
ATOM 10915 C C . GLY B 1 412 ? 12.883 11.742 -7.668 1 82.06 412 GLY B C 1
ATOM 10916 O O . GLY B 1 412 ? 13.922 12.328 -7.359 1 82.06 412 GLY B O 1
ATOM 10917 N N . ASN B 1 413 ? 12.836 10.758 -8.539 1 77.12 413 ASN B N 1
ATOM 10918 C CA . ASN B 1 413 ? 14.078 10.188 -9.047 1 77.12 413 ASN B CA 1
ATOM 10919 C C . ASN B 1 413 ? 14.844 11.18 -9.914 1 77.12 413 ASN B C 1
ATOM 10921 O O . ASN B 1 413 ? 16.078 11.234 -9.867 1 77.12 413 ASN B O 1
ATOM 10925 N N . LEU B 1 414 ? 14.141 11.938 -10.711 1 84.44 414 LEU B N 1
ATOM 10926 C CA . LEU B 1 414 ? 14.805 12.93 -11.547 1 84.44 414 LEU B CA 1
ATOM 10927 C C . LEU B 1 414 ? 15.516 13.977 -10.688 1 84.44 414 LEU B C 1
ATOM 10929 O O . LEU B 1 414 ? 16.656 14.359 -10.984 1 84.44 414 LEU B O 1
ATOM 10933 N N . TRP B 1 415 ? 14.82 14.453 -9.656 1 86.81 415 TRP B N 1
ATOM 10934 C CA . TRP B 1 415 ? 15.422 15.438 -8.766 1 86.81 415 TRP B CA 1
ATOM 10935 C C . TRP B 1 415 ? 16.625 14.844 -8.039 1 86.81 415 TRP B C 1
ATOM 10937 O O . TRP B 1 415 ? 17.656 15.508 -7.887 1 86.81 415 TRP B O 1
ATOM 10947 N N . HIS B 1 416 ? 16.422 13.617 -7.621 1 78 416 HIS B N 1
ATOM 10948 C CA . HIS B 1 416 ? 17.547 12.93 -6.984 1 78 416 HIS B CA 1
ATOM 10949 C C . HIS B 1 416 ? 18.75 12.852 -7.914 1 78 416 HIS B C 1
ATOM 10951 O O . HIS B 1 416 ? 19.875 13.125 -7.5 1 78 416 HIS B O 1
ATOM 10957 N N . LEU B 1 417 ? 18.484 12.578 -9.195 1 73.5 417 LEU B N 1
ATOM 10958 C CA . LEU B 1 417 ? 19.562 12.492 -10.18 1 73.5 417 LEU B CA 1
ATOM 10959 C C . LEU B 1 417 ? 20.188 13.859 -10.438 1 73.5 417 LEU B C 1
ATOM 10961 O O . LEU B 1 417 ? 21.406 13.977 -10.578 1 73.5 417 LEU B O 1
ATOM 10965 N N . ALA B 1 418 ? 19.422 14.836 -10.43 1 81.75 418 ALA B N 1
ATOM 10966 C CA . ALA B 1 418 ? 19.891 16.188 -10.68 1 81.75 418 ALA B CA 1
ATOM 10967 C C . ALA B 1 418 ? 20.75 16.688 -9.531 1 81.75 418 ALA B C 1
ATOM 10969 O O . ALA B 1 418 ? 21.703 17.438 -9.742 1 81.75 418 ALA B O 1
ATOM 10970 N N . THR B 1 419 ? 20.438 16.281 -8.336 1 75.5 419 THR B N 1
ATOM 10971 C CA . THR B 1 419 ? 21.062 16.828 -7.133 1 75.5 419 THR B CA 1
ATOM 10972 C C . THR B 1 419 ? 22.297 16.016 -6.738 1 75.5 419 THR B C 1
ATOM 10974 O O . THR B 1 419 ? 23.266 16.562 -6.211 1 75.5 419 THR B O 1
ATOM 10977 N N . HIS B 1 420 ? 22.188 14.852 -6.855 1 61.44 420 HIS B N 1
ATOM 10978 C CA . HIS B 1 420 ? 23.172 14.016 -6.191 1 61.44 420 HIS B CA 1
ATOM 10979 C C . HIS B 1 420 ? 24.078 13.328 -7.207 1 61.44 420 HIS B C 1
ATOM 10981 O O . HIS B 1 420 ? 25.016 12.625 -6.828 1 61.44 420 HIS B O 1
ATOM 10987 N N . THR B 1 421 ? 23.656 13.469 -8.32 1 56.72 421 THR B N 1
ATOM 10988 C CA . THR B 1 421 ? 24.5 12.773 -9.289 1 56.72 421 THR B CA 1
ATOM 10989 C C . THR B 1 421 ? 25.391 13.758 -10.031 1 56.72 421 THR B C 1
ATOM 10991 O O . THR B 1 421 ? 25.047 14.93 -10.18 1 56.72 421 THR B O 1
ATOM 10994 N N . SER B 1 422 ? 26.625 13.719 -9.875 1 51.34 422 SER B N 1
ATOM 10995 C CA . SER B 1 422 ? 27.562 14.539 -10.633 1 51.34 422 SER B CA 1
ATOM 10996 C C . SER B 1 422 ? 27.906 13.898 -11.977 1 51.34 422 SER B C 1
ATOM 10998 O O . SER B 1 422 ? 28.234 12.711 -12.031 1 51.34 422 SER B O 1
ATOM 11000 N N . GLY B 1 423 ? 27.109 14.102 -12.867 1 46.03 423 GLY B N 1
ATOM 11001 C CA . GLY B 1 423 ? 27.234 13.336 -14.094 1 46.03 423 GLY B CA 1
ATOM 11002 C C . GLY B 1 423 ? 28.516 13.625 -14.852 1 46.03 423 GLY B C 1
ATOM 11003 O O . GLY B 1 423 ? 29.203 14.602 -14.555 1 46.03 423 GLY B O 1
ATOM 11004 N N . TYR B 1 424 ? 29.141 12.586 -15.469 1 44.41 424 TYR B N 1
ATOM 11005 C CA . TYR B 1 424 ? 30.25 12.648 -16.406 1 44.41 424 TYR B CA 1
ATOM 11006 C C . TYR B 1 424 ? 29.922 13.57 -17.578 1 44.41 424 TYR B C 1
ATOM 11008 O O . TYR B 1 424 ? 30.797 13.891 -18.391 1 44.41 424 TYR B O 1
ATOM 11016 N N . GLU B 1 425 ? 28.656 13.906 -17.812 1 53.66 425 GLU B N 1
ATOM 11017 C CA . GLU B 1 425 ? 28.25 14.664 -19 1 53.66 425 GLU B CA 1
ATOM 11018 C C . GLU B 1 425 ? 28.703 16.125 -18.906 1 53.66 425 GLU B C 1
ATOM 11020 O O . GLU B 1 425 ? 28.562 16.891 -19.859 1 53.66 425 GLU B O 1
ATOM 11025 N N . ARG B 1 426 ? 29.562 16.328 -17.969 1 52.69 426 ARG B N 1
ATOM 11026 C CA . ARG B 1 426 ? 30.125 17.672 -17.766 1 52.69 426 ARG B CA 1
ATOM 11027 C C . ARG B 1 426 ? 29.016 18.703 -17.672 1 52.69 426 ARG B C 1
ATOM 11029 O O . ARG B 1 426 ? 29.156 19.828 -18.172 1 52.69 426 ARG B O 1
ATOM 11036 N N . VAL B 1 427 ? 27.797 18.219 -17.312 1 67 427 VAL B N 1
ATOM 11037 C CA . VAL B 1 427 ? 26.75 19.188 -17.016 1 67 427 VAL B CA 1
ATOM 11038 C C . VAL B 1 427 ? 26.734 19.5 -15.516 1 67 427 VAL B C 1
ATOM 11040 O O . VAL B 1 427 ? 26.547 18.594 -14.695 1 67 427 VAL B O 1
ATOM 11043 N N . PRO B 1 428 ? 27.062 20.688 -15.234 1 63.41 428 PRO B N 1
ATOM 11044 C CA . PRO B 1 428 ? 27.125 21.047 -13.812 1 63.41 428 PRO B CA 1
ATOM 11045 C C . PRO B 1 428 ? 25.828 20.75 -13.062 1 63.41 428 PRO B C 1
ATOM 11047 O O . PRO B 1 428 ? 24.75 20.828 -13.648 1 63.41 428 PRO B O 1
ATOM 11050 N N . ASN B 1 429 ? 25.969 20.422 -11.781 1 70.88 429 ASN B N 1
ATOM 11051 C CA . ASN B 1 429 ? 24.844 20.125 -10.906 1 70.88 429 ASN B CA 1
ATOM 11052 C C . ASN B 1 429 ? 23.828 21.281 -10.906 1 70.88 429 ASN B C 1
ATOM 11054 O O . ASN B 1 429 ? 22.625 21.047 -10.859 1 70.88 429 ASN B O 1
ATOM 11058 N N . ILE B 1 430 ? 24.375 22.375 -11.008 1 72.25 430 ILE B N 1
ATOM 11059 C CA . ILE B 1 430 ? 23.516 23.547 -10.945 1 72.25 430 ILE B CA 1
ATOM 11060 C C . ILE B 1 430 ? 22.578 23.578 -12.156 1 72.25 430 ILE B C 1
ATOM 11062 O O . ILE B 1 430 ? 21.391 23.844 -12.031 1 72.25 430 ILE B O 1
ATOM 11066 N N . LEU B 1 431 ? 23.094 23.219 -13.312 1 77.25 431 LEU B N 1
ATOM 11067 C CA . LEU B 1 431 ? 22.281 23.234 -14.523 1 77.25 431 LEU B CA 1
ATOM 11068 C C . LEU B 1 431 ? 21.266 22.094 -14.516 1 77.25 431 LEU B C 1
ATOM 11070 O O . LEU B 1 431 ? 20.141 22.25 -14.977 1 77.25 431 LEU B O 1
ATOM 11074 N N . ARG B 1 432 ? 21.656 21.031 -13.977 1 82 432 ARG B N 1
ATOM 11075 C CA . ARG B 1 432 ? 20.766 19.891 -13.883 1 82 432 ARG B CA 1
ATOM 11076 C C . ARG B 1 432 ? 19.594 20.188 -12.938 1 82 432 ARG B C 1
ATOM 11078 O O . ARG B 1 432 ? 18.438 19.875 -13.258 1 82 432 ARG B O 1
ATOM 11085 N N . ARG B 1 433 ? 19.891 20.781 -11.828 1 84.44 433 ARG B N 1
ATOM 11086 C CA . ARG B 1 433 ? 18.859 21.141 -10.859 1 84.44 433 ARG B CA 1
ATOM 11087 C C . ARG B 1 433 ? 17.906 22.172 -11.43 1 84.44 433 ARG B C 1
ATOM 11089 O O . ARG B 1 433 ? 16.688 22.062 -11.258 1 84.44 433 ARG B O 1
ATOM 11096 N N . ARG B 1 434 ? 18.531 23.078 -12.164 1 84.25 434 ARG B N 1
ATOM 11097 C CA . ARG B 1 434 ? 17.688 24.109 -12.781 1 84.25 434 ARG B CA 1
ATOM 11098 C C . ARG B 1 434 ? 16.766 23.5 -13.836 1 84.25 434 ARG B C 1
ATOM 11100 O O . ARG B 1 434 ? 15.594 23.859 -13.922 1 84.25 434 ARG B O 1
ATOM 11107 N N . HIS B 1 435 ? 17.312 22.562 -14.531 1 85.88 435 HIS B N 1
ATOM 11108 C CA . HIS B 1 435 ? 16.531 21.875 -15.547 1 85.88 435 HIS B CA 1
ATOM 11109 C C . HIS B 1 435 ? 15.406 21.062 -14.914 1 85.88 435 HIS B C 1
ATOM 11111 O O . HIS B 1 435 ? 14.242 21.188 -15.305 1 85.88 435 HIS B O 1
ATOM 11117 N N . ALA B 1 436 ? 15.773 20.281 -13.914 1 88.69 436 ALA B N 1
ATOM 11118 C CA . ALA B 1 436 ? 14.797 19.422 -13.25 1 88.69 436 ALA B CA 1
ATOM 11119 C C . ALA B 1 436 ? 13.695 20.25 -12.602 1 88.69 436 ALA B C 1
ATOM 11121 O O . ALA B 1 436 ? 12.508 19.922 -12.734 1 88.69 436 ALA B O 1
ATOM 11122 N N . MET B 1 437 ? 14.102 21.266 -12.031 1 90 437 MET B N 1
ATOM 11123 C CA . MET B 1 437 ? 13.141 22.141 -11.367 1 90 437 MET B CA 1
ATOM 11124 C C . MET B 1 437 ? 12.172 22.75 -12.383 1 90 437 MET B C 1
ATOM 11126 O O . MET B 1 437 ? 10.961 22.75 -12.164 1 90 437 MET B O 1
ATOM 11130 N N . SER B 1 438 ? 12.703 23.188 -13.438 1 89.25 438 SER B N 1
ATOM 11131 C CA . SER B 1 438 ? 11.898 23.875 -14.438 1 89.25 438 SER B CA 1
ATOM 11132 C C . SER B 1 438 ? 10.898 22.922 -15.086 1 89.25 438 SER B C 1
ATOM 11134 O O . SER B 1 438 ? 9.711 23.25 -15.211 1 89.25 438 SER B O 1
ATOM 11136 N N . VAL B 1 439 ? 11.375 21.797 -15.414 1 90.75 439 VAL B N 1
ATOM 11137 C CA . VAL B 1 439 ? 10.523 20.828 -16.078 1 90.75 439 VAL B CA 1
ATOM 11138 C C . VAL B 1 439 ? 9.43 20.344 -15.109 1 90.75 439 VAL B C 1
ATOM 11140 O O . VAL B 1 439 ? 8.258 20.281 -15.477 1 90.75 439 VAL B O 1
ATOM 11143 N N . CYS B 1 440 ? 9.836 20.094 -13.859 1 92.5 440 CYS B N 1
ATOM 11144 C CA . CYS B 1 440 ? 8.891 19.594 -12.867 1 92.5 440 CYS B CA 1
ATOM 11145 C C . CYS B 1 440 ? 7.805 20.625 -12.586 1 92.5 440 CYS B C 1
ATOM 11147 O O . CYS B 1 440 ? 6.621 20.281 -12.523 1 92.5 440 CYS B O 1
ATOM 11149 N N . LEU B 1 441 ? 8.18 21.828 -12.5 1 92 441 LEU B N 1
ATOM 11150 C CA . LEU B 1 441 ? 7.211 22.891 -12.203 1 92 441 LEU B CA 1
ATOM 11151 C C . LEU B 1 441 ? 6.258 23.094 -13.375 1 92 441 LEU B C 1
ATOM 11153 O O . LEU B 1 441 ? 5.051 23.25 -13.18 1 92 441 LEU B O 1
ATOM 11157 N N . ALA B 1 442 ? 6.805 23.031 -14.539 1 92.62 442 ALA B N 1
ATOM 11158 C CA . ALA B 1 442 ? 5.98 23.266 -15.719 1 92.62 442 ALA B CA 1
ATOM 11159 C C . ALA B 1 442 ? 4.977 22.125 -15.93 1 92.62 442 ALA B C 1
ATOM 11161 O O . ALA B 1 442 ? 3.781 22.375 -16.094 1 92.62 442 ALA B O 1
ATOM 11162 N N . VAL B 1 443 ? 5.484 20.953 -15.891 1 92.94 443 VAL B N 1
ATOM 11163 C CA . VAL B 1 443 ? 4.637 19.797 -16.125 1 92.94 443 VAL B CA 1
ATOM 11164 C C . VAL B 1 443 ? 3.557 19.719 -15.055 1 92.94 443 VAL B C 1
ATOM 11166 O O . VAL B 1 443 ? 2.387 19.469 -15.359 1 92.94 443 VAL B O 1
ATOM 11169 N N . GLU B 1 444 ? 3.996 19.922 -13.828 1 94.44 444 GLU B N 1
ATOM 11170 C CA . GLU B 1 444 ? 3.045 19.891 -12.719 1 94.44 444 GLU B CA 1
ATOM 11171 C C . GLU B 1 444 ? 1.962 20.953 -12.891 1 94.44 444 GLU B C 1
ATOM 11173 O O . GLU B 1 444 ? 0.785 20.688 -12.633 1 94.44 444 GLU B O 1
ATOM 11178 N N . ALA B 1 445 ? 2.291 22.047 -13.305 1 95.56 445 ALA B N 1
ATOM 11179 C CA . ALA B 1 445 ? 1.339 23.141 -13.477 1 95.56 445 ALA B CA 1
ATOM 11180 C C . ALA B 1 445 ? 0.313 22.812 -14.555 1 95.56 445 ALA B C 1
ATOM 11182 O O . ALA B 1 445 ? -0.889 23 -14.359 1 95.56 445 ALA B O 1
ATOM 11183 N N . TYR B 1 446 ? 0.762 22.344 -15.648 1 95.19 446 TYR B N 1
ATOM 11184 C CA . TYR B 1 446 ? -0.141 22.016 -16.75 1 95.19 446 TYR B CA 1
ATOM 11185 C C . TYR B 1 446 ? -1.053 20.859 -16.375 1 95.19 446 TYR B C 1
ATOM 11187 O O . TYR B 1 446 ? -2.26 20.891 -16.625 1 95.19 446 TYR B O 1
ATOM 11195 N N . ASN B 1 447 ? -0.433 19.859 -15.836 1 94.62 447 ASN B N 1
ATOM 11196 C CA . ASN B 1 447 ? -1.238 18.719 -15.414 1 94.62 447 ASN B CA 1
ATOM 11197 C C . ASN B 1 447 ? -2.273 19.125 -14.367 1 94.62 447 ASN B C 1
ATOM 11199 O O . ASN B 1 447 ? -3.436 18.734 -14.453 1 94.62 447 ASN B O 1
ATOM 11203 N N . SER B 1 448 ? -1.847 19.953 -13.352 1 95.62 448 SER B N 1
ATOM 11204 C CA . SER B 1 448 ? -2.768 20.391 -12.305 1 95.62 448 SER B CA 1
ATOM 11205 C C . SER B 1 448 ? -3.875 21.266 -12.875 1 95.62 448 SER B C 1
ATOM 11207 O O . SER B 1 448 ? -5.031 21.172 -12.461 1 95.62 448 SER B O 1
ATOM 11209 N N . ALA B 1 449 ? -3.49 22.078 -13.773 1 96.69 449 ALA B N 1
ATOM 11210 C CA . ALA B 1 449 ? -4.492 22.906 -14.43 1 96.69 449 ALA B CA 1
ATOM 11211 C C . ALA B 1 449 ? -5.477 22.062 -15.227 1 96.69 449 ALA B C 1
ATOM 11213 O O . ALA B 1 449 ? -6.68 22.328 -15.219 1 96.69 449 ALA B O 1
ATOM 11214 N N . SER B 1 450 ? -4.957 21.125 -15.906 1 94.56 450 SER B N 1
ATOM 11215 C CA . SER B 1 450 ? -5.809 20.219 -16.672 1 94.56 450 SER B CA 1
ATOM 11216 C C . SER B 1 450 ? -6.785 19.469 -15.773 1 94.56 450 SER B C 1
ATOM 11218 O O . SER B 1 450 ? -7.977 19.391 -16.078 1 94.56 450 SER B O 1
ATOM 11220 N N . GLU B 1 451 ? -6.25 19 -14.688 1 94.19 451 GLU B N 1
ATOM 11221 C CA . GLU B 1 451 ? -7.105 18.281 -13.75 1 94.19 451 GLU B CA 1
ATOM 11222 C C . GLU B 1 451 ? -8.195 19.203 -13.195 1 94.19 451 GLU B C 1
ATOM 11224 O O . GLU B 1 451 ? -9.352 18.797 -13.086 1 94.19 451 GLU B O 1
ATOM 11229 N N . ASN B 1 452 ? -7.766 20.406 -12.828 1 94.31 452 ASN B N 1
ATOM 11230 C CA . ASN B 1 452 ? -8.727 21.375 -12.297 1 94.31 452 ASN B CA 1
ATOM 11231 C C . ASN B 1 452 ? -9.797 21.719 -13.328 1 94.31 452 ASN B C 1
ATOM 11233 O O . ASN B 1 452 ? -10.992 21.734 -13.008 1 94.31 452 ASN B O 1
ATOM 11237 N N . TYR B 1 453 ? -9.398 21.969 -14.492 1 95.75 453 TYR B N 1
ATOM 11238 C CA . TYR B 1 453 ? -10.32 22.328 -15.57 1 95.75 453 TYR B CA 1
ATOM 11239 C C . TYR B 1 453 ? -11.281 21.188 -15.875 1 95.75 453 TYR B C 1
ATOM 11241 O O . TYR B 1 453 ? -12.492 21.375 -15.945 1 95.75 453 TYR B O 1
ATOM 11249 N N . ARG B 1 454 ? -10.797 20.047 -16.016 1 92.12 454 ARG B N 1
ATOM 11250 C CA . ARG B 1 454 ? -11.578 18.859 -16.391 1 92.12 454 ARG B CA 1
ATOM 11251 C C . ARG B 1 454 ? -12.516 18.453 -15.266 1 92.12 454 ARG B C 1
ATOM 11253 O O . ARG B 1 454 ? -13.578 17.875 -15.508 1 92.12 454 ARG B O 1
ATOM 11260 N N . SER B 1 455 ? -12.062 18.719 -14 1 91.25 455 SER B N 1
ATOM 11261 C CA . SER B 1 455 ? -12.93 18.406 -12.867 1 91.25 455 SER B CA 1
ATOM 11262 C C . SER B 1 455 ? -14.266 19.141 -12.977 1 91.25 455 SER B C 1
ATOM 11264 O O . SER B 1 455 ? -15.266 18.703 -12.414 1 91.25 455 SER B O 1
ATOM 11266 N N . ARG B 1 456 ? -14.266 20.203 -13.742 1 89.19 456 ARG B N 1
ATOM 11267 C CA . ARG B 1 456 ? -15.484 20.984 -13.914 1 89.19 456 ARG B CA 1
ATOM 11268 C C . ARG B 1 456 ? -16.234 20.562 -15.172 1 89.19 456 ARG B C 1
ATOM 11270 O O . ARG B 1 456 ? -17.453 20.391 -15.148 1 89.19 456 ARG B O 1
ATOM 11277 N N . ILE B 1 457 ? -15.539 20.312 -16.219 1 91.19 457 ILE B N 1
ATOM 11278 C CA . ILE B 1 457 ? -16.203 20.188 -17.516 1 91.19 457 ILE B CA 1
ATOM 11279 C C . ILE B 1 457 ? -16.469 18.719 -17.828 1 91.19 457 ILE B C 1
ATOM 11281 O O . ILE B 1 457 ? -17.203 18.406 -18.766 1 91.19 457 ILE B O 1
ATOM 11285 N N . CYS B 1 458 ? -15.859 17.891 -17.109 1 88.19 458 CYS B N 1
ATOM 11286 C CA . CYS B 1 458 ? -16.031 16.453 -17.359 1 88.19 458 CYS B CA 1
ATOM 11287 C C . CYS B 1 458 ? -16.781 15.797 -16.203 1 88.19 458 CYS B C 1
ATOM 11289 O O . CYS B 1 458 ? -16.172 15.133 -15.359 1 88.19 458 CYS B O 1
ATOM 11291 N N . PRO B 1 459 ? -18.031 15.859 -16.141 1 82.44 459 PRO B N 1
ATOM 11292 C CA . PRO B 1 459 ? -18.812 15.398 -15 1 82.44 459 PRO B CA 1
ATOM 11293 C C . PRO B 1 459 ? -18.75 13.883 -14.812 1 82.44 459 PRO B C 1
ATOM 11295 O O . PRO B 1 459 ? -18.969 13.391 -13.703 1 82.44 459 PRO B O 1
ATOM 11298 N N . THR B 1 460 ? -18.406 13.141 -15.875 1 82.88 460 THR B N 1
ATOM 11299 C CA . THR B 1 460 ? -18.422 11.68 -15.789 1 82.88 460 THR B CA 1
ATOM 11300 C C . THR B 1 460 ? -17 11.148 -15.57 1 82.88 460 THR B C 1
ATOM 11302 O O . THR B 1 460 ? -16.781 9.938 -15.633 1 82.88 460 THR B O 1
ATOM 11305 N N . GLY B 1 461 ? -16.125 12.102 -15.391 1 85.19 461 GLY B N 1
ATOM 11306 C CA . GLY B 1 461 ? -14.742 11.719 -15.211 1 85.19 461 GLY B CA 1
ATOM 11307 C C . GLY B 1 461 ? -13.867 12.062 -16.406 1 85.19 461 GLY B C 1
ATOM 11308 O O . GLY B 1 461 ? -14.367 12.539 -17.422 1 85.19 461 GLY B O 1
ATOM 11309 N N . PHE B 1 462 ? -12.57 11.891 -16.25 1 89.19 462 PHE B N 1
ATOM 11310 C CA . PHE B 1 462 ? -11.648 12.188 -17.328 1 89.19 462 PHE B CA 1
ATOM 11311 C C . PHE B 1 462 ? -10.422 11.281 -17.266 1 89.19 462 PHE B C 1
ATOM 11313 O O . PHE B 1 462 ? -10.273 10.492 -16.328 1 89.19 462 PHE B O 1
ATOM 11320 N N . ASN B 1 463 ? -9.617 11.219 -18.297 1 87.38 463 ASN B N 1
ATOM 11321 C CA . ASN B 1 463 ? -8.422 10.391 -18.438 1 87.38 463 ASN B CA 1
ATOM 11322 C C . ASN B 1 463 ? -7.277 10.906 -17.578 1 87.38 463 ASN B C 1
ATOM 11324 O O . ASN B 1 463 ? -6.836 12.047 -17.734 1 87.38 463 ASN B O 1
ATOM 11328 N N . HIS B 1 464 ? -6.785 10.148 -16.672 1 88.94 464 HIS B N 1
ATOM 11329 C CA . HIS B 1 464 ? -5.711 10.523 -15.758 1 88.94 464 HIS B CA 1
ATOM 11330 C C . HIS B 1 464 ? -4.375 9.938 -16.219 1 88.94 464 HIS B C 1
ATOM 11332 O O . HIS B 1 464 ? -3.365 10.078 -15.523 1 88.94 464 HIS B O 1
ATOM 11338 N N . ASN B 1 465 ? -4.367 9.281 -17.422 1 83.62 465 ASN B N 1
ATOM 11339 C CA . ASN B 1 465 ? -3.125 8.703 -17.922 1 83.62 465 ASN B CA 1
ATOM 11340 C C . ASN B 1 465 ? -2.105 9.789 -18.266 1 83.62 465 ASN B C 1
ATOM 11342 O O . ASN B 1 465 ? -2.408 10.727 -19 1 83.62 465 ASN B O 1
ATOM 11346 N N . ARG B 1 466 ? -0.989 9.695 -17.641 1 86.81 466 ARG B N 1
ATOM 11347 C CA . ARG B 1 466 ? 0.109 10.609 -17.922 1 86.81 466 ARG B CA 1
ATOM 11348 C C . ARG B 1 466 ? 1.134 9.977 -18.859 1 86.81 466 ARG B C 1
ATOM 11350 O O . ARG B 1 466 ? 2.162 9.469 -18.406 1 86.81 466 ARG B O 1
ATOM 11357 N N . ARG B 1 467 ? 0.885 10.133 -20.188 1 77.94 467 ARG B N 1
ATOM 11358 C CA . ARG B 1 467 ? 1.705 9.367 -21.125 1 77.94 467 ARG B CA 1
ATOM 11359 C C . ARG B 1 467 ? 2.264 10.266 -22.219 1 77.94 467 ARG B C 1
ATOM 11361 O O . ARG B 1 467 ? 3.059 9.82 -23.047 1 77.94 467 ARG B O 1
ATOM 11368 N N . ILE B 1 468 ? 1.856 11.547 -22.219 1 80.12 468 ILE B N 1
ATOM 11369 C CA . ILE B 1 468 ? 2.422 12.43 -23.234 1 80.12 468 ILE B CA 1
ATOM 11370 C C . ILE B 1 468 ? 3.918 12.609 -22.984 1 80.12 468 ILE B C 1
ATOM 11372 O O . ILE B 1 468 ? 4.32 13.156 -21.953 1 80.12 468 ILE B O 1
ATOM 11376 N N . PRO B 1 469 ? 4.68 12.047 -23.938 1 73.38 469 PRO B N 1
ATOM 11377 C CA . PRO B 1 469 ? 6.125 12.18 -23.734 1 73.38 469 PRO B CA 1
ATOM 11378 C C . PRO B 1 469 ? 6.621 13.609 -23.906 1 73.38 469 PRO B C 1
ATOM 11380 O O . PRO B 1 469 ? 6.125 14.336 -24.781 1 73.38 469 PRO B O 1
ATOM 11383 N N . MET B 1 470 ? 7.445 14.016 -22.969 1 70.5 470 MET B N 1
ATOM 11384 C CA . MET B 1 470 ? 8.055 15.344 -23.047 1 70.5 470 MET B CA 1
ATOM 11385 C C . MET B 1 470 ? 9.508 15.25 -23.5 1 70.5 470 MET B C 1
ATOM 11387 O O . MET B 1 470 ? 10.344 16.031 -23.062 1 70.5 470 MET B O 1
ATOM 11391 N N . GLU B 1 471 ? 9.812 14.164 -24.281 1 65.69 471 GLU B N 1
ATOM 11392 C CA . GLU B 1 471 ? 11.188 13.93 -24.719 1 65.69 471 GLU B CA 1
ATOM 11393 C C . GLU B 1 471 ? 11.562 14.844 -25.875 1 65.69 471 GLU B C 1
ATOM 11395 O O . GLU B 1 471 ? 10.734 15.133 -26.734 1 65.69 471 GLU B O 1
ATOM 11400 N N . PHE B 1 472 ? 12.898 15.211 -25.766 1 60.94 472 PHE B N 1
ATOM 11401 C CA . PHE B 1 472 ? 13.5 16.031 -26.797 1 60.94 472 PHE B CA 1
ATOM 11402 C C . PHE B 1 472 ? 13.484 15.312 -28.141 1 60.94 472 PHE B C 1
ATOM 11404 O O . PHE B 1 472 ? 13.75 14.117 -28.219 1 60.94 472 PHE B O 1
ATOM 11411 N N . LYS B 1 473 ? 12.906 15.82 -29.266 1 56.81 473 LYS B N 1
ATOM 11412 C CA . LYS B 1 473 ? 12.875 15.367 -30.656 1 56.81 473 LYS B CA 1
ATOM 11413 C C . LYS B 1 473 ? 11.664 14.477 -30.922 1 56.81 473 LYS B C 1
ATOM 11415 O O . LYS B 1 473 ? 11.344 14.188 -32.062 1 56.81 473 LYS B O 1
ATOM 11420 N N . LYS B 1 474 ? 11.133 13.898 -29.859 1 53.94 474 LYS B N 1
ATOM 11421 C CA . LYS B 1 474 ? 9.922 13.117 -30.078 1 53.94 474 LYS B CA 1
ATOM 11422 C C . LYS B 1 474 ? 8.672 13.984 -29.953 1 53.94 474 LYS B C 1
ATOM 11424 O O . LYS B 1 474 ? 7.551 13.492 -30.047 1 53.94 474 LYS B O 1
ATOM 11429 N N . ALA B 1 475 ? 8.812 15.234 -29.688 1 48.44 475 ALA B N 1
ATOM 11430 C CA . ALA B 1 475 ? 7.742 16.156 -29.328 1 48.44 475 ALA B CA 1
ATOM 11431 C C . ALA B 1 475 ? 6.855 16.453 -30.547 1 48.44 475 ALA B C 1
ATOM 11433 O O . ALA B 1 475 ? 6.086 17.422 -30.531 1 48.44 475 ALA B O 1
ATOM 11434 N N . LYS B 1 476 ? 6.832 15.664 -31.5 1 48.44 476 LYS B N 1
ATOM 11435 C CA . LYS B 1 476 ? 5.789 16.094 -32.438 1 48.44 476 LYS B CA 1
ATOM 11436 C C . LYS B 1 476 ? 4.449 16.25 -31.719 1 48.44 476 LYS B C 1
ATOM 11438 O O . LYS B 1 476 ? 4.23 15.656 -30.656 1 48.44 476 LYS B O 1
ATOM 11443 N N . ALA B 1 477 ? 3.578 17.219 -32.344 1 48.47 477 ALA B N 1
ATOM 11444 C CA . ALA B 1 477 ? 2.227 17.531 -31.891 1 48.47 477 ALA B CA 1
ATOM 11445 C C . ALA B 1 477 ? 1.485 16.281 -31.453 1 48.47 477 ALA B C 1
ATOM 11447 O O . ALA B 1 477 ? 1.265 15.367 -32.25 1 48.47 477 ALA B O 1
ATOM 11448 N N . TRP B 1 478 ? 1.672 15.953 -30.203 1 48.25 478 TRP B N 1
ATOM 11449 C CA . TRP B 1 478 ? 1.12 14.758 -29.578 1 48.25 478 TRP B CA 1
ATOM 11450 C C . TRP B 1 478 ? -0.404 14.766 -29.641 1 48.25 478 TRP B C 1
ATOM 11452 O O . TRP B 1 478 ? -1.035 15.773 -29.312 1 48.25 478 TRP B O 1
ATOM 11462 N N . LYS B 1 479 ? -0.964 14.312 -30.625 1 49.72 479 LYS B N 1
ATOM 11463 C CA . LYS B 1 479 ? -2.41 14.18 -30.484 1 49.72 479 LYS B CA 1
ATOM 11464 C C . LYS B 1 479 ? -2.77 13.461 -29.172 1 49.72 479 LYS B C 1
ATOM 11466 O O . LYS B 1 479 ? -2.217 12.406 -28.875 1 49.72 479 LYS B O 1
ATOM 11471 N N . THR B 1 480 ? -3.123 14.188 -28.219 1 53.41 480 THR B N 1
ATOM 11472 C CA . THR B 1 480 ? -3.361 13.75 -26.844 1 53.41 480 THR B CA 1
ATOM 11473 C C . THR B 1 480 ? -4.547 12.789 -26.781 1 53.41 480 THR B C 1
ATOM 11475 O O . THR B 1 480 ? -4.824 12.203 -25.734 1 53.41 480 THR B O 1
ATOM 11478 N N . ALA B 1 481 ? -5.492 12.977 -27.844 1 52.31 481 ALA B N 1
ATOM 11479 C CA . ALA B 1 481 ? -6.699 12.18 -27.672 1 52.31 481 ALA B CA 1
ATOM 11480 C C . ALA B 1 481 ? -6.402 10.695 -27.875 1 52.31 481 ALA B C 1
ATOM 11482 O O . ALA B 1 481 ? -6.137 10.25 -28.984 1 52.31 481 ALA B O 1
ATOM 11483 N N . VAL B 1 482 ? -5.574 10.094 -27.141 1 46.88 482 VAL B N 1
ATOM 11484 C CA . VAL B 1 482 ? -5.023 8.758 -27.344 1 46.88 482 VAL B CA 1
ATOM 11485 C C . VAL B 1 482 ? -6.156 7.762 -27.594 1 46.88 482 VAL B C 1
ATOM 11487 O O . VAL B 1 482 ? -6.141 7.023 -28.578 1 46.88 482 VAL B O 1
ATOM 11490 N N . ALA B 1 483 ? -6.793 7.277 -26.484 1 49.28 483 ALA B N 1
ATOM 11491 C CA . ALA B 1 483 ? -7.102 5.852 -26.406 1 49.28 483 ALA B CA 1
ATOM 11492 C C . ALA B 1 483 ? -8.039 5.43 -27.547 1 49.28 483 ALA B C 1
ATOM 11494 O O . ALA B 1 483 ? -7.84 4.383 -28.156 1 49.28 483 ALA B O 1
ATOM 11495 N N . LEU B 1 484 ? -9.203 6.098 -27.75 1 51.69 484 LEU B N 1
ATOM 11496 C CA . LEU B 1 484 ? -10.227 5.535 -28.625 1 51.69 484 LEU B CA 1
ATOM 11497 C C . LEU B 1 484 ? -10.227 6.23 -29.984 1 51.69 484 LEU B C 1
ATOM 11499 O O . LEU B 1 484 ? -11.07 5.945 -30.828 1 51.69 484 LEU B O 1
ATOM 11503 N N . ALA B 1 485 ? -9.266 7.113 -30.234 1 46.12 485 ALA B N 1
ATOM 11504 C CA . ALA B 1 485 ? -9.281 7.824 -31.516 1 46.12 485 ALA B CA 1
ATOM 11505 C C . ALA B 1 485 ? -8.789 6.926 -32.656 1 46.12 485 ALA B C 1
ATOM 11507 O O . ALA B 1 485 ? -7.898 6.098 -32.438 1 46.12 485 ALA B O 1
ATOM 11508 N N . GLU B 1 486 ? -9.461 7.008 -33.75 1 48.09 486 GLU B N 1
ATOM 11509 C CA . GLU B 1 486 ? -9.117 6.234 -34.938 1 48.09 486 GLU B CA 1
ATOM 11510 C C . GLU B 1 486 ? -7.656 6.453 -35.312 1 48.09 486 GLU B C 1
ATOM 11512 O O . GLU B 1 486 ? -7.184 7.59 -35.375 1 48.09 486 GLU B O 1
ATOM 11517 N N . GLY B 1 487 ? -6.871 5.488 -35.531 1 46.03 487 GLY B N 1
ATOM 11518 C CA . GLY B 1 487 ? -5.508 5.551 -36.031 1 46.03 487 GLY B CA 1
ATOM 11519 C C . GLY B 1 487 ? -4.469 5.699 -34.938 1 46.03 487 GLY B C 1
ATOM 11520 O O . GLY B 1 487 ? -3.279 5.848 -35.219 1 46.03 487 GLY B O 1
ATOM 11521 N N . THR B 1 488 ? -4.977 6.039 -33.844 1 45.69 488 THR B N 1
ATOM 11522 C CA . THR B 1 488 ? -3.988 6.164 -32.781 1 45.69 488 THR B CA 1
ATOM 11523 C C . THR B 1 488 ? -3.273 4.836 -32.562 1 45.69 488 THR B C 1
ATOM 11525 O O . THR B 1 488 ? -3.918 3.795 -32.406 1 45.69 488 THR B O 1
ATOM 11528 N N . GLN B 1 489 ? -2.191 4.695 -33.188 1 42.44 489 GLN B N 1
ATOM 11529 C CA . GLN B 1 489 ? -1.37 3.516 -32.938 1 42.44 489 GLN B CA 1
ATOM 11530 C C . GLN B 1 489 ? -1.02 3.389 -31.453 1 42.44 489 GLN B C 1
ATOM 11532 O O . GLN B 1 489 ? -0.333 4.25 -30.891 1 42.44 489 GLN B O 1
ATOM 11537 N N . LEU B 1 490 ? -2.018 3.041 -30.719 1 39.78 490 LEU B N 1
ATOM 11538 C CA . LEU B 1 490 ? -1.55 2.787 -29.359 1 39.78 490 LEU B CA 1
ATOM 11539 C C . LEU B 1 490 ? -0.507 1.676 -29.344 1 39.78 490 LEU B C 1
ATOM 11541 O O . LEU B 1 490 ? -0.66 0.665 -30.031 1 39.78 490 LEU B O 1
ATOM 11545 N N . GLY B 1 491 ? 0.605 2.045 -29.156 1 36.75 491 GLY B N 1
ATOM 11546 C CA . GLY B 1 491 ? 1.531 0.946 -28.938 1 36.75 491 GLY B CA 1
ATOM 11547 C C . GLY B 1 491 ? 0.955 -0.157 -28.062 1 36.75 491 GLY B C 1
ATOM 11548 O O . GLY B 1 491 ? 0.056 0.087 -27.266 1 36.75 491 GLY B O 1
ATOM 11549 N N . GLU B 1 492 ? 0.634 -1.247 -28.656 1 34.91 492 GLU B N 1
ATOM 11550 C CA . GLU B 1 492 ? 0.26 -2.381 -27.828 1 34.91 492 GLU B CA 1
ATOM 11551 C C . GLU B 1 492 ? 0.77 -2.205 -26.391 1 34.91 492 GLU B C 1
ATOM 11553 O O . GLU B 1 492 ? 1.969 -2.02 -26.188 1 34.91 492 GLU B O 1
ATOM 11558 N N . GLU B 1 493 ? 0.022 -1.387 -25.734 1 34.16 493 GLU B N 1
ATOM 11559 C CA . GLU B 1 493 ? 0.442 -1.307 -24.344 1 34.16 493 GLU B CA 1
ATOM 11560 C C . GLU B 1 493 ? 1.014 -2.637 -23.859 1 34.16 493 GLU B C 1
ATOM 11562 O O . GLU B 1 493 ? 0.361 -3.678 -23.969 1 34.16 493 GLU B O 1
ATOM 11567 N N . PRO B 1 494 ? 2.283 -2.787 -23.953 1 30.72 494 PRO B N 1
ATOM 11568 C CA . PRO B 1 494 ? 2.682 -4.062 -23.359 1 30.72 494 PRO B CA 1
ATOM 11569 C C . PRO B 1 494 ? 1.924 -4.367 -22.062 1 30.72 494 PRO B C 1
ATOM 11571 O O . PRO B 1 494 ? 1.434 -3.451 -21.391 1 30.72 494 PRO B O 1
ATOM 11574 N N . PRO B 1 495 ? 1.245 -5.422 -22.016 1 29.28 495 PRO B N 1
ATOM 11575 C CA . PRO B 1 495 ? 0.69 -5.688 -20.688 1 29.28 495 PRO B CA 1
ATOM 11576 C C . PRO B 1 495 ? 1.507 -5.051 -19.578 1 29.28 495 PRO B C 1
ATOM 11578 O O . PRO B 1 495 ? 2.74 -5.078 -19.609 1 29.28 495 PRO B O 1
ATOM 11581 N N . VAL B 1 496 ? 1.115 -3.816 -19.188 1 28.94 496 VAL B N 1
ATOM 11582 C CA . VAL B 1 496 ? 1.774 -3.209 -18.031 1 28.94 496 VAL B CA 1
ATOM 11583 C C . VAL B 1 496 ? 2.113 -4.285 -17 1 28.94 496 VAL B C 1
ATOM 11585 O O . VAL B 1 496 ? 1.218 -4.902 -16.422 1 28.94 496 VAL B O 1
ATOM 11588 N N . TYR B 1 497 ? 3.018 -4.965 -17.391 1 26.08 497 TYR B N 1
ATOM 11589 C CA . TYR B 1 497 ? 3.482 -5.789 -16.281 1 26.08 497 TYR B CA 1
ATOM 11590 C C . TYR B 1 497 ? 3.922 -4.926 -15.102 1 26.08 497 TYR B C 1
ATOM 11592 O O . TYR B 1 497 ? 4.402 -3.807 -15.289 1 26.08 497 TYR B O 1
ATOM 11600 N N . PHE B 1 498 ? 3.291 -4.965 -14.016 1 24.81 498 PHE B N 1
ATOM 11601 C CA . PHE B 1 498 ? 3.67 -4.184 -12.844 1 24.81 498 PHE B CA 1
ATOM 11602 C C . PHE B 1 498 ? 5.156 -3.846 -12.875 1 24.81 498 PHE B C 1
ATOM 11604 O O . PHE B 1 498 ? 5.559 -2.758 -12.461 1 24.81 498 PHE B O 1
ATOM 11611 N N . GLY B 1 499 ? 6.051 -4.672 -13.211 1 24.47 499 GLY B N 1
ATOM 11612 C CA . GLY B 1 499 ? 7.457 -4.457 -12.914 1 24.47 499 GLY B CA 1
ATOM 11613 C C . GLY B 1 499 ? 8.164 -3.607 -13.953 1 24.47 499 GLY B C 1
ATOM 11614 O O . GLY B 1 499 ? 9.391 -3.6 -14.031 1 24.47 499 GLY B O 1
ATOM 11615 N N . ASP B 1 500 ? 7.461 -2.947 -14.914 1 27.2 500 ASP B N 1
ATOM 11616 C CA . ASP B 1 500 ? 8.32 -2.391 -15.961 1 27.2 500 ASP B CA 1
ATOM 11617 C C . ASP B 1 500 ? 8.906 -1.049 -15.523 1 27.2 500 ASP B C 1
ATOM 11619 O O . ASP B 1 500 ? 8.258 -0.01 -15.656 1 27.2 500 ASP B O 1
ATOM 11623 N N . TYR B 1 501 ? 9.797 -0.905 -14.766 1 23.89 501 TYR B N 1
ATOM 11624 C CA . TYR B 1 501 ? 10.516 0.363 -14.703 1 23.89 501 TYR B CA 1
ATOM 11625 C C . TYR B 1 501 ? 11.062 0.745 -16.062 1 23.89 501 TYR B C 1
ATOM 11627 O O . TYR B 1 501 ? 10.914 1.887 -16.516 1 23.89 501 TYR B O 1
ATOM 11635 N N . LYS B 1 502 ? 12.188 0.252 -16.719 1 24.94 502 LYS B N 1
ATOM 11636 C CA . LYS B 1 502 ? 13.156 0.954 -17.562 1 24.94 502 LYS B CA 1
ATOM 11637 C C . LYS B 1 502 ? 12.672 1.046 -19 1 24.94 502 LYS B C 1
ATOM 11639 O O . LYS B 1 502 ? 13.461 1.317 -19.922 1 24.94 502 LYS B O 1
ATOM 11644 N N . ARG B 1 503 ? 11.672 0.991 -19.703 1 28.11 503 ARG B N 1
ATOM 11645 C CA . ARG B 1 503 ? 12 0.96 -21.125 1 28.11 503 ARG B CA 1
ATOM 11646 C C . ARG B 1 503 ? 12.328 2.357 -21.641 1 28.11 503 ARG B C 1
ATOM 11648 O O . ARG B 1 503 ? 11.5 3.264 -21.562 1 28.11 503 ARG B O 1
ATOM 11655 N N . LYS B 1 504 ? 13.633 2.652 -22.062 1 25.55 504 LYS B N 1
ATOM 11656 C CA . LYS B 1 504 ? 14.25 3.654 -22.938 1 25.55 504 LYS B CA 1
ATOM 11657 C C . LYS B 1 504 ? 13.648 3.611 -24.344 1 25.55 504 LYS B C 1
ATOM 11659 O O . LYS B 1 504 ? 14.062 4.375 -25.219 1 25.55 504 LYS B O 1
ATOM 11664 N N . LYS B 1 505 ? 12.734 3.568 -25.078 1 26.59 505 LYS B N 1
ATOM 11665 C CA . LYS B 1 505 ? 12.914 3.439 -26.531 1 26.59 505 LYS B CA 1
ATOM 11666 C C . LYS B 1 505 ? 13.391 4.754 -27.141 1 26.59 505 LYS B C 1
ATOM 11668 O O . LYS B 1 505 ? 13.039 5.078 -28.281 1 26.59 505 LYS B O 1
ATOM 11673 N N . SER B 1 506 ? 14.133 5.68 -26.953 1 23.94 506 SER B N 1
ATOM 11674 C CA . SER B 1 506 ? 14.102 6.59 -28.109 1 23.94 506 SER B CA 1
ATOM 11675 C C . SER B 1 506 ? 14.938 6.047 -29.266 1 23.94 506 SER B C 1
ATOM 11677 O O . SER B 1 506 ? 16.016 6.555 -29.547 1 23.94 506 SER B O 1
ATOM 11679 N N . PRO B 1 507 ? 15.211 5.094 -30.172 1 22.73 507 PRO B N 1
ATOM 11680 C CA . PRO B 1 507 ? 16.203 5.547 -31.141 1 22.73 507 PRO B CA 1
ATOM 11681 C C . PRO B 1 507 ? 15.859 6.902 -31.75 1 22.73 507 PRO B C 1
ATOM 11683 O O . PRO B 1 507 ? 14.742 7.387 -31.594 1 22.73 507 PRO B O 1
ATOM 11686 N N . GLY B 1 508 ? 16.391 7.754 -32.906 1 27.8 508 GLY B N 1
ATOM 11687 C CA . GLY B 1 508 ? 16.047 7.785 -34.312 1 27.8 508 GLY B CA 1
ATOM 11688 C C . GLY B 1 508 ? 15.352 6.52 -34.781 1 27.8 508 GLY B C 1
ATOM 11689 O O . GLY B 1 508 ? 15.18 6.309 -35.969 1 27.8 508 GLY B O 1
ATOM 11690 N N . ALA B 1 509 ? 15.008 5.512 -34.125 1 25.88 509 ALA B N 1
ATOM 11691 C CA . ALA B 1 509 ? 15.828 4.551 -33.375 1 25.88 509 ALA B CA 1
ATOM 11692 C C . ALA B 1 509 ? 15.469 3.119 -33.781 1 25.88 509 ALA B C 1
ATOM 11694 O O . ALA B 1 509 ? 14.289 2.777 -33.906 1 25.88 509 ALA B O 1
ATOM 11695 N N . PRO B 1 510 ? 16.422 2.1 -34.312 1 27.42 510 PRO B N 1
ATOM 11696 C CA . PRO B 1 510 ? 16.469 0.747 -34.875 1 27.42 510 PRO B CA 1
ATOM 11697 C C . PRO B 1 510 ? 15.484 -0.204 -34.188 1 27.42 510 PRO B C 1
ATOM 11699 O O . PRO B 1 510 ? 15.023 0.073 -33.094 1 27.42 510 PRO B O 1
ATOM 11702 N N . LEU B 1 511 ? 15.492 -1.597 -34.719 1 25.12 511 LEU B N 1
ATOM 11703 C CA . LEU B 1 511 ? 14.469 -2.637 -34.625 1 25.12 511 LEU B CA 1
ATOM 11704 C C . LEU B 1 511 ? 14.031 -2.854 -33.188 1 25.12 511 LEU B C 1
ATOM 11706 O O . LEU B 1 511 ? 14.859 -2.912 -32.281 1 25.12 511 LEU B O 1
ATOM 11710 N N . GLU B 1 512 ? 12.922 -2.529 -32.656 1 27.27 512 GLU B N 1
ATOM 11711 C CA . GLU B 1 512 ? 11.93 -2.746 -31.609 1 27.27 512 GLU B CA 1
ATOM 11712 C C . GLU B 1 512 ? 12.094 -4.113 -30.969 1 27.27 512 GLU B C 1
ATOM 11714 O O . GLU B 1 512 ? 11.289 -4.512 -30.125 1 27.27 512 GLU B O 1
ATOM 11719 N N . SER B 1 513 ? 12.891 -5.039 -31.484 1 26.34 513 SER B N 1
ATOM 11720 C CA . SER B 1 513 ? 13.375 -6.391 -31.234 1 26.34 513 SER B CA 1
ATOM 11721 C C . SER B 1 513 ? 14.172 -6.449 -29.938 1 26.34 513 SER B C 1
ATOM 11723 O O . SER B 1 513 ? 14.156 -7.465 -29.234 1 26.34 513 SER B O 1
ATOM 11725 N N . ASP B 1 514 ? 15.094 -5.512 -29.672 1 25.72 514 ASP B N 1
ATOM 11726 C CA . ASP B 1 514 ? 16.172 -5.688 -28.719 1 25.72 514 ASP B CA 1
ATOM 11727 C C . ASP B 1 514 ? 15.734 -5.293 -27.312 1 25.72 514 ASP B C 1
ATOM 11729 O O . ASP B 1 514 ? 16.344 -5.707 -26.312 1 25.72 514 ASP B O 1
ATOM 11733 N N . LEU B 1 515 ? 15.125 -4.23 -27.094 1 28.38 515 LEU B N 1
ATOM 11734 C CA . LEU B 1 515 ? 14.781 -3.807 -25.75 1 28.38 515 LEU B CA 1
ATOM 11735 C C . LEU B 1 515 ? 13.773 -4.766 -25.125 1 28.38 515 LEU B C 1
ATOM 11737 O O . LEU B 1 515 ? 13.484 -4.684 -23.922 1 28.38 515 LEU B O 1
ATOM 11741 N N . ARG B 1 516 ? 12.883 -5.371 -25.797 1 30.31 516 ARG B N 1
ATOM 11742 C CA . ARG B 1 516 ? 12.008 -6.512 -25.531 1 30.31 516 ARG B CA 1
ATOM 11743 C C . ARG B 1 516 ? 12.812 -7.715 -25.047 1 30.31 516 ARG B C 1
ATOM 11745 O O . ARG B 1 516 ? 12.234 -8.727 -24.641 1 30.31 516 ARG B O 1
ATOM 11752 N N . ARG B 1 517 ? 13.898 -7.832 -25.516 1 30.05 517 ARG B N 1
ATOM 11753 C CA . ARG B 1 517 ? 14.758 -8.977 -25.219 1 30.05 517 ARG B CA 1
ATOM 11754 C C . ARG B 1 517 ? 15.227 -8.953 -23.781 1 30.05 517 ARG B C 1
ATOM 11756 O O . ARG B 1 517 ? 15.391 -10.008 -23.156 1 30.05 517 ARG B O 1
ATOM 11763 N N . ASP B 1 518 ? 15.695 -7.805 -23.281 1 32.69 518 ASP B N 1
ATOM 11764 C CA . ASP B 1 518 ? 16.266 -7.836 -21.938 1 32.69 518 ASP B CA 1
ATOM 11765 C C . ASP B 1 518 ? 15.172 -8.008 -20.875 1 32.69 518 ASP B C 1
ATOM 11767 O O . ASP B 1 518 ? 15.391 -8.656 -19.859 1 32.69 518 ASP B O 1
ATOM 11771 N N . GLN B 1 519 ? 14.023 -7.234 -20.875 1 35.28 519 GLN B N 1
ATOM 11772 C CA . GLN B 1 519 ? 12.93 -7.398 -19.922 1 35.28 519 GLN B CA 1
ATOM 11773 C C . GLN B 1 519 ? 12.258 -8.758 -20.078 1 35.28 519 GLN B C 1
ATOM 11775 O O . GLN B 1 519 ? 11.82 -9.359 -19.094 1 35.28 519 GLN B O 1
ATOM 11780 N N . GLU B 1 520 ? 11.945 -9.133 -21.25 1 38.06 520 GLU B N 1
ATOM 11781 C CA . GLU B 1 520 ? 11.414 -10.453 -21.562 1 38.06 520 GLU B CA 1
ATOM 11782 C C . GLU B 1 520 ? 12.336 -11.555 -21.047 1 38.06 520 GLU B C 1
ATOM 11784 O O . GLU B 1 520 ? 11.875 -12.648 -20.703 1 38.06 520 GLU B O 1
ATOM 11789 N N . GLU B 1 521 ? 13.562 -11.328 -21.141 1 40.84 521 GLU B N 1
ATOM 11790 C CA . GLU B 1 521 ? 14.562 -12.32 -20.781 1 40.84 521 GLU B CA 1
ATOM 11791 C C . GLU B 1 521 ? 14.508 -12.641 -19.297 1 40.84 521 GLU B C 1
ATOM 11793 O O . GLU B 1 521 ? 14.711 -13.789 -18.891 1 40.84 521 GLU B O 1
ATOM 11798 N N . SER B 1 522 ? 14.352 -11.57 -18.516 1 46.62 522 SER B N 1
ATOM 11799 C CA . SER B 1 522 ? 14.383 -11.773 -17.062 1 46.62 522 SER B CA 1
ATOM 11800 C C . SER B 1 522 ? 13.109 -12.445 -16.562 1 46.62 522 SER B C 1
ATOM 11802 O O . SER B 1 522 ? 13.156 -13.258 -15.641 1 46.62 522 SER B O 1
ATOM 11804 N N . GLU B 1 523 ? 11.953 -12.227 -17.297 1 53.97 523 GLU B N 1
ATOM 11805 C CA . GLU B 1 523 ? 10.672 -12.773 -16.875 1 53.97 523 GLU B CA 1
ATOM 11806 C C . GLU B 1 523 ? 10.594 -14.273 -17.141 1 53.97 523 GLU B C 1
ATOM 11808 O O . GLU B 1 523 ? 9.641 -14.938 -16.719 1 53.97 523 GLU B O 1
ATOM 11813 N N . GLU B 1 524 ? 11.742 -14.75 -17.469 1 73.5 524 GLU B N 1
ATOM 11814 C CA . GLU B 1 524 ? 11.789 -16.156 -17.828 1 73.5 524 GLU B CA 1
ATOM 11815 C C . GLU B 1 524 ? 12.484 -16.984 -16.75 1 73.5 524 GLU B C 1
ATOM 11817 O O . GLU B 1 524 ? 12.727 -18.188 -16.938 1 73.5 524 GLU B O 1
ATOM 11822 N N . LEU B 1 525 ? 12.695 -16.312 -15.633 1 88.88 525 LEU B N 1
ATOM 11823 C CA . LEU B 1 525 ? 13.352 -17.047 -14.562 1 88.88 525 LEU B CA 1
ATOM 11824 C C . LEU B 1 525 ? 12.336 -17.609 -13.578 1 88.88 525 LEU B C 1
ATOM 11826 O O . LEU B 1 525 ? 11.359 -16.938 -13.234 1 88.88 525 LEU B O 1
ATOM 11830 N N . HIS B 1 526 ? 12.453 -18.875 -13.242 1 94.88 526 HIS B N 1
ATOM 11831 C CA . HIS B 1 526 ? 11.727 -19.484 -12.141 1 94.88 526 HIS B CA 1
ATOM 11832 C C . HIS B 1 526 ? 12.672 -19.938 -11.039 1 94.88 526 HIS B C 1
ATOM 11834 O O . HIS B 1 526 ? 13.438 -20.891 -11.234 1 94.88 526 HIS B O 1
ATOM 11840 N N . PHE B 1 527 ? 12.648 -19.219 -9.93 1 97.62 527 PHE B N 1
ATOM 11841 C CA . PHE B 1 527 ? 13.438 -19.594 -8.766 1 97.62 527 PHE B CA 1
ATOM 11842 C C . PHE B 1 527 ? 12.719 -20.656 -7.949 1 97.62 527 PHE B C 1
ATOM 11844 O O . PHE B 1 527 ? 11.508 -20.578 -7.742 1 97.62 527 PHE B O 1
ATOM 11851 N N . VAL B 1 528 ? 13.438 -21.703 -7.559 1 98.44 528 VAL B N 1
ATOM 11852 C CA . VAL B 1 528 ? 12.828 -22.781 -6.785 1 98.44 528 VAL B CA 1
ATOM 11853 C C . VAL B 1 528 ? 13.781 -23.25 -5.688 1 98.44 528 VAL B C 1
ATOM 11855 O O . VAL B 1 528 ? 15 -23.266 -5.887 1 98.44 528 VAL B O 1
ATOM 11858 N N . PHE B 1 529 ? 13.273 -23.5 -4.531 1 98.25 529 PHE B N 1
ATOM 11859 C CA . PHE B 1 529 ? 14.055 -24.078 -3.436 1 98.25 529 PHE B CA 1
ATOM 11860 C C . PHE B 1 529 ? 13.234 -25.094 -2.662 1 98.25 529 PHE B C 1
ATOM 11862 O O . PHE B 1 529 ? 12 -25.094 -2.719 1 98.25 529 PHE B O 1
ATOM 11869 N N . THR B 1 530 ? 13.922 -26 -2.057 1 97.25 530 THR B N 1
ATOM 11870 C CA . THR B 1 530 ? 13.273 -27.109 -1.377 1 97.25 530 THR B CA 1
ATOM 11871 C C . THR B 1 530 ? 13.508 -27.047 0.13 1 97.25 530 THR B C 1
ATOM 11873 O O . THR B 1 530 ? 14.594 -26.656 0.578 1 97.25 530 THR B O 1
ATOM 11876 N N . THR B 1 531 ? 12.438 -27.359 0.846 1 96.06 531 THR B N 1
ATOM 11877 C CA . THR B 1 531 ? 12.508 -27.344 2.303 1 96.06 531 THR B CA 1
ATOM 11878 C C . THR B 1 531 ? 11.719 -28.516 2.896 1 96.06 531 THR B C 1
ATOM 11880 O O . THR B 1 531 ? 10.898 -29.125 2.215 1 96.06 531 THR B O 1
ATOM 11883 N N . SER B 1 532 ? 12.125 -28.797 4.102 1 91.81 532 SER B N 1
ATOM 11884 C CA . SER B 1 532 ? 11.219 -29.562 4.938 1 91.81 532 SER B CA 1
ATOM 11885 C C . SER B 1 532 ? 10.211 -28.672 5.648 1 91.81 532 SER B C 1
ATOM 11887 O O . SER B 1 532 ? 10.125 -27.469 5.352 1 91.81 532 SER B O 1
ATOM 11889 N N . CYS B 1 533 ? 9.406 -29.203 6.508 1 88.69 533 CYS B N 1
ATOM 11890 C CA . CYS B 1 533 ? 8.398 -28.438 7.23 1 88.69 533 CYS B CA 1
ATOM 11891 C C . CYS B 1 533 ? 8.844 -28.172 8.664 1 88.69 533 CYS B C 1
ATOM 11893 O O . CYS B 1 533 ? 8.016 -28.078 9.57 1 88.69 533 CYS B O 1
ATOM 11895 N N . GLU B 1 534 ? 10.148 -28.078 8.781 1 86.94 534 GLU B N 1
ATOM 11896 C CA . GLU B 1 534 ? 10.711 -27.766 10.094 1 86.94 534 GLU B CA 1
ATOM 11897 C C . GLU B 1 534 ? 10.734 -26.266 10.344 1 86.94 534 GLU B C 1
ATOM 11899 O O . GLU B 1 534 ? 10.828 -25.469 9.398 1 86.94 534 GLU B O 1
ATOM 11904 N N . PRO B 1 535 ? 10.68 -25.844 11.609 1 84.75 535 PRO B N 1
ATOM 11905 C CA . PRO B 1 535 ? 10.578 -24.422 11.938 1 84.75 535 PRO B CA 1
ATOM 11906 C C . PRO B 1 535 ? 11.742 -23.609 11.375 1 84.75 535 PRO B C 1
ATOM 11908 O O . PRO B 1 535 ? 11.547 -22.469 10.922 1 84.75 535 PRO B O 1
ATOM 11911 N N . HIS B 1 536 ? 12.977 -24.156 11.445 1 88.69 536 HIS B N 1
ATOM 11912 C CA . HIS B 1 536 ? 14.117 -23.375 10.961 1 88.69 536 HIS B CA 1
ATOM 11913 C C . HIS B 1 536 ? 14.047 -23.188 9.453 1 88.69 536 HIS B C 1
ATOM 11915 O O . HIS B 1 536 ? 14.5 -22.156 8.93 1 88.69 536 HIS B O 1
ATOM 11921 N N . GLN B 1 537 ? 13.438 -24.109 8.711 1 91.88 537 GLN B N 1
ATOM 11922 C CA . GLN B 1 537 ? 13.297 -23.969 7.27 1 91.88 537 GLN B CA 1
ATOM 11923 C C . GLN B 1 537 ? 12.156 -23 6.926 1 91.88 537 GLN B C 1
ATOM 11925 O O . GLN B 1 537 ? 12.18 -22.344 5.883 1 91.88 537 GLN B O 1
ATOM 11930 N N . ASP B 1 538 ? 11.219 -22.906 7.906 1 90.38 538 ASP B N 1
ATOM 11931 C CA . ASP B 1 538 ? 10.125 -21.969 7.703 1 90.38 538 ASP B CA 1
ATOM 11932 C C . ASP B 1 538 ? 10.633 -20.516 7.742 1 90.38 538 ASP B C 1
ATOM 11934 O O . ASP B 1 538 ? 10.344 -19.734 6.844 1 90.38 538 ASP B O 1
ATOM 11938 N N . TRP B 1 539 ? 11.422 -20.203 8.781 1 91.69 539 TRP B N 1
ATOM 11939 C CA . TRP B 1 539 ? 11.852 -18.812 8.852 1 91.69 539 TRP B CA 1
ATOM 11940 C C . TRP B 1 539 ? 12.891 -18.5 7.777 1 91.69 539 TRP B C 1
ATOM 11942 O O . TRP B 1 539 ? 12.969 -17.391 7.277 1 91.69 539 TRP B O 1
ATOM 11952 N N . GLN B 1 540 ? 13.727 -19.5 7.371 1 94.94 540 GLN B N 1
ATOM 11953 C CA . GLN B 1 540 ? 14.656 -19.312 6.262 1 94.94 540 GLN B CA 1
ATOM 11954 C C . GLN B 1 540 ? 13.906 -19 4.969 1 94.94 540 GLN B C 1
ATOM 11956 O O . GLN B 1 540 ? 14.281 -18.078 4.238 1 94.94 540 GLN B O 1
ATOM 11961 N N . SER B 1 541 ? 12.836 -19.797 4.754 1 95.81 541 SER B N 1
ATOM 11962 C CA . SER B 1 541 ? 12.023 -19.594 3.559 1 95.81 541 SER B CA 1
ATOM 11963 C C . SER B 1 541 ? 11.391 -18.203 3.539 1 95.81 541 SER B C 1
ATOM 11965 O O . SER B 1 541 ? 11.352 -17.547 2.496 1 95.81 541 SER B O 1
ATOM 11967 N N . GLU B 1 542 ? 10.93 -17.844 4.707 1 95.12 542 GLU B N 1
ATOM 11968 C CA . GLU B 1 542 ? 10.312 -16.531 4.824 1 95.12 542 GLU B CA 1
ATOM 11969 C C . GLU B 1 542 ? 11.32 -15.422 4.539 1 95.12 542 GLU B C 1
ATOM 11971 O O . GLU B 1 542 ? 11.016 -14.469 3.812 1 95.12 542 GLU B O 1
ATOM 11976 N N . ALA B 1 543 ? 12.5 -15.539 5.105 1 97.06 543 ALA B N 1
ATOM 11977 C CA . ALA B 1 543 ? 13.539 -14.539 4.883 1 97.06 543 ALA B CA 1
ATOM 11978 C C . ALA B 1 543 ? 13.922 -14.461 3.406 1 97.06 543 ALA B C 1
ATOM 11980 O O . ALA B 1 543 ? 14.094 -13.367 2.857 1 97.06 543 ALA B O 1
ATOM 11981 N N . LEU B 1 544 ? 14.016 -15.602 2.795 1 98 544 LEU B N 1
ATOM 11982 C CA . LEU B 1 544 ? 14.344 -15.664 1.374 1 98 544 LEU B CA 1
ATOM 11983 C C . LEU B 1 544 ? 13.266 -14.984 0.539 1 98 544 LEU B C 1
ATOM 11985 O O . LEU B 1 544 ? 13.57 -14.18 -0.34 1 98 544 LEU B O 1
ATOM 11989 N N . ALA B 1 545 ? 12.023 -15.289 0.846 1 97.19 545 ALA B N 1
ATOM 11990 C CA . ALA B 1 545 ? 10.906 -14.703 0.104 1 97.19 545 ALA B CA 1
ATOM 11991 C C . ALA B 1 545 ? 10.867 -13.188 0.277 1 97.19 545 ALA B C 1
ATOM 11993 O O . ALA B 1 545 ? 10.641 -12.453 -0.687 1 97.19 545 ALA B O 1
ATOM 11994 N N . GLN B 1 546 ? 11.102 -12.734 1.482 1 96.75 546 GLN B N 1
ATOM 11995 C CA . GLN B 1 546 ? 11.07 -11.297 1.747 1 96.75 546 GLN B CA 1
ATOM 11996 C C . GLN B 1 546 ? 12.195 -10.578 1.016 1 96.75 546 GLN B C 1
ATOM 11998 O O . GLN B 1 546 ? 11.992 -9.508 0.445 1 96.75 546 GLN B O 1
ATOM 12003 N N . THR B 1 547 ? 13.375 -11.148 1.039 1 97.69 547 THR B N 1
ATOM 12004 C CA . THR B 1 547 ? 14.508 -10.492 0.393 1 97.69 547 THR B CA 1
ATOM 12005 C C . THR B 1 547 ? 14.367 -10.539 -1.125 1 97.69 547 THR B C 1
ATOM 12007 O O . THR B 1 547 ? 14.812 -9.633 -1.824 1 97.69 547 THR B O 1
ATOM 12010 N N . PHE B 1 548 ? 13.727 -11.602 -1.612 1 96.88 548 PHE B N 1
ATOM 12011 C CA . PHE B 1 548 ? 13.383 -11.703 -3.025 1 96.88 548 PHE B CA 1
ATOM 12012 C C . PHE B 1 548 ? 12.539 -10.5 -3.461 1 96.88 548 PHE B C 1
ATOM 12014 O O . PHE B 1 548 ? 12.852 -9.852 -4.461 1 96.88 548 PHE B O 1
ATOM 12021 N N . ALA B 1 549 ? 11.547 -10.242 -2.736 1 93.56 549 ALA B N 1
ATOM 12022 C CA . ALA B 1 549 ? 10.648 -9.133 -3.029 1 93.56 549 ALA B CA 1
ATOM 12023 C C . ALA B 1 549 ? 11.344 -7.793 -2.828 1 93.56 549 ALA B C 1
ATOM 12025 O O . ALA B 1 549 ? 11.172 -6.867 -3.623 1 93.56 549 ALA B O 1
ATOM 12026 N N . ARG B 1 550 ? 12.164 -7.668 -1.812 1 92.56 550 ARG B N 1
ATOM 12027 C CA . ARG B 1 550 ? 12.773 -6.398 -1.428 1 92.56 550 ARG B CA 1
ATOM 12028 C C . ARG B 1 550 ? 13.727 -5.895 -2.508 1 92.56 550 ARG B C 1
ATOM 12030 O O . ARG B 1 550 ? 13.797 -4.695 -2.773 1 92.56 550 ARG B O 1
ATOM 12037 N N . VAL B 1 551 ? 14.477 -6.812 -3.121 1 92.06 551 VAL B N 1
ATOM 12038 C CA . VAL B 1 551 ? 15.453 -6.383 -4.117 1 92.06 551 VAL B CA 1
ATOM 12039 C C . VAL B 1 551 ? 14.766 -6.199 -5.469 1 92.06 551 VAL B C 1
ATOM 12041 O O . VAL B 1 551 ? 15.414 -5.887 -6.469 1 92.06 551 VAL B O 1
ATOM 12044 N N . GLY B 1 552 ? 13.469 -6.535 -5.523 1 87.38 552 GLY B N 1
ATOM 12045 C CA . GLY B 1 552 ? 12.727 -6.406 -6.77 1 87.38 552 GLY B CA 1
ATOM 12046 C C . GLY B 1 552 ? 13.07 -7.484 -7.781 1 87.38 552 GLY B C 1
ATOM 12047 O O . GLY B 1 552 ? 13.125 -7.219 -8.984 1 87.38 552 GLY B O 1
ATOM 12048 N N . GLN B 1 553 ? 13.375 -8.68 -7.242 1 90.94 553 GLN B N 1
ATOM 12049 C CA . GLN B 1 553 ? 13.727 -9.781 -8.125 1 90.94 553 GLN B CA 1
ATOM 12050 C C . GLN B 1 553 ? 12.578 -10.125 -9.07 1 90.94 553 GLN B C 1
ATOM 12052 O O . GLN B 1 553 ? 11.445 -10.312 -8.633 1 90.94 553 GLN B O 1
ATOM 12057 N N . ARG B 1 554 ? 12.938 -10.18 -10.328 1 83.5 554 ARG B N 1
ATOM 12058 C CA . ARG B 1 554 ? 11.945 -10.578 -11.328 1 83.5 554 ARG B CA 1
ATOM 12059 C C . ARG B 1 554 ? 11.883 -12.102 -11.453 1 83.5 554 ARG B C 1
ATOM 12061 O O . ARG B 1 554 ? 12.852 -12.797 -11.148 1 83.5 554 ARG B O 1
ATOM 12068 N N . GLY B 1 555 ? 10.695 -12.57 -11.891 1 87.31 555 GLY B N 1
ATOM 12069 C CA . GLY B 1 555 ? 10.5 -14 -12.055 1 87.31 555 GLY B CA 1
ATOM 12070 C C . GLY B 1 555 ? 9.617 -14.609 -10.984 1 87.31 555 GLY B C 1
ATOM 12071 O O . GLY B 1 555 ? 9.172 -13.922 -10.07 1 87.31 555 GLY B O 1
ATOM 12072 N N . ALA B 1 556 ? 9.406 -15.914 -11.117 1 90 556 ALA B N 1
ATOM 12073 C CA . ALA B 1 556 ? 8.578 -16.641 -10.164 1 90 556 ALA B CA 1
ATOM 12074 C C . ALA B 1 556 ? 9.43 -17.25 -9.055 1 90 556 ALA B C 1
ATOM 12076 O O . ALA B 1 556 ? 10.625 -17.484 -9.227 1 90 556 ALA B O 1
ATOM 12077 N N . LEU B 1 557 ? 8.883 -17.406 -7.934 1 94.44 557 LEU B N 1
ATOM 12078 C CA . LEU B 1 557 ? 9.523 -18.047 -6.793 1 94.44 557 LEU B CA 1
ATOM 12079 C C . LEU B 1 557 ? 8.648 -19.156 -6.23 1 94.44 557 LEU B C 1
ATOM 12081 O O . LEU B 1 557 ? 7.465 -18.953 -5.953 1 94.44 557 LEU B O 1
ATOM 12085 N N . THR B 1 558 ? 9.195 -20.391 -6.125 1 96.75 558 THR B N 1
ATOM 12086 C CA . THR B 1 558 ? 8.43 -21.5 -5.594 1 96.75 558 THR B CA 1
ATOM 12087 C C . THR B 1 558 ? 9.172 -22.156 -4.434 1 96.75 558 THR B C 1
ATOM 12089 O O . THR B 1 558 ? 10.375 -22.422 -4.527 1 96.75 558 THR B O 1
ATOM 12092 N N . ARG B 1 559 ? 8.523 -22.391 -3.348 1 97.75 559 ARG B N 1
ATOM 12093 C CA . ARG B 1 559 ? 8.977 -23.234 -2.244 1 97.75 559 ARG B CA 1
ATOM 12094 C C . ARG B 1 559 ? 8.391 -24.641 -2.348 1 97.75 559 ARG B C 1
ATOM 12096 O O . ARG B 1 559 ? 7.168 -24.812 -2.369 1 97.75 559 ARG B O 1
ATOM 12103 N N . ILE B 1 560 ? 9.219 -25.625 -2.494 1 97.81 560 ILE B N 1
ATOM 12104 C CA . ILE B 1 560 ? 8.789 -27.016 -2.381 1 97.81 560 ILE B CA 1
ATOM 12105 C C . ILE B 1 560 ? 8.883 -27.469 -0.926 1 97.81 560 ILE B C 1
ATOM 12107 O O . ILE B 1 560 ? 9.984 -27.562 -0.375 1 97.81 560 ILE B O 1
ATOM 12111 N N . ALA B 1 561 ? 7.746 -27.672 -0.321 1 96.25 561 ALA B N 1
ATOM 12112 C CA . ALA B 1 561 ? 7.684 -28.094 1.079 1 96.25 561 ALA B CA 1
ATOM 12113 C C . ALA B 1 561 ? 7.426 -29.578 1.2 1 96.25 561 ALA B C 1
ATOM 12115 O O . ALA B 1 561 ? 6.379 -30.078 0.771 1 96.25 561 ALA B O 1
ATOM 12116 N N . SER B 1 562 ? 8.367 -30.281 1.815 1 94.56 562 SER B N 1
ATOM 12117 C CA . SER B 1 562 ? 8.273 -31.734 1.886 1 94.56 562 SER B CA 1
ATOM 12118 C C . SER B 1 562 ? 7.969 -32.219 3.305 1 94.56 562 SER B C 1
ATOM 12120 O O . SER B 1 562 ? 8.484 -31.641 4.273 1 94.56 562 SER B O 1
ATOM 12122 N N . GLY B 1 563 ? 7.125 -33.156 3.365 1 92.12 563 GLY B N 1
ATOM 12123 C CA . GLY B 1 563 ? 6.914 -33.875 4.613 1 92.12 563 GLY B CA 1
ATOM 12124 C C . GLY B 1 563 ? 6.074 -33.094 5.613 1 92.12 563 GLY B C 1
ATOM 12125 O O . GLY B 1 563 ? 6.199 -33.312 6.82 1 92.12 563 GLY B O 1
ATOM 12126 N N . CYS B 1 564 ? 5.27 -32.156 5.164 1 92.06 564 CYS B N 1
ATOM 12127 C CA . CYS B 1 564 ? 4.426 -31.391 6.059 1 92.06 564 CYS B CA 1
ATOM 12128 C C . CYS B 1 564 ? 3.154 -32.156 6.414 1 92.06 564 CYS B C 1
ATOM 12130 O O . CYS B 1 564 ? 2.578 -32.844 5.566 1 92.06 564 CYS B O 1
ATOM 12132 N N . SER B 1 565 ? 2.793 -32.062 7.676 1 89.62 565 SER B N 1
ATOM 12133 C CA . SER B 1 565 ? 1.466 -32.562 8.047 1 89.62 565 SER B CA 1
ATOM 12134 C C . SER B 1 565 ? 0.373 -31.703 7.41 1 89.62 565 SER B C 1
ATOM 12136 O O . SER B 1 565 ? 0.634 -30.594 6.949 1 89.62 565 SER B O 1
ATOM 12138 N N . ASP B 1 566 ? -0.793 -32.188 7.395 1 85.06 566 ASP B N 1
ATOM 12139 C CA . ASP B 1 566 ? -1.908 -31.469 6.801 1 85.06 566 ASP B CA 1
ATOM 12140 C C . ASP B 1 566 ? -2.137 -30.125 7.512 1 85.06 566 ASP B C 1
ATOM 12142 O O . ASP B 1 566 ? -2.359 -29.109 6.863 1 85.06 566 ASP B O 1
ATOM 12146 N N . ASP B 1 567 ? -2.059 -30.156 8.812 1 83.75 567 ASP B N 1
ATOM 12147 C CA . ASP B 1 567 ? -2.258 -28.938 9.586 1 83.75 567 ASP B CA 1
ATOM 12148 C C . ASP B 1 567 ? -1.146 -27.922 9.312 1 83.75 567 ASP B C 1
ATOM 12150 O O . ASP B 1 567 ? -1.399 -26.719 9.234 1 83.75 567 ASP B O 1
ATOM 12154 N N . ALA B 1 568 ? 0.026 -28.453 9.141 1 88.12 568 ALA B N 1
ATOM 12155 C CA . ALA B 1 568 ? 1.16 -27.578 8.867 1 88.12 568 ALA B CA 1
ATOM 12156 C C . ALA B 1 568 ? 1.034 -26.938 7.488 1 88.12 568 ALA B C 1
ATOM 12158 O O . ALA B 1 568 ? 1.396 -25.766 7.309 1 88.12 568 ALA B O 1
ATOM 12159 N N . VAL B 1 569 ? 0.555 -27.719 6.539 1 88.5 569 VAL B N 1
ATOM 12160 C CA . VAL B 1 569 ? 0.354 -27.203 5.191 1 88.5 569 VAL B CA 1
ATOM 12161 C C . VAL B 1 569 ? -0.69 -26.078 5.219 1 88.5 569 VAL B C 1
ATOM 12163 O O . VAL B 1 569 ? -0.5 -25.031 4.609 1 88.5 569 VAL B O 1
ATOM 12166 N N . LYS B 1 570 ? -1.788 -26.344 5.949 1 82.38 570 LYS B N 1
ATOM 12167 C CA . LYS B 1 570 ? -2.852 -25.359 6.066 1 82.38 570 LYS B CA 1
ATOM 12168 C C . LYS B 1 570 ? -2.316 -24.047 6.633 1 82.38 570 LYS B C 1
ATOM 12170 O O . LYS B 1 570 ? -2.594 -22.969 6.098 1 82.38 570 LYS B O 1
ATOM 12175 N N . GLU B 1 571 ? -1.6 -24.172 7.629 1 83.06 571 GLU B N 1
ATOM 12176 C CA . GLU B 1 571 ? -1.04 -23 8.289 1 83.06 571 GLU B CA 1
ATOM 12177 C C . GLU B 1 571 ? -0.044 -22.281 7.379 1 83.06 571 GLU B C 1
ATOM 12179 O O . GLU B 1 571 ? -0.01 -21.047 7.332 1 83.06 571 GLU B O 1
ATOM 12184 N N . LEU B 1 572 ? 0.745 -23.047 6.719 1 88.62 572 LEU B N 1
ATOM 12185 C CA . LEU B 1 572 ? 1.737 -22.5 5.797 1 88.62 572 LEU B CA 1
ATOM 12186 C C . LEU B 1 572 ? 1.068 -21.703 4.688 1 88.62 572 LEU B C 1
ATOM 12188 O O . LEU B 1 572 ? 1.501 -20.594 4.375 1 88.62 572 LEU B O 1
ATOM 12192 N N . LEU B 1 573 ? 0.068 -22.25 4.164 1 85.31 573 LEU B N 1
ATOM 12193 C CA . LEU B 1 573 ? -0.631 -21.594 3.061 1 85.31 573 LEU B CA 1
ATOM 12194 C C . LEU B 1 573 ? -1.325 -20.328 3.531 1 85.31 573 LEU B C 1
ATOM 12196 O O . LEU B 1 573 ? -1.269 -19.297 2.854 1 85.31 573 LEU B O 1
ATOM 12200 N N . ARG B 1 574 ? -1.964 -20.375 4.617 1 81.62 574 ARG B N 1
ATOM 12201 C CA . ARG B 1 574 ? -2.646 -19.219 5.176 1 81.62 574 ARG B CA 1
ATOM 12202 C C . ARG B 1 574 ? -1.664 -18.078 5.434 1 81.62 574 ARG B C 1
ATOM 12204 O O . ARG B 1 574 ? -1.925 -16.922 5.066 1 81.62 574 ARG B O 1
ATOM 12211 N N . ARG B 1 575 ? -0.625 -18.406 5.984 1 83.56 575 ARG B N 1
ATOM 12212 C CA . ARG B 1 575 ? 0.386 -17.406 6.32 1 83.56 575 ARG B CA 1
ATOM 12213 C C . ARG B 1 575 ? 1.028 -16.828 5.059 1 83.56 575 ARG B C 1
ATOM 12215 O O . ARG B 1 575 ? 1.184 -15.617 4.938 1 83.56 575 ARG B O 1
ATOM 12222 N N . THR B 1 576 ? 1.392 -17.656 4.18 1 87.12 576 THR B N 1
ATOM 12223 C CA . THR B 1 576 ? 2.109 -17.25 2.975 1 87.12 576 THR B CA 1
ATOM 12224 C C . THR B 1 576 ? 1.243 -16.344 2.111 1 87.12 576 THR B C 1
ATOM 12226 O O . THR B 1 576 ? 1.745 -15.391 1.501 1 87.12 576 THR B O 1
ATOM 12229 N N . GLN B 1 577 ? -0.009 -16.609 2.135 1 81.81 577 GLN B N 1
ATOM 12230 C CA . GLN B 1 577 ? -0.931 -15.789 1.353 1 81.81 577 GLN B CA 1
ATOM 12231 C C . GLN B 1 577 ? -0.89 -14.328 1.802 1 81.81 577 GLN B C 1
ATOM 12233 O O . GLN B 1 577 ? -1.03 -13.422 0.984 1 81.81 577 GLN B O 1
ATOM 12238 N N . LYS B 1 578 ? -0.609 -14.141 2.961 1 81.31 578 LYS B N 1
ATOM 12239 C CA . LYS B 1 578 ? -0.599 -12.781 3.508 1 81.31 578 LYS B CA 1
ATOM 12240 C C . LYS B 1 578 ? 0.812 -12.203 3.506 1 81.31 578 LYS B C 1
ATOM 12242 O O . LYS B 1 578 ? 1.013 -11.055 3.111 1 81.31 578 LYS B O 1
ATOM 12247 N N . SER B 1 579 ? 1.745 -13 3.977 1 88.5 579 SER B N 1
ATOM 12248 C CA . SER B 1 579 ? 3.094 -12.492 4.203 1 88.5 579 SER B CA 1
ATOM 12249 C C . SER B 1 579 ? 3.869 -12.375 2.896 1 88.5 579 SER B C 1
ATOM 12251 O O . SER B 1 579 ? 4.652 -11.438 2.713 1 88.5 579 SER B O 1
ATOM 12253 N N . ALA B 1 580 ? 3.635 -13.336 2.053 1 90.25 580 ALA B N 1
ATOM 12254 C CA . ALA B 1 580 ? 4.391 -13.422 0.804 1 90.25 580 ALA B CA 1
ATOM 12255 C C . ALA B 1 580 ? 3.518 -13.945 -0.331 1 90.25 580 ALA B C 1
ATOM 12257 O O . ALA B 1 580 ? 3.777 -15.023 -0.873 1 90.25 580 ALA B O 1
ATOM 12258 N N . PRO B 1 581 ? 2.605 -13.164 -0.784 1 83.06 581 PRO B N 1
ATOM 12259 C CA . PRO B 1 581 ? 1.677 -13.633 -1.819 1 83.06 581 PRO B CA 1
ATOM 12260 C C . PRO B 1 581 ? 2.381 -13.984 -3.127 1 83.06 581 PRO B C 1
ATOM 12262 O O . PRO B 1 581 ? 1.826 -14.711 -3.951 1 83.06 581 PRO B O 1
ATOM 12265 N N . HIS B 1 582 ? 3.631 -13.562 -3.283 1 85.62 582 HIS B N 1
ATOM 12266 C CA . HIS B 1 582 ? 4.398 -13.82 -4.496 1 85.62 582 HIS B CA 1
ATOM 12267 C C . HIS B 1 582 ? 5.07 -15.188 -4.438 1 85.62 582 HIS B C 1
ATOM 12269 O O . HIS B 1 582 ? 5.613 -15.664 -5.438 1 85.62 582 HIS B O 1
ATOM 12275 N N . LEU B 1 583 ? 5.066 -15.82 -3.283 1 92.5 583 LEU B N 1
ATOM 12276 C CA . LEU B 1 583 ? 5.688 -17.125 -3.092 1 92.5 583 LEU B CA 1
ATOM 12277 C C . LEU B 1 583 ? 4.699 -18.25 -3.393 1 92.5 583 LEU B C 1
ATOM 12279 O O . LEU B 1 583 ? 3.67 -18.375 -2.725 1 92.5 583 LEU B O 1
ATOM 12283 N N . ARG B 1 584 ? 5.02 -19.078 -4.383 1 91.5 584 ARG B N 1
ATOM 12284 C CA . ARG B 1 584 ? 4.238 -20.281 -4.664 1 91.5 584 ARG B CA 1
ATOM 12285 C C . ARG B 1 584 ? 4.68 -21.438 -3.783 1 91.5 584 ARG B C 1
ATOM 12287 O O . ARG B 1 584 ? 5.867 -21.578 -3.482 1 91.5 584 ARG B O 1
ATOM 12294 N N . ILE B 1 585 ? 3.701 -22.234 -3.383 1 93.44 585 ILE B N 1
ATOM 12295 C CA . ILE B 1 585 ? 4.004 -23.391 -2.541 1 93.44 585 ILE B CA 1
ATOM 12296 C C . ILE B 1 585 ? 3.672 -24.672 -3.289 1 93.44 585 ILE B C 1
ATOM 12298 O O . ILE B 1 585 ? 2.623 -24.766 -3.932 1 93.44 585 ILE B O 1
ATOM 12302 N N . HIS B 1 586 ? 4.598 -25.594 -3.346 1 95.62 586 HIS B N 1
ATOM 12303 C CA . HIS B 1 586 ? 4.414 -26.953 -3.818 1 95.62 586 HIS B CA 1
ATOM 12304 C C . HIS B 1 586 ? 4.68 -27.969 -2.703 1 95.62 586 HIS B C 1
ATOM 12306 O O . HIS B 1 586 ? 5.734 -27.922 -2.064 1 95.62 586 HIS B O 1
ATOM 12312 N N . VAL B 1 587 ? 3.721 -28.859 -2.438 1 95.12 587 VAL B N 1
ATOM 12313 C CA . VAL B 1 587 ? 3.824 -29.781 -1.313 1 95.12 587 VAL B CA 1
ATOM 12314 C C . VAL B 1 587 ? 4.137 -31.188 -1.824 1 95.12 587 VAL B C 1
ATOM 12316 O O . VAL B 1 587 ? 3.572 -31.625 -2.828 1 95.12 587 VAL B O 1
ATOM 12319 N N . THR B 1 588 ? 5.109 -31.797 -1.207 1 94.69 588 THR B N 1
ATOM 12320 C CA . THR B 1 588 ? 5.461 -33.156 -1.551 1 94.69 588 THR B CA 1
ATOM 12321 C C . THR B 1 588 ? 5.516 -34.031 -0.3 1 94.69 588 THR B C 1
ATOM 12323 O O . THR B 1 588 ? 5.461 -33.531 0.821 1 94.69 588 THR B O 1
ATOM 12326 N N . ARG B 1 589 ? 5.566 -35.312 -0.524 1 91.19 589 ARG B N 1
ATOM 12327 C CA . ARG B 1 589 ? 5.84 -36.25 0.58 1 91.19 589 ARG B CA 1
ATOM 12328 C C . ARG B 1 589 ? 7.266 -36.062 1.09 1 91.19 589 ARG B C 1
ATOM 12330 O O . ARG B 1 589 ? 8.07 -35.375 0.475 1 91.19 589 ARG B O 1
ATOM 12337 N N . ASP B 1 590 ? 7.539 -36.688 2.209 1 91.5 590 ASP B N 1
ATOM 12338 C CA . ASP B 1 590 ? 8.898 -36.688 2.729 1 91.5 590 ASP B CA 1
ATOM 12339 C C . ASP B 1 590 ? 9.75 -37.75 2.037 1 91.5 590 ASP B C 1
ATOM 12341 O O . ASP B 1 590 ? 9.359 -38.906 1.968 1 91.5 590 ASP B O 1
ATOM 12345 N N . PHE B 1 591 ? 10.844 -37.375 1.496 1 91.81 591 PHE B N 1
ATOM 12346 C CA . PHE B 1 591 ? 11.68 -38.344 0.774 1 91.81 591 PHE B CA 1
ATOM 12347 C C . PHE B 1 591 ? 12.867 -38.75 1.624 1 91.81 591 PHE B C 1
ATOM 12349 O O . PHE B 1 591 ? 13.711 -39.531 1.175 1 91.81 591 PHE B O 1
ATOM 12356 N N . ARG B 1 592 ? 12.875 -38.281 2.842 1 87.06 592 ARG B N 1
ATOM 12357 C CA . ARG B 1 592 ? 14.031 -38.5 3.697 1 87.06 592 ARG B CA 1
ATOM 12358 C C . ARG B 1 592 ? 14.234 -40 3.957 1 87.06 592 ARG B C 1
ATOM 12360 O O . ARG B 1 592 ? 15.367 -40.469 4.164 1 87.06 592 ARG B O 1
ATOM 12367 N N . SER B 1 593 ? 13.055 -40.75 3.922 1 79.19 593 SER B N 1
ATOM 12368 C CA . SER B 1 593 ? 13.125 -42.156 4.316 1 79.19 593 SER B CA 1
ATOM 12369 C C . SER B 1 593 ? 13.172 -43.062 3.1 1 79.19 593 SER B C 1
ATOM 12371 O O . SER B 1 593 ? 12.781 -44.219 3.178 1 79.19 593 SER B O 1
ATOM 12373 N N . LEU B 1 594 ? 13.609 -42.531 1.975 1 70 594 LEU B N 1
ATOM 12374 C CA . LEU B 1 594 ? 13.688 -43.406 0.801 1 70 594 LEU B CA 1
ATOM 12375 C C . LEU B 1 594 ? 14.492 -44.656 1.107 1 70 594 LEU B C 1
ATOM 12377 O O . LEU B 1 594 ? 15.484 -44.594 1.833 1 70 594 LEU B O 1
ATOM 12381 N N . PRO B 1 595 ? 13.758 -45.969 0.857 1 57.5 595 PRO B N 1
ATOM 12382 C CA . PRO B 1 595 ? 14.422 -47.219 1.143 1 57.5 595 PRO B CA 1
ATOM 12383 C C . PRO B 1 595 ? 15.75 -47.375 0.403 1 57.5 595 PRO B C 1
ATOM 12385 O O . PRO B 1 595 ? 15.938 -46.781 -0.661 1 57.5 595 PRO B O 1
ATOM 12388 N N . SER B 1 596 ? 16.766 -47.75 1.07 1 51.19 596 SER B N 1
ATOM 12389 C CA . SER B 1 596 ? 18 -48.219 0.465 1 51.19 596 SER B CA 1
ATOM 12390 C C . SER B 1 596 ? 17.75 -49.344 -0.531 1 51.19 596 SER B C 1
ATOM 12392 O O . SER B 1 596 ? 16.906 -50.188 -0.299 1 51.19 596 SER B O 1
ATOM 12394 N N . PHE B 1 597 ? 17.938 -49.094 -1.818 1 41.12 597 PHE B N 1
ATOM 12395 C CA . PHE B 1 597 ? 17.922 -50.188 -2.771 1 41.12 597 PHE B CA 1
ATOM 12396 C C . PHE B 1 597 ? 18.969 -51.25 -2.402 1 41.12 597 PHE B C 1
ATOM 12398 O O . PHE B 1 597 ? 20.156 -51.062 -2.701 1 41.12 597 PHE B O 1
ATOM 12405 N N . LYS B 1 598 ? 19.25 -51.594 -1.223 1 41.69 598 LYS B N 1
ATOM 12406 C CA . LYS B 1 598 ? 20.234 -52.656 -1.228 1 41.69 598 LYS B CA 1
ATOM 12407 C C . LYS B 1 598 ? 19.719 -53.875 -1.988 1 41.69 598 LYS B C 1
ATOM 12409 O O . LYS B 1 598 ? 18.547 -54.25 -1.867 1 41.69 598 LYS B O 1
ATOM 12414 N N . GLU B 1 599 ? 20.375 -54.156 -3.057 1 37.19 599 GLU B N 1
ATOM 12415 C CA . GLU B 1 599 ? 20.312 -55.531 -3.598 1 37.19 599 GLU B CA 1
ATOM 12416 C C . GLU B 1 599 ? 20.344 -56.562 -2.484 1 37.19 599 GLU B C 1
ATOM 12418 O O . GLU B 1 599 ? 21.328 -56.656 -1.733 1 37.19 599 GLU B O 1
ATOM 12423 N N . VAL B 1 600 ? 19.234 -56.938 -1.925 1 36.62 600 VAL B N 1
ATOM 12424 C CA . VAL B 1 600 ? 19.203 -58.094 -1.042 1 36.62 600 VAL B CA 1
ATOM 12425 C C . VAL B 1 600 ? 19.734 -59.312 -1.779 1 36.62 600 VAL B C 1
ATOM 12427 O O . VAL B 1 600 ? 19.219 -59.688 -2.836 1 36.62 600 VAL B O 1
ATOM 12430 N N . SER B 1 601 ? 20.969 -59.688 -1.671 1 33.62 601 SER B N 1
ATOM 12431 C CA . SER B 1 601 ? 21.172 -61.125 -1.889 1 33.62 601 SER B CA 1
ATOM 12432 C C . SER B 1 601 ? 20.141 -61.938 -1.123 1 33.62 601 SER B C 1
ATOM 12434 O O . SER B 1 601 ? 19.531 -61.469 -0.165 1 33.62 601 SER B O 1
ATOM 12436 N N . ASN B 1 602 ? 19.766 -63.312 -1.403 1 36.72 602 ASN B N 1
ATOM 12437 C CA . ASN B 1 602 ? 18.797 -64.312 -0.979 1 36.72 602 ASN B CA 1
ATOM 12438 C C . ASN B 1 602 ? 18.578 -64.25 0.531 1 36.72 602 ASN B C 1
ATOM 12440 O O . ASN B 1 602 ? 17.531 -64.688 1.019 1 36.72 602 ASN B O 1
ATOM 12444 N N . ASP B 1 603 ? 19.656 -64.688 1.416 1 36.56 603 ASP B N 1
ATOM 12445 C CA . ASP B 1 603 ? 19.375 -65.188 2.74 1 36.56 603 ASP B CA 1
ATOM 12446 C C . ASP B 1 603 ? 18.781 -64.125 3.662 1 36.56 603 ASP B C 1
ATOM 12448 O O . ASP B 1 603 ? 17.828 -64.438 4.395 1 36.56 603 ASP B O 1
ATOM 12452 N N . VAL B 1 604 ? 19.641 -63.438 4.473 1 37.91 604 VAL B N 1
ATOM 12453 C CA . VAL B 1 604 ? 19.25 -62.688 5.672 1 37.91 604 VAL B CA 1
ATOM 12454 C C . VAL B 1 604 ? 18.453 -61.438 5.281 1 37.91 604 VAL B C 1
ATOM 12456 O O . VAL B 1 604 ? 18.906 -60.656 4.438 1 37.91 604 VAL B O 1
ATOM 12459 N N . GLY B 1 605 ? 17.156 -61.406 5.305 1 38.62 605 GLY B N 1
ATOM 12460 C CA . GLY B 1 605 ? 16.203 -60.312 5.262 1 38.62 605 GLY B CA 1
ATOM 12461 C C . GLY B 1 605 ? 16.75 -59.031 5.848 1 38.62 605 GLY B C 1
ATOM 12462 O O . GLY B 1 605 ? 16.609 -58.781 7.047 1 38.62 605 GLY B O 1
ATOM 12463 N N . LYS B 1 606 ? 17.938 -58.594 5.559 1 38.94 606 LYS B N 1
ATOM 12464 C CA . LYS B 1 606 ? 18.375 -57.344 6.215 1 38.94 606 LYS B CA 1
ATOM 12465 C C . LYS B 1 606 ? 17.406 -56.219 5.961 1 38.94 606 LYS B C 1
ATOM 12467 O O . LYS B 1 606 ? 17.109 -55.875 4.809 1 38.94 606 LYS B O 1
ATOM 12472 N N . ALA B 1 607 ? 16.484 -55.875 6.832 1 41.53 607 ALA B N 1
ATOM 12473 C CA . ALA B 1 607 ? 15.625 -54.719 7.016 1 41.53 607 ALA B CA 1
ATOM 12474 C C . ALA B 1 607 ? 16.359 -53.438 6.668 1 41.53 607 ALA B C 1
ATOM 12476 O O . ALA B 1 607 ? 17.422 -53.156 7.238 1 41.53 607 ALA B O 1
ATOM 12477 N N . SER B 1 608 ? 16.438 -52.969 5.469 1 49.09 608 SER B N 1
ATOM 12478 C CA . SER B 1 608 ? 17.031 -51.719 5.027 1 49.09 608 SER B CA 1
ATOM 12479 C C . SER B 1 608 ? 16.547 -50.562 5.871 1 49.09 608 SER B C 1
ATOM 12481 O O . SER B 1 608 ? 15.336 -50.375 6.066 1 49.09 608 SER B O 1
ATOM 12483 N N . THR B 1 609 ? 17.219 -50.188 6.883 1 58.44 609 THR B N 1
ATOM 12484 C CA . THR B 1 609 ? 16.938 -49.031 7.73 1 58.44 609 THR B CA 1
ATOM 12485 C C . THR B 1 609 ? 16.766 -47.781 6.895 1 58.44 609 THR B C 1
ATOM 12487 O O . THR B 1 609 ? 17.578 -47.5 6.008 1 58.44 609 THR B O 1
ATOM 12490 N N . PRO B 1 610 ? 15.664 -47.156 7.109 1 70.75 610 PRO B N 1
ATOM 12491 C CA . PRO B 1 610 ? 15.445 -45.875 6.434 1 70.75 610 PRO B CA 1
ATOM 12492 C C . PRO B 1 610 ? 16.562 -44.875 6.703 1 70.75 610 PRO B C 1
ATOM 12494 O O . PRO B 1 610 ? 17.109 -44.844 7.805 1 70.75 610 PRO B O 1
ATOM 12497 N N . ASP B 1 611 ? 17.438 -44.406 5.723 1 78.12 611 ASP B N 1
ATOM 12498 C CA . ASP B 1 611 ? 18.531 -43.438 5.801 1 78.12 611 ASP B CA 1
ATOM 12499 C C . ASP B 1 611 ? 18.109 -42.188 6.582 1 78.12 611 ASP B C 1
ATOM 12501 O O . ASP B 1 611 ? 17.984 -42.25 7.809 1 78.12 611 ASP B O 1
ATOM 12505 N N . ASP B 1 612 ? 17.359 -41.406 6.844 1 84.88 612 ASP B N 1
ATOM 12506 C CA . ASP B 1 612 ? 16.969 -40.062 7.316 1 84.88 612 ASP B CA 1
ATOM 12507 C C . ASP B 1 612 ? 17.891 -39 6.758 1 84.88 612 ASP B C 1
ATOM 12509 O O . ASP B 1 612 ? 18.656 -38.375 7.504 1 84.88 612 ASP B O 1
ATOM 12513 N N . TYR B 1 613 ? 17.891 -38.875 5.473 1 92 613 TYR B N 1
ATOM 12514 C CA . TYR B 1 613 ? 18.719 -37.938 4.734 1 92 613 TYR B CA 1
ATOM 12515 C C . TYR B 1 613 ? 17.875 -36.844 4.098 1 92 613 TYR B C 1
ATOM 12517 O O . TYR B 1 613 ? 17.359 -37.031 2.988 1 92 613 TYR B O 1
ATOM 12525 N N . ALA B 1 614 ? 17.797 -35.719 4.797 1 89.81 614 ALA B N 1
ATOM 12526 C CA . ALA B 1 614 ? 16.922 -34.594 4.434 1 89.81 614 ALA B CA 1
ATOM 12527 C C . ALA B 1 614 ? 17.219 -34.094 3.025 1 89.81 614 ALA B C 1
ATOM 12529 O O . ALA B 1 614 ? 16.297 -33.719 2.289 1 89.81 614 ALA B O 1
ATOM 12530 N N . PRO B 1 615 ? 18.438 -34.188 2.537 1 93.44 615 PRO B N 1
ATOM 12531 C CA . PRO B 1 615 ? 18.75 -33.625 1.221 1 93.44 615 PRO B CA 1
ATOM 12532 C C . PRO B 1 615 ? 18.109 -34.406 0.077 1 93.44 615 PRO B C 1
ATOM 12534 O O . PRO B 1 615 ? 18.078 -33.906 -1.062 1 93.44 615 PRO B O 1
ATOM 12537 N N . TYR B 1 616 ? 17.531 -35.625 0.35 1 94.44 616 TYR B N 1
ATOM 12538 C CA . TYR B 1 616 ? 16.766 -36.344 -0.67 1 94.44 616 TYR B CA 1
ATOM 12539 C C . TYR B 1 616 ? 15.586 -35.5 -1.148 1 94.44 616 TYR B C 1
ATOM 12541 O O . TYR B 1 616 ? 15.141 -35.625 -2.291 1 94.44 616 TYR B O 1
ATOM 12549 N N . ASN B 1 617 ? 15.141 -34.625 -0.351 1 94.56 617 ASN B N 1
ATOM 12550 C CA . ASN B 1 617 ? 13.984 -33.781 -0.67 1 94.56 617 ASN B CA 1
ATOM 12551 C C . ASN B 1 617 ? 14.273 -32.844 -1.846 1 94.56 617 ASN B C 1
ATOM 12553 O O . ASN B 1 617 ? 13.344 -32.406 -2.529 1 94.56 617 ASN B O 1
ATOM 12557 N N . LYS B 1 618 ? 15.492 -32.562 -2.084 1 96.19 618 LYS B N 1
ATOM 12558 C CA . LYS B 1 618 ? 15.805 -31.625 -3.152 1 96.19 618 LYS B CA 1
ATOM 12559 C C . LYS B 1 618 ? 15.594 -32.25 -4.523 1 96.19 618 LYS B C 1
ATOM 12561 O O . LYS B 1 618 ? 14.68 -31.875 -5.254 1 96.19 618 LYS B O 1
ATOM 12566 N N . PRO B 1 619 ? 16.375 -33.375 -4.91 1 96.94 619 PRO B N 1
ATOM 12567 C CA . PRO B 1 619 ? 16.156 -33.906 -6.254 1 96.94 619 PRO B CA 1
ATOM 12568 C C . PRO B 1 619 ? 14.75 -34.5 -6.418 1 96.94 619 PRO B C 1
ATOM 12570 O O . PRO B 1 619 ? 14.102 -34.281 -7.449 1 96.94 619 PRO B O 1
ATOM 12573 N N . PHE B 1 620 ? 14.266 -35.219 -5.418 1 96.19 620 PHE B N 1
ATOM 12574 C CA . PHE B 1 620 ? 12.969 -35.875 -5.551 1 96.19 620 PHE B CA 1
ATOM 12575 C C . PHE B 1 620 ? 11.844 -34.844 -5.52 1 96.19 620 PHE B C 1
ATOM 12577 O O . PHE B 1 620 ? 10.828 -35 -6.203 1 96.19 620 PHE B O 1
ATOM 12584 N N . GLY B 1 621 ? 12 -33.844 -4.668 1 96.75 621 GLY B N 1
ATOM 12585 C CA . GLY B 1 621 ? 11.031 -32.75 -4.668 1 96.75 621 GLY B CA 1
ATOM 12586 C C . GLY B 1 621 ? 10.984 -31.984 -5.98 1 96.75 621 GLY B C 1
ATOM 12587 O O . GLY B 1 621 ? 9.898 -31.656 -6.473 1 96.75 621 GLY B O 1
ATOM 12588 N N . LEU B 1 622 ? 12.117 -31.688 -6.562 1 97.69 622 LEU B N 1
ATOM 12589 C CA . LEU B 1 622 ? 12.203 -31.016 -7.852 1 97.69 622 LEU B CA 1
ATOM 12590 C C . LEU B 1 622 ? 11.531 -31.844 -8.945 1 97.69 622 LEU B C 1
ATOM 12592 O O . LEU B 1 622 ? 10.82 -31.297 -9.789 1 97.69 622 LEU B O 1
ATOM 12596 N N . ARG B 1 623 ? 11.805 -33.125 -8.922 1 96.5 623 ARG B N 1
ATOM 12597 C CA . ARG B 1 623 ? 11.172 -34.031 -9.898 1 96.5 623 ARG B CA 1
ATOM 12598 C C . ARG B 1 623 ? 9.656 -33.969 -9.781 1 96.5 623 ARG B C 1
ATOM 12600 O O . ARG B 1 623 ? 8.961 -33.812 -10.789 1 96.5 623 ARG B O 1
ATOM 12607 N N . ASP B 1 624 ? 9.219 -34.094 -8.57 1 95.38 624 ASP B N 1
ATOM 12608 C CA . ASP B 1 624 ? 7.785 -34.062 -8.328 1 95.38 624 ASP B CA 1
ATOM 12609 C C . ASP B 1 624 ? 7.191 -32.719 -8.797 1 95.38 624 ASP B C 1
ATOM 12611 O O . ASP B 1 624 ? 6.145 -32.719 -9.453 1 95.38 624 ASP B O 1
ATOM 12615 N N . TRP B 1 625 ? 7.871 -31.625 -8.5 1 97.19 625 TRP B N 1
ATOM 12616 C CA . TRP B 1 625 ? 7.434 -30.281 -8.852 1 97.19 625 TRP B CA 1
ATOM 12617 C C . TRP B 1 625 ? 7.359 -30.125 -10.367 1 97.19 625 TRP B C 1
ATOM 12619 O O . TRP B 1 625 ? 6.355 -29.641 -10.898 1 97.19 625 TRP B O 1
ATOM 12629 N N . LEU B 1 626 ? 8.344 -30.547 -11.102 1 95.81 626 LEU B N 1
ATOM 12630 C CA . LEU B 1 626 ? 8.383 -30.422 -12.555 1 95.81 626 LEU B CA 1
ATOM 12631 C C . LEU B 1 626 ? 7.281 -31.266 -13.203 1 95.81 626 LEU B C 1
ATOM 12633 O O . LEU B 1 626 ? 6.719 -30.875 -14.227 1 95.81 626 LEU B O 1
ATOM 12637 N N . GLU B 1 627 ? 6.961 -32.344 -12.5 1 92.25 627 GLU B N 1
ATOM 12638 C CA . GLU B 1 627 ? 6.016 -33.281 -13.078 1 92.25 627 GLU B CA 1
ATOM 12639 C C . GLU B 1 627 ? 4.574 -32.906 -12.727 1 92.25 627 GLU B C 1
ATOM 12641 O O . GLU B 1 627 ? 3.658 -33.125 -13.516 1 92.25 627 GLU B O 1
ATOM 12646 N N . SER B 1 628 ? 4.441 -32.344 -11.508 1 92.12 628 SER B N 1
ATOM 12647 C CA . SER B 1 628 ? 3.066 -32.344 -11.016 1 92.12 628 SER B CA 1
ATOM 12648 C C . SER B 1 628 ? 2.625 -30.922 -10.617 1 92.12 628 SER B C 1
ATOM 12650 O O . SER B 1 628 ? 1.489 -30.734 -10.172 1 92.12 628 SER B O 1
ATOM 12652 N N . ALA B 1 629 ? 3.516 -29.984 -10.742 1 92.38 629 ALA B N 1
ATOM 12653 C CA . ALA B 1 629 ? 3.117 -28.625 -10.375 1 92.38 629 ALA B CA 1
ATOM 12654 C C . ALA B 1 629 ? 1.889 -28.188 -11.164 1 92.38 629 ALA B C 1
ATOM 12656 O O . ALA B 1 629 ? 1.771 -28.469 -12.352 1 92.38 629 ALA B O 1
ATOM 12657 N N . ASN B 1 630 ? 0.959 -27.484 -10.523 1 88.62 630 ASN B N 1
ATOM 12658 C CA . ASN B 1 630 ? -0.2 -26.844 -11.141 1 88.62 630 ASN B CA 1
ATOM 12659 C C . ASN B 1 630 ? -0.488 -25.484 -10.523 1 88.62 630 ASN B C 1
ATOM 12661 O O . ASN B 1 630 ? -0.953 -25.391 -9.383 1 88.62 630 ASN B O 1
ATOM 12665 N N . PRO B 1 631 ? -0.236 -24.469 -11.234 1 87.62 631 PRO B N 1
ATOM 12666 C CA . PRO B 1 631 ? 0.039 -24.391 -12.672 1 87.62 631 PRO B CA 1
ATOM 12667 C C . PRO B 1 631 ? 1.408 -24.953 -13.047 1 87.62 631 PRO B C 1
ATOM 12669 O O . PRO B 1 631 ? 2.324 -24.953 -12.219 1 87.62 631 PRO B O 1
ATOM 12672 N N . PRO B 1 632 ? 1.43 -25.453 -14.281 1 89.19 632 PRO B N 1
ATOM 12673 C CA . PRO B 1 632 ? 2.688 -26.062 -14.719 1 89.19 632 PRO B CA 1
ATOM 12674 C C . PRO B 1 632 ? 3.818 -25.047 -14.859 1 89.19 632 PRO B C 1
ATOM 12676 O O . PRO B 1 632 ? 3.562 -23.875 -15.133 1 89.19 632 PRO B O 1
ATOM 12679 N N . VAL B 1 633 ? 5.02 -25.578 -14.656 1 91.38 633 VAL B N 1
ATOM 12680 C CA . VAL B 1 633 ? 6.211 -24.75 -14.812 1 91.38 633 VAL B CA 1
ATOM 12681 C C . VAL B 1 633 ? 6.465 -24.484 -16.297 1 91.38 633 VAL B C 1
ATOM 12683 O O . VAL B 1 633 ? 6.695 -25.422 -17.062 1 91.38 633 VAL B O 1
ATOM 12686 N N . ARG B 1 634 ? 6.43 -23.219 -16.75 1 86.31 634 ARG B N 1
ATOM 12687 C CA . ARG B 1 634 ? 6.547 -22.938 -18.172 1 86.31 634 ARG B CA 1
ATOM 12688 C C . ARG B 1 634 ? 7.711 -21.984 -18.453 1 86.31 634 ARG B C 1
ATOM 12690 O O . ARG B 1 634 ? 8.07 -21.75 -19.609 1 86.31 634 ARG B O 1
ATOM 12697 N N . GLU B 1 635 ? 8.305 -21.5 -17.422 1 88.75 635 GLU B N 1
ATOM 12698 C CA . GLU B 1 635 ? 9.492 -20.656 -17.594 1 88.75 635 GLU B CA 1
ATOM 12699 C C . GLU B 1 635 ? 10.641 -21.453 -18.203 1 88.75 635 GLU B C 1
ATOM 12701 O O . GLU B 1 635 ? 10.828 -22.625 -17.891 1 88.75 635 GLU B O 1
ATOM 12706 N N . GLU B 1 636 ? 11.422 -20.844 -18.953 1 89.06 636 GLU B N 1
ATOM 12707 C CA . GLU B 1 636 ? 12.492 -21.531 -19.688 1 89.06 636 GLU B CA 1
ATOM 12708 C C . GLU B 1 636 ? 13.703 -21.766 -18.797 1 89.06 636 GLU B C 1
ATOM 12710 O O . GLU B 1 636 ? 14.414 -22.75 -18.953 1 89.06 636 GLU B O 1
ATOM 12715 N N . LEU B 1 637 ? 13.953 -20.844 -17.938 1 95.12 637 LEU B N 1
ATOM 12716 C CA . LEU B 1 637 ? 15.117 -20.938 -17.062 1 95.12 637 LEU B CA 1
ATOM 12717 C C . LEU B 1 637 ? 14.688 -21.203 -15.617 1 95.12 637 LEU B C 1
ATOM 12719 O O . LEU B 1 637 ? 13.734 -20.594 -15.125 1 95.12 637 LEU B O 1
ATOM 12723 N N . ILE B 1 638 ? 15.344 -22.156 -15.039 1 97.44 638 ILE B N 1
ATOM 12724 C CA . ILE B 1 638 ? 15.109 -22.5 -13.641 1 97.44 638 ILE B CA 1
ATOM 12725 C C . ILE B 1 638 ? 16.344 -22.172 -12.812 1 97.44 638 ILE B C 1
ATOM 12727 O O . ILE B 1 638 ? 17.469 -22.5 -13.211 1 97.44 638 ILE B O 1
ATOM 12731 N N . VAL B 1 639 ? 16.156 -21.453 -11.781 1 98.25 639 VAL B N 1
ATOM 12732 C CA . VAL B 1 639 ? 17.25 -21.188 -10.836 1 98.25 639 VAL B CA 1
ATOM 12733 C C . VAL B 1 639 ? 16.984 -21.938 -9.531 1 98.25 639 VAL B C 1
ATOM 12735 O O . VAL B 1 639 ? 16.016 -21.641 -8.82 1 98.25 639 VAL B O 1
ATOM 12738 N N . MET B 1 640 ? 17.797 -22.906 -9.219 1 98.38 640 MET B N 1
ATOM 12739 C CA . MET B 1 640 ? 17.672 -23.672 -7.988 1 98.38 640 MET B CA 1
ATOM 12740 C C . MET B 1 640 ? 18.469 -23.016 -6.855 1 98.38 640 MET B C 1
ATOM 12742 O O . MET B 1 640 ? 19.656 -22.766 -6.992 1 98.38 640 MET B O 1
ATOM 12746 N N . LEU B 1 641 ? 17.75 -22.797 -5.789 1 98.12 641 LEU B N 1
ATOM 12747 C CA . LEU B 1 641 ? 18.344 -22.156 -4.621 1 98.12 641 LEU B CA 1
ATOM 12748 C C . LEU B 1 641 ? 18.281 -23.078 -3.404 1 98.12 641 LEU B C 1
ATOM 12750 O O . LEU B 1 641 ? 17.609 -24.125 -3.443 1 98.12 641 LEU B O 1
ATOM 12754 N N . ASP B 1 642 ? 19.016 -22.719 -2.412 1 96.75 642 ASP B N 1
ATOM 12755 C CA . ASP B 1 642 ? 18.828 -23.266 -1.068 1 96.75 642 ASP B CA 1
ATOM 12756 C C . ASP B 1 642 ? 18.016 -22.312 -0.196 1 96.75 642 ASP B C 1
ATOM 12758 O O . ASP B 1 642 ? 17.984 -21.109 -0.458 1 96.75 642 ASP B O 1
ATOM 12762 N N . PRO B 1 643 ? 17.375 -22.891 0.807 1 96 643 PRO B N 1
ATOM 12763 C CA . PRO B 1 643 ? 16.484 -22.047 1.6 1 96 643 PRO B CA 1
ATOM 12764 C C . PRO B 1 643 ? 17.234 -21 2.416 1 96 643 PRO B C 1
ATOM 12766 O O . PRO B 1 643 ? 16.641 -20.016 2.855 1 96 643 PRO B O 1
ATOM 12769 N N . ASP B 1 644 ? 18.531 -21.188 2.615 1 96.31 644 ASP B N 1
ATOM 12770 C CA . ASP B 1 644 ? 19.281 -20.25 3.451 1 96.31 644 ASP B CA 1
ATOM 12771 C C . ASP B 1 644 ? 19.984 -19.188 2.604 1 96.31 644 ASP B C 1
ATOM 12773 O O . ASP B 1 644 ? 20.984 -18.625 3.02 1 96.31 644 ASP B O 1
ATOM 12777 N N . PHE B 1 645 ? 19.5 -19 1.38 1 98 645 PHE B N 1
ATOM 12778 C CA . PHE B 1 645 ? 19.953 -17.875 0.56 1 98 645 PHE B CA 1
ATOM 12779 C C . PHE B 1 645 ? 19.188 -16.609 0.912 1 98 645 PHE B C 1
ATOM 12781 O O . PHE B 1 645 ? 18.031 -16.672 1.305 1 98 645 PHE B O 1
ATOM 12788 N N . LEU B 1 646 ? 19.828 -15.508 0.825 1 98 646 LEU B N 1
ATOM 12789 C CA . LEU B 1 646 ? 19.219 -14.18 0.918 1 98 646 LEU B CA 1
ATOM 12790 C C . LEU B 1 646 ? 19.625 -13.312 -0.265 1 98 646 LEU B C 1
ATOM 12792 O O . LEU B 1 646 ? 20.812 -13.234 -0.607 1 98 646 LEU B O 1
ATOM 12796 N N . PHE B 1 647 ? 18.688 -12.703 -0.889 1 97.88 647 PHE B N 1
ATOM 12797 C CA . PHE B 1 647 ? 18.969 -11.773 -1.977 1 97.88 647 PHE B CA 1
ATOM 12798 C C . PHE B 1 647 ? 19.453 -10.438 -1.434 1 97.88 647 PHE B C 1
ATOM 12800 O O . PHE B 1 647 ? 18.844 -9.867 -0.527 1 97.88 647 PHE B O 1
ATOM 12807 N N . ILE B 1 648 ? 20.516 -9.969 -1.892 1 96.25 648 ILE B N 1
ATOM 12808 C CA . ILE B 1 648 ? 20.953 -8.633 -1.503 1 96.25 648 ILE B CA 1
ATOM 12809 C C . ILE B 1 648 ? 21 -7.727 -2.732 1 96.25 648 ILE B C 1
ATOM 12811 O O . ILE B 1 648 ? 21.094 -6.5 -2.607 1 96.25 648 ILE B O 1
ATOM 12815 N N . ARG B 1 649 ? 20.938 -8.352 -3.896 1 91.81 649 ARG B N 1
ATOM 12816 C CA . ARG B 1 649 ? 20.75 -7.734 -5.207 1 91.81 649 ARG B CA 1
ATOM 12817 C C . ARG B 1 649 ? 20 -8.664 -6.148 1 91.81 649 ARG B C 1
ATOM 12819 O O . ARG B 1 649 ? 19.891 -9.867 -5.891 1 91.81 649 ARG B O 1
ATOM 12826 N N . PRO B 1 650 ? 19.484 -8.109 -7.215 1 90.19 650 PRO B N 1
ATOM 12827 C CA . PRO B 1 650 ? 18.797 -9.016 -8.148 1 90.19 650 PRO B CA 1
ATOM 12828 C C . PRO B 1 650 ? 19.75 -9.992 -8.82 1 90.19 650 PRO B C 1
ATOM 12830 O O . PRO B 1 650 ? 20.875 -9.625 -9.18 1 90.19 650 PRO B O 1
ATOM 12833 N N . PHE B 1 651 ? 19.406 -11.172 -8.852 1 94.94 651 PHE B N 1
ATOM 12834 C CA . PHE B 1 651 ? 20.109 -12.227 -9.562 1 94.94 651 PHE B CA 1
ATOM 12835 C C . PHE B 1 651 ? 19.75 -12.219 -11.039 1 94.94 651 PHE B C 1
ATOM 12837 O O . PHE B 1 651 ? 18.578 -12.016 -11.398 1 94.94 651 PHE B O 1
ATOM 12844 N N . ALA B 1 652 ? 20.75 -12.312 -11.906 1 91 652 ALA B N 1
ATOM 12845 C CA . ALA B 1 652 ? 20.484 -12.336 -13.344 1 91 652 ALA B CA 1
ATOM 12846 C C . ALA B 1 652 ? 21.531 -13.164 -14.086 1 91 652 ALA B C 1
ATOM 12848 O O . ALA B 1 652 ? 22.672 -13.258 -13.648 1 91 652 ALA B O 1
ATOM 12849 N N . VAL B 1 653 ? 21.125 -13.828 -15.07 1 93.62 653 VAL B N 1
ATOM 12850 C CA . VAL B 1 653 ? 21.969 -14.531 -16.047 1 93.62 653 VAL B CA 1
ATOM 12851 C C . VAL B 1 653 ? 21.562 -14.133 -17.453 1 93.62 653 VAL B C 1
ATOM 12853 O O . VAL B 1 653 ? 20.547 -13.445 -17.656 1 93.62 653 VAL B O 1
ATOM 12856 N N . ASN B 1 654 ? 22.406 -14.547 -18.438 1 92.25 654 ASN B N 1
ATOM 12857 C CA . ASN B 1 654 ? 22.188 -14.141 -19.812 1 92.25 654 ASN B CA 1
ATOM 12858 C C . ASN B 1 654 ? 22.172 -12.625 -19.969 1 92.25 654 ASN B C 1
ATOM 12860 O O . ASN B 1 654 ? 21.312 -12.062 -20.641 1 92.25 654 ASN B O 1
ATOM 12864 N N . THR B 1 655 ? 23.062 -11.992 -19.234 1 87.62 655 THR B N 1
ATOM 12865 C CA . THR B 1 655 ? 23.109 -10.539 -19.219 1 87.62 655 THR B CA 1
ATOM 12866 C C . THR B 1 655 ? 24.109 -10.008 -20.25 1 87.62 655 THR B C 1
ATOM 12868 O O . THR B 1 655 ? 24.047 -8.836 -20.625 1 87.62 655 THR B O 1
ATOM 12871 N N . GLY B 1 656 ? 24.953 -10.914 -20.625 1 86.62 656 GLY B N 1
ATOM 12872 C CA . GLY B 1 656 ? 26.062 -10.453 -21.453 1 86.62 656 GLY B CA 1
ATOM 12873 C C . GLY B 1 656 ? 27.078 -9.648 -20.688 1 86.62 656 GLY B C 1
ATOM 12874 O O . GLY B 1 656 ? 27.828 -8.867 -21.281 1 86.62 656 GLY B O 1
ATOM 12875 N N . GLY B 1 657 ? 27.078 -9.867 -19.406 1 86.31 657 GLY B N 1
ATOM 12876 C CA . GLY B 1 657 ? 28.016 -9.133 -18.562 1 86.31 657 GLY B CA 1
ATOM 12877 C C . GLY B 1 657 ? 29.453 -9.562 -18.766 1 86.31 657 GLY B C 1
ATOM 12878 O O . GLY B 1 657 ? 29.719 -10.672 -19.219 1 86.31 657 GLY B O 1
ATOM 12879 N N . ARG B 1 658 ? 30.328 -8.703 -18.297 1 90.06 658 ARG B N 1
ATOM 12880 C CA . ARG B 1 658 ? 31.766 -8.953 -18.391 1 90.06 658 ARG B CA 1
ATOM 12881 C C . ARG B 1 658 ? 32.156 -10.133 -17.516 1 90.06 658 ARG B C 1
ATOM 12883 O O . ARG B 1 658 ? 31.75 -10.227 -16.359 1 90.06 658 ARG B O 1
ATOM 12890 N N . VAL B 1 659 ? 32.906 -11.102 -18.047 1 94.31 659 VAL B N 1
ATOM 12891 C CA . VAL B 1 659 ? 33.5 -12.18 -17.281 1 94.31 659 VAL B CA 1
ATOM 12892 C C . VAL B 1 659 ? 35 -11.883 -17.062 1 94.31 659 VAL B C 1
ATOM 12894 O O . VAL B 1 659 ? 35.719 -11.586 -18 1 94.31 659 VAL B O 1
ATOM 12897 N N . THR B 1 660 ? 35.406 -11.922 -15.828 1 92.81 660 THR B N 1
ATOM 12898 C CA . THR B 1 660 ? 36.781 -11.539 -15.492 1 92.81 660 THR B CA 1
ATOM 12899 C C . THR B 1 660 ? 37.344 -12.43 -14.391 1 92.81 660 THR B C 1
ATOM 12901 O O . THR B 1 660 ? 36.625 -13.297 -13.867 1 92.81 660 THR B O 1
ATOM 12904 N N . THR B 1 661 ? 38.594 -12.344 -14.148 1 92 661 THR B N 1
ATOM 12905 C CA . THR B 1 661 ? 39.219 -13.008 -13.008 1 92 661 THR B CA 1
ATOM 12906 C C . THR B 1 661 ? 39.125 -12.141 -11.758 1 92 661 THR B C 1
ATOM 12908 O O . THR B 1 661 ? 38.781 -10.961 -11.836 1 92 661 THR B O 1
ATOM 12911 N N . ALA B 1 662 ? 39.375 -12.758 -10.672 1 89.94 662 ALA B N 1
ATOM 12912 C CA . ALA B 1 662 ? 39.281 -12.039 -9.406 1 89.94 662 ALA B CA 1
ATOM 12913 C C . ALA B 1 662 ? 40.156 -10.781 -9.43 1 89.94 662 ALA B C 1
ATOM 12915 O O . ALA B 1 662 ? 39.75 -9.727 -8.938 1 89.94 662 ALA B O 1
ATOM 12916 N N . ASN B 1 663 ? 41.281 -10.859 -10.023 1 86.12 663 ASN B N 1
ATOM 12917 C CA . ASN B 1 663 ? 42.219 -9.742 -10.086 1 86.12 663 ASN B CA 1
ATOM 12918 C C . ASN B 1 663 ? 41.781 -8.703 -11.125 1 86.12 663 ASN B C 1
ATOM 12920 O O . ASN B 1 663 ? 42.188 -7.551 -11.07 1 86.12 663 ASN B O 1
ATOM 12924 N N . GLY B 1 664 ? 40.938 -9.195 -11.977 1 86.81 664 GLY B N 1
ATOM 12925 C CA . GLY B 1 664 ? 40.531 -8.328 -13.07 1 86.81 664 GLY B CA 1
ATOM 12926 C C . GLY B 1 664 ? 39.281 -7.527 -12.758 1 86.81 664 GLY B C 1
ATOM 12927 O O . GLY B 1 664 ? 38.844 -6.73 -13.586 1 86.81 664 GLY B O 1
ATOM 12928 N N . VAL B 1 665 ? 38.75 -7.754 -11.586 1 86.81 665 VAL B N 1
ATOM 12929 C CA . VAL B 1 665 ? 37.5 -7.082 -11.25 1 86.81 665 VAL B CA 1
ATOM 12930 C C . VAL B 1 665 ? 37.719 -5.57 -11.234 1 86.81 665 VAL B C 1
ATOM 12932 O O . VAL B 1 665 ? 36.938 -4.824 -11.844 1 86.81 665 VAL B O 1
ATOM 12935 N N . ASP B 1 666 ? 38.719 -5.164 -10.539 1 80.5 666 ASP B N 1
ATOM 12936 C CA . ASP B 1 666 ? 39.062 -3.746 -10.578 1 80.5 666 ASP B CA 1
ATOM 12937 C C . ASP B 1 666 ? 39.844 -3.414 -11.844 1 80.5 666 ASP B C 1
ATOM 12939 O O . ASP B 1 666 ? 41.062 -3.25 -11.797 1 80.5 666 ASP B O 1
ATOM 12943 N N . SER B 1 667 ? 39.219 -3.311 -12.93 1 76.12 667 SER B N 1
ATOM 12944 C CA . SER B 1 667 ? 39.844 -3.137 -14.242 1 76.12 667 SER B CA 1
ATOM 12945 C C . SER B 1 667 ? 40.375 -1.725 -14.414 1 76.12 667 SER B C 1
ATOM 12947 O O . SER B 1 667 ? 41.281 -1.493 -15.234 1 76.12 667 SER B O 1
ATOM 12949 N N . GLY B 1 668 ? 39.844 -0.792 -13.695 1 71.62 668 GLY B N 1
ATOM 12950 C CA . GLY B 1 668 ? 40.219 0.603 -13.867 1 71.62 668 GLY B CA 1
ATOM 12951 C C . GLY B 1 668 ? 39.594 1.236 -15.102 1 71.62 668 GLY B C 1
ATOM 12952 O O . GLY B 1 668 ? 39.656 2.455 -15.273 1 71.62 668 GLY B O 1
ATOM 12953 N N . ASN B 1 669 ? 39.062 0.312 -15.93 1 79.69 669 ASN B N 1
ATOM 12954 C CA . ASN B 1 669 ? 38.406 0.812 -17.125 1 79.69 669 ASN B CA 1
ATOM 12955 C C . ASN B 1 669 ? 36.969 1.205 -16.859 1 79.69 669 ASN B C 1
ATOM 12957 O O . ASN B 1 669 ? 36.031 0.523 -17.297 1 79.69 669 ASN B O 1
ATOM 12961 N N . TYR B 1 670 ? 36.812 2.219 -16.281 1 71.56 670 TYR B N 1
ATOM 12962 C CA . TYR B 1 670 ? 35.5 2.658 -15.82 1 71.56 670 TYR B CA 1
ATOM 12963 C C . TYR B 1 670 ? 34.594 3.045 -16.984 1 71.56 670 TYR B C 1
ATOM 12965 O O . TYR B 1 670 ? 33.375 2.957 -16.891 1 71.56 670 TYR B O 1
ATOM 12973 N N . GLU B 1 671 ? 35.188 3.492 -18.062 1 68.12 671 GLU B N 1
ATOM 12974 C CA . GLU B 1 671 ? 34.406 3.891 -19.234 1 68.12 671 GLU B CA 1
ATOM 12975 C C . GLU B 1 671 ? 33.594 2.715 -19.797 1 68.12 671 GLU B C 1
ATOM 12977 O O . GLU B 1 671 ? 32.438 2.871 -20.188 1 68.12 671 GLU B O 1
ATOM 12982 N N . GLN B 1 672 ? 34.219 1.595 -19.688 1 75.88 672 GLN B N 1
ATOM 12983 C CA . GLN B 1 672 ? 33.594 0.427 -20.297 1 75.88 672 GLN B CA 1
ATOM 12984 C C . GLN B 1 672 ? 32.875 -0.423 -19.25 1 75.88 672 GLN B C 1
ATOM 12986 O O . GLN B 1 672 ? 31.812 -0.98 -19.516 1 75.88 672 GLN B O 1
ATOM 12991 N N . ASP B 1 673 ? 33.5 -0.472 -18.078 1 81.31 673 ASP B N 1
ATOM 12992 C CA . ASP B 1 673 ? 33.094 -1.521 -17.141 1 81.31 673 ASP B CA 1
ATOM 12993 C C . ASP B 1 673 ? 32.25 -0.948 -16 1 81.31 673 ASP B C 1
ATOM 12995 O O . ASP B 1 673 ? 31.828 -1.684 -15.117 1 81.31 673 ASP B O 1
ATOM 12999 N N . ALA B 1 674 ? 32.062 0.273 -16.016 1 72.94 674 ALA B N 1
ATOM 13000 C CA . ALA B 1 674 ? 31.359 0.876 -14.898 1 72.94 674 ALA B CA 1
ATOM 13001 C C . ALA B 1 674 ? 30.078 1.557 -15.359 1 72.94 674 ALA B C 1
ATOM 13003 O O . ALA B 1 674 ? 29.891 1.8 -16.562 1 72.94 674 ALA B O 1
ATOM 13004 N N . GLU B 1 675 ? 29.203 1.54 -14.445 1 68.75 675 GLU B N 1
ATOM 13005 C CA . GLU B 1 675 ? 27.969 2.295 -14.625 1 68.75 675 GLU B CA 1
ATOM 13006 C C . GLU B 1 675 ? 27.672 3.166 -13.414 1 68.75 675 GLU B C 1
ATOM 13008 O O . GLU B 1 675 ? 28.297 3.01 -12.359 1 68.75 675 GLU B O 1
ATOM 13013 N N . VAL B 1 676 ? 27.125 4.148 -13.664 1 53.06 676 VAL B N 1
ATOM 13014 C CA . VAL B 1 676 ? 26.734 5.031 -12.57 1 53.06 676 VAL B CA 1
ATOM 13015 C C . VAL B 1 676 ? 25.312 4.699 -12.109 1 53.06 676 VAL B C 1
ATOM 13017 O O . VAL B 1 676 ? 24.359 4.797 -12.883 1 53.06 676 VAL B O 1
ATOM 13020 N N . VAL B 1 677 ? 25.156 4.098 -10.945 1 51.72 677 VAL B N 1
ATOM 13021 C CA . VAL B 1 677 ? 23.875 3.77 -10.328 1 51.72 677 VAL B CA 1
ATOM 13022 C C . VAL B 1 677 ? 23.656 4.648 -9.102 1 51.72 677 VAL B C 1
ATOM 13024 O O . VAL B 1 677 ? 24.5 4.68 -8.195 1 51.72 677 VAL B O 1
ATOM 13027 N N . GLU B 1 678 ? 22.672 5.348 -8.984 1 43.22 678 GLU B N 1
ATOM 13028 C CA . GLU B 1 678 ? 22.312 6.234 -7.879 1 43.22 678 GLU B CA 1
ATOM 13029 C C . GLU B 1 678 ? 23.484 7.16 -7.527 1 43.22 678 GLU B C 1
ATOM 13031 O O . GLU B 1 678 ? 23.828 7.32 -6.355 1 43.22 678 GLU B O 1
ATOM 13036 N N . GLY B 1 679 ? 24.141 7.633 -8.578 1 42.44 679 GLY B N 1
ATOM 13037 C CA . GLY B 1 679 ? 25.219 8.609 -8.438 1 42.44 679 GLY B CA 1
ATOM 13038 C C . GLY B 1 679 ? 26.547 7.984 -8.055 1 42.44 679 GLY B C 1
ATOM 13039 O O . GLY B 1 679 ? 27.562 8.68 -7.965 1 42.44 679 GLY B O 1
ATOM 13040 N N . MET B 1 680 ? 26.516 6.727 -7.812 1 52.47 680 MET B N 1
ATOM 13041 C CA . MET B 1 680 ? 27.75 6.027 -7.453 1 52.47 680 MET B CA 1
ATOM 13042 C C . MET B 1 680 ? 28.266 5.203 -8.625 1 52.47 680 MET B C 1
ATOM 13044 O O . MET B 1 680 ? 27.5 4.484 -9.273 1 52.47 680 MET B O 1
ATOM 13048 N N . ARG B 1 681 ? 29.406 5.621 -8.984 1 57.53 681 ARG B N 1
ATOM 13049 C CA . ARG B 1 681 ? 30.062 4.797 -9.992 1 57.53 681 ARG B CA 1
ATOM 13050 C C . ARG B 1 681 ? 30.328 3.393 -9.469 1 57.53 681 ARG B C 1
ATOM 13052 O O . ARG B 1 681 ? 30.906 3.232 -8.391 1 57.53 681 ARG B O 1
ATOM 13059 N N . GLN B 1 682 ? 29.812 2.471 -10.086 1 69.38 682 GLN B N 1
ATOM 13060 C CA . GLN B 1 682 ? 30.062 1.079 -9.727 1 69.38 682 GLN B CA 1
ATOM 13061 C C . GLN B 1 682 ? 30.266 0.215 -10.969 1 69.38 682 GLN B C 1
ATOM 13063 O O . GLN B 1 682 ? 29.891 0.614 -12.07 1 69.38 682 GLN B O 1
ATOM 13068 N N . TYR B 1 683 ? 30.938 -0.688 -10.758 1 74.81 683 TYR B N 1
ATOM 13069 C CA . TYR B 1 683 ? 31.109 -1.602 -11.883 1 74.81 683 TYR B CA 1
ATOM 13070 C C . TYR B 1 683 ? 29.766 -2.176 -12.32 1 74.81 683 TYR B C 1
ATOM 13072 O O . TYR B 1 683 ? 28.906 -2.463 -11.492 1 74.81 683 TYR B O 1
ATOM 13080 N N . LYS B 1 684 ? 29.656 -2.283 -13.641 1 77.56 684 LYS B N 1
ATOM 13081 C CA . LYS B 1 684 ? 28.531 -3.061 -14.172 1 77.56 684 LYS B CA 1
ATOM 13082 C C . LYS B 1 684 ? 28.578 -4.5 -13.672 1 77.56 684 LYS B C 1
ATOM 13084 O O . LYS B 1 684 ? 29.594 -4.941 -13.117 1 77.56 684 LYS B O 1
ATOM 13089 N N . ARG B 1 685 ? 27.453 -5.16 -13.859 1 85.31 685 ARG B N 1
ATOM 13090 C CA . ARG B 1 685 ? 27.438 -6.566 -13.469 1 85.31 685 ARG B CA 1
ATOM 13091 C C . ARG B 1 685 ? 28.547 -7.344 -14.172 1 85.31 685 ARG B C 1
ATOM 13093 O O . ARG B 1 685 ? 28.781 -7.156 -15.367 1 85.31 685 ARG B O 1
ATOM 13100 N N . PHE B 1 686 ? 29.234 -8.055 -13.406 1 91.44 686 PHE B N 1
ATOM 13101 C CA . PHE B 1 686 ? 30.312 -8.891 -13.922 1 91.44 686 PHE B CA 1
ATOM 13102 C C . PHE B 1 686 ? 30.297 -10.266 -13.266 1 91.44 686 PHE B C 1
ATOM 13104 O O . PHE B 1 686 ? 29.578 -10.477 -12.273 1 91.44 686 PHE B O 1
ATOM 13111 N N . PHE B 1 687 ? 30.984 -11.148 -13.867 1 95.5 687 PHE B N 1
ATOM 13112 C CA . PHE B 1 687 ? 31.125 -12.516 -13.375 1 95.5 687 PHE B CA 1
ATOM 13113 C C . PHE B 1 687 ? 32.594 -12.875 -13.203 1 95.5 687 PHE B C 1
ATOM 13115 O O . PHE B 1 687 ? 33.438 -12.523 -14.039 1 95.5 687 PHE B O 1
ATOM 13122 N N . VAL B 1 688 ? 32.875 -13.5 -12.117 1 96.62 688 VAL B N 1
ATOM 13123 C CA . VAL B 1 688 ? 34.25 -13.883 -11.828 1 96.62 688 VAL B CA 1
ATOM 13124 C C . VAL B 1 688 ? 34.438 -15.367 -12.148 1 96.62 688 VAL B C 1
ATOM 13126 O O . VAL B 1 688 ? 33.781 -16.219 -11.562 1 96.62 688 VAL B O 1
ATOM 13129 N N . TYR B 1 689 ? 35.281 -15.586 -13.031 1 96.81 689 TYR B N 1
ATOM 13130 C CA . TYR B 1 689 ? 35.594 -16.938 -13.523 1 96.81 689 TYR B CA 1
ATOM 13131 C C . TYR B 1 689 ? 37.031 -17.328 -13.242 1 96.81 689 TYR B C 1
ATOM 13133 O O . TYR B 1 689 ? 37.938 -16.609 -13.648 1 96.81 689 TYR B O 1
ATOM 13141 N N . ALA B 1 690 ? 37.25 -18.453 -12.562 1 93 690 ALA B N 1
ATOM 13142 C CA . ALA B 1 690 ? 38.594 -18.891 -12.203 1 93 690 ALA B CA 1
ATOM 13143 C C . ALA B 1 690 ? 39 -20.141 -12.984 1 93 690 ALA B C 1
ATOM 13145 O O . ALA B 1 690 ? 40.031 -20.734 -12.727 1 93 690 ALA B O 1
ATOM 13146 N N . GLY B 1 691 ? 38.219 -20.531 -13.922 1 90.62 691 GLY B N 1
ATOM 13147 C CA . GLY B 1 691 ? 38.5 -21.734 -14.695 1 90.62 691 GLY B CA 1
ATOM 13148 C C . GLY B 1 691 ? 39.531 -21.516 -15.781 1 90.62 691 GLY B C 1
ATOM 13149 O O . GLY B 1 691 ? 40.25 -20.516 -15.758 1 90.62 691 GLY B O 1
ATOM 13150 N N . ALA B 1 692 ? 39.656 -22.531 -16.672 1 90.38 692 ALA B N 1
ATOM 13151 C CA . ALA B 1 692 ? 40.75 -22.531 -17.641 1 90.38 692 ALA B CA 1
ATOM 13152 C C . ALA B 1 692 ? 40.25 -22.203 -19.047 1 90.38 692 ALA B C 1
ATOM 13154 O O . ALA B 1 692 ? 41.031 -22.047 -19.969 1 90.38 692 ALA B O 1
ATOM 13155 N N . ARG B 1 693 ? 39.031 -21.969 -19.141 1 91.94 693 ARG B N 1
ATOM 13156 C CA . ARG B 1 693 ? 38.438 -21.766 -20.469 1 91.94 693 ARG B CA 1
ATOM 13157 C C . ARG B 1 693 ? 38.562 -20.312 -20.891 1 91.94 693 ARG B C 1
ATOM 13159 O O . ARG B 1 693 ? 38.531 -19.406 -20.047 1 91.94 693 ARG B O 1
ATOM 13166 N N . GLU B 1 694 ? 38.594 -20.25 -22.312 1 87.06 694 GLU B N 1
ATOM 13167 C CA . GLU B 1 694 ? 38.562 -18.922 -22.906 1 87.06 694 GLU B CA 1
ATOM 13168 C C . GLU B 1 694 ? 37.156 -18.547 -23.375 1 87.06 694 GLU B C 1
ATOM 13170 O O . GLU B 1 694 ? 36.344 -19.438 -23.656 1 87.06 694 GLU B O 1
ATOM 13175 N N . ASN B 1 695 ? 36.719 -17.406 -23.422 1 88.06 695 ASN B N 1
ATOM 13176 C CA . ASN B 1 695 ? 35.469 -16.859 -23.953 1 88.06 695 ASN B CA 1
ATOM 13177 C C . ASN B 1 695 ? 34.281 -17.391 -23.203 1 88.06 695 ASN B C 1
ATOM 13179 O O . ASN B 1 695 ? 33.312 -17.891 -23.812 1 88.06 695 ASN B O 1
ATOM 13183 N N . VAL B 1 696 ? 34.375 -17.453 -21.938 1 93.69 696 VAL B N 1
ATOM 13184 C CA . VAL B 1 696 ? 33.312 -17.875 -21.047 1 93.69 696 VAL B CA 1
ATOM 13185 C C . VAL B 1 696 ? 32.281 -16.75 -20.906 1 93.69 696 VAL B C 1
ATOM 13187 O O . VAL B 1 696 ? 32.656 -15.578 -20.969 1 93.69 696 VAL B O 1
ATOM 13190 N N . SER B 1 697 ? 31.016 -17.031 -20.891 1 94.25 697 SER B N 1
ATOM 13191 C CA . SER B 1 697 ? 29.953 -16.062 -20.688 1 94.25 697 SER B CA 1
ATOM 13192 C C . SER B 1 697 ? 28.953 -16.562 -19.641 1 94.25 697 SER B C 1
ATOM 13194 O O . SER B 1 697 ? 29.047 -17.688 -19.172 1 94.25 697 SER B O 1
ATOM 13196 N N . ASP B 1 698 ? 28.062 -15.688 -19.266 1 94.38 698 ASP B N 1
ATOM 13197 C CA . ASP B 1 698 ? 27.016 -16.047 -18.297 1 94.38 698 ASP B CA 1
ATOM 13198 C C . ASP B 1 698 ? 25.781 -16.609 -19 1 94.38 698 ASP B C 1
ATOM 13200 O O . ASP B 1 698 ? 24.688 -16.609 -18.438 1 94.38 698 ASP B O 1
ATOM 13204 N N . ALA B 1 699 ? 25.938 -17.109 -20.188 1 94.62 699 ALA B N 1
ATOM 13205 C CA . ALA B 1 699 ? 24.828 -17.625 -20.984 1 94.62 699 ALA B CA 1
ATOM 13206 C C . ALA B 1 699 ? 24.344 -18.969 -20.453 1 94.62 699 ALA B C 1
ATOM 13208 O O . ALA B 1 699 ? 25.141 -19.844 -20.125 1 94.62 699 ALA B O 1
ATOM 13209 N N . VAL B 1 700 ? 23.109 -19.125 -20.297 1 96.38 700 VAL B N 1
ATOM 13210 C CA . VAL B 1 700 ? 22.438 -20.375 -19.969 1 96.38 700 VAL B CA 1
ATOM 13211 C C . VAL B 1 700 ? 21.609 -20.844 -21.156 1 96.38 700 VAL B C 1
ATOM 13213 O O . VAL B 1 700 ? 20.625 -20.188 -21.547 1 96.38 700 VAL B O 1
ATOM 13216 N N . THR B 1 701 ? 21.984 -21.797 -21.781 1 95.31 701 THR B N 1
ATOM 13217 C CA . THR B 1 701 ? 21.312 -22.422 -22.922 1 95.31 701 THR B CA 1
ATOM 13218 C C . THR B 1 701 ? 21.266 -23.938 -22.766 1 95.31 701 THR B C 1
ATOM 13220 O O . THR B 1 701 ? 21.812 -24.484 -21.812 1 95.31 701 THR B O 1
ATOM 13223 N N . ASP B 1 702 ? 20.609 -24.625 -23.656 1 95.38 702 ASP B N 1
ATOM 13224 C CA . ASP B 1 702 ? 20.578 -26.078 -23.609 1 95.38 702 ASP B CA 1
ATOM 13225 C C . ASP B 1 702 ? 22 -26.656 -23.641 1 95.38 702 ASP B C 1
ATOM 13227 O O . ASP B 1 702 ? 22.797 -26.328 -24.516 1 95.38 702 ASP B O 1
ATOM 13231 N N . GLY B 1 703 ? 22.281 -27.359 -22.625 1 96.88 703 GLY B N 1
ATOM 13232 C CA . GLY B 1 703 ? 23.578 -28 -22.547 1 96.88 703 GLY B CA 1
ATOM 13233 C C . GLY B 1 703 ? 24.609 -27.188 -21.766 1 96.88 703 GLY B C 1
ATOM 13234 O O . GLY B 1 703 ? 25.703 -27.672 -21.469 1 96.88 703 GLY B O 1
ATOM 13235 N N . VAL B 1 704 ? 24.281 -25.953 -21.5 1 97.25 704 VAL B N 1
ATOM 13236 C CA . VAL B 1 704 ? 25.188 -25.078 -20.781 1 97.25 704 VAL B CA 1
ATOM 13237 C C . VAL B 1 704 ? 24.453 -24.438 -19.609 1 97.25 704 VAL B C 1
ATOM 13239 O O . VAL B 1 704 ? 23.5 -23.672 -19.797 1 97.25 704 VAL B O 1
ATOM 13242 N N . ALA B 1 705 ? 24.875 -24.734 -18.406 1 98.12 705 ALA B N 1
ATOM 13243 C CA . ALA B 1 705 ? 24.297 -24.156 -17.188 1 98.12 705 ALA B CA 1
ATOM 13244 C C . ALA B 1 705 ? 25.297 -23.25 -16.484 1 98.12 705 ALA B C 1
ATOM 13246 O O . ALA B 1 705 ? 26.469 -23.219 -16.844 1 98.12 705 ALA B O 1
ATOM 13247 N N . VAL B 1 706 ? 24.828 -22.422 -15.609 1 97.81 706 VAL B N 1
ATOM 13248 C CA . VAL B 1 706 ? 25.641 -21.562 -14.766 1 97.81 706 VAL B CA 1
ATOM 13249 C C . VAL B 1 706 ? 25.469 -21.953 -13.297 1 97.81 706 VAL B C 1
ATOM 13251 O O . VAL B 1 706 ? 24.375 -22.297 -12.867 1 97.81 706 VAL B O 1
ATOM 13254 N N . ALA B 1 707 ? 26.594 -22.031 -12.547 1 98.31 707 ALA B N 1
ATOM 13255 C CA . ALA B 1 707 ? 26.5 -22.406 -11.141 1 98.31 707 ALA B CA 1
ATOM 13256 C C . ALA B 1 707 ? 27.625 -21.781 -10.336 1 98.31 707 ALA B C 1
ATOM 13258 O O . ALA B 1 707 ? 28.562 -21.219 -10.906 1 98.31 707 ALA B O 1
ATOM 13259 N N . GLN B 1 708 ? 27.469 -21.828 -9.07 1 97.5 708 GLN B N 1
ATOM 13260 C CA . GLN B 1 708 ? 28.531 -21.438 -8.164 1 97.5 708 GLN B CA 1
ATOM 13261 C C . GLN B 1 708 ? 29.625 -22.5 -8.102 1 97.5 708 GLN B C 1
ATOM 13263 O O . GLN B 1 708 ? 29.328 -23.688 -8.055 1 97.5 708 GLN B O 1
ATOM 13268 N N . ARG B 1 709 ? 30.844 -22.062 -8.086 1 96.69 709 ARG B N 1
ATOM 13269 C CA . ARG B 1 709 ? 31.969 -22.984 -8.008 1 96.69 709 ARG B CA 1
ATOM 13270 C C . ARG B 1 709 ? 32.094 -23.578 -6.605 1 96.69 709 ARG B C 1
ATOM 13272 O O . ARG B 1 709 ? 31.984 -22.859 -5.609 1 96.69 709 ARG B O 1
ATOM 13279 N N . TRP B 1 710 ? 32.312 -24.891 -6.539 1 96.06 710 TRP B N 1
ATOM 13280 C CA . TRP B 1 710 ? 32.5 -25.625 -5.293 1 96.06 710 TRP B CA 1
ATOM 13281 C C . TRP B 1 710 ? 33.688 -26.578 -5.398 1 96.06 710 TRP B C 1
ATOM 13283 O O . TRP B 1 710 ? 33.688 -27.641 -4.801 1 96.06 710 TRP B O 1
ATOM 13293 N N . SER B 1 711 ? 34.656 -26.266 -6.113 1 93.69 711 SER B N 1
ATOM 13294 C CA . SER B 1 711 ? 35.75 -27.156 -6.438 1 93.69 711 SER B CA 1
ATOM 13295 C C . SER B 1 711 ? 36.562 -27.5 -5.191 1 93.69 711 SER B C 1
ATOM 13297 O O . SER B 1 711 ? 37.094 -28.609 -5.078 1 93.69 711 SER B O 1
ATOM 13299 N N . GLN B 1 712 ? 36.719 -26.656 -4.254 1 90.94 712 GLN B N 1
ATOM 13300 C CA . GLN B 1 712 ? 37.531 -26.906 -3.055 1 90.94 712 GLN B CA 1
ATOM 13301 C C . GLN B 1 712 ? 36.844 -27.922 -2.15 1 90.94 712 GLN B C 1
ATOM 13303 O O . GLN B 1 712 ? 37.5 -28.594 -1.359 1 90.94 712 GLN B O 1
ATOM 13308 N N . TYR B 1 713 ? 35.594 -28.094 -2.301 1 90 713 TYR B N 1
ATOM 13309 C CA . TYR B 1 713 ? 34.844 -28.969 -1.406 1 90 713 TYR B CA 1
ATOM 13310 C C . TYR B 1 713 ? 34.5 -30.281 -2.096 1 90 713 TYR B C 1
ATOM 13312 O O . TYR B 1 713 ? 34.531 -31.344 -1.47 1 90 713 TYR B O 1
ATOM 13320 N N . LEU B 1 714 ? 34.219 -30.156 -3.385 1 93.38 714 LEU B N 1
ATOM 13321 C CA . LEU B 1 714 ? 33.75 -31.328 -4.082 1 93.38 714 LEU B CA 1
ATOM 13322 C C . LEU B 1 714 ? 34.844 -31.969 -4.914 1 93.38 714 LEU B C 1
ATOM 13324 O O . LEU B 1 714 ? 34.906 -33.188 -5.027 1 93.38 714 LEU B O 1
ATOM 13328 N N . GLY B 1 715 ? 35.656 -31.109 -5.496 1 91 715 GLY B N 1
ATOM 13329 C CA . GLY B 1 715 ? 36.719 -31.609 -6.363 1 91 715 GLY B CA 1
ATOM 13330 C C . GLY B 1 715 ? 36.219 -32.594 -7.398 1 91 715 GLY B C 1
ATOM 13331 O O . GLY B 1 715 ? 35.281 -32.312 -8.148 1 91 715 GLY B O 1
ATOM 13332 N N . THR B 1 716 ? 36.844 -33.812 -7.34 1 93.5 716 THR B N 1
ATOM 13333 C CA . THR B 1 716 ? 36.469 -34.844 -8.297 1 93.5 716 THR B CA 1
ATOM 13334 C C . THR B 1 716 ? 35.719 -35.969 -7.613 1 93.5 716 THR B C 1
ATOM 13336 O O . THR B 1 716 ? 35.531 -37.031 -8.188 1 93.5 716 THR B O 1
ATOM 13339 N N . ALA B 1 717 ? 35.312 -35.719 -6.48 1 91.56 717 ALA B N 1
ATOM 13340 C CA . ALA B 1 717 ? 34.75 -36.75 -5.613 1 91.56 717 ALA B CA 1
ATOM 13341 C C . ALA B 1 717 ? 33.562 -37.469 -6.301 1 91.56 717 ALA B C 1
ATOM 13343 O O . ALA B 1 717 ? 33.406 -38.688 -6.141 1 91.56 717 ALA B O 1
ATOM 13344 N N . ALA B 1 718 ? 32.812 -36.75 -7.066 1 94.31 718 ALA B N 1
ATOM 13345 C CA . ALA B 1 718 ? 31.656 -37.312 -7.734 1 94.31 718 ALA B CA 1
ATOM 13346 C C . ALA B 1 718 ? 32.094 -38.438 -8.688 1 94.31 718 ALA B C 1
ATOM 13348 O O . ALA B 1 718 ? 31.375 -39.438 -8.852 1 94.31 718 ALA B O 1
ATOM 13349 N N . PHE B 1 719 ? 33.219 -38.344 -9.211 1 95.19 719 PHE B N 1
ATOM 13350 C CA . PHE B 1 719 ? 33.625 -39.188 -10.32 1 95.19 719 PHE B CA 1
ATOM 13351 C C . PHE B 1 719 ? 34.531 -40.281 -9.836 1 95.19 719 PHE B C 1
ATOM 13353 O O . PHE B 1 719 ? 34.906 -41.188 -10.617 1 95.19 719 PHE B O 1
ATOM 13360 N N . GLU B 1 720 ? 34.844 -40.219 -8.586 1 91.38 720 GLU B N 1
ATOM 13361 C CA . GLU B 1 720 ? 35.688 -41.281 -8.016 1 91.38 720 GLU B CA 1
ATOM 13362 C C . GLU B 1 720 ? 34.875 -42.562 -7.816 1 91.38 720 GLU B C 1
ATOM 13364 O O . GLU B 1 720 ? 33.781 -42.531 -7.242 1 91.38 720 GLU B O 1
ATOM 13369 N N . ASN B 1 721 ? 35.375 -43.688 -8.375 1 88.12 721 ASN B N 1
ATOM 13370 C CA . ASN B 1 721 ? 34.75 -45 -8.266 1 88.12 721 ASN B CA 1
ATOM 13371 C C . ASN B 1 721 ? 33.281 -44.969 -8.719 1 88.12 721 ASN B C 1
ATOM 13373 O O . ASN B 1 721 ? 32.438 -45.562 -8.07 1 88.12 721 ASN B O 1
ATOM 13377 N N . SER B 1 722 ? 32.969 -44.125 -9.695 1 90.06 722 SER B N 1
ATOM 13378 C CA . SER B 1 722 ? 31.562 -43.906 -10.086 1 90.06 722 SER B CA 1
ATOM 13379 C C . SER B 1 722 ? 31.172 -44.781 -11.273 1 90.06 722 SER B C 1
ATOM 13381 O O . SER B 1 722 ? 30.078 -44.656 -11.812 1 90.06 722 SER B O 1
ATOM 13383 N N . SER B 1 723 ? 32 -45.656 -11.711 1 91.25 723 SER B N 1
ATOM 13384 C CA . SER B 1 723 ? 31.75 -46.469 -12.898 1 91.25 723 SER B CA 1
ATOM 13385 C C . SER B 1 723 ? 30.469 -47.281 -12.742 1 91.25 723 SER B C 1
ATOM 13387 O O . SER B 1 723 ? 29.734 -47.5 -13.711 1 91.25 723 SER B O 1
ATOM 13389 N N . SER B 1 724 ? 30.25 -47.75 -11.57 1 90.25 724 SER B N 1
ATOM 13390 C CA . SER B 1 724 ? 29.062 -48.562 -11.328 1 90.25 724 SER B CA 1
ATOM 13391 C C . SER B 1 724 ? 27.797 -47.688 -11.258 1 90.25 724 SER B C 1
ATOM 13393 O O . SER B 1 724 ? 26.703 -48.188 -11.516 1 90.25 724 SER B O 1
ATOM 13395 N N . ILE B 1 725 ? 27.938 -46.469 -10.914 1 92.44 725 ILE B N 1
ATOM 13396 C CA . ILE B 1 725 ? 26.828 -45.562 -10.758 1 92.44 725 ILE B CA 1
ATOM 13397 C C . ILE B 1 725 ? 26.516 -44.875 -12.094 1 92.44 725 ILE B C 1
ATOM 13399 O O . ILE B 1 725 ? 25.359 -44.75 -12.477 1 92.44 725 ILE B O 1
ATOM 13403 N N . CYS B 1 726 ? 27.578 -44.5 -12.758 1 94.62 726 CYS B N 1
ATOM 13404 C CA . CYS B 1 726 ? 27.469 -43.781 -14.023 1 94.62 726 CYS B CA 1
ATOM 13405 C C . CYS B 1 726 ? 28.547 -44.219 -15 1 94.62 726 CYS B C 1
ATOM 13407 O O . CYS B 1 726 ? 29.609 -43.594 -15.102 1 94.62 726 CYS B O 1
ATOM 13409 N N . PRO B 1 727 ? 28.312 -45.219 -15.727 1 92.75 727 PRO B N 1
ATOM 13410 C CA . PRO B 1 727 ? 29.297 -45.719 -16.672 1 92.75 727 PRO B CA 1
ATOM 13411 C C . PRO B 1 727 ? 29.719 -44.688 -17.719 1 92.75 727 PRO B C 1
ATOM 13413 O O . PRO B 1 727 ? 30.859 -44.656 -18.156 1 92.75 727 PRO B O 1
ATOM 13416 N N . GLU B 1 728 ? 28.766 -43.844 -18.094 1 92.06 728 GLU B N 1
ATOM 13417 C CA . GLU B 1 728 ? 29.047 -42.812 -19.094 1 92.06 728 GLU B CA 1
ATOM 13418 C C . GLU B 1 728 ? 29.984 -41.75 -18.547 1 92.06 728 GLU B C 1
ATOM 13420 O O . GLU B 1 728 ? 30.688 -41.094 -19.328 1 92.06 728 GLU B O 1
ATOM 13425 N N . CYS B 1 729 ? 30.047 -41.656 -17.219 1 93.19 729 CYS B N 1
ATOM 13426 C CA . CYS B 1 729 ? 30.781 -40.562 -16.594 1 93.19 729 CYS B CA 1
ATOM 13427 C C . CYS B 1 729 ? 32.281 -40.906 -16.484 1 93.19 729 CYS B C 1
ATOM 13429 O O . CYS B 1 729 ? 33.094 -40.062 -16.172 1 93.19 729 CYS B O 1
ATOM 13431 N N . VAL B 1 730 ? 32.625 -42.125 -16.766 1 88.19 730 VAL B N 1
ATOM 13432 C CA . VAL B 1 730 ? 34 -42.562 -16.672 1 88.19 730 VAL B CA 1
ATOM 13433 C C . VAL B 1 730 ? 34.844 -41.781 -17.688 1 88.19 730 VAL B C 1
ATOM 13435 O O . VAL B 1 730 ? 36.062 -41.594 -17.469 1 88.19 730 VAL B O 1
ATOM 13438 N N . LYS B 1 731 ? 34.25 -41.312 -18.703 1 88.38 731 LYS B N 1
ATOM 13439 C CA . LYS B 1 731 ? 34.938 -40.625 -19.781 1 88.38 731 LYS B CA 1
ATOM 13440 C C . LYS B 1 731 ? 35.281 -39.188 -19.375 1 88.38 731 LYS B C 1
ATOM 13442 O O . LYS B 1 731 ? 36.094 -38.531 -20.031 1 88.38 731 LYS B O 1
ATOM 13447 N N . VAL B 1 732 ? 34.75 -38.781 -18.25 1 94.25 732 VAL B N 1
ATOM 13448 C CA . VAL B 1 732 ? 35 -37.406 -17.812 1 94.25 732 VAL B CA 1
ATOM 13449 C C . VAL B 1 732 ? 36.406 -37.312 -17.172 1 94.25 732 VAL B C 1
ATOM 13451 O O . VAL B 1 732 ? 36.688 -38.031 -16.219 1 94.25 732 VAL B O 1
ATOM 13454 N N . SER B 1 733 ? 37.25 -36.5 -17.75 1 93.25 733 SER B N 1
ATOM 13455 C CA . SER B 1 733 ? 38.562 -36.312 -17.188 1 93.25 733 SER B CA 1
ATOM 13456 C C . SER B 1 733 ? 38.5 -35.594 -15.844 1 93.25 733 SER B C 1
ATOM 13458 O O . SER B 1 733 ? 37.531 -34.938 -15.539 1 93.25 733 SER B O 1
ATOM 13460 N N . LYS B 1 734 ? 39.531 -35.75 -15.109 1 92.19 734 LYS B N 1
ATOM 13461 C CA . LYS B 1 734 ? 39.625 -35.031 -13.828 1 92.19 734 LYS B CA 1
ATOM 13462 C C . LYS B 1 734 ? 39.562 -33.531 -14.031 1 92.19 734 LYS B C 1
ATOM 13464 O O . LYS B 1 734 ? 38.969 -32.812 -13.227 1 92.19 734 LYS B O 1
ATOM 13469 N N . ALA B 1 735 ? 40.25 -33.094 -15.055 1 92.38 735 ALA B N 1
ATOM 13470 C CA . ALA B 1 735 ? 40.219 -31.672 -15.367 1 92.38 735 ALA B CA 1
ATOM 13471 C C . ALA B 1 735 ? 38.812 -31.188 -15.688 1 92.38 735 ALA B C 1
ATOM 13473 O O . ALA B 1 735 ? 38.406 -30.125 -15.227 1 92.38 735 ALA B O 1
ATOM 13474 N N . ASP B 1 736 ? 38.094 -31.984 -16.406 1 94.25 736 ASP B N 1
ATOM 13475 C CA . ASP B 1 736 ? 36.719 -31.641 -16.766 1 94.25 736 ASP B CA 1
ATOM 13476 C C . ASP B 1 736 ? 35.781 -31.719 -15.562 1 94.25 736 ASP B C 1
ATOM 13478 O O . ASP B 1 736 ? 34.875 -30.906 -15.414 1 94.25 736 ASP B O 1
ATOM 13482 N N . ALA B 1 737 ? 36.031 -32.719 -14.719 1 95.38 737 ALA B N 1
ATOM 13483 C CA . ALA B 1 737 ? 35.25 -32.875 -13.508 1 95.38 737 ALA B CA 1
ATOM 13484 C C . ALA B 1 737 ? 35.312 -31.625 -12.641 1 95.38 737 ALA B C 1
ATOM 13486 O O . ALA B 1 737 ? 34.281 -31.156 -12.133 1 95.38 737 ALA B O 1
ATOM 13487 N N . THR B 1 738 ? 36.406 -31.047 -12.523 1 94.19 738 THR B N 1
ATOM 13488 C CA . THR B 1 738 ? 36.625 -29.859 -11.695 1 94.19 738 THR B CA 1
ATOM 13489 C C . THR B 1 738 ? 36.125 -28.609 -12.398 1 94.19 738 THR B C 1
ATOM 13491 O O . THR B 1 738 ? 35.562 -27.719 -11.766 1 94.19 738 THR B O 1
ATOM 13494 N N . GLU B 1 739 ? 36.281 -28.594 -13.719 1 94.12 739 GLU B N 1
ATOM 13495 C CA . GLU B 1 739 ? 35.969 -27.406 -14.508 1 94.12 739 GLU B CA 1
ATOM 13496 C C . GLU B 1 739 ? 34.469 -27.25 -14.688 1 94.12 739 GLU B C 1
ATOM 13498 O O . GLU B 1 739 ? 33.938 -26.141 -14.609 1 94.12 739 GLU B O 1
ATOM 13503 N N . TYR B 1 740 ? 33.781 -28.344 -14.867 1 96.56 740 TYR B N 1
ATOM 13504 C CA . TYR B 1 740 ? 32.375 -28.234 -15.328 1 96.56 740 TYR B CA 1
ATOM 13505 C C . TYR B 1 740 ? 31.422 -28.75 -14.266 1 96.56 740 TYR B C 1
ATOM 13507 O O . TYR B 1 740 ? 30.234 -28.438 -14.289 1 96.56 740 TYR B O 1
ATOM 13515 N N . PHE B 1 741 ? 31.891 -29.531 -13.227 1 97.38 741 PHE B N 1
ATOM 13516 C CA . PHE B 1 741 ? 30.891 -30.297 -12.5 1 97.38 741 PHE B CA 1
ATOM 13517 C C . PHE B 1 741 ? 31.094 -30.172 -10.992 1 97.38 741 PHE B C 1
ATOM 13519 O O . PHE B 1 741 ? 30.281 -30.656 -10.203 1 97.38 741 PHE B O 1
ATOM 13526 N N . ALA B 1 742 ? 32.125 -29.547 -10.492 1 96.5 742 ALA B N 1
ATOM 13527 C CA . ALA B 1 742 ? 32.281 -29.219 -9.078 1 96.5 742 ALA B CA 1
ATOM 13528 C C . ALA B 1 742 ? 31.5 -27.953 -8.727 1 96.5 742 ALA B C 1
ATOM 13530 O O . ALA B 1 742 ? 32.094 -26.906 -8.461 1 96.5 742 ALA B O 1
ATOM 13531 N N . VAL B 1 743 ? 30.219 -28.141 -8.711 1 96.62 743 VAL B N 1
ATOM 13532 C CA . VAL B 1 743 ? 29.344 -26.984 -8.664 1 96.62 743 VAL B CA 1
ATOM 13533 C C . VAL B 1 743 ? 28.328 -27.141 -7.535 1 96.62 743 VAL B C 1
ATOM 13535 O O . VAL B 1 743 ? 28.078 -28.266 -7.074 1 96.62 743 VAL B O 1
ATOM 13538 N N . GLY B 1 744 ? 27.828 -26.078 -7.016 1 96.06 744 GLY B N 1
ATOM 13539 C CA . GLY B 1 744 ? 26.719 -25.969 -6.078 1 96.06 744 GLY B CA 1
ATOM 13540 C C . GLY B 1 744 ? 25.766 -24.828 -6.402 1 96.06 744 GLY B C 1
ATOM 13541 O O . GLY B 1 744 ? 25.984 -24.094 -7.375 1 96.06 744 GLY B O 1
ATOM 13542 N N . PRO B 1 745 ? 24.656 -24.734 -5.66 1 96.06 745 PRO B N 1
ATOM 13543 C CA . PRO B 1 745 ? 23.719 -23.641 -5.918 1 96.06 745 PRO B CA 1
ATOM 13544 C C . PRO B 1 745 ? 24.312 -22.266 -5.637 1 96.06 745 PRO B C 1
ATOM 13546 O O . PRO B 1 745 ? 25.25 -22.141 -4.832 1 96.06 745 PRO B O 1
ATOM 13549 N N . PRO B 1 746 ? 23.719 -21.344 -6.336 1 97.69 746 PRO B N 1
ATOM 13550 C CA . PRO B 1 746 ? 22.578 -21.406 -7.262 1 97.69 746 PRO B CA 1
ATOM 13551 C C . PRO B 1 746 ? 22.938 -22.062 -8.594 1 97.69 746 PRO B C 1
ATOM 13553 O O . PRO B 1 746 ? 24.047 -21.875 -9.102 1 97.69 746 PRO B O 1
ATOM 13556 N N . TYR B 1 747 ? 22 -22.859 -9.086 1 97.94 747 TYR B N 1
ATOM 13557 C CA . TYR B 1 747 ? 22.078 -23.422 -10.43 1 97.94 747 TYR B CA 1
ATOM 13558 C C . TYR B 1 747 ? 21.125 -22.703 -11.383 1 97.94 747 TYR B C 1
ATOM 13560 O O . TYR B 1 747 ? 19.922 -22.641 -11.117 1 97.94 747 TYR B O 1
ATOM 13568 N N . ALA B 1 748 ? 21.609 -22.094 -12.367 1 98 748 ALA B N 1
ATOM 13569 C CA . ALA B 1 748 ? 20.75 -21.625 -13.445 1 98 748 ALA B CA 1
ATOM 13570 C C . ALA B 1 748 ? 20.812 -22.578 -14.641 1 98 748 ALA B C 1
ATOM 13572 O O . ALA B 1 748 ? 21.875 -22.797 -15.219 1 98 748 ALA B O 1
ATOM 13573 N N . ILE B 1 749 ? 19.75 -23.188 -14.953 1 98.12 749 ILE B N 1
ATOM 13574 C CA . ILE B 1 749 ? 19.703 -24.25 -15.953 1 98.12 749 ILE B CA 1
ATOM 13575 C C . ILE B 1 749 ? 18.406 -24.156 -16.75 1 98.12 749 ILE B C 1
ATOM 13577 O O . ILE B 1 749 ? 17.406 -23.625 -16.266 1 98.12 749 ILE B O 1
ATOM 13581 N N . THR B 1 750 ? 18.422 -24.531 -17.969 1 97.19 750 THR B N 1
ATOM 13582 C CA . THR B 1 750 ? 17.188 -24.547 -18.75 1 97.19 750 THR B CA 1
ATOM 13583 C C . THR B 1 750 ? 16.234 -25.609 -18.203 1 97.19 750 THR B C 1
ATOM 13585 O O . THR B 1 750 ? 16.656 -26.656 -17.719 1 97.19 750 THR B O 1
ATOM 13588 N N . ARG B 1 751 ? 14.969 -25.344 -18.281 1 96 751 ARG B N 1
ATOM 13589 C CA . ARG B 1 751 ? 13.961 -26.312 -17.844 1 96 751 ARG B CA 1
ATOM 13590 C C . ARG B 1 751 ? 14.117 -27.625 -18.594 1 96 751 ARG B C 1
ATOM 13592 O O . ARG B 1 751 ? 13.961 -28.703 -18.016 1 96 751 ARG B O 1
ATOM 13599 N N . LYS B 1 752 ? 14.477 -27.562 -19.875 1 95.88 752 LYS B N 1
ATOM 13600 C CA . LYS B 1 752 ? 14.664 -28.75 -20.703 1 95.88 752 LYS B CA 1
ATOM 13601 C C . LYS B 1 752 ? 15.781 -29.625 -20.141 1 95.88 752 LYS B C 1
ATOM 13603 O O . LYS B 1 752 ? 15.586 -30.828 -19.953 1 95.88 752 LYS B O 1
ATOM 13608 N N . ASP B 1 753 ? 16.953 -29.047 -19.922 1 98 753 ASP B N 1
ATOM 13609 C CA . ASP B 1 753 ? 18.078 -29.797 -19.375 1 98 753 ASP B CA 1
ATOM 13610 C C . ASP B 1 753 ? 17.75 -30.391 -18.016 1 98 753 ASP B C 1
ATOM 13612 O O . ASP B 1 753 ? 18.078 -31.547 -17.75 1 98 753 ASP B O 1
ATOM 13616 N N . LEU B 1 754 ? 17.109 -29.578 -17.203 1 98.06 754 LEU B N 1
ATOM 13617 C CA . LEU B 1 754 ? 16.75 -30.062 -15.867 1 98.06 754 LEU B CA 1
ATOM 13618 C C . LEU B 1 754 ? 15.82 -31.266 -15.969 1 98.06 754 LEU B C 1
ATOM 13620 O O . LEU B 1 754 ? 16.016 -32.281 -15.281 1 98.06 754 LEU B O 1
ATOM 13624 N N . ASN B 1 755 ? 14.789 -31.219 -16.828 1 96.38 755 ASN B N 1
ATOM 13625 C CA . ASN B 1 755 ? 13.867 -32.344 -17.016 1 96.38 755 ASN B CA 1
ATOM 13626 C C . ASN B 1 755 ? 14.594 -33.594 -17.469 1 96.38 755 ASN B C 1
ATOM 13628 O O . ASN B 1 755 ? 14.281 -34.688 -17.016 1 96.38 755 ASN B O 1
ATOM 13632 N N . GLN B 1 756 ? 15.562 -33.375 -18.312 1 96.5 756 GLN B N 1
ATOM 13633 C CA . GLN B 1 756 ? 16.281 -34.531 -18.875 1 96.5 756 GLN B CA 1
ATOM 13634 C C . GLN B 1 756 ? 17.125 -35.219 -17.828 1 96.5 756 GLN B C 1
ATOM 13636 O O . GLN B 1 756 ? 17.281 -36.438 -17.859 1 96.5 756 GLN B O 1
ATOM 13641 N N . LEU B 1 757 ? 17.672 -34.469 -16.922 1 96.94 757 LEU B N 1
ATOM 13642 C CA . LEU B 1 757 ? 18.609 -35.094 -16 1 96.94 757 LEU B CA 1
ATOM 13643 C C . LEU B 1 757 ? 17.906 -35.469 -14.688 1 96.94 757 LEU B C 1
ATOM 13645 O O . LEU B 1 757 ? 18.516 -36.094 -13.82 1 96.94 757 LEU B O 1
ATOM 13649 N N . MET B 1 758 ? 16.656 -35.188 -14.547 1 96.88 758 MET B N 1
ATOM 13650 C CA . MET B 1 758 ? 16 -35.25 -13.25 1 96.88 758 MET B CA 1
ATOM 13651 C C . MET B 1 758 ? 15.984 -36.656 -12.695 1 96.88 758 MET B C 1
ATOM 13653 O O . MET B 1 758 ? 16.312 -36.906 -11.531 1 96.88 758 MET B O 1
ATOM 13657 N N . ASP B 1 759 ? 15.648 -37.656 -13.477 1 95.44 759 ASP B N 1
ATOM 13658 C CA . ASP B 1 759 ? 15.586 -39.031 -13.023 1 95.44 759 ASP B CA 1
ATOM 13659 C C . ASP B 1 759 ? 16.969 -39.531 -12.586 1 95.44 759 ASP B C 1
ATOM 13661 O O . ASP B 1 759 ? 17.094 -40.219 -11.562 1 95.44 759 ASP B O 1
ATOM 13665 N N . ASP B 1 760 ? 17.969 -39.219 -13.406 1 96.38 760 ASP B N 1
ATOM 13666 C CA . ASP B 1 760 ? 19.328 -39.625 -13.078 1 96.38 760 ASP B CA 1
ATOM 13667 C C . ASP B 1 760 ? 19.828 -38.906 -11.828 1 96.38 760 ASP B C 1
ATOM 13669 O O . ASP B 1 760 ? 20.547 -39.469 -11.016 1 96.38 760 ASP B O 1
ATOM 13673 N N . TYR B 1 761 ? 19.531 -37.656 -11.742 1 97.31 761 TYR B N 1
ATOM 13674 C CA . TYR B 1 761 ? 19.875 -36.875 -10.547 1 97.31 761 TYR B CA 1
ATOM 13675 C C . TYR B 1 761 ? 19.359 -37.562 -9.289 1 97.31 761 TYR B C 1
ATOM 13677 O O . TYR B 1 761 ? 20.094 -37.75 -8.328 1 97.31 761 TYR B O 1
ATOM 13685 N N . CYS B 1 762 ? 18.094 -38 -9.258 1 95.69 762 CYS B N 1
ATOM 13686 C CA . CYS B 1 762 ? 17.5 -38.719 -8.133 1 95.69 762 CYS B CA 1
ATOM 13687 C C . CYS B 1 762 ? 18.219 -40.031 -7.891 1 95.69 762 CYS B C 1
ATOM 13689 O O . CYS B 1 762 ? 18.703 -40.312 -6.785 1 95.69 762 CYS B O 1
ATOM 13691 N N . ASN B 1 763 ? 18.359 -40.781 -8.945 1 93.75 763 ASN B N 1
ATOM 13692 C CA . ASN B 1 763 ? 18.938 -42.125 -8.844 1 93.75 763 ASN B CA 1
ATOM 13693 C C . ASN B 1 763 ? 20.391 -42.062 -8.383 1 93.75 763 ASN B C 1
ATOM 13695 O O . ASN B 1 763 ? 20.812 -42.812 -7.504 1 93.75 763 ASN B O 1
ATOM 13699 N N . MET B 1 764 ? 21.125 -41.188 -8.961 1 95.44 764 MET B N 1
ATOM 13700 C CA . MET B 1 764 ? 22.547 -41.094 -8.664 1 95.44 764 MET B CA 1
ATOM 13701 C C . MET B 1 764 ? 22.797 -40.531 -7.266 1 95.44 764 MET B C 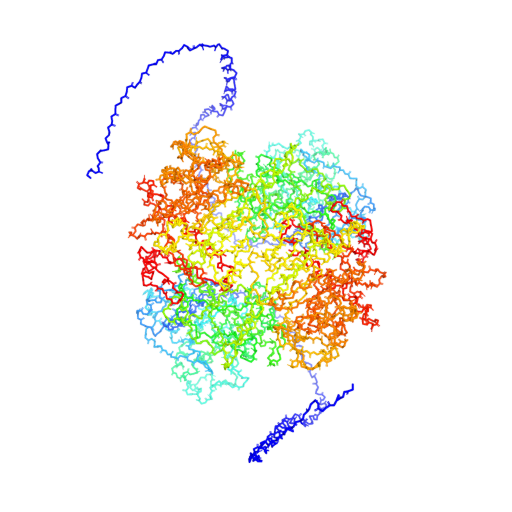1
ATOM 13703 O O . MET B 1 764 ? 23.797 -40.844 -6.625 1 95.44 764 MET B O 1
ATOM 13707 N N . THR B 1 765 ? 21.922 -39.688 -6.75 1 94.38 765 THR B N 1
ATOM 13708 C CA . THR B 1 765 ? 22 -39.219 -5.363 1 94.38 765 THR B CA 1
ATOM 13709 C C . THR B 1 765 ? 21.891 -40.406 -4.402 1 94.38 765 THR B C 1
ATOM 13711 O O . THR B 1 765 ? 22.688 -40.531 -3.475 1 94.38 765 THR B O 1
ATOM 13714 N N . VAL B 1 766 ? 20.922 -41.281 -4.711 1 91.38 766 VAL B N 1
ATOM 13715 C CA . VAL B 1 766 ? 20.719 -42.469 -3.855 1 91.38 766 VAL B CA 1
ATOM 13716 C C . VAL B 1 766 ? 21.938 -43.375 -3.91 1 91.38 766 VAL B C 1
ATOM 13718 O O . VAL B 1 766 ? 22.438 -43.812 -2.871 1 91.38 766 VAL B O 1
ATOM 13721 N N . LEU B 1 767 ? 22.422 -43.594 -5.129 1 91.69 767 LEU B N 1
ATOM 13722 C CA . LEU B 1 767 ? 23.516 -44.531 -5.324 1 91.69 767 LEU B CA 1
ATOM 13723 C C . LEU B 1 767 ? 24.812 -43.969 -4.73 1 91.69 767 LEU B C 1
ATOM 13725 O O . LEU B 1 767 ? 25.594 -44.719 -4.133 1 91.69 767 LEU B O 1
ATOM 13729 N N . LYS B 1 768 ? 25.062 -42.719 -4.914 1 92.88 768 LYS B N 1
ATOM 13730 C CA . LYS B 1 768 ? 26.25 -42.094 -4.332 1 92.88 768 LYS B CA 1
ATOM 13731 C C . LYS B 1 768 ? 26.188 -42.094 -2.809 1 92.88 768 LYS B C 1
ATOM 13733 O O . LYS B 1 768 ? 27.188 -42.312 -2.133 1 92.88 768 LYS B O 1
ATOM 13738 N N . ARG B 1 769 ? 25.031 -41.812 -2.273 1 92 769 ARG B N 1
ATOM 13739 C CA . ARG B 1 769 ? 24.812 -41.844 -0.832 1 92 769 ARG B CA 1
ATOM 13740 C C . ARG B 1 769 ? 25.141 -43.25 -0.279 1 92 769 ARG B C 1
ATOM 13742 O O . ARG B 1 769 ? 25.812 -43.344 0.75 1 92 769 ARG B O 1
ATOM 13749 N N . GLU B 1 770 ? 24.766 -44.219 -0.992 1 87.94 770 GLU B N 1
ATOM 13750 C CA . GLU B 1 770 ? 25.047 -45.594 -0.594 1 87.94 770 GLU B CA 1
ATOM 13751 C C . GLU B 1 770 ? 26.531 -45.906 -0.736 1 87.94 770 GLU B C 1
ATOM 13753 O O . GLU B 1 770 ? 27.125 -46.531 0.143 1 87.94 770 GLU B O 1
ATOM 13758 N N . GLN B 1 771 ? 27.031 -45.469 -1.816 1 90.19 771 GLN B N 1
ATOM 13759 C CA . GLN B 1 771 ? 28.453 -45.719 -2.062 1 90.19 771 GLN B CA 1
ATOM 13760 C C . GLN B 1 771 ? 29.312 -45.094 -0.975 1 90.19 771 GLN B C 1
ATOM 13762 O O . GLN B 1 771 ? 30.359 -45.656 -0.605 1 90.19 771 GLN B O 1
ATOM 13767 N N . MET B 1 772 ? 28.844 -44.031 -0.458 1 89.75 772 MET B N 1
ATOM 13768 C CA . MET B 1 772 ? 29.609 -43.312 0.565 1 89.75 772 MET B CA 1
ATOM 13769 C C . MET B 1 772 ? 29.172 -43.719 1.963 1 89.75 772 MET B C 1
ATOM 13771 O O . MET B 1 772 ? 29.297 -42.969 2.918 1 89.75 772 MET B O 1
ATOM 13775 N N . ASN B 1 773 ? 28.531 -44.781 2.174 1 86.12 773 ASN B N 1
ATOM 13776 C CA . ASN B 1 773 ? 28.109 -45.438 3.418 1 86.12 773 ASN B CA 1
ATOM 13777 C C . ASN B 1 773 ? 27.156 -44.562 4.207 1 86.12 773 ASN B C 1
ATOM 13779 O O . ASN B 1 773 ? 27.188 -44.531 5.441 1 86.12 773 ASN B O 1
ATOM 13783 N N . ARG B 1 774 ? 26.516 -43.594 3.494 1 86.38 774 ARG B N 1
ATOM 13784 C CA . ARG B 1 774 ? 25.484 -42.719 4.059 1 86.38 774 ARG B CA 1
ATOM 13785 C C . ARG B 1 774 ? 26.078 -41.75 5.07 1 86.38 774 ARG B C 1
ATOM 13787 O O . ARG B 1 774 ? 25.406 -41.344 6.02 1 86.38 774 ARG B O 1
ATOM 13794 N N . GLU B 1 775 ? 27.266 -41.438 4.836 1 84.19 775 GLU B N 1
ATOM 13795 C CA . GLU B 1 775 ? 27.938 -40.594 5.816 1 84.19 775 GLU B CA 1
ATOM 13796 C C . GLU B 1 775 ? 28.234 -39.219 5.238 1 84.19 775 GLU B C 1
ATOM 13798 O O . GLU B 1 775 ? 28.438 -38.25 5.988 1 84.19 775 GLU B O 1
ATOM 13803 N N . HIS B 1 776 ? 28.125 -39.125 4 1 84.88 776 HIS B N 1
ATOM 13804 C CA . HIS B 1 776 ? 28.531 -37.875 3.375 1 84.88 776 HIS B CA 1
ATOM 13805 C C . HIS B 1 776 ? 27.328 -36.969 3.098 1 84.88 776 HIS B C 1
ATOM 13807 O O . HIS B 1 776 ? 26.469 -37.312 2.277 1 84.88 776 HIS B O 1
ATOM 13813 N N . TRP B 1 777 ? 27.312 -35.781 3.662 1 87.56 777 TRP B N 1
ATOM 13814 C CA . TRP B 1 777 ? 26.188 -34.844 3.582 1 87.56 777 TRP B CA 1
ATOM 13815 C C . TRP B 1 777 ? 26.047 -34.312 2.168 1 87.56 777 TRP B C 1
ATOM 13817 O O . TRP B 1 777 ? 24.953 -33.969 1.729 1 87.56 777 TRP B O 1
ATOM 13827 N N . MET B 1 778 ? 27.125 -34.281 1.387 1 92.25 778 MET B N 1
ATOM 13828 C CA . MET B 1 778 ? 27.094 -33.625 0.077 1 92.25 778 MET B CA 1
ATOM 13829 C C . MET B 1 778 ? 26.797 -34.656 -1.022 1 92.25 778 MET B C 1
ATOM 13831 O O . MET B 1 778 ? 27 -34.375 -2.203 1 92.25 778 MET B O 1
ATOM 13835 N N . SER B 1 779 ? 26.328 -35.812 -0.64 1 93.06 779 SER B N 1
ATOM 13836 C CA . SER B 1 779 ? 26.016 -36.875 -1.604 1 93.06 779 SER B CA 1
ATOM 13837 C C . SER B 1 779 ? 25.047 -36.375 -2.662 1 93.06 779 SER B C 1
ATOM 13839 O O . SER B 1 779 ? 25.125 -36.75 -3.828 1 93.06 779 SER B O 1
ATOM 13841 N N . GLU B 1 780 ? 24.125 -35.562 -2.205 1 95.44 780 GLU B N 1
ATOM 13842 C CA . GLU B 1 780 ? 23.156 -34.969 -3.135 1 95.44 780 GLU B CA 1
ATOM 13843 C C . GLU B 1 780 ? 23.844 -34.156 -4.211 1 95.44 780 GLU B C 1
ATOM 13845 O O . GLU B 1 780 ? 23.516 -34.25 -5.395 1 95.44 780 GLU B O 1
ATOM 13850 N N . MET B 1 781 ? 24.812 -33.344 -3.877 1 96.81 781 MET B N 1
ATOM 13851 C CA . MET B 1 781 ? 25.547 -32.531 -4.836 1 96.81 781 MET B CA 1
ATOM 13852 C C . MET B 1 781 ? 26.375 -33.375 -5.777 1 96.81 781 MET B C 1
ATOM 13854 O O . MET B 1 781 ? 26.5 -33.062 -6.961 1 96.81 781 MET B O 1
ATOM 13858 N N . LEU B 1 782 ? 26.906 -34.469 -5.262 1 96.62 782 LEU B N 1
ATOM 13859 C CA . LEU B 1 782 ? 27.672 -35.406 -6.078 1 96.62 782 LEU B CA 1
ATOM 13860 C C . LEU B 1 782 ? 26.766 -36.094 -7.098 1 96.62 782 LEU B C 1
ATOM 13862 O O . LEU B 1 782 ? 27.172 -36.281 -8.25 1 96.62 782 LEU B O 1
ATOM 13866 N N . GLY B 1 783 ? 25.594 -36.469 -6.602 1 96.5 783 GLY B N 1
ATOM 13867 C CA . GLY B 1 783 ? 24.641 -37.062 -7.52 1 96.5 783 GLY B CA 1
ATOM 13868 C C . GLY B 1 783 ? 24.25 -36.125 -8.648 1 96.5 783 GLY B C 1
ATOM 13869 O O . GLY B 1 783 ? 24.109 -36.562 -9.797 1 96.5 783 GLY B O 1
ATOM 13870 N N . TYR B 1 784 ? 24.078 -34.875 -8.352 1 98 784 TYR B N 1
ATOM 13871 C CA . TYR B 1 784 ? 23.766 -33.844 -9.367 1 98 784 TYR B CA 1
ATOM 13872 C C . TYR B 1 784 ? 24.875 -33.75 -10.398 1 98 784 TYR B C 1
ATOM 13874 O O . TYR B 1 784 ? 24.609 -33.719 -11.602 1 98 784 TYR B O 1
ATOM 13882 N N . SER B 1 785 ? 26.109 -33.719 -9.945 1 97.31 785 SER B N 1
ATOM 13883 C CA . SER B 1 785 ? 27.266 -33.594 -10.828 1 97.31 785 SER B CA 1
ATOM 13884 C C . SER B 1 785 ? 27.328 -34.75 -11.812 1 97.31 785 SER B C 1
ATOM 13886 O O . SER B 1 785 ? 27.594 -34.562 -13 1 97.31 785 SER B O 1
ATOM 13888 N N . LEU B 1 786 ? 27.109 -35.969 -11.32 1 97.25 786 LEU B N 1
ATOM 13889 C CA . LEU B 1 786 ? 27.125 -37.125 -12.172 1 97.25 786 LEU B CA 1
ATOM 13890 C C . LEU B 1 786 ? 26.016 -37.094 -13.211 1 97.25 786 LEU B C 1
ATOM 13892 O O . LEU B 1 786 ? 26.234 -37.375 -14.391 1 97.25 786 LEU B O 1
ATOM 13896 N N . ALA B 1 787 ? 24.812 -36.688 -12.727 1 97.88 787 ALA B N 1
ATOM 13897 C CA . ALA B 1 787 ? 23.672 -36.594 -13.633 1 97.88 787 ALA B CA 1
ATOM 13898 C C . ALA B 1 787 ? 23.922 -35.562 -14.727 1 97.88 787 ALA B C 1
ATOM 13900 O O . ALA B 1 787 ? 23.641 -35.812 -15.898 1 97.88 787 ALA B O 1
ATOM 13901 N N . ALA B 1 788 ? 24.438 -34.406 -14.367 1 98.06 788 ALA B N 1
ATOM 13902 C CA . ALA B 1 788 ? 24.75 -33.375 -15.344 1 98.06 788 ALA B CA 1
ATOM 13903 C C . ALA B 1 788 ? 25.781 -33.844 -16.359 1 98.06 788 ALA B C 1
ATOM 13905 O O . ALA B 1 788 ? 25.641 -33.625 -17.562 1 98.06 788 ALA B O 1
ATOM 13906 N N . ALA B 1 789 ? 26.766 -34.562 -15.906 1 97.38 789 ALA B N 1
ATOM 13907 C CA . ALA B 1 789 ? 27.812 -35.094 -16.781 1 97.38 789 ALA B CA 1
ATOM 13908 C C . ALA B 1 789 ? 27.25 -36.094 -17.766 1 97.38 789 ALA B C 1
ATOM 13910 O O . ALA B 1 789 ? 27.578 -36.062 -18.953 1 97.38 789 ALA B O 1
ATOM 13911 N N . LYS B 1 790 ? 26.469 -36.938 -17.234 1 96.88 790 LYS B N 1
ATOM 13912 C CA . LYS B 1 790 ? 25.859 -37.969 -18.078 1 96.88 790 LYS B CA 1
ATOM 13913 C C . LYS B 1 790 ? 25.094 -37.344 -19.234 1 96.88 790 LYS B C 1
ATOM 13915 O O . LYS B 1 790 ? 25.109 -37.875 -20.359 1 96.88 790 LYS B O 1
ATOM 13920 N N . HIS B 1 791 ? 24.438 -36.281 -18.969 1 96.94 791 HIS B N 1
ATOM 13921 C CA . HIS B 1 791 ? 23.578 -35.656 -19.984 1 96.94 791 HIS B CA 1
ATOM 13922 C C . HIS B 1 791 ? 24.297 -34.531 -20.688 1 96.94 791 HIS B C 1
ATOM 13924 O O . HIS B 1 791 ? 23.672 -33.75 -21.406 1 96.94 791 HIS B O 1
ATOM 13930 N N . ASN B 1 792 ? 25.562 -34.344 -20.453 1 95.19 792 ASN B N 1
ATOM 13931 C CA . ASN B 1 792 ? 26.438 -33.406 -21.094 1 95.19 792 ASN B CA 1
ATOM 13932 C C . ASN B 1 792 ? 25.984 -31.953 -20.859 1 95.19 792 ASN B C 1
ATOM 13934 O O . ASN B 1 792 ? 25.938 -31.156 -21.781 1 95.19 792 ASN B O 1
ATOM 13938 N N . VAL B 1 793 ? 25.438 -31.734 -19.641 1 97.88 793 VAL B N 1
ATOM 13939 C CA . VAL B 1 793 ? 25.156 -30.359 -19.219 1 97.88 793 VAL B CA 1
ATOM 13940 C C . VAL B 1 793 ? 26.375 -29.781 -18.5 1 97.88 793 VAL B C 1
ATOM 13942 O O . VAL B 1 793 ? 26.594 -30.062 -17.328 1 97.88 793 VAL B O 1
ATOM 13945 N N . LYS B 1 794 ? 27.078 -28.969 -19.141 1 96.94 794 LYS B N 1
ATOM 13946 C CA . LYS B 1 794 ? 28.297 -28.375 -18.594 1 96.94 794 LYS B CA 1
ATOM 13947 C C . LYS B 1 794 ? 28 -27.016 -17.938 1 96.94 794 LYS B C 1
ATOM 13949 O O . LYS B 1 794 ? 27.188 -26.25 -18.453 1 96.94 794 LYS B O 1
ATOM 13954 N N . HIS B 1 795 ? 28.703 -26.812 -16.875 1 97.81 795 HIS B N 1
ATOM 13955 C CA . HIS B 1 795 ? 28.453 -25.578 -16.141 1 97.81 795 HIS B CA 1
ATOM 13956 C C . HIS B 1 795 ? 29.562 -24.562 -16.391 1 97.81 795 HIS B C 1
ATOM 13958 O O . HIS B 1 795 ? 30.75 -24.938 -16.469 1 97.81 795 HIS B O 1
ATOM 13964 N N . THR B 1 796 ? 29.141 -23.359 -16.641 1 97.38 796 THR B N 1
ATOM 13965 C CA . THR B 1 796 ? 30.062 -22.266 -16.375 1 97.38 796 THR B CA 1
ATOM 13966 C C . THR B 1 796 ? 30.031 -21.875 -14.906 1 97.38 796 THR B C 1
ATOM 13968 O O . THR B 1 796 ? 29 -21.453 -14.383 1 97.38 796 THR B O 1
ATOM 13971 N N . THR B 1 797 ? 31.125 -22.047 -14.273 1 97.06 797 THR B N 1
ATOM 13972 C CA . THR B 1 797 ? 31.156 -21.828 -12.828 1 97.06 797 THR B CA 1
ATOM 13973 C C . THR B 1 797 ? 31.688 -20.422 -12.508 1 97.06 797 THR B C 1
ATOM 13975 O O . THR B 1 797 ? 32.688 -19.984 -13.086 1 97.06 797 THR B O 1
ATOM 13978 N N . PHE B 1 798 ? 30.969 -19.734 -11.695 1 97.38 798 PHE B N 1
ATOM 13979 C CA . PHE B 1 798 ? 31.391 -18.406 -11.273 1 97.38 798 PHE B CA 1
ATOM 13980 C C . PHE B 1 798 ? 31.625 -18.359 -9.766 1 97.38 798 PHE B C 1
ATOM 13982 O O . PHE B 1 798 ? 31.031 -19.141 -9.016 1 97.38 798 PHE B O 1
ATOM 13989 N N . ASP B 1 799 ? 32.438 -17.469 -9.383 1 97.19 799 ASP B N 1
ATOM 13990 C CA . ASP B 1 799 ? 32.812 -17.359 -7.977 1 97.19 799 ASP B CA 1
ATOM 13991 C C . ASP B 1 799 ? 31.969 -16.328 -7.254 1 97.19 799 ASP B C 1
ATOM 13993 O O . ASP B 1 799 ? 32 -16.234 -6.023 1 97.19 799 ASP B O 1
ATOM 13997 N N . ASN B 1 800 ? 31.203 -15.586 -8 1 96.88 800 ASN B N 1
ATOM 13998 C CA . ASN B 1 800 ? 30.547 -14.438 -7.383 1 96.88 800 ASN B CA 1
ATOM 13999 C C . ASN B 1 800 ? 29.031 -14.469 -7.605 1 96.88 800 ASN B C 1
ATOM 14001 O O . ASN B 1 800 ? 28.406 -13.43 -7.828 1 96.88 800 ASN B O 1
ATOM 14005 N N . LEU B 1 801 ? 28.438 -15.688 -7.602 1 97.44 801 LEU B N 1
ATOM 14006 C CA . LEU B 1 801 ? 26.969 -15.773 -7.617 1 97.44 801 LEU B CA 1
ATOM 14007 C C . LEU B 1 801 ? 26.406 -15.656 -6.207 1 97.44 801 LEU B C 1
ATOM 14009 O O . LEU B 1 801 ? 25.266 -15.227 -6.027 1 97.44 801 LEU B O 1
ATOM 14013 N N . ALA B 1 802 ? 27.188 -16.125 -5.25 1 97.56 802 ALA B N 1
ATOM 14014 C CA . ALA B 1 802 ? 26.781 -16.062 -3.852 1 97.56 802 ALA B CA 1
ATOM 14015 C C . ALA B 1 802 ? 27.984 -15.914 -2.936 1 97.56 802 ALA B C 1
ATOM 14017 O O . ALA B 1 802 ? 29.109 -16.312 -3.299 1 97.56 802 ALA B O 1
ATOM 14018 N N . LEU B 1 803 ? 27.781 -15.328 -1.845 1 96.62 803 LEU B N 1
ATOM 14019 C CA . LEU B 1 803 ? 28.797 -15.219 -0.801 1 96.62 803 LEU B CA 1
ATOM 14020 C C . LEU B 1 803 ? 28.469 -16.125 0.38 1 96.62 803 LEU B C 1
ATOM 14022 O O . LEU B 1 803 ? 27.484 -15.891 1.087 1 96.62 803 LEU B O 1
ATOM 14026 N N . GLY B 1 804 ? 29.25 -17.188 0.604 1 94.69 804 GLY B N 1
ATOM 14027 C CA . GLY B 1 804 ? 28.969 -18.156 1.656 1 94.69 804 GLY B CA 1
ATOM 14028 C C . GLY B 1 804 ? 30.141 -18.375 2.594 1 94.69 804 GLY B C 1
ATOM 14029 O O . GLY B 1 804 ? 30.188 -19.375 3.312 1 94.69 804 GLY B O 1
ATOM 14030 N N . ASN B 1 805 ? 31.141 -17.438 2.527 1 94.75 805 ASN B N 1
ATOM 14031 C CA . ASN B 1 805 ? 32.344 -17.531 3.355 1 94.75 805 ASN B CA 1
ATOM 14032 C C . ASN B 1 805 ? 33.094 -18.828 3.1 1 94.75 805 ASN B C 1
ATOM 14034 O O . ASN B 1 805 ? 33.5 -19.5 4.043 1 94.75 805 ASN B O 1
ATOM 14038 N N . LYS B 1 806 ? 33.188 -19.203 1.877 1 91.81 806 LYS B N 1
ATOM 14039 C CA . LYS B 1 806 ? 33.906 -20.406 1.464 1 91.81 806 LYS B CA 1
ATOM 14040 C C . LYS B 1 806 ? 35.125 -20.047 0.641 1 91.81 806 LYS B C 1
ATOM 14042 O O . LYS B 1 806 ? 35.219 -18.953 0.066 1 91.81 806 LYS B O 1
ATOM 14047 N N . ALA B 1 807 ? 35.969 -20.938 0.474 1 90.44 807 ALA B N 1
ATOM 14048 C CA . ALA B 1 807 ? 37.281 -20.703 -0.155 1 90.44 807 ALA B CA 1
ATOM 14049 C C . ALA B 1 807 ? 37.125 -20.344 -1.629 1 90.44 807 ALA B C 1
ATOM 14051 O O . ALA B 1 807 ? 37.875 -19.531 -2.164 1 90.44 807 ALA B O 1
ATOM 14052 N N . ASP B 1 808 ? 36.094 -20.875 -2.301 1 92.81 808 ASP B N 1
ATOM 14053 C CA . ASP B 1 808 ? 35.906 -20.672 -3.736 1 92.81 808 ASP B CA 1
ATOM 14054 C C . ASP B 1 808 ? 35.25 -19.328 -4.027 1 92.81 808 ASP B C 1
ATOM 14056 O O . ASP B 1 808 ? 35.188 -18.906 -5.18 1 92.81 808 ASP B O 1
ATOM 14060 N N . ASP B 1 809 ? 34.812 -18.578 -3.053 1 95.25 809 ASP B N 1
ATOM 14061 C CA . ASP B 1 809 ? 34.031 -17.359 -3.264 1 95.25 809 ASP B CA 1
ATOM 14062 C C . ASP B 1 809 ? 34.938 -16.203 -3.668 1 95.25 809 ASP B C 1
ATOM 14064 O O . ASP B 1 809 ? 36.062 -16.094 -3.188 1 95.25 809 ASP B O 1
ATOM 14068 N N . TYR B 1 810 ? 34.438 -15.422 -4.547 1 94.88 810 TYR B N 1
ATOM 14069 C CA . TYR B 1 810 ? 35.094 -14.133 -4.77 1 94.88 810 TYR B CA 1
ATOM 14070 C C . TYR B 1 810 ? 34.844 -13.188 -3.598 1 94.88 810 TYR B C 1
ATOM 14072 O O . TYR B 1 810 ? 33.719 -12.828 -3.311 1 94.88 810 TYR B O 1
ATOM 14080 N N . THR B 1 811 ? 35.938 -12.773 -2.975 1 93.94 811 THR B N 1
ATOM 14081 C CA . THR B 1 811 ? 35.812 -11.938 -1.785 1 93.94 811 THR B CA 1
ATOM 14082 C C . THR B 1 811 ? 36.594 -10.648 -1.942 1 93.94 811 THR B C 1
ATOM 14084 O O . THR B 1 811 ? 36.625 -9.82 -1.028 1 93.94 811 THR B O 1
ATOM 14087 N N . GLY B 1 812 ? 37.219 -10.438 -3.092 1 90.75 812 GLY B N 1
ATOM 14088 C CA . GLY B 1 812 ? 38.125 -9.328 -3.307 1 90.75 812 GLY B CA 1
ATOM 14089 C C . GLY B 1 812 ? 37.469 -7.973 -3.195 1 90.75 812 GLY B C 1
ATOM 14090 O O . GLY B 1 812 ? 38.125 -6.957 -3 1 90.75 812 GLY B O 1
ATOM 14091 N N . PHE B 1 813 ? 36.188 -7.984 -3.271 1 90.75 813 PHE B N 1
ATOM 14092 C CA . PHE B 1 813 ? 35.469 -6.715 -3.27 1 90.75 813 PHE B CA 1
ATOM 14093 C C . PHE B 1 813 ? 35.625 -6.004 -1.932 1 90.75 813 PHE B C 1
ATOM 14095 O O . PHE B 1 813 ? 35.531 -4.777 -1.858 1 90.75 813 PHE B O 1
ATOM 14102 N N . VAL B 1 814 ? 35.906 -6.691 -0.836 1 92.94 814 VAL B N 1
ATOM 14103 C CA . VAL B 1 814 ? 35.969 -6.094 0.492 1 92.94 814 VAL B CA 1
ATOM 14104 C C . VAL B 1 814 ? 37.188 -5.18 0.567 1 92.94 814 VAL B C 1
ATOM 14106 O O . VAL B 1 814 ? 37.219 -4.234 1.36 1 92.94 814 VAL B O 1
ATOM 14109 N N . ASN B 1 815 ? 38.219 -5.434 -0.296 1 88 815 ASN B N 1
ATOM 14110 C CA . ASN B 1 815 ? 39.438 -4.633 -0.311 1 88 815 ASN B CA 1
ATOM 14111 C C . ASN B 1 815 ? 39.188 -3.273 -0.966 1 88 815 ASN B C 1
ATOM 14113 O O . ASN B 1 815 ? 39.938 -2.328 -0.723 1 88 815 ASN B O 1
ATOM 14117 N N . ILE B 1 816 ? 38.219 -3.232 -1.731 1 79.88 816 ILE B N 1
ATOM 14118 C CA . ILE B 1 816 ? 38.031 -1.997 -2.488 1 79.88 816 ILE B CA 1
ATOM 14119 C C . ILE B 1 816 ? 36.812 -1.242 -1.966 1 79.88 816 ILE B C 1
ATOM 14121 O O . ILE B 1 816 ? 36.438 -0.206 -2.518 1 79.88 816 ILE B O 1
ATOM 14125 N N . MET B 1 817 ? 36.281 -1.735 -0.896 1 84.81 817 MET B N 1
ATOM 14126 C CA . MET B 1 817 ? 35.094 -1.091 -0.328 1 84.81 817 MET B CA 1
ATOM 14127 C C . MET B 1 817 ? 35.438 0.24 0.321 1 84.81 817 MET B C 1
ATOM 14129 O O . MET B 1 817 ? 36.438 0.324 1.066 1 84.81 817 MET B O 1
ATOM 14133 N N . LYS B 1 818 ? 34.688 1.259 0.07 1 76.5 818 LYS B N 1
ATOM 14134 C CA . LYS B 1 818 ? 34.938 2.592 0.602 1 76.5 818 LYS B CA 1
ATOM 14135 C C . LYS B 1 818 ? 34.125 2.85 1.867 1 76.5 818 LYS B C 1
ATOM 14137 O O . LYS B 1 818 ? 34.656 3.406 2.84 1 76.5 818 LYS B O 1
ATOM 14142 N N . GLY B 1 819 ? 32.938 2.41 1.951 1 84.06 819 GLY B N 1
ATOM 14143 C CA . GLY B 1 819 ? 32.094 2.674 3.096 1 84.06 819 GLY B CA 1
ATOM 14144 C C . GLY B 1 819 ? 32.188 1.606 4.168 1 84.06 819 GLY B C 1
ATOM 14145 O O . GLY B 1 819 ? 32.562 0.466 3.889 1 84.06 819 GLY B O 1
ATOM 14146 N N . ASN B 1 820 ? 32.031 2.031 5.465 1 92.69 820 ASN B N 1
ATOM 14147 C CA . ASN B 1 820 ? 31.938 1.104 6.586 1 92.69 820 ASN B CA 1
ATOM 14148 C C . ASN B 1 820 ? 30.594 0.39 6.605 1 92.69 820 ASN B C 1
ATOM 14150 O O . ASN B 1 820 ? 29.562 1.009 6.871 1 92.69 820 ASN B O 1
ATOM 14154 N N . PRO B 1 821 ? 30.594 -0.921 6.309 1 94.69 821 PRO B N 1
ATOM 14155 C CA . PRO B 1 821 ? 29.312 -1.626 6.219 1 94.69 821 PRO B CA 1
ATOM 14156 C C . PRO B 1 821 ? 28.594 -1.726 7.566 1 94.69 821 PRO B C 1
ATOM 14158 O O . PRO B 1 821 ? 27.422 -2.078 7.617 1 94.69 821 PRO B O 1
ATOM 14161 N N . CYS B 1 822 ? 29.281 -1.404 8.633 1 95.25 822 CYS B N 1
ATOM 14162 C CA . CYS B 1 822 ? 28.688 -1.528 9.961 1 95.25 822 CYS B CA 1
ATOM 14163 C C . CYS B 1 822 ? 28.25 -0.169 10.484 1 95.25 822 CYS B C 1
ATOM 14165 O O . CYS B 1 822 ? 27.688 -0.075 11.586 1 95.25 822 CYS B O 1
ATOM 14167 N N . GLU B 1 823 ? 28.453 0.881 9.727 1 90.06 823 GLU B N 1
ATOM 14168 C CA . GLU B 1 823 ? 28.234 2.236 10.219 1 90.06 823 GLU B CA 1
ATOM 14169 C C . GLU B 1 823 ? 26.75 2.488 10.469 1 90.06 823 GLU B C 1
ATOM 14171 O O . GLU B 1 823 ? 26.359 2.885 11.57 1 90.06 823 GLU B O 1
ATOM 14176 N N . ASP B 1 824 ? 25.938 2.26 9.422 1 87.88 824 ASP B N 1
ATOM 14177 C CA . ASP B 1 824 ? 24.484 2.379 9.562 1 87.88 824 ASP B CA 1
ATOM 14178 C C . ASP B 1 824 ? 23.891 1.104 10.156 1 87.88 824 ASP B C 1
ATOM 14180 O O . ASP B 1 824 ? 24.094 0.013 9.617 1 87.88 824 ASP B O 1
ATOM 14184 N N . PRO B 1 825 ? 23.203 1.173 11.211 1 88.19 825 PRO B N 1
ATOM 14185 C CA . PRO B 1 825 ? 22.672 -0.034 11.844 1 88.19 825 PRO B CA 1
ATOM 14186 C C . PRO B 1 825 ? 21.5 -0.631 11.07 1 88.19 825 PRO B C 1
ATOM 14188 O O . PRO B 1 825 ? 21.078 -1.759 11.352 1 88.19 825 PRO B O 1
ATOM 14191 N N . VAL B 1 826 ? 20.922 0.053 10.148 1 87.75 826 VAL B N 1
ATOM 14192 C CA . VAL B 1 826 ? 19.672 -0.368 9.531 1 87.75 826 VAL B CA 1
ATOM 14193 C C . VAL B 1 826 ? 19.922 -0.746 8.07 1 87.75 826 VAL B C 1
ATOM 14195 O O . VAL B 1 826 ? 19.547 -1.835 7.637 1 87.75 826 VAL B O 1
ATOM 14198 N N . THR B 1 827 ? 20.641 0.085 7.348 1 88.5 827 THR B N 1
ATOM 14199 C CA . THR B 1 827 ? 20.766 -0.074 5.902 1 88.5 827 THR B CA 1
ATOM 14200 C C . THR B 1 827 ? 22.094 -0.737 5.543 1 88.5 827 THR B C 1
ATOM 14202 O O . THR B 1 827 ? 23.156 -0.23 5.895 1 88.5 827 THR B O 1
ATOM 14205 N N . PRO B 1 828 ? 22.031 -1.85 4.891 1 93.56 828 PRO B N 1
ATOM 14206 C CA . PRO B 1 828 ? 23.281 -2.467 4.461 1 93.56 828 PRO B CA 1
ATOM 14207 C C . PRO B 1 828 ? 23.922 -1.729 3.289 1 93.56 828 PRO B C 1
ATOM 14209 O O . PRO B 1 828 ? 23.234 -1.152 2.453 1 93.56 828 PRO B O 1
ATOM 14212 N N . ILE B 1 829 ? 25.219 -1.743 3.301 1 88 829 ILE B N 1
ATOM 14213 C CA . ILE B 1 829 ? 25.969 -1.264 2.146 1 88 829 ILE B CA 1
ATOM 14214 C C . ILE B 1 829 ? 26.297 -2.434 1.223 1 88 829 ILE B C 1
ATOM 14216 O O . ILE B 1 829 ? 27.047 -3.344 1.604 1 88 829 ILE B O 1
ATOM 14220 N N . ILE B 1 830 ? 25.719 -2.42 0.093 1 88.56 830 ILE B N 1
ATOM 14221 C CA . ILE B 1 830 ? 25.938 -3.475 -0.891 1 88.56 830 ILE B CA 1
ATOM 14222 C C . ILE B 1 830 ? 26.672 -2.904 -2.107 1 88.56 830 ILE B C 1
ATOM 14224 O O . ILE B 1 830 ? 26.031 -2.338 -3.004 1 88.56 830 ILE B O 1
ATOM 14228 N N . PRO B 1 831 ? 27.953 -3.078 -2.074 1 82.38 831 PRO B N 1
ATOM 14229 C CA . PRO B 1 831 ? 28.672 -2.582 -3.252 1 82.38 831 PRO B CA 1
ATOM 14230 C C . PRO B 1 831 ? 28.281 -3.314 -4.531 1 82.38 831 PRO B C 1
ATOM 14232 O O . PRO B 1 831 ? 27.828 -4.465 -4.48 1 82.38 831 PRO B O 1
ATOM 14235 N N . GLY B 1 832 ? 28.469 -2.717 -5.629 1 79.81 832 GLY B N 1
ATOM 14236 C CA . GLY B 1 832 ? 28.156 -3.314 -6.914 1 79.81 832 GLY B CA 1
ATOM 14237 C C . GLY B 1 832 ? 28.969 -4.57 -7.203 1 79.81 832 GLY B C 1
ATOM 14238 O O . GLY B 1 832 ? 28.547 -5.402 -8.016 1 79.81 832 GLY B O 1
ATOM 14239 N N . GLU B 1 833 ? 30.047 -4.703 -6.461 1 85.75 833 GLU B N 1
ATOM 14240 C CA . GLU B 1 833 ? 30.953 -5.828 -6.703 1 85.75 833 GLU B CA 1
ATOM 14241 C C . GLU B 1 833 ? 30.562 -7.039 -5.863 1 85.75 833 GLU B C 1
ATOM 14243 O O . GLU B 1 833 ? 31.047 -8.148 -6.098 1 85.75 833 GLU B O 1
ATOM 14248 N N . ALA B 1 834 ? 29.688 -6.797 -4.926 1 89.62 834 ALA B N 1
ATOM 14249 C CA . ALA B 1 834 ? 29.25 -7.91 -4.086 1 89.62 834 ALA B CA 1
ATOM 14250 C C . ALA B 1 834 ? 28.344 -8.859 -4.863 1 89.62 834 ALA B C 1
ATOM 14252 O O . ALA B 1 834 ? 27.641 -8.438 -5.789 1 89.62 834 ALA B O 1
ATOM 14253 N N . PRO B 1 835 ? 28.359 -10.102 -4.539 1 94.62 835 PRO B N 1
ATOM 14254 C CA . PRO B 1 835 ? 27.453 -11.055 -5.184 1 94.62 835 PRO B CA 1
ATOM 14255 C C . PRO B 1 835 ? 25.984 -10.758 -4.898 1 94.62 835 PRO B C 1
ATOM 14257 O O . PRO B 1 835 ? 25.672 -10.023 -3.955 1 94.62 835 PRO B O 1
ATOM 14260 N N . PRO B 1 836 ? 25.125 -11.273 -5.727 1 95.62 836 PRO B N 1
ATOM 14261 C CA . PRO B 1 836 ? 23.688 -10.984 -5.555 1 95.62 836 PRO B CA 1
ATOM 14262 C C . PRO B 1 836 ? 23.078 -11.758 -4.387 1 95.62 836 PRO B C 1
ATOM 14264 O O . PRO B 1 836 ? 22.031 -11.359 -3.867 1 95.62 836 PRO B O 1
ATOM 14267 N N . LEU B 1 837 ? 23.719 -12.914 -3.947 1 97.94 837 LEU B N 1
ATOM 14268 C CA . LEU B 1 837 ? 23.109 -13.742 -2.91 1 97.94 837 LEU B CA 1
ATOM 14269 C C . LEU B 1 837 ? 24.078 -13.938 -1.741 1 97.94 837 LEU B C 1
ATOM 14271 O O . LEU B 1 837 ? 25.297 -14.031 -1.94 1 97.94 837 LEU B O 1
ATOM 14275 N N . LEU B 1 838 ? 23.516 -13.93 -0.552 1 97.75 838 LEU B N 1
ATOM 14276 C CA . LEU B 1 838 ? 24.188 -14.484 0.62 1 97.75 838 LEU B CA 1
ATOM 14277 C C . LEU B 1 838 ? 23.797 -15.945 0.827 1 97.75 838 LEU B C 1
ATOM 14279 O O . LEU B 1 838 ? 22.641 -16.312 0.642 1 97.75 838 LEU B O 1
ATOM 14283 N N . HIS B 1 839 ? 24.75 -16.734 1.105 1 96.94 839 HIS B N 1
ATOM 14284 C CA . HIS B 1 839 ? 24.5 -18.141 1.403 1 96.94 839 HIS B CA 1
ATOM 14285 C C . HIS B 1 839 ? 24.875 -18.469 2.848 1 96.94 839 HIS B C 1
ATOM 14287 O O . HIS B 1 839 ? 26 -18.219 3.277 1 96.94 839 HIS B O 1
ATOM 14293 N N . GLY B 1 840 ? 23.953 -19.016 3.623 1 92.81 840 GLY B N 1
ATOM 14294 C CA . GLY B 1 840 ? 24.156 -19.297 5.035 1 92.81 840 GLY B CA 1
ATOM 14295 C C . GLY B 1 840 ? 24.922 -20.594 5.273 1 92.81 840 GLY B C 1
ATOM 14296 O O . GLY B 1 840 ? 24.641 -21.312 6.227 1 92.81 840 GLY B O 1
ATOM 14297 N N . CYS B 1 841 ? 25.859 -20.859 4.469 1 90.62 841 CYS B N 1
ATOM 14298 C CA . CYS B 1 841 ? 26.625 -22.109 4.547 1 90.62 841 CYS B CA 1
ATOM 14299 C C . CYS B 1 841 ? 27.594 -22.078 5.719 1 90.62 841 CYS B C 1
ATOM 14301 O O . CYS B 1 841 ? 27.688 -23.047 6.469 1 90.62 841 CYS B O 1
ATOM 14303 N N . HIS B 1 842 ? 28.328 -21 5.898 1 92.81 842 HIS B N 1
ATOM 14304 C CA . HIS B 1 842 ? 29.281 -20.875 7 1 92.81 842 HIS B CA 1
ATOM 14305 C C . HIS B 1 842 ? 28.984 -19.625 7.828 1 92.81 842 HIS B C 1
ATOM 14307 O O . HIS B 1 842 ? 28.266 -18.734 7.375 1 92.81 842 HIS B O 1
ATOM 14313 N N . SER B 1 843 ? 29.531 -19.625 9.016 1 94.19 843 SER B N 1
ATOM 14314 C CA . SER B 1 843 ? 29.328 -18.5 9.922 1 94.19 843 SER B CA 1
ATOM 14315 C C . SER B 1 843 ? 30.281 -17.359 9.625 1 94.19 843 SER B C 1
ATOM 14317 O O . SER B 1 843 ? 31.281 -17.547 8.93 1 94.19 843 SER B O 1
ATOM 14319 N N . TYR B 1 844 ? 29.922 -16.188 9.984 1 96.94 844 TYR B N 1
ATOM 14320 C CA . TYR B 1 844 ? 30.781 -15.016 10.062 1 96.94 844 TYR B CA 1
ATOM 14321 C C . TYR B 1 844 ? 31.016 -14.602 11.508 1 96.94 844 TYR B C 1
ATOM 14323 O O . TYR B 1 844 ? 30.094 -14.641 12.328 1 96.94 844 TYR B O 1
ATOM 14331 N N . GLU B 1 845 ? 32.219 -14.297 11.836 1 95.56 845 GLU B N 1
ATOM 14332 C CA . GLU B 1 845 ? 32.594 -13.898 13.195 1 95.56 845 GLU B CA 1
ATOM 14333 C C . GLU B 1 845 ? 33.531 -12.703 13.195 1 95.56 845 GLU B C 1
ATOM 14335 O O . GLU B 1 845 ? 34.438 -12.625 12.367 1 95.56 845 GLU B O 1
ATOM 14340 N N . ALA B 1 846 ? 33.312 -11.758 14.094 1 96.25 846 ALA B N 1
ATOM 14341 C CA . ALA B 1 846 ? 34.156 -10.578 14.242 1 96.25 846 ALA B CA 1
ATOM 14342 C C . ALA B 1 846 ? 34.125 -10.039 15.672 1 96.25 846 ALA B C 1
ATOM 14344 O O . ALA B 1 846 ? 33.312 -10.492 16.484 1 96.25 846 ALA B O 1
ATOM 14345 N N . GLU B 1 847 ? 35.031 -9.203 15.953 1 94.44 847 GLU B N 1
ATOM 14346 C CA . GLU B 1 847 ? 35.125 -8.594 17.281 1 94.44 847 GLU B CA 1
ATOM 14347 C C . GLU B 1 847 ? 35.062 -7.07 17.188 1 94.44 847 GLU B C 1
ATOM 14349 O O . GLU B 1 847 ? 35.531 -6.48 16.219 1 94.44 847 GLU B O 1
ATOM 14354 N N . ASP B 1 848 ? 34.5 -6.48 18.188 1 94.12 848 ASP B N 1
ATOM 14355 C CA . ASP B 1 848 ? 34.469 -5.02 18.219 1 94.12 848 ASP B CA 1
ATOM 14356 C C . ASP B 1 848 ? 35.562 -4.484 19.125 1 94.12 848 ASP B C 1
ATOM 14358 O O . ASP B 1 848 ? 36.438 -5.238 19.594 1 94.12 848 ASP B O 1
ATOM 14362 N N . ASP B 1 849 ? 35.594 -3.15 19.297 1 92.31 849 ASP B N 1
ATOM 14363 C CA . ASP B 1 849 ? 36.688 -2.498 20.016 1 92.31 849 ASP B CA 1
ATOM 14364 C C . ASP B 1 849 ? 36.594 -2.75 21.516 1 92.31 849 ASP B C 1
ATOM 14366 O O . ASP B 1 849 ? 37.531 -2.482 22.266 1 92.31 849 ASP B O 1
ATOM 14370 N N . ARG B 1 850 ? 35.562 -3.398 22.016 1 91.94 850 ARG B N 1
ATOM 14371 C CA . ARG B 1 850 ? 35.406 -3.73 23.422 1 91.94 850 ARG B CA 1
ATOM 14372 C C . ARG B 1 850 ? 35.719 -5.199 23.688 1 91.94 850 ARG B C 1
ATOM 14374 O O . ARG B 1 850 ? 35.594 -5.676 24.812 1 91.94 850 ARG B O 1
ATOM 14381 N N . GLY B 1 851 ? 35.969 -5.879 22.672 1 90.19 851 GLY B N 1
ATOM 14382 C CA . GLY B 1 851 ? 36.281 -7.293 22.797 1 90.19 851 GLY B CA 1
ATOM 14383 C C . GLY B 1 851 ? 35.062 -8.188 22.719 1 90.19 851 GLY B C 1
ATOM 14384 O O . GLY B 1 851 ? 35.125 -9.391 22.984 1 90.19 851 GLY B O 1
ATOM 14385 N N . LEU B 1 852 ? 33.906 -7.598 22.406 1 90 852 LEU B N 1
ATOM 14386 C CA . LEU B 1 852 ? 32.688 -8.391 22.281 1 90 852 LEU B CA 1
ATOM 14387 C C . LEU B 1 852 ? 32.688 -9.148 20.953 1 90 852 LEU B C 1
ATOM 14389 O O . LEU B 1 852 ? 33.062 -8.602 19.922 1 90 852 LEU B O 1
ATOM 14393 N N . LYS B 1 853 ? 32.25 -10.375 21.031 1 91 853 LYS B N 1
ATOM 14394 C CA . LYS B 1 853 ? 32.219 -11.234 19.844 1 91 853 LYS B CA 1
ATOM 14395 C C . LYS B 1 853 ? 30.859 -11.133 19.141 1 91 853 LYS B C 1
ATOM 14397 O O . LYS B 1 853 ? 29.797 -11.25 19.781 1 91 853 LYS B O 1
ATOM 14402 N N . TRP B 1 854 ? 30.938 -10.859 17.922 1 94.06 854 TRP B N 1
ATOM 14403 C CA . TRP B 1 854 ? 29.766 -10.82 17.047 1 94.06 854 TRP B CA 1
ATOM 14404 C C . TRP B 1 854 ? 29.781 -11.977 16.047 1 94.06 854 TRP B C 1
ATOM 14406 O O . TRP B 1 854 ? 30.844 -12.32 15.523 1 94.06 854 TRP B O 1
ATOM 14416 N N . MET B 1 855 ? 28.594 -12.562 15.844 1 93.06 855 MET B N 1
ATOM 14417 C CA . MET B 1 855 ? 28.547 -13.68 14.906 1 93.06 855 MET B CA 1
ATOM 14418 C C . MET B 1 855 ? 27.188 -13.75 14.211 1 93.06 855 MET B C 1
ATOM 14420 O O . MET B 1 855 ? 26.188 -13.266 14.742 1 93.06 855 MET B O 1
ATOM 14424 N N . PHE B 1 856 ? 27.219 -14.25 13.047 1 95.06 856 PHE B N 1
ATOM 14425 C CA . PHE B 1 856 ? 26.016 -14.625 12.312 1 95.06 856 PHE B CA 1
ATOM 14426 C C . PHE B 1 856 ? 26.094 -16.062 11.844 1 95.06 856 PHE B C 1
ATOM 14428 O O . PHE B 1 856 ? 27 -16.422 11.086 1 95.06 856 PHE B O 1
ATOM 14435 N N . TYR B 1 857 ? 25.125 -16.812 12.359 1 93.06 857 TYR B N 1
ATOM 14436 C CA . TYR B 1 857 ? 25.078 -18.234 11.992 1 93.06 857 TYR B CA 1
ATOM 14437 C C . TYR B 1 857 ? 23.641 -18.766 12.094 1 93.06 857 TYR B C 1
ATOM 14439 O O . TYR B 1 857 ? 23.016 -18.656 13.141 1 93.06 857 TYR B O 1
ATOM 14447 N N . LYS B 1 858 ? 23.172 -19.359 11.055 1 89.69 858 LYS B N 1
ATOM 14448 C CA . LYS B 1 858 ? 21.766 -19.781 10.961 1 89.69 858 LYS B CA 1
ATOM 14449 C C . LYS B 1 858 ? 21.422 -20.797 12.039 1 89.69 858 LYS B C 1
ATOM 14451 O O . LYS B 1 858 ? 20.297 -20.859 12.508 1 89.69 858 LYS B O 1
ATOM 14456 N N . GLN B 1 859 ? 22.406 -21.578 12.477 1 87.44 859 GLN B N 1
ATOM 14457 C CA . GLN B 1 859 ? 22.141 -22.625 13.453 1 87.44 859 GLN B CA 1
ATOM 14458 C C . GLN B 1 859 ? 21.906 -22.047 14.844 1 87.44 859 GLN B C 1
ATOM 14460 O O . GLN B 1 859 ? 21.391 -22.734 15.734 1 87.44 859 GLN B O 1
ATOM 14465 N N . LEU B 1 860 ? 22.25 -20.781 15.023 1 86.19 860 LEU B N 1
ATOM 14466 C CA . LEU B 1 860 ? 22.094 -20.125 16.312 1 86.19 860 LEU B CA 1
ATOM 14467 C C . LEU B 1 860 ? 20.812 -19.297 16.344 1 86.19 860 LEU B C 1
ATOM 14469 O O . LEU B 1 860 ? 20.453 -18.75 17.391 1 86.19 860 LEU B O 1
ATOM 14473 N N . MET B 1 861 ? 20.125 -19.234 15.25 1 87.69 861 MET B N 1
ATOM 14474 C CA . MET B 1 861 ? 18.953 -18.375 15.133 1 87.69 861 MET B CA 1
ATOM 14475 C C . MET B 1 861 ? 17.766 -19.016 15.859 1 87.69 861 MET B C 1
ATOM 14477 O O . MET B 1 861 ? 17.5 -20.203 15.711 1 87.69 861 MET B O 1
ATOM 14481 N N . PRO B 1 862 ? 17.047 -18.219 16.641 1 82 862 PRO B N 1
ATOM 14482 C CA . PRO B 1 862 ? 15.828 -18.734 17.266 1 82 862 PRO B CA 1
ATOM 14483 C C . PRO B 1 862 ? 14.719 -19 16.25 1 82 862 PRO B C 1
ATOM 14485 O O . PRO B 1 862 ? 14.641 -18.328 15.219 1 82 862 PRO B O 1
ATOM 14488 N N . ASN B 1 863 ? 13.734 -19.906 16.578 1 81.38 863 ASN B N 1
ATOM 14489 C CA . ASN B 1 863 ? 12.672 -20.297 15.656 1 81.38 863 ASN B CA 1
ATOM 14490 C C . ASN B 1 863 ? 11.523 -19.297 15.672 1 81.38 863 ASN B C 1
ATOM 14492 O O . ASN B 1 863 ? 10.664 -19.312 14.781 1 81.38 863 ASN B O 1
ATOM 14496 N N . ASP B 1 864 ? 11.492 -18.359 16.641 1 79.44 864 ASP B N 1
ATOM 14497 C CA . ASP B 1 864 ? 10.352 -17.453 16.766 1 79.44 864 ASP B CA 1
ATOM 14498 C C . ASP B 1 864 ? 10.75 -16.016 16.438 1 79.44 864 ASP B C 1
ATOM 14500 O O . ASP B 1 864 ? 10.18 -15.062 16.969 1 79.44 864 ASP B O 1
ATOM 14504 N N . LEU B 1 865 ? 11.719 -15.82 15.617 1 83.12 865 LEU B N 1
ATOM 14505 C CA . LEU B 1 865 ? 12.227 -14.5 15.273 1 83.12 865 LEU B CA 1
ATOM 14506 C C . LEU B 1 865 ? 11.156 -13.672 14.57 1 83.12 865 LEU B C 1
ATOM 14508 O O . LEU B 1 865 ? 11.164 -12.438 14.656 1 83.12 865 LEU B O 1
ATOM 14512 N N . PHE B 1 866 ? 10.242 -14.289 13.945 1 86.38 866 PHE B N 1
ATOM 14513 C CA . PHE B 1 866 ? 9.266 -13.57 13.133 1 86.38 866 PHE B CA 1
ATOM 14514 C C . PHE B 1 866 ? 8.031 -13.227 13.961 1 86.38 866 PHE B C 1
ATOM 14516 O O . PHE B 1 866 ? 7.117 -12.555 13.469 1 86.38 866 PHE B O 1
ATOM 14523 N N . ALA B 1 867 ? 8.055 -13.617 15.188 1 81.75 867 ALA B N 1
ATOM 14524 C CA . ALA B 1 867 ? 6.98 -13.195 16.078 1 81.75 867 ALA B CA 1
ATOM 14525 C C . ALA B 1 867 ? 7.004 -11.688 16.297 1 81.75 867 ALA B C 1
ATOM 14527 O O . ALA B 1 867 ? 8.078 -11.078 16.344 1 81.75 867 ALA B O 1
ATOM 14528 N N . CYS B 1 868 ? 5.859 -11.102 16.453 1 82.19 868 CYS B N 1
ATOM 14529 C CA . CYS B 1 868 ? 5.727 -9.648 16.547 1 82.19 868 CYS B CA 1
ATOM 14530 C C . CYS B 1 868 ? 6.496 -9.109 17.75 1 82.19 868 CYS B C 1
ATOM 14532 O O . CYS B 1 868 ? 7.012 -7.988 17.703 1 82.19 868 CYS B O 1
ATOM 14534 N N . ASP B 1 869 ? 6.703 -9.883 18.828 1 79.12 869 ASP B N 1
ATOM 14535 C CA . ASP B 1 869 ? 7.309 -9.406 20.062 1 79.12 869 ASP B CA 1
ATOM 14536 C C . ASP B 1 869 ? 8.797 -9.75 20.125 1 79.12 869 ASP B C 1
ATOM 14538 O O . ASP B 1 869 ? 9.508 -9.32 21.031 1 79.12 869 ASP B O 1
ATOM 14542 N N . SER B 1 870 ? 9.234 -10.562 19.188 1 82.94 870 SER B N 1
ATOM 14543 C CA . SER B 1 870 ? 10.641 -10.938 19.188 1 82.94 870 SER B CA 1
ATOM 14544 C C . SER B 1 870 ? 11.531 -9.766 18.812 1 82.94 870 SER B C 1
ATOM 14546 O O . SER B 1 870 ? 11.172 -8.961 17.953 1 82.94 870 SER B O 1
ATOM 14548 N N . TRP B 1 871 ? 12.734 -9.734 19.484 1 86.44 871 TRP B N 1
ATOM 14549 C CA . TRP B 1 871 ? 13.742 -8.727 19.172 1 86.44 871 TRP B CA 1
ATOM 14550 C C . TRP B 1 871 ? 14.273 -8.922 17.75 1 86.44 871 TRP B C 1
ATOM 14552 O O . TRP B 1 871 ? 14.273 -10.039 17.234 1 86.44 871 TRP B O 1
ATOM 14562 N N . LEU B 1 872 ? 14.656 -7.77 17.172 1 91.12 872 LEU B N 1
ATOM 14563 C CA . LEU B 1 872 ? 15.492 -7.871 15.992 1 91.12 872 LEU B CA 1
ATOM 14564 C C . LEU B 1 872 ? 16.938 -8.219 16.359 1 91.12 872 LEU B C 1
ATOM 14566 O O . LEU B 1 872 ? 17.312 -8.125 17.531 1 91.12 872 LEU B O 1
ATOM 14570 N N . LEU B 1 873 ? 17.672 -8.672 15.453 1 93.25 873 LEU B N 1
ATOM 14571 C CA . LEU B 1 873 ? 19.078 -8.938 15.68 1 93.25 873 LEU B CA 1
ATOM 14572 C C . LEU B 1 873 ? 19.828 -7.645 15.992 1 93.25 873 LEU B C 1
ATOM 14574 O O . LEU B 1 873 ? 19.578 -6.609 15.367 1 93.25 873 LEU B O 1
ATOM 14578 N N . ALA B 1 874 ? 20.766 -7.723 16.938 1 92.62 874 ALA B N 1
ATOM 14579 C CA . ALA B 1 874 ? 21.562 -6.559 17.297 1 92.62 874 ALA B CA 1
ATOM 14580 C C . ALA B 1 874 ? 22.531 -6.195 16.156 1 92.62 874 ALA B C 1
ATOM 14582 O O . ALA B 1 874 ? 23.125 -7.078 15.531 1 92.62 874 ALA B O 1
ATOM 14583 N N . ALA B 1 875 ? 22.688 -4.895 15.891 1 90.94 875 ALA B N 1
ATOM 14584 C CA . ALA B 1 875 ? 23.609 -4.43 14.852 1 90.94 875 ALA B CA 1
ATOM 14585 C C . ALA B 1 875 ? 25.016 -4.227 15.422 1 90.94 875 ALA B C 1
ATOM 14587 O O . ALA B 1 875 ? 25.172 -3.586 16.453 1 90.94 875 ALA B O 1
ATOM 14588 N N . PRO B 1 876 ? 25.938 -4.832 14.727 1 93.94 876 PRO B N 1
ATOM 14589 C CA . PRO B 1 876 ? 27.312 -4.59 15.188 1 93.94 876 PRO B CA 1
ATOM 14590 C C . PRO B 1 876 ? 27.734 -3.131 15.039 1 93.94 876 PRO B C 1
ATOM 14592 O O . PRO B 1 876 ? 27.297 -2.447 14.109 1 93.94 876 PRO B O 1
ATOM 14595 N N . PRO B 1 877 ? 28.594 -2.67 15.984 1 93.31 877 PRO B N 1
ATOM 14596 C CA . PRO B 1 877 ? 29.047 -1.281 15.891 1 93.31 877 PRO B CA 1
ATOM 14597 C C . PRO B 1 877 ? 30.062 -1.073 14.773 1 93.31 877 PRO B C 1
ATOM 14599 O O . PRO B 1 877 ? 30.641 -2.041 14.258 1 93.31 877 PRO B O 1
ATOM 14602 N N . ALA B 1 878 ? 30.328 0.144 14.391 1 93.81 878 ALA B N 1
ATOM 14603 C CA . ALA B 1 878 ? 31.219 0.528 13.305 1 93.81 878 ALA B CA 1
ATOM 14604 C C . ALA B 1 878 ? 32.625 0.033 13.57 1 93.81 878 ALA B C 1
ATOM 14606 O O . ALA B 1 878 ? 33.406 -0.22 12.633 1 93.81 878 ALA B O 1
ATOM 14607 N N . SER B 1 879 ? 33 -0.17 14.867 1 95.06 879 SER B N 1
ATOM 14608 C CA . SER B 1 879 ? 34.344 -0.565 15.242 1 95.06 879 SER B CA 1
ATOM 14609 C C . SER B 1 879 ? 34.688 -1.956 14.719 1 95.06 879 SER B C 1
ATOM 14611 O O . SER B 1 879 ? 35.875 -2.287 14.531 1 95.06 879 SER B O 1
ATOM 14613 N N . VAL B 1 880 ? 33.688 -2.809 14.43 1 96.88 880 VAL B N 1
ATOM 14614 C CA . VAL B 1 880 ? 33.906 -4.148 13.891 1 96.88 880 VAL B CA 1
ATOM 14615 C C . VAL B 1 880 ? 34.625 -4.059 12.555 1 96.88 880 VAL B C 1
ATOM 14617 O O . VAL B 1 880 ? 35.656 -4.738 12.352 1 96.88 880 VAL B O 1
ATOM 14620 N N . TRP B 1 881 ? 34.156 -3.176 11.719 1 96.88 881 TRP B N 1
ATOM 14621 C CA . TRP B 1 881 ? 34.781 -2.992 10.406 1 96.88 881 TRP B CA 1
ATOM 14622 C C . TRP B 1 881 ? 36.094 -2.221 10.531 1 96.88 881 TRP B C 1
ATOM 14624 O O . TRP B 1 881 ? 37.094 -2.561 9.883 1 96.88 881 TRP B O 1
ATOM 14634 N N . THR B 1 882 ? 36.125 -1.196 11.422 1 96.19 882 THR B N 1
ATOM 14635 C CA . THR B 1 882 ? 37.312 -0.364 11.57 1 96.19 882 THR B CA 1
ATOM 14636 C C . THR B 1 882 ? 38.5 -1.205 12 1 96.19 882 THR B C 1
ATOM 14638 O O . THR B 1 882 ? 39.594 -1.05 11.469 1 96.19 882 THR B O 1
ATOM 14641 N N . LEU B 1 883 ? 38.281 -2.07 12.922 1 96.5 883 LEU B N 1
ATOM 14642 C CA . LEU B 1 883 ? 39.344 -2.947 13.406 1 96.5 883 LEU B CA 1
ATOM 14643 C C . LEU B 1 883 ? 39.781 -3.916 12.312 1 96.5 883 LEU B C 1
ATOM 14645 O O . LEU B 1 883 ? 40.969 -4.152 12.133 1 96.5 883 LEU B O 1
ATOM 14649 N N . ALA B 1 884 ? 38.781 -4.484 11.586 1 97 884 ALA B N 1
ATOM 14650 C CA . ALA B 1 884 ? 39.094 -5.41 10.5 1 97 884 ALA B CA 1
ATOM 14651 C C . ALA B 1 884 ? 39.906 -4.715 9.398 1 97 884 ALA B C 1
ATOM 14653 O O . ALA B 1 884 ? 40.875 -5.258 8.898 1 97 884 ALA B O 1
ATOM 14654 N N . LYS B 1 885 ? 39.5 -3.529 9.047 1 95.06 885 LYS B N 1
ATOM 14655 C CA . LYS B 1 885 ? 40.188 -2.773 7.988 1 95.06 885 LYS B CA 1
ATOM 14656 C C . LYS B 1 885 ? 41.594 -2.395 8.391 1 95.06 885 LYS B C 1
ATOM 14658 O O . LYS B 1 885 ? 42.531 -2.457 7.57 1 95.06 885 LYS B O 1
ATOM 14663 N N . ARG B 1 886 ? 41.75 -2.008 9.672 1 94.62 886 ARG B N 1
ATOM 14664 C CA . ARG B 1 886 ? 43.094 -1.649 10.188 1 94.62 886 ARG B CA 1
ATOM 14665 C C . ARG B 1 886 ? 44.031 -2.834 10.102 1 94.62 886 ARG B C 1
ATOM 14667 O O . ARG B 1 886 ? 45.25 -2.654 9.883 1 94.62 886 ARG B O 1
ATOM 14674 N N . SER B 1 887 ? 43.5 -3.977 10.266 1 94.12 887 SER B N 1
ATOM 14675 C CA . SER B 1 887 ? 44.344 -5.18 10.219 1 94.12 887 SER B CA 1
ATOM 14676 C C . SER B 1 887 ? 44.844 -5.445 8.805 1 94.12 887 SER B C 1
ATOM 14678 O O . SER B 1 887 ? 45.812 -6.199 8.617 1 94.12 887 SER B O 1
ATOM 14680 N N . ARG B 1 888 ? 44.188 -5.004 7.797 1 91.75 888 ARG B N 1
ATOM 14681 C CA . ARG B 1 888 ? 44.5 -5.191 6.383 1 91.75 888 ARG B CA 1
ATOM 14682 C C . ARG B 1 888 ? 44.438 -6.668 6 1 91.75 888 ARG B C 1
ATOM 14684 O O . ARG B 1 888 ? 45.094 -7.09 5.039 1 91.75 888 ARG B O 1
ATOM 14691 N N . ASP B 1 889 ? 43.781 -7.402 6.859 1 94.38 889 ASP B N 1
ATOM 14692 C CA . ASP B 1 889 ? 43.531 -8.82 6.586 1 94.38 889 ASP B CA 1
ATOM 14693 C C . ASP B 1 889 ? 42.219 -9.016 5.836 1 94.38 889 ASP B C 1
ATOM 14695 O O . ASP B 1 889 ? 41.156 -8.711 6.367 1 94.38 889 ASP B O 1
ATOM 14699 N N . GLN B 1 890 ? 42.312 -9.523 4.652 1 93.94 890 GLN B N 1
ATOM 14700 C CA . GLN B 1 890 ? 41.125 -9.68 3.797 1 93.94 890 GLN B CA 1
ATOM 14701 C C . GLN B 1 890 ? 40.094 -10.578 4.449 1 93.94 890 GLN B C 1
ATOM 14703 O O . GLN B 1 890 ? 38.875 -10.328 4.34 1 93.94 890 GLN B O 1
ATOM 14708 N N . GLN B 1 891 ? 40.531 -11.648 5.078 1 95.31 891 GLN B N 1
ATOM 14709 C CA . GLN B 1 891 ? 39.594 -12.578 5.715 1 95.31 891 GLN B CA 1
ATOM 14710 C C . GLN B 1 891 ? 38.844 -11.906 6.863 1 95.31 891 GLN B C 1
ATOM 14712 O O . GLN B 1 891 ? 37.656 -12.109 7.035 1 95.31 891 GLN B O 1
ATOM 14717 N N . LEU B 1 892 ? 39.562 -11.164 7.652 1 96.31 892 LEU B N 1
ATOM 14718 C CA . LEU B 1 892 ? 38.938 -10.453 8.758 1 96.31 892 LEU B CA 1
ATOM 14719 C C . LEU B 1 892 ? 37.938 -9.422 8.242 1 96.31 892 LEU B C 1
ATOM 14721 O O . LEU B 1 892 ? 36.875 -9.227 8.844 1 96.31 892 LEU B O 1
ATOM 14725 N N . MET B 1 893 ? 38.312 -8.781 7.141 1 96.62 893 MET B N 1
ATOM 14726 C CA . MET B 1 893 ? 37.406 -7.824 6.527 1 96.62 893 MET B CA 1
ATOM 14727 C C . MET B 1 893 ? 36.156 -8.523 6 1 96.62 893 MET B C 1
ATOM 14729 O O . MET B 1 893 ? 35.031 -8.008 6.133 1 96.62 893 MET B O 1
ATOM 14733 N N . LEU B 1 894 ? 36.375 -9.688 5.438 1 97.12 894 LEU B N 1
ATOM 14734 C CA . LEU B 1 894 ? 35.219 -10.461 4.941 1 97.12 894 LEU B CA 1
ATOM 14735 C C . LEU B 1 894 ? 34.312 -10.859 6.082 1 97.12 894 LEU B C 1
ATOM 14737 O O . LEU B 1 894 ? 33.094 -10.773 5.957 1 97.12 894 LEU B O 1
ATOM 14741 N N . GLU B 1 895 ? 34.938 -11.305 7.16 1 97.56 895 GLU B N 1
ATOM 14742 C CA . GLU B 1 895 ? 34.156 -11.688 8.344 1 97.56 895 GLU B CA 1
ATOM 14743 C C . GLU B 1 895 ? 33.344 -10.508 8.867 1 97.56 895 GLU B C 1
ATOM 14745 O O . GLU B 1 895 ? 32.156 -10.664 9.18 1 97.56 895 GLU B O 1
ATOM 14750 N N . ALA B 1 896 ? 33.938 -9.391 8.898 1 97.69 896 ALA B N 1
ATOM 14751 C CA . ALA B 1 896 ? 33.281 -8.188 9.367 1 97.69 896 ALA B CA 1
ATOM 14752 C C . ALA B 1 896 ? 32.125 -7.789 8.43 1 97.69 896 ALA B C 1
ATOM 14754 O O . ALA B 1 896 ? 31.031 -7.48 8.875 1 97.69 896 ALA B O 1
ATOM 14755 N N . TYR B 1 897 ? 32.438 -7.805 7.125 1 97.19 897 TYR B N 1
ATOM 14756 C CA . TYR B 1 897 ? 31.406 -7.504 6.148 1 97.19 897 TYR B CA 1
ATOM 14757 C C . TYR B 1 897 ? 30.234 -8.477 6.27 1 97.19 897 TYR B C 1
ATOM 14759 O O . TYR B 1 897 ? 29.078 -8.07 6.262 1 97.19 897 TYR B O 1
ATOM 14767 N N . GLY B 1 898 ? 30.547 -9.75 6.395 1 97.5 898 GLY B N 1
ATOM 14768 C CA . GLY B 1 898 ? 29.531 -10.797 6.492 1 97.5 898 GLY B CA 1
ATOM 14769 C C . GLY B 1 898 ? 28.641 -10.641 7.699 1 97.5 898 GLY B C 1
ATOM 14770 O O . GLY B 1 898 ? 27.406 -10.758 7.59 1 97.5 898 GLY B O 1
ATOM 14771 N N . VAL B 1 899 ? 29.219 -10.336 8.828 1 96.75 899 VAL B N 1
ATOM 14772 C CA . VAL B 1 899 ? 28.438 -10.18 10.047 1 96.75 899 VAL B CA 1
ATOM 14773 C C . VAL B 1 899 ? 27.5 -8.984 9.914 1 96.75 899 VAL B C 1
ATOM 14775 O O . VAL B 1 899 ? 26.297 -9.102 10.164 1 96.75 899 VAL B O 1
ATOM 14778 N N . CYS B 1 900 ? 28.016 -7.844 9.484 1 97.31 900 CYS B N 1
ATOM 14779 C CA . CYS B 1 900 ? 27.25 -6.602 9.43 1 97.31 900 CYS B CA 1
ATOM 14780 C C . CYS B 1 900 ? 26.141 -6.688 8.375 1 97.31 900 CYS B C 1
ATOM 14782 O O . CYS B 1 900 ? 25 -6.344 8.648 1 97.31 900 CYS B O 1
ATOM 14784 N N . THR B 1 901 ? 26.469 -7.215 7.277 1 97 901 THR B N 1
ATOM 14785 C CA . THR B 1 901 ? 25.547 -7.238 6.156 1 97 901 THR B CA 1
ATOM 14786 C C . THR B 1 901 ? 24.469 -8.297 6.367 1 97 901 THR B C 1
ATOM 14788 O O . THR B 1 901 ? 23.281 -8.039 6.16 1 97 901 THR B O 1
ATOM 14791 N N . SER B 1 902 ? 24.844 -9.508 6.809 1 97.44 902 SER B N 1
ATOM 14792 C CA . SER B 1 902 ? 23.875 -10.578 7.008 1 97.44 902 SER B CA 1
ATOM 14793 C C . SER B 1 902 ? 22.828 -10.188 8.055 1 97.44 902 SER B C 1
ATOM 14795 O O . SER B 1 902 ? 21.641 -10.43 7.867 1 97.44 902 SER B O 1
ATOM 14797 N N . ILE B 1 903 ? 23.266 -9.578 9.086 1 96.62 903 ILE B N 1
ATOM 14798 C CA . ILE B 1 903 ? 22.359 -9.172 10.156 1 96.62 903 ILE B CA 1
ATOM 14799 C C . ILE B 1 903 ? 21.375 -8.125 9.641 1 96.62 903 ILE B C 1
ATOM 14801 O O . ILE B 1 903 ? 20.172 -8.227 9.867 1 96.62 903 ILE B O 1
ATOM 14805 N N . LYS B 1 904 ? 21.891 -7.164 8.922 1 96.12 904 LYS B N 1
ATOM 14806 C CA . LYS B 1 904 ? 21.047 -6.086 8.43 1 96.12 904 LYS B CA 1
ATOM 14807 C C . LYS B 1 904 ? 20.047 -6.605 7.402 1 96.12 904 LYS B C 1
ATOM 14809 O O . LYS B 1 904 ? 18.875 -6.23 7.43 1 96.12 904 LYS B O 1
ATOM 14814 N N . VAL B 1 905 ? 20.484 -7.457 6.52 1 97.38 905 VAL B N 1
ATOM 14815 C CA . VAL B 1 905 ? 19.609 -8.016 5.492 1 97.38 905 VAL B CA 1
ATOM 14816 C C . VAL B 1 905 ? 18.531 -8.867 6.145 1 97.38 905 VAL B C 1
ATOM 14818 O O . VAL B 1 905 ? 17.359 -8.789 5.77 1 97.38 905 VAL B O 1
ATOM 14821 N N . PHE B 1 906 ? 18.906 -9.594 7.105 1 96.94 906 PHE B N 1
ATOM 14822 C CA . PHE B 1 906 ? 17.938 -10.422 7.805 1 96.94 906 PHE B CA 1
ATOM 14823 C C . PHE B 1 906 ? 16.938 -9.555 8.578 1 96.94 906 PHE B C 1
ATOM 14825 O O . PHE B 1 906 ? 15.734 -9.82 8.562 1 96.94 906 PHE B O 1
ATOM 14832 N N . ASN B 1 907 ? 17.453 -8.539 9.273 1 96.5 907 ASN B N 1
ATOM 14833 C CA . ASN B 1 907 ? 16.547 -7.613 9.961 1 96.5 907 ASN B CA 1
ATOM 14834 C C . ASN B 1 907 ? 15.57 -6.957 9 1 96.5 907 ASN B C 1
ATOM 14836 O O . ASN B 1 907 ? 14.406 -6.746 9.344 1 96.5 907 ASN B O 1
ATOM 14840 N N . GLN B 1 908 ? 16.062 -6.656 7.859 1 95.88 908 GLN B N 1
ATOM 14841 C CA . GLN B 1 908 ? 15.172 -6.078 6.867 1 95.88 908 GLN B CA 1
ATOM 14842 C C . GLN B 1 908 ? 14.055 -7.051 6.504 1 95.88 908 GLN B C 1
ATOM 14844 O O . GLN B 1 908 ? 12.898 -6.648 6.352 1 95.88 908 GLN B O 1
ATOM 14849 N N . ALA B 1 909 ? 14.391 -8.289 6.375 1 97 909 ALA B N 1
ATOM 14850 C CA . ALA B 1 909 ? 13.383 -9.312 6.098 1 97 909 ALA B CA 1
ATOM 14851 C C . ALA B 1 909 ? 12.375 -9.414 7.238 1 97 909 ALA B C 1
ATOM 14853 O O . ALA B 1 909 ? 11.172 -9.523 7.004 1 97 909 ALA B O 1
ATOM 14854 N N . LEU B 1 910 ? 12.875 -9.344 8.445 1 95.06 910 LEU B N 1
ATOM 14855 C CA . LEU B 1 910 ? 12.008 -9.391 9.617 1 95.06 910 LEU B CA 1
ATOM 14856 C C . LEU B 1 910 ? 11.039 -8.219 9.625 1 95.06 910 LEU B C 1
ATOM 14858 O O . LEU B 1 910 ? 9.836 -8.391 9.852 1 95.06 910 LEU B O 1
ATOM 14862 N N . VAL B 1 911 ? 11.562 -7.09 9.367 1 94.81 911 VAL B N 1
ATOM 14863 C CA . VAL B 1 911 ? 10.758 -5.875 9.398 1 94.81 911 VAL B CA 1
ATOM 14864 C C . VAL B 1 911 ? 9.703 -5.918 8.297 1 94.81 911 VAL B C 1
ATOM 14866 O O . VAL B 1 911 ? 8.539 -5.586 8.531 1 94.81 911 VAL B O 1
ATOM 14869 N N . ASP B 1 912 ? 10.094 -6.359 7.066 1 93.31 912 ASP B N 1
ATOM 14870 C CA . ASP B 1 912 ? 9.148 -6.457 5.957 1 93.31 912 ASP B CA 1
ATOM 14871 C C . ASP B 1 912 ? 8.008 -7.414 6.293 1 93.31 912 ASP B C 1
ATOM 14873 O O . ASP B 1 912 ? 6.84 -7.113 6.027 1 93.31 912 ASP B O 1
ATOM 14877 N N . PHE B 1 913 ? 8.297 -8.523 6.871 1 94.75 913 PHE B N 1
ATOM 14878 C CA . PHE B 1 913 ? 7.293 -9.492 7.293 1 94.75 913 PHE B CA 1
ATOM 14879 C C . PHE B 1 913 ? 6.395 -8.906 8.375 1 94.75 913 PHE B C 1
ATOM 14881 O O . PHE B 1 913 ? 5.168 -8.945 8.266 1 94.75 913 PHE B O 1
ATOM 14888 N N . LYS B 1 914 ? 7.008 -8.391 9.414 1 90.56 914 LYS B N 1
ATOM 14889 C CA . LYS B 1 914 ? 6.277 -7.949 10.594 1 90.56 914 LYS B CA 1
ATOM 14890 C C . LYS B 1 914 ? 5.398 -6.742 10.281 1 90.56 914 LYS B C 1
ATOM 14892 O O . LYS B 1 914 ? 4.324 -6.578 10.867 1 90.56 914 LYS B O 1
ATOM 14897 N N . THR B 1 915 ? 5.84 -5.926 9.406 1 90.19 915 THR B N 1
ATOM 14898 C CA . THR B 1 915 ? 5.039 -4.785 8.977 1 90.19 915 THR B CA 1
ATOM 14899 C C . THR B 1 915 ? 3.701 -5.25 8.406 1 90.19 915 THR B C 1
ATOM 14901 O O . THR B 1 915 ? 2.676 -4.598 8.602 1 90.19 915 THR B O 1
ATOM 14904 N N . LYS B 1 916 ? 3.699 -6.418 7.809 1 83.38 916 LYS B N 1
ATOM 14905 C CA . LYS B 1 916 ? 2.494 -6.953 7.184 1 83.38 916 LYS B CA 1
ATOM 14906 C C . LYS B 1 916 ? 1.679 -7.781 8.172 1 83.38 916 LYS B C 1
ATOM 14908 O O . LYS B 1 916 ? 0.447 -7.727 8.172 1 83.38 916 LYS B O 1
ATOM 14913 N N . MET B 1 917 ? 2.365 -8.406 8.953 1 86.94 917 MET B N 1
ATOM 14914 C CA . MET B 1 917 ? 1.723 -9.469 9.727 1 86.94 917 MET B CA 1
ATOM 14915 C C . MET B 1 917 ? 1.366 -8.977 11.125 1 86.94 917 MET B C 1
ATOM 14917 O O . MET B 1 917 ? 0.615 -9.641 11.844 1 86.94 917 MET B O 1
ATOM 14921 N N . CYS B 1 918 ? 1.963 -7.785 11.516 1 84.94 918 CYS B N 1
ATOM 14922 C CA . CYS B 1 918 ? 1.749 -7.258 12.859 1 84.94 918 CYS B CA 1
ATOM 14923 C C . CYS B 1 918 ? 1.032 -5.914 12.812 1 84.94 918 CYS B C 1
ATOM 14925 O O . CYS B 1 918 ? 1.656 -4.867 12.992 1 84.94 918 CYS B O 1
ATOM 14927 N N . PRO B 1 919 ? -0.255 -5.883 12.68 1 75.88 919 PRO B N 1
ATOM 14928 C CA . PRO B 1 919 ? -1.006 -4.641 12.477 1 75.88 919 PRO B CA 1
ATOM 14929 C C . PRO B 1 919 ? -0.925 -3.703 13.68 1 75.88 919 PRO B C 1
ATOM 14931 O O . PRO B 1 919 ? -1.028 -2.482 13.531 1 75.88 919 PRO B O 1
ATOM 14934 N N . ASP B 1 920 ? -0.672 -4.195 14.898 1 76.94 920 ASP B N 1
ATOM 14935 C CA . ASP B 1 920 ? -0.606 -3.381 16.109 1 76.94 920 ASP B CA 1
ATOM 14936 C C . ASP B 1 920 ? 0.828 -2.945 16.391 1 76.94 920 ASP B C 1
ATOM 14938 O O . ASP B 1 920 ? 1.118 -2.432 17.484 1 76.94 920 ASP B O 1
ATOM 14942 N N . GLY B 1 921 ? 1.687 -3.297 15.469 1 80.38 921 GLY B N 1
ATOM 14943 C CA . GLY B 1 921 ? 3.092 -2.977 15.664 1 80.38 921 GLY B CA 1
ATOM 14944 C C . GLY B 1 921 ? 3.928 -4.176 16.062 1 80.38 921 GLY B C 1
ATOM 14945 O O . GLY B 1 921 ? 3.398 -5.273 16.266 1 80.38 921 GLY B O 1
ATOM 14946 N N . PHE B 1 922 ? 5.227 -4.004 16.109 1 87.31 922 PHE B N 1
ATOM 14947 C CA . PHE B 1 922 ? 6.137 -5.082 16.484 1 87.31 922 PHE B CA 1
ATOM 14948 C C . PHE B 1 922 ? 7.363 -4.527 17.203 1 87.31 922 PHE B C 1
ATOM 14950 O O . PHE B 1 922 ? 7.559 -3.311 17.266 1 87.31 922 PHE B O 1
ATOM 14957 N N . ASN B 1 923 ? 8.133 -5.324 17.875 1 85.56 923 ASN B N 1
ATOM 14958 C CA . ASN B 1 923 ? 9.344 -4.957 18.609 1 85.56 923 ASN B CA 1
ATOM 14959 C C . ASN B 1 923 ? 10.5 -4.66 17.672 1 85.56 923 ASN B C 1
ATOM 14961 O O . ASN B 1 923 ? 11.016 -5.562 17 1 85.56 923 ASN B O 1
ATOM 14965 N N . GLN B 1 924 ? 10.945 -3.389 17.609 1 88.94 924 GLN B N 1
ATOM 14966 C CA . GLN B 1 924 ? 12.008 -2.967 16.703 1 88.94 924 GLN B CA 1
ATOM 14967 C C . GLN B 1 924 ? 13.344 -2.842 17.438 1 88.94 924 GLN B C 1
ATOM 14969 O O . GLN B 1 924 ? 14.312 -2.324 16.891 1 88.94 924 GLN B O 1
ATOM 14974 N N . ASN B 1 925 ? 13.297 -3.285 18.719 1 86.94 925 ASN B N 1
ATOM 14975 C CA . ASN B 1 925 ? 14.523 -3.217 19.516 1 86.94 925 ASN B CA 1
ATOM 14976 C C . ASN B 1 925 ? 15.57 -4.207 19 1 86.94 925 ASN B C 1
ATOM 14978 O O . ASN B 1 925 ? 15.344 -5.418 19.031 1 86.94 925 ASN B O 1
ATOM 14982 N N . ARG B 1 926 ? 16.703 -3.699 18.5 1 89.75 926 ARG B N 1
ATOM 14983 C CA . ARG B 1 926 ? 17.812 -4.516 17.984 1 89.75 926 ARG B CA 1
ATOM 14984 C C . ARG B 1 926 ? 18.75 -4.922 19.125 1 89.75 926 ARG B C 1
ATOM 14986 O O . ARG B 1 926 ? 19.875 -4.414 19.219 1 89.75 926 ARG B O 1
ATOM 14993 N N . ARG B 1 927 ? 18.391 -6.023 19.875 1 85.38 927 ARG B N 1
ATOM 14994 C CA . ARG B 1 927 ? 19.125 -6.367 21.094 1 85.38 927 ARG B CA 1
ATOM 14995 C C . ARG B 1 927 ? 19.594 -7.816 21.047 1 85.38 927 ARG B C 1
ATOM 14997 O O . ARG B 1 927 ? 20.453 -8.219 21.844 1 85.38 927 ARG B O 1
ATOM 15004 N N . LEU B 1 928 ? 19.109 -8.547 20.125 1 86.44 928 LEU B N 1
ATOM 15005 C CA . LEU B 1 928 ? 19.438 -9.969 20.109 1 86.44 928 LEU B CA 1
ATOM 15006 C C . LEU B 1 928 ? 20.812 -10.188 19.484 1 86.44 928 LEU B C 1
ATOM 15008 O O . LEU B 1 928 ? 20.969 -10.117 18.266 1 86.44 928 LEU B O 1
ATOM 15012 N N . ARG B 1 929 ? 21.781 -10.406 20.266 1 90.12 929 ARG B N 1
ATOM 15013 C CA . ARG B 1 929 ? 23.094 -10.805 19.797 1 90.12 929 ARG B CA 1
ATOM 15014 C C . ARG B 1 929 ? 23.281 -12.312 19.891 1 90.12 929 ARG B C 1
ATOM 15016 O O . ARG B 1 929 ? 23.062 -12.906 20.953 1 90.12 929 ARG B O 1
ATOM 15023 N N . LEU B 1 930 ? 23.641 -12.938 18.734 1 89.06 930 LEU B N 1
ATOM 15024 C CA . LEU B 1 930 ? 23.859 -14.375 18.719 1 89.06 930 LEU B CA 1
ATOM 15025 C C . LEU B 1 930 ? 25.109 -14.742 19.516 1 89.06 930 LEU B C 1
ATOM 15027 O O . LEU B 1 930 ? 26.141 -14.078 19.406 1 89.06 930 LEU B O 1
ATOM 15031 N N . VAL B 1 931 ? 24.938 -15.711 20.359 1 84.62 931 VAL B N 1
ATOM 15032 C CA . VAL B 1 931 ? 26.031 -16.141 21.25 1 84.62 931 VAL B CA 1
ATOM 15033 C C . VAL B 1 931 ? 26.438 -17.578 20.891 1 84.62 931 VAL B C 1
ATOM 15035 O O . VAL B 1 931 ? 25.578 -18.438 20.703 1 84.62 931 VAL B O 1
ATOM 15038 N N . LYS B 1 932 ? 27.703 -17.766 20.797 1 81.06 932 LYS B N 1
ATOM 15039 C CA . LYS B 1 932 ? 28.266 -19.047 20.406 1 81.06 932 LYS B CA 1
ATOM 15040 C C . LYS B 1 932 ? 27.781 -20.156 21.344 1 81.06 932 LYS B C 1
ATOM 15042 O O . LYS B 1 932 ? 27.766 -19.984 22.562 1 81.06 932 LYS B O 1
ATOM 15047 N N . ASP B 1 933 ? 27.375 -21.297 20.781 1 71.62 933 ASP B N 1
ATOM 15048 C CA . ASP B 1 933 ? 27 -22.562 21.422 1 71.62 933 ASP B CA 1
ATOM 15049 C C . ASP B 1 933 ? 25.688 -22.422 22.188 1 71.62 933 ASP B C 1
ATOM 15051 O O . ASP B 1 933 ? 25.422 -23.172 23.125 1 71.62 933 ASP B O 1
ATOM 15055 N N . VAL B 1 934 ? 25.062 -21.281 22.156 1 65.06 934 VAL B N 1
ATOM 15056 C CA . VAL B 1 934 ? 23.719 -21.141 22.703 1 65.06 934 VAL B CA 1
ATOM 15057 C C . VAL B 1 934 ? 22.672 -21.391 21.625 1 65.06 934 VAL B C 1
ATOM 15059 O O . VAL B 1 934 ? 22.547 -20.609 20.672 1 65.06 934 VAL B O 1
ATOM 15062 N N . ARG B 1 935 ? 22.375 -22.641 21.266 1 58.28 935 ARG B N 1
ATOM 15063 C CA . ARG B 1 935 ? 21.578 -23 20.094 1 58.28 935 ARG B CA 1
ATOM 15064 C C . ARG B 1 935 ? 20.125 -22.609 20.297 1 58.28 935 ARG B C 1
ATOM 15066 O O . ARG B 1 935 ? 19.391 -22.406 19.328 1 58.28 935 ARG B O 1
ATOM 15073 N N . LEU B 1 936 ? 19.359 -23.25 21.297 1 51.59 936 LEU B N 1
ATOM 15074 C CA . LEU B 1 936 ? 17.969 -23.703 21.203 1 51.59 936 LEU B CA 1
ATOM 15075 C C . LEU B 1 936 ? 17.016 -22.516 21.188 1 51.59 936 LEU B C 1
ATOM 15077 O O . LEU B 1 936 ? 17.406 -21.391 21.531 1 51.59 936 LEU B O 1
ATOM 15081 N N . ASP B 1 937 ? 15.719 -22.953 20.969 1 52.25 937 ASP B N 1
ATOM 15082 C CA . ASP B 1 937 ? 14.344 -22.469 20.984 1 52.25 937 ASP B CA 1
ATOM 15083 C C . ASP B 1 937 ? 14.133 -21.438 22.094 1 52.25 937 ASP B C 1
ATOM 15085 O O . ASP B 1 937 ? 13.008 -21.219 22.547 1 52.25 937 ASP B O 1
ATOM 15089 N N . LEU B 1 938 ? 15.258 -20.828 22.484 1 54.59 938 LEU B N 1
ATOM 15090 C CA . LEU B 1 938 ? 15.234 -20.281 23.828 1 54.59 938 LEU B CA 1
ATOM 15091 C C . LEU B 1 938 ? 14.789 -18.828 23.828 1 54.59 938 LEU B C 1
ATOM 15093 O O . LEU B 1 938 ? 14.781 -18.172 24.875 1 54.59 938 LEU B O 1
ATOM 15097 N N . LEU B 1 939 ? 14.781 -18.281 22.703 1 56.19 939 LEU B N 1
ATOM 15098 C CA . LEU B 1 939 ? 14.031 -17.031 22.781 1 56.19 939 LEU B CA 1
ATOM 15099 C C . LEU B 1 939 ? 12.539 -17.266 22.547 1 56.19 939 LEU B C 1
ATOM 15101 O O . LEU B 1 939 ? 12.133 -17.672 21.453 1 56.19 939 LEU B O 1
ATOM 15105 N N . LYS B 1 940 ? 11.883 -17.469 23.547 1 58.56 940 LYS B N 1
ATOM 15106 C CA . LYS B 1 940 ? 10.43 -17.562 23.469 1 58.56 940 LYS B CA 1
ATOM 15107 C C . LYS B 1 940 ? 9.773 -16.281 23.969 1 58.56 940 LYS B C 1
ATOM 15109 O O . LYS B 1 940 ? 10.25 -15.648 24.906 1 58.56 940 LYS B O 1
ATOM 15114 N N . VAL B 1 941 ? 8.906 -15.883 23.109 1 55.09 941 VAL B N 1
ATOM 15115 C CA . VAL B 1 941 ? 8.094 -14.766 23.578 1 55.09 941 VAL B CA 1
ATOM 15116 C C . VAL B 1 941 ? 7.629 -15.031 25.016 1 55.09 941 VAL B C 1
ATOM 15118 O O . VAL B 1 941 ? 7.164 -16.125 25.328 1 55.09 941 VAL B O 1
ATOM 15121 N N . GLY B 1 942 ? 7.941 -14.234 25.891 1 55.78 942 GLY B N 1
ATOM 15122 C CA . GLY B 1 942 ? 7.656 -14.344 27.312 1 55.78 942 GLY B CA 1
ATOM 15123 C C . GLY B 1 942 ? 8.82 -14.898 28.125 1 55.78 942 GLY B C 1
ATOM 15124 O O . GLY B 1 942 ? 8.805 -14.875 29.359 1 55.78 942 GLY B O 1
ATOM 15125 N N . LYS B 1 943 ? 9.906 -15.523 27.328 1 62.03 943 LYS B N 1
ATOM 15126 C CA . LYS B 1 943 ? 11.055 -16.094 28.031 1 62.03 943 LYS B CA 1
ATOM 15127 C C . LYS B 1 943 ? 12.328 -15.961 27.188 1 62.03 943 LYS B C 1
ATOM 15129 O O . LYS B 1 943 ? 12.492 -16.656 26.188 1 62.03 943 LYS B O 1
ATOM 15134 N N . ALA B 1 944 ? 13.188 -14.906 27.641 1 64.75 944 ALA B N 1
ATOM 15135 C CA . ALA B 1 944 ? 14.484 -14.797 26.984 1 64.75 944 ALA B CA 1
ATOM 15136 C C . ALA B 1 944 ? 15.57 -15.516 27.797 1 64.75 944 ALA B C 1
ATOM 15138 O O . ALA B 1 944 ? 15.609 -15.406 29.016 1 64.75 944 ALA B O 1
ATOM 15139 N N . HIS B 1 945 ? 16.234 -16.328 27.156 1 67.75 945 HIS B N 1
ATOM 15140 C CA . HIS B 1 945 ? 17.344 -17.031 27.797 1 67.75 945 HIS B CA 1
ATOM 15141 C C . HIS B 1 945 ? 18.359 -16.062 28.359 1 67.75 945 HIS B C 1
ATOM 15143 O O . HIS B 1 945 ? 18.609 -15 27.781 1 67.75 945 HIS B O 1
ATOM 15149 N N . LYS B 1 946 ? 18.906 -16.375 29.5 1 72.06 946 LYS B N 1
ATOM 15150 C CA . LYS B 1 946 ? 19.812 -15.523 30.25 1 72.06 946 LYS B CA 1
ATOM 15151 C C . LYS B 1 946 ? 20.984 -15.062 29.375 1 72.06 946 LYS B C 1
ATOM 15153 O O . LYS B 1 946 ? 21.391 -13.906 29.438 1 72.06 946 LYS B O 1
ATOM 15158 N N . ALA B 1 947 ? 21.484 -15.984 28.578 1 71.44 947 ALA B N 1
ATOM 15159 C CA . ALA B 1 947 ? 22.641 -15.648 27.75 1 71.44 947 ALA B CA 1
ATOM 15160 C C . ALA B 1 947 ? 22.312 -14.484 26.812 1 71.44 947 ALA B C 1
ATOM 15162 O O . ALA B 1 947 ? 23.156 -13.617 26.562 1 71.44 947 ALA B O 1
ATOM 15163 N N . TRP B 1 948 ? 21.172 -14.438 26.281 1 74.81 948 TRP B N 1
ATOM 15164 C CA . TRP B 1 948 ? 20.766 -13.359 25.391 1 74.81 948 TRP B CA 1
ATOM 15165 C C . TRP B 1 948 ? 20.516 -12.07 26.156 1 74.81 948 TRP B C 1
ATOM 15167 O O . TRP B 1 948 ? 20.844 -10.984 25.688 1 74.81 948 TRP B O 1
ATOM 15177 N N . LEU B 1 949 ? 19.984 -12.227 27.406 1 72.88 949 LEU B N 1
ATOM 15178 C CA . LEU B 1 949 ? 19.797 -11.062 28.266 1 72.88 949 LEU B CA 1
ATOM 15179 C C . LEU B 1 949 ? 21.125 -10.438 28.641 1 72.88 949 LEU B C 1
ATOM 15181 O O . LEU B 1 949 ? 21.281 -9.211 28.594 1 72.88 949 LEU B O 1
ATOM 15185 N N . ASP B 1 950 ? 22.078 -11.281 28.953 1 73.88 950 ASP B N 1
ATOM 15186 C CA . ASP B 1 950 ? 23.422 -10.797 29.266 1 73.88 950 ASP B CA 1
ATOM 15187 C C . ASP B 1 950 ? 24.047 -10.094 28.062 1 73.88 950 ASP B C 1
ATOM 15189 O O . ASP B 1 950 ? 24.609 -9 28.203 1 73.88 950 ASP B O 1
ATOM 15193 N N . ALA B 1 951 ? 23.906 -10.734 26.969 1 73 951 ALA B N 1
ATOM 15194 C CA . ALA B 1 951 ? 24.453 -10.156 25.75 1 73 951 ALA B CA 1
ATOM 15195 C C . ALA B 1 951 ? 23.797 -8.82 25.422 1 73 951 ALA B C 1
ATOM 15197 O O . ALA B 1 951 ? 24.453 -7.871 25 1 73 951 ALA B O 1
ATOM 15198 N N . ALA B 1 952 ? 22.562 -8.758 25.625 1 73.06 952 ALA B N 1
ATOM 15199 C CA . ALA B 1 952 ? 21.828 -7.527 25.375 1 73.06 952 ALA B CA 1
ATOM 15200 C C . ALA B 1 952 ? 22.297 -6.402 26.281 1 73.06 952 ALA B C 1
ATOM 15202 O O . ALA B 1 952 ? 22.391 -5.25 25.859 1 73.06 952 ALA B O 1
ATOM 15203 N N . GLN B 1 953 ? 22.531 -6.734 27.5 1 72.19 953 GLN B N 1
ATOM 15204 C CA . GLN B 1 953 ? 23.031 -5.754 28.469 1 72.19 953 GLN B CA 1
ATOM 15205 C C . GLN B 1 953 ? 24.422 -5.273 28.078 1 72.19 953 GLN B C 1
ATOM 15207 O O . GLN B 1 953 ? 24.734 -4.09 28.234 1 72.19 953 GLN B O 1
ATOM 15212 N N . GLU B 1 954 ? 25.203 -6.227 27.578 1 71.25 954 GLU B N 1
ATOM 15213 C CA . GLU B 1 954 ? 26.531 -5.867 27.109 1 71.25 954 GLU B CA 1
ATOM 15214 C C . GLU B 1 954 ? 26.453 -4.875 25.938 1 71.25 954 GLU B C 1
ATOM 15216 O O . GLU B 1 954 ? 27.25 -3.934 25.875 1 71.25 954 GLU B O 1
ATOM 15221 N N . ASN B 1 955 ? 25.469 -5.066 25.094 1 71.56 955 ASN B N 1
ATOM 15222 C CA . ASN B 1 955 ? 25.297 -4.191 23.938 1 71.56 955 ASN B CA 1
ATOM 15223 C C . ASN B 1 955 ? 24.938 -2.77 24.375 1 71.56 955 ASN B C 1
ATOM 15225 O O . ASN B 1 955 ? 25.406 -1.801 23.766 1 71.56 955 ASN B O 1
ATOM 15229 N N . ALA B 1 956 ? 24.031 -2.592 25.375 1 63.69 956 ALA B N 1
ATOM 15230 C CA . ALA B 1 956 ? 23.469 -1.322 25.828 1 63.69 956 ALA B CA 1
ATOM 15231 C C . ALA B 1 956 ? 24.531 -0.462 26.5 1 63.69 956 ALA B C 1
ATOM 15233 O O . ALA B 1 956 ? 24.406 0.765 26.531 1 63.69 956 ALA B O 1
ATOM 15234 N N . ARG B 1 957 ? 25.484 -0.932 27.141 1 55.59 957 ARG B N 1
ATOM 15235 C CA . ARG B 1 957 ? 26.5 -0.164 27.844 1 55.59 957 ARG B CA 1
ATOM 15236 C C . ARG B 1 957 ? 27.219 0.799 26.906 1 55.59 957 ARG B C 1
ATOM 15238 O O . ARG B 1 957 ? 27.984 1.662 27.344 1 55.59 957 ARG B O 1
ATOM 15245 N N . GLU B 1 958 ? 26.984 0.849 25.672 1 48.5 958 GLU B N 1
ATOM 15246 C CA . GLU B 1 958 ? 27.672 1.708 24.719 1 48.5 958 GLU B CA 1
ATOM 15247 C C . GLU B 1 958 ? 27.109 3.129 24.75 1 48.5 958 GLU B C 1
ATOM 15249 O O . GLU B 1 958 ? 27.578 4 24.016 1 48.5 958 GLU B O 1
ATOM 15254 N N . GLY B 1 959 ? 25.938 3.562 25.359 1 39.91 959 GLY B N 1
ATOM 15255 C CA . GLY B 1 959 ? 25.594 4.953 25.125 1 39.91 959 GLY B CA 1
ATOM 15256 C C . GLY B 1 959 ? 26.469 5.926 25.891 1 39.91 959 GLY B C 1
ATOM 15257 O O . GLY B 1 959 ? 26.938 5.625 26.984 1 39.91 959 GLY B O 1
ATOM 15258 N N . PRO B 1 960 ? 27.156 6.941 25.125 1 36.69 960 PRO B N 1
ATOM 15259 C CA . PRO B 1 960 ? 27.984 7.938 25.797 1 36.69 960 PRO B CA 1
ATOM 15260 C C . PRO B 1 960 ? 27.328 8.516 27.047 1 36.69 960 PRO B C 1
ATOM 15262 O O . PRO B 1 960 ? 26.094 8.562 27.125 1 36.69 960 PRO B O 1
#

Solvent-accessible surface area (backbone atoms only — not comparable to full-atom values): 104726 Å² total; per-residue (Å²): 130,92,76,83,92,79,84,84,86,90,81,93,85,90,89,82,87,79,76,76,80,74,75,78,67,57,63,60,59,59,60,52,52,54,57,53,48,64,55,48,58,77,56,49,77,76,60,60,84,72,70,73,69,70,72,73,73,66,77,72,71,66,79,72,66,87,63,71,70,64,79,73,64,85,88,76,71,78,81,54,74,82,57,77,65,75,74,55,51,70,50,33,38,36,32,32,42,54,69,47,57,56,45,48,52,28,39,51,32,21,45,45,28,38,45,72,40,62,55,81,54,48,34,39,38,40,35,27,42,42,51,74,65,51,49,52,52,50,61,68,67,51,66,72,90,60,57,64,43,66,39,34,38,65,89,42,71,70,65,89,32,42,35,74,105,63,62,42,50,64,56,68,49,54,58,61,52,34,42,60,65,71,42,79,71,71,46,57,85,57,80,81,64,91,58,56,59,41,68,68,67,71,45,53,59,81,34,28,36,31,42,35,40,31,57,34,35,38,68,36,55,89,51,55,68,58,52,57,68,54,13,77,89,34,86,82,46,53,26,32,19,14,42,34,64,65,60,44,96,83,50,70,94,63,52,74,68,57,51,56,72,64,41,65,94,84,36,52,49,78,70,56,88,71,61,75,54,41,44,33,32,79,42,32,41,24,16,47,46,51,47,66,65,26,34,66,50,16,38,57,33,42,73,63,40,55,70,66,48,39,73,45,19,56,31,52,20,22,40,46,68,70,46,64,34,17,46,24,42,30,53,45,40,54,44,76,87,40,87,54,36,51,61,63,37,61,76,68,50,85,73,52,53,42,72,42,78,76,56,69,71,58,54,62,35,82,43,37,40,28,20,34,34,54,58,58,44,71,43,73,68,34,75,89,40,25,60,54,25,36,47,56,87,39,54,38,69,54,48,64,41,45,52,12,37,32,58,47,71,66,46,54,61,54,45,47,47,19,68,56,24,74,53,86,60,75,46,53,45,66,55,36,36,37,47,43,44,50,39,28,50,46,50,48,44,49,43,50,33,34,51,57,52,28,66,67,75,22,84,50,35,37,27,55,24,29,67,41,64,36,22,68,92,62,37,59,60,47,74,34,67,32,40,38,40,78,79,50,75,59,66,75,67,61,77,60,51,66,78,68,74,72,85,68,75,67,74,100,72,83,76,87,70,57,62,61,45,60,64,57,54,46,61,26,34,30,36,36,29,47,39,54,67,46,58,66,45,48,54,29,40,50,38,24,54,39,21,35,57,71,51,61,46,70,44,48,39,35,42,36,36,22,50,51,52,71,68,54,46,52,50,48,51,59,48,34,57,66,64,36,46,73,56,41,58,37,66,44,71,61,41,28,52,51,73,60,81,64,79,73,65,90,77,74,82,71,77,66,67,59,46,89,41,69,66,43,34,43,49,51,42,49,46,48,43,73,71,51,39,34,54,65,81,76,50,52,32,32,32,40,44,58,41,53,33,35,43,75,34,57,78,83,68,60,72,75,46,54,62,33,35,80,81,46,65,77,62,82,47,51,87,79,47,35,38,72,57,95,58,39,78,28,50,44,69,60,40,28,42,84,69,88,73,77,90,68,62,55,55,58,43,86,45,29,22,35,24,20,45,29,38,89,80,43,33,52,56,51,64,54,90,23,52,87,78,36,61,72,43,63,76,56,45,69,68,51,32,39,56,35,38,14,49,41,69,49,34,36,34,26,42,66,50,51,62,69,27,34,65,45,23,38,52,32,18,54,49,42,23,57,72,50,71,68,67,54,85,58,23,50,51,31,7,40,30,47,19,30,51,60,67,54,39,38,30,47,43,24,21,42,56,40,44,31,82,50,89,55,38,65,63,68,51,63,78,68,55,84,72,63,42,18,59,50,64,64,60,58,68,74,59,56,72,52,42,26,25,40,33,61,77,43,65,22,55,39,47,37,87,83,68,49,73,43,47,40,49,72,78,43,51,46,65,47,53,73,42,43,57,27,53,30,57,37,58,54,57,45,44,26,38,52,53,20,56,72,64,71,36,67,67,49,32,45,17,24,46,43,31,31,35,53,46,22,54,49,41,50,22,44,49,60,40,31,64,59,40,22,87,52,35,35,26,51,24,29,43,44,46,55,50,89,91,50,41,69,73,35,55,31,79,12,36,55,41,64,69,41,53,52,43,27,53,63,63,59,69,67,69,130,136,84,88,86,82,77,87,91,83,92,80,88,89,82,89,82,87,84,80,80,77,69,64,83,65,50,63,65,51,56,65,53,47,52,59,50,44,62,58,48,54,78,60,46,77,77,61,61,85,71,74,78,74,70,70,72,74,68,75,73,72,65,79,70,67,86,63,71,69,63,78,71,63,84,87,72,73,80,85,51,77,90,47,86,67,80,76,56,50,69,50,33,37,36,31,38,42,54,68,45,57,54,46,50,52,28,39,49,32,21,44,44,28,37,45,72,39,62,54,79,56,47,34,39,41,39,36,27,42,41,52,73,65,51,50,53,50,50,61,67,68,52,66,72,89,60,57,62,44,66,37,35,39,64,88,42,73,70,69,90,37,50,27,67,100,74,55,49,42,74,61,67,50,54,57,61,51,35,43,59,64,71,41,80,71,70,48,56,82,59,83,80,66,93,58,56,59,40,67,68,68,72,46,52,59,80,35,27,36,32,41,32,41,33,58,32,36,37,69,36,53,87,52,53,68,58,52,57,69,53,16,80,91,34,87,81,50,55,25,33,20,14,47,33,60,62,44,73,79,75,41,68,94,61,54,74,68,57,51,56,73,63,41,63,93,83,36,54,49,78,71,55,89,70,59,75,55,43,36,33,33,78,43,34,38,25,16,46,49,51,45,66,66,29,34,64,51,17,37,57,33,42,72,63,38,55,72,65,48,39,74,45,20,57,30,53,19,24,41,46,69,72,45,65,36,17,48,28,43,30,54,44,42,53,47,72,86,40,86,57,36,51,61,63,33,61,78,68,49,87,70,52,53,41,73,42,79,77,56,69,72,58,52,60,36,84,44,38,41,27,20,35,34,52,51,59,44,73,44,73,69,35,75,89,39,25,58,55,25,37,46,56,87,43,53,40,68,55,48,64,43,44,63,10,37,32,58,47,71,66,46,53,61,54,48,50,47,19,69,62,22,75,53,89,63,74,50,52,44,67,55,37,36,37,46,44,45,51,41,27,50,46,51,49,45,50,43,51,32,35,51,58,52,29,64,67,74,22,85,52,35,37,28,53,24,30,66,41,69,36,26,69,90,66,45,58,74,44,73,32,61,39,32,47,34,76,78,38,74,59,66,73,67,60,76,56,51,71,80,70,74,74,90,68,79,71,59,112,46,80,78,83,67,57,73,56,44,61,63,55,54,46,60,25,33,31,36,36,28,46,37,55,68,44,59,67,46,47,54,29,40,48,38,24,53,40,22,34,58,72,49,62,46,71,45,47,39,36,42,35,35,22,51,51,51,70,68,53,47,53,50,48,50,60,47,35,57,66,67,36,44,74,56,40,58,38,67,44,72,60,42,27,53,52,70,57,81,63,81,72,68,91,77,76,82,71,76,64,62,56,69,69,41,67,66,42,34,43,49,50,42,50,45,48,43,73,72,51,37,33,53,65,82,75,49,54,31,33,32,40,44,57,41,53,33,34,44,76,33,59,77,82,66,61,71,75,44,54,64,33,36,79,80,47,65,79,63,81,48,49,86,78,47,34,38,71,57,95,54,38,76,29,49,45,67,61,40,30,41,82,68,89,73,78,91,67,63,55,55,58,42,86,45,28,20,33,23,18,43,30,38,89,80,43,32,51,58,53,64,55,90,23,52,87,78,36,62,73,42,64,76,56,45,68,68,50,32,38,56,35,37,14,48,41,71,49,35,37,32,28,42,66,52,49,63,71,29,35,66,45,22,37,52,33,19,55,49,42,22,56,73,50,73,69,68,53,88,59,21,50,49,32,8,41,29,47,20,30,52,61,67,56,39,38,30,46,42,25,22,40,56,38,44,31,83,49,90,53,38,64,63,67,50,64,79,70,54,83,72,62,42,21,58,50,65,64,58,58,68,75,57,60,71,51,40,24,24,39,32,60,77,44,64,22,55,39,47,36,86,82,68,49,71,44,47,40,48,71,76,44,52,45,66,46,52,72,43,44,60,27,54,29,57,36,60,55,57,43,44,26,37,52,54,19,56,73,65,71,36,67,67,49,31,44,18,25,47,43,31,30,36,52,46,22,53,49,40,49,22,43,49,60,39,32,65,58,39,22,85,52,36,36,26,51,22,27,43,43,44,55,51,90,93,52,42,66,73,40,52,32,81,13,36,56,41,62,69,42,53,52,42,27,53,64,62,59,70,66,68,130

Radius of gyration: 43.31 Å; Cα contacts (8 Å, |Δi|>4): 3463; chains: 2; bounding box: 119×133×104 Å

Organism: Phytophthora infestans (NCBI:txid4787)

Sequence (1920 aa):
MLPQRQNSGKRANSSHRKAKFNVRNAVFVVLGLIFALCMYFNLRFFATSTISTNSITATGKGWRSFDGAPNKPNEANGDLLVDASATRQVKHLVFTSTCRDLDFIHAEVLAFTLRRTGYTGNVTHLLYGCTSEAVSEIMRKKDPRHNVQTRHYPDVSAVNTTFGEKILTTTLNPVVLSEWLLGSDTGELSDKRAMSFEQRYALASDDFVMAVDSDAIFTKKLDMWNLMAEANDVIDPRIFGQDASWYWPKRFPLTGEQLRSILPTNSRALLLDDWREYAAIAPFVAEASAWQEILPTAVDLWDKLAHEERYLAVPIAAAHEKMLIGVSGVLSVHHYPSRYQNWDFVDDIKHDPCETLAEGKDLALSSYPISIRALNFTLPQWIDGRDWSFFADQVPSDFFSCDAWMMHQPTGNLWHLATHTSGYERVPNILRRRHAMSVCLAVEAYNSASENYRSRICPTGFNHNRRIPMEFKKAKAWKTAVALAEGTQLGEEPPVYFGDYKRKKSPGAPLESDLRRDQEESEELHFVFTTSCEPHQDWQSEALAQTFARVGQRGALTRIASGCSDDAVKELLRRTQKSAPHLRIHVTRDFRSLPSFKEVSNDVGKASTPDDYAPYNKPFGLRDWLESANPPVREELIVMLDPDFLFIRPFAVNTGGRVTTANGVDSGNYEQDAEVVEGMRQYKRFFVYAGARENVSDAVTDGVAVAQRWSQYLGTAAFENSSSICPECVKVSKADATEYFAVGPPYAITRKDLNQLMDDYCNMTVLKREQMNREHWMSEMLGYSLAAAKHNVKHTTFDNLALGNKADDYTGFVNIMKGNPCEDPVTPIIPGEAPPLLHGCHSYEAEDDRGLKWMFYKQLMPNDLFACDSWLLAAPPASVWTLAKRSRDQQLMLEAYGVCTSIKVFNQALVDFKTKMCPDGFNQNRRLRLVKDVRLDLLKVGKAHKAWLDAAQENAREGPMLPQRQNSGKRANSSHRKAKFNVRNAVFVVLGLIFALCMYFNLRFFATSTISTNSITATGKGWRSFDGAPNKPNEANGDLLVDASATRQVKHLVFTSTCRDLDFIHAEVLAFTLRRTGYTGNVTHLLYGCTSEAVSEIMRKKDPRHNVQTRHYPDVSAVNTTFGEKILTTTLNPVVLSEWLLGSDTGELSDKRAMSFEQRYALASDDFVMAVDSDAIFTKKLDMWNLMAEANDVIDPRIFGQDASWYWPKRFPLTGEQLRSILPTNSRALLLDDWREYAAIAPFVAEASAWQEILPTAVDLWDKLAHEERYLAVPIAAAHEKMLIGVSGVLSVHHYPSRYQNWDFVDDIKHDPCETLAEGKDLALSSYPISIRALNFTLPQWIDGRDWSFFADQVPSDFFSCDAWMMHQPTGNLWHLATHTSGYERVPNILRRRHAMSVCLAVEAYNSASENYRSRICPTGFNHNRRIPMEFKKAKAWKTAVALAEGTQLGEEPPVYFGDYKRKKSPGAPLESDLRRDQEESEELHFVFTTSCEPHQDWQSEALAQTFARVGQRGALTRIASGCSDDAVKELLRRTQKSAPHLRIHVTRDFRSLPSFKEVSNDVGKASTPDDYAPYNKPFGLRDWLESANPPVREELIVMLDPDFLFIRPFAVNTGGRVTTANGVDSGNYEQDAEVVEGMRQYKRFFVYAGARENVSDAVTDGVAVAQRWSQYLGTAAFENSSSICPECVKVSKADATEYFAVGPPYAITRKDLNQLMDDYCNMTVLKREQMNREHWMSEMLGYSLAAAKHNVKHTTFDNLALGNKADDYTGFVNIMKGNPCEDPVTPIIPGEAPPLLHGCHSYEAEDDRGLKWMFYKQLMPNDLFACDSWLLAAPPASVWTLAKRSRDQQLMLEAYGVCTSIKVFNQALVDFKTKMCPDGFNQNRRLRLVKDVRLDLLKVGKAHKAWLDAAQENAREGP

Secondary structure (DSSP, 8-state):
----------------------STTTHHHHHHHHHHHHHHHHHHTTT---------------------------TTSTTSTTSSGGG--EEEEEEEE-S-HHHHHHHHHHHHHHHHTT--SEEEEEEES--HHHHHHHHHHS-GGG-EEEEEETTSPP-----TTTT------HHHHHHHHHS----BSS------HHHHHT--TT-EEEEEETTEEE-S---HHHHHHH--SSSS-SEEEEEPTT--TT--SS-HHHHHHHS-TT-GGGG-S--GGG-EEEEEEEEHHHHHHHHHHHHHHHHHS-GGGGGGHHHHHHHHTT--EEEESSSEE--TT-SSS--THHHH--S-TTTS---THHHH-TTS-SEEE-SEE--TTSTTTTT--EEGGGS-TTTTSTTPPEEPPP-HHHHHHHHH---TTS--HHHHHHHHHHHHHHHHHHHHHHHHHHHHH-TT--B--EEE---TTT-S------TTSTT----------TT--------SSS-TTSHHHHHHHHTTEEEEEEEES-HHHHHHHHHHHHHHHHTT--SEEEEEEES--HHHHHHHHHHHHHH-TTEEEEEE---TT--------SSS----PPP--GGGHHHHHHHHHHHH-BSPP--SEEEEE-TTEEESS----SS-PEEE-GGGSS-S-HHHHEEEETTEEEEPPEEE--SS-SS-----BTTEEEEEE-HHHHTTGGGTT-TTT-GGGGG--HHHIIIII-EEEEEEEEHHHHHHHHHHHHHHHHHHHHHTTT--TTHHHHHHHHHHHHTT-EEEEES-SEE-S-TTS--GGGGS--S-TTTSSSS----TTS-SEEETTS-EEEE-TT--EEEE-GGG--TTTTSTTSPEEPPPPTHHHHHHHHHT-HHHHHHHHHHHHHHHHHHHHHHHHHHHH-TT--B--EEE---TT--SS-EETTEE-HHHHHHHHHHHTT--/----------------------GGGSHHHHHHHHHHHHHHHHHHTTT---------------------------SSSTTSSSSTTTT--EEEEEEEE-S-HHHHHHHHHHHHHHHHTT--SEEEEEEES--HHHHHHHHHHS-GGG-EEEEEETTS------BTTTTB-----HHHHHHHHHS----BSS------HHHHHT--TT-EEEEEETTEEE-S---HHHHHHH--SSSS-SEEEEEPGGGTTT--SS-HHHHHHHS-TT-GGGG-S--GGG-EEEEEEEEHHHHHHHHHHHHHHHHHS-GGGGGGHHHHHHHHTT--EEEESSSEE--TT-SSS--THHHH--S-TTTS---THHHH-TTS-SEEE-SEE--TTSTTTTT--EEGGGS-TTTTSTTBPEEPPP-HHHHHHHHH---TT---HHHHHHHHHHHHHHHHHHHHHHHHHHHHH-TT--B--EEE---TT--S----B-TTSTT----------TT--------S---TTSHHHHHHHHTTEEEEEEEES-HHHHHHHHHHHHHHHHTT--SEEEEEEES--HHHHHHHHHHHHHH-TTEEEEEE---TT--------SSS---------GGGHHHHHHHHHHHH-BSPP--SEEEEE-TTEEESS----SS-PEEE-GGGSS-S-HHHHEEEETTEEEEPPEEE--SS-SS-----BTTEEEEEE-HHHHTTGGGTT-TTT-GGGGG--HHHIIIII-EEEEEEEEHHHHHHHHHHHHHHHHHHHHHTTT--TTHHHHHHHHHHHHTT-EEEEES-SEE-S-TTS--GGGGG--S-TTTSSSS----TTS-SEEETTS-EEEE-TT--EEEE-GGG--TTTTSTTSPEEPPPPTHHHHHHHHHT-HHHHHHHHHHHHHHHHHHHHHHHHHHHH-TT--B--EEE---TT--SS-EETTEE-HHHHHHHHHHHTT--

InterPro domains:
  IPR044845 Glycosyltransferase HPAT/SRGT1-like [PTHR31485] (515-935)
  IPR056508 Hydroxyproline O-arabinosyltransferase-like domain [PF23452] (720-806)

Nearest PDB structures (foldseek):
  1ga8-assembly1_A  TM=5.118E-01  e=2.432E-05  Neisseria meningitidis
  6mw5-assembly1_A  TM=6.363E-01  e=4.373E-04  Globisporangium ultimum
  1ss9-assembly1_A  TM=4.934E-01  e=2.432E-05  Neisseria meningitidis
  6eqj-assembly1_A-2  TM=6.549E-01  e=7.793E-04  Homo sapiens
  3v8y-assembly1_A  TM=6.319E-01  e=4.649E-03  Oryctolagus cuniculus

Foldseek 3Di:
DDDDPDDYDDDDDDDDPPPDPDDPVPVVVVVVVVVVVVVVVVPPVVPDDPPVVPPPPPVPPDPDPVPPPPPPPPVPDPVPDVPPQQPFDAQEEEEEDELALLLLLLQLLALVLQVVQPDDHAAEYEYEQYDPVSVVVSVVQHDCVSVYHYWYDHVHHQDQQQADPGTPRWFGDLVRVCCCLPNQRPTPPDDNDRDHSCVVRVADQQHKYKYATSNKRFQHHDRVVLLCVQLVPDNPAQKAFEQALVPPVADDPDDLVLLPVQDPPPFQLSVDRDLRQLRGFDGMMHGSNLSNQQSVQLNSSCVSDDSNCNRCSRSSSCRRSVGGYRYHLQAEEEELVRPRHLLVLLVVDDDQLLADRDDDPSSVPSSHHRIYRQQWQADCLQPLCQQQIDHSVLAASCQLPQQFAAAAGDDSVQCLCLQQACDPSPPGSSSSSSSSNSRSSSSVSSLVSSVVSCVPVPVPGGDHHHDQGNHDPVSHNPPSGHPPDPPNPPPPPPPPPVLPDDQPPPDPDDDPPPSCCPVVVQQQEEEEEEDELDLLLLLLQLLALLLCVVQSAHYAAEYEYEQDDPVSVVVSVVLCCQLRVRYHYHYYYQCQQPFQPPPPDPPDPPPRGGHRQRCLCGLVSVLCCQVPPVVHRDRFKYWYDYSNKGFPHHADFPPQAAEEALVCLPVVPQVPFWDQDSNDIAGDDYFHADADDDPDGRDADVLEKAFAAQCVPCQQVLQPVCCVLAVLCVPQDSSQLRQFQNGDDRIMHTSVLCNQLSVQLSSQLSVQCVVVVVPDSCSSSSSVSSSSVNSNRGYRHTQAQEAALDPSHSQCVLVVDDDQQLADQADGDDGSSHHRMYGQNDKFWFAFPVRDIAIDHSQADASCCLPQAHEQAAGDHSRRQVVQVVVVDSSSSSSSSCRRRVSNSSSSSSCSSCVRVPVVGGHHHNQFGGDPPNGYNAPDDVGHDPVSVVSSVVVVVPDD/DDDDDDYDDDDDDDDDDDDPPDDVVPVVVVVVVVVVVVVVVVVPPVPDDPPCPPPPPPVPPDPDPVPPPPPPPPVPDPVPDVPDQQPFDAQEEEEEDELALLLLLLQLLALVLQVVQPDDHAAEYEYEQDDPVSVVVSVVQHDCVSVYHYFYDHVHHDDQQQADPSFDRFAGDLVRVCCCLPNQRPTPDDDNDRDHSCVVRVADQQHKYKYATSNKRFQHHDRVVLLCVQLVPDNPAQKAFEQALVPVVVDDPDDLVLLPQQDPPPFQLSVDSHLRQLRGFDGMMHGSNLSNQQSVQLNSSCVSDDSNCNRCSRSSSCRRSVGGYRYDLQAEEEDLVRPRHLLVLLVVADDQLLADRDDDPSNVPSRHHRIYRQQWQADCLDPLCQQQIDHSVLAASCQLPQQFAAAAGDDSVQCLCLQQAPDPSPPDSSSSSSSSNSRSSSSVSSLVSSVVSCVPVPVPGGDHHHDQTRHDPVSHNPPRNADPDPPRPPPPPPPVPVQDDDDDPDPCYDDPPPSCCPVVVQQLEEEEEEDELDLLLLLLQLLALLLCVVQPAHYAAEYEYEQDDPVSVVVSVVLCVQLRVRYHYHYYYQCQQPFQPPPDDPPDPPPRGRLRQRCLCGLVSVLCCQPPPVVHRDRFKYWYDYSNKGFPHHFDFPPQAAEEALVCLPVVPQVPFWDQDSNDIAGDDYFHADADDDPDGRDADVLEKAFAAQCVPCQQVLQPVCCVLAVLCVPQDSSQLRQFQNGDDRIMHTSVLCNQLSVQLSSQLSVQCVVVVVPDSCSSSSSVSRSSSNSNRGYRHTQAQEDALDPSHSQSVLLVDDDQQLADQADGDDGSSHHRMYGQNDKFWFAFPVGDIAIDHSQQDASCCLPQAHEQAAGDHSRRQVVQVVVVDSSSSSSSSCRRRVSNSSSSSSCSSCVRVPVVGGHHHNQFGRDPPNGYNQPDDVGHDVVSVVSSVVVVVPDD